Protein 5X7Q (pdb70)

Organism: NCBI:txid1117987

CATH classification: 2.60.40.1760 (+1 more: 2.60.120.260)

Radius of gyration: 47.06 Å; Cα contacts (8 Å, |Δi|>4): 7206; chains: 2; bounding box: 88×141×107 Å

InterPro domains:
  IPR000322 Glycoside hydrolase family 31, TIM barrel domain [PF01055] (270-601)
  IPR005084 Carbohydrate binding module family 6 [PF16990] (869-983)
  IPR005084 Carbohydrate binding module family 6 [PF16990] (992-1115)
  IPR005084 Carbohydrate binding module family 6 [PS51175] (852-984)
  IPR005084 Carbohydrate binding module family 6 [PS51175] (988-1116)
  IPR008979 Galactose-binding-like domain superfamily [SSF49785] (853-983)
  IPR008979 Galactose-binding-like domain superfamily [SSF49785] (992-1115)
  IPR011013 Galactose mutarotase-like domain superfamily [SSF74650] (39-254)
  IPR013780 Glycosyl hydrolase, all-beta [G3DSA:2.60.40.1180] (613-697)
  IPR013780 Glycosyl hydrolase, all-beta [G3DSA:2.60.40.1180] (698-802)
  IPR017853 Glycoside hydrolase superfamily [SSF51445] (256-611)
  IPR033403 Domain of unknown function DUF5110 [PF17137] (717-784)
  IPR048395 Glycosyl hydrolase family 31, C-terminal domain [PF21365] (612-699)
  IPR051816 Glycosyl Hydrolase Family 31 [PTHR43863] (38-981)

Foldseek 3Di:
DFAWAFFPDWDDDQQKIWTWTDPPDPQTKIWIWGDQEQFKIKIKTFHSPDDKFDFDLQFDPPQHGDGQRWDWAVPDAFTWTHHQFWIWTFGGGPTKIWIAGNVRHTAKIADPRHADDQFWGKIFGQLPWWKAFFKADAPVDDGDDGTCQFDWDKADCDDHPMHGAQWMDTQSWKIKHWRADIWTFGHHSNGMTITGNDDADPVGGDGDIRMIIMMMGGGGPVRSVVNSCSTRHDDDDDPPLVVFAEAEDEPAADVRVVVVLCVCVVVVNDGQEYEYEPLQFQAQDAPPRLVHGDCVRPVCVVDCRSVVVCVVSNYDYHYDHDPDHNQAHPVRDGHPVNLVCVQVVNDDPPDDAADDDDDDDDDDDFDLPDPVSLQVVLVVCVVVCVVPCQAAADEDLAWDDDDVGTDGHDQCSLLSNLQSNQVSVCVVCVQFFDYAYEYQDDDPPSVVSHYAHEPPQAAQDLAQPPQHNPHGHQVCVLVVLQVCVVVLRNQYYYAQQGADDVRHQLFFTHFLLSNQLSLLVLLLGRDRDHDYGDLEDNQQVLRALLSNQLSVVSNQVSQQQVQVQVLQVVVCVVPSGHQKHQVCVVVVPDPVSPSDRQWTGGHPWKIWRGDSDQLDFKDWAAFAAAKKAFPFQQDIDGHPGTDIGGDFSFLSNDTGMITGQLDWGKGFFGDPDNPPDQTAEIEIEHRADQDKHKDKGKAAPVTGPPVVVFRIKIWIWMWHDDPFKIKIKTFAIGTDHDGSHFKYKYKYPDAFFPFKDKDHDTFAEDDAPLRQVPDDAWHKYWAAASNGTIIIIMHTPNHRGMIMMMGGDHDYDPDFWDKFFQQSFDWQFDDPVQTWDWDAPAADFPHPTWIHSLQDAGIKTKDKGGANAWFKKWKKWKWAAQPQAWFWWFKDKSLAGLDIDTHGHQNHLNGIDMDIDIDGDHHTIMIIMTHQHVLQVGRTHMITTIMIIGRDHQKGKDWQQSFDWDDQWHWDDQEWDFAGQTWIFDLADAFTKGKDWDADQAWDKKKKKWKKADQPAAKWWWWKAKQNDDTDIQIGGHPYNGRNDIDIGMDMDTDHHTIMMIMTHRHVPTRTGMMTTMMMIHRDDDDDTSRNFFQAICQFVSHDQVHDYQKDKDWPPPDDFQKDKFAQRSDSHRNGGNRDGMWMKGAFQAWTKMKMKGKGQDPDAQAWKKKKKKKAKEDDWFPFKWKWKDPQPDHIDIDGDGHDRDIGMTMDTGRRGHNRMMMIMIMTGGRHGMMMIIGDIGMGGDD/DDAFAFWPDWDDDQQKIWTWTDPPDPQTKIWIWGCQEQFKIKIKTFVSPDDKFDFPLQFDPPFHGDGQRWDWAPPDAFTWTHGQFWIWTFGGGGTKIWIAGNVRHTAKIADPRHADDQFWGKIFGQLPWWKAFFKADAPVDDGDDGTCAFDWDKAACDDHPMHGAQKMATQSWKIKHKRAHIWTFGHHSNGMTITGNDDADPVGGDGDIRMIIMMMGGGGPVRSVVVSCSGRHDDDDDPPLVVFAEAEDEDAADVRVVVVLCVCVVVVNDGQEYEYEPLQFQAQDAPPRLVAGDCVRYVLSVDCRVVVVCVVSNYDYHYDHDPDHDQAHPVRDGHPVNLVCVQVVPDDPPDDAFDDDDDDDDDDDFDLPDPVSLLVVLVVCVVVVVVPCQAAEDEDLAWDDDDVGTDGHDQCSLLSNLQSNQVSVCVVVVQFFDYAYEYADDDPPSVVSHYAHEPPQAAQDLAQPPQHNPHGYQVCVLLVLQVCVVRLRNQYYYQQQGAAAVRHQLFFTHFLVSNQLSLLVLLLGRDRDHDYYDLEDNDQVLRALLSVQLSVVSNQVSQQQVQVQVLQVVVCVPPSGHQKHQCCVVVVPDPVRPSDRQWIGRHDWKIWRGDSDQLDQKDWAAFAAAKKAFPFQQDIDGHPGTDIGGDFSFLSNDTGMITGAQDWGKGFFGDPDNPPDQTAEIEIEHRADQDKHKDKGKAAPVTGPVVVVFRIKIWIWMWHDDDFKIKIKTFAMDTDHDGSHFKYKYKYPDAFFPFKDKVPHTFAEDDDDLRQVPDDAWYKYWAAASNGTIIIIMHTPNHRGMIMMIGGDHDYDPDFWDKFFQLSFDWDFDDPVQTWDWDAPAADFPHPTWTDSLQDAGHKTKDKGGANAWFKKFKKWKKAACPQAWFWKFKDKSLATQDIDTHGHQNHLNGIDIDTDIDGGHHGIMIIMIHRHVLQPGRTHMMTGIMITGRHHQKGKDWQQSFDWDQQWHWDDQEWDFFGQTWIFPLAGAWTKGKDKDADQAWDKKKKKWKKAALPQAKWWWWKAKQNDDTDIQIGGHPYNGRRDIDIGMDMDTDHHTIMMIMTHRHVPTRTRMMTTMMMIHRDDDDDTSSNFFQAICQQVSHDQVHDYQKDKDWDDPDDFQKDKFAQSSDSHRPGGNRDRMWMKGAFQAWTKMKIKGKGFDPDAQAWKKKKWKKAKEDDWFPFKWKWKDPQPDDIDTDGDGHDGDIGMDMDTGSRGHRRMMMIMIITGGRGGMMMIIGSIGMGGDD

B-factor: mean 34.7, std 9.11, range [20.49, 95.68]

Secondary structure (DSSP, 8-state):
------EEEEEEETTEEEEEE--SSSS-EEEEEEEEETTEEEEEEEGGGPPPPPPPTTS-TT--------EEE-SSSSEEEE-SSEEEEEEETTEEEEEEETT--EEEE--TT--SBTTEEEEEE-TT--EEEEE---TTS----S--TT--------STT-BEEEEEEETTTEEEEE--SS-EEEE-TTSEEEEE--SPPTT------SSEEEEEEESSHHHHHHHHHHHH-PPPPPPGGGGS-EEEESS--HHHHHHHHHHHHHTT----EEEE-GGGB-TT-TTTGGGSB-TTT-GGGGSSHHHHHHHHTT-EEEEEE-SEEEEE-TTSPBPHHHHHHHHHT-BPTT---EEEE--EEEEEEB-TTSHHHHHHHHHHHHHHHHTTEEEEEE--SSB--BTTB-PBPPTTHHHHHHHHHHHHHHHHTTT-S---EEES-B-TTGGGG--EEE--S-BSSSSTTSS-SSS--TTTHHHHHHHHHHTT---EE--BT-SB-TTGGGSPPPPHHHHHHHHHHHTTSSB-EE--STT----GGGG-HHHHHHHHHHHHHHHHTHHHHHHHHHHHHHHS--SEE-HHHH-TT-GGGTT--SSEEETTTEEE----STT--EEEEEE-SSEEEETTT--EEESSEEEEEE--TTT-----EEEETT-EEEE-PPPSSTTSS---EEEEEE---SS-EEEEEEE--SSSSGGGGT--EEEEEEEEE-SSEEEEEEPPPBSS---S--EEEEEEET---SEEEETTEEPPB-SSHHHHHHSSS-EEEEEEETTEEEEEEEEESS-SS-EEEEEES-------EEEEEGGGSEEE-SSTTSS-EEE-SSS--STT-EEE---STT-EEEEEEEESSEEEEEEEEEEE--SSS-EEEEEEETTEEEEEEEE---SSTT-EEEEEEEEEE-SEEEEEEEE--GGGT-----EEEEEEEESS-SEEEEEGGGSEEETT-EEE--SSS-STT-EEE---STT-EEEEEEEESSSEEEEEEEEEE--SSS-EEEEEEETT---EEEEE--SSS-TT--EEEEEEEEE-SEEEEEEEE--TT-----EEEEEEEESS-----GGG---SSSTT--S-TTS--S-EEE--TTSPP-EEEE-STTSSS----SSSS-EEEEE-SS-EEEEEEEEEE-SSSSEEEEEEEEEEEEESPPSEEEEEEESSSS--EEEE----SS-EEEEEEEEEE-SSEEEEEEEEEESS-EEEEEEEEEEEE--/------EEEEEEETTEEEEEE--SSSS-EEEEEEEEETTEEEEEEEGGGPPPPPPPTTS-TT--------EEE-SSSSEEEE-SSEEEEEEETTEEEEEEETT--EEEE--TT---BTTEEEEEE-TT--EEEEE---TTS----S--TT--------STT-BEEEEEEETTTEEEEE--SS-EEEE-TT-EEEEE--SPPTT--S---SSEEEEEEESSHHHHHHHHHHHH-PPPPPPGGGGS-EEEESS--HHHHHHHHHHHHHTT----EEEE-GGGB-TT-TTTGGGSB-TTT-GGGGSSHHHHHHHHTT-EEEEEE-SEEEEE-TTSPBPHHHHHHHHHT-BPTT---EEEE--EEEEEEB-TTSHHHHHHHHHHHHHHHHTTEEEEEE--SSB--BTTB-PBPPTTHHHHHHHHHHHHHHHHTTT-S---EEES-B-TTGGGG--EEE--S-BSSSSTTSS-SSS--TTTHHHHHHHHHHTT---EE--BT-SB-TTGGGSPPPPHHHHHHHHHHHTTSSB-EE--STT----GGGG-HHHHHHHHHHHHHHHHTHHHHHHHHHHHHHTS--SEE-HHHH-TT-TTTTT--SSEEETTTEEE----STT--EEEEEE-SSEEEETTT--EEESSEEEEEE--TTT-----EEEETT-EEEE----SSTTSS---EEEEEE---SS-EEEEEEE--SSSSGGGGT--EEEEEEEEE-SSEEEEEEPPPBSS---S--EEEEEEET---SEEEETTEEPPB-SSHHHHHHSSS-EEEEEEETTEEEEEEEEESS-SS-EEEEEES-------EEEEEGGGSEEE-SSTTSS-EEE-SSS--STT-EEE-TTSTT-EEEEEEEESSEEEEEEEEEEE-TTSS-EEEEEEETTEEEEEEEE---SSTT-EEEEEEEEEE-SEEEEEEEE--GGGT-----EEEEEEEESS-SEEEEEGGGSEEETT-EEE-SSSS-STT-EEE-TTSTT-EEEEEEEESSSEEEEEEEEEE--SSS-EEEEEEETT---EEEEE---SS-TT--EEEEEEEEE-SEEEEEEEE--TT-----EEEEEEEESS-----GGG---SSSTT--S-TTS--S-EEE--TTPPP-EEEE-STTSSS----SSSS-EEEEE-SS-EEEEEEEEEE-SSSSEEEEEEEEEEEEESPPSEEEEEEESSSS--EEEE----SSEEEEEEEEEEE-SSEEEEEEEEEESS-EEEEEEEEEEEE--

Solvent-accessible surface area: 81137 Å² total; per-residue (Å²): 166,73,25,12,22,63,13,92,26,28,98,47,74,67,30,32,2,46,0,44,0,63,56,70,85,128,50,31,11,31,2,44,2,37,7,24,18,69,37,0,0,54,0,3,4,46,29,56,22,53,79,64,23,110,47,3,27,0,25,29,110,122,34,103,77,131,98,32,68,16,84,30,64,39,108,35,90,50,0,20,2,39,12,95,82,0,74,0,22,0,40,56,93,55,2,30,1,30,0,39,85,54,111,34,73,64,8,0,84,10,34,91,96,1,2,1,6,95,46,0,0,20,1,40,3,31,55,125,22,36,0,0,2,0,38,0,12,11,2,103,46,113,15,33,20,0,56,13,35,89,12,108,39,38,0,27,6,5,33,18,0,2,0,0,0,0,0,0,0,0,14,43,12,1,0,0,0,0,0,3,4,0,0,63,1,78,2,27,84,92,0,83,0,14,0,43,18,32,55,103,8,110,14,26,49,91,58,101,23,89,2,0,2,0,5,0,0,3,6,110,0,78,54,0,8,20,1,2,3,70,0,0,2,46,9,13,0,8,5,50,13,5,9,0,0,0,0,1,3,24,6,6,45,15,110,79,0,71,61,24,1,56,10,0,27,2,64,21,0,0,0,2,0,0,0,0,6,22,20,0,4,18,7,0,70,43,98,19,0,4,4,74,6,22,60,131,43,0,73,40,1,60,78,50,84,2,47,94,68,6,70,82,76,4,1,63,3,0,0,4,6,16,5,10,0,0,0,32,28,90,69,38,107,61,0,83,0,28,81,37,1,47,38,84,44,21,18,9,70,66,6,89,28,6,23,16,84,25,44,7,4,13,0,55,0,0,1,0,23,59,96,54,0,16,82,25,2,16,118,60,1,29,66,1,15,48,45,2,0,20,0,1,4,2,9,46,3,3,32,10,112,20,70,49,3,81,52,60,8,6,2,7,0,3,10,18,4,1,25,3,0,25,60,10,0,39,117,92,26,131,61,34,59,2,0,1,0,0,0,14,2,1,2,1,2,5,9,27,28,2,5,0,1,6,0,0,31,0,0,4,0,8,99,52,32,51,92,12,107,107,1,0,0,0,53,13,0,3,64,0,0,0,0,0,4,2,0,9,3,10,16,0,0,2,0,1,0,0,22,27,3,90,16,21,13,24,6,43,2,1,22,2,8,6,0,0,3,0,0,4,0,1,0,1,1,11,8,0,1,0,6,3,13,48,29,3,26,3,2,0,49,40,1,9,33,3,0,31,33,4,0,5,3,6,0,13,14,0,1,20,2,5,11,0,1,4,13,16,16,39,54,0,18,101,34,15,30,14,12,4,20,0,0,1,8,33,28,26,134,27,111,99,0,13,64,36,14,104,0,0,0,0,2,50,27,0,0,0,1,1,3,18,18,102,54,50,24,28,15,83,0,11,0,0,65,44,47,0,8,0,44,14,17,8,29,76,20,76,22,46,72,71,9,27,4,46,3,42,4,36,16,1,8,7,9,1,0,0,1,41,72,0,0,0,6,0,24,21,92,50,4,17,34,14,87,63,99,72,15,55,48,2,26,0,24,0,12,13,22,79,75,100,24,43,12,53,7,6,18,6,51,8,57,9,7,71,14,98,107,40,31,15,7,68,1,104,1,1,2,54,57,50,123,76,9,3,94,1,54,2,10,41,26,60,58,89,55,114,20,64,4,105,50,0,0,0,39,0,10,66,45,0,2,70,33,0,52,21,89,90,65,80,26,82,46,71,75,72,41,79,35,0,94,83,18,110,39,43,0,35,1,34,11,109,30,39,59,24,43,0,0,22,0,8,7,65,11,44,38,75,72,53,37,62,0,48,0,40,29,77,52,88,40,99,47,88,50,24,93,58,23,0,9,116,26,5,56,14,9,72,60,38,129,41,85,1,12,88,42,76,94,56,76,46,68,30,18,85,0,0,0,18,111,1,88,60,63,20,0,4,0,3,4,49,0,43,0,31,10,22,0,9,0,33,2,34,2,50,11,0,0,24,51,63,63,56,42,23,0,0,1,29,5,8,12,31,34,20,79,62,4,69,0,59,52,24,57,31,77,49,93,36,22,76,58,74,14,59,1,27,5,8,15,0,22,0,5,0,15,5,66,29,18,46,56,14,55,8,69,0,19,3,14,0,0,27,0,66,4,14,24,52,30,80,9,8,28,27,41,0,7,9,8,75,36,167,38,47,14,23,60,19,35,70,46,61,54,27,46,49,14,3,0,0,36,76,1,60,32,85,25,0,24,0,19,3,35,0,52,8,111,61,78,30,92,19,42,1,3,1,29,8,0,0,7,48,40,61,66,32,30,0,6,2,14,32,69,67,40,102,55,55,95,0,70,0,86,24,68,25,161,67,68,38,81,34,40,82,35,97,40,83,9,102,1,76,66,33,94,1,54,0,10,0,66,56,42,95,78,14,42,0,56,2,10,0,1,13,0,0,9,6,79,74,84,46,95,100,3,17,58,19,92,44,44,13,2,17,4,37,0,19,7,72,80,111,95,110,16,26,23,88,86,118,44,37,126,85,41,111,57,4,37,14,37,65,11,4,31,67,75,22,77,10,35,4,0,9,14,18,20,24,3,0,63,0,55,31,44,85,67,7,61,0,4,0,37,0,80,9,119,17,92,65,61,114,19,28,0,45,0,16,0,30,4,22,4,53,71,57,96,14,112,31,6,53,0,12,0,49,48,9,55,43,91,64,56,108,17,123,15,76,44,75,27,77,54,60,17,17,55,8,68,102,0,89,0,76,62,18,23,0,27,0,0,0,35,0,42,4,83,9,68,0,8,0,4,0,0,28,0,42,0,8,123,9,187,159,89,21,10,25,67,14,92,24,28,101,46,75,68,30,31,2,46,0,40,0,66,54,71,84,127,46,33,12,30,1,45,2,40,7,24,23,65,36,0,0,59,0,4,7,47,29,58,23,51,77,64,24,108,46,4,26,0,24,28,110,129,32,104,70,132,98,30,68,17,82,32,65,40,107,34,92,51,0,20,2,39,12,95,82,0,75,0,24,0,40,57,86,57,1,29,1,31,0,38,77,52,116,34,69,63,8,0,83,8,36,94,101,2,2,1,5,100,49,0,0,22,2,40,3,32,56,122,24,37,0,0,2,0,40,0,12,11,2,100,45,110,16,32,22,0,56,12,33,89,11,109,38,38,0,29,7,6,32,18,0,2,0,0,0,2,0,2,0,0,13,39,9,0,0,0,0,2,0,2,4,0,0,63,1,77,2,25,85,92,0,78,0,17,0,54,18,32,53,106,9,106,14,26,47,92,61,99,21,84,2,0,1,0,5,0,0,4,6,105,0,76,52,0,8,23,5,3,5,78,0,0,2,46,10,14,0,8,6,50,14,6,10,0,0,0,0,1,3,30,7,6,49,15,112,79,0,65,61,23,0,57,10,0,25,2,66,21,0,0,0,2,0,0,0,0,5,24,22,1,4,17,8,0,64,45,98,20,0,5,5,71,6,23,58,128,43,0,75,40,1,62,79,52,87,1,46,92,68,4,69,81,71,6,1,68,4,0,0,4,6,15,4,14,0,0,0,26,24,81,75,36,111,58,0,83,0,36,91,37,0,60,47,84,44,21,17,10,69,67,7,94,33,3,18,26,84,27,46,11,7,20,0,55,1,1,2,0,22,61,94,54,0,15,82,27,2,19,113,57,1,28,65,2,16,49,46,2,0,20,0,0,3,2,10,47,3,2,29,10,106,29,74,49,3,76,46,58,7,5,2,7,0,3,9,18,4,1,24,3,0,25,58,9,0,39,114,88,28,128,63,34,57,2,0,1,0,0,1,13,3,1,3,2,2,5,10,25,29,2,5,1,1,7,1,0,31,0,0,4,0,9,98,49,32,52,98,11,111,108,1,0,0,0,54,13,0,3,61,0,0,0,1,0,4,2,0,10,3,10,15,0,0,1,0,1,0,0,23,26,2,91,16,21,10,16,4,45,2,1,22,1,8,6,0,0,3,0,0,4,0,1,0,1,1,11,6,0,1,0,6,3,13,45,30,5,29,4,2,0,50,43,2,9,32,2,0,32,31,3,0,5,3,6,0,14,14,0,2,21,2,6,10,0,1,4,14,16,17,48,58,1,22,98,33,16,31,14,11,3,18,0,0,1,7,32,36,35,135,29,114,104,0,12,66,34,12,107,0,0,0,0,2,51,29,0,0,0,0,1,2,20,18,104,53,50,25,29,15,82,0,14,0,0,64,48,50,0,9,0,44,15,16,9,28,73,19,76,21,48,76,67,9,29,4,45,3,43,4,36,14,0,9,8,10,0,0,0,0,42,73,0,0,0,6,0,23,22,89,49,4,17,36,14,85,66,98,65,15,55,45,2,25,0,23,1,11,13,23,82,74,90,22,44,14,53,5,8,17,6,57,8,55,9,6,68,16,101,105,41,29,12,8,72,2,102,0,3,2,50,59,66,123,77,7,3,76,0,43,2,10,45,24,55,56,92,55,116,20,66,4,109,38,0,0,0,38,0,9,67,46,0,1,65,46,3,39,16,67,67,74,86,25,82,49,70,77,65,35,35,39,0,83,91,17,106,34,36,0,38,2,35,11,105,32,39,53,25,40,0,0,22,0,13,3,67,11,43,41,75,72,59,35,49,0,68,0,41,29,74,53,86,37,100,46,88,41,25,65,59,14,0,8,110,27,5,56,15,10,72,60,39,130,40,84,1,12,85,42,74,95,58,74,54,69,34,37,82,0,0,0,16,111,2,89,58,67,20,0,3,0,4,3,48,0,46,0,31,10,23,0,7,0,32,2,35,2,66,10,0,0,22,50,54,61,58,42,24,0,0,1,25,4,7,11,37,33,24,57,60,4,66,0,58,66,26,61,38,77,38,99,24,19,66,58,70,15,57,1,27,5,8,16,0,24,0,4,0,14,5,66,27,13,50,76,12,53,9,69,0,20,3,15,0,1,31,0,68,3,16,25,54,27,82,9,9,26,30,40,0,7,10,8,67,38,168,38,55,14,22,59,19,39,69,49,61,51,25,45,50,16,2,0,0,23,78,1,62,32,98,23,0,23,0,18,3,38,0,51,7,112,60,76,29,91,16,44,1,4,0,27,8,0,0,5,47,41,61,70,32,29,0,7,1,16,34,69,67,41,101,57,58,93,0,70,0,83,27,67,27,158,64,71,37,80,33,38,81,37,102,39,80,9,99,1,76,65,34,92,1,54,0,8,0,70,48,45,88,80,14,44,0,57,1,11,0,1,14,0,0,8,6,81,73,82,45,92,104,3,15,56,19,77,42,39,12,2,18,4,33,0,21,8,73,79,112,95,109,13,25,22,88,85,118,42,35,125,88,40,111,55,5,38,14,38,65,12,5,33,66,75,19,82,14,33,5,1,10,11,20,20,25,4,0,64,0,71,26,43,96,66,7,60,0,4,0,35,1,84,9,118,15,96,67,60,118,16,36,0,37,1,14,1,33,5,26,3,59,83,61,89,18,102,39,6,51,0,11,0,49,49,8,55,42,91,70,56,102,20,120,15,79,51,75,30,80,57,54,10,18,49,9,68,100,0,91,0,81,61,19,24,0,28,0,0,0,35,0,40,3,80,6,79,0,6,0,2,0,0,30,1,41,0,10,120,17,151

Sequence (2494 aa):
MAGLGNVTGAVASGDSLTLTLDNGTSASDILELDVLSEELLRVDYRPSGAAPSPSTPMIDPDASWDAVGATIDTSGDPIVVTTPRMRIEIARTPARMTIKKADGTTLLWEPASGGVFEDGVRFQRGSTDNIYGIRSFNAQEDVGGLLRNSSDHPAHAGQQGDAGGPFMWSTAGYGVLVDSDGGYPYTDTTGKLEFYYGGTPTEGRRYTKTNVEYYIMVGEPKEIMASYAQVTGTAPMLPKWSLGFMNFEWGIDQDELEAHVDGYRARNIPIDAFALDYDWMDYGEDNYGEFRWNTDNFPDAATTQLKEDMEAEGIRLIGIRKPRIITRDFANQRTQQYYDADSNGYFYPGHNEYTDYFIPVTVRSFDPYQQASRDWWWQHSIDAFDKGIVGWWNDETDKVDSGSAQYWFGNFSTGFTSQAMYDGQRDYTNDGVRVWQTARSYYPGAQRYATTLWSGDIGTQFYKGELFNWAPGMQEQPRIMLSSANLGQPKWGMDTGGFNSLGGASGPNPSPELYTRWMQFGAFTPVFRVHGNYNQQRQPWLYGATAEEASKAVMHTRYSLLPYMYAYEREASETGLGLIKPLLFDYPNDPQAADYTEAWMFGDWLLVSPVLGEAQHSKQIYLPAGTWIDYHRGQTYSGGQTIHYPVNADTWTDVPLFVKQGAIIPNQQVLDYVDQQSVTTVNVDIFPSASETSFTYYEDDGSSYDYESGSSFEQRLAAQDLSSSVRVEVGAGSGSYTPDVQHYVLKIHGRAGSAVTAGGSALTGYGDLQALQAASGSGWASGRDIYGDVTYVKLPAASGSATVVEVSGSAPSAATHAIYEVEDASRSGATPTTRAGINTNHSGYSGSGFVDKLDVPGAAVTVYANAPVSGDYPVELRYANGSGSAKTLSVYVNAARVQQLSLADTGAWSQWGTQTTTLPLTAGQNIITYKYDSDAGDTGGVNLDYIRVPFAPTQAEYAAESAKLWGGAGTSQDHWFYKGAAFVDNLTGVGAEASFDVYAPSAGTYNLSLRYANGTGSTKTLSAIVNGGAASTVTLTSPGMNWNLWNEHTMTATLTAGRNTISFRRNSGNSGNVNLDRLAVSASAITTLASERNLLDNGDFERDTTYNSNWTQWQPSGQPSAFGIDSGNALHPPEGPARRNQRAYFHSDNAYQQSIHQVVDVPVNNATYRLEAKVRMKNTTPTTARAEVQGHGGSPIYANISNDGVWKTIVIDNINVTSGSVDVGFYVDSPGYTTLHIDEVTLTRAPMAGLGNVTGAVASGDSLTLTLDNGTSASDILELDVLSEELLRVDYRPSGAAPSPSTPMIDPDASWDAVGATIDTSGDPIVVTTPRMRIEIARTPARMTIKKADGTTLLWEPASGGVFEDGVRFQRGSTDNIYGIRSFNAQEDVGGLLRNSSDHPAHAGQQGDAGGPFMWSTAGYGVLVDSDGGYPYTDTTGKLEFYYGGTPTEGRRYTKTNVEYYIMVGEPKEIMASYAQVTGTAPMLPKWSLGFMNFEWGIDQDELEAHVDGYRARNIPIDAFALDYDWMDYGEDNYGEFRWNTDNFPDAATTQLKEDMEAEGIRLIGIRKPRIITRDFANQRTQQYYDADSNGYFYPGHNEYTDYFIPVTVRSFDPYQQASRDWWWQHSIDAFDKGIVGWWNDETDKVDSGSAQYWFGNFSTGFTSQAMYDGQRDYTNDGVRVWQTARSYYPGAQRYATTLWSGDIGTQFYKGELFNWAPGMQEQPRIMLSSANLGQPKWGMDTGGFNSLGGASGPNPSPELYTRWMQFGAFTPVFRVHGNYNQQRQPWLYGATAEEASKAVMHTRYSLLPYMYAYEREASETGLGLIKPLLFDYPNDPQAADYTEAWMFGDWLLVSPVLGEAQHSKQIYLPAGTWIDYHRGQTYSGGQTIHYPVNADTWTDVPLFVKQGAIIPNQQVLDYVDQQSVTTVNVDIFPSASETSFTYYEDDGSSYDYESGSSFEQRLAAQDLSSSVRVEVGAGSGSYTPDVQHYVLKIHGRAGSAVTAGGSALTGYGDLQALQAASGSGWASGRDIYGDVTYVKLPAASGSATVVEVSGSAPSAATHAIYEVEDASRSGATPTTRAGINTNHSGYSGSGFVDKLDVPGAAVTVYANAPVSGDYPVELRYANGSGSAKTLSVYVNAARVQQLSLADTGAWSQWGTQTTTLPLTAGQNIITYKYDSDAGDTGGVNLDYIRVPFAPTQAEYAAESAKLWGGAGTSQDHWFYKGAAFVDNLTGVGAEASFDVYAPSAGTYNLSLRYANGTGSTKTLSAIVNGGAASTVTLTSPGMNWNLWNEHTMTATLTAGRNTISFRRNSGNSGNVNLDRLAVSASAITTLASERNLLDNGDFERDTTYNSNWTQWQPSGQPSAFGIDSGNALHPPEGPARRNQRAYFHSDNAYQQSIHQVVDVPVNNATYRLEAKVRMKNTTPTTARAEVQGHGGSPIYANISNDGVWKTIVIDNINVTSGSVDVGFYVDSPGYTTLHIDEVTLTRAP

Nearest PDB structures (foldseek):
  5x7r-assembly1_A  TM=9.992E-01  e=0.000E+00  Paenibacillus sp. 598K
  6jr8-assembly4_D  TM=5.080E-01  e=2.185E-55  Flavobacterium johnsoniae UW101
  6jr7-assembly4_D  TM=5.081E-01  e=3.850E-55  Flavobacterium johnsoniae UW101
  5npc-assembly1_A  TM=4.978E-01  e=3.528E-47  Cellvibrio japonicus
  3wen-assembly1_A  TM=4.191E-01  e=2.127E-36  Beta vulgaris

Structure (mmCIF, N/CA/C/O backbone):
data_5X7Q
#
_entry.id   5X7Q
#
_cell.length_a   184.267
_cell.length_b   271.760
_cell.length_c   133.677
_cell.angle_alpha   90.00
_cell.angle_beta   90.00
_cell.angle_gamma   90.00
#
_symmetry.space_group_name_H-M   'C 2 2 21'
#
loop_
_entity.id
_entity.type
_entity.pdbx_description
1 polymer 'Glycoside hydrolase family 31 alpha-glucosidase'
2 branched alpha-D-glucopyranose-(1-4)-alpha-D-glucopyranose-(1-4)-alpha-D-glucopyranose-(1-4)-alpha-D-glucopyranose-(1-4)-alpha-D-glucopyranose
3 branched alpha-D-glucopyranose-(1-6)-alpha-D-glucopyranose
4 branched alpha-D-glucopyranose-(1-4)-alpha-D-glucopyranose-(1-4)-alpha-D-glucopyranose-(1-4)-alpha-D-glucopyranose
5 branched alpha-D-glucopyranose-(1-6)-alpha-D-glucopyranose-(1-4)-alpha-D-glucopyranose-(1-4)-beta-D-glucopyranose
6 branched alpha-D-glucopyranose-(1-4)-alpha-D-glucopyranose-(1-4)-alpha-D-glucopyranose
7 branched 4,6-dideoxy-4-{[(1S,4R,5S,6S)-4,5,6-trihydroxy-3-(hydroxymethyl)cyclohex-2-en-1-yl]amino}-alpha-D-glucopyranose-(1-4)-alpha-D-glucopyranose
8 non-polymer 'CALCIUM ION'
9 non-polymer beta-D-glucopyranose
10 non-polymer alpha-D-glucopyranose
11 non-polymer 'NICKEL (II) ION'
12 non-polymer 'MAGNESIUM ION'
13 non-polymer 'SULFATE ION'
14 non-polymer '2-(N-MORPHOLINO)-ETHANESULFONIC ACID'
15 non-polymer 1,2-ETHANEDIOL
16 water water
#
loop_
_atom_site.group_PDB
_atom_site.id
_atom_site.type_symbol
_atom_site.label_atom_id
_atom_site.label_alt_id
_atom_site.label_comp_id
_atom_site.label_asym_id
_atom_site.label_entity_id
_atom_site.label_seq_id
_atom_site.pdbx_PDB_ins_code
_atom_site.Cartn_x
_atom_site.Cartn_y
_atom_site.Cartn_z
_atom_site.occupancy
_atom_site.B_iso_or_equiv
_atom_site.auth_seq_id
_atom_site.auth_comp_id
_atom_site.auth_asym_id
_atom_site.auth_atom_id
_atom_site.pdbx_PDB_model_num
ATOM 1 N N . MET A 1 17 ? -16.132 68.535 60.079 1.00 76.11 35 MET A N 1
ATOM 2 C CA . MET A 1 17 ? -16.177 69.860 59.374 1.00 73.86 35 MET A CA 1
ATOM 3 C C . MET A 1 17 ? -17.374 70.739 59.815 1.00 71.09 35 MET A C 1
ATOM 4 O O . MET A 1 17 ? -17.804 71.625 59.067 1.00 74.12 35 MET A O 1
ATOM 9 N N . ALA A 1 18 ? -17.885 70.521 61.031 1.00 63.77 36 ALA A N 1
ATOM 10 C CA . ALA A 1 18 ? -19.020 71.283 61.561 1.00 58.07 36 ALA A CA 1
ATOM 11 C C . ALA A 1 18 ? -18.530 72.360 62.520 1.00 54.28 36 ALA A C 1
ATOM 12 O O . ALA A 1 18 ? -17.469 72.229 63.131 1.00 54.47 36 ALA A O 1
ATOM 14 N N . GLY A 1 19 ? -19.318 73.421 62.650 1.00 50.96 37 GLY A N 1
ATOM 15 C CA . GLY A 1 19 ? -18.984 74.538 63.524 1.00 50.37 37 GLY A CA 1
ATOM 16 C C . GLY A 1 19 ? -19.294 74.261 64.975 1.00 48.34 37 GLY A C 1
ATOM 17 O O . GLY A 1 19 ? -19.762 73.178 65.326 1.00 47.52 37 GLY A O 1
ATOM 18 N N . LEU A 1 20 ? -19.017 75.245 65.822 1.00 45.92 38 LEU A N 1
ATOM 19 C CA . LEU A 1 20 ? -19.354 75.155 67.232 1.00 45.92 38 LEU A CA 1
ATOM 20 C C . LEU A 1 20 ? -20.870 75.178 67.433 1.00 45.13 38 LEU A C 1
ATOM 21 O O . LEU A 1 20 ? -21.627 75.634 66.565 1.00 39.92 38 LEU A O 1
ATOM 26 N N . GLY A 1 21 ? -21.292 74.668 68.587 1.00 46.93 39 GLY A N 1
ATOM 27 C CA . GLY A 1 21 ? -22.702 74.665 68.966 1.00 45.94 39 GLY A CA 1
ATOM 28 C C . GLY A 1 21 ? -23.029 75.862 69.827 1.00 46.85 39 GLY A C 1
ATOM 29 O O . GLY A 1 21 ? -22.259 76.837 69.896 1.00 45.23 39 GLY A O 1
ATOM 30 N N . ASN A 1 22 ? -24.163 75.774 70.518 1.00 45.80 40 ASN A N 1
ATOM 31 C CA . ASN A 1 22 ? -24.708 76.915 71.241 1.00 45.04 40 ASN A CA 1
ATOM 32 C C . ASN A 1 22 ? -23.881 77.208 72.486 1.00 42.15 40 ASN A C 1
ATOM 33 O O . ASN A 1 22 ? -23.366 76.291 73.129 1.00 46.57 40 ASN A O 1
ATOM 38 N N . VAL A 1 23 ? -23.751 78.488 72.811 1.00 41.31 41 VAL A N 1
ATOM 39 C CA . VAL A 1 23 ? -23.204 78.909 74.098 1.00 42.19 41 VAL A CA 1
ATOM 40 C C . VAL A 1 23 ? -24.213 78.445 75.152 1.00 45.62 41 VAL A C 1
ATOM 41 O O . VAL A 1 23 ? -25.402 78.699 75.002 1.00 43.42 41 VAL A O 1
ATOM 45 N N . THR A 1 24 ? -23.746 77.700 76.150 1.00 46.17 42 THR A N 1
ATOM 46 C CA . THR A 1 24 ? -24.567 77.329 77.309 1.00 48.09 42 THR A CA 1
ATOM 47 C C . THR A 1 24 ? -24.060 77.938 78.615 1.00 50.40 42 THR A C 1
ATOM 48 O O . THR A 1 24 ? -24.738 77.830 79.631 1.00 53.17 42 THR A O 1
ATOM 52 N N . GLY A 1 25 ? -22.879 78.564 78.591 1.00 48.74 43 GLY A N 1
ATOM 53 C CA . GLY A 1 25 ? -22.340 79.286 79.736 1.00 49.57 43 GLY A CA 1
ATOM 54 C C . GLY A 1 25 ? -21.264 80.278 79.317 1.00 52.87 43 GLY A C 1
ATOM 55 O O . GLY A 1 25 ? -20.513 80.021 78.369 1.00 50.38 43 GLY A O 1
ATOM 56 N N . ALA A 1 26 ? -21.200 81.409 80.021 1.00 51.57 44 ALA A N 1
ATOM 57 C CA . ALA A 1 26 ? -20.242 82.472 79.736 1.00 52.08 44 ALA A CA 1
ATOM 58 C C . ALA A 1 26 ? -19.774 83.081 81.042 1.00 52.95 44 ALA A C 1
ATOM 59 O O . ALA A 1 26 ? -20.581 83.623 81.791 1.00 52.39 44 ALA A O 1
ATOM 61 N N . VAL A 1 27 ? -18.477 82.987 81.314 1.00 51.70 45 VAL A N 1
ATOM 62 C CA . VAL A 1 27 ? -17.898 83.467 82.564 1.00 52.18 45 VAL A CA 1
ATOM 63 C C . VAL A 1 27 ? -16.822 84.502 82.257 1.00 53.24 45 VAL A C 1
ATOM 64 O O . VAL A 1 27 ? -15.749 84.166 81.733 1.00 50.18 45 VAL A O 1
ATOM 68 N N . ALA A 1 28 ? -17.122 85.756 82.583 1.00 51.20 46 ALA A N 1
ATOM 69 C CA . ALA A 1 28 ? -16.167 86.847 82.449 1.00 52.56 46 ALA A CA 1
ATOM 70 C C . ALA A 1 28 ? -15.337 86.934 83.709 1.00 54.24 46 ALA A C 1
ATOM 71 O O . ALA A 1 28 ? -15.829 86.645 84.794 1.00 58.70 46 ALA A O 1
ATOM 73 N N . SER A 1 29 ? -14.077 87.326 83.559 1.00 52.60 47 SER A N 1
ATOM 74 C CA . SER A 1 29 ? -13.185 87.557 84.696 1.00 51.85 47 SER A CA 1
ATOM 75 C C . SER A 1 29 ? -11.966 88.327 84.205 1.00 53.26 47 SER A C 1
ATOM 76 O O . SER A 1 29 ? -11.168 87.789 83.433 1.00 53.76 47 SER A O 1
ATOM 79 N N . GLY A 1 30 ? -11.835 89.580 84.638 1.00 51.18 48 GLY A N 1
ATOM 80 C CA . GLY A 1 30 ? -10.774 90.459 84.169 1.00 49.93 48 GLY A CA 1
ATOM 81 C C . GLY A 1 30 ? -10.825 90.598 82.654 1.00 48.06 48 GLY A C 1
ATOM 82 O O . GLY A 1 30 ? -11.878 90.899 82.082 1.00 47.07 48 GLY A O 1
ATOM 83 N N . ASP A 1 31 ? -9.698 90.313 82.009 1.00 47.02 49 ASP A N 1
ATOM 84 C CA . ASP A 1 31 ? -9.600 90.345 80.544 1.00 43.71 49 ASP A CA 1
ATOM 85 C C . ASP A 1 31 ? -9.905 89.003 79.844 1.00 45.80 49 ASP A C 1
ATOM 86 O O . ASP A 1 31 ? -9.677 88.869 78.629 1.00 43.22 49 ASP A O 1
ATOM 91 N N . SER A 1 32 ? -10.422 88.018 80.589 1.00 44.71 50 SER A N 1
ATOM 92 C CA . SER A 1 32 ? -10.757 86.709 80.023 1.00 46.06 50 SER A CA 1
ATOM 93 C C . SER A 1 32 ? -12.266 86.467 79.972 1.00 46.98 50 SER A C 1
ATOM 94 O O . SER A 1 32 ? -13.016 86.930 80.844 1.00 48.44 50 SER A O 1
ATOM 97 N N . LEU A 1 33 ? -12.691 85.769 78.923 1.00 43.04 51 LEU A N 1
ATOM 98 C CA . LEU A 1 33 ? -14.042 85.271 78.771 1.00 42.83 51 LEU A CA 1
ATOM 99 C C . LEU A 1 33 ? -13.920 83.780 78.492 1.00 45.16 51 LEU A C 1
ATOM 100 O O . LEU A 1 33 ? -13.216 83.395 77.554 1.00 41.76 51 LEU A O 1
ATOM 105 N N . THR A 1 34 ? -14.590 82.947 79.294 1.00 42.86 52 THR A N 1
ATOM 106 C CA . THR A 1 34 ? -14.599 81.490 79.090 1.00 43.37 52 THR A CA 1
ATOM 107 C C . THR A 1 34 ? -16.002 81.028 78.717 1.00 45.15 52 THR A C 1
ATOM 108 O O . THR A 1 34 ? -16.945 81.188 79.500 1.00 44.88 52 THR A O 1
ATOM 112 N N . LEU A 1 35 ? -16.135 80.462 77.523 1.00 43.71 53 LEU A N 1
ATOM 113 C CA . LEU A 1 35 ? -17.411 80.005 77.013 1.00 43.67 53 LEU A CA 1
ATOM 114 C C . LEU A 1 35 ? -17.492 78.486 77.054 1.00 44.93 53 LEU A C 1
ATOM 115 O O . LEU A 1 35 ? -16.534 77.795 76.719 1.00 43.66 53 LEU A O 1
ATOM 120 N N . THR A 1 36 ? -18.643 77.981 77.490 1.00 44.29 54 THR A N 1
ATOM 121 C CA . THR A 1 36 ? -18.957 76.564 77.437 1.00 42.44 54 THR A CA 1
ATOM 122 C C . THR A 1 36 ? -19.910 76.408 76.276 1.00 42.40 54 THR A C 1
ATOM 123 O O . THR A 1 36 ? -20.865 77.190 76.161 1.00 42.63 54 THR A O 1
ATOM 127 N N . LEU A 1 37 ? -19.642 75.427 75.409 1.00 42.75 55 LEU A N 1
ATOM 128 C CA . LEU A 1 37 ? -20.431 75.217 74.192 1.00 44.40 55 LEU A CA 1
ATOM 129 C C . LEU A 1 37 ? -21.013 73.812 74.125 1.00 45.71 55 LEU A C 1
ATOM 130 O O . LEU A 1 37 ? -20.336 72.828 74.407 1.00 48.67 55 LEU A O 1
ATOM 135 N N . ASP A 1 38 ? -22.265 73.740 73.687 1.00 50.24 56 ASP A N 1
ATOM 136 C CA . ASP A 1 38 ? -22.980 72.483 73.548 1.00 51.44 56 ASP A CA 1
ATOM 137 C C . ASP A 1 38 ? -22.412 71.670 72.389 1.00 50.25 56 ASP A C 1
ATOM 138 O O . ASP A 1 38 ? -22.295 72.174 71.286 1.00 51.14 56 ASP A O 1
ATOM 143 N N . ASN A 1 39 ? -22.059 70.418 72.655 1.00 48.91 57 ASN A N 1
ATOM 144 C CA . ASN A 1 39 ? -21.678 69.466 71.606 1.00 50.89 57 ASN A CA 1
ATOM 145 C C . ASN A 1 39 ? -22.505 68.167 71.658 1.00 52.77 57 ASN A C 1
ATOM 146 O O . ASN A 1 39 ? -22.151 67.191 71.011 1.00 55.18 57 ASN A O 1
ATOM 151 N N . GLY A 1 40 ? -23.599 68.162 72.422 1.00 57.88 58 GLY A N 1
ATOM 152 C CA . GLY A 1 40 ? -24.428 66.970 72.603 1.00 58.83 58 GLY A CA 1
ATOM 153 C C . GLY A 1 40 ? -23.805 65.866 73.447 1.00 59.28 58 GLY A C 1
ATOM 154 O O . GLY A 1 40 ? -24.044 64.683 73.180 1.00 61.08 58 GLY A O 1
ATOM 155 N N . THR A 1 41 ? -22.999 66.243 74.445 1.00 52.82 59 THR A N 1
ATOM 156 C CA . THR A 1 41 ? -22.409 65.291 75.406 1.00 52.21 59 THR A CA 1
ATOM 157 C C . THR A 1 41 ? -22.286 65.962 76.761 1.00 50.49 59 THR A C 1
ATOM 158 O O . THR A 1 41 ? -22.477 67.170 76.868 1.00 52.52 59 THR A O 1
ATOM 162 N N . SER A 1 42 ? -21.937 65.184 77.784 1.00 51.91 60 SER A N 1
ATOM 163 C CA . SER A 1 42 ? -21.711 65.723 79.134 1.00 50.86 60 SER A CA 1
ATOM 164 C C . SER A 1 42 ? -20.370 66.467 79.278 1.00 51.10 60 SER A C 1
ATOM 165 O O . SER A 1 42 ? -20.193 67.251 80.221 1.00 50.57 60 SER A O 1
ATOM 168 N N . ALA A 1 43 ? -19.431 66.207 78.363 1.00 48.30 61 ALA A N 1
ATOM 169 C CA . ALA A 1 43 ? -18.149 66.922 78.306 1.00 45.58 61 ALA A CA 1
ATOM 170 C C . ALA A 1 43 ? -18.217 67.985 77.204 1.00 44.46 61 ALA A C 1
ATOM 171 O O . ALA A 1 43 ? -17.887 67.735 76.034 1.00 44.44 61 ALA A O 1
ATOM 173 N N . SER A 1 44 ? -18.691 69.160 77.600 1.00 42.76 62 SER A N 1
ATOM 174 C CA . SER A 1 44 ? -18.913 70.279 76.691 1.00 43.97 62 SER A CA 1
ATOM 175 C C . SER A 1 44 ? -17.589 70.898 76.201 1.00 40.92 62 SER A C 1
ATOM 176 O O . SER A 1 44 ? -16.550 70.796 76.860 1.00 37.32 62 SER A O 1
ATOM 179 N N . ASP A 1 45 ? -17.651 71.536 75.041 1.00 41.10 63 ASP A N 1
ATOM 180 C CA . ASP A 1 45 ? -16.499 72.257 74.496 1.00 41.20 63 ASP A CA 1
ATOM 181 C C . ASP A 1 45 ? -16.241 73.516 75.320 1.00 42.01 63 ASP A C 1
ATOM 182 O O . ASP A 1 45 ? -17.156 74.065 75.945 1.00 42.09 63 ASP A O 1
ATOM 187 N N . ILE A 1 46 ? -14.988 73.955 75.322 1.00 40.16 64 ILE A N 1
ATOM 188 C CA . ILE A 1 46 ? -14.564 75.175 75.985 1.00 40.84 64 ILE A CA 1
ATOM 189 C C . ILE A 1 46 ? -13.880 76.080 74.959 1.00 41.77 64 ILE A C 1
ATOM 190 O O . ILE A 1 46 ? -13.067 75.602 74.166 1.00 39.07 64 ILE A O 1
ATOM 195 N N . LEU A 1 47 ? -14.231 77.365 74.973 1.00 39.60 65 LEU A N 1
ATOM 196 C CA . LEU A 1 47 ? -13.540 78.392 74.203 1.00 41.20 65 LEU A CA 1
ATOM 197 C C . LEU A 1 47 ? -13.078 79.506 75.152 1.00 41.92 65 LEU A C 1
ATOM 198 O O . LEU A 1 47 ? -13.903 80.233 75.694 1.00 43.98 65 LEU A O 1
ATOM 203 N N . GLU A 1 48 ? -11.767 79.603 75.395 1.00 41.95 66 GLU A N 1
ATOM 204 C CA . GLU A 1 48 ? -11.201 80.664 76.235 1.00 44.07 66 GLU A CA 1
ATOM 205 C C . GLU A 1 48 ? -10.695 81.838 75.394 1.00 44.59 66 GLU A C 1
ATOM 206 O O . GLU A 1 48 ? -9.749 81.671 74.603 1.00 44.41 66 GLU A O 1
ATOM 212 N N . LEU A 1 49 ? -11.301 83.012 75.582 1.00 42.21 67 LEU A N 1
ATOM 213 C CA . LEU A 1 49 ? -10.818 84.260 74.978 1.00 42.60 67 LEU A CA 1
ATOM 214 C C . LEU A 1 49 ? -10.030 85.030 76.026 1.00 43.64 67 LEU A C 1
ATOM 215 O O . LEU A 1 49 ? -10.513 85.188 77.151 1.00 41.95 67 LEU A O 1
ATOM 220 N N . ASP A 1 50 ? -8.831 85.499 75.666 1.00 39.69 68 ASP A N 1
ATOM 221 C CA . ASP A 1 50 ? -8.045 86.404 76.507 1.00 40.58 68 ASP A CA 1
ATOM 222 C C . ASP A 1 50 ? -7.638 87.644 75.713 1.00 41.18 68 ASP A C 1
ATOM 223 O O . ASP A 1 50 ? -7.014 87.528 74.659 1.00 37.87 68 ASP A O 1
ATOM 228 N N . VAL A 1 51 ? -8.021 88.819 76.215 1.00 40.17 69 VAL A N 1
ATOM 229 C CA . VAL A 1 51 ? -7.645 90.096 75.622 1.00 40.50 69 VAL A CA 1
ATOM 230 C C . VAL A 1 51 ? -6.253 90.414 76.157 1.00 40.73 69 VAL A C 1
ATOM 231 O O . VAL A 1 51 ? -6.090 90.733 77.338 1.00 37.92 69 VAL A O 1
ATOM 235 N N . LEU A 1 52 ? -5.248 90.282 75.292 1.00 36.38 70 LEU A N 1
ATOM 236 C CA . LEU A 1 52 ? -3.857 90.450 75.695 1.00 36.45 70 LEU A CA 1
ATOM 237 C C . LEU A 1 52 ? -3.423 91.912 75.692 1.00 33.94 70 LEU A C 1
ATOM 238 O O . LEU A 1 52 ? -2.680 92.350 76.580 1.00 33.98 70 LEU A O 1
ATOM 243 N N . SER A 1 53 ? -3.874 92.641 74.678 1.00 33.34 71 SER A N 1
ATOM 244 C CA . SER A 1 53 ? -3.657 94.074 74.539 1.00 33.54 71 SER A CA 1
ATOM 245 C C . SER A 1 53 ? -4.943 94.646 73.972 1.00 34.25 71 SER A C 1
ATOM 246 O O . SER A 1 53 ? -5.856 93.899 73.606 1.00 34.68 71 SER A O 1
ATOM 249 N N . GLU A 1 54 ? -5.006 95.965 73.858 1.00 36.63 72 GLU A N 1
ATOM 250 C CA . GLU A 1 54 ? -6.130 96.623 73.183 1.00 39.32 72 GLU A CA 1
ATOM 251 C C . GLU A 1 54 ? -6.401 96.140 71.749 1.00 39.24 72 GLU A C 1
ATOM 252 O O . GLU A 1 54 ? -7.522 96.309 71.260 1.00 35.07 72 GLU A O 1
ATOM 258 N N . GLU A 1 55 ? -5.395 95.555 71.084 1.00 39.02 73 GLU A N 1
ATOM 259 C CA . GLU A 1 55 ? -5.522 95.158 69.676 1.00 39.88 73 GLU A CA 1
ATOM 260 C C . GLU A 1 55 ? -5.088 93.701 69.360 1.00 38.15 73 GLU A C 1
ATOM 261 O O . GLU A 1 55 ? -4.840 93.352 68.200 1.00 38.40 73 GLU A O 1
ATOM 267 N N . LEU A 1 56 ? -5.057 92.859 70.386 1.00 36.19 74 LEU A N 1
ATOM 268 C CA . LEU A 1 56 ? -4.597 91.476 70.291 1.00 34.99 74 LEU A CA 1
ATOM 269 C C . LEU A 1 56 ? -5.463 90.584 71.190 1.00 34.05 74 LEU A C 1
ATOM 270 O O . LEU A 1 56 ? -5.468 90.754 72.404 1.00 32.16 74 LEU A O 1
ATOM 275 N N . LEU A 1 57 ? -6.148 89.636 70.569 1.00 34.46 75 LEU A N 1
ATOM 276 C CA . LEU A 1 57 ? -7.001 88.649 71.230 1.00 35.91 75 LEU A CA 1
ATOM 277 C C . LEU A 1 57 ? -6.401 87.261 71.067 1.00 37.03 75 LEU A C 1
ATOM 278 O O . LEU A 1 57 ? -6.071 86.866 69.943 1.00 35.36 75 LEU A O 1
ATOM 283 N N . ARG A 1 58 ? -6.272 86.528 72.176 1.00 34.93 76 ARG A N 1
ATOM 284 C CA . ARG A 1 58 ? -5.958 85.097 72.148 1.00 35.50 76 ARG A CA 1
ATOM 285 C C . ARG A 1 58 ? -7.245 84.287 72.247 1.00 37.08 76 ARG A C 1
ATOM 286 O O . ARG A 1 58 ? -8.107 84.601 73.071 1.00 37.97 76 ARG A O 1
ATOM 294 N N . VAL A 1 59 ? -7.363 83.252 71.420 1.00 34.06 77 VAL A N 1
ATOM 295 C CA . VAL A 1 59 ? -8.488 82.323 71.456 1.00 34.79 77 VAL A CA 1
ATOM 296 C C . VAL A 1 59 ? -7.918 80.914 71.604 1.00 35.61 77 VAL A C 1
ATOM 297 O O . VAL A 1 59 ? -6.978 80.533 70.902 1.00 31.89 77 VAL A O 1
ATOM 301 N N . ASP A 1 60 ? -8.465 80.150 72.543 1.00 36.31 78 ASP A N 1
ATOM 302 C CA . ASP A 1 60 ? -8.063 78.756 72.753 1.00 36.72 78 ASP A CA 1
ATOM 303 C C . ASP A 1 60 ? -9.323 77.894 72.752 1.00 38.77 78 ASP A C 1
ATOM 304 O O . ASP A 1 60 ? -10.135 77.976 73.681 1.00 38.12 78 ASP A O 1
ATOM 309 N N . TYR A 1 61 ? -9.501 77.119 71.683 1.00 36.84 79 TYR A N 1
ATOM 310 C CA . TYR A 1 61 ? -10.614 76.191 71.558 1.00 37.63 79 TYR A CA 1
ATOM 311 C C . TYR A 1 61 ? -10.181 74.810 72.063 1.00 39.65 79 TYR A C 1
ATOM 312 O O . TYR A 1 61 ? -9.222 74.230 71.551 1.00 35.00 79 TYR A O 1
ATOM 321 N N . ARG A 1 62 ? -10.895 74.291 73.067 1.00 38.49 80 ARG A N 1
ATOM 322 C CA . ARG A 1 62 ? -10.571 73.012 73.693 1.00 39.59 80 ARG A CA 1
ATOM 323 C C . ARG A 1 62 ? -11.734 72.026 73.512 1.00 41.27 80 ARG A C 1
ATOM 324 O O . ARG A 1 62 ? -12.724 72.093 74.261 1.00 38.37 80 ARG A O 1
ATOM 332 N N . PRO A 1 63 ? -11.636 71.127 72.503 1.00 40.85 81 PRO A N 1
ATOM 333 C CA . PRO A 1 63 ? -12.691 70.143 72.281 1.00 40.74 81 PRO A CA 1
ATOM 334 C C . PRO A 1 63 ? -12.977 69.311 73.541 1.00 40.16 81 PRO A C 1
ATOM 335 O O . PRO A 1 63 ? -12.046 68.812 74.178 1.00 37.08 81 PRO A O 1
ATOM 339 N N . SER A 1 64 ? -14.256 69.228 73.911 1.00 41.96 82 SER A N 1
ATOM 340 C CA . SER A 1 64 ? -14.709 68.507 75.109 1.00 41.41 82 SER A CA 1
ATOM 341 C C . SER A 1 64 ? -14.078 68.993 76.414 1.00 42.58 82 SER A C 1
ATOM 342 O O . SER A 1 64 ? -14.024 68.257 77.396 1.00 45.55 82 SER A O 1
ATOM 345 N N . GLY A 1 65 ? -13.627 70.248 76.424 1.00 42.44 83 GLY A N 1
ATOM 346 C CA . GLY A 1 65 ? -12.945 70.825 77.568 1.00 41.73 83 GLY A CA 1
ATOM 347 C C . GLY A 1 65 ? -11.667 70.149 78.014 1.00 41.18 83 GLY A C 1
ATOM 348 O O . GLY A 1 65 ? -11.235 70.359 79.141 1.00 40.45 83 GLY A O 1
ATOM 349 N N . ALA A 1 66 ? -11.032 69.369 77.139 1.00 41.56 84 ALA A N 1
ATOM 350 C CA . ALA A 1 66 ? -9.785 68.705 77.493 1.00 41.83 84 ALA A CA 1
ATOM 351 C C . ALA A 1 66 ? -8.696 69.751 77.736 1.00 41.89 84 ALA A C 1
ATOM 352 O O . ALA A 1 66 ? -8.775 70.873 77.226 1.00 40.43 84 ALA A O 1
ATOM 354 N N . ALA A 1 67 ? -7.710 69.391 78.551 1.00 39.72 85 ALA A N 1
ATOM 355 C CA . ALA A 1 67 ? -6.572 70.261 78.808 1.00 41.20 85 ALA A CA 1
ATOM 356 C C . ALA A 1 67 ? -5.860 70.564 77.475 1.00 40.82 85 ALA A C 1
ATOM 357 O O . ALA A 1 67 ? -5.779 69.691 76.606 1.00 39.11 85 ALA A O 1
ATOM 359 N N . PRO A 1 68 ? -5.375 71.804 77.299 1.00 40.99 86 PRO A N 1
ATOM 360 C CA . PRO A 1 68 ? -4.649 72.107 76.058 1.00 40.33 86 PRO A CA 1
ATOM 361 C C . PRO A 1 68 ? -3.309 71.369 75.986 1.00 39.81 86 PRO A C 1
ATOM 362 O O . PRO A 1 68 ? -2.692 71.102 77.022 1.00 38.31 86 PRO A O 1
ATOM 366 N N . SER A 1 69 ? -2.871 71.039 74.769 1.00 39.18 87 SER A N 1
ATOM 367 C CA . SER A 1 69 ? -1.537 70.498 74.550 1.00 37.12 87 SER A CA 1
ATOM 368 C C . SER A 1 69 ? -0.527 71.617 74.763 1.00 36.20 87 SER A C 1
ATOM 369 O O . SER A 1 69 ? -0.912 72.794 74.758 1.00 35.14 87 SER A O 1
ATOM 372 N N . PRO A 1 70 ? 0.769 71.270 74.929 1.00 36.29 88 PRO A N 1
ATOM 373 C CA . PRO A 1 70 ? 1.767 72.339 74.984 1.00 37.08 88 PRO A CA 1
ATOM 374 C C . PRO A 1 70 ? 1.819 73.132 73.673 1.00 35.26 88 PRO A C 1
ATOM 375 O O . PRO A 1 70 ? 1.657 72.564 72.583 1.00 33.38 88 PRO A O 1
ATOM 379 N N . SER A 1 71 ? 2.015 74.435 73.805 1.00 34.40 89 SER A N 1
ATOM 380 C CA . SER A 1 71 ? 2.227 75.304 72.659 1.00 34.58 89 SER A CA 1
ATOM 381 C C . SER A 1 71 ? 3.521 74.929 71.948 1.00 31.85 89 SER A C 1
ATOM 382 O O . SER A 1 71 ? 4.462 74.424 72.575 1.00 31.90 89 SER A O 1
ATOM 385 N N . THR A 1 72 ? 3.552 75.130 70.633 1.00 30.94 90 THR A N 1
ATOM 386 C CA . THR A 1 72 ? 4.760 74.844 69.846 1.00 29.87 90 THR A CA 1
ATOM 387 C C . THR A 1 72 ? 5.815 75.903 70.161 1.00 29.61 90 THR A C 1
ATOM 388 O O . THR A 1 72 ? 5.505 76.937 70.789 1.00 28.43 90 THR A O 1
ATOM 392 N N . PRO A 1 73 ? 7.061 75.691 69.678 1.00 29.10 91 PRO A N 1
ATOM 393 C CA . PRO A 1 73 ? 8.052 76.746 69.815 1.00 28.77 91 PRO A CA 1
ATOM 394 C C . PRO A 1 73 ? 7.791 78.038 69.030 1.00 27.83 91 PRO A C 1
ATOM 395 O O . PRO A 1 73 ? 8.602 78.959 69.144 1.00 28.61 91 PRO A O 1
ATOM 399 N N . MET A 1 74 ? 6.696 78.135 68.271 1.00 28.63 92 MET A N 1
ATOM 400 C CA . MET A 1 74 ? 6.261 79.427 67.730 1.00 30.12 92 MET A CA 1
ATOM 401 C C . MET A 1 74 ? 6.077 80.474 68.814 1.00 31.95 92 MET A C 1
ATOM 402 O O . MET A 1 74 ? 6.442 81.630 68.631 1.00 29.74 92 MET A O 1
ATOM 407 N N . ILE A 1 75 ? 5.507 80.059 69.939 1.00 31.68 93 ILE A N 1
ATOM 408 C CA . ILE A 1 75 ? 5.084 80.987 70.973 1.00 31.05 93 ILE A CA 1
ATOM 409 C C . ILE A 1 75 ? 6.260 81.340 71.883 1.00 30.72 93 ILE A C 1
ATOM 410 O O . ILE A 1 75 ? 7.015 80.467 72.301 1.00 30.59 93 ILE A O 1
ATOM 415 N N . ASP A 1 76 ? 6.423 82.630 72.168 1.00 30.67 94 ASP A N 1
ATOM 416 C CA . ASP A 1 76 ? 7.442 83.087 73.105 1.00 32.69 94 ASP A CA 1
ATOM 417 C C . ASP A 1 76 ? 7.027 82.553 74.490 1.00 32.48 94 ASP A C 1
ATOM 418 O O . ASP A 1 76 ? 5.969 82.938 74.990 1.00 30.15 94 ASP A O 1
ATOM 423 N N . PRO A 1 77 ? 7.846 81.670 75.099 1.00 35.89 95 PRO A N 1
ATOM 424 C CA . PRO A 1 77 ? 7.431 81.141 76.413 1.00 37.22 95 PRO A CA 1
ATOM 425 C C . PRO A 1 77 ? 7.442 82.175 77.536 1.00 39.39 95 PRO A C 1
ATOM 426 O O . PRO A 1 77 ? 6.809 81.953 78.563 1.00 41.94 95 PRO A O 1
ATOM 430 N N . ASP A 1 78 ? 8.131 83.299 77.336 1.00 38.75 96 ASP A N 1
ATOM 431 C CA . ASP A 1 78 ? 8.199 84.366 78.327 1.00 39.02 96 ASP A CA 1
ATOM 432 C C . ASP A 1 78 ? 7.287 85.559 78.026 1.00 36.83 96 ASP A C 1
ATOM 433 O O . ASP A 1 78 ? 7.385 86.578 78.702 1.00 35.68 96 ASP A O 1
ATOM 438 N N . ALA A 1 79 ? 6.397 85.448 77.040 1.00 35.95 97 ALA A N 1
ATOM 439 C CA . ALA A 1 79 ? 5.575 86.584 76.646 1.00 38.30 97 ALA A CA 1
ATOM 440 C C . ALA A 1 79 ? 4.703 87.046 77.817 1.00 40.77 97 ALA A C 1
ATOM 441 O O . ALA A 1 79 ? 4.198 86.223 78.575 1.00 40.36 97 ALA A O 1
ATOM 443 N N . SER A 1 80 ? 4.537 88.361 77.935 1.00 41.15 98 SER A N 1
ATOM 444 C CA . SER A 1 80 ? 3.901 88.982 79.096 1.00 44.58 98 SER A CA 1
ATOM 445 C C . SER A 1 80 ? 3.257 90.307 78.692 1.00 44.07 98 SER A C 1
ATOM 446 O O . SER A 1 80 ? 3.912 91.139 78.057 1.00 42.06 98 SER A O 1
ATOM 449 N N . TRP A 1 81 ? 1.980 90.485 79.032 1.00 40.89 99 TRP A N 1
ATOM 450 C CA . TRP A 1 81 ? 1.255 91.720 78.745 1.00 43.02 99 TRP A CA 1
ATOM 451 C C . TRP A 1 81 ? 0.691 92.372 80.019 1.00 45.77 99 TRP A C 1
ATOM 452 O O . TRP A 1 81 ? 0.311 91.679 80.970 1.00 43.14 99 TRP A O 1
ATOM 463 N N . ASP A 1 82 ? 0.610 93.702 79.992 1.00 48.23 100 ASP A N 1
ATOM 464 C CA . ASP A 1 82 ? -0.102 94.483 81.008 1.00 49.42 100 ASP A CA 1
ATOM 465 C C . ASP A 1 82 ? -1.592 94.204 80.912 1.00 47.54 100 ASP A C 1
ATOM 466 O O . ASP A 1 82 ? -2.102 93.869 79.839 1.00 48.01 100 ASP A O 1
ATOM 471 N N . ALA A 1 83 ? -2.296 94.394 82.023 1.00 46.55 101 ALA A N 1
ATOM 472 C CA . ALA A 1 83 ? -3.760 94.343 82.030 1.00 44.86 101 ALA A CA 1
ATOM 473 C C . ALA A 1 83 ? -4.329 95.368 81.061 1.00 43.03 101 ALA A C 1
ATOM 474 O O . ALA A 1 83 ? -3.814 96.475 80.942 1.00 44.36 101 ALA A O 1
ATOM 476 N N . VAL A 1 84 ? -5.381 94.986 80.358 1.00 41.61 102 VAL A N 1
ATOM 477 C CA . VAL A 1 84 ? -6.012 95.852 79.368 1.00 43.21 102 VAL A CA 1
ATOM 478 C C . VAL A 1 84 ? -7.201 96.616 79.962 1.00 44.62 102 VAL A C 1
ATOM 479 O O . VAL A 1 84 ? -7.421 97.775 79.617 1.00 43.80 102 VAL A O 1
ATOM 483 N N . GLY A 1 85 ? -7.961 95.970 80.844 1.00 46.32 103 GLY A N 1
ATOM 484 C CA . GLY A 1 85 ? -9.223 96.528 81.333 1.00 45.85 103 GLY A CA 1
ATOM 485 C C . GLY A 1 85 ? -10.306 96.538 80.273 1.00 44.06 103 GLY A C 1
ATOM 486 O O . GLY A 1 85 ? -11.009 97.532 80.113 1.00 45.15 103 GLY A O 1
ATOM 487 N N . ALA A 1 86 ? -10.441 95.430 79.543 1.00 45.51 104 ALA A N 1
ATOM 488 C CA . ALA A 1 86 ? -11.482 95.299 78.516 1.00 45.38 104 ALA A CA 1
ATOM 489 C C . ALA A 1 86 ? -12.862 95.184 79.156 1.00 47.11 104 ALA A C 1
ATOM 490 O O . ALA A 1 86 ? -12.986 94.715 80.283 1.00 45.28 104 ALA A O 1
ATOM 492 N N . THR A 1 87 ? -13.885 95.616 78.425 1.00 47.52 105 THR A N 1
ATOM 493 C CA . THR A 1 87 ? -15.270 95.494 78.854 1.00 49.83 105 THR A CA 1
ATOM 494 C C . THR A 1 87 ? -15.823 94.235 78.238 1.00 49.93 105 THR A C 1
ATOM 495 O O . THR A 1 87 ? -15.814 94.100 77.022 1.00 50.91 105 THR A O 1
ATOM 499 N N . ILE A 1 88 ? -16.307 93.328 79.080 1.00 49.94 106 ILE A N 1
ATOM 500 C CA . ILE A 1 88 ? -16.894 92.067 78.646 1.00 51.60 106 ILE A CA 1
ATOM 501 C C . ILE A 1 88 ? -18.353 92.082 79.097 1.00 52.91 106 ILE A C 1
ATOM 502 O O . ILE A 1 88 ? -18.630 92.133 80.297 1.00 48.24 106 ILE A O 1
ATOM 507 N N . ASP A 1 89 ? -19.269 92.065 78.128 1.00 52.99 107 ASP A N 1
ATOM 508 C CA . ASP A 1 89 ? -20.712 92.171 78.368 1.00 52.65 107 ASP A CA 1
ATOM 509 C C . ASP A 1 89 ? -21.386 90.878 77.920 1.00 50.93 107 ASP A C 1
ATOM 510 O O . ASP A 1 89 ? -21.672 90.690 76.735 1.00 51.36 107 ASP A O 1
ATOM 515 N N . THR A 1 90 ? -21.657 90.002 78.886 1.00 50.63 108 THR A N 1
ATOM 516 C CA . THR A 1 90 ? -22.347 88.736 78.629 1.00 54.63 108 THR A CA 1
ATOM 517 C C . THR A 1 90 ? -23.869 88.798 78.868 1.00 55.57 108 THR A C 1
ATOM 518 O O . THR A 1 90 ? -24.527 87.759 78.860 1.00 57.70 108 THR A O 1
ATOM 522 N N . SER A 1 91 ? -24.430 89.996 79.042 1.00 55.70 109 SER A N 1
ATOM 523 C CA . SER A 1 91 ? -25.833 90.138 79.442 1.00 56.24 109 SER A CA 1
ATOM 524 C C . SER A 1 91 ? -26.839 89.867 78.311 1.00 57.01 109 SER A C 1
ATOM 525 O O . SER A 1 91 ? -28.002 89.595 78.599 1.00 61.05 109 SER A O 1
ATOM 528 N N . GLY A 1 92 ? -26.410 89.922 77.046 1.00 55.04 110 GLY A N 1
ATOM 529 C CA . GLY A 1 92 ? -27.318 89.719 75.907 1.00 51.89 110 GLY A CA 1
ATOM 530 C C . GLY A 1 92 ? -26.776 88.814 74.817 1.00 52.64 110 GLY A C 1
ATOM 531 O O . GLY A 1 92 ? -25.885 88.005 75.059 1.00 52.97 110 GLY A O 1
ATOM 532 N N . ASP A 1 93 ? -27.355 88.938 73.623 1.00 50.89 111 ASP A N 1
ATOM 533 C CA . ASP A 1 93 ? -26.929 88.203 72.443 1.00 52.08 111 ASP A CA 1
ATOM 534 C C . ASP A 1 93 ? -26.763 89.229 71.314 1.00 54.50 111 ASP A C 1
ATOM 535 O O . ASP A 1 93 ? -27.746 89.845 70.902 1.00 55.87 111 ASP A O 1
ATOM 540 N N . PRO A 1 94 ? -25.525 89.425 70.808 1.00 52.43 112 PRO A N 1
ATOM 541 C CA . PRO A 1 94 ? -24.288 88.709 71.119 1.00 50.48 112 PRO A CA 1
ATOM 542 C C . PRO A 1 94 ? -23.635 89.143 72.430 1.00 47.22 112 PRO A C 1
ATOM 543 O O . PRO A 1 94 ? -23.923 90.220 72.953 1.00 50.97 112 PRO A O 1
ATOM 547 N N . ILE A 1 95 ? -22.761 88.283 72.942 1.00 44.32 113 ILE A N 1
ATOM 548 C CA . ILE A 1 95 ? -21.812 88.637 73.994 1.00 43.16 113 ILE A CA 1
ATOM 549 C C . ILE A 1 95 ? -20.814 89.617 73.355 1.00 43.96 113 ILE A C 1
ATOM 550 O O . ILE A 1 95 ? -20.502 89.482 72.176 1.00 45.68 113 ILE A O 1
ATOM 555 N N . VAL A 1 96 ? -20.329 90.599 74.109 1.00 44.70 114 VAL A N 1
ATOM 556 C CA . VAL A 1 96 ? -19.537 91.696 73.522 1.00 46.27 114 VAL A CA 1
ATOM 557 C C . VAL A 1 96 ? -18.292 91.970 74.351 1.00 46.34 114 VAL A C 1
ATOM 558 O O . VAL A 1 96 ? -18.392 92.205 75.554 1.00 47.05 114 VAL A O 1
ATOM 562 N N . VAL A 1 97 ? -17.125 91.928 73.703 1.00 44.21 115 VAL A N 1
ATOM 563 C CA . VAL A 1 97 ? -15.855 92.319 74.334 1.00 43.44 115 VAL A CA 1
ATOM 564 C C . VAL A 1 97 ? -15.372 93.573 73.606 1.00 42.36 115 VAL A C 1
ATOM 565 O O . VAL A 1 97 ? -15.278 93.562 72.367 1.00 43.08 115 VAL A O 1
ATOM 569 N N . THR A 1 98 ? -15.084 94.645 74.347 1.00 43.13 116 THR A N 1
ATOM 570 C CA . THR A 1 98 ? -14.611 95.895 73.738 1.00 43.14 116 THR A CA 1
ATOM 571 C C . THR A 1 98 ? -13.322 96.400 74.359 1.00 40.89 116 THR A C 1
ATOM 572 O O . THR A 1 98 ? -13.057 96.215 75.546 1.00 43.16 116 THR A O 1
ATOM 576 N N . THR A 1 99 ? -12.504 97.005 73.504 1.00 40.30 117 THR A N 1
ATOM 577 C CA . THR A 1 99 ? -11.361 97.796 73.911 1.00 40.02 117 THR A CA 1
ATOM 578 C C . THR A 1 99 ? -11.505 99.097 73.141 1.00 38.72 117 THR A C 1
ATOM 579 O O . THR A 1 99 ? -12.411 99.220 72.315 1.00 41.03 117 THR A O 1
ATOM 583 N N . PRO A 1 100 ? -10.609 100.061 73.380 1.00 38.96 118 PRO A N 1
ATOM 584 C CA . PRO A 1 100 ? -10.619 101.245 72.517 1.00 41.91 118 PRO A CA 1
ATOM 585 C C . PRO A 1 100 ? -10.308 100.978 71.031 1.00 44.79 118 PRO A C 1
ATOM 586 O O . PRO A 1 100 ? -10.644 101.817 70.203 1.00 46.43 118 PRO A O 1
ATOM 590 N N . ARG A 1 101 ? -9.698 99.832 70.697 1.00 45.22 119 ARG A N 1
ATOM 591 C CA . ARG A 1 101 ? -9.311 99.516 69.311 1.00 45.20 119 ARG A CA 1
ATOM 592 C C . ARG A 1 101 ? -10.122 98.420 68.601 1.00 45.46 119 ARG A C 1
ATOM 593 O O . ARG A 1 101 ? -10.091 98.346 67.368 1.00 44.39 119 ARG A O 1
ATOM 601 N N . MET A 1 102 ? -10.834 97.572 69.343 1.00 43.86 120 MET A N 1
ATOM 602 C CA . MET A 1 102 ? -11.619 96.504 68.718 1.00 43.82 120 MET A CA 1
ATOM 603 C C . MET A 1 102 ? -12.878 96.150 69.490 1.00 44.29 120 MET A C 1
ATOM 604 O O . MET A 1 102 ? -12.992 96.393 70.692 1.00 44.62 120 MET A O 1
ATOM 609 N N . ARG A 1 103 ? -13.802 95.541 68.764 1.00 45.38 121 ARG A N 1
ATOM 610 C CA . ARG A 1 103 ? -15.056 95.056 69.310 1.00 46.32 121 ARG A CA 1
ATOM 611 C C . ARG A 1 103 ? -15.213 93.603 68.848 1.00 44.69 121 ARG A C 1
ATOM 612 O O . ARG A 1 103 ? -15.325 93.338 67.644 1.00 46.11 121 ARG A O 1
ATOM 620 N N . ILE A 1 104 ? -15.184 92.667 69.796 1.00 43.50 122 ILE A N 1
ATOM 621 C CA . ILE A 1 104 ? -15.385 91.249 69.491 1.00 43.27 122 ILE A CA 1
ATOM 622 C C . ILE A 1 104 ? -16.813 90.885 69.892 1.00 42.80 122 ILE A C 1
ATOM 623 O O . ILE A 1 104 ? -17.194 91.091 71.041 1.00 40.94 122 ILE A O 1
ATOM 628 N N . GLU A 1 105 ? -17.583 90.350 68.945 1.00 42.64 123 GLU A N 1
ATOM 629 C CA . GLU A 1 105 ? -18.939 89.860 69.204 1.00 43.58 123 GLU A CA 1
ATOM 630 C C . GLU A 1 105 ? -18.963 88.346 69.067 1.00 45.18 123 GLU A C 1
ATOM 631 O O . GLU A 1 105 ? -18.424 87.810 68.094 1.00 46.47 123 GLU A O 1
ATOM 637 N N . ILE A 1 106 ? -19.574 87.659 70.037 1.00 43.31 124 ILE A N 1
ATOM 638 C CA . ILE A 1 106 ? -19.864 86.230 69.926 1.00 41.27 124 ILE A CA 1
ATOM 639 C C . ILE A 1 106 ? -21.377 86.013 69.995 1.00 42.92 124 ILE A C 1
ATOM 640 O O . ILE A 1 106 ? -21.981 86.207 71.045 1.00 44.38 124 ILE A O 1
ATOM 645 N N . ALA A 1 107 ? -21.971 85.630 68.865 1.00 44.61 125 ALA A N 1
ATOM 646 C CA . ALA A 1 107 ? -23.356 85.178 68.800 1.00 46.62 125 ALA A CA 1
ATOM 647 C C . ALA A 1 107 ? -23.495 83.876 69.596 1.00 50.25 125 ALA A C 1
ATOM 648 O O . ALA A 1 107 ? -22.566 83.068 69.632 1.00 48.88 125 ALA A O 1
ATOM 650 N N . ARG A 1 108 ? -24.650 83.679 70.236 1.00 50.55 126 ARG A N 1
ATOM 651 C CA . ARG A 1 108 ? -24.833 82.563 71.175 1.00 47.66 126 ARG A CA 1
ATOM 652 C C . ARG A 1 108 ? -25.308 81.278 70.521 1.00 47.82 126 ARG A C 1
ATOM 653 O O . ARG A 1 108 ? -24.951 80.191 70.990 1.00 46.88 126 ARG A O 1
ATOM 661 N N . THR A 1 109 ? -26.105 81.394 69.456 1.00 46.09 127 THR A N 1
ATOM 662 C CA . THR A 1 109 ? -26.859 80.267 68.923 1.00 46.92 127 THR A CA 1
ATOM 663 C C . THR A 1 109 ? -26.788 80.162 67.386 1.00 45.91 127 THR A C 1
ATOM 664 O O . THR A 1 109 ? -27.661 80.664 66.689 1.00 44.31 127 THR A O 1
ATOM 668 N N . PRO A 1 110 ? -25.757 79.483 66.846 1.00 45.54 128 PRO A N 1
ATOM 669 C CA . PRO A 1 110 ? -24.597 78.865 67.503 1.00 45.49 128 PRO A CA 1
ATOM 670 C C . PRO A 1 110 ? -23.457 79.865 67.711 1.00 43.60 128 PRO A C 1
ATOM 671 O O . PRO A 1 110 ? -23.528 80.992 67.216 1.00 45.87 128 PRO A O 1
ATOM 675 N N . ALA A 1 111 ? -22.425 79.443 68.435 1.00 43.06 129 ALA A N 1
ATOM 676 C CA . ALA A 1 111 ? -21.282 80.303 68.766 1.00 42.93 129 ALA A CA 1
ATOM 677 C C . ALA A 1 111 ? -20.519 80.660 67.490 1.00 41.45 129 ALA A C 1
ATOM 678 O O . ALA A 1 111 ? -20.047 79.763 66.783 1.00 39.44 129 ALA A O 1
ATOM 680 N N . ARG A 1 112 ? -20.490 81.957 67.171 1.00 40.91 130 ARG A N 1
ATOM 681 C CA . ARG A 1 112 ? -19.763 82.494 66.012 1.00 40.60 130 ARG A CA 1
ATOM 682 C C . ARG A 1 112 ? -19.194 83.843 66.385 1.00 42.40 130 ARG A C 1
ATOM 683 O O . ARG A 1 112 ? -19.930 84.697 66.895 1.00 43.82 130 ARG A O 1
ATOM 691 N N . MET A 1 113 ? -17.904 84.047 66.116 1.00 41.92 131 MET A N 1
ATOM 692 C CA . MET A 1 113 ? -17.224 85.304 66.429 1.00 43.53 131 MET A CA 1
ATOM 693 C C . MET A 1 113 ? -17.225 86.266 65.249 1.00 42.38 131 MET A C 1
ATOM 694 O O . MET A 1 113 ? -17.014 85.851 64.111 1.00 41.13 131 MET A O 1
ATOM 699 N N . THR A 1 114 ? -17.457 87.544 65.539 1.00 41.26 132 THR A N 1
ATOM 700 C CA . THR A 1 114 ? -17.284 88.632 64.576 1.00 39.65 132 THR A CA 1
ATOM 701 C C . THR A 1 114 ? -16.297 89.614 65.183 1.00 40.65 132 THR A C 1
ATOM 702 O O . THR A 1 114 ? -16.416 89.964 66.362 1.00 39.60 132 THR A O 1
ATOM 706 N N . ILE A 1 115 ? -15.298 90.017 64.390 1.00 39.50 133 ILE A N 1
ATOM 707 C CA . ILE A 1 115 ? -14.269 90.963 64.837 1.00 39.67 133 ILE A CA 1
ATOM 708 C C . ILE A 1 115 ? -14.496 92.260 64.097 1.00 37.50 133 ILE A C 1
ATOM 709 O O . ILE A 1 115 ? -14.610 92.274 62.868 1.00 38.40 133 ILE A O 1
ATOM 714 N N . LYS A 1 116 ? -14.558 93.338 64.867 1.00 37.59 134 LYS A N 1
ATOM 715 C CA . LYS A 1 116 ? -14.820 94.666 64.353 1.00 40.51 134 LYS A CA 1
ATOM 716 C C . LYS A 1 116 ? -13.811 95.638 64.911 1.00 39.34 134 LYS A C 1
ATOM 717 O O . LYS A 1 116 ? -13.209 95.392 65.951 1.00 38.27 134 LYS A O 1
ATOM 723 N N . LYS A 1 117 ? -13.629 96.750 64.213 1.00 41.63 135 LYS A N 1
ATOM 724 C CA . LYS A 1 117 ? -12.949 97.894 64.806 1.00 43.90 135 LYS A CA 1
ATOM 725 C C . LYS A 1 117 ? -13.861 98.512 65.880 1.00 46.33 135 LYS A C 1
ATOM 726 O O . LYS A 1 117 ? -15.081 98.266 65.896 1.00 42.07 135 LYS A O 1
ATOM 732 N N . ALA A 1 118 ? -13.270 99.299 66.778 1.00 48.04 136 ALA A N 1
ATOM 733 C CA . ALA A 1 118 ? -14.035 100.006 67.817 1.00 49.05 136 ALA A CA 1
ATOM 734 C C . ALA A 1 118 ? -15.189 100.824 67.234 1.00 49.89 136 ALA A C 1
ATOM 735 O O . ALA A 1 118 ? -16.238 100.932 67.867 1.00 49.96 136 ALA A O 1
ATOM 737 N N . ASP A 1 119 ? -15.001 101.369 66.030 1.00 48.32 137 ASP A N 1
ATOM 738 C CA . ASP A 1 119 ? -16.050 102.140 65.342 1.00 49.32 137 ASP A CA 1
ATOM 739 C C . ASP A 1 119 ? -17.131 101.300 64.639 1.00 49.40 137 ASP A C 1
ATOM 740 O O . ASP A 1 119 ? -17.975 101.860 63.938 1.00 50.72 137 ASP A O 1
ATOM 745 N N . GLY A 1 120 ? -17.085 99.975 64.789 1.00 47.24 138 GLY A N 1
ATOM 746 C CA . GLY A 1 120 ? -18.136 99.096 64.295 1.00 47.15 138 GLY A CA 1
ATOM 747 C C . GLY A 1 120 ? -17.889 98.500 62.922 1.00 46.65 138 GLY A C 1
ATOM 748 O O . GLY A 1 120 ? -18.674 97.670 62.485 1.00 46.87 138 GLY A O 1
ATOM 749 N N . THR A 1 121 ? -16.811 98.905 62.236 1.00 47.63 139 THR A N 1
ATOM 750 C CA . THR A 1 121 ? -16.485 98.336 60.923 1.00 46.58 139 THR A CA 1
ATOM 751 C C . THR A 1 121 ? -16.137 96.852 61.070 1.00 43.50 139 THR A C 1
ATOM 752 O O . THR A 1 121 ? -15.282 96.485 61.885 1.00 44.71 139 THR A O 1
ATOM 756 N N . THR A 1 122 ? -16.811 96.016 60.296 1.00 42.38 140 THR A N 1
ATOM 757 C CA . THR A 1 122 ? -16.575 94.586 60.317 1.00 43.26 140 THR A CA 1
ATOM 758 C C . THR A 1 122 ? -15.272 94.273 59.566 1.00 42.39 140 THR A C 1
ATOM 759 O O . THR A 1 122 ? -15.103 94.675 58.404 1.00 40.98 140 THR A O 1
ATOM 763 N N . LEU A 1 123 ? -14.379 93.554 60.249 1.00 39.64 141 LEU A N 1
ATOM 764 C CA . LEU A 1 123 ? -13.102 93.087 59.693 1.00 38.82 141 LEU A CA 1
ATOM 765 C C . LEU A 1 123 ? -13.168 91.638 59.203 1.00 38.90 141 LEU A C 1
ATOM 766 O O . LEU A 1 123 ? -12.942 91.364 58.013 1.00 36.88 141 LEU A O 1
ATOM 771 N N . LEU A 1 124 ? -13.484 90.714 60.109 1.00 37.12 142 LEU A N 1
ATOM 772 C CA . LEU A 1 124 ? -13.706 89.321 59.731 1.00 37.44 142 LEU A CA 1
ATOM 773 C C . LEU A 1 124 ? -14.649 88.599 60.694 1.00 37.47 142 LEU A C 1
ATOM 774 O O . LEU A 1 124 ? -14.897 89.059 61.812 1.00 36.40 142 LEU A O 1
ATOM 779 N N . TRP A 1 125 ? -15.169 87.468 60.247 1.00 36.66 143 TRP A N 1
ATOM 780 C CA . TRP A 1 125 ? -16.181 86.754 61.020 1.00 39.62 143 TRP A CA 1
ATOM 781 C C . TRP A 1 125 ? -16.205 85.291 60.656 1.00 39.76 143 TRP A C 1
ATOM 782 O O . TRP A 1 125 ? -15.769 84.894 59.566 1.00 41.50 143 TRP A O 1
ATOM 793 N N . GLU A 1 126 ? -16.718 84.487 61.575 1.00 38.01 144 GLU A N 1
ATOM 794 C CA . GLU A 1 126 ? -16.892 83.074 61.329 1.00 39.32 144 GLU A CA 1
ATOM 795 C C . GLU A 1 126 ? -18.222 82.910 60.610 1.00 40.16 144 GLU A C 1
ATOM 796 O O . GLU A 1 126 ? -19.227 83.420 61.078 1.00 38.50 144 GLU A O 1
ATOM 802 N N . PRO A 1 127 ? -18.229 82.237 59.446 1.00 41.65 145 PRO A N 1
ATOM 803 C CA . PRO A 1 127 ? -19.491 82.089 58.732 1.00 42.98 145 PRO A CA 1
ATOM 804 C C . PRO A 1 127 ? -20.456 81.134 59.448 1.00 44.91 145 PRO A C 1
ATOM 805 O O . PRO A 1 127 ? -20.038 80.345 60.311 1.00 40.48 145 PRO A O 1
ATOM 809 N N . ALA A 1 128 ? -21.737 81.220 59.079 1.00 47.68 146 ALA A N 1
ATOM 810 C CA . ALA A 1 128 ? -22.777 80.326 59.603 1.00 45.60 146 ALA A CA 1
ATOM 811 C C . ALA A 1 128 ? -22.348 78.868 59.485 1.00 44.67 146 ALA A C 1
ATOM 812 O O . ALA A 1 128 ? -22.440 78.114 60.457 1.00 44.63 146 ALA A O 1
ATOM 814 N N . SER A 1 129 ? -21.838 78.498 58.307 1.00 43.27 147 SER A N 1
ATOM 815 C CA . SER A 1 129 ? -21.431 77.126 57.997 1.00 43.08 147 SER A CA 1
ATOM 816 C C . SER A 1 129 ? -20.418 76.525 58.971 1.00 43.95 147 SER A C 1
ATOM 817 O O . SER A 1 129 ? -20.376 75.311 59.127 1.00 45.47 147 SER A O 1
ATOM 820 N N . GLY A 1 130 ? -19.593 77.367 59.594 1.00 41.46 148 GLY A N 1
ATOM 821 C CA . GLY A 1 130 ? -18.632 76.919 60.598 1.00 41.05 148 GLY A CA 1
ATOM 822 C C . GLY A 1 130 ? -17.389 77.800 60.681 1.00 40.47 148 GLY A C 1
ATOM 823 O O . GLY A 1 130 ? -16.875 78.255 59.659 1.00 42.23 148 GLY A O 1
ATOM 824 N N . GLY A 1 131 ? -16.917 78.025 61.904 1.00 37.45 149 GLY A N 1
ATOM 825 C CA . GLY A 1 131 ? -15.677 78.747 62.157 1.00 37.50 149 GLY A CA 1
ATOM 826 C C . GLY A 1 131 ? -14.676 77.783 62.747 1.00 34.73 149 GLY A C 1
ATOM 827 O O . GLY A 1 131 ? -14.379 76.755 62.146 1.00 36.32 149 GLY A O 1
ATOM 828 N N . VAL A 1 132 ? -14.183 78.097 63.939 1.00 34.54 150 VAL A N 1
ATOM 829 C CA . VAL A 1 132 ? -13.228 77.237 64.624 1.00 36.21 150 VAL A CA 1
ATOM 830 C C . VAL A 1 132 ? -13.810 75.827 64.810 1.00 37.71 150 VAL A C 1
ATOM 831 O O . VAL A 1 132 ? -15.022 75.640 64.938 1.00 39.16 150 VAL A O 1
ATOM 835 N N . PHE A 1 133 ? -12.930 74.843 64.761 1.00 37.27 151 PHE A N 1
ATOM 836 C CA . PHE A 1 133 ? -13.287 73.447 64.962 1.00 37.23 151 PHE A CA 1
ATOM 837 C C . PHE A 1 133 ? -12.004 72.698 65.320 1.00 38.14 151 PHE A C 1
ATOM 838 O O . PHE A 1 133 ? -10.938 73.309 65.488 1.00 35.07 151 PHE A O 1
ATOM 846 N N . GLU A 1 134 ? -12.109 71.380 65.440 1.00 38.19 152 GLU A N 1
ATOM 847 C CA . GLU A 1 134 ? -11.031 70.563 66.026 1.00 41.52 152 GLU A CA 1
ATOM 848 C C . GLU A 1 134 ? -9.704 70.597 65.218 1.00 39.59 152 GLU A C 1
ATOM 849 O O . GLU A 1 134 ? -8.638 70.375 65.789 1.00 41.01 152 GLU A O 1
ATOM 855 N N . ASP A 1 135 ? -9.786 70.887 63.920 1.00 36.97 153 ASP A N 1
ATOM 856 C CA . ASP A 1 135 ? -8.626 70.906 63.034 1.00 38.59 153 ASP A CA 1
ATOM 857 C C . ASP A 1 135 ? -8.306 72.290 62.444 1.00 38.11 153 ASP A C 1
ATOM 858 O O . ASP A 1 135 ? -7.586 72.375 61.456 1.00 35.21 153 ASP A O 1
ATOM 863 N N . GLY A 1 136 ? -8.834 73.373 63.009 1.00 36.99 154 GLY A N 1
ATOM 864 C CA . GLY A 1 136 ? -8.453 74.694 62.502 1.00 38.52 154 GLY A CA 1
ATOM 865 C C . GLY A 1 136 ? -9.412 75.842 62.689 1.00 36.44 154 GLY A C 1
ATOM 866 O O . GLY A 1 136 ? -10.315 75.782 63.528 1.00 36.31 154 GLY A O 1
ATOM 867 N N . VAL A 1 137 ? -9.180 76.893 61.904 1.00 33.91 155 VAL A N 1
ATOM 868 C CA . VAL A 1 137 ? -9.960 78.131 61.953 1.00 34.87 155 VAL A CA 1
ATOM 869 C C . VAL A 1 137 ? -10.463 78.472 60.567 1.00 34.18 155 VAL A C 1
ATOM 870 O O . VAL A 1 137 ? -9.810 78.174 59.557 1.00 32.53 155 VAL A O 1
ATOM 874 N N . ARG A 1 138 ? -11.634 79.091 60.522 1.00 35.26 156 ARG A N 1
ATOM 875 C CA . ARG A 1 138 ? -12.284 79.421 59.273 1.00 36.10 156 ARG A CA 1
ATOM 876 C C . ARG A 1 138 ? -12.974 80.755 59.415 1.00 37.20 156 ARG A C 1
ATOM 877 O O . ARG A 1 138 ? -13.851 80.923 60.261 1.00 38.26 156 ARG A O 1
ATOM 885 N N . PHE A 1 139 ? -12.549 81.712 58.600 1.00 35.70 157 PHE A N 1
ATOM 886 C CA . PHE A 1 139 ? -13.094 83.060 58.636 1.00 36.13 157 PHE A CA 1
ATOM 887 C C . PHE A 1 139 ? -13.544 83.458 57.261 1.00 34.90 157 PHE A C 1
ATOM 888 O O . PHE A 1 139 ? -13.130 82.868 56.252 1.00 37.80 157 PHE A O 1
ATOM 896 N N . GLN A 1 140 ? -14.403 84.469 57.250 1.00 36.24 158 GLN A N 1
ATOM 897 C CA . GLN A 1 140 ? -14.823 85.156 56.049 1.00 37.32 158 GLN A CA 1
ATOM 898 C C . GLN A 1 140 ? -14.449 86.625 56.244 1.00 35.78 158 GLN A C 1
ATOM 899 O O . GLN A 1 140 ? -14.466 87.137 57.370 1.00 34.60 158 GLN A O 1
ATOM 905 N N . ARG A 1 141 ? -14.089 87.289 55.148 1.00 34.12 159 ARG A N 1
ATOM 906 C CA . ARG A 1 141 ? -13.754 88.712 55.183 1.00 33.37 159 ARG A CA 1
ATOM 907 C C . ARG A 1 141 ? -14.061 89.347 53.838 1.00 34.52 159 ARG A C 1
ATOM 908 O O . ARG A 1 141 ? -14.507 88.657 52.924 1.00 35.37 159 ARG A O 1
ATOM 916 N N . GLY A 1 142 ? -13.827 90.653 53.712 1.00 36.10 160 GLY A N 1
ATOM 917 C CA . GLY A 1 142 ? -14.046 91.350 52.453 1.00 34.44 160 GLY A CA 1
ATOM 918 C C . GLY A 1 142 ? -13.298 90.656 51.328 1.00 36.70 160 GLY A C 1
ATOM 919 O O . GLY A 1 142 ? -12.105 90.357 51.458 1.00 35.35 160 GLY A O 1
ATOM 920 N N . SER A 1 143 ? -13.999 90.379 50.234 1.00 36.43 161 SER A N 1
ATOM 921 C CA . SER A 1 143 ? -13.424 89.643 49.124 1.00 37.11 161 SER A CA 1
ATOM 922 C C . SER A 1 143 ? -12.307 90.431 48.417 1.00 34.45 161 SER A C 1
ATOM 923 O O . SER A 1 143 ? -11.448 89.829 47.789 1.00 33.22 161 SER A O 1
ATOM 926 N N . THR A 1 144 ? -12.333 91.762 48.506 1.00 33.36 162 THR A N 1
ATOM 927 C CA . THR A 1 144 ? -11.297 92.594 47.886 1.00 33.72 162 THR A CA 1
ATOM 928 C C . THR A 1 144 ? -10.111 92.891 48.819 1.00 33.70 162 THR A C 1
ATOM 929 O O . THR A 1 144 ? -9.173 93.550 48.383 1.00 33.03 162 THR A O 1
ATOM 933 N N . ASP A 1 145 ? -10.140 92.416 50.072 1.00 30.47 163 ASP A N 1
ATOM 934 C CA . ASP A 1 145 ? -9.018 92.629 50.999 1.00 31.16 163 ASP A CA 1
ATOM 935 C C . ASP A 1 145 ? -7.764 91.959 50.466 1.00 29.98 163 ASP A C 1
ATOM 936 O O . ASP A 1 145 ? -7.820 90.834 49.939 1.00 30.08 163 ASP A O 1
ATOM 941 N N . ASN A 1 146 ? -6.638 92.649 50.613 1.00 30.50 164 ASN A N 1
ATOM 942 C CA . ASN A 1 146 ? -5.350 92.095 50.233 1.00 28.92 164 ASN A CA 1
ATOM 943 C C . ASN A 1 146 ? -4.748 91.361 51.417 1.00 29.37 164 ASN A C 1
ATOM 944 O O . ASN A 1 146 ? -4.669 91.916 52.520 1.00 28.52 164 ASN A O 1
ATOM 949 N N . ILE A 1 147 ? -4.359 90.105 51.185 1.00 28.70 165 ILE A N 1
ATOM 950 C CA . ILE A 1 147 ? -3.792 89.235 52.223 1.00 29.39 165 ILE A CA 1
ATOM 951 C C . ILE A 1 147 ? -2.287 89.074 52.022 1.00 28.41 165 ILE A C 1
ATOM 952 O O . ILE A 1 147 ? -1.825 89.006 50.888 1.00 28.65 165 ILE A O 1
ATOM 957 N N . TYR A 1 148 ? -1.553 88.970 53.131 1.00 27.15 166 TYR A N 1
ATOM 958 C CA . TYR A 1 148 ? -0.100 88.842 53.153 1.00 28.06 166 TYR A CA 1
ATOM 959 C C . TYR A 1 148 ? 0.306 87.786 54.170 1.00 27.58 166 TYR A C 1
ATOM 960 O O . TYR A 1 148 ? -0.512 87.356 54.986 1.00 28.27 166 TYR A O 1
ATOM 969 N N . GLY A 1 149 ? 1.567 87.372 54.100 1.00 26.98 167 GLY A N 1
ATOM 970 C CA . GLY A 1 149 ? 2.130 86.353 54.963 1.00 27.29 167 GLY A CA 1
ATOM 971 C C . GLY A 1 149 ? 2.174 84.988 54.294 1.00 27.38 167 GLY A C 1
ATOM 972 O O . GLY A 1 149 ? 2.407 84.883 53.079 1.00 26.70 167 GLY A O 1
ATOM 973 N N . ILE A 1 150 ? 2.020 83.951 55.114 1.00 25.90 168 ILE A N 1
ATOM 974 C CA . ILE A 1 150 ? 1.924 82.534 54.721 1.00 25.50 168 ILE A CA 1
ATOM 975 C C . ILE A 1 150 ? 3.242 81.933 54.233 1.00 25.66 168 ILE A C 1
ATOM 976 O O . ILE A 1 150 ? 3.675 80.892 54.734 1.00 25.12 168 ILE A O 1
ATOM 981 N N . ARG A 1 151 ? 3.844 82.561 53.227 1.00 25.87 169 ARG A N 1
ATOM 982 C CA . ARG A 1 151 ? 4.922 81.934 52.473 1.00 24.30 169 ARG A CA 1
ATOM 983 C C . ARG A 1 151 ? 5.784 82.963 51.772 1.00 24.10 169 ARG A C 1
ATOM 984 O O . ARG A 1 151 ? 5.343 84.087 51.516 1.00 23.27 169 ARG A O 1
ATOM 992 N N . SER A 1 152 ? 6.998 82.530 51.432 1.00 24.96 170 SER A N 1
ATOM 993 C CA . SER A 1 152 ? 7.901 83.250 50.543 1.00 24.80 170 SER A CA 1
ATOM 994 C C . SER A 1 152 ? 8.262 82.302 49.392 1.00 26.70 170 SER A C 1
ATOM 995 O O . SER A 1 152 ? 7.479 81.401 49.050 1.00 25.48 170 SER A O 1
ATOM 998 N N . PHE A 1 153 ? 9.434 82.494 48.784 1.00 26.79 171 PHE A N 1
ATOM 999 C CA . PHE A 1 153 ? 9.856 81.681 47.645 1.00 26.56 171 PHE A CA 1
ATOM 1000 C C . PHE A 1 153 ? 11.303 81.259 47.813 1.00 26.13 171 PHE A C 1
ATOM 1001 O O . PHE A 1 153 ? 12.128 82.023 48.331 1.00 25.49 171 PHE A O 1
ATOM 1009 N N . ASN A 1 154 ? 11.609 80.037 47.393 1.00 26.45 172 ASN A N 1
ATOM 1010 C CA . ASN A 1 154 ? 12.952 79.490 47.572 1.00 26.78 172 ASN A CA 1
ATOM 1011 C C . ASN A 1 154 ? 13.787 79.654 46.295 1.00 27.80 172 ASN A C 1
ATOM 1012 O O . ASN A 1 154 ? 13.284 80.104 45.284 1.00 29.47 172 ASN A O 1
ATOM 1017 N N . ALA A 1 155 ? 15.056 79.280 46.376 1.00 27.53 173 ALA A N 1
ATOM 1018 C CA . ALA A 1 155 ? 16.002 79.442 45.274 1.00 29.29 173 ALA A CA 1
ATOM 1019 C C . ALA A 1 155 ? 15.831 78.422 44.131 1.00 29.88 173 ALA A C 1
ATOM 1020 O O . ALA A 1 155 ? 16.687 78.356 43.252 1.00 30.06 173 ALA A O 1
ATOM 1022 N N . GLN A 1 156 ? 14.758 77.621 44.150 1.00 31.72 174 GLN A N 1
ATOM 1023 C CA . GLN A 1 156 ? 14.417 76.701 43.055 1.00 33.20 174 GLN A CA 1
ATOM 1024 C C . GLN A 1 156 ? 12.998 76.904 42.547 1.00 33.19 174 GLN A C 1
ATOM 1025 O O . GLN A 1 156 ? 12.508 76.079 41.777 1.00 33.66 174 GLN A O 1
ATOM 1031 N N . GLU A 1 157 ? 12.340 77.983 42.971 1.00 32.18 175 GLU A N 1
ATOM 1032 C CA . GLU A 1 157 ? 10.933 78.219 42.669 1.00 32.39 175 GLU A CA 1
ATOM 1033 C C . GLU A 1 157 ? 10.766 79.409 41.758 1.00 31.34 175 GLU A C 1
ATOM 1034 O O . GLU A 1 157 ? 11.609 80.306 41.739 1.00 30.71 175 GLU A O 1
ATOM 1040 N N . ASP A 1 158 ? 9.663 79.414 41.015 1.00 31.76 176 ASP A N 1
ATOM 1041 C CA . ASP A 1 158 ? 9.166 80.640 40.408 1.00 33.03 176 ASP A CA 1
ATOM 1042 C C . ASP A 1 158 ? 8.827 81.583 41.551 1.00 30.74 176 ASP A C 1
ATOM 1043 O O . ASP A 1 158 ? 8.238 81.173 42.557 1.00 30.31 176 ASP A O 1
ATOM 1048 N N . VAL A 1 159 ? 9.238 82.832 41.403 1.00 28.26 177 VAL A N 1
ATOM 1049 C CA . VAL A 1 159 ? 9.084 83.834 42.445 1.00 27.59 177 VAL A CA 1
ATOM 1050 C C . VAL A 1 159 ? 7.888 84.712 42.119 1.00 28.04 177 VAL A C 1
ATOM 1051 O O . VAL A 1 159 ? 7.909 85.483 41.163 1.00 27.91 177 VAL A O 1
ATOM 1055 N N . GLY A 1 160 ? 6.844 84.590 42.934 1.00 28.50 178 GLY A N 1
ATOM 1056 C CA . GLY A 1 160 ? 5.646 85.430 42.837 1.00 27.32 178 GLY A CA 1
ATOM 1057 C C . GLY A 1 160 ? 5.806 86.782 43.504 1.00 28.17 178 GLY A C 1
ATOM 1058 O O . GLY A 1 160 ? 6.917 87.264 43.680 1.00 26.51 178 GLY A O 1
ATOM 1059 N N . GLY A 1 161 ? 4.678 87.391 43.884 1.00 26.98 179 GLY A N 1
ATOM 1060 C CA . GLY A 1 161 ? 4.661 88.712 44.496 1.00 25.94 179 GLY A CA 1
ATOM 1061 C C . GLY A 1 161 ? 4.439 88.611 46.003 1.00 26.22 179 GLY A C 1
ATOM 1062 O O . GLY A 1 161 ? 4.769 87.603 46.625 1.00 25.81 179 GLY A O 1
ATOM 1063 N N . LEU A 1 162 ? 3.850 89.662 46.567 1.00 25.73 180 LEU A N 1
ATOM 1064 C CA . LEU A 1 162 ? 3.555 89.754 47.995 1.00 26.08 180 LEU A CA 1
ATOM 1065 C C . LEU A 1 162 ? 2.149 89.261 48.352 1.00 26.55 180 LEU A C 1
ATOM 1066 O O . LEU A 1 162 ? 1.926 88.699 49.441 1.00 24.48 180 LEU A O 1
ATOM 1071 N N . LEU A 1 163 ? 1.221 89.483 47.424 1.00 26.27 181 LEU A N 1
ATOM 1072 C CA . LEU A 1 163 ? -0.180 89.135 47.598 1.00 26.87 181 LEU A CA 1
ATOM 1073 C C . LEU A 1 163 ? -0.395 87.639 47.761 1.00 26.70 181 LEU A C 1
ATOM 1074 O O . LEU A 1 163 ? 0.250 86.826 47.094 1.00 24.74 181 LEU A O 1
ATOM 1079 N N . ARG A 1 164 ? -1.314 87.303 48.670 1.00 27.49 182 ARG A N 1
ATOM 1080 C CA . ARG A 1 164 ? -1.693 85.931 48.975 1.00 28.60 182 ARG A CA 1
ATOM 1081 C C . ARG A 1 164 ? -3.221 85.797 48.906 1.00 30.17 182 ARG A C 1
ATOM 1082 O O . ARG A 1 164 ? -3.846 85.225 49.799 1.00 30.01 182 ARG A O 1
ATOM 1090 N N . ASN A 1 165 ? -3.804 86.309 47.827 1.00 32.44 183 ASN A N 1
ATOM 1091 C CA . ASN A 1 165 ? -5.278 86.434 47.714 1.00 33.66 183 ASN A CA 1
ATOM 1092 C C . ASN A 1 165 ? -5.955 85.151 47.246 1.00 33.99 183 ASN A C 1
ATOM 1093 O O . ASN A 1 165 ? -7.159 85.002 47.437 1.00 36.83 183 ASN A O 1
ATOM 1098 N N . SER A 1 166 ? -5.189 84.243 46.633 1.00 33.55 184 SER A N 1
ATOM 1099 C CA . SER A 1 166 ? -5.666 82.921 46.221 1.00 33.18 184 SER A CA 1
ATOM 1100 C C . SER A 1 166 ? -4.626 81.866 46.551 1.00 33.67 184 SER A C 1
ATOM 1101 O O . SER A 1 166 ? -4.045 81.266 45.639 1.00 33.72 184 SER A O 1
ATOM 1104 N N . SER A 1 167 ? -4.393 81.628 47.843 1.00 31.57 185 SER A N 1
ATOM 1105 C CA . SER A 1 167 ? -3.267 80.803 48.291 1.00 30.76 185 SER A CA 1
ATOM 1106 C C . SER A 1 167 ? -3.721 79.493 48.916 1.00 32.08 185 SER A C 1
ATOM 1107 O O . SER A 1 167 ? -4.616 79.496 49.755 1.00 32.99 185 SER A O 1
ATOM 1110 N N . ASP A 1 168 ? -3.101 78.388 48.501 1.00 30.82 186 ASP A N 1
ATOM 1111 C CA . ASP A 1 168 ? -3.202 77.100 49.209 1.00 32.48 186 ASP A CA 1
ATOM 1112 C C . ASP A 1 168 ? -1.851 76.457 49.535 1.00 32.25 186 ASP A C 1
ATOM 1113 O O . ASP A 1 168 ? -1.802 75.310 49.954 1.00 32.92 186 ASP A O 1
ATOM 1118 N N . HIS A 1 169 ? -0.762 77.215 49.391 1.00 30.49 187 HIS A N 1
ATOM 1119 C CA . HIS A 1 169 ? 0.581 76.727 49.693 1.00 29.76 187 HIS A CA 1
ATOM 1120 C C . HIS A 1 169 ? 0.637 76.404 51.194 1.00 29.30 187 HIS A C 1
ATOM 1121 O O . HIS A 1 169 ? 0.060 77.147 51.971 1.00 30.15 187 HIS A O 1
ATOM 1128 N N . PRO A 1 170 ? 1.295 75.297 51.601 1.00 29.00 188 PRO A N 1
ATOM 1129 C CA . PRO A 1 170 ? 1.398 75.028 53.048 1.00 29.51 188 PRO A CA 1
ATOM 1130 C C . PRO A 1 170 ? 2.227 76.050 53.809 1.00 31.18 188 PRO A C 1
ATOM 1131 O O . PRO A 1 170 ? 3.054 76.765 53.206 1.00 30.15 188 PRO A O 1
ATOM 1135 N N . ALA A 1 171 ? 1.998 76.100 55.127 1.00 29.91 189 ALA A N 1
ATOM 1136 C CA . ALA A 1 171 ? 2.816 76.872 56.047 1.00 29.81 189 ALA A CA 1
ATOM 1137 C C . ALA A 1 171 ? 3.977 75.991 56.480 1.00 30.03 189 ALA A C 1
ATOM 1138 O O . ALA A 1 171 ? 3.780 74.973 57.138 1.00 29.65 189 ALA A O 1
ATOM 1140 N N . HIS A 1 172 ? 5.188 76.382 56.096 1.00 29.31 190 HIS A N 1
ATOM 1141 C CA . HIS A 1 172 ? 6.386 75.638 56.447 1.00 28.20 190 HIS A CA 1
ATOM 1142 C C . HIS A 1 172 ? 7.631 76.537 56.437 1.00 27.22 190 HIS A C 1
ATOM 1143 O O . HIS A 1 172 ? 7.632 77.595 55.808 1.00 27.04 190 HIS A O 1
ATOM 1150 N N . ALA A 1 173 ? 8.677 76.092 57.120 1.00 27.14 191 ALA A N 1
ATOM 1151 C CA . ALA A 1 173 ? 10.008 76.686 56.998 1.00 27.16 191 ALA A CA 1
ATOM 1152 C C . ALA A 1 173 ? 10.544 76.544 55.576 1.00 28.74 191 ALA A C 1
ATOM 1153 O O . ALA A 1 173 ? 11.163 77.475 55.055 1.00 28.13 191 ALA A O 1
ATOM 1155 N N . GLY A 1 174 ? 10.308 75.379 54.966 1.00 28.80 192 GLY A N 1
ATOM 1156 C CA . GLY A 1 174 ? 10.765 75.086 53.593 1.00 29.36 192 GLY A CA 1
ATOM 1157 C C . GLY A 1 174 ? 12.274 74.912 53.506 1.00 27.77 192 GLY A C 1
ATOM 1158 O O . GLY A 1 174 ? 12.924 74.535 54.477 1.00 26.71 192 GLY A O 1
ATOM 1159 N N . GLN A 1 175 ? 12.821 75.175 52.320 1.00 27.94 193 GLN A N 1
ATOM 1160 C CA . GLN A 1 175 ? 14.261 75.036 52.074 1.00 27.97 193 GLN A CA 1
ATOM 1161 C C . GLN A 1 175 ? 14.788 76.171 51.194 1.00 26.69 193 GLN A C 1
ATOM 1162 O O . GLN A 1 175 ? 14.012 76.907 50.601 1.00 24.98 193 GLN A O 1
ATOM 1168 N N . GLN A 1 176 ? 16.108 76.287 51.106 1.00 26.28 194 GLN A N 1
ATOM 1169 C CA . GLN A 1 176 ? 16.751 77.170 50.124 1.00 27.74 194 GLN A CA 1
ATOM 1170 C C . GLN A 1 176 ? 16.189 78.598 50.074 1.00 27.19 194 GLN A C 1
ATOM 1171 O O . GLN A 1 176 ? 15.845 79.111 49.013 1.00 29.01 194 GLN A O 1
ATOM 1177 N N . GLY A 1 177 ? 16.091 79.225 51.239 1.00 26.87 195 GLY A N 1
ATOM 1178 C CA . GLY A 1 177 ? 15.705 80.628 51.355 1.00 26.99 195 GLY A CA 1
ATOM 1179 C C . GLY A 1 177 ? 14.234 80.880 51.603 1.00 27.01 195 GLY A C 1
ATOM 1180 O O . GLY A 1 177 ? 13.826 82.028 51.779 1.00 26.99 195 GLY A O 1
ATOM 1181 N N . ASP A 1 178 ? 13.441 79.808 51.661 1.00 25.93 196 ASP A N 1
ATOM 1182 C CA . ASP A 1 178 ? 12.015 79.915 51.922 1.00 26.41 196 ASP A CA 1
ATOM 1183 C C . ASP A 1 178 ? 11.769 80.377 53.351 1.00 25.53 196 ASP A C 1
ATOM 1184 O O . ASP A 1 178 ? 12.641 80.333 54.222 1.00 28.11 196 ASP A O 1
ATOM 1189 N N . ALA A 1 179 ? 10.564 80.854 53.554 1.00 26.26 197 ALA A N 1
ATOM 1190 C CA . ALA A 1 179 ? 10.067 81.240 54.850 1.00 25.77 197 ALA A CA 1
ATOM 1191 C C . ALA A 1 179 ? 8.578 81.014 54.779 1.00 26.51 197 ALA A C 1
ATOM 1192 O O . ALA A 1 179 ? 7.978 81.062 53.698 1.00 25.56 197 ALA A O 1
ATOM 1194 N N . GLY A 1 180 ? 7.978 80.756 55.926 1.00 25.42 198 GLY A N 1
ATOM 1195 C CA . GLY A 1 180 ? 6.549 80.610 55.988 1.00 25.06 198 GLY A CA 1
ATOM 1196 C C . GLY A 1 180 ? 6.060 80.393 57.392 1.00 26.48 198 GLY A C 1
ATOM 1197 O O . GLY A 1 180 ? 6.854 80.270 58.339 1.00 27.56 198 GLY A O 1
ATOM 1198 N N . GLY A 1 181 ? 4.751 80.342 57.528 1.00 27.73 199 GLY A N 1
ATOM 1199 C CA . GLY A 1 181 ? 4.154 80.115 58.842 1.00 28.03 199 GLY A CA 1
ATOM 1200 C C . GLY A 1 181 ? 2.661 80.337 58.826 1.00 26.68 199 GLY A C 1
ATOM 1201 O O . GLY A 1 181 ? 2.125 80.854 57.830 1.00 28.03 199 GLY A O 1
ATOM 1202 N N . PRO A 1 182 ? 1.968 79.925 59.901 1.00 27.09 200 PRO A N 1
ATOM 1203 C CA . PRO A 1 182 ? 0.508 80.116 59.981 1.00 28.17 200 PRO A CA 1
ATOM 1204 C C . PRO A 1 182 ? 0.141 81.552 60.380 1.00 28.99 200 PRO A C 1
ATOM 1205 O O . PRO A 1 182 ? -0.405 81.796 61.461 1.00 28.28 200 PRO A O 1
ATOM 1209 N N . PHE A 1 183 ? 0.449 82.493 59.494 1.00 27.24 201 PHE A N 1
ATOM 1210 C CA . PHE A 1 183 ? 0.323 83.911 59.765 1.00 28.09 201 PHE A CA 1
ATOM 1211 C C . PHE A 1 183 ? -0.217 84.506 58.483 1.00 29.06 201 PHE A C 1
ATOM 1212 O O . PHE A 1 183 ? 0.458 84.467 57.453 1.00 27.87 201 PHE A O 1
ATOM 1220 N N . MET A 1 184 ? -1.467 84.958 58.544 1.00 29.94 202 MET A N 1
ATOM 1221 C CA . MET A 1 184 ? -2.173 85.545 57.410 1.00 32.83 202 MET A CA 1
ATOM 1222 C C . MET A 1 184 ? -2.707 86.877 57.902 1.00 32.63 202 MET A C 1
ATOM 1223 O O . MET A 1 184 ? -3.429 86.923 58.925 1.00 31.17 202 MET A O 1
ATOM 1228 N N . TRP A 1 185 ? -2.373 87.954 57.201 1.00 28.53 203 TRP A N 1
ATOM 1229 C CA . TRP A 1 185 ? -2.862 89.267 57.596 1.00 27.87 203 TRP A CA 1
ATOM 1230 C C . TRP A 1 185 ? -3.198 90.141 56.406 1.00 28.25 203 TRP A C 1
ATOM 1231 O O . TRP A 1 185 ? -2.807 89.855 55.276 1.00 27.22 203 TRP A O 1
ATOM 1242 N N . SER A 1 186 ? -3.955 91.197 56.679 1.00 28.73 204 SER A N 1
ATOM 1243 C CA . SER A 1 186 ? -4.441 92.100 55.641 1.00 27.86 204 SER A CA 1
ATOM 1244 C C . SER A 1 186 ? -4.159 93.564 55.951 1.00 29.45 204 SER A C 1
ATOM 1245 O O . SER A 1 186 ? -4.214 94.005 57.117 1.00 28.92 204 SER A O 1
ATOM 1248 N N . THR A 1 187 ? -3.888 94.318 54.882 1.00 28.32 205 THR A N 1
ATOM 1249 C CA . THR A 1 187 ? -3.879 95.770 54.949 1.00 30.12 205 THR A CA 1
ATOM 1250 C C . THR A 1 187 ? -5.276 96.364 55.228 1.00 31.49 205 THR A C 1
ATOM 1251 O O . THR A 1 187 ? -5.371 97.542 55.541 1.00 30.58 205 THR A O 1
ATOM 1255 N N . ALA A 1 188 ? -6.337 95.560 55.104 1.00 33.41 206 ALA A N 1
ATOM 1256 C CA . ALA A 1 188 ? -7.695 95.964 55.529 1.00 34.01 206 ALA A CA 1
ATOM 1257 C C . ALA A 1 188 ? -7.893 96.010 57.062 1.00 34.99 206 ALA A C 1
ATOM 1258 O O . ALA A 1 188 ? -8.968 96.357 57.527 1.00 36.32 206 ALA A O 1
ATOM 1260 N N . GLY A 1 189 ? -6.880 95.645 57.843 1.00 32.87 207 GLY A N 1
ATOM 1261 C CA . GLY A 1 189 ? -6.849 95.974 59.261 1.00 31.45 207 GLY A CA 1
ATOM 1262 C C . GLY A 1 189 ? -6.917 94.834 60.260 1.00 32.24 207 GLY A C 1
ATOM 1263 O O . GLY A 1 189 ? -7.249 95.070 61.428 1.00 31.61 207 GLY A O 1
ATOM 1264 N N . TYR A 1 190 ? -6.547 93.618 59.844 1.00 30.84 208 TYR A N 1
ATOM 1265 C CA . TYR A 1 190 ? -6.590 92.457 60.723 1.00 31.32 208 TYR A CA 1
ATOM 1266 C C . TYR A 1 190 ? -5.499 91.450 60.392 1.00 30.89 208 TYR A C 1
ATOM 1267 O O . TYR A 1 190 ? -4.972 91.420 59.265 1.00 31.23 208 TYR A O 1
ATOM 1276 N N . GLY A 1 191 ? -5.172 90.622 61.379 1.00 30.21 209 GLY A N 1
ATOM 1277 C CA . GLY A 1 191 ? -4.273 89.490 61.197 1.00 30.14 209 GLY A CA 1
ATOM 1278 C C . GLY A 1 191 ? -4.691 88.286 62.014 1.00 30.01 209 GLY A C 1
ATOM 1279 O O . GLY A 1 191 ? -5.366 88.430 63.038 1.00 30.74 209 GLY A O 1
ATOM 1280 N N . VAL A 1 192 ? -4.291 87.104 61.554 1.00 29.44 210 VAL A N 1
ATOM 1281 C CA . VAL A 1 192 ? -4.587 85.835 62.223 1.00 29.28 210 VAL A CA 1
ATOM 1282 C C . VAL A 1 192 ? -3.293 85.049 62.306 1.00 30.35 210 VAL A C 1
ATOM 1283 O O . VAL A 1 192 ? -2.614 84.834 61.275 1.00 29.30 210 VAL A O 1
ATOM 1287 N N . LEU A 1 193 ? -2.952 84.631 63.525 1.00 27.32 211 LEU A N 1
ATOM 1288 C CA . LEU A 1 193 ? -1.815 83.764 63.777 1.00 28.37 211 LEU A CA 1
ATOM 1289 C C . LEU A 1 193 ? -2.278 82.504 64.506 1.00 29.93 211 LEU A C 1
ATOM 1290 O O . LEU A 1 193 ? -2.892 82.608 65.583 1.00 30.42 211 LEU A O 1
ATOM 1295 N N . VAL A 1 194 ? -1.953 81.334 63.957 1.00 28.45 212 VAL A N 1
ATOM 1296 C CA . VAL A 1 194 ? -2.299 80.042 64.586 1.00 29.75 212 VAL A CA 1
ATOM 1297 C C . VAL A 1 194 ? -1.028 79.347 65.057 1.00 29.45 212 VAL A C 1
ATOM 1298 O O . VAL A 1 194 ? -0.051 79.222 64.290 1.00 29.71 212 VAL A O 1
ATOM 1302 N N . ASP A 1 195 ? -1.015 78.904 66.317 1.00 28.13 213 ASP A N 1
ATOM 1303 C CA . ASP A 1 195 ? 0.080 78.067 66.802 1.00 29.45 213 ASP A CA 1
ATOM 1304 C C . ASP A 1 195 ? -0.042 76.688 66.176 1.00 29.54 213 ASP A C 1
ATOM 1305 O O . ASP A 1 195 ? -1.035 76.003 66.389 1.00 30.01 213 ASP A O 1
ATOM 1310 N N . SER A 1 196 ? 0.979 76.279 65.430 1.00 27.55 214 SER A N 1
ATOM 1311 C CA . SER A 1 196 ? 0.948 75.023 64.695 1.00 27.86 214 SER A CA 1
ATOM 1312 C C . SER A 1 196 ? 2.331 74.633 64.169 1.00 27.95 214 SER A C 1
ATOM 1313 O O . SER A 1 196 ? 3.184 75.499 63.908 1.00 28.76 214 SER A O 1
ATOM 1316 N N . ASP A 1 197 ? 2.546 73.325 64.064 1.00 27.81 215 ASP A N 1
ATOM 1317 C CA . ASP A 1 197 ? 3.696 72.737 63.414 1.00 28.18 215 ASP A CA 1
ATOM 1318 C C . ASP A 1 197 ? 3.282 72.372 61.983 1.00 29.79 215 ASP A C 1
ATOM 1319 O O . ASP A 1 197 ? 2.730 71.297 61.718 1.00 30.09 215 ASP A O 1
ATOM 1324 N N . GLY A 1 198 ? 3.519 73.307 61.070 1.00 28.36 216 GLY A N 1
ATOM 1325 C CA . GLY A 1 198 ? 3.070 73.192 59.702 1.00 27.92 216 GLY A CA 1
ATOM 1326 C C . GLY A 1 198 ? 1.563 73.363 59.632 1.00 30.13 216 GLY A C 1
ATOM 1327 O O . GLY A 1 198 ? 0.927 73.818 60.596 1.00 29.15 216 GLY A O 1
ATOM 1328 N N . GLY A 1 199 ? 0.995 72.948 58.507 1.00 28.96 217 GLY A N 1
ATOM 1329 C CA . GLY A 1 199 ? -0.429 73.129 58.243 1.00 28.92 217 GLY A CA 1
ATOM 1330 C C . GLY A 1 199 ? -0.710 73.853 56.952 1.00 28.28 217 GLY A C 1
ATOM 1331 O O . GLY A 1 199 ? 0.194 74.107 56.135 1.00 27.57 217 GLY A O 1
ATOM 1332 N N . TYR A 1 200 ? -1.980 74.185 56.757 1.00 27.96 218 TYR A N 1
ATOM 1333 C CA . TYR A 1 200 ? -2.495 74.502 55.410 1.00 28.50 218 TYR A CA 1
ATOM 1334 C C . TYR A 1 200 ? -3.376 75.742 55.453 1.00 30.50 218 TYR A C 1
ATOM 1335 O O . TYR A 1 200 ? -4.581 75.650 55.720 1.00 33.09 218 TYR A O 1
ATOM 1344 N N . PRO A 1 201 ? -2.768 76.929 55.229 1.00 31.30 219 PRO A N 1
ATOM 1345 C CA . PRO A 1 201 ? -3.562 78.140 55.116 1.00 29.91 219 PRO A CA 1
ATOM 1346 C C . PRO A 1 201 ? -4.318 78.126 53.802 1.00 30.79 219 PRO A C 1
ATOM 1347 O O . PRO A 1 201 ? -3.829 77.553 52.820 1.00 30.39 219 PRO A O 1
ATOM 1351 N N . TYR A 1 202 ? -5.503 78.732 53.792 1.00 30.36 220 TYR A N 1
ATOM 1352 C CA . TYR A 1 202 ? -6.299 78.824 52.577 1.00 31.80 220 TYR A CA 1
ATOM 1353 C C . TYR A 1 202 ? -6.958 80.178 52.459 1.00 30.26 220 TYR A C 1
ATOM 1354 O O . TYR A 1 202 ? -7.598 80.646 53.388 1.00 30.69 220 TYR A O 1
ATOM 1363 N N . THR A 1 203 ? -6.780 80.805 51.296 1.00 30.90 221 THR A N 1
ATOM 1364 C CA . THR A 1 203 ? -7.447 82.055 50.950 1.00 30.62 221 THR A CA 1
ATOM 1365 C C . THR A 1 203 ? -8.020 81.919 49.556 1.00 30.76 221 THR A C 1
ATOM 1366 O O . THR A 1 203 ? -7.502 81.155 48.736 1.00 31.39 221 THR A O 1
ATOM 1370 N N . ASP A 1 204 ? -9.106 82.638 49.300 1.00 32.07 222 ASP A N 1
ATOM 1371 C CA . ASP A 1 204 ? -9.582 82.832 47.932 1.00 32.50 222 ASP A CA 1
ATOM 1372 C C . ASP A 1 204 ? -10.314 84.152 47.833 1.00 32.60 222 ASP A C 1
ATOM 1373 O O . ASP A 1 204 ? -10.629 84.784 48.853 1.00 33.73 222 ASP A O 1
ATOM 1378 N N . THR A 1 205 ? -10.578 84.562 46.601 1.00 33.14 223 THR A N 1
ATOM 1379 C CA . THR A 1 205 ? -11.189 85.854 46.326 1.00 35.71 223 THR A CA 1
ATOM 1380 C C . THR A 1 205 ? -12.712 85.895 46.507 1.00 36.38 223 THR A C 1
ATOM 1381 O O . THR A 1 205 ? -13.315 86.904 46.182 1.00 35.69 223 THR A O 1
ATOM 1385 N N . THR A 1 206 ? -13.330 84.839 47.035 1.00 37.27 224 THR A N 1
ATOM 1386 C CA . THR A 1 206 ? -14.692 84.972 47.611 1.00 39.49 224 THR A CA 1
ATOM 1387 C C . THR A 1 206 ? -14.646 85.501 49.043 1.00 39.38 224 THR A C 1
ATOM 1388 O O . THR A 1 206 ? -15.681 85.845 49.609 1.00 40.87 224 THR A O 1
ATOM 1392 N N . GLY A 1 207 ? -13.454 85.559 49.637 1.00 37.44 225 GLY A N 1
ATOM 1393 C CA . GLY A 1 207 ? -13.271 86.130 50.964 1.00 35.56 225 GLY A CA 1
ATOM 1394 C C . GLY A 1 207 ? -12.904 85.153 52.064 1.00 34.12 225 GLY A C 1
ATOM 1395 O O . GLY A 1 207 ? -12.927 85.526 53.229 1.00 31.75 225 GLY A O 1
ATOM 1396 N N . LYS A 1 208 ? -12.554 83.918 51.709 1.00 35.27 226 LYS A N 1
ATOM 1397 C CA . LYS A 1 208 ? -12.175 82.926 52.700 1.00 36.15 226 LYS A CA 1
ATOM 1398 C C . LYS A 1 208 ? -10.787 83.229 53.246 1.00 36.87 226 LYS A C 1
ATOM 1399 O O . LYS A 1 208 ? -9.905 83.695 52.517 1.00 34.45 226 LYS A O 1
ATOM 1405 N N . LEU A 1 209 ? -10.643 83.000 54.544 1.00 34.79 227 LEU A N 1
ATOM 1406 C CA . LEU A 1 209 ? -9.398 83.139 55.268 1.00 34.19 227 LEU A CA 1
ATOM 1407 C C . LEU A 1 209 ? -9.409 82.010 56.306 1.00 32.63 227 LEU A C 1
ATOM 1408 O O . LEU A 1 209 ? -10.039 82.125 57.353 1.00 31.78 227 LEU A O 1
ATOM 1413 N N . GLU A 1 210 ? -8.728 80.918 55.983 1.00 32.43 228 GLU A N 1
ATOM 1414 C CA . GLU A 1 210 ? -8.811 79.664 56.728 1.00 33.18 228 GLU A CA 1
ATOM 1415 C C . GLU A 1 210 ? -7.426 79.083 57.018 1.00 33.94 228 GLU A C 1
ATOM 1416 O O . GLU A 1 210 ? -6.441 79.410 56.333 1.00 31.85 228 GLU A O 1
ATOM 1422 N N . PHE A 1 211 ? -7.356 78.247 58.052 1.00 31.28 229 PHE A N 1
ATOM 1423 C CA . PHE A 1 211 ? -6.166 77.479 58.366 1.00 31.09 229 PHE A CA 1
ATOM 1424 C C . PHE A 1 211 ? -6.524 76.112 58.951 1.00 33.48 229 PHE A C 1
ATOM 1425 O O . PHE A 1 211 ? -7.264 76.029 59.946 1.00 33.06 229 PHE A O 1
ATOM 1433 N N . TYR A 1 212 ? -5.939 75.066 58.361 1.00 31.98 230 TYR A N 1
ATOM 1434 C CA . TYR A 1 212 ? -6.148 73.675 58.755 1.00 31.72 230 TYR A CA 1
ATOM 1435 C C . TYR A 1 212 ? -4.847 73.011 59.186 1.00 31.36 230 TYR A C 1
ATOM 1436 O O . TYR A 1 212 ? -3.807 73.142 58.530 1.00 28.60 230 TYR A O 1
ATOM 1445 N N . TYR A 1 213 ? -4.897 72.309 60.306 1.00 30.22 231 TYR A N 1
ATOM 1446 C CA . TYR A 1 213 ? -3.810 71.424 60.689 1.00 30.72 231 TYR A CA 1
ATOM 1447 C C . TYR A 1 213 ? -3.516 70.401 59.604 1.00 31.03 231 TYR A C 1
ATOM 1448 O O . TYR A 1 213 ? -2.349 70.179 59.236 1.00 30.05 231 TYR A O 1
ATOM 1457 N N . GLY A 1 214 ? -4.580 69.768 59.109 1.00 30.83 232 GLY A N 1
ATOM 1458 C CA . GLY A 1 214 ? -4.489 68.775 58.044 1.00 30.58 232 GLY A CA 1
ATOM 1459 C C . GLY A 1 214 ? -3.640 67.567 58.380 1.00 31.23 232 GLY A C 1
ATOM 1460 O O . GLY A 1 214 ? -3.295 67.317 59.544 1.00 31.05 232 GLY A O 1
ATOM 1461 N N . GLY A 1 215 ? -3.304 66.805 57.354 1.00 33.24 233 GLY A N 1
ATOM 1462 C CA . GLY A 1 215 ? -2.428 65.656 57.520 1.00 35.44 233 GLY A CA 1
ATOM 1463 C C . GLY A 1 215 ? -0.983 66.067 57.765 1.00 36.36 233 GLY A C 1
ATOM 1464 O O . GLY A 1 215 ? -0.598 67.224 57.540 1.00 36.55 233 GLY A O 1
ATOM 1465 N N . THR A 1 216 ? -0.190 65.113 58.236 1.00 35.59 234 THR A N 1
ATOM 1466 C CA . THR A 1 216 ? 1.240 65.311 58.431 1.00 36.03 234 THR A CA 1
ATOM 1467 C C . THR A 1 216 ? 1.873 65.920 57.181 1.00 34.05 234 THR A C 1
ATOM 1468 O O . THR A 1 216 ? 1.798 65.343 56.106 1.00 32.11 234 THR A O 1
ATOM 1472 N N . PRO A 1 217 ? 2.504 67.099 57.319 1.00 33.64 235 PRO A N 1
ATOM 1473 C CA . PRO A 1 217 ? 3.105 67.664 56.120 1.00 33.82 235 PRO A CA 1
ATOM 1474 C C . PRO A 1 217 ? 4.391 66.945 55.718 1.00 32.12 235 PRO A C 1
ATOM 1475 O O . PRO A 1 217 ? 4.934 66.149 56.486 1.00 32.14 235 PRO A O 1
ATOM 1479 N N . THR A 1 218 ? 4.871 67.240 54.518 1.00 32.54 236 THR A N 1
ATOM 1480 C CA . THR A 1 218 ? 6.119 66.659 53.997 1.00 34.68 236 THR A CA 1
ATOM 1481 C C . THR A 1 218 ? 7.285 66.713 54.991 1.00 32.13 236 THR A C 1
ATOM 1482 O O . THR A 1 218 ? 8.055 65.755 55.115 1.00 30.94 236 THR A O 1
ATOM 1486 N N . GLU A 1 219 ? 7.391 67.833 55.705 1.00 30.63 237 GLU A N 1
ATOM 1487 C CA . GLU A 1 219 ? 8.485 68.055 56.670 1.00 32.34 237 GLU A CA 1
ATOM 1488 C C . GLU A 1 219 ? 8.346 67.302 57.997 1.00 31.97 237 GLU A C 1
ATOM 1489 O O . GLU A 1 219 ? 9.223 67.409 58.862 1.00 30.48 237 GLU A O 1
ATOM 1495 N N . GLY A 1 220 ? 7.259 66.544 58.163 1.00 32.56 238 GLY A N 1
ATOM 1496 C CA . GLY A 1 220 ? 6.978 65.881 59.424 1.00 32.13 238 GLY A CA 1
ATOM 1497 C C . GLY A 1 220 ? 6.243 66.816 60.361 1.00 32.68 238 GLY A C 1
ATOM 1498 O O . GLY A 1 220 ? 6.037 68.005 60.063 1.00 31.69 238 GLY A O 1
ATOM 1499 N N . ARG A 1 221 ? 5.806 66.261 61.479 1.00 31.91 239 ARG A N 1
ATOM 1500 C CA . ARG A 1 221 ? 5.182 67.049 62.535 1.00 32.12 239 ARG A CA 1
ATOM 1501 C C . ARG A 1 221 ? 5.544 66.435 63.876 1.00 32.77 239 ARG A C 1
ATOM 1502 O O . ARG A 1 221 ? 5.164 65.314 64.166 1.00 35.22 239 ARG A O 1
ATOM 1510 N N . ARG A 1 222 ? 6.284 67.168 64.690 1.00 30.34 240 ARG A N 1
ATOM 1511 C CA . ARG A 1 222 ? 6.706 66.668 65.981 1.00 29.58 240 ARG A CA 1
ATOM 1512 C C . ARG A 1 222 ? 5.968 67.328 67.145 1.00 30.34 240 ARG A C 1
ATOM 1513 O O . ARG A 1 222 ? 6.103 66.872 68.283 1.00 30.58 240 ARG A O 1
ATOM 1521 N N . TYR A 1 223 ? 5.210 68.395 66.881 1.00 30.81 241 TYR A N 1
ATOM 1522 C CA . TYR A 1 223 ? 4.368 69.024 67.900 1.00 32.80 241 TYR A CA 1
ATOM 1523 C C . TYR A 1 223 ? 2.936 68.893 67.430 1.00 35.22 241 TYR A C 1
ATOM 1524 O O . TYR A 1 223 ? 2.532 69.563 66.473 1.00 36.73 241 TYR A O 1
ATOM 1533 N N . THR A 1 224 ? 2.184 68.006 68.077 1.00 34.68 242 THR A N 1
ATOM 1534 C CA . THR A 1 224 ? 0.762 67.848 67.804 1.00 36.54 242 THR A CA 1
ATOM 1535 C C . THR A 1 224 ? -0.044 68.536 68.893 1.00 36.70 242 THR A C 1
ATOM 1536 O O . THR A 1 224 ? 0.368 68.592 70.052 1.00 36.38 242 THR A O 1
ATOM 1540 N N . LYS A 1 225 ? -1.192 69.069 68.500 1.00 37.02 243 LYS A N 1
ATOM 1541 C CA . LYS A 1 225 ? -2.053 69.815 69.397 1.00 38.30 243 LYS A CA 1
ATOM 1542 C C . LYS A 1 225 ? -3.506 69.382 69.244 1.00 37.58 243 LYS A C 1
ATOM 1543 O O . LYS A 1 225 ? -4.015 69.294 68.128 1.00 35.78 243 LYS A O 1
ATOM 1549 N N . THR A 1 226 ? -4.156 69.104 70.375 1.00 36.70 244 THR A N 1
ATOM 1550 C CA . THR A 1 226 ? -5.569 68.730 70.390 1.00 36.83 244 THR A CA 1
ATOM 1551 C C . THR A 1 226 ? -6.461 69.952 70.455 1.00 36.64 244 THR A C 1
ATOM 1552 O O . THR A 1 226 ? -7.562 69.951 69.894 1.00 38.59 244 THR A O 1
ATOM 1556 N N . ASN A 1 227 ? -6.003 70.983 71.160 1.00 35.00 245 ASN A N 1
ATOM 1557 C CA . ASN A 1 227 ? -6.651 72.290 71.130 1.00 35.03 245 ASN A CA 1
ATOM 1558 C C . ASN A 1 227 ? -6.265 73.086 69.875 1.00 33.94 245 ASN A C 1
ATOM 1559 O O . ASN A 1 227 ? -5.333 72.710 69.139 1.00 32.05 245 ASN A O 1
ATOM 1564 N N . VAL A 1 228 ? -7.001 74.171 69.651 1.00 32.12 246 VAL A N 1
ATOM 1565 C CA . VAL A 1 228 ? -6.661 75.177 68.623 1.00 32.82 246 VAL A CA 1
ATOM 1566 C C . VAL A 1 228 ? -6.447 76.539 69.292 1.00 32.18 246 VAL A C 1
ATOM 1567 O O . VAL A 1 228 ? -7.401 77.190 69.728 1.00 33.38 246 VAL A O 1
ATOM 1571 N N . GLU A 1 229 ? -5.175 76.943 69.357 1.00 30.46 247 GLU A N 1
ATOM 1572 C CA . GLU A 1 229 ? -4.721 78.193 69.938 1.00 29.01 247 GLU A CA 1
ATOM 1573 C C . GLU A 1 229 ? -4.422 79.155 68.799 1.00 31.48 247 GLU A C 1
ATOM 1574 O O . GLU A 1 229 ? -3.569 78.860 67.928 1.00 30.74 247 GLU A O 1
ATOM 1580 N N . TYR A 1 230 ? -5.099 80.294 68.797 1.00 31.46 248 TYR A N 1
ATOM 1581 C CA . TYR A 1 230 ? -4.864 81.308 67.775 1.00 34.14 248 TYR A CA 1
ATOM 1582 C C . TYR A 1 230 ? -4.979 82.744 68.295 1.00 35.07 248 TYR A C 1
ATOM 1583 O O . TYR A 1 230 ? -5.389 82.981 69.441 1.00 32.97 248 TYR A O 1
ATOM 1592 N N . TYR A 1 231 ? -4.531 83.688 67.467 1.00 33.28 249 TYR A N 1
ATOM 1593 C CA . TYR A 1 231 ? -4.425 85.106 67.841 1.00 32.09 249 TYR A CA 1
ATOM 1594 C C . TYR A 1 231 ? -5.008 85.970 66.746 1.00 33.19 249 TYR A C 1
ATOM 1595 O O . TYR A 1 231 ? -4.748 85.729 65.563 1.00 30.41 249 TYR A O 1
ATOM 1604 N N . ILE A 1 232 ? -5.807 86.956 67.143 1.00 33.09 250 ILE A N 1
ATOM 1605 C CA . ILE A 1 232 ? -6.405 87.900 66.219 1.00 34.86 250 ILE A CA 1
ATOM 1606 C C . ILE A 1 232 ? -5.837 89.286 66.526 1.00 36.08 250 ILE A C 1
ATOM 1607 O O . ILE A 1 232 ? -5.928 89.769 67.664 1.00 37.89 250 ILE A O 1
ATOM 1612 N N . MET A 1 233 ? -5.229 89.892 65.512 1.00 35.45 251 MET A N 1
ATOM 1613 C CA . MET A 1 233 ? -4.658 91.229 65.595 1.00 35.80 251 MET A CA 1
ATOM 1614 C C . MET A 1 233 ? -5.571 92.182 64.876 1.00 33.56 251 MET A C 1
ATOM 1615 O O . MET A 1 233 ? -6.112 91.835 63.824 1.00 33.53 251 MET A O 1
ATOM 1620 N N . VAL A 1 234 ? -5.714 93.382 65.431 1.00 33.36 252 VAL A N 1
ATOM 1621 C CA . VAL A 1 234 ? -6.422 94.481 64.780 1.00 34.27 252 VAL A CA 1
ATOM 1622 C C . VAL A 1 234 ? -5.449 95.657 64.653 1.00 34.01 252 VAL A C 1
ATOM 1623 O O . VAL A 1 234 ? -4.718 95.981 65.591 1.00 39.61 252 VAL A O 1
ATOM 1627 N N . GLY A 1 235 ? -5.428 96.292 63.489 1.00 31.94 253 GLY A N 1
ATOM 1628 C CA . GLY A 1 235 ? -4.631 97.494 63.298 1.00 30.43 253 GLY A CA 1
ATOM 1629 C C . GLY A 1 235 ? -4.026 97.597 61.918 1.00 30.55 253 GLY A C 1
ATOM 1630 O O . GLY A 1 235 ? -4.307 96.796 61.041 1.00 29.69 253 GLY A O 1
ATOM 1631 N N . GLU A 1 236 ? -3.191 98.617 61.764 1.00 32.26 254 GLU A N 1
ATOM 1632 C CA . GLU A 1 236 ? -2.423 98.862 60.552 1.00 35.37 254 GLU A CA 1
ATOM 1633 C C . GLU A 1 236 ? -1.237 97.894 60.519 1.00 32.41 254 GLU A C 1
ATOM 1634 O O . GLU A 1 236 ? -0.905 97.305 61.535 1.00 29.87 254 GLU A O 1
ATOM 1640 N N . PRO A 1 237 ? -0.592 97.722 59.348 1.00 29.95 255 PRO A N 1
ATOM 1641 C CA . PRO A 1 237 ? 0.426 96.668 59.230 1.00 28.73 255 PRO A CA 1
ATOM 1642 C C . PRO A 1 237 ? 1.494 96.682 60.327 1.00 28.79 255 PRO A C 1
ATOM 1643 O O . PRO A 1 237 ? 1.824 95.633 60.854 1.00 29.22 255 PRO A O 1
ATOM 1647 N N . LYS A 1 238 ? 1.991 97.857 60.698 1.00 30.01 256 LYS A N 1
ATOM 1648 C CA . LYS A 1 238 ? 3.029 97.950 61.738 1.00 32.54 256 LYS A CA 1
ATOM 1649 C C . LYS A 1 238 ? 2.544 97.484 63.102 1.00 29.60 256 LYS A C 1
ATOM 1650 O O . LYS A 1 238 ? 3.329 96.948 63.876 1.00 28.49 256 LYS A O 1
ATOM 1656 N N . GLU A 1 239 ? 1.269 97.708 63.388 1.00 29.99 257 GLU A N 1
ATOM 1657 C CA . GLU A 1 239 ? 0.663 97.268 64.658 1.00 32.31 257 GLU A CA 1
ATOM 1658 C C . GLU A 1 239 ? 0.462 95.762 64.654 1.00 29.94 257 GLU A C 1
ATOM 1659 O O . GLU A 1 239 ? 0.728 95.099 65.647 1.00 31.12 257 GLU A O 1
ATOM 1665 N N . ILE A 1 240 ? -0.020 95.240 63.530 1.00 28.96 258 ILE A N 1
ATOM 1666 C CA . ILE A 1 240 ? -0.124 93.792 63.300 1.00 28.39 258 ILE A CA 1
ATOM 1667 C C . ILE A 1 240 ? 1.232 93.104 63.497 1.00 28.24 258 ILE A C 1
ATOM 1668 O O . ILE A 1 240 ? 1.325 92.091 64.217 1.00 27.69 258 ILE A O 1
ATOM 1673 N N . MET A 1 241 ? 2.281 93.664 62.894 1.00 27.22 259 MET A N 1
ATOM 1674 C CA . MET A 1 241 ? 3.618 93.074 63.006 1.00 27.44 259 MET A CA 1
ATOM 1675 C C . MET A 1 241 ? 4.170 93.153 64.437 1.00 27.67 259 MET A C 1
ATOM 1676 O O . MET A 1 241 ? 4.849 92.222 64.894 1.00 27.35 259 MET A O 1
ATOM 1681 N N . ALA A 1 242 ? 3.888 94.249 65.138 1.00 28.04 260 ALA A N 1
ATOM 1682 C CA . ALA A 1 242 ? 4.305 94.372 66.546 1.00 28.56 260 ALA A CA 1
ATOM 1683 C C . ALA A 1 242 ? 3.600 93.320 67.395 1.00 27.82 260 ALA A C 1
ATOM 1684 O O . ALA A 1 242 ? 4.216 92.706 68.241 1.00 28.83 260 ALA A O 1
ATOM 1686 N N . SER A 1 243 ? 2.311 93.118 67.155 1.00 28.05 261 SER A N 1
ATOM 1687 C CA . SER A 1 243 ? 1.561 92.097 67.873 1.00 29.11 261 SER A CA 1
ATOM 1688 C C . SER A 1 243 ? 2.121 90.697 67.586 1.00 28.58 261 SER A C 1
ATOM 1689 O O . SER A 1 243 ? 2.264 89.882 68.494 1.00 28.73 261 SER A O 1
ATOM 1692 N N . TYR A 1 244 ? 2.459 90.427 66.328 1.00 27.00 262 TYR A N 1
ATOM 1693 C CA . TYR A 1 244 ? 3.097 89.174 65.961 1.00 27.33 262 TYR A CA 1
ATOM 1694 C C . TYR A 1 244 ? 4.358 88.936 66.783 1.00 26.29 262 TYR A C 1
ATOM 1695 O O . TYR A 1 244 ? 4.567 87.831 67.277 1.00 27.19 262 TYR A O 1
ATOM 1704 N N . ALA A 1 245 ? 5.177 89.972 66.931 1.00 26.86 263 ALA A N 1
ATOM 1705 C CA . ALA A 1 245 ? 6.414 89.882 67.705 1.00 27.14 263 ALA A CA 1
ATOM 1706 C C . ALA A 1 245 ? 6.162 89.758 69.212 1.00 29.27 263 ALA A C 1
ATOM 1707 O O . ALA A 1 245 ? 6.951 89.137 69.911 1.00 27.90 263 ALA A O 1
ATOM 1709 N N . GLN A 1 246 ? 5.091 90.361 69.723 1.00 30.87 264 GLN A N 1
ATOM 1710 C CA . GLN A 1 246 ? 4.734 90.137 71.133 1.00 32.16 264 GLN A CA 1
ATOM 1711 C C . GLN A 1 246 ? 4.441 88.642 71.393 1.00 30.43 264 GLN A C 1
ATOM 1712 O O . GLN A 1 246 ? 4.909 88.078 72.384 1.00 30.64 264 GLN A O 1
ATOM 1718 N N . VAL A 1 247 ? 3.702 88.011 70.481 1.00 28.82 265 VAL A N 1
ATOM 1719 C CA . VAL A 1 247 ? 3.315 86.615 70.629 1.00 28.77 265 VAL A CA 1
ATOM 1720 C C . VAL A 1 247 ? 4.502 85.670 70.423 1.00 30.59 265 VAL A C 1
ATOM 1721 O O . VAL A 1 247 ? 4.731 84.785 71.255 1.00 28.79 265 VAL A O 1
ATOM 1725 N N . THR A 1 248 ? 5.240 85.849 69.313 1.00 30.10 266 THR A N 1
ATOM 1726 C CA . THR A 1 248 ? 6.285 84.904 68.894 1.00 28.39 266 THR A CA 1
ATOM 1727 C C . THR A 1 248 ? 7.697 85.325 69.272 1.00 28.22 266 THR A C 1
ATOM 1728 O O . THR A 1 248 ? 8.635 84.511 69.216 1.00 27.66 266 THR A O 1
ATOM 1732 N N . GLY A 1 249 ? 7.857 86.584 69.657 1.00 28.35 267 GLY A N 1
ATOM 1733 C CA . GLY A 1 249 ? 9.117 87.069 70.218 1.00 28.27 267 GLY A CA 1
ATOM 1734 C C . GLY A 1 249 ? 9.724 88.177 69.394 1.00 29.38 267 GLY A C 1
ATOM 1735 O O . GLY A 1 249 ? 9.581 88.213 68.171 1.00 29.24 267 GLY A O 1
ATOM 1736 N N . THR A 1 250 ? 10.395 89.098 70.069 1.00 28.81 268 THR A N 1
ATOM 1737 C CA . THR A 1 250 ? 11.150 90.140 69.379 1.00 30.50 268 THR A CA 1
ATOM 1738 C C . THR A 1 250 ? 12.529 89.578 69.084 1.00 29.34 268 THR A C 1
ATOM 1739 O O . THR A 1 250 ? 12.874 88.497 69.554 1.00 28.43 268 THR A O 1
ATOM 1743 N N . ALA A 1 251 ? 13.298 90.299 68.283 1.00 28.46 269 ALA A N 1
ATOM 1744 C CA . ALA A 1 251 ? 14.625 89.861 67.889 1.00 28.92 269 ALA A CA 1
ATOM 1745 C C . ALA A 1 251 ? 15.675 90.475 68.811 1.00 28.89 269 ALA A C 1
ATOM 1746 O O . ALA A 1 251 ? 15.730 91.695 68.942 1.00 31.85 269 ALA A O 1
ATOM 1748 N N . PRO A 1 252 ? 16.546 89.648 69.427 1.00 28.81 270 PRO A N 1
ATOM 1749 C CA . PRO A 1 252 ? 17.694 90.235 70.133 1.00 27.70 270 PRO A CA 1
ATOM 1750 C C . PRO A 1 252 ? 18.578 91.042 69.175 1.00 27.35 270 PRO A C 1
ATOM 1751 O O . PRO A 1 252 ? 18.689 90.696 67.984 1.00 26.46 270 PRO A O 1
ATOM 1755 N N . MET A 1 253 ? 19.196 92.095 69.690 1.00 26.54 271 MET A N 1
ATOM 1756 C CA . MET A 1 253 ? 20.065 92.937 68.882 1.00 27.25 271 MET A CA 1
ATOM 1757 C C . MET A 1 253 ? 21.301 92.164 68.478 1.00 27.65 271 MET A C 1
ATOM 1758 O O . MET A 1 253 ? 21.942 91.517 69.311 1.00 26.90 271 MET A O 1
ATOM 1763 N N . LEU A 1 254 ? 21.619 92.231 67.188 1.00 25.80 272 LEU A N 1
ATOM 1764 C CA . LEU A 1 254 ? 22.821 91.634 66.653 1.00 26.56 272 LEU A CA 1
ATOM 1765 C C . LEU A 1 254 ? 24.008 92.548 66.988 1.00 26.05 272 LEU A C 1
ATOM 1766 O O . LEU A 1 254 ? 23.811 93.728 67.316 1.00 25.52 272 LEU A O 1
ATOM 1771 N N . PRO A 1 255 ? 25.236 92.034 66.889 1.00 25.00 273 PRO A N 1
ATOM 1772 C CA . PRO A 1 255 ? 26.369 92.944 67.087 1.00 25.76 273 PRO A CA 1
ATOM 1773 C C . PRO A 1 255 ? 26.365 94.042 66.017 1.00 28.66 273 PRO A C 1
ATOM 1774 O O . PRO A 1 255 ? 25.907 93.807 64.869 1.00 26.21 273 PRO A O 1
ATOM 1778 N N . LYS A 1 256 ? 26.852 95.224 66.380 1.00 27.41 274 LYS A N 1
ATOM 1779 C CA . LYS A 1 256 ? 26.815 96.357 65.472 1.00 27.93 274 LYS A CA 1
ATOM 1780 C C . LYS A 1 256 ? 27.619 96.083 64.206 1.00 27.25 274 LYS A C 1
ATOM 1781 O O . LYS A 1 256 ? 27.223 96.543 63.137 1.00 27.36 274 LYS A O 1
ATOM 1787 N N . TRP A 1 257 ? 28.718 95.329 64.310 1.00 27.77 275 TRP A N 1
ATOM 1788 C CA . TRP A 1 257 ? 29.514 94.981 63.120 1.00 27.66 275 TRP A CA 1
ATOM 1789 C C . TRP A 1 257 ? 28.689 94.284 62.037 1.00 27.47 275 TRP A C 1
ATOM 1790 O O . TRP A 1 257 ? 29.070 94.313 60.869 1.00 27.65 275 TRP A O 1
ATOM 1801 N N . SER A 1 258 ? 27.570 93.665 62.427 1.00 27.40 276 SER A N 1
ATOM 1802 C CA . SER A 1 258 ? 26.714 92.951 61.487 1.00 28.44 276 SER A CA 1
ATOM 1803 C C . SER A 1 258 ? 25.915 93.852 60.557 1.00 27.34 276 SER A C 1
ATOM 1804 O O . SER A 1 258 ? 25.289 93.345 59.625 1.00 27.09 276 SER A O 1
ATOM 1807 N N . LEU A 1 259 ? 25.910 95.163 60.811 1.00 26.80 277 LEU A N 1
ATOM 1808 C CA . LEU A 1 259 ? 25.382 96.143 59.832 1.00 27.10 277 LEU A CA 1
ATOM 1809 C C . LEU A 1 259 ? 26.389 96.479 58.728 1.00 24.56 277 LEU A C 1
ATOM 1810 O O . LEU A 1 259 ? 26.030 97.133 57.748 1.00 25.05 277 LEU A O 1
ATOM 1815 N N . GLY A 1 260 ? 27.633 96.045 58.899 1.00 23.88 278 GLY A N 1
ATOM 1816 C CA . GLY A 1 260 ? 28.690 96.256 57.919 1.00 24.21 278 GLY A CA 1
ATOM 1817 C C . GLY A 1 260 ? 28.610 95.302 56.738 1.00 24.65 278 GLY A C 1
ATOM 1818 O O . GLY A 1 260 ? 27.776 94.392 56.690 1.00 24.40 278 GLY A O 1
ATOM 1819 N N . PHE A 1 261 ? 29.510 95.502 55.788 1.00 23.37 279 PHE A N 1
ATOM 1820 C CA . PHE A 1 261 ? 29.638 94.595 54.659 1.00 24.14 279 PHE A CA 1
ATOM 1821 C C . PHE A 1 261 ? 30.356 93.325 55.096 1.00 24.66 279 PHE A C 1
ATOM 1822 O O . PHE A 1 261 ? 31.283 93.365 55.939 1.00 23.91 279 PHE A O 1
ATOM 1830 N N . MET A 1 262 ? 29.928 92.199 54.528 1.00 23.31 280 MET A N 1
ATOM 1831 C CA . MET A 1 262 ? 30.532 90.906 54.821 1.00 25.66 280 MET A CA 1
ATOM 1832 C C . MET A 1 262 ? 30.884 90.194 53.517 1.00 24.62 280 MET A C 1
ATOM 1833 O O . MET A 1 262 ? 30.085 90.216 52.579 1.00 24.43 280 MET A O 1
ATOM 1838 N N . ASN A 1 263 ? 32.081 89.602 53.458 1.00 24.11 281 ASN A N 1
ATOM 1839 C CA . ASN A 1 263 ? 32.532 88.800 52.319 1.00 24.98 281 ASN A CA 1
ATOM 1840 C C . ASN A 1 263 ? 32.465 87.320 52.737 1.00 25.28 281 ASN A C 1
ATOM 1841 O O . ASN A 1 263 ? 33.298 86.854 53.507 1.00 25.40 281 ASN A O 1
ATOM 1846 N N . PHE A 1 264 ? 31.469 86.591 52.224 1.00 25.05 282 PHE A N 1
ATOM 1847 C CA . PHE A 1 264 ? 31.385 85.126 52.399 1.00 25.18 282 PHE A CA 1
ATOM 1848 C C . PHE A 1 264 ? 32.230 84.491 51.314 1.00 25.05 282 PHE A C 1
ATOM 1849 O O . PHE A 1 264 ? 32.240 84.971 50.171 1.00 25.83 282 PHE A O 1
ATOM 1857 N N . GLU A 1 265 ? 32.976 83.445 51.652 1.00 25.03 283 GLU A N 1
ATOM 1858 C CA . GLU A 1 265 ? 33.800 82.797 50.633 1.00 25.54 283 GLU A CA 1
ATOM 1859 C C . GLU A 1 265 ? 34.022 81.318 50.905 1.00 25.86 283 GLU A C 1
ATOM 1860 O O . GLU A 1 265 ? 34.269 80.922 52.040 1.00 26.31 283 GLU A O 1
ATOM 1866 N N . TRP A 1 266 ? 33.972 80.542 49.829 1.00 25.72 284 TRP A N 1
ATOM 1867 C CA . TRP A 1 266 ? 34.295 79.129 49.806 1.00 26.56 284 TRP A CA 1
ATOM 1868 C C . TRP A 1 266 ? 35.492 78.941 48.864 1.00 26.53 284 TRP A C 1
ATOM 1869 O O . TRP A 1 266 ? 35.414 79.275 47.684 1.00 24.34 284 TRP A O 1
ATOM 1880 N N . GLY A 1 267 ? 36.578 78.399 49.398 1.00 26.47 285 GLY A N 1
ATOM 1881 C CA . GLY A 1 267 ? 37.865 78.344 48.694 1.00 28.89 285 GLY A CA 1
ATOM 1882 C C . GLY A 1 267 ? 38.720 79.491 49.178 1.00 29.44 285 GLY A C 1
ATOM 1883 O O . GLY A 1 267 ? 38.828 80.523 48.517 1.00 30.41 285 GLY A O 1
ATOM 1884 N N . ILE A 1 268 ? 39.319 79.311 50.345 1.00 29.81 286 ILE A N 1
ATOM 1885 C CA . ILE A 1 268 ? 39.998 80.394 51.037 1.00 30.61 286 ILE A CA 1
ATOM 1886 C C . ILE A 1 268 ? 40.891 79.792 52.124 1.00 31.75 286 ILE A C 1
ATOM 1887 O O . ILE A 1 268 ? 40.480 78.877 52.818 1.00 33.02 286 ILE A O 1
ATOM 1892 N N . ASP A 1 269 ? 42.119 80.290 52.232 1.00 31.97 287 ASP A N 1
ATOM 1893 C CA . ASP A 1 269 ? 43.023 79.938 53.332 1.00 32.36 287 ASP A CA 1
ATOM 1894 C C . ASP A 1 269 ? 43.553 81.225 53.978 1.00 31.13 287 ASP A C 1
ATOM 1895 O O . ASP A 1 269 ? 43.142 82.309 53.583 1.00 30.14 287 ASP A O 1
ATOM 1900 N N . GLN A 1 270 ? 44.437 81.119 54.969 1.00 30.49 288 GLN A N 1
ATOM 1901 C CA . GLN A 1 270 ? 44.842 82.295 55.740 1.00 31.52 288 GLN A CA 1
ATOM 1902 C C . GLN A 1 270 ? 45.602 83.330 54.919 1.00 30.81 288 GLN A C 1
ATOM 1903 O O . GLN A 1 270 ? 45.384 84.523 55.099 1.00 28.70 288 GLN A O 1
ATOM 1909 N N . ASP A 1 271 ? 46.470 82.886 54.020 1.00 31.55 289 ASP A N 1
ATOM 1910 C CA . ASP A 1 271 ? 47.188 83.828 53.156 1.00 33.82 289 ASP A CA 1
ATOM 1911 C C . ASP A 1 271 ? 46.217 84.633 52.294 1.00 31.97 289 ASP A C 1
ATOM 1912 O O . ASP A 1 271 ? 46.381 85.843 52.158 1.00 31.28 289 ASP A O 1
ATOM 1917 N N . GLU A 1 272 ? 45.226 83.953 51.714 1.00 31.07 290 GLU A N 1
ATOM 1918 C CA . GLU A 1 272 ? 44.269 84.593 50.808 1.00 31.58 290 GLU A CA 1
ATOM 1919 C C . GLU A 1 272 ? 43.347 85.561 51.546 1.00 30.80 290 GLU A C 1
ATOM 1920 O O . GLU A 1 272 ? 43.065 86.659 51.040 1.00 29.48 290 GLU A O 1
ATOM 1926 N N . LEU A 1 273 ? 42.893 85.148 52.733 1.00 28.77 291 LEU A N 1
ATOM 1927 C CA . LEU A 1 273 ? 42.114 85.997 53.617 1.00 29.47 291 LEU A CA 1
ATOM 1928 C C . LEU A 1 273 ? 42.851 87.300 53.931 1.00 30.38 291 LEU A C 1
ATOM 1929 O O . LEU A 1 273 ? 42.264 88.376 53.823 1.00 28.22 291 LEU A O 1
ATOM 1934 N N . GLU A 1 274 ? 44.123 87.192 54.318 1.00 29.99 292 GLU A N 1
ATOM 1935 C CA . GLU A 1 274 ? 44.957 88.359 54.635 1.00 30.44 292 GLU A CA 1
ATOM 1936 C C . GLU A 1 274 ? 45.104 89.303 53.440 1.00 29.33 292 GLU A C 1
ATOM 1937 O O . GLU A 1 274 ? 44.999 90.523 53.596 1.00 31.46 292 GLU A O 1
ATOM 1943 N N . ALA A 1 275 ? 45.302 88.730 52.261 1.00 28.46 293 ALA A N 1
ATOM 1944 C CA . ALA A 1 275 ? 45.362 89.481 51.018 1.00 28.06 293 ALA A CA 1
ATOM 1945 C C . ALA A 1 275 ? 44.029 90.180 50.704 1.00 28.15 293 ALA A C 1
ATOM 1946 O O . ALA A 1 275 ? 44.024 91.370 50.369 1.00 26.29 293 ALA A O 1
ATOM 1948 N N . HIS A 1 276 ? 42.907 89.467 50.849 1.00 28.54 294 HIS A N 1
ATOM 1949 C CA . HIS A 1 276 ? 41.579 90.091 50.650 1.00 28.37 294 HIS A CA 1
ATOM 1950 C C . HIS A 1 276 ? 41.389 91.282 51.571 1.00 27.31 294 HIS A C 1
ATOM 1951 O O . HIS A 1 276 ? 41.038 92.364 51.112 1.00 26.94 294 HIS A O 1
ATOM 1958 N N . VAL A 1 277 ? 41.625 91.088 52.863 1.00 26.79 295 VAL A N 1
ATOM 1959 C CA . VAL A 1 277 ? 41.444 92.155 53.850 1.00 28.64 295 VAL A CA 1
ATOM 1960 C C . VAL A 1 277 ? 42.336 93.383 53.535 1.00 30.34 295 VAL A C 1
ATOM 1961 O O . VAL A 1 277 ? 41.871 94.520 53.598 1.00 28.52 295 VAL A O 1
ATOM 1965 N N . ASP A 1 278 ? 43.598 93.139 53.195 1.00 30.13 296 ASP A N 1
ATOM 1966 C CA . ASP A 1 278 ? 44.504 94.195 52.759 1.00 30.29 296 ASP A CA 1
ATOM 1967 C C . ASP A 1 278 ? 43.954 94.955 51.545 1.00 29.88 296 ASP A C 1
ATOM 1968 O O . ASP A 1 278 ? 44.093 96.167 51.471 1.00 28.43 296 ASP A O 1
ATOM 1973 N N . GLY A 1 279 ? 43.368 94.222 50.597 1.00 29.00 297 GLY A N 1
ATOM 1974 C CA . GLY A 1 279 ? 42.770 94.786 49.391 1.00 28.34 297 GLY A CA 1
ATOM 1975 C C . GLY A 1 279 ? 41.655 95.766 49.684 1.00 27.44 297 GLY A C 1
ATOM 1976 O O . GLY A 1 279 ? 41.608 96.842 49.093 1.00 27.26 297 GLY A O 1
ATOM 1977 N N . TYR A 1 280 ? 40.753 95.390 50.587 1.00 25.67 298 TYR A N 1
ATOM 1978 C CA . TYR A 1 280 ? 39.694 96.279 51.041 1.00 25.30 298 TYR A CA 1
ATOM 1979 C C . TYR A 1 280 ? 40.284 97.515 51.752 1.00 26.11 298 TYR A C 1
ATOM 1980 O O . TYR A 1 280 ? 39.965 98.647 51.402 1.00 23.68 298 TYR A O 1
ATOM 1989 N N . ARG A 1 281 ? 41.170 97.278 52.717 1.00 25.98 299 ARG A N 1
ATOM 1990 C CA . ARG A 1 281 ? 41.717 98.341 53.547 1.00 27.83 299 ARG A CA 1
ATOM 1991 C C . ARG A 1 281 ? 42.554 99.335 52.756 1.00 27.17 299 ARG A C 1
ATOM 1992 O O . ARG A 1 281 ? 42.449 100.539 52.987 1.00 28.38 299 ARG A O 1
ATOM 2000 N N . ALA A 1 282 ? 43.349 98.839 51.814 1.00 26.81 300 ALA A N 1
ATOM 2001 C CA . ALA A 1 282 ? 44.166 99.720 50.963 1.00 28.04 300 ALA A CA 1
ATOM 2002 C C . ALA A 1 282 ? 43.297 100.673 50.133 1.00 27.78 300 ALA A C 1
ATOM 2003 O O . ALA A 1 282 ? 43.697 101.803 49.849 1.00 27.36 300 ALA A O 1
ATOM 2005 N N . ARG A 1 283 ? 42.110 100.202 49.749 1.00 27.44 301 ARG A N 1
ATOM 2006 C CA . ARG A 1 283 ? 41.191 100.948 48.901 1.00 26.25 301 ARG A CA 1
ATOM 2007 C C . ARG A 1 283 ? 40.156 101.771 49.677 1.00 27.07 301 ARG A C 1
ATOM 2008 O O . ARG A 1 283 ? 39.322 102.431 49.051 1.00 26.98 301 ARG A O 1
ATOM 2016 N N . ASN A 1 284 ? 40.203 101.744 51.014 1.00 26.32 302 ASN A N 1
ATOM 2017 C CA . ASN A 1 284 ? 39.157 102.348 51.864 1.00 26.64 302 ASN A CA 1
ATOM 2018 C C . ASN A 1 284 ? 37.729 101.866 51.454 1.00 26.63 302 ASN A C 1
ATOM 2019 O O . ASN A 1 284 ? 36.751 102.647 51.433 1.00 26.79 302 ASN A O 1
ATOM 2024 N N . ILE A 1 285 ? 37.625 100.578 51.130 1.00 25.74 303 ILE A N 1
ATOM 2025 C CA . ILE A 1 285 ? 36.333 99.941 50.892 1.00 26.38 303 ILE A CA 1
ATOM 2026 C C . ILE A 1 285 ? 35.950 99.310 52.219 1.00 26.31 303 ILE A C 1
ATOM 2027 O O . ILE A 1 285 ? 36.609 98.395 52.671 1.00 26.53 303 ILE A O 1
ATOM 2032 N N . PRO A 1 286 ? 34.904 99.821 52.868 1.00 26.53 304 PRO A N 1
ATOM 2033 C CA . PRO A 1 286 ? 34.640 99.289 54.208 1.00 26.35 304 PRO A CA 1
ATOM 2034 C C . PRO A 1 286 ? 34.192 97.826 54.186 1.00 25.66 304 PRO A C 1
ATOM 2035 O O . PRO A 1 286 ? 33.557 97.369 53.210 1.00 26.09 304 PRO A O 1
ATOM 2039 N N . ILE A 1 287 ? 34.504 97.127 55.270 1.00 25.31 305 ILE A N 1
ATOM 2040 C CA . ILE A 1 287 ? 34.144 95.717 55.450 1.00 26.26 305 ILE A CA 1
ATOM 2041 C C . ILE A 1 287 ? 34.385 95.352 56.920 1.00 26.99 305 ILE A C 1
ATOM 2042 O O . ILE A 1 287 ? 35.421 95.704 57.490 1.00 25.86 305 ILE A O 1
ATOM 2047 N N . ASP A 1 288 ? 33.422 94.642 57.504 1.00 26.95 306 ASP A N 1
ATOM 2048 C CA . ASP A 1 288 ? 33.469 94.239 58.896 1.00 26.49 306 ASP A CA 1
ATOM 2049 C C . ASP A 1 288 ? 33.702 92.737 59.148 1.00 26.81 306 ASP A C 1
ATOM 2050 O O . ASP A 1 288 ? 34.146 92.381 60.235 1.00 24.38 306 ASP A O 1
ATOM 2055 N N . ALA A 1 289 ? 33.387 91.866 58.181 1.00 25.47 307 ALA A N 1
ATOM 2056 C CA . ALA A 1 289 ? 33.447 90.428 58.420 1.00 25.65 307 ALA A CA 1
ATOM 2057 C C . ALA A 1 289 ? 33.773 89.623 57.186 1.00 26.23 307 ALA A C 1
ATOM 2058 O O . ALA A 1 289 ? 33.444 90.003 56.066 1.00 24.59 307 ALA A O 1
ATOM 2060 N N . PHE A 1 290 ? 34.425 88.491 57.424 1.00 26.50 308 PHE A N 1
ATOM 2061 C CA . PHE A 1 290 ? 34.601 87.454 56.441 1.00 26.98 308 PHE A CA 1
ATOM 2062 C C . PHE A 1 290 ? 33.906 86.209 56.982 1.00 26.87 308 PHE A C 1
ATOM 2063 O O . PHE A 1 290 ? 33.996 85.911 58.174 1.00 26.74 308 PHE A O 1
ATOM 2071 N N . ALA A 1 291 ? 33.194 85.512 56.111 1.00 26.21 309 ALA A N 1
ATOM 2072 C CA . ALA A 1 291 ? 32.579 84.229 56.463 1.00 26.21 309 ALA A CA 1
ATOM 2073 C C . ALA A 1 291 ? 33.303 83.143 55.697 1.00 26.98 309 ALA A C 1
ATOM 2074 O O . ALA A 1 291 ? 33.490 83.243 54.472 1.00 28.43 309 ALA A O 1
ATOM 2076 N N . LEU A 1 292 ? 33.722 82.129 56.442 1.00 26.93 310 LEU A N 1
ATOM 2077 C CA . LEU A 1 292 ? 34.528 81.034 55.929 1.00 26.74 310 LEU A CA 1
ATOM 2078 C C . LEU A 1 292 ? 33.644 79.811 55.793 1.00 25.68 310 LEU A C 1
ATOM 2079 O O . LEU A 1 292 ? 32.924 79.448 56.745 1.00 24.42 310 LEU A O 1
ATOM 2084 N N . ASP A 1 293 ? 33.709 79.196 54.614 1.00 24.39 311 ASP A N 1
ATOM 2085 C CA . ASP A 1 293 ? 32.955 77.984 54.276 1.00 26.07 311 ASP A CA 1
ATOM 2086 C C . ASP A 1 293 ? 33.708 76.741 54.839 1.00 25.87 311 ASP A C 1
ATOM 2087 O O . ASP A 1 293 ? 34.381 76.865 55.863 1.00 26.79 311 ASP A O 1
ATOM 2092 N N . TYR A 1 294 ? 33.596 75.564 54.207 1.00 26.15 312 TYR A N 1
ATOM 2093 C CA . TYR A 1 294 ? 34.267 74.300 54.649 1.00 27.15 312 TYR A CA 1
ATOM 2094 C C . TYR A 1 294 ? 35.733 74.488 55.026 1.00 28.29 312 TYR A C 1
ATOM 2095 O O . TYR A 1 294 ? 36.248 73.818 55.925 1.00 26.50 312 TYR A O 1
ATOM 2104 N N . ASP A 1 295 ? 36.386 75.410 54.321 1.00 27.81 313 ASP A N 1
ATOM 2105 C CA . ASP A 1 295 ? 37.806 75.726 54.518 1.00 28.08 313 ASP A CA 1
ATOM 2106 C C . ASP A 1 295 ? 38.219 75.916 55.972 1.00 27.43 313 ASP A C 1
ATOM 2107 O O . ASP A 1 295 ? 39.335 75.545 56.329 1.00 28.44 313 ASP A O 1
ATOM 2112 N N . TRP A 1 296 ? 37.350 76.492 56.806 1.00 27.34 314 TRP A N 1
ATOM 2113 C CA . TRP A 1 296 ? 37.749 76.817 58.176 1.00 27.89 314 TRP A CA 1
ATOM 2114 C C . TRP A 1 296 ? 37.882 75.608 59.093 1.00 28.96 314 TRP A C 1
ATOM 2115 O O . TRP A 1 296 ? 38.580 75.683 60.085 1.00 27.98 314 TRP A O 1
ATOM 2126 N N . MET A 1 297 ? 37.202 74.513 58.776 1.00 29.28 315 MET A N 1
ATOM 2127 C CA . MET A 1 297 ? 37.104 73.386 59.716 1.00 30.33 315 MET A CA 1
ATOM 2128 C C . MET A 1 297 ? 37.645 72.086 59.123 1.00 29.95 315 MET A C 1
ATOM 2129 O O . MET A 1 297 ? 37.745 71.922 57.892 1.00 30.25 315 MET A O 1
ATOM 2134 N N . ASP A 1 298 ? 37.995 71.162 60.010 1.00 31.72 316 ASP A N 1
ATOM 2135 C CA . ASP A 1 298 ? 38.474 69.835 59.612 1.00 32.07 316 ASP A CA 1
ATOM 2136 C C . ASP A 1 298 ? 37.316 68.875 59.337 1.00 31.49 316 ASP A C 1
ATOM 2137 O O . ASP A 1 298 ? 37.276 67.764 59.859 1.00 31.90 316 ASP A O 1
ATOM 2142 N N . TYR A 1 299 ? 36.391 69.303 58.484 1.00 29.59 317 TYR A N 1
ATOM 2143 C CA . TYR A 1 299 ? 35.227 68.519 58.155 1.00 29.88 317 TYR A CA 1
ATOM 2144 C C . TYR A 1 299 ? 35.716 67.257 57.461 1.00 29.53 317 TYR A C 1
ATOM 2145 O O . TYR A 1 299 ? 36.534 67.312 56.538 1.00 29.94 317 TYR A O 1
ATOM 2154 N N . GLY A 1 300 ? 35.234 66.123 57.947 1.00 30.87 318 GLY A N 1
ATOM 2155 C CA . GLY A 1 300 ? 35.604 64.812 57.419 1.00 32.53 318 GLY A CA 1
ATOM 2156 C C . GLY A 1 300 ? 36.456 64.000 58.380 1.00 32.21 318 GLY A C 1
ATOM 2157 O O . GLY A 1 300 ? 36.597 62.784 58.197 1.00 32.94 318 GLY A O 1
ATOM 2158 N N . GLU A 1 301 ? 37.008 64.659 59.397 1.00 32.27 319 GLU A N 1
ATOM 2159 C CA . GLU A 1 301 ? 37.945 64.030 60.327 1.00 33.91 319 GLU A CA 1
ATOM 2160 C C . GLU A 1 301 ? 37.312 63.639 61.655 1.00 33.58 319 GLU A C 1
ATOM 2161 O O . GLU A 1 301 ? 36.291 64.193 62.078 1.00 32.58 319 GLU A O 1
ATOM 2167 N N . ASP A 1 302 ? 37.983 62.698 62.316 1.00 32.20 320 ASP A N 1
ATOM 2168 C CA . ASP A 1 302 ? 37.582 62.160 63.601 1.00 32.71 320 ASP A CA 1
ATOM 2169 C C . ASP A 1 302 ? 37.824 63.233 64.668 1.00 32.46 320 ASP A C 1
ATOM 2170 O O . ASP A 1 302 ? 38.375 64.306 64.366 1.00 32.38 320 ASP A O 1
ATOM 2175 N N . ASN A 1 303 ? 37.394 62.946 65.893 1.00 30.45 321 ASN A N 1
ATOM 2176 C CA . ASN A 1 303 ? 37.571 63.838 67.041 1.00 33.57 321 ASN A CA 1
ATOM 2177 C C . ASN A 1 303 ? 36.924 65.196 66.803 1.00 32.15 321 ASN A C 1
ATOM 2178 O O . ASN A 1 303 ? 37.529 66.226 67.025 1.00 31.27 321 ASN A O 1
ATOM 2183 N N . TYR A 1 304 ? 35.675 65.170 66.356 1.00 30.77 322 TYR A N 1
ATOM 2184 C CA . TYR A 1 304 ? 34.882 66.381 66.159 1.00 30.25 322 TYR A CA 1
ATOM 2185 C C . TYR A 1 304 ? 35.512 67.383 65.169 1.00 30.02 322 TYR A C 1
ATOM 2186 O O . TYR A 1 304 ? 35.508 68.602 65.398 1.00 27.73 322 TYR A O 1
ATOM 2195 N N . GLY A 1 305 ? 36.027 66.856 64.057 1.00 28.23 323 GLY A N 1
ATOM 2196 C CA . GLY A 1 305 ? 36.654 67.676 63.020 1.00 29.98 323 GLY A CA 1
ATOM 2197 C C . GLY A 1 305 ? 35.763 68.769 62.427 1.00 30.00 323 GLY A C 1
ATOM 2198 O O . GLY A 1 305 ? 36.258 69.827 62.026 1.00 28.90 323 GLY A O 1
ATOM 2199 N N . GLU A 1 306 ? 34.458 68.499 62.386 1.00 29.82 324 GLU A N 1
ATOM 2200 C CA . GLU A 1 306 ? 33.447 69.448 61.920 1.00 31.75 324 GLU A CA 1
ATOM 2201 C C . GLU A 1 306 ? 33.120 70.568 62.935 1.00 32.01 324 GLU A C 1
ATOM 2202 O O . GLU A 1 306 ? 32.221 71.362 62.694 1.00 33.26 324 GLU A O 1
ATOM 2208 N N . PHE A 1 307 ? 33.834 70.601 64.059 1.00 31.22 325 PHE A N 1
ATOM 2209 C CA . PHE A 1 307 ? 33.820 71.710 65.012 1.00 31.72 325 PHE A CA 1
ATOM 2210 C C . PHE A 1 307 ? 35.185 72.357 65.228 1.00 32.67 325 PHE A C 1
ATOM 2211 O O . PHE A 1 307 ? 35.279 73.328 65.981 1.00 34.66 325 PHE A O 1
ATOM 2219 N N . ARG A 1 308 ? 36.227 71.812 64.603 1.00 34.62 326 ARG A N 1
ATOM 2220 C CA . ARG A 1 308 ? 37.632 72.115 64.902 1.00 35.20 326 ARG A CA 1
ATOM 2221 C C . ARG A 1 308 ? 38.212 72.972 63.774 1.00 32.62 326 ARG A C 1
ATOM 2222 O O . ARG A 1 308 ? 38.009 72.664 62.592 1.00 29.50 326 ARG A O 1
ATOM 2230 N N . TRP A 1 309 ? 38.944 74.023 64.127 1.00 30.85 327 TRP A N 1
ATOM 2231 C CA . TRP A 1 309 ? 39.675 74.805 63.125 1.00 30.38 327 TRP A CA 1
ATOM 2232 C C . TRP A 1 309 ? 40.633 73.935 62.300 1.00 30.25 327 TRP A C 1
ATOM 2233 O O . TRP A 1 309 ? 41.342 73.085 62.838 1.00 32.67 327 TRP A O 1
ATOM 2244 N N . ASN A 1 310 ? 40.627 74.158 60.991 1.00 28.01 328 ASN A N 1
ATOM 2245 C CA . ASN A 1 310 ? 41.529 73.517 60.043 1.00 29.49 328 ASN A CA 1
ATOM 2246 C C . ASN A 1 310 ? 42.810 74.347 60.016 1.00 32.26 328 ASN A C 1
ATOM 2247 O O . ASN A 1 310 ? 42.873 75.395 59.356 1.00 31.82 328 ASN A O 1
ATOM 2252 N N . THR A 1 311 ? 43.822 73.881 60.750 1.00 32.76 329 THR A N 1
ATOM 2253 C CA . THR A 1 311 ? 45.080 74.609 60.886 1.00 32.48 329 THR A CA 1
ATOM 2254 C C . THR A 1 311 ? 46.041 74.411 59.711 1.00 34.15 329 THR A C 1
ATOM 2255 O O . THR A 1 311 ? 47.065 75.069 59.674 1.00 35.74 329 THR A O 1
ATOM 2259 N N . ASP A 1 312 ? 45.707 73.546 58.746 1.00 35.57 330 ASP A N 1
ATOM 2260 C CA . ASP A 1 312 ? 46.408 73.514 57.460 1.00 36.78 330 ASP A CA 1
ATOM 2261 C C . ASP A 1 312 ? 46.027 74.739 56.629 1.00 36.62 330 ASP A C 1
ATOM 2262 O O . ASP A 1 312 ? 46.881 75.357 56.014 1.00 35.21 330 ASP A O 1
ATOM 2267 N N . ASN A 1 313 ? 44.736 75.070 56.605 1.00 34.52 331 ASN A N 1
ATOM 2268 C CA . ASN A 1 313 ? 44.257 76.273 55.919 1.00 33.56 331 ASN A CA 1
ATOM 2269 C C . ASN A 1 313 ? 44.534 77.551 56.749 1.00 32.90 331 ASN A C 1
ATOM 2270 O O . ASN A 1 313 ? 44.924 78.584 56.191 1.00 31.82 331 ASN A O 1
ATOM 2275 N N . PHE A 1 314 ? 44.356 77.463 58.066 1.00 30.69 332 PHE A N 1
ATOM 2276 C CA . PHE A 1 314 ? 44.477 78.607 58.976 1.00 31.43 332 PHE A CA 1
ATOM 2277 C C . PHE A 1 314 ? 45.412 78.289 60.154 1.00 32.68 332 PHE A C 1
ATOM 2278 O O . PHE A 1 314 ? 44.937 78.060 61.284 1.00 29.76 332 PHE A O 1
ATOM 2286 N N . PRO A 1 315 ? 46.743 78.285 59.897 1.00 33.66 333 PRO A N 1
ATOM 2287 C CA . PRO A 1 315 ? 47.765 77.968 60.921 1.00 34.67 333 PRO A CA 1
ATOM 2288 C C . PRO A 1 315 ? 47.631 78.740 62.215 1.00 35.05 333 PRO A C 1
ATOM 2289 O O . PRO A 1 315 ? 47.782 78.163 63.294 1.00 34.14 333 PRO A O 1
ATOM 2293 N N . ASP A 1 316 ? 47.331 80.036 62.114 1.00 34.05 334 ASP A N 1
ATOM 2294 C CA . ASP A 1 316 ? 47.241 80.877 63.299 1.00 34.38 334 ASP A CA 1
ATOM 2295 C C . ASP A 1 316 ? 45.986 80.658 64.143 1.00 33.18 334 ASP A C 1
ATOM 2296 O O . ASP A 1 316 ? 45.899 81.217 65.225 1.00 33.37 334 ASP A O 1
ATOM 2301 N N . ALA A 1 317 ? 45.033 79.846 63.670 1.00 32.76 335 ALA A N 1
ATOM 2302 C CA . ALA A 1 317 ? 43.915 79.392 64.515 1.00 34.53 335 ALA A CA 1
ATOM 2303 C C . ALA A 1 317 ? 44.261 78.174 65.405 1.00 35.67 335 ALA A C 1
ATOM 2304 O O . ALA A 1 317 ? 43.388 77.629 66.068 1.00 36.26 335 ALA A O 1
ATOM 2306 N N . ALA A 1 318 ? 45.521 77.738 65.399 1.00 37.44 336 ALA A N 1
ATOM 2307 C CA . ALA A 1 318 ? 46.037 76.847 66.441 1.00 38.01 336 ALA A CA 1
ATOM 2308 C C . ALA A 1 318 ? 45.849 77.464 67.824 1.00 37.55 336 ALA A C 1
ATOM 2309 O O . ALA A 1 318 ? 45.621 76.749 68.797 1.00 38.97 336 ALA A O 1
ATOM 2311 N N . THR A 1 319 ? 45.919 78.793 67.903 1.00 36.22 337 THR A N 1
ATOM 2312 C CA . THR A 1 319 ? 45.668 79.542 69.138 1.00 36.30 337 THR A CA 1
ATOM 2313 C C . THR A 1 319 ? 44.620 80.622 68.843 1.00 35.60 337 THR A C 1
ATOM 2314 O O . THR A 1 319 ? 43.926 80.563 67.817 1.00 32.83 337 THR A O 1
ATOM 2318 N N . THR A 1 320 ? 44.511 81.610 69.731 1.00 36.23 338 THR A N 1
ATOM 2319 C CA . THR A 1 320 ? 43.678 82.790 69.500 1.00 34.86 338 THR A CA 1
ATOM 2320 C C . THR A 1 320 ? 44.345 83.866 68.606 1.00 33.39 338 THR A C 1
ATOM 2321 O O . THR A 1 320 ? 43.794 84.947 68.439 1.00 32.65 338 THR A O 1
ATOM 2325 N N . GLN A 1 321 ? 45.511 83.584 68.041 1.00 32.58 339 GLN A N 1
ATOM 2326 C CA . GLN A 1 321 ? 46.256 84.573 67.269 1.00 35.83 339 GLN A CA 1
ATOM 2327 C C . GLN A 1 321 ? 45.500 85.069 66.019 1.00 34.09 339 GLN A C 1
ATOM 2328 O O . GLN A 1 321 ? 45.500 86.272 65.740 1.00 32.72 339 GLN A O 1
ATOM 2334 N N . LEU A 1 322 ? 44.896 84.153 65.267 1.00 29.75 340 LEU A N 1
ATOM 2335 C CA . LEU A 1 322 ? 44.160 84.555 64.056 1.00 32.89 340 LEU A CA 1
ATOM 2336 C C . LEU A 1 322 ? 43.012 85.490 64.431 1.00 31.60 340 LEU A C 1
ATOM 2337 O O . LEU A 1 322 ? 42.870 86.569 63.840 1.00 32.36 340 LEU A O 1
ATOM 2342 N N . LYS A 1 323 ? 42.230 85.092 65.430 1.00 31.08 341 LYS A N 1
ATOM 2343 C CA . LYS A 1 323 ? 41.151 85.928 65.936 1.00 31.34 341 LYS A CA 1
ATOM 2344 C C . LYS A 1 323 ? 41.627 87.333 66.275 1.00 33.60 341 LYS A C 1
ATOM 2345 O O . LYS A 1 323 ? 41.016 88.318 65.852 1.00 30.50 341 LYS A O 1
ATOM 2351 N N . GLU A 1 324 ? 42.695 87.405 67.064 1.00 32.57 342 GLU A N 1
ATOM 2352 C CA . GLU A 1 324 ? 43.215 88.674 67.566 1.00 35.55 342 GLU A CA 1
ATOM 2353 C C . GLU A 1 324 ? 43.820 89.554 66.476 1.00 33.13 342 GLU A C 1
ATOM 2354 O O . GLU A 1 324 ? 43.598 90.754 66.470 1.00 33.09 342 GLU A O 1
ATOM 2360 N N . ASP A 1 325 ? 44.567 88.963 65.559 1.00 32.03 343 ASP A N 1
ATOM 2361 C CA . ASP A 1 325 ? 45.111 89.712 64.436 1.00 33.63 343 ASP A CA 1
ATOM 2362 C C . ASP A 1 325 ? 43.998 90.258 63.514 1.00 33.38 343 ASP A C 1
ATOM 2363 O O . ASP A 1 325 ? 44.053 91.412 63.094 1.00 31.92 343 ASP A O 1
ATOM 2368 N N . MET A 1 326 ? 42.984 89.443 63.228 1.00 32.72 344 MET A N 1
ATOM 2369 C CA . MET A 1 326 ? 41.856 89.906 62.424 1.00 31.65 344 MET A CA 1
ATOM 2370 C C . MET A 1 326 ? 41.052 91.007 63.137 1.00 31.98 344 MET A C 1
ATOM 2371 O O . MET A 1 326 ? 40.733 92.044 62.529 1.00 30.45 344 MET A O 1
ATOM 2376 N N . GLU A 1 327 ? 40.746 90.806 64.413 1.00 31.56 345 GLU A N 1
ATOM 2377 C CA . GLU A 1 327 ? 40.130 91.859 65.222 1.00 34.65 345 GLU A CA 1
ATOM 2378 C C . GLU A 1 327 ? 40.893 93.180 65.150 1.00 33.50 345 GLU A C 1
ATOM 2379 O O . GLU A 1 327 ? 40.270 94.220 65.046 1.00 31.62 345 GLU A O 1
ATOM 2385 N N . ALA A 1 328 ? 42.223 93.129 65.199 1.00 32.91 346 ALA A N 1
ATOM 2386 C CA . ALA A 1 328 ? 43.053 94.337 65.070 1.00 34.96 346 ALA A CA 1
ATOM 2387 C C . ALA A 1 328 ? 42.921 95.019 63.703 1.00 35.76 346 ALA A C 1
ATOM 2388 O O . ALA A 1 328 ? 43.144 96.219 63.601 1.00 36.97 346 ALA A O 1
ATOM 2390 N N . GLU A 1 329 ? 42.580 94.259 62.663 1.00 34.66 347 GLU A N 1
ATOM 2391 C CA . GLU A 1 329 ? 42.297 94.814 61.337 1.00 35.28 347 GLU A CA 1
ATOM 2392 C C . GLU A 1 329 ? 40.804 95.136 61.149 1.00 33.60 347 GLU A C 1
ATOM 2393 O O . GLU A 1 329 ? 40.393 95.471 60.043 1.00 32.42 347 GLU A O 1
ATOM 2399 N N . GLY A 1 330 ? 40.010 95.040 62.211 1.00 30.55 348 GLY A N 1
ATOM 2400 C CA . GLY A 1 330 ? 38.577 95.301 62.145 1.00 31.69 348 GLY A CA 1
ATOM 2401 C C . GLY A 1 330 ? 37.730 94.223 61.474 1.00 29.91 348 GLY A C 1
ATOM 2402 O O . GLY A 1 330 ? 36.652 94.525 60.972 1.00 29.54 348 GLY A O 1
ATOM 2403 N N . ILE A 1 331 ? 38.196 92.972 61.508 1.00 28.74 349 ILE A N 1
ATOM 2404 C CA . ILE A 1 331 ? 37.517 91.834 60.869 1.00 28.41 349 ILE A CA 1
ATOM 2405 C C . ILE A 1 331 ? 37.055 90.822 61.925 1.00 28.97 349 ILE A C 1
ATOM 2406 O O . ILE A 1 331 ? 37.864 90.299 62.711 1.00 28.16 349 ILE A O 1
ATOM 2411 N N . ARG A 1 332 ? 35.750 90.567 61.926 1.00 28.89 350 ARG A N 1
ATOM 2412 C CA . ARG A 1 332 ? 35.158 89.452 62.654 1.00 29.94 350 ARG A CA 1
ATOM 2413 C C . ARG A 1 332 ? 35.020 88.282 61.706 1.00 28.33 350 ARG A C 1
ATOM 2414 O O . ARG A 1 332 ? 34.850 88.480 60.501 1.00 26.90 350 ARG A O 1
ATOM 2422 N N . LEU A 1 333 ? 35.049 87.070 62.257 1.00 26.57 351 LEU A N 1
ATOM 2423 C CA . LEU A 1 333 ? 34.981 85.859 61.453 1.00 25.87 351 LEU A CA 1
ATOM 2424 C C . LEU A 1 333 ? 33.704 85.061 61.724 1.00 25.44 351 LEU A C 1
ATOM 2425 O O . LEU A 1 333 ? 33.275 84.862 62.880 1.00 24.26 351 LEU A O 1
ATOM 2430 N N . ILE A 1 334 ? 33.099 84.629 60.622 1.00 25.00 352 ILE A N 1
ATOM 2431 C CA . ILE A 1 334 ? 31.903 83.816 60.616 1.00 25.22 352 ILE A CA 1
ATOM 2432 C C . ILE A 1 334 ? 32.321 82.478 60.032 1.00 24.18 352 ILE A C 1
ATOM 2433 O O . ILE A 1 334 ? 33.141 82.418 59.109 1.00 22.85 352 ILE A O 1
ATOM 2438 N N . GLY A 1 335 ? 31.724 81.414 60.554 1.00 24.95 353 GLY A N 1
ATOM 2439 C CA . GLY A 1 335 ? 32.036 80.045 60.127 1.00 24.78 353 GLY A CA 1
ATOM 2440 C C . GLY A 1 335 ? 30.800 79.260 59.744 1.00 23.92 353 GLY A C 1
ATOM 2441 O O . GLY A 1 335 ? 29.794 79.292 60.449 1.00 23.23 353 GLY A O 1
ATOM 2442 N N . ILE A 1 336 ? 30.877 78.532 58.633 1.00 23.95 354 ILE A N 1
ATOM 2443 C CA . ILE A 1 336 ? 29.758 77.701 58.220 1.00 25.27 354 ILE A CA 1
ATOM 2444 C C . ILE A 1 336 ? 29.600 76.486 59.159 1.00 24.52 354 ILE A C 1
ATOM 2445 O O . ILE A 1 336 ? 30.586 75.912 59.639 1.00 25.31 354 ILE A O 1
ATOM 2450 N N . ARG A 1 337 ? 28.348 76.154 59.434 1.00 25.25 355 ARG A N 1
ATOM 2451 C CA . ARG A 1 337 ? 27.969 75.001 60.246 1.00 26.69 355 ARG A CA 1
ATOM 2452 C C . ARG A 1 337 ? 26.925 74.184 59.470 1.00 27.60 355 ARG A C 1
ATOM 2453 O O . ARG A 1 337 ? 25.987 74.740 58.887 1.00 27.24 355 ARG A O 1
ATOM 2461 N N . LYS A 1 338 ? 27.080 72.870 59.498 1.00 27.76 356 LYS A N 1
ATOM 2462 C CA . LYS A 1 338 ? 26.124 71.946 58.912 1.00 29.17 356 LYS A CA 1
ATOM 2463 C C . LYS A 1 338 ? 25.535 71.152 60.091 1.00 28.92 356 LYS A C 1
ATOM 2464 O O . LYS A 1 338 ? 26.292 70.701 60.936 1.00 25.93 356 LYS A O 1
ATOM 2470 N N . PRO A 1 339 ? 24.205 70.956 60.144 1.00 29.96 357 PRO A N 1
ATOM 2471 C CA . PRO A 1 339 ? 23.572 70.271 61.279 1.00 29.98 357 PRO A CA 1
ATOM 2472 C C . PRO A 1 339 ? 23.701 68.739 61.165 1.00 29.73 357 PRO A C 1
ATOM 2473 O O . PRO A 1 339 ? 22.709 68.014 61.158 1.00 28.63 357 PRO A O 1
ATOM 2477 N N . ARG A 1 340 ? 24.941 68.275 61.104 1.00 28.67 358 ARG A N 1
ATOM 2478 C CA . ARG A 1 340 ? 25.257 66.878 60.916 1.00 30.74 358 ARG A CA 1
ATOM 2479 C C . ARG A 1 340 ? 26.655 66.606 61.395 1.00 30.72 358 ARG A C 1
ATOM 2480 O O . ARG A 1 340 ? 27.469 67.525 61.517 1.00 30.27 358 ARG A O 1
ATOM 2488 N N . ILE A 1 341 ? 26.922 65.330 61.655 1.00 30.52 359 ILE A N 1
ATOM 2489 C CA . ILE A 1 341 ? 28.260 64.879 61.967 1.00 30.42 359 ILE A CA 1
ATOM 2490 C C . ILE A 1 341 ? 28.734 63.799 60.997 1.00 30.12 359 ILE A C 1
ATOM 2491 O O . ILE A 1 341 ? 27.950 63.052 60.396 1.00 29.92 359 ILE A O 1
ATOM 2496 N N . ILE A 1 342 ? 30.043 63.745 60.865 1.00 30.20 360 ILE A N 1
ATOM 2497 C CA . ILE A 1 342 ? 30.716 62.740 60.077 1.00 31.45 360 ILE A CA 1
ATOM 2498 C C . ILE A 1 342 ? 30.723 61.469 60.935 1.00 31.04 360 ILE A C 1
ATOM 2499 O O . ILE A 1 342 ? 31.205 61.491 62.063 1.00 28.08 360 ILE A O 1
ATOM 2504 N N . THR A 1 343 ? 30.148 60.388 60.414 1.00 29.41 361 THR A N 1
ATOM 2505 C CA . THR A 1 343 ? 30.086 59.129 61.157 1.00 30.08 361 THR A CA 1
ATOM 2506 C C . THR A 1 343 ? 31.182 58.139 60.749 1.00 31.65 361 THR A C 1
ATOM 2507 O O . THR A 1 343 ? 31.343 57.115 61.410 1.00 31.63 361 THR A O 1
ATOM 2511 N N . ARG A 1 344 ? 31.889 58.434 59.652 1.00 33.85 362 ARG A N 1
ATOM 2512 C CA . ARG A 1 344 ? 33.024 57.658 59.152 1.00 38.11 362 ARG A CA 1
ATOM 2513 C C . ARG A 1 344 ? 34.079 58.634 58.678 1.00 40.16 362 ARG A C 1
ATOM 2514 O O . ARG A 1 344 ? 33.773 59.477 57.830 1.00 40.19 362 ARG A O 1
ATOM 2522 N N . ASP A 1 345 ? 35.313 58.504 59.153 1.00 42.00 363 ASP A N 1
ATOM 2523 C CA . ASP A 1 345 ? 36.368 59.422 58.699 1.00 46.59 363 ASP A CA 1
ATOM 2524 C C . ASP A 1 345 ? 36.881 59.006 57.303 1.00 48.80 363 ASP A C 1
ATOM 2525 O O . ASP A 1 345 ? 36.396 58.022 56.731 1.00 44.68 363 ASP A O 1
ATOM 2530 N N . PHE A 1 346 ? 37.851 59.744 56.764 1.00 49.20 364 PHE A N 1
ATOM 2531 C CA . PHE A 1 346 ? 38.430 59.425 55.438 1.00 53.99 364 PHE A CA 1
ATOM 2532 C C . PHE A 1 346 ? 39.113 58.045 55.337 1.00 51.35 364 PHE A C 1
ATOM 2533 O O . PHE A 1 346 ? 39.359 57.563 54.232 1.00 50.70 364 PHE A O 1
ATOM 2541 N N . ALA A 1 347 ? 39.429 57.441 56.483 1.00 51.23 365 ALA A N 1
ATOM 2542 C CA . ALA A 1 347 ? 39.894 56.050 56.574 1.00 49.31 365 ALA A CA 1
ATOM 2543 C C . ALA A 1 347 ? 38.793 55.016 56.897 1.00 47.91 365 ALA A C 1
ATOM 2544 O O . ALA A 1 347 ? 39.104 53.886 57.265 1.00 45.25 365 ALA A O 1
ATOM 2546 N N . ASN A 1 348 ? 37.522 55.393 56.766 1.00 46.88 366 ASN A N 1
ATOM 2547 C CA . ASN A 1 348 ? 36.375 54.499 57.035 1.00 46.61 366 ASN A CA 1
ATOM 2548 C C . ASN A 1 348 ? 36.221 53.982 58.479 1.00 44.36 366 ASN A C 1
ATOM 2549 O O . ASN A 1 348 ? 35.594 52.933 58.707 1.00 41.47 366 ASN A O 1
ATOM 2554 N N . GLN A 1 349 ? 36.756 54.733 59.446 1.00 43.86 367 GLN A N 1
ATOM 2555 C CA . GLN A 1 349 ? 36.638 54.379 60.866 1.00 43.04 367 GLN A CA 1
ATOM 2556 C C . GLN A 1 349 ? 35.475 55.132 61.483 1.00 36.29 367 GLN A C 1
ATOM 2557 O O . GLN A 1 349 ? 35.291 56.314 61.204 1.00 34.83 367 GLN A O 1
ATOM 2563 N N . ARG A 1 350 ? 34.699 54.457 62.330 1.00 34.38 368 ARG A N 1
ATOM 2564 C CA . ARG A 1 350 ? 33.674 55.128 63.118 1.00 32.65 368 ARG A CA 1
ATOM 2565 C C . ARG A 1 350 ? 34.324 56.247 63.946 1.00 33.82 368 ARG A C 1
ATOM 2566 O O . ARG A 1 350 ? 35.396 56.057 64.531 1.00 32.82 368 ARG A O 1
ATOM 2574 N N . THR A 1 351 ? 33.691 57.414 63.975 1.00 31.45 369 THR A N 1
ATOM 2575 C CA . THR A 1 351 ? 34.270 58.560 64.686 1.00 31.66 369 THR A CA 1
ATOM 2576 C C . THR A 1 351 ? 33.782 58.652 66.122 1.00 31.37 369 THR A C 1
ATOM 2577 O O . THR A 1 351 ? 32.747 58.084 66.477 1.00 32.13 369 THR A O 1
ATOM 2581 N N . GLN A 1 352 ? 34.521 59.395 66.936 1.00 30.57 370 GLN A N 1
ATOM 2582 C CA . GLN A 1 352 ? 34.115 59.653 68.323 1.00 32.36 370 GLN A CA 1
ATOM 2583 C C . GLN A 1 352 ? 32.771 60.366 68.361 1.00 30.05 370 GLN A C 1
ATOM 2584 O O . GLN A 1 352 ? 31.889 60.034 69.181 1.00 29.06 370 GLN A O 1
ATOM 2590 N N . GLN A 1 353 ? 32.588 61.331 67.460 1.00 28.89 371 GLN A N 1
ATOM 2591 C CA . GLN A 1 353 ? 31.315 62.061 67.416 1.00 29.80 371 GLN A CA 1
ATOM 2592 C C . GLN A 1 353 ? 30.120 61.150 67.093 1.00 27.83 371 GLN A C 1
ATOM 2593 O O . GLN A 1 353 ? 29.036 61.335 67.652 1.00 28.77 371 GLN A O 1
ATOM 2599 N N . TYR A 1 354 ? 30.332 60.173 66.219 1.00 27.84 372 TYR A N 1
ATOM 2600 C CA . TYR A 1 354 ? 29.339 59.123 65.949 1.00 28.92 372 TYR A CA 1
ATOM 2601 C C . TYR A 1 354 ? 28.961 58.334 67.218 1.00 28.60 372 TYR A C 1
ATOM 2602 O O . TYR A 1 354 ? 27.785 58.204 67.550 1.00 27.07 372 TYR A O 1
ATOM 2611 N N . TYR A 1 355 ? 29.975 57.818 67.908 1.00 29.51 373 TYR A N 1
ATOM 2612 C CA . TYR A 1 355 ? 29.748 57.051 69.136 1.00 31.36 373 TYR A CA 1
ATOM 2613 C C . TYR A 1 355 ? 28.958 57.858 70.152 1.00 31.62 373 TYR A C 1
ATOM 2614 O O . TYR A 1 355 ? 28.011 57.342 70.750 1.00 32.46 373 TYR A O 1
ATOM 2623 N N . ASP A 1 356 ? 29.315 59.137 70.312 1.00 30.95 374 ASP A N 1
ATOM 2624 C CA . ASP A 1 356 ? 28.655 60.010 71.285 1.00 29.97 374 ASP A CA 1
ATOM 2625 C C . ASP A 1 356 ? 27.210 60.310 70.915 1.00 30.72 374 ASP A C 1
ATOM 2626 O O . ASP A 1 356 ? 26.301 60.237 71.764 1.00 30.46 374 ASP A O 1
ATOM 2631 N N . ALA A 1 357 ? 27.004 60.675 69.653 1.00 28.98 375 ALA A N 1
ATOM 2632 C CA . ALA A 1 357 ? 25.670 60.944 69.133 1.00 29.20 375 ALA A CA 1
ATOM 2633 C C . ALA A 1 357 ? 24.804 59.693 69.180 1.00 28.47 375 ALA A C 1
ATOM 2634 O O . ALA A 1 357 ? 23.655 59.750 69.624 1.00 31.90 375 ALA A O 1
ATOM 2636 N N . ASP A 1 358 ? 25.353 58.572 68.719 1.00 29.97 376 ASP A N 1
ATOM 2637 C CA . ASP A 1 358 ? 24.577 57.328 68.623 1.00 32.40 376 ASP A CA 1
ATOM 2638 C C . ASP A 1 358 ? 24.159 56.853 70.022 1.00 32.54 376 ASP A C 1
ATOM 2639 O O . ASP A 1 358 ? 22.993 56.540 70.255 1.00 32.94 376 ASP A O 1
ATOM 2644 N N . SER A 1 359 ? 25.108 56.832 70.954 1.00 34.09 377 SER A N 1
ATOM 2645 C CA . SER A 1 359 ? 24.826 56.372 72.317 1.00 35.95 377 SER A CA 1
ATOM 2646 C C . SER A 1 359 ? 23.798 57.232 73.064 1.00 35.98 377 SER A C 1
ATOM 2647 O O . SER A 1 359 ? 23.046 56.704 73.870 1.00 36.82 377 SER A O 1
ATOM 2650 N N . ASN A 1 360 ? 23.741 58.536 72.773 1.00 34.71 378 ASN A N 1
ATOM 2651 C CA . ASN A 1 360 ? 22.815 59.459 73.447 1.00 33.84 378 ASN A CA 1
ATOM 2652 C C . ASN A 1 360 ? 21.503 59.753 72.701 1.00 32.43 378 ASN A C 1
ATOM 2653 O O . ASN A 1 360 ? 20.625 60.441 73.237 1.00 32.80 378 ASN A O 1
ATOM 2658 N N . GLY A 1 361 ? 21.352 59.241 71.483 1.00 30.88 379 GLY A N 1
ATOM 2659 C CA . GLY A 1 361 ? 20.127 59.449 70.717 1.00 29.34 379 GLY A CA 1
ATOM 2660 C C . GLY A 1 361 ? 20.006 60.852 70.118 1.00 29.05 379 GLY A C 1
ATOM 2661 O O . GLY A 1 361 ? 18.913 61.407 70.073 1.00 29.56 379 GLY A O 1
ATOM 2662 N N . TYR A 1 362 ? 21.120 61.405 69.630 1.00 28.94 380 TYR A N 1
ATOM 2663 C CA . TYR A 1 362 ? 21.152 62.786 69.127 1.00 28.43 380 TYR A CA 1
ATOM 2664 C C . TYR A 1 362 ? 20.941 62.919 67.615 1.00 29.37 380 TYR A C 1
ATOM 2665 O O . TYR A 1 362 ? 21.039 64.039 67.095 1.00 26.67 380 TYR A O 1
ATOM 2674 N N . PHE A 1 363 ? 20.655 61.825 66.903 1.00 28.27 381 PHE A N 1
ATOM 2675 C CA . PHE A 1 363 ? 20.397 61.938 65.461 1.00 28.68 381 PHE A CA 1
ATOM 2676 C C . PHE A 1 363 ? 18.977 62.381 65.186 1.00 28.89 381 PHE A C 1
ATOM 2677 O O . PHE A 1 363 ? 18.063 62.063 65.951 1.00 28.83 381 PHE A O 1
ATOM 2685 N N . TYR A 1 364 ? 18.772 63.107 64.081 1.00 28.21 382 TYR A N 1
ATOM 2686 C CA . TYR A 1 364 ? 17.421 63.551 63.727 1.00 29.35 382 TYR A CA 1
ATOM 2687 C C . TYR A 1 364 ? 16.527 62.321 63.457 1.00 29.95 382 TYR A C 1
ATOM 2688 O O . TYR A 1 364 ? 16.938 61.422 62.719 1.00 29.29 382 TYR A O 1
ATOM 2697 N N . PRO A 1 365 ? 15.305 62.290 64.021 1.00 31.68 383 PRO A N 1
ATOM 2698 C CA . PRO A 1 365 ? 14.480 61.084 63.835 1.00 32.59 383 PRO A CA 1
ATOM 2699 C C . PRO A 1 365 ? 14.074 60.868 62.377 1.00 33.85 383 PRO A C 1
ATOM 2700 O O . PRO A 1 365 ? 13.699 61.815 61.716 1.00 34.82 383 PRO A O 1
ATOM 2704 N N . GLY A 1 366 ? 14.183 59.634 61.883 1.00 32.66 384 GLY A N 1
ATOM 2705 C CA . GLY A 1 366 ? 13.939 59.358 60.460 1.00 33.80 384 GLY A CA 1
ATOM 2706 C C . GLY A 1 366 ? 15.128 59.598 59.526 1.00 33.03 384 GLY A C 1
ATOM 2707 O O . GLY A 1 366 ? 15.090 59.164 58.383 1.00 35.69 384 GLY A O 1
ATOM 2708 N N . HIS A 1 367 ? 16.191 60.257 59.996 1.00 32.23 385 HIS A N 1
ATOM 2709 C CA . HIS A 1 367 ? 17.352 60.542 59.169 1.00 30.39 385 HIS A CA 1
ATOM 2710 C C . HIS A 1 367 ? 18.405 59.471 59.477 1.00 33.18 385 HIS A C 1
ATOM 2711 O O . HIS A 1 367 ? 18.976 59.435 60.569 1.00 33.86 385 HIS A O 1
ATOM 2718 N N . ASN A 1 368 ? 18.659 58.599 58.511 1.00 35.52 386 ASN A N 1
ATOM 2719 C CA . ASN A 1 368 ? 19.764 57.651 58.587 1.00 36.44 386 ASN A CA 1
ATOM 2720 C C . ASN A 1 368 ? 21.014 58.238 57.983 1.00 34.87 386 ASN A C 1
ATOM 2721 O O . ASN A 1 368 ? 20.958 59.267 57.315 1.00 32.20 386 ASN A O 1
ATOM 2726 N N . GLU A 1 369 ? 22.137 57.555 58.216 1.00 34.02 387 GLU A N 1
ATOM 2727 C CA . GLU A 1 369 ? 23.409 57.844 57.570 1.00 35.67 387 GLU A CA 1
ATOM 2728 C C . GLU A 1 369 ? 23.272 57.940 56.081 1.00 34.05 387 GLU A C 1
ATOM 2729 O O . GLU A 1 369 ? 22.542 57.154 55.495 1.00 35.38 387 GLU A O 1
ATOM 2735 N N . TYR A 1 370 ? 24.018 58.849 55.472 1.00 32.63 388 TYR A N 1
ATOM 2736 C CA . TYR A 1 370 ? 24.032 58.960 54.013 1.00 33.98 388 TYR A CA 1
ATOM 2737 C C . TYR A 1 370 ? 25.373 59.488 53.538 1.00 35.76 388 TYR A C 1
ATOM 2738 O O . TYR A 1 370 ? 26.191 59.916 54.356 1.00 34.59 388 TYR A O 1
ATOM 2747 N N . THR A 1 371 ? 25.580 59.459 52.214 1.00 40.84 389 THR A N 1
ATOM 2748 C CA . THR A 1 371 ? 26.824 59.919 51.568 1.00 41.46 389 THR A CA 1
ATOM 2749 C C . THR A 1 371 ? 26.779 61.376 51.165 1.00 45.04 389 THR A C 1
ATOM 2750 O O . THR A 1 371 ? 25.886 61.811 50.435 1.00 53.13 389 THR A O 1
ATOM 2754 N N . ASP A 1 372 ? 27.775 62.120 51.611 1.00 47.40 390 ASP A N 1
ATOM 2755 C CA . ASP A 1 372 ? 27.948 63.508 51.243 1.00 51.59 390 ASP A CA 1
ATOM 2756 C C . ASP A 1 372 ? 29.216 63.546 50.389 1.00 49.49 390 ASP A C 1
ATOM 2757 O O . ASP A 1 372 ? 30.019 62.613 50.395 1.00 47.95 390 ASP A O 1
ATOM 2762 N N . TYR A 1 373 ? 29.343 64.616 49.622 1.00 49.90 391 TYR A N 1
ATOM 2763 C CA . TYR A 1 373 ? 30.554 64.964 48.905 1.00 48.51 391 TYR A CA 1
ATOM 2764 C C . TYR A 1 373 ? 30.765 66.438 49.184 1.00 50.54 391 TYR A C 1
ATOM 2765 O O . TYR A 1 373 ? 29.797 67.205 49.154 1.00 54.82 391 TYR A O 1
ATOM 2774 N N . PHE A 1 374 ? 31.996 66.849 49.472 1.00 45.52 392 PHE A N 1
ATOM 2775 C CA . PHE A 1 374 ? 32.270 68.277 49.714 1.00 45.70 392 PHE A CA 1
ATOM 2776 C C . PHE A 1 374 ? 33.537 68.858 49.069 1.00 44.14 392 PHE A C 1
ATOM 2777 O O . PHE A 1 374 ? 33.807 70.048 49.254 1.00 47.53 392 PHE A O 1
ATOM 2785 N N . ILE A 1 375 ? 34.306 68.035 48.341 1.00 42.99 393 ILE A N 1
ATOM 2786 C CA . ILE A 1 375 ? 35.531 68.457 47.671 1.00 43.84 393 ILE A CA 1
ATOM 2787 C C . ILE A 1 375 ? 35.293 68.393 46.162 1.00 42.11 393 ILE A C 1
ATOM 2788 O O . ILE A 1 375 ? 35.373 67.315 45.579 1.00 40.66 393 ILE A O 1
ATOM 2793 N N . PRO A 1 376 ? 34.985 69.542 45.523 1.00 41.50 394 PRO A N 1
ATOM 2794 C CA . PRO A 1 376 ? 34.734 69.493 44.079 1.00 40.88 394 PRO A CA 1
ATOM 2795 C C . PRO A 1 376 ? 36.004 69.418 43.250 1.00 41.59 394 PRO A C 1
ATOM 2796 O O . PRO A 1 376 ? 37.054 69.878 43.687 1.00 41.55 394 PRO A O 1
ATOM 2800 N N . VAL A 1 377 ? 35.888 68.832 42.059 1.00 42.35 395 VAL A N 1
ATOM 2801 C CA . VAL A 1 377 ? 36.921 68.918 41.019 1.00 42.15 395 VAL A CA 1
ATOM 2802 C C . VAL A 1 377 ? 36.250 69.346 39.730 1.00 37.64 395 VAL A C 1
ATOM 2803 O O . VAL A 1 377 ? 35.055 69.136 39.562 1.00 38.86 395 VAL A O 1
ATOM 2807 N N . THR A 1 378 ? 37.026 69.916 38.815 1.00 34.46 396 THR A N 1
ATOM 2808 C CA . THR A 1 378 ? 36.508 70.343 37.510 1.00 34.36 396 THR A CA 1
ATOM 2809 C C . THR A 1 378 ? 37.047 69.401 36.454 1.00 32.65 396 THR A C 1
ATOM 2810 O O . THR A 1 378 ? 38.262 69.146 36.383 1.00 32.20 396 THR A O 1
ATOM 2814 N N . VAL A 1 379 ? 36.145 68.901 35.623 1.00 29.11 397 VAL A N 1
ATOM 2815 C CA . VAL A 1 379 ? 36.473 67.864 34.664 1.00 29.70 397 VAL A CA 1
ATOM 2816 C C . VAL A 1 379 ? 35.788 68.178 33.358 1.00 28.85 397 VAL A C 1
ATOM 2817 O O . VAL A 1 379 ? 34.831 68.951 33.312 1.00 29.19 397 VAL A O 1
ATOM 2821 N N . ARG A 1 380 ? 36.255 67.538 32.300 1.00 28.65 398 ARG A N 1
ATOM 2822 C CA . ARG A 1 380 ? 35.646 67.692 30.983 1.00 27.20 398 ARG A CA 1
ATOM 2823 C C . ARG A 1 380 ? 35.891 66.429 30.156 1.00 27.01 398 ARG A C 1
ATOM 2824 O O . ARG A 1 380 ? 36.994 65.880 30.178 1.00 27.67 398 ARG A O 1
ATOM 2832 N N . SER A 1 381 ? 34.864 66.001 29.429 1.00 25.79 399 SER A N 1
ATOM 2833 C CA . SER A 1 381 ? 34.859 64.774 28.639 1.00 28.31 399 SER A CA 1
ATOM 2834 C C . SER A 1 381 ? 35.822 64.812 27.468 1.00 29.94 399 SER A C 1
ATOM 2835 O O . SER A 1 381 ? 35.877 65.828 26.749 1.00 28.14 399 SER A O 1
ATOM 2838 N N . PHE A 1 382 ? 36.510 63.694 27.224 1.00 31.20 400 PHE A N 1
ATOM 2839 C CA . PHE A 1 382 ? 37.372 63.579 26.057 1.00 32.53 400 PHE A CA 1
ATOM 2840 C C . PHE A 1 382 ? 36.585 62.996 24.890 1.00 31.31 400 PHE A C 1
ATOM 2841 O O . PHE A 1 382 ? 35.552 62.379 25.084 1.00 28.76 400 PHE A O 1
ATOM 2849 N N . ASP A 1 383 ? 37.064 63.257 23.678 1.00 29.70 401 ASP A N 1
ATOM 2850 C CA . ASP A 1 383 ? 36.459 62.743 22.455 1.00 30.26 401 ASP A CA 1
ATOM 2851 C C . ASP A 1 383 ? 37.243 61.527 21.914 1.00 31.02 401 ASP A C 1
ATOM 2852 O O . ASP A 1 383 ? 38.278 61.702 21.259 1.00 30.32 401 ASP A O 1
ATOM 2857 N N . PRO A 1 384 ? 36.728 60.300 22.135 1.00 31.27 402 PRO A N 1
ATOM 2858 C CA . PRO A 1 384 ? 37.408 59.125 21.579 1.00 31.23 402 PRO A CA 1
ATOM 2859 C C . PRO A 1 384 ? 37.216 58.932 20.066 1.00 29.93 402 PRO A C 1
ATOM 2860 O O . PRO A 1 384 ? 37.854 58.068 19.495 1.00 30.43 402 PRO A O 1
ATOM 2864 N N . TYR A 1 385 ? 36.355 59.718 19.437 1.00 28.77 403 TYR A N 1
ATOM 2865 C CA . TYR A 1 385 ? 36.079 59.572 18.007 1.00 30.63 403 TYR A CA 1
ATOM 2866 C C . TYR A 1 385 ? 37.262 59.953 17.109 1.00 31.52 403 TYR A C 1
ATOM 2867 O O . TYR A 1 385 ? 37.330 59.494 15.969 1.00 33.48 403 TYR A O 1
ATOM 2876 N N . GLN A 1 386 ? 38.176 60.778 17.609 1.00 31.66 404 GLN A N 1
ATOM 2877 C CA . GLN A 1 386 ? 39.297 61.259 16.799 1.00 33.23 404 GLN A CA 1
ATOM 2878 C C . GLN A 1 386 ? 40.511 60.349 16.955 1.00 32.45 404 GLN A C 1
ATOM 2879 O O . GLN A 1 386 ? 40.875 60.006 18.076 1.00 31.38 404 GLN A O 1
ATOM 2885 N N . GLN A 1 387 ? 41.157 59.989 15.842 1.00 32.79 405 GLN A N 1
ATOM 2886 C CA . GLN A 1 387 ? 42.390 59.181 15.880 1.00 34.17 405 GLN A CA 1
ATOM 2887 C C . GLN A 1 387 ? 43.488 59.804 16.737 1.00 32.90 405 GLN A C 1
ATOM 2888 O O . GLN A 1 387 ? 44.116 59.112 17.535 1.00 33.83 405 GLN A O 1
ATOM 2894 N N . ALA A 1 388 ? 43.722 61.105 16.565 1.00 32.09 406 ALA A N 1
ATOM 2895 C CA . ALA A 1 388 ? 44.758 61.812 17.333 1.00 32.01 406 ALA A CA 1
ATOM 2896 C C . ALA A 1 388 ? 44.429 61.838 18.827 1.00 31.53 406 ALA A C 1
ATOM 2897 O O . ALA A 1 388 ? 45.323 61.785 19.666 1.00 32.57 406 ALA A O 1
ATOM 2899 N N . SER A 1 389 ? 43.141 61.910 19.154 1.00 31.91 407 SER A N 1
ATOM 2900 C CA . SER A 1 389 ? 42.704 61.856 20.542 1.00 32.11 407 SER A CA 1
ATOM 2901 C C . SER A 1 389 ? 42.953 60.473 21.159 1.00 31.01 407 SER A C 1
ATOM 2902 O O . SER A 1 389 ? 43.459 60.369 22.284 1.00 30.06 407 SER A O 1
ATOM 2905 N N . ARG A 1 390 ? 42.619 59.425 20.404 1.00 30.68 408 ARG A N 1
ATOM 2906 C CA . ARG A 1 390 ? 42.902 58.040 20.810 1.00 31.30 408 ARG A CA 1
ATOM 2907 C C . ARG A 1 390 ? 44.397 57.779 21.017 1.00 32.37 408 ARG A C 1
ATOM 2908 O O . ARG A 1 390 ? 44.795 57.152 22.017 1.00 29.18 408 ARG A O 1
ATOM 2916 N N . ASP A 1 391 ? 45.228 58.275 20.096 1.00 31.83 409 ASP A N 1
ATOM 2917 C CA . ASP A 1 391 ? 46.698 58.150 20.251 1.00 32.84 409 ASP A CA 1
ATOM 2918 C C . ASP A 1 391 ? 47.203 58.766 21.544 1.00 31.29 409 ASP A C 1
ATOM 2919 O O . ASP A 1 391 ? 47.984 58.153 22.270 1.00 30.67 409 ASP A O 1
ATOM 2924 N N . TRP A 1 392 ? 46.725 59.973 21.826 1.00 31.01 410 TRP A N 1
ATOM 2925 C CA . TRP A 1 392 ? 47.096 60.725 23.033 1.00 31.43 410 TRP A CA 1
ATOM 2926 C C . TRP A 1 392 ? 46.659 59.990 24.309 1.00 30.25 410 TRP A C 1
ATOM 2927 O O . TRP A 1 392 ? 47.426 59.851 25.267 1.00 28.32 410 TRP A O 1
ATOM 2938 N N . TRP A 1 393 ? 45.423 59.504 24.287 1.00 29.97 411 TRP A N 1
ATOM 2939 C CA . TRP A 1 393 ? 44.856 58.773 25.412 1.00 30.70 411 TRP A CA 1
ATOM 2940 C C . TRP A 1 393 ? 45.682 57.530 25.728 1.00 30.28 411 TRP A C 1
ATOM 2941 O O . TRP A 1 393 ? 46.032 57.280 26.884 1.00 29.68 411 TRP A O 1
ATOM 2952 N N . TRP A 1 394 ? 45.999 56.760 24.686 1.00 30.90 412 TRP A N 1
ATOM 2953 C CA . TRP A 1 394 ? 46.846 55.596 24.845 1.00 31.57 412 TRP A CA 1
ATOM 2954 C C . TRP A 1 394 ? 48.254 55.973 25.346 1.00 31.83 412 TRP A C 1
ATOM 2955 O O . TRP A 1 394 ? 48.750 55.357 26.288 1.00 30.25 412 TRP A O 1
ATOM 2966 N N . GLN A 1 395 ? 48.887 56.979 24.741 1.00 34.15 413 GLN A N 1
ATOM 2967 C CA . GLN A 1 395 ? 50.280 57.327 25.106 1.00 34.25 413 GLN A CA 1
ATOM 2968 C C . GLN A 1 395 ? 50.396 57.610 26.591 1.00 31.49 413 GLN A C 1
ATOM 2969 O O . GLN A 1 395 ? 51.327 57.173 27.238 1.00 31.92 413 GLN A O 1
ATOM 2975 N N . HIS A 1 396 ? 49.424 58.337 27.135 1.00 31.37 414 HIS A N 1
ATOM 2976 C CA . HIS A 1 396 ? 49.425 58.646 28.561 1.00 31.37 414 HIS A CA 1
ATOM 2977 C C . HIS A 1 396 ? 49.019 57.476 29.467 1.00 29.76 414 HIS A C 1
ATOM 2978 O O . HIS A 1 396 ? 49.181 57.568 30.684 1.00 29.56 414 HIS A O 1
ATOM 2985 N N . SER A 1 397 ? 48.519 56.384 28.882 1.00 29.00 415 SER A N 1
ATOM 2986 C CA . SER A 1 397 ? 48.180 55.149 29.635 1.00 30.51 415 SER A CA 1
ATOM 2987 C C . SER A 1 397 ? 49.327 54.132 29.758 1.00 32.34 415 SER A C 1
ATOM 2988 O O . SER A 1 397 ? 49.235 53.209 30.566 1.00 30.00 415 SER A O 1
ATOM 2991 N N . ILE A 1 398 ? 50.398 54.315 28.969 1.00 31.40 416 ILE A N 1
ATOM 2992 C CA . ILE A 1 398 ? 51.499 53.344 28.878 1.00 31.76 416 ILE A CA 1
ATOM 2993 C C . ILE A 1 398 ? 52.152 53.092 30.233 1.00 31.67 416 ILE A C 1
ATOM 2994 O O . ILE A 1 398 ? 52.418 51.945 30.582 1.00 31.91 416 ILE A O 1
ATOM 2999 N N . ASP A 1 399 ? 52.399 54.146 30.996 1.00 31.05 417 ASP A N 1
ATOM 3000 C CA . ASP A 1 399 ? 53.084 53.991 32.270 1.00 32.85 417 ASP A CA 1
ATOM 3001 C C . ASP A 1 399 ? 52.272 53.117 33.248 1.00 33.55 417 ASP A C 1
ATOM 3002 O O . ASP A 1 399 ? 52.830 52.253 33.934 1.00 32.71 417 ASP A O 1
ATOM 3007 N N . ALA A 1 400 ? 50.959 53.323 33.290 1.00 32.78 418 ALA A N 1
ATOM 3008 C CA . ALA A 1 400 ? 50.097 52.529 34.172 1.00 32.32 418 ALA A CA 1
ATOM 3009 C C . ALA A 1 400 ? 50.058 51.070 33.726 1.00 30.48 418 ALA A C 1
ATOM 3010 O O . ALA A 1 400 ? 50.060 50.190 34.576 1.00 30.27 418 ALA A O 1
ATOM 3012 N N . PHE A 1 401 ? 50.034 50.836 32.409 1.00 31.48 419 PHE A N 1
ATOM 3013 C CA . PHE A 1 401 ? 50.091 49.491 31.822 1.00 31.54 419 PHE A CA 1
ATOM 3014 C C . PHE A 1 401 ? 51.390 48.773 32.204 1.00 34.44 419 PHE A C 1
ATOM 3015 O O . PHE A 1 401 ? 51.345 47.654 32.743 1.00 34.89 419 PHE A O 1
ATOM 3023 N N . ASP A 1 402 ? 52.535 49.438 31.999 1.00 33.37 420 ASP A N 1
ATOM 3024 C CA . ASP A 1 402 ? 53.845 48.886 32.409 1.00 34.38 420 ASP A CA 1
ATOM 3025 C C . ASP A 1 402 ? 53.882 48.511 33.888 1.00 32.32 420 ASP A C 1
ATOM 3026 O O . ASP A 1 402 ? 54.516 47.534 34.247 1.00 32.99 420 ASP A O 1
ATOM 3031 N N . LYS A 1 403 ? 53.213 49.294 34.734 1.00 32.54 421 LYS A N 1
ATOM 3032 C CA . LYS A 1 403 ? 53.216 49.090 36.189 1.00 31.34 421 LYS A CA 1
ATOM 3033 C C . LYS A 1 403 ? 52.035 48.278 36.755 1.00 31.80 421 LYS A C 1
ATOM 3034 O O . LYS A 1 403 ? 51.863 48.176 37.995 1.00 30.76 421 LYS A O 1
ATOM 3040 N N . GLY A 1 404 ? 51.251 47.680 35.864 1.00 30.02 422 GLY A N 1
ATOM 3041 C CA . GLY A 1 404 ? 50.359 46.581 36.242 1.00 31.90 422 GLY A CA 1
ATOM 3042 C C . GLY A 1 404 ? 48.901 46.624 35.817 1.00 30.84 422 GLY A C 1
ATOM 3043 O O . GLY A 1 404 ? 48.210 45.625 35.980 1.00 32.02 422 GLY A O 1
ATOM 3044 N N . ILE A 1 405 ? 48.417 47.757 35.312 1.00 30.88 423 ILE A N 1
ATOM 3045 C CA . ILE A 1 405 ? 47.049 47.821 34.791 1.00 30.69 423 ILE A CA 1
ATOM 3046 C C . ILE A 1 405 ? 47.015 47.149 33.419 1.00 31.38 423 ILE A C 1
ATOM 3047 O O . ILE A 1 405 ? 47.362 47.763 32.412 1.00 34.53 423 ILE A O 1
ATOM 3052 N N . VAL A 1 406 ? 46.580 45.891 33.392 1.00 29.65 424 VAL A N 1
ATOM 3053 C CA . VAL A 1 406 ? 46.521 45.097 32.152 1.00 29.67 424 VAL A CA 1
ATOM 3054 C C . VAL A 1 406 ? 45.091 44.839 31.661 1.00 29.21 424 VAL A C 1
ATOM 3055 O O . VAL A 1 406 ? 44.886 44.194 30.627 1.00 31.49 424 VAL A O 1
ATOM 3059 N N . GLY A 1 407 ? 44.107 45.351 32.398 1.00 29.13 425 GLY A N 1
ATOM 3060 C CA . GLY A 1 407 ? 42.719 45.358 31.964 1.00 28.06 425 GLY A CA 1
ATOM 3061 C C . GLY A 1 407 ? 42.108 46.722 32.212 1.00 26.39 425 GLY A C 1
ATOM 3062 O O . GLY A 1 407 ? 42.385 47.344 33.231 1.00 25.52 425 GLY A O 1
ATOM 3063 N N . TRP A 1 408 ? 41.281 47.168 31.272 1.00 26.35 426 TRP A N 1
ATOM 3064 C CA . TRP A 1 408 ? 40.748 48.524 31.267 1.00 27.92 426 TRP A CA 1
ATOM 3065 C C . TRP A 1 408 ? 39.236 48.522 31.579 1.00 27.03 426 TRP A C 1
ATOM 3066 O O . TRP A 1 408 ? 38.406 48.109 30.771 1.00 27.55 426 TRP A O 1
ATOM 3077 N N . TRP A 1 409 ? 38.897 49.008 32.766 1.00 26.25 427 TRP A N 1
ATOM 3078 C CA . TRP A 1 409 ? 37.515 49.064 33.210 1.00 25.08 427 TRP A CA 1
ATOM 3079 C C . TRP A 1 409 ? 37.004 50.445 32.825 1.00 25.29 427 TRP A C 1
ATOM 3080 O O . TRP A 1 409 ? 37.155 51.399 33.559 1.00 25.66 427 TRP A O 1
ATOM 3091 N N . ASN A 1 410 ? 36.454 50.543 31.619 1.00 25.79 428 ASN A N 1
ATOM 3092 C CA . ASN A 1 410 ? 36.091 51.834 31.027 1.00 26.95 428 ASN A CA 1
ATOM 3093 C C . ASN A 1 410 ? 34.675 52.209 31.434 1.00 26.42 428 ASN A C 1
ATOM 3094 O O . ASN A 1 410 ? 33.692 51.734 30.840 1.00 27.03 428 ASN A O 1
ATOM 3099 N N . ASP A 1 411 ? 34.577 53.063 32.440 1.00 26.95 429 ASP A N 1
ATOM 3100 C CA . ASP A 1 411 ? 33.293 53.461 33.006 1.00 26.51 429 ASP A CA 1
ATOM 3101 C C . ASP A 1 411 ? 32.788 54.749 32.369 1.00 27.45 429 ASP A C 1
ATOM 3102 O O . ASP A 1 411 ? 33.571 55.524 31.814 1.00 28.56 429 ASP A O 1
ATOM 3107 N N . GLU A 1 412 ? 31.472 54.953 32.414 1.00 28.27 430 GLU A N 1
ATOM 3108 C CA . GLU A 1 412 ? 30.861 56.253 32.111 1.00 29.49 430 GLU A CA 1
ATOM 3109 C C . GLU A 1 412 ? 31.202 56.759 30.699 1.00 30.48 430 GLU A C 1
ATOM 3110 O O . GLU A 1 412 ? 31.421 57.958 30.493 1.00 31.00 430 GLU A O 1
ATOM 3116 N N . THR A 1 413 ? 31.222 55.826 29.740 1.00 29.41 431 THR A N 1
ATOM 3117 C CA . THR A 1 413 ? 31.329 56.149 28.324 1.00 30.14 431 THR A CA 1
ATOM 3118 C C . THR A 1 413 ? 29.938 56.321 27.713 1.00 30.06 431 THR A C 1
ATOM 3119 O O . THR A 1 413 ? 29.775 56.199 26.503 1.00 29.02 431 THR A O 1
ATOM 3123 N N . ASP A 1 414 ? 28.954 56.652 28.551 1.00 29.24 432 ASP A N 1
ATOM 3124 C CA . ASP A 1 414 ? 27.549 56.656 28.172 1.00 29.33 432 ASP A CA 1
ATOM 3125 C C . ASP A 1 414 ? 26.881 58.003 28.412 1.00 30.63 432 ASP A C 1
ATOM 3126 O O . ASP A 1 414 ? 26.350 58.596 27.475 1.00 31.81 432 ASP A O 1
ATOM 3131 N N . LYS A 1 415 ? 26.931 58.493 29.650 1.00 32.41 433 LYS A N 1
ATOM 3132 C CA . LYS A 1 415 ? 26.205 59.678 30.037 1.00 34.56 433 LYS A CA 1
ATOM 3133 C C . LYS A 1 415 ? 26.803 60.297 31.292 1.00 34.90 433 LYS A C 1
ATOM 3134 O O . LYS A 1 415 ? 27.136 59.596 32.237 1.00 32.01 433 LYS A O 1
ATOM 3140 N N . VAL A 1 416 ? 26.918 61.620 31.273 1.00 35.78 434 VAL A N 1
ATOM 3141 C CA . VAL A 1 416 ? 27.344 62.407 32.415 1.00 39.41 434 VAL A CA 1
ATOM 3142 C C . VAL A 1 416 ? 26.102 62.772 33.225 1.00 40.65 434 VAL A C 1
ATOM 3143 O O . VAL A 1 416 ? 25.078 63.151 32.650 1.00 38.62 434 VAL A O 1
ATOM 3147 N N . ASP A 1 417 ? 26.216 62.706 34.549 1.00 44.22 435 ASP A N 1
ATOM 3148 C CA . ASP A 1 417 ? 25.135 63.114 35.448 1.00 47.73 435 ASP A CA 1
ATOM 3149 C C . ASP A 1 417 ? 25.664 63.852 36.686 1.00 46.81 435 ASP A C 1
ATOM 3150 O O . ASP A 1 417 ? 25.940 63.239 37.713 1.00 48.50 435 ASP A O 1
ATOM 3155 N N . SER A 1 418 ? 25.782 65.174 36.577 1.00 49.07 436 SER A N 1
ATOM 3156 C CA . SER A 1 418 ? 26.363 65.997 37.635 1.00 51.08 436 SER A CA 1
ATOM 3157 C C . SER A 1 418 ? 25.820 67.435 37.603 1.00 49.70 436 SER A C 1
ATOM 3158 O O . SER A 1 418 ? 26.330 68.286 36.866 1.00 48.75 436 SER A O 1
ATOM 3161 N N . GLY A 1 419 ? 24.793 67.700 38.414 1.00 52.09 437 GLY A N 1
ATOM 3162 C CA . GLY A 1 419 ? 24.202 69.041 38.535 1.00 49.56 437 GLY A CA 1
ATOM 3163 C C . GLY A 1 419 ? 23.508 69.469 37.254 1.00 51.35 437 GLY A C 1
ATOM 3164 O O . GLY A 1 419 ? 22.675 68.733 36.735 1.00 53.80 437 GLY A O 1
ATOM 3165 N N . SER A 1 420 ? 23.863 70.649 36.732 1.00 50.44 438 SER A N 1
ATOM 3166 C CA . SER A 1 420 ? 23.416 71.070 35.397 1.00 49.62 438 SER A CA 1
ATOM 3167 C C . SER A 1 420 ? 24.063 70.251 34.261 1.00 50.05 438 SER A C 1
ATOM 3168 O O . SER A 1 420 ? 23.567 70.284 33.137 1.00 50.16 438 SER A O 1
ATOM 3171 N N . ALA A 1 421 ? 25.153 69.523 34.543 1.00 47.53 439 ALA A N 1
ATOM 3172 C CA . ALA A 1 421 ? 25.829 68.702 33.516 1.00 46.41 439 ALA A CA 1
ATOM 3173 C C . ALA A 1 421 ? 25.113 67.357 33.304 1.00 42.71 439 ALA A C 1
ATOM 3174 O O . ALA A 1 421 ? 25.190 66.462 34.150 1.00 41.53 439 ALA A O 1
ATOM 3176 N N . GLN A 1 422 ? 24.424 67.240 32.168 1.00 42.04 440 GLN A N 1
ATOM 3177 C CA . GLN A 1 422 ? 23.637 66.050 31.814 1.00 42.69 440 GLN A CA 1
ATOM 3178 C C . GLN A 1 422 ? 23.959 65.548 30.400 1.00 41.38 440 GLN A C 1
ATOM 3179 O O . GLN A 1 422 ? 23.075 65.140 29.659 1.00 46.94 440 GLN A O 1
ATOM 3185 N N . TYR A 1 423 ? 25.239 65.521 30.062 1.00 38.38 441 TYR A N 1
ATOM 3186 C CA . TYR A 1 423 ? 25.676 65.278 28.690 1.00 37.00 441 TYR A CA 1
ATOM 3187 C C . TYR A 1 423 ? 25.653 63.806 28.271 1.00 34.89 441 TYR A C 1
ATOM 3188 O O . TYR A 1 423 ? 26.062 62.947 29.037 1.00 34.40 441 TYR A O 1
ATOM 3197 N N . TRP A 1 424 ? 25.226 63.542 27.035 1.00 32.62 442 TRP A N 1
ATOM 3198 C CA . TRP A 1 424 ? 25.307 62.201 26.430 1.00 31.92 442 TRP A CA 1
ATOM 3199 C C . TRP A 1 424 ? 26.572 62.019 25.602 1.00 31.72 442 TRP A C 1
ATOM 3200 O O . TRP A 1 424 ? 26.977 62.922 24.873 1.00 29.64 442 TRP A O 1
ATOM 3211 N N . PHE A 1 425 ? 27.180 60.843 25.720 1.00 31.06 443 PHE A N 1
ATOM 3212 C CA . PHE A 1 425 ? 28.198 60.384 24.775 1.00 30.00 443 PHE A CA 1
ATOM 3213 C C . PHE A 1 425 ? 27.470 59.715 23.607 1.00 29.68 443 PHE A C 1
ATOM 3214 O O . PHE A 1 425 ? 26.402 59.137 23.786 1.00 27.95 443 PHE A O 1
ATOM 3222 N N . GLY A 1 426 ? 28.050 59.784 22.410 1.00 28.09 444 GLY A N 1
ATOM 3223 C CA . GLY A 1 426 ? 27.419 59.187 21.226 1.00 28.55 444 GLY A CA 1
ATOM 3224 C C . GLY A 1 426 ? 27.500 57.664 21.234 1.00 27.22 444 GLY A C 1
ATOM 3225 O O . GLY A 1 426 ? 28.229 57.077 22.046 1.00 28.45 444 GLY A O 1
ATOM 3226 N N . ASN A 1 427 ? 26.745 57.033 20.336 1.00 27.52 445 ASN A N 1
ATOM 3227 C CA . ASN A 1 427 ? 26.650 55.566 20.247 1.00 26.98 445 ASN A CA 1
ATOM 3228 C C . ASN A 1 427 ? 27.963 54.823 20.009 1.00 27.65 445 ASN A C 1
ATOM 3229 O O . ASN A 1 427 ? 28.074 53.664 20.390 1.00 27.05 445 ASN A O 1
ATOM 3234 N N . PHE A 1 428 ? 28.951 55.476 19.390 1.00 27.23 446 PHE A N 1
ATOM 3235 C CA . PHE A 1 428 ? 30.237 54.835 19.117 1.00 28.38 446 PHE A CA 1
ATOM 3236 C C . PHE A 1 428 ? 31.294 55.120 20.185 1.00 29.16 446 PHE A C 1
ATOM 3237 O O . PHE A 1 428 ? 32.442 54.712 20.038 1.00 28.02 446 PHE A O 1
ATOM 3245 N N . SER A 1 429 ? 30.898 55.775 21.282 1.00 28.72 447 SER A N 1
ATOM 3246 C CA . SER A 1 429 ? 31.855 56.165 22.316 1.00 28.62 447 SER A CA 1
ATOM 3247 C C . SER A 1 429 ? 32.503 54.968 23.010 1.00 27.62 447 SER A C 1
ATOM 3248 O O . SER A 1 429 ? 33.710 54.995 23.280 1.00 27.79 447 SER A O 1
ATOM 3251 N N . THR A 1 430 ? 31.727 53.914 23.268 1.00 27.13 448 THR A N 1
ATOM 3252 C CA . THR A 1 430 ? 32.286 52.703 23.876 1.00 27.19 448 THR A CA 1
ATOM 3253 C C . THR A 1 430 ? 33.244 51.991 22.921 1.00 27.20 448 THR A C 1
ATOM 3254 O O . THR A 1 430 ? 34.339 51.618 23.314 1.00 26.96 448 THR A O 1
ATOM 3258 N N . GLY A 1 431 ? 32.841 51.831 21.670 1.00 27.83 449 GLY A N 1
ATOM 3259 C CA . GLY A 1 431 ? 33.703 51.259 20.653 1.00 27.65 449 GLY A CA 1
ATOM 3260 C C . GLY A 1 431 ? 34.996 52.018 20.445 1.00 28.77 449 GLY A C 1
ATOM 3261 O O . GLY A 1 431 ? 36.087 51.416 20.380 1.00 29.33 449 GLY A O 1
ATOM 3262 N N . PHE A 1 432 ? 34.895 53.340 20.363 1.00 28.41 450 PHE A N 1
ATOM 3263 C CA . PHE A 1 432 ? 36.087 54.172 20.118 1.00 29.11 450 PHE A CA 1
ATOM 3264 C C . PHE A 1 432 ? 36.998 54.237 21.344 1.00 28.71 450 PHE A C 1
ATOM 3265 O O . PHE A 1 432 ? 38.219 54.216 21.206 1.00 28.53 450 PHE A O 1
ATOM 3273 N N . THR A 1 433 ? 36.419 54.317 22.542 1.00 28.02 451 THR A N 1
ATOM 3274 C CA . THR A 1 433 ? 37.226 54.269 23.769 1.00 28.37 451 THR A CA 1
ATOM 3275 C C . THR A 1 433 ? 37.969 52.946 23.865 1.00 28.09 451 THR A C 1
ATOM 3276 O O . THR A 1 433 ? 39.146 52.899 24.262 1.00 30.98 451 THR A O 1
ATOM 3280 N N . SER A 1 434 ? 37.264 51.872 23.517 1.00 27.56 452 SER A N 1
ATOM 3281 C CA . SER A 1 434 ? 37.845 50.542 23.480 1.00 27.25 452 SER A CA 1
ATOM 3282 C C . SER A 1 434 ? 38.936 50.464 22.401 1.00 27.05 452 SER A C 1
ATOM 3283 O O . SER A 1 434 ? 39.986 49.894 22.650 1.00 27.48 452 SER A O 1
ATOM 3286 N N . GLN A 1 435 ? 38.667 51.037 21.223 1.00 28.38 453 GLN A N 1
ATOM 3287 C CA . GLN A 1 435 ? 39.654 51.066 20.124 1.00 28.59 453 GLN A CA 1
ATOM 3288 C C . GLN A 1 435 ? 40.943 51.768 20.545 1.00 30.15 453 GLN A C 1
ATOM 3289 O O . GLN A 1 435 ? 42.040 51.324 20.189 1.00 30.76 453 GLN A O 1
ATOM 3295 N N . ALA A 1 436 ? 40.831 52.845 21.311 1.00 30.39 454 ALA A N 1
ATOM 3296 C CA . ALA A 1 436 ? 42.030 53.548 21.773 1.00 30.81 454 ALA A CA 1
ATOM 3297 C C . ALA A 1 436 ? 42.986 52.625 22.535 1.00 31.77 454 ALA A C 1
ATOM 3298 O O . ALA A 1 436 ? 44.201 52.614 22.279 1.00 30.10 454 ALA A O 1
ATOM 3300 N N . MET A 1 437 ? 42.435 51.829 23.449 1.00 30.23 455 MET A N 1
ATOM 3301 C CA . MET A 1 437 ? 43.253 50.919 24.259 1.00 29.32 455 MET A CA 1
ATOM 3302 C C . MET A 1 437 ? 43.697 49.701 23.450 1.00 28.33 455 MET A C 1
ATOM 3303 O O . MET A 1 437 ? 44.811 49.211 23.630 1.00 30.42 455 MET A O 1
ATOM 3308 N N . TYR A 1 438 ? 42.829 49.244 22.555 1.00 28.68 456 TYR A N 1
ATOM 3309 C CA . TYR A 1 438 ? 43.072 48.055 21.744 1.00 29.70 456 TYR A CA 1
ATOM 3310 C C . TYR A 1 438 ? 44.205 48.299 20.742 1.00 30.28 456 TYR A C 1
ATOM 3311 O O . TYR A 1 438 ? 45.205 47.564 20.731 1.00 28.77 456 TYR A O 1
ATOM 3320 N N . ASP A 1 439 ? 44.056 49.337 19.926 1.00 31.34 457 ASP A N 1
ATOM 3321 C CA . ASP A 1 439 ? 45.083 49.671 18.915 1.00 32.84 457 ASP A CA 1
ATOM 3322 C C . ASP A 1 439 ? 46.385 50.001 19.600 1.00 33.77 457 ASP A C 1
ATOM 3323 O O . ASP A 1 439 ? 47.443 49.500 19.219 1.00 34.99 457 ASP A O 1
ATOM 3328 N N . GLY A 1 440 ? 46.300 50.826 20.637 1.00 33.98 458 GLY A N 1
ATOM 3329 C CA . GLY A 1 440 ? 47.472 51.224 21.397 1.00 33.84 458 GLY A CA 1
ATOM 3330 C C . GLY A 1 440 ? 48.242 50.067 22.001 1.00 35.02 458 GLY A C 1
ATOM 3331 O O . GLY A 1 440 ? 49.451 49.927 21.759 1.00 33.14 458 GLY A O 1
ATOM 3332 N N . GLN A 1 441 ? 47.552 49.236 22.784 1.00 32.04 459 GLN A N 1
ATOM 3333 C CA . GLN A 1 441 ? 48.202 48.100 23.452 1.00 33.30 459 GLN A CA 1
ATOM 3334 C C . GLN A 1 441 ? 48.788 47.086 22.460 1.00 31.16 459 GLN A C 1
ATOM 3335 O O . GLN A 1 441 ? 49.871 46.566 22.691 1.00 31.20 459 GLN A O 1
ATOM 3341 N N . ARG A 1 442 ? 48.062 46.807 21.384 1.00 31.40 460 ARG A N 1
ATOM 3342 C CA . ARG A 1 442 ? 48.534 45.879 20.360 1.00 32.91 460 ARG A CA 1
ATOM 3343 C C . ARG A 1 442 ? 49.811 46.400 19.672 1.00 36.38 460 ARG A C 1
ATOM 3344 O O . ARG A 1 442 ? 50.743 45.637 19.459 1.00 35.99 460 ARG A O 1
ATOM 3352 N N . ASP A 1 443 ? 49.849 47.691 19.358 1.00 36.35 461 ASP A N 1
ATOM 3353 C CA . ASP A 1 443 ? 51.043 48.296 18.767 1.00 38.70 461 ASP A CA 1
ATOM 3354 C C . ASP A 1 443 ? 52.214 48.296 19.762 1.00 38.42 461 ASP A C 1
ATOM 3355 O O . ASP A 1 443 ? 53.304 47.809 19.447 1.00 39.48 461 ASP A O 1
ATOM 3360 N N . TYR A 1 444 ? 51.968 48.791 20.973 1.00 35.27 462 TYR A N 1
ATOM 3361 C CA . TYR A 1 444 ? 52.993 48.874 22.008 1.00 35.17 462 TYR A CA 1
ATOM 3362 C C . TYR A 1 444 ? 53.635 47.530 22.355 1.00 35.78 462 TYR A C 1
ATOM 3363 O O . TYR A 1 444 ? 54.834 47.469 22.580 1.00 35.46 462 TYR A O 1
ATOM 3372 N N . THR A 1 445 ? 52.837 46.464 22.430 1.00 35.39 463 THR A N 1
ATOM 3373 C CA . THR A 1 445 ? 53.352 45.139 22.811 1.00 36.54 463 THR A CA 1
ATOM 3374 C C . THR A 1 445 ? 53.664 44.233 21.607 1.00 35.94 463 THR A C 1
ATOM 3375 O O . THR A 1 445 ? 53.980 43.067 21.799 1.00 37.72 463 THR A O 1
ATOM 3379 N N . ASN A 1 446 ? 53.564 44.757 20.383 1.00 40.60 464 ASN A N 1
ATOM 3380 C CA . ASN A 1 446 ? 53.776 43.973 19.161 1.00 42.25 464 ASN A CA 1
ATOM 3381 C C . ASN A 1 446 ? 52.871 42.747 19.162 1.00 41.84 464 ASN A C 1
ATOM 3382 O O . ASN A 1 446 ? 53.329 41.629 18.951 1.00 38.64 464 ASN A O 1
ATOM 3387 N N . ASP A 1 447 ? 51.583 42.975 19.425 1.00 40.05 465 ASP A N 1
ATOM 3388 C CA . ASP A 1 447 ? 50.562 41.914 19.479 1.00 38.86 465 ASP A CA 1
ATOM 3389 C C . ASP A 1 447 ? 50.841 40.813 20.515 1.00 35.78 465 ASP A C 1
ATOM 3390 O O . ASP A 1 447 ? 50.328 39.704 20.396 1.00 38.16 465 ASP A O 1
ATOM 3395 N N . GLY A 1 448 ? 51.618 41.135 21.544 1.00 33.59 466 GLY A N 1
ATOM 3396 C CA . GLY A 1 448 ? 52.110 40.155 22.493 1.00 34.27 466 GLY A CA 1
ATOM 3397 C C . GLY A 1 448 ? 51.313 40.020 23.778 1.00 34.90 466 GLY A C 1
ATOM 3398 O O . GLY A 1 448 ? 51.498 39.045 24.512 1.00 33.87 466 GLY A O 1
ATOM 3399 N N . VAL A 1 449 ? 50.441 40.992 24.076 1.00 34.45 467 VAL A N 1
ATOM 3400 C CA . VAL A 1 449 ? 49.590 40.917 25.275 1.00 33.33 467 VAL A CA 1
ATOM 3401 C C . VAL A 1 449 ? 48.142 41.204 24.883 1.00 31.35 467 VAL A C 1
ATOM 3402 O O . VAL A 1 449 ? 47.810 42.307 24.418 1.00 31.41 467 VAL A O 1
ATOM 3406 N N . ARG A 1 450 ? 47.284 40.204 25.062 1.00 30.34 468 ARG A N 1
ATOM 3407 C CA . ARG A 1 450 ? 45.868 40.347 24.743 1.00 28.76 468 ARG A CA 1
ATOM 3408 C C . ARG A 1 450 ? 45.206 41.432 25.574 1.00 27.00 468 ARG A C 1
ATOM 3409 O O . ARG A 1 450 ? 45.514 41.607 26.755 1.00 27.62 468 ARG A O 1
ATOM 3417 N N . VAL A 1 451 ? 44.296 42.128 24.916 1.00 27.66 469 VAL A N 1
ATOM 3418 C CA . VAL A 1 451 ? 43.547 43.233 25.481 1.00 28.41 469 VAL A CA 1
ATOM 3419 C C . VAL A 1 451 ? 42.331 42.657 26.219 1.00 27.64 469 VAL A C 1
ATOM 3420 O O . VAL A 1 451 ? 41.682 41.721 25.737 1.00 27.75 469 VAL A O 1
ATOM 3424 N N . TRP A 1 452 ? 42.080 43.197 27.407 1.00 28.19 470 TRP A N 1
ATOM 3425 C CA . TRP A 1 452 ? 40.838 42.950 28.155 1.00 27.56 470 TRP A CA 1
ATOM 3426 C C . TRP A 1 452 ? 40.253 44.295 28.591 1.00 26.36 470 TRP A C 1
ATOM 3427 O O . TRP A 1 452 ? 40.966 45.133 29.148 1.00 25.45 470 TRP A O 1
ATOM 3438 N N . GLN A 1 453 ? 38.966 44.495 28.322 1.00 25.01 471 GLN A N 1
ATOM 3439 C CA . GLN A 1 453 ? 38.249 45.700 28.754 1.00 25.09 471 GLN A CA 1
ATOM 3440 C C . GLN A 1 453 ? 36.816 45.337 29.164 1.00 24.09 471 GLN A C 1
ATOM 3441 O O . GLN A 1 453 ? 36.305 44.264 28.829 1.00 24.73 471 GLN A O 1
ATOM 3447 N N . THR A 1 454 ? 36.187 46.234 29.905 1.00 25.54 472 THR A N 1
ATOM 3448 C CA . THR A 1 454 ? 34.741 46.192 30.092 1.00 25.33 472 THR A CA 1
ATOM 3449 C C . THR A 1 454 ? 34.189 47.599 29.986 1.00 26.24 472 THR A C 1
ATOM 3450 O O . THR A 1 454 ? 34.877 48.568 30.294 1.00 26.68 472 THR A O 1
ATOM 3454 N N . ALA A 1 455 ? 32.953 47.698 29.504 1.00 27.13 473 ALA A N 1
ATOM 3455 C CA . ALA A 1 455 ? 32.238 48.965 29.433 1.00 26.34 473 ALA A CA 1
ATOM 3456 C C . ALA A 1 455 ? 30.810 48.713 29.900 1.00 25.63 473 ALA A C 1
ATOM 3457 O O . ALA A 1 455 ? 30.409 47.554 30.022 1.00 24.34 473 ALA A O 1
ATOM 3459 N N . ARG A 1 456 ? 30.054 49.776 30.178 1.00 25.75 474 ARG A N 1
ATOM 3460 C CA . ARG A 1 456 ? 28.651 49.604 30.583 1.00 27.05 474 ARG A CA 1
ATOM 3461 C C . ARG A 1 456 ? 27.646 50.028 29.516 1.00 26.47 474 ARG A C 1
ATOM 3462 O O . ARG A 1 456 ? 26.510 50.349 29.825 1.00 26.03 474 ARG A O 1
ATOM 3470 N N . SER A 1 457 ? 28.074 49.999 28.255 1.00 25.75 475 SER A N 1
ATOM 3471 C CA . SER A 1 457 ? 27.155 50.078 27.130 1.00 25.43 475 SER A CA 1
ATOM 3472 C C . SER A 1 457 ? 27.726 49.265 25.993 1.00 25.58 475 SER A C 1
ATOM 3473 O O . SER A 1 457 ? 28.913 48.925 25.998 1.00 25.18 475 SER A O 1
ATOM 3476 N N . TYR A 1 458 ? 26.865 48.936 25.040 1.00 25.99 476 TYR A N 1
ATOM 3477 C CA . TYR A 1 458 ? 27.261 48.217 23.838 1.00 25.58 476 TYR A CA 1
ATOM 3478 C C . TYR A 1 458 ? 26.451 48.721 22.646 1.00 27.28 476 TYR A C 1
ATOM 3479 O O . TYR A 1 458 ? 25.252 48.987 22.765 1.00 27.10 476 TYR A O 1
ATOM 3488 N N . TYR A 1 459 ? 27.129 48.855 21.504 1.00 26.43 477 TYR A N 1
ATOM 3489 C CA . TYR A 1 459 ? 26.489 49.173 20.234 1.00 27.15 477 TYR A CA 1
ATOM 3490 C C . TYR A 1 459 ? 27.236 48.363 19.165 1.00 26.52 477 TYR A C 1
ATOM 3491 O O . TYR A 1 459 ? 28.417 48.123 19.333 1.00 25.81 477 TYR A O 1
ATOM 3500 N N . PRO A 1 460 ? 26.561 47.923 18.073 1.00 26.36 478 PRO A N 1
ATOM 3501 C CA . PRO A 1 460 ? 27.265 47.023 17.157 1.00 27.79 478 PRO A CA 1
ATOM 3502 C C . PRO A 1 460 ? 28.599 47.560 16.676 1.00 28.03 478 PRO A C 1
ATOM 3503 O O . PRO A 1 460 ? 28.731 48.765 16.414 1.00 30.13 478 PRO A O 1
ATOM 3507 N N . GLY A 1 461 ? 29.581 46.663 16.594 1.00 28.57 479 GLY A N 1
ATOM 3508 C CA . GLY A 1 461 ? 30.931 47.014 16.185 1.00 27.68 479 GLY A CA 1
ATOM 3509 C C . GLY A 1 461 ? 31.903 47.158 17.333 1.00 28.53 479 GLY A C 1
ATOM 3510 O O . GLY A 1 461 ? 33.091 46.909 17.152 1.00 28.37 479 GLY A O 1
ATOM 3511 N N . ALA A 1 462 ? 31.422 47.542 18.519 1.00 27.78 480 ALA A N 1
ATOM 3512 C CA . ALA A 1 462 ? 32.306 47.706 19.686 1.00 27.67 480 ALA A CA 1
ATOM 3513 C C . ALA A 1 462 ? 33.124 46.453 20.031 1.00 28.15 480 ALA A C 1
ATOM 3514 O O . ALA A 1 462 ? 34.249 46.556 20.530 1.00 28.80 480 ALA A O 1
ATOM 3516 N N . GLN A 1 463 ? 32.559 45.281 19.741 1.00 29.15 481 GLN A N 1
ATOM 3517 C CA . GLN A 1 463 ? 33.214 43.986 20.008 1.00 29.79 481 GLN A CA 1
ATOM 3518 C C . GLN A 1 463 ? 34.553 43.742 19.288 1.00 28.98 481 GLN A C 1
ATOM 3519 O O . GLN A 1 463 ? 35.358 42.929 19.750 1.00 28.36 481 GLN A O 1
ATOM 3525 N N . ARG A 1 464 ? 34.790 44.446 18.178 1.00 29.99 482 ARG A N 1
ATOM 3526 C CA . ARG A 1 464 ? 36.065 44.360 17.447 1.00 30.41 482 ARG A CA 1
ATOM 3527 C C . ARG A 1 464 ? 37.269 44.813 18.268 1.00 32.21 482 ARG A C 1
ATOM 3528 O O . ARG A 1 464 ? 38.399 44.464 17.933 1.00 31.83 482 ARG A O 1
ATOM 3536 N N . TYR A 1 465 ? 37.038 45.588 19.334 1.00 30.06 483 TYR A N 1
ATOM 3537 C CA . TYR A 1 465 ? 38.118 46.171 20.118 1.00 29.88 483 TYR A CA 1
ATOM 3538 C C . TYR A 1 465 ? 38.287 45.568 21.524 1.00 29.98 483 TYR A C 1
ATOM 3539 O O . TYR A 1 465 ? 38.880 46.195 22.402 1.00 28.54 483 TYR A O 1
ATOM 3548 N N . ALA A 1 466 ? 37.809 44.328 21.689 1.00 29.91 484 ALA A N 1
ATOM 3549 C CA . ALA A 1 466 ? 38.042 43.507 22.873 1.00 28.28 484 ALA A CA 1
ATOM 3550 C C . ALA A 1 466 ? 37.483 44.135 24.136 1.00 27.56 484 ALA A C 1
ATOM 3551 O O . ALA A 1 466 ? 38.219 44.535 25.035 1.00 28.61 484 ALA A O 1
ATOM 3553 N N . THR A 1 467 ? 36.165 44.212 24.186 1.00 28.52 485 THR A N 1
ATOM 3554 C CA . THR A 1 467 ? 35.476 44.677 25.368 1.00 27.44 485 THR A CA 1
ATOM 3555 C C . THR A 1 467 ? 34.289 43.799 25.706 1.00 27.16 485 THR A C 1
ATOM 3556 O O . THR A 1 467 ? 33.555 43.351 24.828 1.00 27.13 485 THR A O 1
ATOM 3560 N N . THR A 1 468 ? 34.142 43.569 27.005 1.00 26.40 486 THR A N 1
ATOM 3561 C CA . THR A 1 468 ? 32.972 42.974 27.575 1.00 25.75 486 THR A CA 1
ATOM 3562 C C . THR A 1 468 ? 31.979 44.087 27.918 1.00 25.47 486 THR A C 1
ATOM 3563 O O . THR A 1 468 ? 32.232 45.273 27.656 1.00 24.38 486 THR A O 1
ATOM 3567 N N . LEU A 1 469 ? 30.834 43.670 28.453 1.00 25.54 487 LEU A N 1
ATOM 3568 C CA . LEU A 1 469 ? 29.775 44.551 28.903 1.00 24.93 487 LEU A CA 1
ATOM 3569 C C . LEU A 1 469 ? 29.393 44.145 30.327 1.00 25.72 487 LEU A C 1
ATOM 3570 O O . LEU A 1 469 ? 29.219 42.961 30.582 1.00 25.28 487 LEU A O 1
ATOM 3575 N N . TRP A 1 470 ? 29.268 45.111 31.244 1.00 25.08 488 TRP A N 1
ATOM 3576 C CA . TRP A 1 470 ? 28.681 44.833 32.569 1.00 24.63 488 TRP A CA 1
ATOM 3577 C C . TRP A 1 470 ? 27.394 45.645 32.737 1.00 25.77 488 TRP A C 1
ATOM 3578 O O . TRP A 1 470 ? 27.231 46.679 32.099 1.00 25.07 488 TRP A O 1
ATOM 3589 N N . SER A 1 471 ? 26.491 45.171 33.597 1.00 25.45 489 SER A N 1
ATOM 3590 C CA . SER A 1 471 ? 25.117 45.668 33.636 1.00 25.41 489 SER A CA 1
ATOM 3591 C C . SER A 1 471 ? 24.887 46.942 34.467 1.00 26.78 489 SER A C 1
ATOM 3592 O O . SER A 1 471 ? 23.742 47.371 34.655 1.00 26.01 489 SER A O 1
ATOM 3595 N N . GLY A 1 472 ? 25.974 47.571 34.919 1.00 26.20 490 GLY A N 1
ATOM 3596 C CA . GLY A 1 472 ? 25.913 48.857 35.581 1.00 26.44 490 GLY A CA 1
ATOM 3597 C C . GLY A 1 472 ? 25.564 48.776 37.054 1.00 26.02 490 GLY A C 1
ATOM 3598 O O . GLY A 1 472 ? 25.701 47.727 37.668 1.00 25.06 490 GLY A O 1
ATOM 3599 N N . ASP A 1 473 ? 25.055 49.882 37.600 1.00 26.35 491 ASP A N 1
ATOM 3600 C CA . ASP A 1 473 ? 24.878 50.047 39.054 1.00 26.07 491 ASP A CA 1
ATOM 3601 C C . ASP A 1 473 ? 23.575 49.404 39.558 1.00 26.21 491 ASP A C 1
ATOM 3602 O O . ASP A 1 473 ? 22.690 50.072 40.101 1.00 26.78 491 ASP A O 1
ATOM 3607 N N . ILE A 1 474 ? 23.480 48.096 39.403 1.00 25.37 492 ILE A N 1
ATOM 3608 C CA . ILE A 1 474 ? 22.268 47.351 39.771 1.00 25.15 492 ILE A CA 1
ATOM 3609 C C . ILE A 1 474 ? 22.065 47.300 41.281 1.00 24.25 492 ILE A C 1
ATOM 3610 O O . ILE A 1 474 ? 22.984 47.576 42.057 1.00 24.63 492 ILE A O 1
ATOM 3615 N N . GLY A 1 475 ? 20.847 46.970 41.692 1.00 25.60 493 GLY A N 1
ATOM 3616 C CA . GLY A 1 475 ? 20.483 47.006 43.103 1.00 24.54 493 GLY A CA 1
ATOM 3617 C C . GLY A 1 475 ? 20.837 45.755 43.881 1.00 24.86 493 GLY A C 1
ATOM 3618 O O . GLY A 1 475 ? 20.696 44.636 43.379 1.00 24.72 493 GLY A O 1
ATOM 3619 N N . THR A 1 476 ? 21.241 45.946 45.131 1.00 23.58 494 THR A N 1
ATOM 3620 C CA . THR A 1 476 ? 21.450 44.855 46.073 1.00 24.15 494 THR A CA 1
ATOM 3621 C C . THR A 1 476 ? 20.082 44.439 46.610 1.00 25.30 494 THR A C 1
ATOM 3622 O O . THR A 1 476 ? 19.644 44.888 47.664 1.00 26.54 494 THR A O 1
ATOM 3626 N N . GLN A 1 477 ? 19.396 43.604 45.840 1.00 23.92 495 GLN A N 1
ATOM 3627 C CA . GLN A 1 477 ? 18.088 43.070 46.213 1.00 24.74 495 GLN A CA 1
ATOM 3628 C C . GLN A 1 477 ? 17.762 41.884 45.305 1.00 24.63 495 GLN A C 1
ATOM 3629 O O . GLN A 1 477 ? 18.385 41.737 44.249 1.00 25.02 495 GLN A O 1
ATOM 3635 N N . PHE A 1 478 ? 16.788 41.058 45.695 1.00 25.21 496 PHE A N 1
ATOM 3636 C CA . PHE A 1 478 ? 16.399 39.893 44.899 1.00 25.09 496 PHE A CA 1
ATOM 3637 C C . PHE A 1 478 ? 15.737 40.278 43.569 1.00 26.96 496 PHE A C 1
ATOM 3638 O O . PHE A 1 478 ? 15.968 39.618 42.570 1.00 25.13 496 PHE A O 1
ATOM 3646 N N . TYR A 1 479 ? 14.922 41.333 43.575 1.00 26.88 497 TYR A N 1
ATOM 3647 C CA . TYR A 1 479 ? 14.201 41.770 42.373 1.00 28.32 497 TYR A CA 1
ATOM 3648 C C . TYR A 1 479 ? 13.816 43.245 42.513 1.00 28.09 497 TYR A C 1
ATOM 3649 O O . TYR A 1 479 ? 13.871 43.821 43.603 1.00 24.83 497 TYR A O 1
ATOM 3658 N N . LYS A 1 480 ? 13.381 43.844 41.408 1.00 29.33 498 LYS A N 1
ATOM 3659 C CA . LYS A 1 480 ? 13.101 45.277 41.386 1.00 29.88 498 LYS A CA 1
ATOM 3660 C C . LYS A 1 480 ? 11.886 45.520 42.274 1.00 28.62 498 LYS A C 1
ATOM 3661 O O . LYS A 1 480 ? 10.869 44.905 42.075 1.00 30.07 498 LYS A O 1
ATOM 3667 N N . GLY A 1 481 ? 12.022 46.377 43.273 1.00 29.98 499 GLY A N 1
ATOM 3668 C CA . GLY A 1 481 ? 10.925 46.665 44.191 1.00 31.08 499 GLY A CA 1
ATOM 3669 C C . GLY A 1 481 ? 10.894 45.854 45.469 1.00 32.08 499 GLY A C 1
ATOM 3670 O O . GLY A 1 481 ? 10.076 46.136 46.339 1.00 32.29 499 GLY A O 1
ATOM 3671 N N . GLU A 1 482 ? 11.774 44.859 45.616 1.00 30.20 500 GLU A N 1
ATOM 3672 C CA . GLU A 1 482 ? 11.856 44.120 46.871 1.00 30.97 500 GLU A CA 1
ATOM 3673 C C . GLU A 1 482 ? 12.161 45.081 48.016 1.00 31.12 500 GLU A C 1
ATOM 3674 O O . GLU A 1 482 ? 11.422 45.129 49.000 1.00 31.94 500 GLU A O 1
ATOM 3680 N N . LEU A 1 483 ? 13.248 45.835 47.869 1.00 31.10 501 LEU A N 1
ATOM 3681 C CA . LEU A 1 483 ? 13.677 46.843 48.837 1.00 30.81 501 LEU A CA 1
ATOM 3682 C C . LEU A 1 483 ? 13.499 48.269 48.338 1.00 32.00 501 LEU A C 1
ATOM 3683 O O . LEU A 1 483 ? 13.295 49.176 49.138 1.00 31.96 501 LEU A O 1
ATOM 3688 N N . PHE A 1 484 ? 13.608 48.479 47.030 1.00 31.09 502 PHE A N 1
ATOM 3689 C CA . PHE A 1 484 ? 13.413 49.793 46.438 1.00 32.58 502 PHE A CA 1
ATOM 3690 C C . PHE A 1 484 ? 13.175 49.611 44.948 1.00 34.16 502 PHE A C 1
ATOM 3691 O O . PHE A 1 484 ? 13.598 48.609 44.367 1.00 33.49 502 PHE A O 1
ATOM 3699 N N . ASN A 1 485 ? 12.511 50.590 44.343 1.00 34.47 503 ASN A N 1
ATOM 3700 C CA . ASN A 1 485 ? 11.942 50.457 43.013 1.00 35.76 503 ASN A CA 1
ATOM 3701 C C . ASN A 1 485 ? 12.799 51.008 41.898 1.00 33.16 503 ASN A C 1
ATOM 3702 O O . ASN A 1 485 ? 12.487 50.777 40.736 1.00 32.42 503 ASN A O 1
ATOM 3707 N N . TRP A 1 486 ? 13.867 51.721 42.237 1.00 31.98 504 TRP A N 1
ATOM 3708 C CA . TRP A 1 486 ? 14.610 52.520 41.262 1.00 32.95 504 TRP A CA 1
ATOM 3709 C C . TRP A 1 486 ? 15.790 51.807 40.584 1.00 32.90 504 TRP A C 1
ATOM 3710 O O . TRP A 1 486 ? 16.430 52.392 39.716 1.00 31.99 504 TRP A O 1
ATOM 3721 N N . ALA A 1 487 ? 16.067 50.554 40.947 1.00 33.14 505 ALA A N 1
ATOM 3722 C CA . ALA A 1 487 ? 17.038 49.728 40.197 1.00 32.43 505 ALA A CA 1
ATOM 3723 C C . ALA A 1 487 ? 16.610 48.262 40.229 1.00 31.15 505 ALA A C 1
ATOM 3724 O O . ALA A 1 487 ? 16.051 47.817 41.222 1.00 30.73 505 ALA A O 1
ATOM 3726 N N . PRO A 1 488 ? 16.852 47.518 39.138 1.00 31.04 506 PRO A N 1
ATOM 3727 C CA . PRO A 1 488 ? 16.586 46.089 39.178 1.00 30.17 506 PRO A CA 1
ATOM 3728 C C . PRO A 1 488 ? 17.587 45.374 40.081 1.00 29.78 506 PRO A C 1
ATOM 3729 O O . PRO A 1 488 ? 18.636 45.923 40.419 1.00 31.41 506 PRO A O 1
ATOM 3733 N N . GLY A 1 489 ? 17.223 44.165 40.479 1.00 27.52 507 GLY A N 1
ATOM 3734 C CA . GLY A 1 489 ? 18.025 43.341 41.353 1.00 27.18 507 GLY A CA 1
ATOM 3735 C C . GLY A 1 489 ? 18.548 42.121 40.631 1.00 25.91 507 GLY A C 1
ATOM 3736 O O . GLY A 1 489 ? 18.730 42.126 39.394 1.00 25.52 507 GLY A O 1
ATOM 3737 N N . MET A 1 490 ? 18.7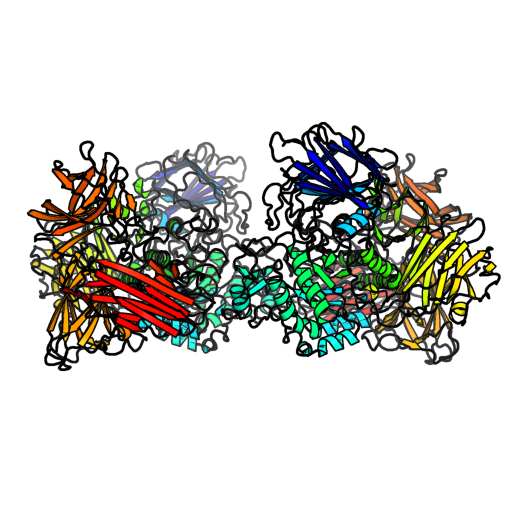70 41.067 41.406 1.00 24.55 508 MET A N 1
ATOM 3738 C CA . MET A 1 490 ? 19.366 39.830 40.888 1.00 23.89 508 MET A CA 1
ATOM 3739 C C . MET A 1 490 ? 18.488 39.107 39.861 1.00 22.73 508 MET A C 1
ATOM 3740 O O . MET A 1 490 ? 18.979 38.689 38.818 1.00 22.34 508 MET A O 1
ATOM 3745 N N . GLN A 1 491 ? 17.208 38.954 40.160 1.00 23.43 509 GLN A N 1
ATOM 3746 C CA . GLN A 1 491 ? 16.305 38.163 39.301 1.00 24.76 509 GLN A CA 1
ATOM 3747 C C . GLN A 1 491 ? 16.127 38.695 37.879 1.00 25.04 509 GLN A C 1
ATOM 3748 O O . GLN A 1 491 ? 15.838 37.919 36.954 1.00 24.92 509 GLN A O 1
ATOM 3754 N N . GLU A 1 492 ? 16.336 40.000 37.698 1.00 25.64 510 GLU A N 1
ATOM 3755 C CA . GLU A 1 492 ? 16.252 40.627 36.375 1.00 25.73 510 GLU A CA 1
ATOM 3756 C C . GLU A 1 492 ? 17.476 40.373 35.489 1.00 26.44 510 GLU A C 1
ATOM 3757 O O . GLU A 1 492 ? 17.407 40.477 34.253 1.00 24.78 510 GLU A O 1
ATOM 3763 N N . GLN A 1 493 ? 18.603 40.062 36.117 1.00 23.66 511 GLN A N 1
ATOM 3764 C CA . GLN A 1 493 ? 19.864 40.000 35.399 1.00 23.67 511 GLN A CA 1
ATOM 3765 C C . GLN A 1 493 ? 19.963 38.962 34.271 1.00 22.73 511 GLN A C 1
ATOM 3766 O O . GLN A 1 493 ? 20.572 39.270 33.260 1.00 23.66 511 GLN A O 1
ATOM 3772 N N . PRO A 1 494 ? 19.352 37.766 34.420 1.00 22.64 512 PRO A N 1
ATOM 3773 C CA . PRO A 1 494 ? 19.382 36.824 33.293 1.00 23.64 512 PRO A CA 1
ATOM 3774 C C . PRO A 1 494 ? 18.756 37.412 32.017 1.00 23.76 512 PRO A C 1
ATOM 3775 O O . PRO A 1 494 ? 19.231 37.137 30.922 1.00 23.85 512 PRO A O 1
ATOM 3779 N N . ARG A 1 495 ? 17.731 38.246 32.180 1.00 25.62 513 ARG A N 1
ATOM 3780 C CA . ARG A 1 495 ? 17.033 38.875 31.048 1.00 25.74 513 ARG A CA 1
ATOM 3781 C C . ARG A 1 495 ? 17.900 39.926 30.344 1.00 25.74 513 ARG A C 1
ATOM 3782 O O . ARG A 1 495 ? 17.831 40.086 29.119 1.00 26.14 513 ARG A O 1
ATOM 3790 N N . ILE A 1 496 ? 18.723 40.632 31.121 1.00 25.08 514 ILE A N 1
ATOM 3791 C CA . ILE A 1 496 ? 19.679 41.606 30.598 1.00 25.77 514 ILE A CA 1
ATOM 3792 C C . ILE A 1 496 ? 20.813 40.881 29.863 1.00 25.99 514 ILE A C 1
ATOM 3793 O O . ILE A 1 496 ? 21.156 41.237 28.733 1.00 25.17 514 ILE A O 1
ATOM 3798 N N . MET A 1 497 ? 21.366 39.840 30.495 1.00 25.52 515 MET A N 1
ATOM 3799 C CA . MET A 1 497 ? 22.424 39.038 29.896 1.00 24.92 515 MET A CA 1
ATOM 3800 C C . MET A 1 497 ? 21.992 38.455 28.554 1.00 24.69 515 MET A C 1
ATOM 3801 O O . MET A 1 497 ? 22.722 38.539 27.568 1.00 23.83 515 MET A O 1
ATOM 3806 N N . LEU A 1 498 ? 20.825 37.835 28.540 1.00 23.48 516 LEU A N 1
ATOM 3807 C CA . LEU A 1 498 ? 20.361 37.146 27.326 1.00 25.85 516 LEU A CA 1
ATOM 3808 C C . LEU A 1 498 ? 19.939 38.137 26.241 1.00 26.58 516 LEU A C 1
ATOM 3809 O O . LEU A 1 498 ? 20.140 37.858 25.056 1.00 27.79 516 LEU A O 1
ATOM 3814 N N . SER A 1 499 ? 19.382 39.289 26.633 1.00 27.33 517 SER A N 1
ATOM 3815 C CA . SER A 1 499 ? 19.150 40.397 25.672 1.00 27.25 517 SER A CA 1
ATOM 3816 C C . SER A 1 499 ? 20.449 40.896 25.048 1.00 27.49 517 SER A C 1
ATOM 3817 O O . SER A 1 499 ? 20.482 41.201 23.844 1.00 26.28 517 SER A O 1
ATOM 3820 N N . SER A 1 500 ? 21.528 40.963 25.838 1.00 26.92 518 SER A N 1
ATOM 3821 C CA . SER A 1 500 ? 22.841 41.319 25.283 1.00 27.70 518 SER A CA 1
ATOM 3822 C C . SER A 1 500 ? 23.333 40.268 24.288 1.00 26.79 518 SER A C 1
ATOM 3823 O O . SER A 1 500 ? 23.885 40.625 23.240 1.00 26.41 518 SER A O 1
ATOM 3826 N N . ALA A 1 501 ? 23.136 38.990 24.613 1.00 26.98 519 ALA A N 1
ATOM 3827 C CA . ALA A 1 501 ? 23.497 37.893 23.712 1.00 26.42 519 ALA A CA 1
ATOM 3828 C C . ALA A 1 501 ? 22.738 37.989 22.382 1.00 27.98 519 ALA A C 1
ATOM 3829 O O . ALA A 1 501 ? 23.294 37.711 21.326 1.00 27.84 519 ALA A O 1
ATOM 3831 N N . ASN A 1 502 ? 21.468 38.371 22.460 1.00 27.08 520 ASN A N 1
ATOM 3832 C CA . ASN A 1 502 ? 20.641 38.545 21.274 1.00 28.20 520 ASN A CA 1
ATOM 3833 C C . ASN A 1 502 ? 21.066 39.741 20.412 1.00 29.20 520 ASN A C 1
ATOM 3834 O O . ASN A 1 502 ? 20.641 39.842 19.271 1.00 30.87 520 ASN A O 1
ATOM 3839 N N . LEU A 1 503 ? 21.881 40.637 20.970 1.00 28.03 521 LEU A N 1
ATOM 3840 C CA . LEU A 1 503 ? 22.506 41.749 20.237 1.00 29.38 521 LEU A CA 1
ATOM 3841 C C . LEU A 1 503 ? 23.951 41.483 19.793 1.00 28.64 521 LEU A C 1
ATOM 3842 O O . LEU A 1 503 ? 24.616 42.401 19.288 1.00 27.99 521 LEU A O 1
ATOM 3847 N N . GLY A 1 504 ? 24.439 40.255 19.986 1.00 28.43 522 GLY A N 1
ATOM 3848 C CA . GLY A 1 504 ? 25.795 39.872 19.559 1.00 29.16 522 GLY A CA 1
ATOM 3849 C C . GLY A 1 504 ? 26.904 40.249 20.521 1.00 29.60 522 GLY A C 1
ATOM 3850 O O . GLY A 1 504 ? 28.074 40.251 20.138 1.00 30.41 522 GLY A O 1
ATOM 3851 N N . GLN A 1 505 ? 26.536 40.538 21.778 1.00 27.61 523 GLN A N 1
ATOM 3852 C CA . GLN A 1 505 ? 27.481 40.812 22.848 1.00 27.41 523 GLN A CA 1
ATOM 3853 C C . GLN A 1 505 ? 27.276 39.760 23.959 1.00 27.22 523 GLN A C 1
ATOM 3854 O O . GLN A 1 505 ? 26.680 40.031 24.992 1.00 26.56 523 GLN A O 1
ATOM 3860 N N . PRO A 1 506 ? 27.780 38.535 23.736 1.00 28.53 524 PRO A N 1
ATOM 3861 C CA . PRO A 1 506 ? 27.648 37.517 24.765 1.00 27.66 524 PRO A CA 1
ATOM 3862 C C . PRO A 1 506 ? 28.688 37.610 25.876 1.00 27.11 524 PRO A C 1
ATOM 3863 O O . PRO A 1 506 ? 28.604 36.837 26.833 1.00 26.59 524 PRO A O 1
ATOM 3867 N N . LYS A 1 507 ? 29.672 38.506 25.750 1.00 27.02 525 LYS A N 1
ATOM 3868 C CA . LYS A 1 507 ? 30.698 38.657 26.778 1.00 26.98 525 LYS A CA 1
ATOM 3869 C C . LYS A 1 507 ? 30.206 39.640 27.844 1.00 26.09 525 LYS A C 1
ATOM 3870 O O . LYS A 1 507 ? 30.529 40.831 27.826 1.00 25.84 525 LYS A O 1
ATOM 3876 N N . TRP A 1 508 ? 29.400 39.109 28.760 1.00 25.80 526 TRP A N 1
ATOM 3877 C CA . TRP A 1 508 ? 28.598 39.895 29.681 1.00 24.54 526 TRP A CA 1
ATOM 3878 C C . TRP A 1 508 ? 28.875 39.556 31.141 1.00 24.59 526 TRP A C 1
ATOM 3879 O O . TRP A 1 508 ? 29.117 38.394 31.502 1.00 24.48 526 TRP A O 1
ATOM 3890 N N . GLY A 1 509 ? 28.817 40.578 31.982 1.00 24.32 527 GLY A N 1
ATOM 3891 C CA . GLY A 1 509 ? 28.841 40.388 33.427 1.00 24.41 527 GLY A CA 1
ATOM 3892 C C . GLY A 1 509 ? 27.974 41.361 34.195 1.00 24.35 527 GLY A C 1
ATOM 3893 O O . GLY A 1 509 ? 27.348 42.256 33.620 1.00 24.02 527 GLY A O 1
ATOM 3894 N N . MET A 1 510 ? 27.936 41.157 35.507 1.00 24.30 528 MET A N 1
ATOM 3895 C CA . MET A 1 510 ? 27.126 41.962 36.409 1.00 24.69 528 MET A CA 1
ATOM 3896 C C . MET A 1 510 ? 27.877 42.120 37.708 1.00 23.69 528 MET A C 1
ATOM 3897 O O . MET A 1 510 ? 28.788 41.332 37.980 1.00 22.10 528 MET A O 1
ATOM 3902 N N . ASP A 1 511 ? 27.488 43.124 38.501 1.00 24.15 529 ASP A N 1
ATOM 3903 C CA . ASP A 1 511 ? 28.018 43.321 39.844 1.00 24.14 529 ASP A CA 1
ATOM 3904 C C . ASP A 1 511 ? 27.367 42.283 40.749 1.00 24.93 529 ASP A C 1
ATOM 3905 O O . ASP A 1 511 ? 26.270 42.521 41.289 1.00 24.00 529 ASP A O 1
ATOM 3910 N N . THR A 1 512 ? 28.006 41.122 40.890 1.00 25.15 530 THR A N 1
ATOM 3911 C CA . THR A 1 512 ? 27.498 40.075 41.784 1.00 24.06 530 THR A CA 1
ATOM 3912 C C . THR A 1 512 ? 27.560 40.597 43.214 1.00 24.11 530 THR A C 1
ATOM 3913 O O . THR A 1 512 ? 28.612 41.064 43.683 1.00 23.70 530 THR A O 1
ATOM 3917 N N . GLY A 1 513 ? 26.406 40.542 43.879 1.00 23.94 531 GLY A N 1
ATOM 3918 C CA . GLY A 1 513 ? 26.196 41.185 45.165 1.00 24.87 531 GLY A CA 1
ATOM 3919 C C . GLY A 1 513 ? 25.432 42.496 45.098 1.00 25.79 531 GLY A C 1
ATOM 3920 O O . GLY A 1 513 ? 24.875 42.937 46.108 1.00 24.96 531 GLY A O 1
ATOM 3921 N N . GLY A 1 514 ? 25.391 43.116 43.920 1.00 25.01 532 GLY A N 1
ATOM 3922 C CA . GLY A 1 514 ? 24.756 44.416 43.758 1.00 26.51 532 GLY A CA 1
ATOM 3923 C C . GLY A 1 514 ? 25.641 45.601 44.147 1.00 27.37 532 GLY A C 1
ATOM 3924 O O . GLY A 1 514 ? 26.565 45.494 44.980 1.00 26.81 532 GLY A O 1
ATOM 3925 N N . PHE A 1 515 ? 25.335 46.733 43.526 1.00 27.13 533 PHE A N 1
ATOM 3926 C CA . PHE A 1 515 ? 26.028 47.984 43.767 1.00 26.66 533 PHE A CA 1
ATOM 3927 C C . PHE A 1 515 ? 25.231 48.932 44.649 1.00 26.77 533 PHE A C 1
ATOM 3928 O O . PHE A 1 515 ? 25.784 49.488 45.575 1.00 28.79 533 PHE A O 1
ATOM 3936 N N . ASN A 1 516 ? 23.945 49.123 44.367 1.00 28.47 534 ASN A N 1
ATOM 3937 C CA . ASN A 1 516 ? 23.160 50.155 45.029 1.00 28.98 534 ASN A CA 1
ATOM 3938 C C . ASN A 1 516 ? 22.282 49.582 46.132 1.00 30.18 534 ASN A C 1
ATOM 3939 O O . ASN A 1 516 ? 21.718 48.500 45.991 1.00 29.18 534 ASN A O 1
ATOM 3944 N N . SER A 1 517 ? 22.179 50.334 47.221 1.00 30.91 535 SER A N 1
ATOM 3945 C CA . SER A 1 517 ? 21.243 50.069 48.307 1.00 32.66 535 SER A CA 1
ATOM 3946 C C . SER A 1 517 ? 20.594 51.397 48.743 1.00 32.67 535 SER A C 1
ATOM 3947 O O . SER A 1 517 ? 21.119 52.475 48.459 1.00 29.23 535 SER A O 1
ATOM 3950 N N . LEU A 1 518 ? 19.475 51.299 49.455 1.00 33.36 536 LEU A N 1
ATOM 3951 C CA . LEU A 1 518 ? 18.923 52.448 50.183 1.00 35.38 536 LEU A CA 1
ATOM 3952 C C . LEU A 1 518 ? 20.001 53.027 51.086 1.00 35.41 536 LEU A C 1
ATOM 3953 O O . LEU A 1 518 ? 20.615 52.295 51.841 1.00 36.74 536 LEU A O 1
ATOM 3958 N N . GLY A 1 519 ? 20.248 54.326 50.954 1.00 35.23 537 GLY A N 1
ATOM 3959 C CA . GLY A 1 519 ? 21.270 55.036 51.712 1.00 36.90 537 GLY A CA 1
ATOM 3960 C C . GLY A 1 519 ? 22.647 55.124 51.073 1.00 37.68 537 GLY A C 1
ATOM 3961 O O . GLY A 1 519 ? 23.607 55.528 51.738 1.00 41.40 537 GLY A O 1
ATOM 3962 N N . GLY A 1 520 ? 22.764 54.743 49.798 1.00 36.37 538 GLY A N 1
ATOM 3963 C CA . GLY A 1 520 ? 24.046 54.795 49.098 1.00 35.18 538 GLY A CA 1
ATOM 3964 C C . GLY A 1 520 ? 25.025 53.765 49.647 1.00 34.06 538 GLY A C 1
ATOM 3965 O O . GLY A 1 520 ? 24.618 52.665 50.088 1.00 32.46 538 GLY A O 1
ATOM 3966 N N . ALA A 1 521 ? 26.304 54.126 49.641 1.00 30.38 539 ALA A N 1
ATOM 3967 C CA . ALA A 1 521 ? 27.379 53.219 50.040 1.00 30.85 539 ALA A CA 1
ATOM 3968 C C . ALA A 1 521 ? 27.247 52.754 51.489 1.00 30.51 539 ALA A C 1
ATOM 3969 O O . ALA A 1 521 ? 27.672 51.647 51.817 1.00 28.90 539 ALA A O 1
ATOM 3971 N N . SER A 1 522 ? 26.631 53.577 52.344 1.00 29.76 540 SER A N 1
ATOM 3972 C CA . SER A 1 522 ? 26.407 53.190 53.738 1.00 31.84 540 SER A CA 1
ATOM 3973 C C . SER A 1 522 ? 25.219 52.220 53.929 1.00 29.50 540 SER A C 1
ATOM 3974 O O . SER A 1 522 ? 25.057 51.652 54.997 1.00 30.30 540 SER A O 1
ATOM 3977 N N . GLY A 1 523 ? 24.391 52.042 52.896 1.00 29.40 541 GLY A N 1
ATOM 3978 C CA . GLY A 1 523 ? 23.300 51.075 52.900 1.00 29.11 541 GLY A CA 1
ATOM 3979 C C . GLY A 1 523 ? 23.783 49.622 52.902 1.00 29.16 541 GLY A C 1
ATOM 3980 O O . GLY A 1 523 ? 24.984 49.363 52.724 1.00 28.61 541 GLY A O 1
ATOM 3981 N N . PRO A 1 524 ? 22.852 48.675 53.101 1.00 29.98 542 PRO A N 1
ATOM 3982 C CA . PRO A 1 524 ? 23.248 47.300 53.415 1.00 29.02 542 PRO A CA 1
ATOM 3983 C C . PRO A 1 524 ? 23.879 46.527 52.269 1.00 28.84 542 PRO A C 1
ATOM 3984 O O . PRO A 1 524 ? 23.544 46.725 51.101 1.00 27.52 542 PRO A O 1
ATOM 3988 N N . ASN A 1 525 ? 24.788 45.645 52.647 1.00 27.89 543 ASN A N 1
ATOM 3989 C CA . ASN A 1 525 ? 25.317 44.609 51.775 1.00 26.14 543 ASN A CA 1
ATOM 3990 C C . ASN A 1 525 ? 24.221 43.577 51.501 1.00 24.99 543 ASN A C 1
ATOM 3991 O O . ASN A 1 525 ? 23.195 43.570 52.187 1.00 22.95 543 ASN A O 1
ATOM 3996 N N . PRO A 1 526 ? 24.443 42.671 50.528 1.00 25.21 544 PRO A N 1
ATOM 3997 C CA . PRO A 1 526 ? 23.476 41.599 50.344 1.00 24.62 544 PRO A CA 1
ATOM 3998 C C . PRO A 1 526 ? 23.399 40.710 51.576 1.00 24.03 544 PRO A C 1
ATOM 3999 O O . PRO A 1 526 ? 24.401 40.531 52.263 1.00 23.37 544 PRO A O 1
ATOM 4003 N N . SER A 1 527 ? 22.226 40.162 51.859 1.00 23.79 545 SER A N 1
ATOM 4004 C CA . SER A 1 527 ? 22.121 39.086 52.859 1.00 24.63 545 SER A CA 1
ATOM 4005 C C . SER A 1 527 ? 23.014 37.914 52.441 1.00 23.91 545 SER A C 1
ATOM 4006 O O . SER A 1 527 ? 23.337 37.773 51.248 1.00 25.00 545 SER A O 1
ATOM 4009 N N . PRO A 1 528 ? 23.424 37.073 53.402 1.00 24.49 546 PRO A N 1
ATOM 4010 C CA . PRO A 1 528 ? 24.183 35.875 52.998 1.00 24.80 546 PRO A CA 1
ATOM 4011 C C . PRO A 1 528 ? 23.471 35.039 51.924 1.00 24.40 546 PRO A C 1
ATOM 4012 O O . PRO A 1 528 ? 24.128 34.542 51.000 1.00 23.70 546 PRO A O 1
ATOM 4016 N N . GLU A 1 529 ? 22.148 34.941 52.026 1.00 23.74 547 GLU A N 1
ATOM 4017 C CA . GLU A 1 529 ? 21.356 34.231 51.029 1.00 24.87 547 GLU A CA 1
ATOM 4018 C C . GLU A 1 529 ? 21.458 34.848 49.642 1.00 24.65 547 GLU A C 1
ATOM 4019 O O . GLU A 1 529 ? 21.711 34.128 48.672 1.00 24.74 547 GLU A O 1
ATOM 4025 N N . LEU A 1 530 ? 21.243 36.161 49.561 1.00 23.25 548 LEU A N 1
ATOM 4026 C CA . LEU A 1 530 ? 21.306 36.875 48.297 1.00 24.05 548 LEU A CA 1
ATOM 4027 C C . LEU A 1 530 ? 22.712 36.740 47.730 1.00 23.60 548 LEU A C 1
ATOM 4028 O O . LEU A 1 530 ? 22.864 36.432 46.566 1.00 23.76 548 LEU A O 1
ATOM 4033 N N . TYR A 1 531 ? 23.725 36.932 48.571 1.00 23.93 549 TYR A N 1
ATOM 4034 C CA . TYR A 1 531 ? 25.118 36.795 48.154 1.00 23.67 549 TYR A CA 1
ATOM 4035 C C . TYR A 1 531 ? 25.425 35.407 47.597 1.00 23.67 549 TYR A C 1
ATOM 4036 O O . TYR A 1 531 ? 26.037 35.282 46.526 1.00 23.70 549 TYR A O 1
ATOM 4045 N N . THR A 1 532 ? 25.021 34.368 48.320 1.00 22.52 550 THR A N 1
ATOM 4046 C CA . THR A 1 532 ? 25.320 32.990 47.918 1.00 23.41 550 THR A CA 1
ATOM 4047 C C . THR A 1 532 ? 24.670 32.638 46.583 1.00 23.30 550 THR A C 1
ATOM 4048 O O . THR A 1 532 ? 25.330 32.127 45.650 1.00 21.18 550 THR A O 1
ATOM 4052 N N . ARG A 1 533 ? 23.369 32.901 46.500 1.00 23.53 551 ARG A N 1
ATOM 4053 C CA . ARG A 1 533 ? 22.642 32.664 45.244 1.00 23.08 551 ARG A CA 1
ATOM 4054 C C . ARG A 1 533 ? 23.214 33.456 44.068 1.00 23.55 551 ARG A C 1
ATOM 4055 O O . ARG A 1 533 ? 23.305 32.933 42.943 1.00 23.94 551 ARG A O 1
ATOM 4063 N N . TRP A 1 534 ? 23.633 34.697 44.329 1.00 23.57 552 TRP A N 1
ATOM 4064 C CA . TRP A 1 534 ? 24.200 35.532 43.269 1.00 23.21 552 TRP A CA 1
ATOM 4065 C C . TRP A 1 534 ? 25.539 34.971 42.766 1.00 23.42 552 TRP A C 1
ATOM 4066 O O . TRP A 1 534 ? 25.814 34.993 41.561 1.00 22.38 552 TRP A O 1
ATOM 4077 N N . MET A 1 535 ? 26.362 34.447 43.681 1.00 24.59 553 MET A N 1
ATOM 4078 C CA . MET A 1 535 ? 27.643 33.807 43.316 1.00 23.33 553 MET A CA 1
ATOM 4079 C C . MET A 1 535 ? 27.442 32.534 42.495 1.00 22.58 553 MET A C 1
ATOM 4080 O O . MET A 1 535 ? 28.171 32.293 41.531 1.00 21.62 553 MET A O 1
ATOM 4085 N N . GLN A 1 536 ? 26.441 31.730 42.862 1.00 23.16 554 GLN A N 1
ATOM 4086 C CA . GLN A 1 536 ? 26.128 30.511 42.113 1.00 22.43 554 GLN A CA 1
ATOM 4087 C C . GLN A 1 536 ? 25.678 30.850 40.696 1.00 22.79 554 GLN A C 1
ATOM 4088 O O . GLN A 1 536 ? 26.090 30.205 39.730 1.00 21.89 554 GLN A O 1
ATOM 4094 N N . PHE A 1 537 ? 24.880 31.907 40.600 1.00 22.53 555 PHE A N 1
ATOM 4095 C CA . PHE A 1 537 ? 24.429 32.464 39.327 1.00 22.99 555 PHE A CA 1
ATOM 4096 C C . PHE A 1 537 ? 25.629 32.994 38.521 1.00 22.77 555 PHE A C 1
ATOM 4097 O O . PHE A 1 537 ? 25.856 32.554 37.394 1.00 24.19 555 PHE A O 1
ATOM 4105 N N . GLY A 1 538 ? 26.407 33.897 39.107 1.00 22.72 556 GLY A N 1
ATOM 4106 C CA . GLY A 1 538 ? 27.548 34.495 38.423 1.00 25.04 556 GLY A CA 1
ATOM 4107 C C . GLY A 1 538 ? 28.590 33.509 37.897 1.00 25.39 556 GLY A C 1
ATOM 4108 O O . GLY A 1 538 ? 29.176 33.733 36.829 1.00 25.72 556 GLY A O 1
ATOM 4109 N N . ALA A 1 539 ? 28.788 32.404 38.618 1.00 24.32 557 ALA A N 1
ATOM 4110 C CA . ALA A 1 539 ? 29.726 31.354 38.202 1.00 24.57 557 ALA A CA 1
ATOM 4111 C C . ALA A 1 539 ? 29.359 30.713 36.865 1.00 24.69 557 ALA A C 1
ATOM 4112 O O . ALA A 1 539 ? 30.223 30.114 36.218 1.00 24.48 557 ALA A O 1
ATOM 4114 N N . PHE A 1 540 ? 28.092 30.850 36.447 1.00 25.61 558 PHE A N 1
ATOM 4115 C CA . PHE A 1 540 ? 27.631 30.356 35.158 1.00 24.32 558 PHE A CA 1
ATOM 4116 C C . PHE A 1 540 ? 27.266 31.480 34.193 1.00 25.28 558 PHE A C 1
ATOM 4117 O O . PHE A 1 540 ? 26.403 31.321 33.316 1.00 24.52 558 PHE A O 1
ATOM 4125 N N . THR A 1 541 ? 27.997 32.591 34.313 1.00 24.64 559 THR A N 1
ATOM 4126 C CA . THR A 1 541 ? 27.903 33.706 33.372 1.00 24.33 559 THR A CA 1
ATOM 4127 C C . THR A 1 541 ? 29.298 33.997 32.815 1.00 24.47 559 THR A C 1
ATOM 4128 O O . THR A 1 541 ? 30.300 33.530 33.380 1.00 26.45 559 THR A O 1
ATOM 4132 N N . PRO A 1 542 ? 29.382 34.749 31.708 1.00 24.63 560 PRO A N 1
ATOM 4133 C CA . PRO A 1 542 ? 30.683 34.892 31.051 1.00 25.63 560 PRO A CA 1
ATOM 4134 C C . PRO A 1 542 ? 31.766 35.649 31.827 1.00 26.63 560 PRO A C 1
ATOM 4135 O O . PRO A 1 542 ? 32.905 35.159 31.917 1.00 27.36 560 PRO A O 1
ATOM 4139 N N . VAL A 1 543 ? 31.431 36.818 32.377 1.00 26.82 561 VAL A N 1
ATOM 4140 C CA . VAL A 1 543 ? 32.403 37.650 33.096 1.00 26.59 561 VAL A CA 1
ATOM 4141 C C . VAL A 1 543 ? 32.043 37.594 34.573 1.00 27.13 561 VAL A C 1
ATOM 4142 O O . VAL A 1 543 ? 31.136 38.306 35.026 1.00 26.91 561 VAL A O 1
ATOM 4146 N N . PHE A 1 544 ? 32.758 36.750 35.312 1.00 25.59 562 PHE A N 1
ATOM 4147 C CA . PHE A 1 544 ? 32.391 36.398 36.679 1.00 25.59 562 PHE A CA 1
ATOM 4148 C C . PHE A 1 544 ? 33.112 37.315 37.657 1.00 25.42 562 PHE A C 1
ATOM 4149 O O . PHE A 1 544 ? 34.337 37.192 37.869 1.00 24.17 562 PHE A O 1
ATOM 4157 N N . ARG A 1 545 ? 32.352 38.224 38.258 1.00 23.93 563 ARG A N 1
ATOM 4158 C CA . ARG A 1 545 ? 32.931 39.296 39.066 1.00 24.72 563 ARG A CA 1
ATOM 4159 C C . ARG A 1 545 ? 31.991 39.786 40.145 1.00 24.98 563 ARG A C 1
ATOM 4160 O O . ARG A 1 545 ? 30.800 39.934 39.900 1.00 26.24 563 ARG A O 1
ATOM 4168 N N . VAL A 1 546 ? 32.531 40.017 41.340 1.00 24.94 564 VAL A N 1
ATOM 4169 C CA . VAL A 1 546 ? 31.823 40.755 42.385 1.00 23.89 564 VAL A CA 1
ATOM 4170 C C . VAL A 1 546 ? 32.198 42.231 42.303 1.00 24.98 564 VAL A C 1
ATOM 4171 O O . VAL A 1 546 ? 33.285 42.589 41.815 1.00 23.62 564 VAL A O 1
ATOM 4175 N N . HIS A 1 547 ? 31.277 43.083 42.752 1.00 25.31 565 HIS A N 1
ATOM 4176 C CA . HIS A 1 547 ? 31.537 44.522 42.912 1.00 24.94 565 HIS A CA 1
ATOM 4177 C C . HIS A 1 547 ? 30.558 45.049 43.951 1.00 26.36 565 HIS A C 1
ATOM 4178 O O . HIS A 1 547 ? 29.565 44.391 44.285 1.00 26.33 565 HIS A O 1
ATOM 4185 N N . GLY A 1 548 ? 30.903 46.175 44.545 1.00 27.21 566 GLY A N 1
ATOM 4186 C CA . GLY A 1 548 ? 30.022 46.859 45.477 1.00 28.40 566 GLY A CA 1
ATOM 4187 C C . GLY A 1 548 ? 30.353 48.332 45.488 1.00 27.32 566 GLY A C 1
ATOM 4188 O O . GLY A 1 548 ? 31.330 48.768 44.861 1.00 27.05 566 GLY A O 1
ATOM 4189 N N . ASN A 1 549 ? 29.552 49.085 46.235 1.00 26.29 567 ASN A N 1
ATOM 4190 C CA . ASN A 1 549 ? 29.701 50.519 46.364 1.00 26.41 567 ASN A CA 1
ATOM 4191 C C . ASN A 1 549 ? 30.916 50.861 47.242 1.00 26.64 567 ASN A C 1
ATOM 4192 O O . ASN A 1 549 ? 31.629 49.978 47.728 1.00 27.35 567 ASN A O 1
ATOM 4197 N N . TYR A 1 550 ? 31.165 52.153 47.403 1.00 27.02 568 TYR A N 1
ATOM 4198 C CA . TYR A 1 550 ? 32.350 52.667 48.090 1.00 26.89 568 TYR A CA 1
ATOM 4199 C C . TYR A 1 550 ? 32.517 52.070 49.472 1.00 26.10 568 TYR A C 1
ATOM 4200 O O . TYR A 1 550 ? 31.593 52.121 50.285 1.00 24.56 568 TYR A O 1
ATOM 4209 N N . ASN A 1 551 ? 33.686 51.492 49.717 1.00 26.52 569 ASN A N 1
ATOM 4210 C CA . ASN A 1 551 ? 34.021 50.863 51.003 1.00 28.87 569 ASN A CA 1
ATOM 4211 C C . ASN A 1 551 ? 33.131 49.666 51.392 1.00 29.11 569 ASN A C 1
ATOM 4212 O O . ASN A 1 551 ? 33.106 49.248 52.567 1.00 27.67 569 ASN A O 1
ATOM 4217 N N . GLN A 1 552 ? 32.441 49.083 50.404 1.00 27.22 570 GLN A N 1
ATOM 4218 C CA . GLN A 1 552 ? 31.730 47.830 50.629 1.00 28.45 570 GLN A CA 1
ATOM 4219 C C . GLN A 1 552 ? 32.671 46.689 50.288 1.00 28.63 570 GLN A C 1
ATOM 4220 O O . GLN A 1 552 ? 33.542 46.835 49.419 1.00 30.29 570 GLN A O 1
ATOM 4226 N N . GLN A 1 553 ? 32.489 45.559 50.964 1.00 28.87 571 GLN A N 1
ATOM 4227 C CA . GLN A 1 553 ? 33.301 44.355 50.740 1.00 27.48 571 GLN A CA 1
ATOM 4228 C C . GLN A 1 553 ? 32.448 43.200 50.196 1.00 27.11 571 GLN A C 1
ATOM 4229 O O . GLN A 1 553 ? 31.279 43.019 50.571 1.00 28.07 571 GLN A O 1
ATOM 4235 N N . ARG A 1 554 ? 33.048 42.436 49.295 1.00 25.64 572 ARG A N 1
ATOM 4236 C CA . ARG A 1 554 ? 32.370 41.352 48.601 1.00 25.40 572 ARG A CA 1
ATOM 4237 C C . ARG A 1 554 ? 33.125 40.023 48.667 1.00 25.01 572 ARG A C 1
ATOM 4238 O O . ARG A 1 554 ? 32.793 39.097 47.924 1.00 24.95 572 ARG A O 1
ATOM 4246 N N . GLN A 1 555 ? 34.093 39.904 49.586 1.00 25.35 573 GLN A N 1
ATOM 4247 C CA . GLN A 1 555 ? 34.792 38.624 49.800 1.00 26.43 573 GLN A CA 1
ATOM 4248 C C . GLN A 1 555 ? 33.848 37.594 50.445 1.00 26.47 573 GLN A C 1
ATOM 4249 O O . GLN A 1 555 ? 33.143 37.910 51.404 1.00 26.64 573 GLN A O 1
ATOM 4255 N N . PRO A 1 556 ? 33.835 36.354 49.924 1.00 28.12 574 PRO A N 1
ATOM 4256 C CA . PRO A 1 556 ? 32.810 35.369 50.346 1.00 28.65 574 PRO A CA 1
ATOM 4257 C C . PRO A 1 556 ? 32.819 34.983 51.827 1.00 28.40 574 PRO A C 1
ATOM 4258 O O . PRO A 1 556 ? 31.763 34.747 52.408 1.00 28.50 574 PRO A O 1
ATOM 4262 N N . TRP A 1 557 ? 33.990 34.976 52.444 1.00 27.81 575 TRP A N 1
ATOM 4263 C CA . TRP A 1 557 ? 34.106 34.607 53.867 1.00 27.69 575 TRP A CA 1
ATOM 4264 C C . TRP A 1 557 ? 33.423 35.581 54.847 1.00 28.75 575 TRP A C 1
ATOM 4265 O O . TRP A 1 557 ? 33.073 35.202 55.962 1.00 30.18 575 TRP A O 1
ATOM 4276 N N . LEU A 1 558 ? 33.183 36.818 54.417 1.00 27.56 576 LEU A N 1
ATOM 4277 C CA . LEU A 1 558 ? 32.488 37.805 55.248 1.00 27.36 576 LEU A CA 1
ATOM 4278 C C . LEU A 1 558 ? 31.002 37.511 55.444 1.00 26.97 576 LEU A C 1
ATOM 4279 O O . LEU A 1 558 ? 30.390 38.059 56.345 1.00 24.75 576 LEU A O 1
ATOM 4284 N N . TYR A 1 559 ? 30.427 36.648 54.600 1.00 25.61 577 TYR A N 1
ATOM 4285 C CA . TYR A 1 559 ? 28.998 36.381 54.625 1.00 25.95 577 TYR A CA 1
ATOM 4286 C C . TYR A 1 559 ? 28.610 35.082 55.356 1.00 25.68 577 TYR A C 1
ATOM 4287 O O . TYR A 1 559 ? 27.482 34.611 55.227 1.00 25.76 577 TYR A O 1
ATOM 4296 N N . GLY A 1 560 ? 29.533 34.513 56.128 1.00 25.77 578 GLY A N 1
ATOM 4297 C CA . GLY A 1 560 ? 29.265 33.296 56.901 1.00 26.29 578 GLY A CA 1
ATOM 4298 C C . GLY A 1 560 ? 29.682 32.045 56.161 1.00 25.28 578 GLY A C 1
ATOM 4299 O O . GLY A 1 560 ? 30.018 32.096 54.975 1.00 26.29 578 GLY A O 1
ATOM 4300 N N . ALA A 1 561 ? 29.674 30.920 56.871 1.00 25.14 579 ALA A N 1
ATOM 4301 C CA . ALA A 1 561 ? 30.283 29.690 56.361 1.00 25.08 579 ALA A CA 1
ATOM 4302 C C . ALA A 1 561 ? 29.518 29.091 55.173 1.00 24.91 579 ALA A C 1
ATOM 4303 O O . ALA A 1 561 ? 30.136 28.506 54.279 1.00 23.83 579 ALA A O 1
ATOM 4305 N N . THR A 1 562 ? 28.197 29.262 55.125 1.00 23.99 580 THR A N 1
ATOM 4306 C CA . THR A 1 562 ? 27.471 28.760 53.961 1.00 24.18 580 THR A CA 1
ATOM 4307 C C . THR A 1 562 ? 27.867 29.529 52.696 1.00 24.07 580 THR A C 1
ATOM 4308 O O . THR A 1 562 ? 28.239 28.927 51.694 1.00 24.72 580 THR A O 1
ATOM 4312 N N . ALA A 1 563 ? 27.804 30.855 52.750 1.00 24.97 581 ALA A N 1
ATOM 4313 C CA . ALA A 1 563 ? 28.226 31.670 51.608 1.00 25.44 581 ALA A CA 1
ATOM 4314 C C . ALA A 1 563 ? 29.657 31.357 51.194 1.00 25.74 581 ALA A C 1
ATOM 4315 O O . ALA A 1 563 ? 29.965 31.234 49.993 1.00 25.18 581 ALA A O 1
ATOM 4317 N N . GLU A 1 564 ? 30.534 31.237 52.177 1.00 23.80 582 GLU A N 1
ATOM 4318 C CA . GLU A 1 564 ? 31.931 30.946 51.882 1.00 25.52 582 GLU A CA 1
ATOM 4319 C C . GLU A 1 564 ? 32.069 29.597 51.182 1.00 25.41 582 GLU A C 1
ATOM 4320 O O . GLU A 1 564 ? 32.646 29.514 50.109 1.00 26.98 582 GLU A O 1
ATOM 4326 N N . GLU A 1 565 ? 31.514 28.550 51.783 1.00 25.88 583 GLU A N 1
ATOM 4327 C CA . GLU A 1 565 ? 31.681 27.185 51.250 1.00 25.53 583 GLU A CA 1
ATOM 4328 C C . GLU A 1 565 ? 30.908 26.940 49.955 1.00 24.11 583 GLU A C 1
ATOM 4329 O O . GLU A 1 565 ? 31.420 26.285 49.028 1.00 24.85 583 GLU A O 1
ATOM 4335 N N . ALA A 1 566 ? 29.698 27.478 49.867 1.00 23.78 584 ALA A N 1
ATOM 4336 C CA . ALA A 1 566 ? 28.910 27.346 48.624 1.00 24.58 584 ALA A CA 1
ATOM 4337 C C . ALA A 1 566 ? 29.523 28.134 47.460 1.00 23.64 584 ALA A C 1
ATOM 4338 O O . ALA A 1 566 ? 29.522 27.663 46.309 1.00 24.53 584 ALA A O 1
ATOM 4340 N N . SER A 1 567 ? 30.043 29.321 47.748 1.00 23.17 585 SER A N 1
ATOM 4341 C CA . SER A 1 567 ? 30.746 30.109 46.736 1.00 23.32 585 SER A CA 1
ATOM 4342 C C . SER A 1 567 ? 32.015 29.385 46.275 1.00 24.89 585 SER A C 1
ATOM 4343 O O . SER A 1 567 ? 32.259 29.254 45.087 1.00 24.55 585 SER A O 1
ATOM 4346 N N . LYS A 1 568 ? 32.804 28.900 47.228 1.00 24.92 586 LYS A N 1
ATOM 4347 C CA . LYS A 1 568 ? 33.997 28.110 46.919 1.00 24.32 586 LYS A CA 1
ATOM 4348 C C . LYS A 1 568 ? 33.666 26.907 46.045 1.00 24.77 586 LYS A C 1
ATOM 4349 O O . LYS A 1 568 ? 34.338 26.666 45.034 1.00 23.00 586 LYS A O 1
ATOM 4355 N N . ALA A 1 569 ? 32.616 26.176 46.424 1.00 24.36 587 ALA A N 1
ATOM 4356 C CA . ALA A 1 569 ? 32.223 24.974 45.698 1.00 25.43 587 ALA A CA 1
ATOM 4357 C C . ALA A 1 569 ? 31.861 25.274 44.251 1.00 25.77 587 ALA A C 1
ATOM 4358 O O . ALA A 1 569 ? 32.354 24.607 43.335 1.00 24.60 587 ALA A O 1
ATOM 4360 N N . VAL A 1 570 ? 31.022 26.293 44.023 1.00 24.68 588 VAL A N 1
ATOM 4361 C CA . VAL A 1 570 ? 30.650 26.596 42.648 1.00 23.89 588 VAL A CA 1
ATOM 4362 C C . VAL A 1 570 ? 31.829 27.164 41.843 1.00 24.47 588 VAL A C 1
ATOM 4363 O O . VAL A 1 570 ? 31.917 26.958 40.617 1.00 23.95 588 VAL A O 1
ATOM 4367 N N . MET A 1 571 ? 32.741 27.865 42.514 1.00 24.94 589 MET A N 1
ATOM 4368 C CA . MET A 1 571 ? 33.954 28.347 41.844 1.00 26.54 589 MET A CA 1
ATOM 43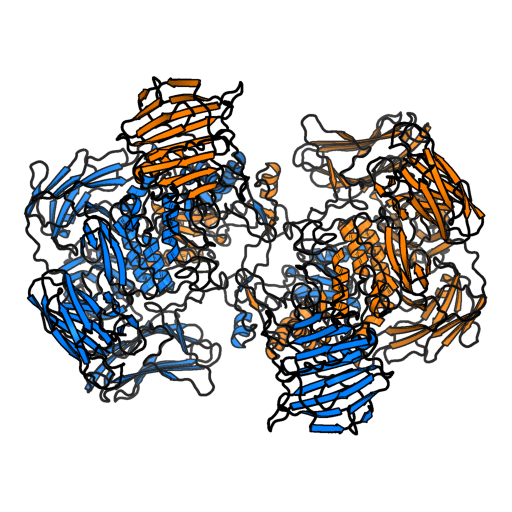69 C C . MET A 1 571 ? 34.861 27.205 41.396 1.00 26.13 589 MET A C 1
ATOM 4370 O O . MET A 1 571 ? 35.478 27.267 40.328 1.00 25.75 589 MET A O 1
ATOM 4375 N N . HIS A 1 572 ? 34.926 26.149 42.201 1.00 26.14 590 HIS A N 1
ATOM 4376 C CA . HIS A 1 572 ? 35.633 24.926 41.797 1.00 26.04 590 HIS A CA 1
ATOM 4377 C C . HIS A 1 572 ? 35.020 24.262 40.565 1.00 26.28 590 HIS A C 1
ATOM 4378 O O . HIS A 1 572 ? 35.743 23.804 39.690 1.00 26.94 590 HIS A O 1
ATOM 4385 N N . THR A 1 573 ? 33.689 24.250 40.470 1.00 25.34 591 THR A N 1
ATOM 4386 C CA . THR A 1 573 ? 33.041 23.730 39.268 1.00 24.28 591 THR A CA 1
ATOM 4387 C C . THR A 1 573 ? 33.458 24.566 38.062 1.00 24.31 591 THR A C 1
ATOM 4388 O O . THR A 1 573 ? 33.889 24.005 37.042 1.00 25.18 591 THR A O 1
ATOM 4392 N N . ARG A 1 574 ? 33.372 25.893 38.178 1.00 23.67 592 ARG A N 1
ATOM 4393 C CA . ARG A 1 574 ? 33.728 26.762 37.049 1.00 23.65 592 ARG A CA 1
ATOM 4394 C C . ARG A 1 574 ? 35.171 26.545 36.597 1.00 23.53 592 ARG A C 1
ATOM 4395 O O . ARG A 1 574 ? 35.437 26.400 35.395 1.00 24.68 592 ARG A O 1
ATOM 4403 N N . TYR A 1 575 ? 36.101 26.520 37.544 1.00 24.48 593 TYR A N 1
ATOM 4404 C CA . TYR A 1 575 ? 37.514 26.346 37.190 1.00 25.52 593 TYR A CA 1
ATOM 4405 C C . TYR A 1 575 ? 37.834 24.952 36.649 1.00 25.61 593 TYR A C 1
ATOM 4406 O O . TYR A 1 575 ? 38.662 24.839 35.745 1.00 26.96 593 TYR A O 1
ATOM 4415 N N . SER A 1 576 ? 37.168 23.911 37.152 1.00 26.21 594 SER A N 1
ATOM 4416 C CA . SER A 1 576 ? 37.294 22.569 36.535 1.00 26.22 594 SER A CA 1
ATOM 4417 C C . SER A 1 576 ? 36.880 22.585 35.059 1.00 26.81 594 SER A C 1
ATOM 4418 O O . SER A 1 576 ? 37.398 21.817 34.247 1.00 26.25 594 SER A O 1
ATOM 4421 N N . LEU A 1 577 ? 35.948 23.473 34.714 1.00 26.07 595 LEU A N 1
ATOM 4422 C CA . LEU A 1 577 ? 35.483 23.617 33.332 1.00 26.37 595 LEU A CA 1
ATOM 4423 C C . LEU A 1 577 ? 36.287 24.581 32.441 1.00 27.75 595 LEU A C 1
ATOM 4424 O O . LEU A 1 577 ? 35.843 24.898 31.327 1.00 28.20 595 LEU A O 1
ATOM 4429 N N . LEU A 1 578 ? 37.461 25.039 32.888 1.00 28.48 596 LEU A N 1
ATOM 4430 C CA . LEU A 1 578 ? 38.315 25.921 32.041 1.00 29.09 596 LEU A CA 1
ATOM 4431 C C . LEU A 1 578 ? 38.526 25.452 30.596 1.00 28.71 596 LEU A C 1
ATOM 4432 O O . LEU A 1 578 ? 38.343 26.254 29.670 1.00 27.33 596 LEU A O 1
ATOM 4437 N N . PRO A 1 579 ? 38.878 24.164 30.385 1.00 29.96 597 PRO A N 1
ATOM 4438 C CA . PRO A 1 579 ? 39.059 23.722 28.989 1.00 31.10 597 PRO A CA 1
ATOM 4439 C C . PRO A 1 579 ? 37.771 23.739 28.165 1.00 30.93 597 PRO A C 1
ATOM 4440 O O . PRO A 1 579 ? 37.811 24.041 26.977 1.00 32.07 597 PRO A O 1
ATOM 4444 N N . TYR A 1 580 ? 36.643 23.430 28.794 1.00 28.66 598 TYR A N 1
ATOM 4445 C CA . TYR A 1 580 ? 35.330 23.537 28.136 1.00 27.53 598 TYR A CA 1
ATOM 4446 C C . TYR A 1 580 ? 35.020 24.978 27.753 1.00 27.88 598 TYR A C 1
ATOM 4447 O O . TYR A 1 580 ? 34.711 25.260 26.592 1.00 27.70 598 TYR A O 1
ATOM 4456 N N . MET A 1 581 ? 35.136 25.881 28.733 1.00 26.99 599 MET A N 1
ATOM 4457 C CA . MET A 1 581 ? 34.826 27.310 28.547 1.00 27.93 599 MET A CA 1
ATOM 4458 C C . MET A 1 581 ? 35.709 27.941 27.472 1.00 27.40 599 MET A C 1
ATOM 4459 O O . MET A 1 581 ? 35.248 28.760 26.683 1.00 25.70 599 MET A O 1
ATOM 4464 N N . TYR A 1 582 ? 36.981 27.548 27.426 1.00 26.86 600 TYR A N 1
ATOM 4465 C CA . TYR A 1 582 ? 37.950 28.284 26.614 1.00 26.88 600 TYR A CA 1
ATOM 4466 C C . TYR A 1 582 ? 37.702 28.090 25.122 1.00 28.68 600 TYR A C 1
ATOM 4467 O O . TYR A 1 582 ? 37.944 28.995 24.321 1.00 27.61 600 TYR A O 1
ATOM 4476 N N . ALA A 1 583 ? 37.176 26.922 24.756 1.00 29.47 601 ALA A N 1
ATOM 4477 C CA . ALA A 1 583 ? 36.740 26.667 23.386 1.00 30.23 601 ALA A CA 1
ATOM 4478 C C . ALA A 1 583 ? 35.707 27.689 22.927 1.00 30.84 601 ALA A C 1
ATOM 4479 O O . ALA A 1 583 ? 35.670 28.026 21.748 1.00 29.61 601 ALA A O 1
ATOM 4481 N N . TYR A 1 584 ? 34.858 28.164 23.843 1.00 30.86 602 TYR A N 1
ATOM 4482 C CA . TYR A 1 584 ? 33.863 29.184 23.499 1.00 30.46 602 TYR A CA 1
ATOM 4483 C C . TYR A 1 584 ? 34.487 30.577 23.327 1.00 30.38 602 TYR A C 1
ATOM 4484 O O . TYR A 1 584 ? 34.015 31.364 22.516 1.00 30.67 602 TYR A O 1
ATOM 4493 N N . GLU A 1 585 ? 35.560 30.871 24.048 1.00 31.00 603 GLU A N 1
ATOM 4494 C CA . GLU A 1 585 ? 36.328 32.094 23.819 1.00 31.22 603 GLU A CA 1
ATOM 4495 C C . GLU A 1 585 ? 36.920 32.100 22.391 1.00 32.81 603 GLU A C 1
ATOM 4496 O O . GLU A 1 585 ? 36.858 33.107 21.680 1.00 30.48 603 GLU A O 1
ATOM 4502 N N . ARG A 1 586 ? 37.451 30.956 21.966 1.00 32.48 604 ARG A N 1
ATOM 4503 C CA . ARG A 1 586 ? 37.922 30.776 20.598 1.00 34.63 604 ARG A CA 1
ATOM 4504 C C . ARG A 1 586 ? 36.769 30.945 19.601 1.00 33.05 604 ARG A C 1
ATOM 4505 O O . ARG A 1 586 ? 36.913 31.634 18.611 1.00 31.40 604 ARG A O 1
ATOM 4513 N N . GLU A 1 587 ? 35.633 30.316 19.878 1.00 32.91 605 GLU A N 1
ATOM 4514 C CA . GLU A 1 587 ? 34.452 30.378 19.001 1.00 33.70 605 GLU A CA 1
ATOM 4515 C C . GLU A 1 587 ? 33.993 31.813 18.757 1.00 31.88 605 GLU A C 1
ATOM 4516 O O . GLU A 1 587 ? 33.637 32.162 17.631 1.00 29.50 605 GLU A O 1
ATOM 4522 N N . ALA A 1 588 ? 34.018 32.643 19.800 1.00 30.92 606 ALA A N 1
ATOM 4523 C CA . ALA A 1 588 ? 33.658 34.059 19.655 1.00 31.55 606 ALA A CA 1
ATOM 4524 C C . ALA A 1 588 ? 34.582 34.811 18.667 1.00 31.14 606 ALA A C 1
ATOM 4525 O O . ALA A 1 588 ? 34.140 35.773 18.040 1.00 29.40 606 ALA A O 1
ATOM 4527 N N . SER A 1 589 ? 35.843 34.383 18.527 1.00 30.12 607 SER A N 1
ATOM 4528 C CA . SER A 1 589 ? 36.726 34.980 17.523 1.00 33.08 607 SER A CA 1
ATOM 4529 C C . SER A 1 589 ? 36.431 34.557 16.089 1.00 32.87 607 SER A C 1
ATOM 4530 O O . SER A 1 589 ? 36.929 35.183 15.166 1.00 34.01 607 SER A O 1
ATOM 4533 N N . GLU A 1 590 ? 35.622 33.517 15.902 1.00 35.16 608 GLU A N 1
ATOM 4534 C CA . GLU A 1 590 ? 35.297 32.992 14.577 1.00 38.07 608 GLU A CA 1
ATOM 4535 C C . GLU A 1 590 ? 33.872 33.321 14.169 1.00 38.88 608 GLU A C 1
ATOM 4536 O O . GLU A 1 590 ? 33.646 33.688 13.028 1.00 38.43 608 GLU A O 1
ATOM 4542 N N . THR A 1 591 ? 32.916 33.209 15.094 1.00 37.33 609 THR A N 1
ATOM 4543 C CA . THR A 1 591 ? 31.508 33.489 14.800 1.00 36.26 609 THR A CA 1
ATOM 4544 C C . THR A 1 591 ? 30.847 34.554 15.691 1.00 35.61 609 THR A C 1
ATOM 4545 O O . THR A 1 591 ? 29.678 34.874 15.492 1.00 35.31 609 THR A O 1
ATOM 4549 N N . GLY A 1 592 ? 31.559 35.065 16.696 1.00 34.00 610 GLY A N 1
ATOM 4550 C CA . GLY A 1 592 ? 30.944 35.937 17.694 1.00 34.08 610 GLY A CA 1
ATOM 4551 C C . GLY A 1 592 ? 30.085 35.251 18.754 1.00 31.89 610 GLY A C 1
ATOM 4552 O O . GLY A 1 592 ? 29.695 35.901 19.725 1.00 33.42 610 GLY A O 1
ATOM 4553 N N . LEU A 1 593 ? 29.769 33.968 18.586 1.00 31.08 611 LEU A N 1
ATOM 4554 C CA . LEU A 1 593 ? 28.969 33.228 19.581 1.00 32.09 611 LEU A CA 1
ATOM 4555 C C . LEU A 1 593 ? 29.858 32.928 20.761 1.00 31.47 611 LEU A C 1
ATOM 4556 O O . LEU A 1 593 ? 31.018 32.582 20.580 1.00 32.60 611 LEU A O 1
ATOM 4561 N N . GLY A 1 594 ? 29.326 33.071 21.972 1.00 30.74 612 GLY A N 1
ATOM 4562 C CA . GLY A 1 594 ? 30.141 32.968 23.177 1.00 29.52 612 GLY A CA 1
ATOM 4563 C C . GLY A 1 594 ? 29.753 31.842 24.115 1.00 29.84 612 GLY A C 1
ATOM 4564 O O . GLY A 1 594 ? 29.272 30.788 23.701 1.00 29.30 612 GLY A O 1
ATOM 4565 N N . LEU A 1 595 ? 29.986 32.078 25.395 1.00 28.71 613 LEU A N 1
ATOM 4566 C CA . LEU A 1 595 ? 29.882 31.045 26.408 1.00 29.28 613 LEU A CA 1
ATOM 4567 C C . LEU A 1 595 ? 28.449 30.792 26.864 1.00 29.81 613 LEU A C 1
ATOM 4568 O O . LEU A 1 595 ? 28.137 29.703 27.337 1.00 33.99 613 LEU A O 1
ATOM 4573 N N . ILE A 1 596 ? 27.585 31.793 26.752 1.00 27.00 614 ILE A N 1
ATOM 4574 C CA . ILE A 1 596 ? 26.182 31.620 27.085 1.00 26.81 614 ILE A CA 1
ATOM 4575 C C . ILE A 1 596 ? 25.313 31.902 25.867 1.00 27.46 614 ILE A C 1
ATOM 4576 O O . ILE A 1 596 ? 25.724 32.602 24.925 1.00 27.88 614 ILE A O 1
ATOM 4581 N N . LYS A 1 597 ? 24.114 31.323 25.894 1.00 27.51 615 LYS A N 1
ATOM 4582 C CA . LYS A 1 597 ? 23.103 31.595 24.895 1.00 27.71 615 LYS A CA 1
ATOM 4583 C C . LYS A 1 597 ? 21.750 31.244 25.453 1.00 27.29 615 LYS A C 1
ATOM 4584 O O . LYS A 1 597 ? 21.645 30.361 26.305 1.00 26.13 615 LYS A O 1
ATOM 4590 N N . PRO A 1 598 ? 20.702 31.926 24.970 1.00 25.92 616 PRO A N 1
ATOM 4591 C CA . PRO A 1 598 ? 19.376 31.558 25.405 1.00 25.98 616 PRO A CA 1
ATOM 4592 C C . PRO A 1 598 ? 18.922 30.258 24.725 1.00 26.45 616 PRO A C 1
ATOM 4593 O O . PRO A 1 598 ? 19.438 29.912 23.650 1.00 26.34 616 PRO A O 1
ATOM 4597 N N . LEU A 1 599 ? 17.965 29.566 25.339 1.00 26.59 617 LEU A N 1
ATOM 4598 C CA . LEU A 1 599 ? 17.465 28.298 24.802 1.00 28.84 617 LEU A CA 1
ATOM 4599 C C . LEU A 1 599 ? 16.943 28.441 23.364 1.00 28.63 617 LEU A C 1
ATOM 4600 O O . LEU A 1 599 ? 17.068 27.502 22.551 1.00 28.13 617 LEU A O 1
ATOM 4605 N N . LEU A 1 600 ? 16.391 29.608 23.050 1.00 28.13 618 LEU A N 1
ATOM 4606 C CA . LEU A 1 600 ? 15.830 29.872 21.705 1.00 28.75 618 LEU A CA 1
ATOM 4607 C C . LEU A 1 600 ? 16.853 29.763 20.567 1.00 28.43 618 LEU A C 1
ATOM 4608 O O . LEU A 1 600 ? 16.467 29.463 19.431 1.00 28.42 618 LEU A O 1
ATOM 4613 N N . PHE A 1 601 ? 18.145 29.968 20.858 1.00 27.97 619 PHE A N 1
ATOM 4614 C CA . PHE A 1 601 ? 19.206 29.716 19.856 1.00 29.23 619 PHE A CA 1
ATOM 4615 C C . PHE A 1 601 ? 19.179 28.270 19.359 1.00 29.71 619 PHE A C 1
ATOM 4616 O O . PHE A 1 601 ? 19.290 28.015 18.160 1.00 30.33 619 PHE A O 1
ATOM 4624 N N . ASP A 1 602 ? 19.044 27.336 20.297 1.00 28.11 620 ASP A N 1
ATOM 4625 C CA . ASP A 1 602 ? 18.995 25.910 19.996 1.00 29.18 620 ASP A CA 1
ATOM 4626 C C . ASP A 1 602 ? 17.584 25.432 19.648 1.00 28.56 620 ASP A C 1
ATOM 4627 O O . ASP A 1 602 ? 17.455 24.424 18.985 1.00 28.35 620 ASP A O 1
ATOM 4632 N N . TYR A 1 603 ? 16.544 26.123 20.120 1.00 27.12 621 TYR A N 1
ATOM 4633 C CA . TYR A 1 603 ? 15.150 25.694 19.932 1.00 26.65 621 TYR A CA 1
ATOM 4634 C C . TYR A 1 603 ? 14.310 26.808 19.307 1.00 27.22 621 TYR A C 1
ATOM 4635 O O . TYR A 1 603 ? 13.362 27.319 19.922 1.00 28.80 621 TYR A O 1
ATOM 4644 N N . PRO A 1 604 ? 14.653 27.197 18.067 1.00 28.23 622 PRO A N 1
ATOM 4645 C CA . PRO A 1 604 ? 13.935 28.304 17.428 1.00 29.05 622 PRO A CA 1
ATOM 4646 C C . PRO A 1 604 ? 12.435 28.084 17.247 1.00 30.50 622 PRO A C 1
ATOM 4647 O O . PRO A 1 604 ? 11.699 29.060 17.202 1.00 30.98 622 PRO A O 1
ATOM 4651 N N . ASN A 1 605 ? 11.996 26.825 17.164 1.00 30.25 623 ASN A N 1
ATOM 4652 C CA . ASN A 1 605 ? 10.588 26.483 16.929 1.00 32.55 623 ASN A CA 1
ATOM 4653 C C . ASN A 1 605 ? 9.796 26.136 18.179 1.00 31.86 623 ASN A C 1
ATOM 4654 O O . ASN A 1 605 ? 8.604 25.825 18.072 1.00 32.06 623 ASN A O 1
ATOM 4659 N N . ASP A 1 606 ? 10.431 26.178 19.353 1.00 29.32 624 ASP A N 1
ATOM 4660 C CA . ASP A 1 606 ? 9.763 25.813 20.612 1.00 29.93 624 ASP A CA 1
ATOM 4661 C C . ASP A 1 606 ? 9.133 27.054 21.266 1.00 29.37 624 ASP A C 1
ATOM 4662 O O . ASP A 1 606 ? 9.867 27.952 21.723 1.00 29.26 624 ASP A O 1
ATOM 4667 N N . PRO A 1 607 ? 7.783 27.095 21.360 1.00 30.28 625 PRO A N 1
ATOM 4668 C CA . PRO A 1 607 ? 7.159 28.274 21.981 1.00 30.34 625 PRO A CA 1
ATOM 4669 C C . PRO A 1 607 ? 7.525 28.489 23.454 1.00 29.55 625 PRO A C 1
ATOM 4670 O O . PRO A 1 607 ? 7.558 29.635 23.911 1.00 28.67 625 PRO A O 1
ATOM 4674 N N . GLN A 1 608 ? 7.828 27.420 24.181 1.00 29.26 626 GLN A N 1
ATOM 4675 C CA . GLN A 1 608 ? 8.203 27.563 25.601 1.00 28.90 626 GLN A CA 1
ATOM 4676 C C . GLN A 1 608 ? 9.638 28.067 25.777 1.00 28.32 626 GLN A C 1
ATOM 4677 O O . GLN A 1 608 ? 10.017 28.437 26.879 1.00 30.04 626 GLN A O 1
ATOM 4683 N N . ALA A 1 609 ? 10.428 28.056 24.705 1.00 25.79 627 ALA A N 1
ATOM 4684 C CA . ALA A 1 609 ? 11.753 28.677 24.668 1.00 26.63 627 ALA A CA 1
ATOM 4685 C C . ALA A 1 609 ? 11.756 30.135 24.193 1.00 28.03 627 ALA A C 1
ATOM 4686 O O . ALA A 1 609 ? 12.779 30.841 24.330 1.00 27.44 627 ALA A O 1
ATOM 4688 N N . ALA A 1 610 ? 10.623 30.610 23.658 1.00 28.19 628 ALA A N 1
ATOM 4689 C CA . ALA A 1 610 ? 10.578 31.886 22.939 1.00 29.67 628 ALA A CA 1
ATOM 4690 C C . ALA A 1 610 ? 11.001 33.093 23.779 1.00 30.46 628 ALA A C 1
ATOM 4691 O O . ALA A 1 610 ? 11.702 33.982 23.272 1.00 29.70 628 ALA A O 1
ATOM 4693 N N . ASP A 1 611 ? 10.548 33.118 25.031 1.00 28.89 629 ASP A N 1
ATOM 4694 C CA . ASP A 1 611 ? 10.881 34.169 25.993 1.00 29.96 629 ASP A CA 1
ATOM 4695 C C . ASP A 1 611 ? 11.525 33.621 27.278 1.00 30.05 629 ASP A C 1
ATOM 4696 O O . ASP A 1 611 ? 11.485 34.269 28.340 1.00 30.11 629 ASP A O 1
ATOM 4701 N N . TYR A 1 612 ? 12.151 32.455 27.186 1.00 30.15 630 TYR A N 1
ATOM 4702 C CA . TYR A 1 612 ? 12.605 31.769 28.388 1.00 30.74 630 TYR A CA 1
ATOM 4703 C C . TYR A 1 612 ? 13.968 32.280 28.864 1.00 27.94 630 TYR A C 1
ATOM 4704 O O . TYR A 1 612 ? 14.947 32.248 28.115 1.00 26.85 630 TYR A O 1
ATOM 4713 N N . THR A 1 613 ? 14.010 32.740 30.107 1.00 26.68 631 THR A N 1
ATOM 4714 C CA . THR A 1 613 ? 15.222 33.341 30.685 1.00 26.67 631 THR A CA 1
ATOM 4715 C C . THR A 1 613 ? 15.646 32.797 32.055 1.00 27.13 631 THR A C 1
ATOM 4716 O O . THR A 1 613 ? 16.734 33.129 32.521 1.00 27.10 631 THR A O 1
ATOM 4720 N N . GLU A 1 614 ? 14.824 31.967 32.694 1.00 28.24 632 GLU A N 1
ATOM 4721 C CA . GLU A 1 614 ? 15.167 31.411 34.015 1.00 28.78 632 GLU A CA 1
ATOM 4722 C C . GLU A 1 614 ? 16.229 30.314 33.959 1.00 27.64 632 GLU A C 1
ATOM 4723 O O . GLU A 1 614 ? 16.796 29.965 34.984 1.00 25.65 632 GLU A O 1
ATOM 4729 N N . ALA A 1 615 ? 16.469 29.781 32.762 1.00 27.46 633 ALA A N 1
ATOM 4730 C CA . ALA A 1 615 ? 17.566 28.889 32.484 1.00 25.96 633 ALA A CA 1
ATOM 4731 C C . ALA A 1 615 ? 18.216 29.303 31.171 1.00 26.09 633 ALA A C 1
ATOM 4732 O O . ALA A 1 615 ? 17.609 29.992 30.345 1.00 25.78 633 ALA A O 1
ATOM 4734 N N . TRP A 1 616 ? 19.460 28.896 30.992 1.00 24.07 634 TRP A N 1
ATOM 4735 C CA . TRP A 1 616 ? 20.189 29.170 29.749 1.00 24.68 634 TRP A CA 1
ATOM 4736 C C . TRP A 1 616 ? 21.258 28.108 29.529 1.00 25.14 634 TRP A C 1
ATOM 4737 O O . TRP A 1 616 ? 21.542 27.321 30.437 1.00 23.88 634 TRP A O 1
ATOM 4748 N N . MET A 1 617 ? 21.849 28.104 28.336 1.00 24.92 635 MET A N 1
ATOM 4749 C CA . MET A 1 617 ? 22.951 27.190 28.026 1.00 25.31 635 MET A CA 1
ATOM 4750 C C . MET A 1 617 ? 24.282 27.807 28.402 1.00 25.63 635 MET A C 1
ATOM 4751 O O . MET A 1 617 ? 24.518 28.991 28.134 1.00 25.47 635 MET A O 1
ATOM 4756 N N . PHE A 1 618 ? 25.121 27.000 29.055 1.00 23.85 636 PHE A N 1
ATOM 4757 C CA . PHE A 1 618 ? 26.483 27.354 29.414 1.00 25.12 636 PHE A CA 1
ATOM 4758 C C . PHE A 1 618 ? 27.345 26.444 28.544 1.00 26.97 636 PHE A C 1
ATOM 4759 O O . PHE A 1 618 ? 27.459 25.238 28.809 1.00 26.65 636 PHE A O 1
ATOM 4767 N N . GLY A 1 619 ? 27.909 27.016 27.481 1.00 27.33 637 GLY A N 1
ATOM 4768 C CA . GLY A 1 619 ? 28.415 26.242 26.338 1.00 28.08 637 GLY A CA 1
ATOM 4769 C C . GLY A 1 619 ? 27.286 25.507 25.633 1.00 28.80 637 GLY A C 1
ATOM 4770 O O . GLY A 1 619 ? 26.108 25.831 25.828 1.00 29.43 637 GLY A O 1
ATOM 4771 N N . ASP A 1 620 ? 27.619 24.490 24.842 1.00 28.30 638 ASP A N 1
ATOM 4772 C CA . ASP A 1 620 ? 26.602 23.740 24.084 1.00 28.93 638 ASP A CA 1
ATOM 4773 C C . ASP A 1 620 ? 25.886 22.653 24.881 1.00 28.63 638 ASP A C 1
ATOM 4774 O O . ASP A 1 620 ? 24.806 22.224 24.480 1.00 27.14 638 ASP A O 1
ATOM 4779 N N . TRP A 1 621 ? 26.474 22.230 26.003 1.00 27.26 639 TRP A N 1
ATOM 4780 C CA . TRP A 1 621 ? 26.166 20.937 26.605 1.00 27.26 639 TRP A CA 1
ATOM 4781 C C . TRP A 1 621 ? 25.651 20.969 28.042 1.00 26.50 639 TRP A C 1
ATOM 4782 O O . TRP A 1 621 ? 25.371 19.907 28.603 1.00 26.05 639 TRP A O 1
ATOM 4793 N N . LEU A 1 622 ? 25.531 22.163 28.627 1.00 24.93 640 LEU A N 1
ATOM 4794 C CA . LEU A 1 622 ? 25.026 22.324 29.977 1.00 24.64 640 LEU A CA 1
ATOM 4795 C C . LEU A 1 622 ? 23.882 23.339 30.021 1.00 24.13 640 LEU A C 1
ATOM 4796 O O . LEU A 1 622 ? 24.020 24.460 29.524 1.00 25.21 640 LEU A O 1
ATOM 4801 N N . LEU A 1 623 ? 22.762 22.941 30.608 1.00 24.20 641 LEU A N 1
ATOM 4802 C CA . LEU A 1 623 ? 21.645 23.847 30.880 1.00 24.07 641 LEU A CA 1
ATOM 4803 C C . LEU A 1 623 ? 21.684 24.151 32.357 1.00 25.04 641 LEU A C 1
ATOM 4804 O O . LEU A 1 623 ? 21.670 23.216 33.180 1.00 26.72 641 LEU A O 1
ATOM 4809 N N . VAL A 1 624 ? 21.725 25.439 32.702 1.00 23.41 642 VAL A N 1
ATOM 4810 C CA . VAL A 1 624 ? 21.794 25.857 34.099 1.00 22.91 642 VAL A CA 1
ATOM 4811 C C . VAL A 1 624 ? 20.565 26.689 34.449 1.00 23.44 642 VAL A C 1
ATOM 4812 O O . VAL A 1 624 ? 20.112 27.496 33.647 1.00 24.10 642 VAL A O 1
ATOM 4816 N N . SER A 1 625 ? 20.044 26.502 35.649 1.00 24.90 643 SER A N 1
ATOM 4817 C CA . SER A 1 625 ? 18.898 27.269 36.132 1.00 24.52 643 SER A CA 1
ATOM 4818 C C . SER A 1 625 ? 19.136 27.587 37.607 1.00 24.58 643 SER A C 1
ATOM 4819 O O . SER A 1 625 ? 18.661 26.860 38.471 1.00 24.90 643 SER A O 1
ATOM 4822 N N . PRO A 1 626 ? 19.916 28.648 37.902 1.00 24.57 644 PRO A N 1
ATOM 4823 C CA . PRO A 1 626 ? 20.243 28.975 39.295 1.00 24.03 644 PRO A CA 1
ATOM 4824 C C . PRO A 1 626 ? 19.013 29.282 40.137 1.00 24.85 644 PRO A C 1
ATOM 4825 O O . PRO A 1 626 ? 18.022 29.804 39.604 1.00 23.17 644 PRO A O 1
ATOM 4829 N N . VAL A 1 627 ? 19.090 28.964 41.429 1.00 24.20 645 VAL A N 1
ATOM 4830 C CA . VAL A 1 627 ? 18.056 29.296 42.383 1.00 24.84 645 VAL A CA 1
ATOM 4831 C C . VAL A 1 627 ? 18.192 30.779 42.720 1.00 26.01 645 VAL A C 1
ATOM 4832 O O . VAL A 1 627 ? 19.153 31.183 43.378 1.00 23.75 645 VAL A O 1
ATOM 4836 N N . LEU A 1 628 ? 17.228 31.578 42.259 1.00 24.41 646 LEU A N 1
ATOM 4837 C CA . LEU A 1 628 ? 17.250 33.029 42.440 1.00 24.47 646 LEU A CA 1
ATOM 4838 C C . LEU A 1 628 ? 16.169 33.551 43.400 1.00 24.28 646 LEU A C 1
ATOM 4839 O O . LEU A 1 628 ? 16.157 34.744 43.697 1.00 25.06 646 LEU A O 1
ATOM 4844 N N . GLY A 1 629 ? 15.282 32.675 43.898 1.00 24.13 647 GLY A N 1
ATOM 4845 C CA . GLY A 1 629 ? 14.217 33.093 44.809 1.00 24.30 647 GLY A CA 1
ATOM 4846 C C . GLY A 1 629 ? 14.633 33.036 46.276 1.00 25.30 647 GLY A C 1
ATOM 4847 O O . GLY A 1 629 ? 15.305 32.098 46.713 1.00 24.13 647 GLY A O 1
ATOM 4848 N N . GLU A 1 630 ? 14.233 34.045 47.034 1.00 26.12 648 GLU A N 1
ATOM 4849 C CA . GLU A 1 630 ? 14.433 34.045 48.471 1.00 28.11 648 GLU A CA 1
ATOM 4850 C C . GLU A 1 630 ? 13.618 32.904 49.090 1.00 27.45 648 GLU A C 1
ATOM 4851 O O . GLU A 1 630 ? 12.477 32.701 48.711 1.00 26.01 648 GLU A O 1
ATOM 4857 N N . ALA A 1 631 ? 14.221 32.161 50.021 1.00 26.44 649 ALA A N 1
ATOM 4858 C CA . ALA A 1 631 ? 13.549 31.049 50.714 1.00 27.16 649 ALA A CA 1
ATOM 4859 C C . ALA A 1 631 ? 12.912 30.015 49.758 1.00 27.16 649 ALA A C 1
ATOM 4860 O O . ALA A 1 631 ? 11.879 29.406 50.057 1.00 27.15 649 ALA A O 1
ATOM 4862 N N . GLN A 1 632 ? 13.548 29.793 48.618 1.00 25.54 650 GLN A N 1
ATOM 4863 C CA . GLN A 1 632 ? 12.960 28.947 47.598 1.00 25.78 650 GLN A CA 1
ATOM 4864 C C . GLN A 1 632 ? 13.218 27.472 47.930 1.00 25.14 650 GLN A C 1
ATOM 4865 O O . GLN A 1 632 ? 14.373 27.060 48.126 1.00 25.12 650 GLN A O 1
ATOM 4871 N N . HIS A 1 633 ? 12.138 26.687 47.989 1.00 25.35 651 HIS A N 1
ATOM 4872 C CA . HIS A 1 633 ? 12.190 25.251 48.340 1.00 25.69 651 HIS A CA 1
ATOM 4873 C C . HIS A 1 633 ? 12.140 24.296 47.160 1.00 25.43 651 HIS A C 1
ATOM 4874 O O . HIS A 1 633 ? 12.426 23.113 47.309 1.00 24.81 651 HIS A O 1
ATOM 4881 N N . SER A 1 634 ? 11.773 24.808 45.989 1.00 25.72 652 SER A N 1
ATOM 4882 C CA . SER A 1 634 ? 11.702 24.002 44.785 1.00 25.26 652 SER A CA 1
ATOM 4883 C C . SER A 1 634 ? 11.630 24.931 43.598 1.00 24.68 652 SER A C 1
ATOM 4884 O O . SER A 1 634 ? 11.291 26.097 43.746 1.00 24.23 652 SER A O 1
ATOM 4887 N N . LYS A 1 635 ? 11.926 24.395 42.426 1.00 26.92 653 LYS A N 1
ATOM 4888 C CA . LYS A 1 635 ? 11.931 25.160 41.191 1.00 27.28 653 LYS A CA 1
ATOM 4889 C C . LYS A 1 635 ? 11.169 24.431 40.106 1.00 26.66 653 LYS A C 1
ATOM 4890 O O . LYS A 1 635 ? 11.226 23.207 40.035 1.00 25.00 653 LYS A O 1
ATOM 4896 N N . GLN A 1 636 ? 10.474 25.182 39.246 1.00 25.37 654 GLN A N 1
ATOM 4897 C CA . GLN A 1 636 ? 9.875 24.602 38.048 1.00 28.83 654 GLN A CA 1
ATOM 4898 C C . GLN A 1 636 ? 10.860 24.933 36.924 1.00 28.63 654 GLN A C 1
ATOM 4899 O O . GLN A 1 636 ? 11.176 26.105 36.697 1.00 31.15 654 GLN A O 1
ATOM 4905 N N . ILE A 1 637 ? 11.397 23.900 36.285 1.00 27.43 655 ILE A N 1
ATOM 4906 C CA . ILE A 1 637 ? 12.449 24.077 35.282 1.00 26.98 655 ILE A CA 1
ATOM 4907 C C . ILE A 1 637 ? 11.984 23.483 33.970 1.00 27.47 655 ILE A C 1
ATOM 4908 O O . ILE A 1 637 ? 11.705 22.270 33.891 1.00 26.42 655 ILE A O 1
ATOM 4913 N N . TYR A 1 638 ? 11.882 24.342 32.953 1.00 27.51 656 TYR A N 1
ATOM 4914 C CA . TYR A 1 638 ? 11.601 23.885 31.593 1.00 27.16 656 TYR A CA 1
ATOM 4915 C C . TYR A 1 638 ? 12.846 23.270 30.960 1.00 25.08 656 TYR A C 1
ATOM 4916 O O . TYR A 1 638 ? 13.869 23.928 30.852 1.00 25.29 656 TYR A O 1
ATOM 4925 N N . LEU A 1 639 ? 12.739 22.001 30.573 1.00 25.38 657 LEU A N 1
ATOM 4926 C CA . LEU A 1 639 ? 13.766 21.311 29.807 1.00 26.04 657 LEU A CA 1
ATOM 4927 C C . LEU A 1 639 ? 13.255 21.088 28.390 1.00 26.47 657 LEU A C 1
ATOM 4928 O O . LEU A 1 639 ? 12.258 20.394 28.212 1.00 28.15 657 LEU A O 1
ATOM 4933 N N . PRO A 1 640 ? 13.936 21.653 27.380 1.00 26.73 658 PRO A N 1
ATOM 4934 C CA . PRO A 1 640 ? 13.501 21.466 25.994 1.00 27.33 658 PRO A CA 1
ATOM 4935 C C . PRO A 1 640 ? 13.853 20.086 25.455 1.00 26.98 658 PRO A C 1
ATOM 4936 O O . PRO A 1 640 ? 14.342 19.247 26.209 1.00 25.99 658 PRO A O 1
ATOM 4940 N N . ALA A 1 641 ? 13.596 19.852 24.165 1.00 27.35 659 ALA A N 1
ATOM 4941 C CA . ALA A 1 641 ? 13.685 18.521 23.584 1.00 28.18 659 ALA A CA 1
ATOM 4942 C C . ALA A 1 641 ? 15.048 17.892 23.786 1.00 28.26 659 ALA A C 1
ATOM 4943 O O . ALA A 1 641 ? 16.075 18.548 23.607 1.00 28.96 659 ALA A O 1
ATOM 4945 N N . GLY A 1 642 ? 15.028 16.618 24.148 1.00 29.38 660 GLY A N 1
ATOM 4946 C CA . GLY A 1 642 ? 16.237 15.820 24.317 1.00 30.26 660 GLY A CA 1
ATOM 4947 C C . GLY A 1 642 ? 16.143 14.978 25.568 1.00 30.40 660 GLY A C 1
ATOM 4948 O O . GLY A 1 642 ? 15.058 14.751 26.121 1.00 30.87 660 GLY A O 1
ATOM 4949 N N . THR A 1 643 ? 17.291 14.495 26.006 1.00 29.20 661 THR A N 1
ATOM 4950 C CA . THR A 1 643 ? 17.392 13.804 27.280 1.00 29.78 661 THR A CA 1
ATOM 4951 C C . THR A 1 643 ? 18.398 14.561 28.126 1.00 28.39 661 THR A C 1
ATOM 4952 O O . THR A 1 643 ? 19.454 14.947 27.622 1.00 30.06 661 THR A O 1
ATOM 4956 N N . TRP A 1 644 ? 18.056 14.774 29.395 1.00 27.31 662 TRP A N 1
ATOM 4957 C CA . TRP A 1 644 ? 18.842 15.616 30.305 1.00 28.21 662 TRP A CA 1
ATOM 4958 C C . TRP A 1 644 ? 19.237 14.801 31.528 1.00 28.91 662 TRP A C 1
ATOM 4959 O O . TRP A 1 644 ? 18.417 14.059 32.048 1.00 29.22 662 TRP A O 1
ATOM 4970 N N . ILE A 1 645 ? 20.492 14.946 31.957 1.00 27.77 663 ILE A N 1
ATOM 4971 C CA . ILE A 1 645 ? 21.030 14.236 33.103 1.00 27.51 663 ILE A CA 1
ATOM 4972 C C . ILE A 1 645 ? 21.403 15.270 34.177 1.00 25.93 663 ILE A C 1
ATOM 4973 O O . ILE A 1 645 ? 22.162 16.199 33.930 1.00 26.92 663 ILE A O 1
ATOM 4978 N N . ASP A 1 646 ? 20.871 15.095 35.371 1.00 24.41 664 ASP A N 1
ATOM 4979 C CA . ASP A 1 646 ? 21.182 15.980 36.486 1.00 24.38 664 ASP A CA 1
ATOM 4980 C C . ASP A 1 646 ? 22.682 15.859 36.818 1.00 25.91 664 ASP A C 1
ATOM 4981 O O . ASP A 1 646 ? 23.155 14.783 37.185 1.00 25.11 664 ASP A O 1
ATOM 4986 N N . TYR A 1 647 ? 23.410 16.960 36.625 1.00 26.21 665 TYR A N 1
ATOM 4987 C CA . TYR A 1 647 ? 24.861 17.031 36.850 1.00 27.11 665 TYR A CA 1
ATOM 4988 C C . TYR A 1 647 ? 25.288 16.612 38.257 1.00 27.05 665 TYR A C 1
ATOM 4989 O O . TYR A 1 647 ? 26.330 15.984 38.415 1.00 25.98 665 TYR A O 1
ATOM 4998 N N . HIS A 1 648 ? 24.515 17.003 39.263 1.00 26.04 666 HIS A N 1
ATOM 4999 C CA . HIS A 1 648 ? 24.877 16.746 40.659 1.00 26.97 666 HIS A CA 1
ATOM 5000 C C . HIS A 1 648 ? 24.215 15.527 41.267 1.00 26.81 666 HIS A C 1
ATOM 5001 O O . HIS A 1 648 ? 24.762 14.975 42.193 1.00 25.29 666 HIS A O 1
ATOM 5008 N N . ARG A 1 649 ? 23.039 15.128 40.772 1.00 25.94 667 ARG A N 1
ATOM 5009 C CA . ARG A 1 649 ? 22.242 14.062 41.398 1.00 26.36 667 ARG A CA 1
ATOM 5010 C C . ARG A 1 649 ? 22.169 12.772 40.591 1.00 26.62 667 ARG A C 1
ATOM 5011 O O . ARG A 1 649 ? 21.820 11.725 41.140 1.00 26.09 667 ARG A O 1
ATOM 5019 N N . GLY A 1 650 ? 22.479 12.838 39.303 1.00 26.45 668 GLY A N 1
ATOM 5020 C CA . GLY A 1 650 ? 22.610 11.653 38.480 1.00 27.81 668 GLY A CA 1
ATOM 5021 C C . GLY A 1 650 ? 21.394 11.175 37.697 1.00 28.59 668 GLY A C 1
ATOM 5022 O O . GLY A 1 650 ? 21.571 10.472 36.717 1.00 29.51 668 GLY A O 1
ATOM 5023 N N . GLN A 1 651 ? 20.178 11.554 38.096 1.00 28.37 669 GLN A N 1
ATOM 5024 C CA . GLN A 1 651 ? 18.962 11.031 37.439 1.00 30.03 669 GLN A CA 1
ATOM 5025 C C . GLN A 1 651 ? 18.752 11.641 36.051 1.00 29.74 669 GLN A C 1
ATOM 5026 O O . GLN A 1 651 ? 19.271 12.714 35.751 1.00 26.46 669 GLN A O 1
ATOM 5032 N N . THR A 1 652 ? 18.006 10.944 35.206 1.00 29.57 670 THR A N 1
ATOM 5033 C CA . THR A 1 652 ? 17.728 11.441 33.855 1.00 32.71 670 THR A CA 1
ATOM 5034 C C . THR A 1 652 ? 16.305 11.966 33.766 1.00 32.87 670 THR A C 1
ATOM 5035 O O . THR A 1 652 ? 15.421 11.563 34.542 1.00 30.11 670 THR A O 1
ATOM 5039 N N . TYR A 1 653 ? 16.106 12.892 32.829 1.00 31.38 671 TYR A N 1
ATOM 5040 C CA . TYR A 1 653 ? 14.804 13.490 32.565 1.00 30.82 671 TYR A CA 1
ATOM 5041 C C . TYR A 1 653 ? 14.600 13.508 31.067 1.00 32.51 671 TYR A C 1
ATOM 5042 O O . TYR A 1 653 ? 15.533 13.821 30.309 1.00 30.75 671 TYR A O 1
ATOM 5051 N N . SER A 1 654 ? 13.396 13.159 30.627 1.00 31.54 672 SER A N 1
ATOM 5052 C CA . SER A 1 654 ? 13.053 13.359 29.228 1.00 33.36 672 SER A CA 1
ATOM 5053 C C . SER A 1 654 ? 12.707 14.841 29.030 1.00 32.58 672 SER A C 1
ATOM 5054 O O . SER A 1 654 ? 12.122 15.499 29.915 1.00 34.20 672 SER A O 1
ATOM 5057 N N . GLY A 1 655 ? 13.108 15.361 27.878 1.00 31.27 673 GLY A N 1
ATOM 5058 C CA . GLY A 1 655 ? 12.898 16.749 27.527 1.00 31.94 673 GLY A CA 1
ATOM 5059 C C . GLY A 1 655 ? 11.463 17.057 27.115 1.00 30.88 673 GLY A C 1
ATOM 5060 O O . GLY A 1 655 ? 10.611 16.175 27.064 1.00 33.17 673 GLY A O 1
ATOM 5061 N N . GLY A 1 656 ? 11.213 18.327 26.842 1.00 29.68 674 GLY A N 1
ATOM 5062 C CA . GLY A 1 656 ? 9.909 18.818 26.417 1.00 29.31 674 GLY A CA 1
ATOM 5063 C C . GLY A 1 656 ? 8.910 18.879 27.550 1.00 30.64 674 GLY A C 1
ATOM 5064 O O . GLY A 1 656 ? 7.732 18.636 27.342 1.00 30.50 674 GLY A O 1
ATOM 5065 N N . GLN A 1 657 ? 9.368 19.196 28.758 1.00 30.38 675 GLN A N 1
ATOM 5066 C CA . GLN A 1 657 ? 8.466 19.277 29.911 1.00 30.59 675 GLN A CA 1
ATOM 5067 C C . GLN A 1 657 ? 9.039 20.191 30.961 1.00 29.43 675 GLN A C 1
ATOM 5068 O O . GLN A 1 657 ? 10.246 20.410 30.999 1.00 27.87 675 GLN A O 1
ATOM 5074 N N . THR A 1 658 ? 8.166 20.689 31.826 1.00 29.43 676 THR A N 1
ATOM 5075 C CA . THR A 1 658 ? 8.585 21.438 33.005 1.00 30.47 676 THR A CA 1
ATOM 5076 C C . THR A 1 658 ? 8.672 20.449 34.161 1.00 30.27 676 THR A C 1
ATOM 5077 O O . THR A 1 658 ? 7.707 19.761 34.457 1.00 30.87 676 THR A O 1
ATOM 5081 N N . ILE A 1 659 ? 9.844 20.359 34.785 1.00 28.46 677 ILE A N 1
ATOM 5082 C CA . ILE A 1 659 ? 10.058 19.428 35.879 1.00 28.49 677 ILE A CA 1
ATOM 5083 C C . ILE A 1 659 ? 9.925 20.180 37.188 1.00 29.17 677 ILE A C 1
ATOM 5084 O O . ILE A 1 659 ? 10.163 21.395 37.248 1.00 27.36 677 ILE A O 1
ATOM 5089 N N . HIS A 1 660 ? 9.509 19.460 38.221 1.00 29.19 678 HIS A N 1
ATOM 5090 C CA . HIS A 1 660 ? 9.557 19.966 39.577 1.00 27.89 678 HIS A CA 1
ATOM 5091 C C . HIS A 1 660 ? 10.905 19.549 40.183 1.00 28.04 678 HIS A C 1
ATOM 5092 O O . HIS A 1 660 ? 11.233 18.364 40.210 1.00 27.27 678 HIS A O 1
ATOM 5099 N N . TYR A 1 661 ? 11.650 20.521 40.695 1.00 28.30 679 TYR A N 1
ATOM 5100 C CA . TYR A 1 661 ? 13.014 20.294 41.151 1.00 26.16 679 TYR A CA 1
ATOM 5101 C C . TYR A 1 661 ? 13.168 20.704 42.620 1.00 26.09 679 TYR A C 1
ATOM 5102 O O . TYR A 1 661 ? 13.238 21.889 42.920 1.00 24.31 679 TYR A O 1
ATOM 5111 N N . PRO A 1 662 ? 13.201 19.717 43.541 1.00 25.45 680 PRO A N 1
ATOM 5112 C CA . PRO A 1 662 ? 13.401 20.043 44.962 1.00 26.74 680 PRO A CA 1
ATOM 5113 C C . PRO A 1 662 ? 14.760 20.686 45.199 1.00 25.79 680 PRO A C 1
ATOM 5114 O O . PRO A 1 662 ? 15.743 20.230 44.616 1.00 26.60 680 PRO A O 1
ATOM 5118 N N . VAL A 1 663 ? 14.805 21.736 46.013 1.00 25.90 681 VAL A N 1
ATOM 5119 C CA . VAL A 1 663 ? 16.069 22.288 46.480 1.00 26.39 681 VAL A CA 1
ATOM 5120 C C . VAL A 1 663 ? 16.070 22.450 47.999 1.00 25.16 681 VAL A C 1
ATOM 5121 O O . VAL A 1 663 ? 15.041 22.662 48.641 1.00 23.93 681 VAL A O 1
ATOM 5125 N N . ASN A 1 664 ? 17.258 22.329 48.558 1.00 24.41 682 ASN A N 1
ATOM 5126 C CA . ASN A 1 664 ? 17.435 22.432 49.996 1.00 24.45 682 ASN A CA 1
ATOM 5127 C C . ASN A 1 664 ? 17.676 23.895 50.393 1.00 23.95 682 ASN A C 1
ATOM 5128 O O . ASN A 1 664 ? 18.777 24.436 50.239 1.00 23.96 682 ASN A O 1
ATOM 5133 N N . ALA A 1 665 ? 16.625 24.534 50.896 1.00 24.48 683 ALA A N 1
ATOM 5134 C CA . ALA A 1 665 ? 16.687 25.925 51.323 1.00 24.67 683 ALA A CA 1
ATOM 5135 C C . ALA A 1 665 ? 17.499 26.087 52.611 1.00 25.40 683 ALA A C 1
ATOM 5136 O O . ALA A 1 665 ? 17.898 27.189 52.946 1.00 25.64 683 ALA A O 1
ATOM 5138 N N . ASP A 1 666 ? 17.710 24.999 53.341 1.00 25.81 684 ASP A N 1
ATOM 5139 C CA . ASP A 1 666 ? 18.559 25.032 54.535 1.00 27.18 684 ASP A CA 1
ATOM 5140 C C . ASP A 1 666 ? 20.072 25.098 54.247 1.00 26.65 684 ASP A C 1
ATOM 5141 O O . ASP A 1 666 ? 20.798 25.817 54.937 1.00 26.70 684 ASP A O 1
ATOM 5146 N N . THR A 1 667 ? 20.551 24.373 53.241 1.00 24.80 685 THR A N 1
ATOM 5147 C CA . THR A 1 667 ? 21.987 24.294 52.969 1.00 25.14 685 THR A CA 1
ATOM 5148 C C . THR A 1 667 ? 22.498 25.261 51.896 1.00 25.92 685 THR A C 1
ATOM 5149 O O . THR A 1 667 ? 23.682 25.601 51.915 1.00 22.22 685 THR A O 1
ATOM 5153 N N . TRP A 1 668 ? 21.621 25.654 50.950 1.00 24.07 686 TRP A N 1
ATOM 5154 C CA . TRP A 1 668 ? 21.999 26.484 49.788 1.00 24.59 686 TRP A CA 1
ATOM 5155 C C . TRP A 1 668 ? 23.066 25.852 48.897 1.00 24.26 686 TRP A C 1
ATOM 5156 O O . TRP A 1 668 ? 23.782 26.565 48.193 1.00 26.01 686 TRP A O 1
ATOM 5167 N N . THR A 1 669 ? 23.138 24.520 48.875 1.00 23.35 687 THR A N 1
ATOM 5168 C CA . THR A 1 669 ? 24.203 23.817 48.155 1.00 23.14 687 THR A CA 1
ATOM 5169 C C . THR A 1 669 ? 23.866 23.508 46.691 1.00 23.70 687 THR A C 1
ATOM 5170 O O . THR A 1 669 ? 24.756 23.193 45.909 1.00 24.37 687 THR A O 1
ATOM 5174 N N . ASP A 1 670 ? 22.597 23.643 46.319 1.00 22.59 688 ASP A N 1
ATOM 5175 C CA . ASP A 1 670 ? 22.134 23.310 44.966 1.00 23.82 688 ASP A CA 1
ATOM 5176 C C . ASP A 1 670 ? 22.311 24.417 43.934 1.00 24.81 688 ASP A C 1
ATOM 5177 O O . ASP A 1 670 ? 21.885 25.564 44.147 1.00 25.67 688 ASP A O 1
ATOM 5182 N N . VAL A 1 671 ? 22.895 24.038 42.807 1.00 24.55 689 VAL A N 1
ATOM 5183 C CA . VAL A 1 671 ? 22.890 24.826 41.597 1.00 25.75 689 VAL A CA 1
ATOM 5184 C C . VAL A 1 671 ? 22.338 23.889 40.516 1.00 26.47 689 VAL A C 1
ATOM 5185 O O . VAL A 1 671 ? 23.081 23.038 39.997 1.00 25.66 689 VAL A O 1
ATOM 5189 N N . PRO A 1 672 ? 21.035 24.030 40.175 1.00 24.52 690 PRO A N 1
ATOM 5190 C CA . PRO A 1 672 ? 20.412 23.117 39.203 1.00 23.75 690 PRO A CA 1
ATOM 5191 C C . PRO A 1 672 ? 21.109 23.206 37.862 1.00 23.65 690 PRO A C 1
ATOM 5192 O O . PRO A 1 672 ? 21.173 24.290 37.272 1.00 25.53 690 PRO A O 1
ATOM 5196 N N . LEU A 1 673 ? 21.639 22.075 37.406 1.00 22.95 691 LEU A N 1
ATOM 5197 C CA . LEU A 1 673 ? 22.563 22.014 36.294 1.00 24.35 691 LEU A CA 1
ATOM 5198 C C . LEU A 1 673 ? 22.363 20.662 35.599 1.00 24.69 691 LEU A C 1
ATOM 5199 O O . LEU A 1 673 ? 22.407 19.614 36.252 1.00 25.13 691 LEU A O 1
ATOM 5204 N N . PHE A 1 674 ? 22.141 20.710 34.289 1.00 24.13 692 PHE A N 1
ATOM 5205 C CA . PHE A 1 674 ? 21.697 19.544 33.516 1.00 25.17 692 PHE A CA 1
ATOM 5206 C C . PHE A 1 674 ? 22.564 19.340 32.300 1.00 25.43 692 PHE A C 1
ATOM 5207 O O . PHE A 1 674 ? 22.835 20.279 31.564 1.00 26.41 692 PHE A O 1
ATOM 5215 N N . VAL A 1 675 ? 23.017 18.107 32.123 1.00 25.55 693 VAL A N 1
ATOM 5216 C CA . VAL A 1 675 ? 23.866 17.739 31.014 1.00 25.95 693 VAL A CA 1
ATOM 5217 C C . VAL A 1 675 ? 22.948 17.372 29.865 1.00 24.74 693 VAL A C 1
ATOM 5218 O O . VAL A 1 675 ? 22.043 16.565 30.042 1.00 26.51 693 VAL A O 1
ATOM 5222 N N . LYS A 1 676 ? 23.186 17.958 28.704 1.00 24.59 694 LYS A N 1
ATOM 5223 C CA . LYS A 1 676 ? 22.412 17.644 27.487 1.00 25.99 694 LYS A CA 1
ATOM 5224 C C . LYS A 1 676 ? 22.999 16.349 26.914 1.00 27.11 694 LYS A C 1
ATOM 5225 O O . LYS A 1 676 ? 24.215 16.278 26.671 1.00 25.82 694 LYS A O 1
ATOM 5231 N N . GLN A 1 677 ? 22.161 15.328 26.730 1.00 28.64 695 GLN A N 1
ATOM 5232 C CA . GLN A 1 677 ? 22.631 14.052 26.174 1.00 30.57 695 GLN A CA 1
ATOM 5233 C C . GLN A 1 677 ? 23.253 14.343 24.816 1.00 30.59 695 GLN A C 1
ATOM 5234 O O . GLN A 1 677 ? 22.714 15.137 24.064 1.00 30.85 695 GLN A O 1
ATOM 5240 N N . GLY A 1 678 ? 24.422 13.744 24.561 1.00 27.67 696 GLY A N 1
ATOM 5241 C CA . GLY A 1 678 ? 25.328 14.137 23.474 1.00 27.52 696 GLY A CA 1
ATOM 5242 C C . GLY A 1 678 ? 26.578 14.861 23.961 1.00 27.29 696 GLY A C 1
ATOM 5243 O O . GLY A 1 678 ? 27.552 14.993 23.218 1.00 26.86 696 GLY A O 1
ATOM 5244 N N . ALA A 1 679 ? 26.559 15.299 25.221 1.00 26.08 697 ALA A N 1
ATOM 5245 C CA . ALA A 1 679 ? 27.607 16.146 25.792 1.00 27.08 697 ALA A CA 1
ATOM 5246 C C . ALA A 1 679 ? 28.978 15.513 25.710 1.00 26.57 697 ALA A C 1
ATOM 5247 O O . ALA A 1 679 ? 29.115 14.331 26.004 1.00 26.63 697 ALA A O 1
ATOM 5249 N N . ILE A 1 680 ? 29.953 16.329 25.316 1.00 26.95 698 ILE A N 1
ATOM 5250 C CA . ILE A 1 680 ? 31.373 16.019 25.392 1.00 27.14 698 ILE A CA 1
ATOM 5251 C C . ILE A 1 680 ? 32.000 17.211 26.120 1.00 27.71 698 ILE A C 1
ATOM 5252 O O . ILE A 1 680 ? 32.077 18.315 25.558 1.00 29.63 698 ILE A O 1
ATOM 5257 N N . ILE A 1 681 ? 32.428 16.992 27.367 1.00 26.76 699 ILE A N 1
ATOM 5258 C CA . ILE A 1 681 ? 32.821 18.076 28.273 1.00 26.56 699 ILE A CA 1
ATOM 5259 C C . ILE A 1 681 ? 34.233 17.858 28.815 1.00 26.79 699 ILE A C 1
ATOM 5260 O O . ILE A 1 681 ? 34.434 17.121 29.789 1.00 26.28 699 ILE A O 1
ATOM 5265 N N . PRO A 1 682 ? 35.220 18.529 28.199 1.00 26.54 700 PRO A N 1
ATOM 5266 C CA . PRO A 1 682 ? 36.569 18.498 28.742 1.00 26.97 700 PRO A CA 1
ATOM 5267 C C . PRO A 1 682 ? 36.608 19.232 30.079 1.00 29.05 700 PRO A C 1
ATOM 5268 O O . PRO A 1 682 ? 35.948 20.267 30.236 1.00 29.59 700 PRO A O 1
ATOM 5272 N N . ASN A 1 683 ? 37.346 18.686 31.029 1.00 27.53 701 ASN A N 1
ATOM 5273 C CA . ASN A 1 683 ? 37.485 19.302 32.334 1.00 28.77 701 ASN A CA 1
ATOM 5274 C C . ASN A 1 683 ? 38.813 18.890 32.958 1.00 30.66 701 ASN A C 1
ATOM 5275 O O . ASN A 1 683 ? 39.474 17.947 32.482 1.00 28.60 701 ASN A O 1
ATOM 5280 N N . GLN A 1 684 ? 39.192 19.588 34.022 1.00 29.25 702 GLN A N 1
ATOM 5281 C CA . GLN A 1 684 ? 40.518 19.418 34.594 1.00 28.80 702 GLN A CA 1
ATOM 5282 C C . GLN A 1 684 ? 40.473 19.639 36.081 1.00 29.38 702 GLN A C 1
ATOM 5283 O O . GLN A 1 684 ? 39.453 20.083 36.631 1.00 30.29 702 GLN A O 1
ATOM 5289 N N . GLN A 1 685 ? 41.589 19.315 36.720 1.00 28.04 703 GLN A N 1
ATOM 5290 C CA . GLN A 1 685 ? 41.836 19.636 38.121 1.00 30.19 703 GLN A CA 1
ATOM 5291 C C . GLN A 1 685 ? 41.632 21.144 38.396 1.00 27.46 703 GLN A C 1
ATOM 5292 O O . GLN A 1 685 ? 41.898 22.001 37.545 1.00 27.64 703 GLN A O 1
ATOM 5298 N N . VAL A 1 686 ? 41.180 21.461 39.596 1.00 28.43 704 VAL A N 1
ATOM 5299 C CA . VAL A 1 686 ? 40.921 22.843 39.960 1.00 28.71 704 VAL A CA 1
ATOM 5300 C C . VAL A 1 686 ? 42.226 23.553 40.288 1.00 28.41 704 VAL A C 1
ATOM 5301 O O . VAL A 1 686 ? 42.972 23.096 41.133 1.00 29.01 704 VAL A O 1
ATOM 5305 N N . LEU A 1 687 ? 42.486 24.656 39.593 1.00 29.05 705 LEU A N 1
ATOM 5306 C CA . LEU A 1 687 ? 43.625 25.536 39.887 1.00 30.03 705 LEU A CA 1
ATOM 5307 C C . LEU A 1 687 ? 43.147 26.784 40.619 1.00 29.99 705 LEU A C 1
ATOM 5308 O O . LEU A 1 687 ? 41.993 27.192 40.446 1.00 29.14 705 LEU A O 1
ATOM 5313 N N . ASP A 1 688 ? 44.034 27.398 41.408 1.00 29.09 706 ASP A N 1
ATOM 5314 C CA . ASP A 1 688 ? 43.757 28.701 42.051 1.00 29.38 706 ASP A CA 1
ATOM 5315 C C . ASP A 1 688 ? 43.629 29.850 41.066 1.00 27.87 706 ASP A C 1
ATOM 5316 O O . ASP A 1 688 ? 42.954 30.832 41.358 1.00 27.29 706 ASP A O 1
ATOM 5321 N N . TYR A 1 689 ? 44.326 29.742 39.938 1.00 26.15 707 TYR A N 1
ATOM 5322 C CA . TYR A 1 689 ? 44.242 30.690 38.854 1.00 27.80 707 TYR A CA 1
ATOM 5323 C C . TYR A 1 689 ? 44.664 29.998 37.563 1.00 28.37 707 TYR A C 1
ATOM 5324 O O . TYR A 1 689 ? 45.247 28.908 37.620 1.00 28.28 707 TYR A O 1
ATOM 5333 N N . VAL A 1 690 ? 44.382 30.610 36.413 1.00 28.79 708 VAL A N 1
ATOM 5334 C CA . VAL A 1 690 ? 44.333 29.853 35.163 1.00 30.69 708 VAL A CA 1
ATOM 5335 C C . VAL A 1 690 ? 45.661 29.203 34.709 1.00 34.58 708 VAL A C 1
ATOM 5336 O O . VAL A 1 690 ? 45.635 28.155 34.056 1.00 34.96 708 VAL A O 1
ATOM 5340 N N . ASP A 1 691 ? 46.793 29.829 35.029 1.00 34.88 709 ASP A N 1
ATOM 5341 C CA . ASP A 1 691 ? 48.109 29.313 34.601 1.00 36.82 709 ASP A CA 1
ATOM 5342 C C . ASP A 1 691 ? 48.991 28.968 35.807 1.00 36.52 709 ASP A C 1
ATOM 5343 O O . ASP A 1 691 ? 50.213 29.144 35.780 1.00 36.60 709 ASP A O 1
ATOM 5348 N N . GLN A 1 692 ? 48.357 28.474 36.866 1.00 32.71 710 GLN A N 1
ATOM 5349 C CA . GLN A 1 692 ? 49.068 28.106 38.069 1.00 33.93 710 GLN A CA 1
ATOM 5350 C C . GLN A 1 692 ? 50.026 26.943 37.809 1.00 33.68 710 GLN A C 1
ATOM 5351 O O . GLN A 1 692 ? 51.087 26.878 38.417 1.00 34.29 710 GLN A O 1
ATOM 5357 N N . GLN A 1 693 ? 49.633 26.026 36.938 1.00 36.20 711 GLN A N 1
ATOM 5358 C CA . GLN A 1 693 ? 50.543 24.991 36.449 1.00 40.09 711 GLN A CA 1
ATOM 5359 C C . GLN A 1 693 ? 50.064 24.433 35.133 1.00 40.99 711 GLN A C 1
ATOM 5360 O O . GLN A 1 693 ? 48.947 24.730 34.682 1.00 40.00 711 GLN A O 1
ATOM 5366 N N . SER A 1 694 ? 50.932 23.635 34.517 1.00 40.56 712 SER A N 1
ATOM 5367 C CA . SER A 1 694 ? 50.600 22.887 33.312 1.00 40.55 712 SER A CA 1
ATOM 5368 C C . SER A 1 694 ? 49.666 21.760 33.685 1.00 35.76 712 SER A C 1
ATOM 5369 O O . SER A 1 694 ? 49.860 21.096 34.692 1.00 36.81 712 SER A O 1
ATOM 5372 N N . VAL A 1 695 ? 48.633 21.593 32.878 1.00 37.98 713 VAL A N 1
ATOM 5373 C CA . VAL A 1 695 ? 47.677 20.508 33.006 1.00 36.27 713 VAL A CA 1
ATOM 5374 C C . VAL A 1 695 ? 48.012 19.515 31.896 1.00 34.63 713 VAL A C 1
ATOM 5375 O O . VAL A 1 695 ? 47.829 19.813 30.717 1.00 34.58 713 VAL A O 1
ATOM 5379 N N . THR A 1 696 ? 48.521 18.351 32.290 1.00 35.45 714 THR A N 1
ATOM 5380 C CA . THR A 1 696 ? 48.971 17.310 31.351 1.00 35.63 714 THR A CA 1
ATOM 5381 C C . THR A 1 696 ? 47.924 16.216 31.102 1.00 35.65 714 THR A C 1
ATOM 5382 O O . THR A 1 696 ? 47.990 15.535 30.068 1.00 33.95 714 THR A O 1
ATOM 5386 N N . THR A 1 697 ? 46.960 16.062 32.017 1.00 34.90 715 THR A N 1
ATOM 5387 C CA . THR A 1 697 ? 45.810 15.186 31.800 1.00 34.25 715 THR A CA 1
ATOM 5388 C C . THR A 1 697 ? 44.509 15.999 31.770 1.00 33.66 715 THR A C 1
ATOM 5389 O O . THR A 1 697 ? 44.204 16.729 32.711 1.00 32.64 715 THR A O 1
ATOM 5393 N N . VAL A 1 698 ? 43.756 15.850 30.686 1.00 31.09 716 VAL A N 1
ATOM 5394 C CA . VAL A 1 698 ? 42.444 16.474 30.534 1.00 31.12 716 VAL A CA 1
ATOM 5395 C C . VAL A 1 698 ? 41.393 15.376 30.541 1.00 31.14 716 VAL A C 1
ATOM 5396 O O . VAL A 1 698 ? 41.452 14.433 29.741 1.00 29.97 716 VAL A O 1
ATOM 5400 N N . ASN A 1 699 ? 40.449 15.475 31.471 1.00 29.05 717 ASN A N 1
ATOM 5401 C CA . ASN A 1 699 ? 39.305 14.571 31.490 1.00 28.56 717 ASN A CA 1
ATOM 5402 C C . ASN A 1 699 ? 38.312 15.007 30.413 1.00 28.44 717 ASN A C 1
ATOM 5403 O O . ASN A 1 699 ? 38.206 16.193 30.107 1.00 27.79 717 ASN A O 1
ATOM 5408 N N . VAL A 1 700 ? 37.629 14.046 29.802 1.00 27.66 718 VAL A N 1
ATOM 5409 C CA . VAL A 1 700 ? 36.581 14.341 28.834 1.00 26.97 718 VAL A CA 1
ATOM 5410 C C . VAL A 1 700 ? 35.361 13.523 29.209 1.00 28.57 718 VAL A C 1
ATOM 5411 O O . VAL A 1 700 ? 35.348 12.301 29.013 1.00 29.54 718 VAL A O 1
ATOM 5415 N N . ASP A 1 701 ? 34.342 14.174 29.785 1.00 27.34 719 ASP A N 1
ATOM 5416 C CA . ASP A 1 701 ? 33.143 13.445 30.174 1.00 27.62 719 ASP A CA 1
ATOM 5417 C C . ASP A 1 701 ? 32.202 13.378 28.986 1.00 26.42 719 ASP A C 1
ATOM 5418 O O . ASP A 1 701 ? 31.892 14.397 28.387 1.00 26.34 719 ASP A O 1
ATOM 5423 N N . ILE A 1 702 ? 31.776 12.168 28.645 1.00 26.33 720 ILE A N 1
ATOM 5424 C CA . ILE A 1 702 ? 30.991 11.917 27.438 1.00 27.09 720 ILE A CA 1
ATOM 5425 C C . ILE A 1 702 ? 29.696 11.216 27.812 1.00 26.18 720 ILE A C 1
ATOM 5426 O O . ILE A 1 702 ? 29.719 10.190 28.482 1.00 23.86 720 ILE A O 1
ATOM 5431 N N . PHE A 1 703 ? 28.573 11.784 27.368 1.00 27.21 721 PHE A N 1
ATOM 5432 C CA . PHE A 1 703 ? 27.245 11.244 27.608 1.00 26.61 721 PHE A CA 1
ATOM 5433 C C . PHE A 1 703 ? 26.674 10.970 26.219 1.00 29.12 721 PHE A C 1
ATOM 5434 O O . PHE A 1 703 ? 26.066 11.857 25.621 1.00 27.06 721 PHE A O 1
ATOM 5442 N N . PRO A 1 704 ? 26.900 9.754 25.691 1.00 29.67 722 PRO A N 1
ATOM 5443 C CA . PRO A 1 704 ? 26.678 9.556 24.269 1.00 29.83 722 PRO A CA 1
ATOM 5444 C C . PRO A 1 704 ? 25.201 9.589 23.885 1.00 29.15 722 PRO A C 1
ATOM 5445 O O . PRO A 1 704 ? 24.339 9.139 24.641 1.00 27.74 722 PRO A O 1
ATOM 5449 N N . SER A 1 705 ? 24.959 10.118 22.697 1.00 30.16 723 SER A N 1
ATOM 5450 C CA . SER A 1 705 ? 23.652 10.177 22.084 1.00 30.96 723 SER A CA 1
ATOM 5451 C C . SER A 1 705 ? 23.677 9.267 20.863 1.00 30.22 723 SER A C 1
ATOM 5452 O O . SER A 1 705 ? 24.748 8.971 20.322 1.00 28.29 723 SER A O 1
ATOM 5455 N N . ALA A 1 706 ? 22.497 8.847 20.417 1.00 30.69 724 ALA A N 1
ATOM 5456 C CA . ALA A 1 706 ? 22.369 8.029 19.201 1.00 33.16 724 ALA A CA 1
ATOM 5457 C C . ALA A 1 706 ? 22.841 8.751 17.924 1.00 35.05 724 ALA A C 1
ATOM 5458 O O . ALA A 1 706 ? 23.233 8.111 16.940 1.00 36.50 724 ALA A O 1
ATOM 5460 N N . SER A 1 707 ? 22.824 10.078 17.937 1.00 34.81 725 SER A N 1
ATOM 5461 C CA . SER A 1 707 ? 23.386 10.854 16.841 1.00 36.22 725 SER A CA 1
ATOM 5462 C C . SER A 1 707 ? 24.785 11.277 17.226 1.00 36.38 725 SER A C 1
ATOM 5463 O O . SER A 1 707 ? 25.083 11.499 18.414 1.00 37.41 725 SER A O 1
ATOM 5466 N N . GLU A 1 708 ? 25.653 11.379 16.229 1.00 33.58 726 GLU A N 1
ATOM 5467 C CA . GLU A 1 708 ? 27.028 11.788 16.481 1.00 36.20 726 GLU A CA 1
ATOM 5468 C C . GLU A 1 708 ? 27.043 13.223 17.001 1.00 34.87 726 GLU A C 1
ATOM 5469 O O . GLU A 1 708 ? 26.312 14.072 16.501 1.00 36.52 726 GLU A O 1
ATOM 5475 N N . THR A 1 709 ? 27.859 13.464 18.022 1.00 30.88 727 THR A N 1
ATOM 5476 C CA . THR A 1 709 ? 28.128 14.804 18.510 1.00 30.59 727 THR A CA 1
ATOM 5477 C C . THR A 1 709 ? 29.621 14.977 18.566 1.00 30.78 727 THR A C 1
ATOM 5478 O O . THR A 1 709 ? 30.356 13.993 18.498 1.00 29.09 727 THR A O 1
ATOM 5482 N N . SER A 1 710 ? 30.055 16.230 18.664 1.00 31.23 728 SER A N 1
ATOM 5483 C CA . SER A 1 710 ? 31.456 16.557 18.727 1.00 33.19 728 SER A CA 1
ATOM 5484 C C . SER A 1 710 ? 31.734 17.826 19.536 1.00 33.18 728 SER A C 1
ATOM 5485 O O . SER A 1 710 ? 30.844 18.654 19.785 1.00 32.30 728 SER A O 1
ATOM 5488 N N . PHE A 1 711 ? 32.977 17.927 19.975 1.00 30.79 729 PHE A N 1
ATOM 5489 C CA . PHE A 1 711 ? 33.510 19.103 20.654 1.00 31.05 729 PHE A CA 1
ATOM 5490 C C . PHE A 1 711 ? 34.954 19.209 20.230 1.00 31.48 729 PHE A C 1
ATOM 5491 O O . PHE A 1 711 ? 35.688 18.212 20.314 1.00 34.79 729 PHE A O 1
ATOM 5499 N N . THR A 1 712 ? 35.378 20.388 19.803 1.00 32.03 730 THR A N 1
ATOM 5500 C CA . THR A 1 712 ? 36.768 20.601 19.420 1.00 33.04 730 THR A CA 1
ATOM 5501 C C . THR A 1 712 ? 37.566 21.218 20.569 1.00 33.90 730 THR A C 1
ATOM 5502 O O . THR A 1 712 ? 37.398 22.398 20.914 1.00 33.16 730 THR A O 1
ATOM 5506 N N . TYR A 1 713 ? 38.420 20.390 21.160 1.00 31.53 731 TYR A N 1
ATOM 5507 C CA . TYR A 1 713 ? 39.313 20.808 22.222 1.00 32.50 731 TYR A CA 1
ATOM 5508 C C . TYR A 1 713 ? 40.316 21.796 21.647 1.00 34.06 731 TYR A C 1
ATOM 5509 O O . TYR A 1 713 ? 40.757 21.636 20.501 1.00 36.10 731 TYR A O 1
ATOM 5518 N N . TYR A 1 714 ? 40.649 22.822 22.434 1.00 33.83 732 TYR A N 1
ATOM 5519 C CA . TYR A 1 714 ? 41.435 23.961 21.960 1.00 33.23 732 TYR A CA 1
ATOM 5520 C C . TYR A 1 714 ? 42.442 24.412 23.019 1.00 34.16 732 TYR A C 1
ATOM 5521 O O . TYR A 1 714 ? 42.098 24.540 24.197 1.00 34.42 732 TYR A O 1
ATOM 5530 N N . GLU A 1 715 ? 43.683 24.632 22.591 1.00 31.15 733 GLU A N 1
ATOM 5531 C CA . GLU A 1 715 ? 44.727 25.257 23.423 1.00 32.90 733 GLU A CA 1
ATOM 5532 C C . GLU A 1 715 ? 45.471 26.297 22.604 1.00 31.52 733 GLU A C 1
ATOM 5533 O O . GLU A 1 715 ? 45.609 26.172 21.381 1.00 32.49 733 GLU A O 1
ATOM 5539 N N . ASP A 1 716 ? 45.952 27.321 23.292 1.00 31.76 734 ASP A N 1
ATOM 5540 C CA . ASP A 1 716 ? 46.946 28.256 22.746 1.00 30.87 734 ASP A CA 1
ATOM 5541 C C . ASP A 1 716 ? 47.688 28.853 23.936 1.00 29.67 734 ASP A C 1
ATOM 5542 O O . ASP A 1 716 ? 47.530 28.341 25.043 1.00 29.39 734 ASP A O 1
ATOM 5547 N N . ASP A 1 717 ? 48.502 29.897 23.747 1.00 31.31 735 ASP A N 1
ATOM 5548 C CA . ASP A 1 717 ? 49.248 30.466 24.893 1.00 32.17 735 ASP A CA 1
ATOM 5549 C C . ASP A 1 717 ? 48.404 31.259 25.919 1.00 30.07 735 ASP A C 1
ATOM 5550 O O . ASP A 1 717 ? 48.929 31.679 26.931 1.00 30.33 735 ASP A O 1
ATOM 5555 N N . GLY A 1 718 ? 47.129 31.502 25.641 1.00 31.43 736 GLY A N 1
ATOM 5556 C CA . GLY A 1 718 ? 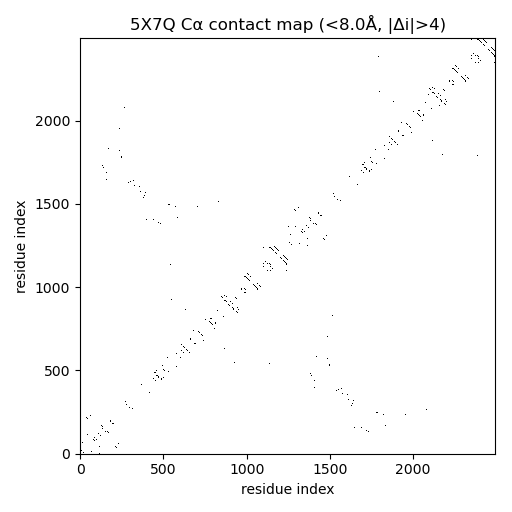46.263 32.205 26.591 1.00 32.23 736 GLY A CA 1
ATOM 5557 C C . GLY A 1 718 ? 46.542 33.690 26.812 1.00 33.05 736 GLY A C 1
ATOM 5558 O O . GLY A 1 718 ? 45.901 34.300 27.664 1.00 32.09 736 GLY A O 1
ATOM 5559 N N . SER A 1 719 ? 47.453 34.266 26.021 1.00 32.14 737 SER A N 1
ATOM 5560 C CA . SER A 1 719 ? 48.183 35.503 26.362 1.00 34.95 737 SER A CA 1
ATOM 5561 C C . SER A 1 719 ? 48.434 36.492 25.218 1.00 33.02 737 SER A C 1
ATOM 5562 O O . SER A 1 719 ? 48.467 37.692 25.464 1.00 33.96 737 SER A O 1
ATOM 5565 N N . SER A 1 720 ? 48.658 35.996 23.999 1.00 31.19 738 SER A N 1
ATOM 5566 C CA . SER A 1 720 ? 49.060 36.817 22.872 1.00 31.78 738 SER A CA 1
ATOM 5567 C C . SER A 1 720 ? 48.076 36.658 21.741 1.00 31.34 738 SER A C 1
ATOM 5568 O O . SER A 1 720 ? 47.170 35.839 21.820 1.00 31.37 738 SER A O 1
ATOM 5571 N N . TYR A 1 721 ? 48.277 37.420 20.667 1.00 30.96 739 TYR A N 1
ATOM 5572 C CA . TYR A 1 721 ? 47.529 37.204 19.442 1.00 31.49 739 TYR A CA 1
ATOM 5573 C C . TYR A 1 721 ? 48.228 36.249 18.457 1.00 31.72 739 TYR A C 1
ATOM 5574 O O . TYR A 1 721 ? 47.869 36.239 17.285 1.00 31.93 739 TYR A O 1
ATOM 5583 N N . ASP A 1 722 ? 49.162 35.415 18.930 1.00 34.26 740 ASP A N 1
ATOM 5584 C CA . ASP A 1 722 ? 49.818 34.409 18.071 1.00 36.29 740 ASP A CA 1
ATOM 5585 C C . ASP A 1 722 ? 48.831 33.473 17.395 1.00 36.34 740 ASP A C 1
ATOM 5586 O O . ASP A 1 722 ? 49.102 32.984 16.302 1.00 38.41 740 ASP A O 1
ATOM 5591 N N . TYR A 1 723 ? 47.697 33.212 18.049 1.00 36.90 741 TYR A N 1
ATOM 5592 C CA . TYR A 1 723 ? 46.645 32.374 17.487 1.00 34.18 741 TYR A CA 1
ATOM 5593 C C . TYR A 1 723 ? 46.155 32.874 16.137 1.00 36.59 741 TYR A C 1
ATOM 5594 O O . TYR A 1 723 ? 45.725 32.071 15.319 1.00 37.03 741 TYR A O 1
ATOM 5603 N N . GLU A 1 724 ? 46.205 34.190 15.907 1.00 38.83 742 GLU A N 1
ATOM 5604 C CA . GLU A 1 724 ? 45.739 34.772 14.636 1.00 40.87 742 GLU A CA 1
ATOM 5605 C C . GLU A 1 724 ? 46.494 34.286 13.394 1.00 40.91 742 GLU A C 1
ATOM 5606 O O . GLU A 1 724 ? 45.934 34.290 12.310 1.00 40.47 742 GLU A O 1
ATOM 5612 N N . SER A 1 725 ? 47.751 33.881 13.559 1.00 44.83 743 SER A N 1
ATOM 5613 C CA . SER A 1 725 ? 48.554 33.366 12.445 1.00 45.69 743 SER A CA 1
ATOM 5614 C C . SER A 1 725 ? 48.861 31.863 12.580 1.00 47.87 743 SER A C 1
ATOM 5615 O O . SER A 1 725 ? 49.869 31.386 12.059 1.00 46.54 743 SER A O 1
ATOM 5618 N N . GLY A 1 726 ? 47.975 31.129 13.265 1.00 45.39 744 GLY A N 1
ATOM 5619 C CA . GLY A 1 726 ? 47.996 29.676 13.289 1.00 43.78 744 GLY A CA 1
ATOM 5620 C C . GLY A 1 726 ? 48.572 29.034 14.536 1.00 41.33 744 GLY A C 1
ATOM 5621 O O . GLY A 1 726 ? 48.532 27.806 14.653 1.00 41.41 744 GLY A O 1
ATOM 5622 N N . SER A 1 727 ? 49.092 29.829 15.476 1.00 39.62 745 SER A N 1
ATOM 5623 C CA . SER A 1 727 ? 49.753 29.276 16.666 1.00 37.91 745 SER A CA 1
ATOM 5624 C C . SER A 1 727 ? 48.748 28.889 17.752 1.00 37.23 745 SER A C 1
ATOM 5625 O O . SER A 1 727 ? 48.631 29.528 18.807 1.00 37.19 745 SER A O 1
ATOM 5628 N N . SER A 1 728 ? 48.023 27.821 17.455 1.00 35.64 746 SER A N 1
ATOM 5629 C CA . SER A 1 728 ? 47.102 27.197 18.387 1.00 36.24 746 SER A CA 1
ATOM 5630 C C . SER A 1 728 ? 47.104 25.701 18.123 1.00 37.77 746 SER A C 1
ATOM 5631 O O . SER A 1 728 ? 47.823 25.211 17.236 1.00 37.16 746 SER A O 1
ATOM 5634 N N . PHE A 1 729 ? 46.334 24.985 18.929 1.00 36.01 747 PHE A N 1
ATOM 5635 C CA . PHE A 1 729 ? 46.224 23.543 18.844 1.00 37.34 747 PHE A CA 1
ATOM 5636 C C . PHE A 1 729 ? 44.767 23.175 18.975 1.00 37.60 747 PHE A C 1
ATOM 5637 O O . PHE A 1 729 ? 44.071 23.707 19.858 1.00 36.92 747 PHE A O 1
ATOM 5645 N N . GLU A 1 730 ? 44.295 22.294 18.104 1.00 35.77 748 GLU A N 1
ATOM 5646 C CA . GLU A 1 730 ? 43.001 21.669 18.322 1.00 37.59 748 GLU A CA 1
ATOM 5647 C C . GLU A 1 730 ? 42.915 20.192 17.951 1.00 36.65 748 GLU A C 1
ATOM 5648 O O . GLU A 1 730 ? 43.722 19.661 17.169 1.00 34.06 748 GLU A O 1
ATOM 5654 N N . GLN A 1 731 ? 41.951 19.537 18.586 1.00 34.55 749 GLN A N 1
ATOM 5655 C CA . GLN A 1 731 ? 41.636 18.141 18.363 1.00 35.31 749 GLN A CA 1
ATOM 5656 C C . GLN A 1 731 ? 40.145 17.971 18.496 1.00 35.29 749 GLN A C 1
ATOM 5657 O O . GLN A 1 731 ? 39.576 18.246 19.565 1.00 32.83 749 GLN A O 1
ATOM 5663 N N . ARG A 1 732 ? 39.533 17.521 17.407 1.00 34.27 750 ARG A N 1
ATOM 5664 C CA . ARG A 1 732 ? 38.116 17.263 17.347 1.00 35.19 750 ARG A CA 1
ATOM 5665 C C . ARG A 1 732 ? 37.779 15.933 18.015 1.00 35.57 750 ARG A C 1
ATOM 5666 O O . ARG A 1 732 ? 38.248 14.885 17.574 1.00 35.34 750 ARG A O 1
ATOM 5674 N N . LEU A 1 733 ? 36.947 15.993 19.058 1.00 32.48 751 LEU A N 1
ATOM 5675 C CA . LEU A 1 733 ? 36.452 14.829 19.787 1.00 32.37 751 LEU A CA 1
ATOM 5676 C C . LEU A 1 733 ? 35.018 14.580 19.348 1.00 34.18 751 LEU A C 1
ATOM 5677 O O . LEU A 1 733 ? 34.228 15.513 19.277 1.00 33.15 751 LEU A O 1
ATOM 5682 N N . ALA A 1 734 ? 34.672 13.334 19.061 1.00 32.16 752 ALA A N 1
ATOM 5683 C CA . ALA A 1 734 ? 33.333 13.005 18.601 1.00 31.99 752 ALA A CA 1
ATOM 5684 C C . ALA A 1 734 ? 32.866 11.690 19.195 1.00 31.78 752 ALA A C 1
ATOM 5685 O O . ALA A 1 734 ? 33.682 10.814 19.494 1.00 31.33 752 ALA A O 1
ATOM 5687 N N . ALA A 1 735 ? 31.555 11.557 19.374 1.00 29.84 753 ALA A N 1
ATOM 5688 C CA . ALA A 1 735 ? 30.993 10.403 20.047 1.00 29.83 753 ALA A CA 1
ATOM 5689 C C . ALA A 1 735 ? 29.644 10.013 19.502 1.00 30.75 753 ALA A C 1
ATOM 5690 O O . ALA A 1 735 ? 28.871 10.866 19.050 1.00 30.83 753 ALA A O 1
ATOM 5692 N N . GLN A 1 736 ? 29.359 8.717 19.576 1.00 30.22 754 GLN A N 1
ATOM 5693 C CA . GLN A 1 736 ? 28.062 8.184 19.191 1.00 31.84 754 GLN A CA 1
ATOM 5694 C C . GLN A 1 736 ? 27.754 6.894 19.922 1.00 31.69 754 GLN A C 1
ATOM 5695 O O . GLN A 1 736 ? 28.612 5.997 20.028 1.00 31.79 754 GLN A O 1
ATOM 5701 N N . ASP A 1 737 ? 26.517 6.805 20.400 1.00 29.67 755 ASP A N 1
ATOM 5702 C CA . ASP A 1 737 ? 25.989 5.600 20.993 1.00 31.78 755 ASP A CA 1
ATOM 5703 C C . ASP A 1 737 ? 25.422 4.737 19.866 1.00 33.24 755 ASP A C 1
ATOM 5704 O O . ASP A 1 737 ? 24.572 5.205 19.117 1.00 32.98 755 ASP A O 1
ATOM 5709 N N . LEU A 1 738 ? 25.899 3.498 19.747 1.00 33.57 756 LEU A N 1
ATOM 5710 C CA . LEU A 1 738 ? 25.476 2.582 18.671 1.00 34.70 756 LEU A CA 1
ATOM 5711 C C . LEU A 1 738 ? 24.591 1.486 19.249 1.00 34.36 756 LEU A C 1
ATOM 5712 O O . LEU A 1 738 ? 24.301 1.495 20.436 1.00 34.25 756 LEU A O 1
ATOM 5717 N N . SER A 1 739 ? 24.168 0.528 18.427 1.00 36.73 757 SER A N 1
ATOM 5718 C CA . SER A 1 739 ? 23.227 -0.500 18.886 1.00 39.97 757 SER A CA 1
ATOM 5719 C C . SER A 1 739 ? 23.710 -1.254 20.125 1.00 38.54 757 SER A C 1
ATOM 5720 O O . SER A 1 739 ? 22.932 -1.506 21.025 1.00 40.92 757 SER A O 1
ATOM 5723 N N . SER A 1 740 ? 24.990 -1.606 20.174 1.00 39.68 758 SER A N 1
ATOM 5724 C CA . SER A 1 740 ? 25.529 -2.289 21.347 1.00 39.30 758 SER A CA 1
ATOM 5725 C C . SER A 1 740 ? 26.996 -1.937 21.632 1.00 38.57 758 SER A C 1
ATOM 5726 O O . SER A 1 740 ? 27.757 -2.743 22.190 1.00 36.69 758 SER A O 1
ATOM 5729 N N . SER A 1 741 ? 27.371 -0.710 21.282 1.00 37.14 759 SER A N 1
ATOM 5730 C CA . SER A 1 741 ? 28.653 -0.150 21.658 1.00 34.35 759 SER A CA 1
ATOM 5731 C C . SER A 1 741 ? 28.595 1.375 21.647 1.00 34.03 759 SER A C 1
ATOM 5732 O O . SER A 1 741 ? 27.614 1.968 21.181 1.00 33.80 759 SER A O 1
ATOM 5735 N N . VAL A 1 742 ? 29.657 1.991 22.154 1.00 31.52 760 VAL A N 1
ATOM 5736 C CA . VAL A 1 742 ? 29.881 3.423 22.034 1.00 31.00 760 VAL A CA 1
ATOM 5737 C C . VAL A 1 742 ? 31.191 3.629 21.288 1.00 30.99 760 VAL A C 1
ATOM 5738 O O . VAL A 1 742 ? 32.212 3.028 21.644 1.00 29.90 760 VAL A O 1
ATOM 5742 N N . ARG A 1 743 ? 31.159 4.506 20.292 1.00 30.59 761 ARG A N 1
ATOM 5743 C CA . ARG A 1 743 ? 32.331 4.901 19.536 1.00 33.10 761 ARG A CA 1
ATOM 5744 C C . ARG A 1 743 ? 32.701 6.345 19.867 1.00 33.21 761 ARG A C 1
ATOM 5745 O O . ARG A 1 743 ? 31.847 7.243 19.848 1.00 32.16 761 ARG A O 1
ATOM 5753 N N . VAL A 1 744 ? 33.980 6.553 20.159 1.00 30.87 762 VAL A N 1
ATOM 5754 C CA . VAL A 1 744 ? 34.541 7.872 20.403 1.00 32.06 762 VAL A CA 1
ATOM 5755 C C . VAL A 1 744 ? 35.763 8.050 19.516 1.00 34.49 762 VAL A C 1
ATOM 5756 O O . VAL A 1 744 ? 36.665 7.206 19.522 1.00 36.92 762 VAL A O 1
ATOM 5760 N N . GLU A 1 745 ? 35.775 9.122 18.727 1.00 36.62 763 GLU A N 1
ATOM 5761 C CA . GLU A 1 745 ? 36.937 9.484 17.922 1.00 37.95 763 GLU A CA 1
ATOM 5762 C C . GLU A 1 745 ? 37.688 10.674 18.533 1.00 37.56 763 GLU A C 1
ATOM 5763 O O . GLU A 1 745 ? 37.077 11.693 18.862 1.00 35.07 763 GLU A O 1
ATOM 5769 N N . VAL A 1 746 ? 39.004 10.527 18.696 1.00 33.75 764 VAL A N 1
ATOM 5770 C CA . VAL A 1 746 ? 39.901 11.619 19.029 1.00 34.97 764 VAL A CA 1
ATOM 5771 C C . VAL A 1 746 ? 40.630 11.933 17.741 1.00 36.79 764 VAL A C 1
ATOM 5772 O O . VAL A 1 746 ? 41.538 11.210 17.353 1.00 35.65 764 VAL A O 1
ATOM 5776 N N . GLY A 1 747 ? 40.216 12.997 17.057 1.00 36.98 765 GLY A N 1
ATOM 5777 C CA . GLY A 1 747 ? 40.816 13.365 15.785 1.00 37.88 765 GLY A CA 1
ATOM 5778 C C . GLY A 1 747 ? 42.285 13.710 15.917 1.00 38.88 765 GLY A C 1
ATOM 5779 O O . GLY A 1 747 ? 42.814 13.899 17.034 1.00 39.79 765 GLY A O 1
ATOM 5780 N N . ALA A 1 748 ? 42.942 13.791 14.765 1.00 39.13 766 ALA A N 1
ATOM 5781 C CA . ALA A 1 748 ? 44.338 14.206 14.681 1.00 39.94 766 ALA A CA 1
ATOM 5782 C C . ALA A 1 748 ? 44.551 15.625 15.206 1.00 41.43 766 ALA A C 1
ATOM 5783 O O . ALA A 1 748 ? 43.699 16.498 15.026 1.00 42.09 766 ALA A O 1
ATOM 5785 N N . GLY A 1 749 ? 45.693 15.845 15.851 1.00 42.52 767 GLY A N 1
ATOM 5786 C CA . GLY A 1 749 ? 46.098 17.179 16.281 1.00 42.96 767 GLY A CA 1
ATOM 5787 C C . GLY A 1 749 ? 46.292 18.083 15.082 1.00 43.18 767 GLY A C 1
ATOM 5788 O O . GLY A 1 749 ? 46.677 17.628 14.008 1.00 40.19 767 GLY A O 1
ATOM 5789 N N . SER A 1 750 ? 46.008 19.365 15.278 1.00 42.37 768 SER A N 1
ATOM 5790 C CA . SER A 1 750 ? 45.970 20.354 14.211 1.00 42.58 768 SER A CA 1
ATOM 5791 C C . SER A 1 750 ? 46.522 21.665 14.765 1.00 42.99 768 SER A C 1
ATOM 5792 O O . SER A 1 750 ? 46.148 22.062 15.876 1.00 38.87 768 SER A O 1
ATOM 5795 N N . GLY A 1 751 ? 47.427 22.305 14.018 1.00 40.25 769 GLY A N 1
ATOM 5796 C CA . GLY A 1 751 ? 48.001 23.597 14.390 1.00 39.57 769 GLY A CA 1
ATOM 5797 C C . GLY A 1 751 ? 49.403 23.514 14.967 1.00 41.33 769 GLY A C 1
ATOM 5798 O O . GLY A 1 751 ? 49.880 22.440 15.330 1.00 42.58 769 GLY A O 1
ATOM 5799 N N . SER A 1 752 ? 50.052 24.668 15.089 1.00 41.58 770 SER A N 1
ATOM 5800 C CA . SER A 1 752 ? 51.482 24.724 15.408 1.00 41.08 770 SER A CA 1
ATOM 5801 C C . SER A 1 752 ? 51.829 24.900 16.881 1.00 41.78 770 SER A C 1
ATOM 5802 O O . SER A 1 752 ? 52.995 24.753 17.251 1.00 41.18 770 SER A O 1
ATOM 5805 N N . TYR A 1 753 ? 50.852 25.223 17.731 1.00 38.30 771 TYR A N 1
ATOM 5806 C CA . TYR A 1 753 ? 51.124 25.352 19.156 1.00 37.73 771 TYR A CA 1
ATOM 5807 C C . TYR A 1 753 ? 51.300 23.969 19.769 1.00 37.54 771 TYR A C 1
ATOM 5808 O O . TYR A 1 753 ? 50.481 23.082 19.529 1.00 38.06 771 TYR A O 1
ATOM 5817 N N . THR A 1 754 ? 52.377 23.778 20.532 1.00 38.23 772 THR A N 1
ATOM 5818 C CA . THR A 1 754 ? 52.591 22.541 21.277 1.00 39.07 772 THR A CA 1
ATOM 5819 C C . THR A 1 754 ? 51.787 22.627 22.561 1.00 39.50 772 THR A C 1
ATOM 5820 O O . THR A 1 754 ? 52.127 23.432 23.433 1.00 36.81 772 THR A O 1
ATOM 5824 N N . PRO A 1 755 ? 50.741 21.785 22.700 1.00 39.94 773 PRO A N 1
ATOM 5825 C CA . PRO A 1 755 ? 49.877 21.909 23.871 1.00 38.40 773 PRO A CA 1
ATOM 5826 C C . PRO A 1 755 ? 50.513 21.290 25.103 1.00 39.71 773 PRO A C 1
ATOM 5827 O O . PRO A 1 755 ? 51.426 20.480 24.979 1.00 39.26 773 PRO A O 1
ATOM 5831 N N . ASP A 1 756 ? 50.043 21.681 26.282 1.00 35.76 774 ASP A N 1
ATOM 5832 C CA . ASP A 1 756 ? 50.451 21.034 27.508 1.00 36.93 774 ASP A CA 1
ATOM 5833 C C . ASP A 1 756 ? 49.829 19.648 27.669 1.00 35.52 774 ASP A C 1
ATOM 5834 O O . ASP A 1 756 ? 50.434 18.783 28.316 1.00 34.65 774 ASP A O 1
ATOM 5839 N N . VAL A 1 757 ? 48.638 19.418 27.100 1.00 33.37 775 VAL A N 1
ATOM 5840 C CA . VAL A 1 757 ? 47.951 18.147 27.336 1.00 32.98 775 VAL A CA 1
ATOM 5841 C C . VAL A 1 757 ? 48.740 16.972 26.721 1.00 31.99 775 VAL A C 1
ATOM 5842 O O . VAL A 1 757 ? 49.115 17.020 25.563 1.00 32.04 775 VAL A O 1
ATOM 5846 N N . GLN A 1 758 ? 49.000 15.966 27.545 1.00 32.10 776 GLN A N 1
ATOM 5847 C CA . GLN A 1 758 ? 49.699 14.741 27.149 1.00 34.51 776 GLN A CA 1
ATOM 5848 C C . GLN A 1 758 ? 48.767 13.542 27.014 1.00 33.64 776 GLN A C 1
ATOM 5849 O O . GLN A 1 758 ? 48.980 12.707 26.155 1.00 32.59 776 GLN A O 1
ATOM 5855 N N . HIS A 1 759 ? 47.734 13.461 27.857 1.00 33.68 777 HIS A N 1
ATOM 5856 C CA . HIS A 1 759 ? 46.746 12.388 27.798 1.00 33.91 777 HIS A CA 1
ATOM 5857 C C . HIS A 1 759 ? 45.324 12.926 27.997 1.00 31.95 777 HIS A C 1
ATOM 5858 O O . HIS A 1 759 ? 45.119 13.888 28.735 1.00 29.16 777 HIS A O 1
ATOM 5865 N N . TYR A 1 760 ? 44.362 12.291 27.339 1.00 29.55 778 TYR A N 1
ATOM 5866 C CA . TYR A 1 760 ? 42.955 12.414 27.695 1.00 30.70 778 TYR A CA 1
ATOM 5867 C C . TYR A 1 760 ? 42.552 11.198 28.509 1.00 30.44 778 TYR A C 1
ATOM 5868 O O . TYR A 1 760 ? 42.988 10.078 28.198 1.00 30.13 778 TYR A O 1
ATOM 5877 N N . VAL A 1 761 ? 41.737 11.418 29.543 1.00 28.38 779 VAL A N 1
ATOM 5878 C CA . VAL A 1 761 ? 40.990 10.352 30.205 1.00 28.87 779 VAL A CA 1
ATOM 5879 C C . VAL A 1 761 ? 39.524 10.516 29.810 1.00 29.55 779 VAL A C 1
ATOM 5880 O O . VAL A 1 761 ? 38.826 11.413 30.318 1.00 29.06 779 VAL A O 1
ATOM 5884 N N . LEU A 1 762 ? 39.065 9.661 28.902 1.00 29.26 780 LEU A N 1
ATOM 5885 C CA . LEU A 1 762 ? 37.668 9.661 28.461 1.00 29.52 780 LEU A CA 1
ATOM 5886 C C . LEU A 1 762 ? 36.865 8.992 29.558 1.00 29.42 780 LEU A C 1
ATOM 5887 O O . LEU A 1 762 ? 37.263 7.947 30.062 1.00 28.42 780 LEU A O 1
ATOM 5892 N N . LYS A 1 763 ? 35.773 9.625 29.988 1.00 27.89 781 LYS A N 1
ATOM 5893 C CA . LYS A 1 763 ? 34.856 9.025 30.945 1.00 26.91 781 LYS A CA 1
ATOM 5894 C C . LYS A 1 763 ? 33.540 8.881 30.208 1.00 28.03 781 LYS A C 1
ATOM 5895 O O . LYS A 1 763 ? 32.783 9.844 30.054 1.00 26.46 781 LYS A O 1
ATOM 5901 N N . ILE A 1 764 ? 33.301 7.678 29.712 1.00 26.63 782 ILE A N 1
ATOM 5902 C CA . ILE A 1 764 ? 32.190 7.405 28.826 1.00 27.44 782 ILE A CA 1
ATOM 5903 C C . ILE A 1 764 ? 31.072 6.862 29.699 1.00 26.80 782 ILE A C 1
ATOM 5904 O O . ILE A 1 764 ? 31.150 5.748 30.210 1.00 26.20 782 ILE A O 1
ATOM 5909 N N . HIS A 1 765 ? 30.038 7.673 29.894 1.00 25.89 783 HIS A N 1
ATOM 5910 C CA . HIS A 1 765 ? 28.950 7.337 30.812 1.00 27.09 783 HIS A CA 1
ATOM 5911 C C . HIS A 1 765 ? 27.885 6.511 30.117 1.00 28.56 783 HIS A C 1
ATOM 5912 O O . HIS A 1 765 ? 27.655 6.668 28.906 1.00 31.27 783 HIS A O 1
ATOM 5919 N N . GLY A 1 766 ? 27.266 5.611 30.880 1.00 27.17 784 GLY A N 1
ATOM 5920 C CA . GLY A 1 766 ? 26.138 4.814 30.410 1.00 31.06 784 GLY A CA 1
ATOM 5921 C C . GLY A 1 766 ? 26.456 3.371 30.036 1.00 30.96 784 GLY A C 1
ATOM 5922 O O . GLY A 1 766 ? 25.546 2.596 29.782 1.00 31.10 784 GLY A O 1
ATOM 5923 N N . ARG A 1 767 ? 27.739 3.010 30.002 1.00 30.05 785 ARG A N 1
ATOM 5924 C CA . ARG A 1 767 ? 28.143 1.635 29.698 1.00 29.14 785 ARG A CA 1
ATOM 5925 C C . ARG A 1 767 ? 29.427 1.328 30.441 1.00 27.79 785 ARG A C 1
ATOM 5926 O O . ARG A 1 767 ? 30.352 2.124 30.407 1.00 28.07 785 ARG A O 1
ATOM 5934 N N . ALA A 1 768 ? 29.470 0.180 31.104 1.00 28.63 786 ALA A N 1
ATOM 5935 C CA . ALA A 1 768 ? 30.709 -0.347 31.694 1.00 28.97 786 ALA A CA 1
ATOM 5936 C C . ALA A 1 768 ? 31.129 -1.519 30.804 1.00 28.20 786 ALA A C 1
ATOM 5937 O O . ALA A 1 768 ? 30.597 -2.621 30.913 1.00 30.52 786 ALA A O 1
ATOM 5939 N N . GLY A 1 769 ? 32.037 -1.253 29.885 1.00 28.72 787 GLY A N 1
ATOM 5940 C CA . GLY A 1 769 ? 32.392 -2.226 28.861 1.00 30.86 787 GLY A CA 1
ATOM 5941 C C . GLY A 1 769 ? 33.106 -3.462 29.379 1.00 30.67 787 GLY A C 1
ATOM 5942 O O . GLY A 1 769 ? 33.638 -3.461 30.495 1.00 29.49 787 GLY A O 1
ATOM 5943 N N . SER A 1 770 ? 33.089 -4.514 28.565 1.00 30.96 788 SER A N 1
ATOM 5944 C CA . SER A 1 770 ? 33.963 -5.683 28.759 1.00 31.71 788 SER A CA 1
ATOM 5945 C C . SER A 1 770 ? 35.189 -5.607 27.846 1.00 31.55 788 SER A C 1
ATOM 5946 O O . SER A 1 770 ? 36.130 -6.362 28.024 1.00 32.78 788 SER A O 1
ATOM 5949 N N . ALA A 1 771 ? 35.171 -4.712 26.865 1.00 30.73 789 ALA A N 1
ATOM 5950 C CA . ALA A 1 771 ? 36.306 -4.509 25.980 1.00 30.56 789 ALA A CA 1
ATOM 5951 C C . ALA A 1 771 ? 36.331 -3.091 25.397 1.00 30.54 789 ALA A C 1
ATOM 5952 O O . ALA A 1 771 ? 35.281 -2.501 25.131 1.00 30.28 789 ALA A O 1
ATOM 5954 N N . VAL A 1 772 ? 37.534 -2.575 25.173 1.00 30.00 790 VAL A N 1
ATOM 5955 C CA . VAL A 1 772 ? 37.730 -1.289 24.513 1.00 32.18 790 VAL A CA 1
ATOM 5956 C C . VAL A 1 772 ? 38.775 -1.467 23.421 1.00 33.50 790 VAL A C 1
ATOM 5957 O O . VAL A 1 772 ? 39.927 -1.844 23.707 1.00 33.04 790 VAL A O 1
ATOM 5961 N N . THR A 1 773 ? 38.379 -1.203 22.180 1.00 35.25 791 THR A N 1
ATOM 5962 C CA . THR A 1 773 ? 39.218 -1.500 21.017 1.00 39.30 791 THR A CA 1
ATOM 5963 C C . THR A 1 773 ? 39.544 -0.252 20.226 1.00 44.03 791 THR A C 1
ATOM 5964 O O . THR A 1 773 ? 38.812 0.744 20.281 1.00 43.07 791 THR A O 1
ATOM 5968 N N . ALA A 1 774 ? 40.651 -0.321 19.491 1.00 45.52 792 ALA A N 1
ATOM 5969 C CA . ALA A 1 774 ? 41.129 0.779 18.669 1.00 46.61 792 ALA A CA 1
ATOM 5970 C C . ALA A 1 774 ? 42.124 0.266 17.622 1.00 50.77 792 ALA A C 1
ATOM 5971 O O . ALA A 1 774 ? 43.203 -0.216 17.984 1.00 51.98 792 ALA A O 1
ATOM 5973 N N . GLY A 1 775 ? 41.745 0.332 16.346 1.00 47.98 793 GLY A N 1
ATOM 5974 C CA . GLY A 1 775 ? 42.659 0.049 15.234 1.00 49.03 793 GLY A CA 1
ATOM 5975 C C . GLY A 1 775 ? 43.111 -1.403 15.138 1.00 51.57 793 GLY A C 1
ATOM 5976 O O . GLY A 1 775 ? 44.270 -1.683 14.788 1.00 54.92 793 GLY A O 1
ATOM 5977 N N . GLY A 1 776 ? 42.194 -2.322 15.436 1.00 46.55 794 GLY A N 1
ATOM 5978 C CA . GLY A 1 776 ? 42.502 -3.753 15.485 1.00 46.42 794 GLY A CA 1
ATOM 5979 C C . GLY A 1 776 ? 43.088 -4.255 16.802 1.00 42.50 794 GLY A C 1
ATOM 5980 O O . GLY A 1 776 ? 43.423 -5.433 16.893 1.00 39.04 794 GLY A O 1
ATOM 5981 N N . SER A 1 777 ? 43.221 -3.377 17.806 1.00 39.33 795 SER A N 1
ATOM 5982 C CA . SER A 1 777 ? 43.824 -3.726 19.095 1.00 37.68 795 SER A CA 1
ATOM 5983 C C . SER A 1 777 ? 42.860 -3.526 20.243 1.00 36.02 795 SER A C 1
ATOM 5984 O O . SER A 1 777 ? 42.283 -2.446 20.379 1.00 36.76 795 SER A O 1
ATOM 5987 N N . ALA A 1 778 ? 42.703 -4.556 21.071 1.00 32.57 796 ALA A N 1
ATOM 5988 C CA . ALA A 1 778 ? 42.010 -4.443 22.343 1.00 31.98 796 ALA A CA 1
ATOM 5989 C C . ALA A 1 778 ? 42.967 -3.819 23.332 1.00 34.37 796 ALA A C 1
ATOM 5990 O O . ALA A 1 778 ? 44.087 -4.318 23.522 1.00 33.23 796 ALA A O 1
ATOM 5992 N N . LEU A 1 779 ? 42.521 -2.744 23.976 1.00 33.30 797 LEU A N 1
ATOM 5993 C CA . LEU A 1 779 ? 43.337 -2.031 24.948 1.00 33.38 797 LEU A CA 1
ATOM 5994 C C . LEU A 1 779 ? 43.473 -2.817 26.233 1.00 31.69 797 LEU A C 1
ATOM 5995 O O . LEU A 1 779 ? 42.582 -3.577 26.620 1.00 31.17 797 LEU A O 1
ATOM 6000 N N . THR A 1 780 ? 44.587 -2.591 26.916 1.00 32.79 798 THR A N 1
ATOM 6001 C CA . THR A 1 780 ? 44.864 -3.237 28.187 1.00 33.08 798 THR A CA 1
ATOM 6002 C C . THR A 1 780 ? 43.891 -2.746 29.244 1.00 33.21 798 THR A C 1
ATOM 6003 O O . THR A 1 780 ? 43.735 -1.536 29.421 1.00 31.20 798 THR A O 1
ATOM 6007 N N . GLY A 1 781 ? 43.270 -3.691 29.947 1.00 33.41 799 GLY A N 1
ATOM 6008 C CA . GLY A 1 781 ? 42.345 -3.391 31.038 1.00 35.85 799 GLY A CA 1
ATOM 6009 C C . GLY A 1 781 ? 43.060 -3.239 32.367 1.00 37.52 799 GLY A C 1
ATOM 6010 O O . GLY A 1 781 ? 43.944 -4.034 32.689 1.00 39.54 799 GLY A O 1
ATOM 6011 N N . TYR A 1 782 ? 42.679 -2.217 33.130 1.00 35.69 800 TYR A N 1
ATOM 6012 C CA . TYR A 1 782 ? 43.201 -1.987 34.479 1.00 36.90 800 TYR A CA 1
ATOM 6013 C C . TYR A 1 782 ? 42.080 -2.087 35.495 1.00 37.31 800 TYR A C 1
ATOM 6014 O O . TYR A 1 782 ? 40.896 -1.990 35.153 1.00 36.23 800 TYR A O 1
ATOM 6023 N N . GLY A 1 783 ? 42.463 -2.312 36.749 1.00 39.38 801 GLY A N 1
ATOM 6024 C CA . GLY A 1 783 ? 41.508 -2.669 37.806 1.00 40.88 801 GLY A CA 1
ATOM 6025 C C . GLY A 1 783 ? 40.527 -1.584 38.214 1.00 43.18 801 GLY A C 1
ATOM 6026 O O . GLY A 1 783 ? 39.440 -1.881 38.689 1.00 46.23 801 GLY A O 1
ATOM 6027 N N . ASP A 1 784 ? 40.923 -0.331 38.035 1.00 42.86 802 ASP A N 1
ATOM 6028 C CA . ASP A 1 784 ? 40.111 0.824 38.403 1.00 42.89 802 ASP A CA 1
ATOM 6029 C C . ASP A 1 784 ? 40.737 2.085 37.819 1.00 41.45 802 ASP A C 1
ATOM 6030 O O . ASP A 1 784 ? 41.823 2.023 37.222 1.00 36.88 802 ASP A O 1
ATOM 6035 N N . LEU A 1 785 ? 40.056 3.218 37.998 1.00 39.52 803 LEU A N 1
ATOM 6036 C CA . LEU A 1 785 ? 40.545 4.504 37.501 1.00 39.73 803 LEU A CA 1
ATOM 6037 C C . LEU A 1 785 ? 41.958 4.835 38.005 1.00 36.93 803 LEU A C 1
ATOM 6038 O O . LEU A 1 785 ? 42.809 5.233 37.218 1.00 33.46 803 LEU A O 1
ATOM 6043 N N . GLN A 1 786 ? 42.202 4.650 39.302 1.00 39.17 804 GLN A N 1
ATOM 6044 C CA . GLN A 1 786 ? 43.525 4.921 39.885 1.00 43.07 804 GLN A CA 1
ATOM 6045 C C . GLN A 1 786 ? 44.644 4.129 39.186 1.00 40.50 804 GLN A C 1
ATOM 6046 O O . GLN A 1 786 ? 45.654 4.713 38.787 1.00 39.90 804 GLN A O 1
ATOM 6052 N N . ALA A 1 787 ? 44.451 2.819 39.020 1.00 37.63 805 ALA A N 1
ATOM 6053 C CA . ALA A 1 787 ? 45.438 1.978 38.322 1.00 39.55 805 ALA A CA 1
ATOM 6054 C C . ALA A 1 787 ? 45.632 2.424 36.874 1.00 40.66 805 ALA A C 1
ATOM 6055 O O . ALA A 1 787 ? 46.767 2.448 36.373 1.00 40.62 805 ALA A O 1
ATOM 6057 N N . LEU A 1 788 ? 44.542 2.819 36.209 1.00 36.59 806 LEU A N 1
ATOM 6058 C CA . LEU A 1 788 ? 44.643 3.351 34.857 1.00 36.04 806 LEU A CA 1
ATOM 6059 C C . LEU A 1 788 ? 45.449 4.656 34.826 1.00 36.55 806 LEU A C 1
ATOM 6060 O O . LEU A 1 788 ? 46.289 4.845 33.942 1.00 39.44 806 LEU A O 1
ATOM 6065 N N . GLN A 1 789 ? 45.187 5.553 35.774 1.00 38.41 807 GLN A N 1
ATOM 6066 C CA . GLN A 1 789 ? 45.883 6.846 35.819 1.00 40.52 807 GLN A CA 1
ATOM 6067 C C . GLN A 1 789 ? 47.388 6.693 36.062 1.00 42.05 807 GLN A C 1
ATOM 6068 O O . GLN A 1 789 ? 48.171 7.446 35.506 1.00 45.79 807 GLN A O 1
ATOM 6074 N N . ALA A 1 790 ? 47.771 5.710 36.872 1.00 40.75 808 ALA A N 1
ATOM 6075 C CA . ALA A 1 790 ? 49.184 5.420 37.168 1.00 43.73 808 ALA A CA 1
ATOM 6076 C C . ALA A 1 790 ? 49.938 4.725 36.029 1.00 46.26 808 ALA A C 1
ATOM 6077 O O . ALA A 1 790 ? 51.165 4.780 35.991 1.00 47.79 808 ALA A O 1
ATOM 6079 N N . ALA A 1 791 ? 49.220 4.070 35.117 1.00 46.29 809 ALA A N 1
ATOM 6080 C CA . ALA A 1 791 ? 49.843 3.408 33.972 1.00 48.28 809 ALA A CA 1
ATOM 6081 C C . ALA A 1 791 ? 50.424 4.415 32.988 1.00 51.61 809 ALA A C 1
ATOM 6082 O O . ALA A 1 791 ? 49.814 5.444 32.720 1.00 52.83 809 ALA A O 1
ATOM 6084 N N . SER A 1 792 ? 51.609 4.123 32.455 1.00 55.04 810 SER A N 1
ATOM 6085 C CA . SER A 1 792 ? 52.094 4.814 31.259 1.00 57.43 810 SER A CA 1
ATOM 6086 C C . SER A 1 792 ? 51.452 4.101 30.076 1.00 56.04 810 SER A C 1
ATOM 6087 O O . SER A 1 792 ? 51.161 2.900 30.145 1.00 58.08 810 SER A O 1
ATOM 6090 N N . GLY A 1 793 ? 51.200 4.835 29.003 1.00 54.41 811 GLY A N 1
ATOM 6091 C CA . GLY A 1 793 ? 50.571 4.240 27.825 1.00 52.75 811 GLY A CA 1
ATOM 6092 C C . GLY A 1 793 ? 49.092 3.950 28.035 1.00 48.88 811 GLY A C 1
ATOM 6093 O O . GLY A 1 793 ? 48.577 4.017 29.157 1.00 53.24 811 GLY A O 1
ATOM 6094 N N . SER A 1 794 ? 48.423 3.605 26.943 1.00 44.30 812 SER A N 1
ATOM 6095 C CA . SER A 1 794 ? 46.973 3.558 26.894 1.00 42.84 812 SER A CA 1
ATOM 6096 C C . SER A 1 794 ? 46.342 2.404 27.661 1.00 41.27 812 SER A C 1
ATOM 6097 O O . SER A 1 794 ? 46.966 1.374 27.941 1.00 39.47 812 SER A O 1
ATOM 6100 N N . GLY A 1 795 ? 45.081 2.585 28.001 1.00 35.58 813 GLY A N 1
ATOM 6101 C CA . GLY A 1 795 ? 44.351 1.541 28.689 1.00 34.45 813 GLY A CA 1
ATOM 6102 C C . GLY A 1 795 ? 42.928 1.951 28.961 1.00 31.61 813 GLY A C 1
ATOM 6103 O O . GLY A 1 795 ? 42.509 3.047 28.581 1.00 29.79 813 GLY A O 1
ATOM 6104 N N . TRP A 1 796 ? 42.208 1.060 29.620 1.00 30.04 814 TRP A N 1
ATOM 6105 C CA . TRP A 1 796 ? 40.840 1.306 30.043 1.00 31.15 814 TRP A CA 1
ATOM 6106 C C . TRP A 1 796 ? 40.571 0.708 31.401 1.00 31.51 814 TRP A C 1
ATOM 6107 O O . TRP A 1 796 ? 41.360 -0.095 31.925 1.00 32.54 814 TRP A O 1
ATOM 6118 N N . ALA A 1 797 ? 39.459 1.138 31.975 1.00 29.36 815 ALA A N 1
ATOM 6119 C CA . ALA A 1 797 ? 38.955 0.622 33.221 1.00 29.02 815 ALA A CA 1
ATOM 6120 C C . ALA A 1 797 ? 37.456 0.929 33.255 1.00 31.28 815 ALA A C 1
ATOM 6121 O O . ALA A 1 797 ? 36.933 1.599 32.360 1.00 29.07 815 ALA A O 1
ATOM 6123 N N . SER A 1 798 ? 36.761 0.446 34.269 1.00 29.30 816 SER A N 1
ATOM 6124 C CA . SER A 1 798 ? 35.340 0.715 34.351 1.00 31.39 816 SER A CA 1
ATOM 6125 C C . SER A 1 798 ? 34.974 0.891 35.790 1.00 31.71 816 SER A C 1
ATOM 6126 O O . SER A 1 798 ? 35.786 0.636 36.691 1.00 30.46 816 SER A O 1
ATOM 6129 N N . GLY A 1 799 ? 33.754 1.343 36.007 1.00 29.88 817 GLY A N 1
ATOM 6130 C CA . GLY A 1 799 ? 33.307 1.611 37.352 1.00 31.10 817 GLY A CA 1
ATOM 6131 C C . GLY A 1 799 ? 31.889 2.103 37.382 1.00 30.75 817 GLY A C 1
ATOM 6132 O O . GLY A 1 799 ? 31.136 1.942 36.413 1.00 28.79 817 GLY A O 1
ATOM 6133 N N . ARG A 1 800 ? 31.545 2.675 38.529 1.00 31.76 818 ARG A N 1
ATOM 6134 C CA . ARG A 1 800 ? 30.264 3.284 38.783 1.00 30.95 818 ARG A CA 1
ATOM 6135 C C . ARG A 1 800 ? 30.486 4.704 39.314 1.00 30.75 818 ARG A C 1
ATOM 6136 O O . ARG A 1 800 ? 31.404 4.949 40.093 1.00 27.70 818 ARG A O 1
ATOM 6144 N N . ASP A 1 801 ? 29.635 5.634 38.889 1.00 30.06 819 ASP A N 1
ATOM 6145 C CA . ASP A 1 801 ? 29.607 6.986 39.455 1.00 30.21 819 ASP A CA 1
ATOM 6146 C C . ASP A 1 801 ? 28.143 7.390 39.669 1.00 29.59 819 ASP A C 1
ATOM 6147 O O . ASP A 1 801 ? 27.249 6.555 39.513 1.00 28.19 819 ASP A O 1
ATOM 6152 N N . ILE A 1 802 ? 27.905 8.642 40.059 1.00 31.01 820 ILE A N 1
ATOM 6153 C CA . ILE A 1 802 ? 26.539 9.157 40.311 1.00 30.74 820 ILE A CA 1
ATOM 6154 C C . ILE A 1 802 ? 25.586 8.924 39.109 1.00 28.57 820 ILE A C 1
ATOM 6155 O O . ILE A 1 802 ? 24.394 8.702 39.304 1.00 30.01 820 ILE A O 1
ATOM 6160 N N . TYR A 1 803 ? 26.110 8.935 37.885 1.00 27.68 821 TYR A N 1
ATOM 6161 C CA . TYR A 1 803 ? 25.265 8.749 36.684 1.00 29.08 821 TYR A CA 1
ATOM 6162 C C . TYR A 1 803 ? 24.992 7.282 36.382 1.00 30.34 821 TYR A C 1
ATOM 6163 O O . TYR A 1 803 ? 24.080 6.981 35.616 1.00 30.35 821 TYR A O 1
ATOM 6172 N N . GLY A 1 804 ? 25.776 6.380 36.974 1.00 28.95 822 GLY A N 1
ATOM 6173 C CA . GLY A 1 804 ? 25.637 4.946 36.740 1.00 30.51 822 GLY A CA 1
ATOM 6174 C C . GLY A 1 804 ? 26.927 4.335 36.204 1.00 29.86 822 GLY A C 1
ATOM 6175 O O . GLY A 1 804 ? 28.011 4.655 36.691 1.00 26.88 822 GLY A O 1
ATOM 6176 N N . ASP A 1 805 ? 26.802 3.473 35.192 1.00 29.11 823 ASP A N 1
ATOM 6177 C CA . ASP A 1 805 ? 27.944 2.726 34.655 1.00 29.87 823 ASP A CA 1
ATOM 6178 C C . ASP A 1 805 ? 28.856 3.683 33.908 1.00 28.69 823 ASP A C 1
ATOM 6179 O O . ASP A 1 805 ? 28.387 4.606 33.238 1.00 28.34 823 ASP A O 1
ATOM 6184 N N . VAL A 1 806 ? 30.160 3.478 34.022 1.00 27.08 824 VAL A N 1
ATOM 6185 C CA . VAL A 1 806 ? 31.111 4.316 33.306 1.00 26.67 824 VAL A CA 1
ATOM 6186 C C . VAL A 1 806 ? 32.316 3.497 32.850 1.00 26.30 824 VAL A C 1
ATOM 6187 O O . VAL A 1 806 ? 32.723 2.561 33.544 1.00 25.69 824 VAL A O 1
ATOM 6191 N N . THR A 1 807 ? 32.852 3.848 31.676 1.00 27.42 825 THR A N 1
ATOM 6192 C CA . THR A 1 807 ? 34.074 3.271 31.141 1.00 26.77 825 THR A CA 1
ATOM 6193 C C . THR A 1 807 ? 35.101 4.384 30.999 1.00 26.72 825 THR A C 1
ATOM 6194 O O . THR A 1 807 ? 34.821 5.430 30.408 1.00 27.00 825 THR A O 1
ATOM 6198 N N . TYR A 1 808 ? 36.284 4.157 31.562 1.00 26.96 826 TYR A N 1
ATOM 6199 C CA . TYR A 1 808 ? 37.407 5.081 31.487 1.00 26.85 826 TYR A CA 1
ATOM 6200 C C . TYR A 1 808 ? 38.385 4.621 30.416 1.00 28.20 826 TYR A C 1
ATOM 6201 O O . TYR A 1 808 ? 38.664 3.432 30.334 1.00 27.27 826 TYR A O 1
ATOM 6210 N N . VAL A 1 809 ? 38.893 5.547 29.603 1.00 27.62 827 VAL A N 1
ATOM 6211 C CA . VAL A 1 809 ? 39.857 5.229 28.556 1.00 29.97 827 VAL A CA 1
ATOM 6212 C C . VAL A 1 809 ? 40.930 6.310 28.568 1.00 32.21 827 VAL A C 1
ATOM 6213 O O . VAL A 1 809 ? 40.627 7.491 28.335 1.00 31.10 827 VAL A O 1
ATOM 6217 N N . LYS A 1 810 ? 42.173 5.904 28.846 1.00 30.96 828 LYS A N 1
ATOM 6218 C CA . LYS A 1 810 ? 43.316 6.803 28.790 1.00 32.75 828 LYS A CA 1
ATOM 6219 C C . LYS A 1 810 ? 44.051 6.660 27.451 1.00 35.26 828 LYS A C 1
ATOM 6220 O O . LYS A 1 810 ? 44.449 5.554 27.074 1.00 33.40 828 LYS A O 1
ATOM 6226 N N . LEU A 1 811 ? 44.234 7.782 26.758 1.00 35.96 829 LEU A N 1
ATOM 6227 C CA . LEU A 1 811 ? 44.828 7.836 25.412 1.00 37.69 829 LEU A CA 1
ATOM 6228 C C . LEU A 1 811 ? 45.821 8.990 25.356 1.00 37.89 829 LEU A C 1
ATOM 6229 O O . LEU A 1 811 ? 45.646 9.972 26.081 1.00 37.50 829 LEU A O 1
ATOM 6234 N N . PRO A 1 812 ? 46.840 8.900 24.477 1.00 37.19 830 PRO A N 1
ATOM 6235 C CA . PRO A 1 812 ? 47.683 10.066 24.220 1.00 36.11 830 PRO A CA 1
ATOM 6236 C C . PRO A 1 812 ? 46.952 11.171 23.465 1.00 35.11 830 PRO A C 1
ATOM 6237 O O . PRO A 1 812 ? 46.225 10.896 22.519 1.00 35.44 830 PRO A O 1
ATOM 6241 N N . ALA A 1 813 ? 47.160 12.407 23.895 1.00 35.48 831 ALA A N 1
ATOM 6242 C CA . ALA A 1 813 ? 46.681 13.585 23.179 1.00 37.04 831 ALA A CA 1
ATOM 6243 C C . ALA A 1 813 ? 47.710 14.013 22.149 1.00 38.07 831 ALA A C 1
ATOM 6244 O O . ALA A 1 813 ? 48.865 13.611 22.211 1.00 37.35 831 ALA A O 1
ATOM 6246 N N . ALA A 1 814 ? 47.265 14.842 21.210 1.00 39.14 832 ALA A N 1
ATOM 6247 C CA . ALA A 1 814 ? 48.118 15.477 20.199 1.00 39.87 832 ALA A CA 1
ATOM 6248 C C . ALA A 1 814 ? 48.840 14.506 19.265 1.00 42.00 832 ALA A C 1
ATOM 6249 O O . ALA A 1 814 ? 49.911 14.823 18.770 1.00 43.91 832 ALA A O 1
ATOM 6251 N N . SER A 1 815 ? 48.240 13.348 19.004 1.00 43.84 833 SER A N 1
ATOM 6252 C CA . SER A 1 815 ? 48.718 12.457 17.952 1.00 45.34 833 SER A CA 1
ATOM 6253 C C . SER A 1 815 ? 48.489 13.087 16.566 1.00 45.40 833 SER A C 1
ATOM 6254 O O . SER A 1 815 ? 47.519 13.830 16.353 1.00 45.64 833 SER A O 1
ATOM 6257 N N . GLY A 1 816 ? 49.384 12.768 15.633 1.00 43.76 834 GLY A N 1
ATOM 6258 C CA . GLY A 1 816 ? 49.241 13.156 14.233 1.00 43.19 834 GLY A CA 1
ATOM 6259 C C . GLY A 1 816 ? 48.136 12.428 13.476 1.00 44.52 834 GLY A C 1
ATOM 6260 O O . GLY A 1 816 ? 47.778 12.840 12.371 1.00 45.88 834 GLY A O 1
ATOM 6261 N N . SER A 1 817 ? 47.580 11.357 14.053 1.00 43.81 835 SER A N 1
ATOM 6262 C CA . SER A 1 817 ? 46.465 10.654 13.433 1.00 44.66 835 SER A CA 1
ATOM 6263 C C . SER A 1 817 ? 45.295 10.432 14.392 1.00 43.46 835 SER A C 1
ATOM 6264 O O . SER A 1 817 ? 45.453 10.434 15.618 1.00 42.94 835 SER A O 1
ATOM 6267 N N . ALA A 1 818 ? 44.126 10.227 13.799 1.00 41.71 836 ALA A N 1
ATOM 6268 C CA . ALA A 1 818 ? 42.897 9.985 14.536 1.00 42.18 836 ALA A CA 1
ATOM 6269 C C . ALA A 1 818 ? 42.924 8.632 15.234 1.00 41.38 836 ALA A C 1
ATOM 6270 O O . ALA A 1 818 ? 43.503 7.682 14.727 1.00 41.80 836 ALA A O 1
ATOM 6272 N N . THR A 1 819 ? 42.311 8.572 16.410 1.00 39.16 837 THR A N 1
ATOM 6273 C CA . THR A 1 819 ? 42.147 7.347 17.175 1.00 39.85 837 THR A CA 1
ATOM 6274 C C . THR A 1 819 ? 40.649 7.163 17.312 1.00 39.51 837 THR A C 1
ATOM 6275 O O . THR A 1 819 ? 39.957 8.090 17.735 1.00 38.55 837 THR A O 1
ATOM 6279 N N . VAL A 1 820 ? 40.150 5.992 16.943 1.00 36.57 838 VAL A N 1
ATOM 6280 C CA . VAL A 1 820 ? 38.750 5.651 17.111 1.00 36.89 838 VAL A CA 1
ATOM 6281 C C . VAL A 1 820 ? 38.721 4.541 18.138 1.00 37.99 838 VAL A C 1
ATOM 6282 O O . VAL A 1 820 ? 39.363 3.502 17.958 1.00 38.05 838 VAL A O 1
ATOM 6286 N N . VAL A 1 821 ? 38.005 4.786 19.225 1.00 34.43 839 VAL A N 1
ATOM 6287 C CA . VAL A 1 821 ? 37.901 3.865 20.331 1.00 36.24 839 VAL A CA 1
ATOM 6288 C C . VAL A 1 821 ? 36.467 3.371 20.355 1.00 35.19 839 VAL A C 1
ATOM 6289 O O . VAL A 1 821 ? 35.537 4.135 20.083 1.00 34.90 839 VAL A O 1
ATOM 6293 N N . GLU A 1 822 ? 36.289 2.086 20.650 1.00 33.01 840 GLU A N 1
ATOM 6294 C CA . GLU A 1 822 ? 34.968 1.489 20.733 1.00 33.50 840 GLU A CA 1
ATOM 6295 C C . GLU A 1 822 ? 34.832 0.698 22.016 1.00 32.41 840 GLU A C 1
ATOM 6296 O O . GLU A 1 822 ? 35.623 -0.212 22.268 1.00 32.24 840 GLU A O 1
ATOM 6302 N N . VAL A 1 823 ? 33.834 1.053 22.817 1.00 28.98 841 VAL A N 1
ATOM 6303 C CA . VAL A 1 823 ? 33.531 0.373 24.070 1.00 28.50 841 VAL A CA 1
ATOM 6304 C C . VAL A 1 823 ? 32.365 -0.563 23.810 1.00 29.59 841 VAL A C 1
ATOM 6305 O O . VAL A 1 823 ? 31.280 -0.107 23.437 1.00 30.19 841 VAL A O 1
ATOM 6309 N N . SER A 1 824 ? 32.571 -1.864 24.011 1.00 28.20 842 SER A N 1
ATOM 6310 C CA . SER A 1 824 ? 31.515 -2.856 23.811 1.00 28.98 842 SER A CA 1
ATOM 6311 C C . SER A 1 824 ? 31.330 -3.718 25.038 1.00 28.57 842 SER A C 1
ATOM 6312 O O . SER A 1 824 ? 32.142 -3.702 25.974 1.00 28.77 842 SER A O 1
ATOM 6315 N N . GLY A 1 825 ? 30.230 -4.458 25.040 1.00 28.81 843 GLY A N 1
ATOM 6316 C CA . GLY A 1 825 ? 29.864 -5.313 26.178 1.00 29.10 843 GLY A CA 1
ATOM 6317 C C . GLY A 1 825 ? 29.328 -4.525 27.355 1.00 30.41 843 GLY A C 1
ATOM 6318 O O . GLY A 1 825 ? 29.351 -3.294 27.351 1.00 29.22 843 GLY A O 1
ATOM 6319 N N . SER A 1 826 ? 28.844 -5.250 28.360 1.00 30.10 844 SER A N 1
ATOM 6320 C CA . SER A 1 826 ? 28.331 -4.659 29.580 1.00 33.21 844 SER A CA 1
ATOM 6321 C C . SER A 1 826 ? 28.700 -5.542 30.763 1.00 33.11 844 SER A C 1
ATOM 6322 O O . SER A 1 826 ? 28.217 -6.655 30.870 1.00 35.07 844 SER A O 1
ATOM 6325 N N . ALA A 1 827 ? 29.571 -5.037 31.631 1.00 34.04 845 ALA A N 1
ATOM 6326 C CA . ALA A 1 827 ? 29.993 -5.734 32.841 1.00 33.30 845 ALA A CA 1
ATOM 6327 C C . ALA A 1 827 ? 29.992 -4.726 34.007 1.00 32.25 845 ALA A C 1
ATOM 6328 O O . ALA A 1 827 ? 31.047 -4.179 34.359 1.00 31.93 845 ALA A O 1
ATOM 6330 N N . PRO A 1 828 ? 28.801 -4.446 34.573 1.00 34.25 846 PRO A N 1
ATOM 6331 C CA . PRO A 1 828 ? 28.692 -3.397 35.606 1.00 34.52 846 PRO A CA 1
ATOM 6332 C C . PRO A 1 828 ? 29.519 -3.683 36.853 1.00 35.87 846 PRO A C 1
ATOM 6333 O O . PRO A 1 828 ? 29.681 -4.845 37.234 1.00 33.97 846 PRO A O 1
ATOM 6337 N N . SER A 1 829 ? 30.054 -2.624 37.454 1.00 35.41 847 SER A N 1
ATOM 6338 C CA . SER A 1 829 ? 30.851 -2.729 38.683 1.00 36.96 847 SER A CA 1
ATOM 6339 C C . SER A 1 829 ? 29.961 -3.158 39.838 1.00 34.95 847 SER A C 1
ATOM 6340 O O . SER A 1 829 ? 28.807 -2.768 39.902 1.00 35.51 847 SER A O 1
ATOM 6343 N N . ALA A 1 830 ? 30.512 -3.962 40.740 1.00 36.84 848 ALA A N 1
ATOM 6344 C CA . ALA A 1 830 ? 29.845 -4.307 41.986 1.00 38.43 848 ALA A CA 1
ATOM 6345 C C . ALA A 1 830 ? 30.137 -3.291 43.111 1.00 38.28 848 ALA A C 1
ATOM 6346 O O . ALA A 1 830 ? 29.577 -3.425 44.211 1.00 36.10 848 ALA A O 1
ATOM 6348 N N . ALA A 1 831 ? 30.998 -2.298 42.851 1.00 35.57 849 ALA A N 1
ATOM 6349 C CA . ALA A 1 831 ? 31.348 -1.279 43.863 1.00 35.21 849 ALA A CA 1
ATOM 6350 C C . ALA A 1 831 ? 30.107 -0.677 44.547 1.00 35.74 849 ALA A C 1
ATOM 6351 O O . ALA A 1 831 ? 29.113 -0.353 43.877 1.00 32.83 849 ALA A O 1
ATOM 6353 N N . THR A 1 832 ? 30.168 -0.575 45.877 1.00 33.15 850 THR A N 1
ATOM 6354 C CA . THR A 1 832 ? 29.119 0.027 46.686 1.00 33.92 850 THR A CA 1
ATOM 6355 C C . THR A 1 832 ? 29.449 1.470 47.123 1.00 33.26 850 THR A C 1
ATOM 6356 O O . THR A 1 832 ? 28.564 2.157 47.603 1.00 33.07 850 THR A O 1
ATOM 6360 N N . HIS A 1 833 ? 30.706 1.902 46.961 1.00 33.27 851 HIS A N 1
ATOM 6361 C CA . HIS A 1 833 ? 31.164 3.237 47.354 1.00 32.84 851 HIS A CA 1
ATOM 6362 C C . HIS A 1 833 ? 31.967 3.900 46.244 1.00 34.02 851 HIS A C 1
ATOM 6363 O O . HIS A 1 833 ? 32.658 3.225 45.457 1.00 33.81 851 HIS A O 1
ATOM 6370 N N . ALA A 1 834 ? 31.896 5.233 46.224 1.00 33.45 852 ALA A N 1
ATOM 6371 C CA . ALA A 1 834 ? 32.816 6.076 45.472 1.00 34.16 852 ALA A CA 1
ATOM 6372 C C . ALA A 1 834 ? 34.014 6.344 46.368 1.00 32.66 852 ALA A C 1
ATOM 6373 O O . ALA A 1 834 ? 33.834 6.576 47.559 1.00 31.80 852 ALA A O 1
ATOM 6375 N N . ILE A 1 835 ? 35.213 6.353 45.794 1.00 32.05 853 ILE A N 1
ATOM 6376 C CA . ILE A 1 835 ? 36.429 6.707 46.540 1.00 35.42 853 ILE A CA 1
ATOM 6377 C C . ILE A 1 835 ? 36.920 8.092 46.130 1.00 33.88 853 ILE A C 1
ATOM 6378 O O . ILE A 1 835 ? 37.044 8.384 44.938 1.00 32.79 853 ILE A O 1
ATOM 6383 N N . TYR A 1 836 ? 37.159 8.948 47.128 1.00 31.30 854 TYR A N 1
ATOM 6384 C CA . TYR A 1 836 ? 37.742 10.262 46.919 1.00 30.75 854 TYR A CA 1
ATOM 6385 C C . TYR A 1 836 ? 39.113 10.331 47.582 1.00 31.24 854 TYR A C 1
ATOM 6386 O O . TYR A 1 836 ? 39.206 10.382 48.799 1.00 28.31 854 TYR A O 1
ATOM 6395 N N . GLU A 1 837 ? 40.179 10.347 46.784 1.00 32.90 855 GLU A N 1
ATOM 6396 C CA . GLU A 1 837 ? 41.526 10.495 47.340 1.00 34.14 855 GLU A CA 1
ATOM 6397 C C . GLU A 1 837 ? 41.710 11.950 47.780 1.00 33.75 855 GLU A C 1
ATOM 6398 O O . GLU A 1 837 ? 41.605 12.863 46.955 1.00 34.45 855 GLU A O 1
ATOM 6404 N N . VAL A 1 838 ? 41.968 12.174 49.068 1.00 32.57 856 VAL A N 1
ATOM 6405 C CA . VAL A 1 838 ? 41.976 13.544 49.597 1.00 32.71 856 VAL A CA 1
ATOM 6406 C C . VAL A 1 838 ? 43.152 14.386 49.126 1.00 32.62 856 VAL A C 1
ATOM 6407 O O . VAL A 1 838 ? 43.065 15.607 49.141 1.00 32.44 856 VAL A O 1
ATOM 6411 N N . GLU A 1 839 ? 44.229 13.751 48.656 1.00 32.83 857 GLU A N 1
ATOM 6412 C CA . GLU A 1 839 ? 45.318 14.497 48.012 1.00 34.20 857 GLU A CA 1
ATOM 6413 C C . GLU A 1 839 ? 44.881 15.183 46.704 1.00 34.95 857 GLU A C 1
ATOM 6414 O O . GLU A 1 839 ? 45.529 16.130 46.277 1.00 34.41 857 GLU A O 1
ATOM 6420 N N . ASP A 1 840 ? 43.802 14.701 46.085 1.00 34.95 858 ASP A N 1
ATOM 6421 C CA . ASP A 1 840 ? 43.164 15.381 44.942 1.00 36.51 858 ASP A CA 1
ATOM 6422 C C . ASP A 1 840 ? 42.126 16.441 45.342 1.00 34.44 858 ASP A C 1
ATOM 6423 O O . ASP A 1 840 ? 41.602 17.114 44.465 1.00 34.11 858 ASP A O 1
ATOM 6428 N N . ALA A 1 841 ? 41.846 16.586 46.634 1.00 30.87 859 ALA A N 1
ATOM 6429 C CA . ALA A 1 841 ? 40.764 17.439 47.114 1.00 31.59 859 ALA A CA 1
ATOM 6430 C C . ALA A 1 841 ? 41.279 18.854 47.468 1.00 30.00 859 ALA A C 1
ATOM 6431 O O . ALA A 1 841 ? 42.432 19.186 47.185 1.00 30.79 859 ALA A O 1
ATOM 6433 N N . SER A 1 842 ? 40.417 19.687 48.042 1.00 27.57 860 SER A N 1
ATOM 6434 C CA . SER A 1 842 ? 40.728 21.098 48.285 1.00 27.71 860 SER A CA 1
ATOM 6435 C C . SER A 1 842 ? 41.394 21.285 49.642 1.00 26.80 860 SER A C 1
ATOM 6436 O O . SER A 1 842 ? 40.778 21.014 50.674 1.00 25.82 860 SER A O 1
ATOM 6439 N N . ARG A 1 843 ? 42.639 21.765 49.627 1.00 27.06 861 ARG A N 1
ATOM 6440 C CA . ARG A 1 843 ? 43.431 21.948 50.856 1.00 28.48 861 ARG A CA 1
ATOM 6441 C C . ARG A 1 843 ? 43.457 23.410 51.239 1.00 27.25 861 ARG A C 1
ATOM 6442 O O . ARG A 1 843 ? 43.777 24.247 50.406 1.00 27.52 861 ARG A O 1
ATOM 6450 N N . SER A 1 844 ? 43.124 23.708 52.496 1.00 28.11 862 SER A N 1
ATOM 6451 C CA . SER A 1 844 ? 43.089 25.076 52.986 1.00 28.56 862 SER A CA 1
ATOM 6452 C C . SER A 1 844 ? 43.715 25.221 54.378 1.00 27.62 862 SER A C 1
ATOM 6453 O O . SER A 1 844 ? 44.081 24.246 55.026 1.00 28.31 862 SER A O 1
ATOM 6456 N N . GLY A 1 845 ? 43.850 26.464 54.806 1.00 27.65 863 GLY A N 1
ATOM 6457 C CA . GLY A 1 845 ? 44.324 26.768 56.147 1.00 30.12 863 GLY A CA 1
ATOM 6458 C C . GLY A 1 845 ? 44.151 28.230 56.472 1.00 32.45 863 GLY A C 1
ATOM 6459 O O . GLY A 1 845 ? 43.541 28.978 55.691 1.00 32.21 863 GLY A O 1
ATOM 6460 N N . ALA A 1 846 ? 44.714 28.641 57.611 1.00 32.61 864 ALA A N 1
ATOM 6461 C CA . ALA A 1 846 ? 44.604 30.021 58.085 1.00 32.53 864 ALA A CA 1
ATOM 6462 C C . ALA A 1 846 ? 45.368 31.034 57.235 1.00 32.56 864 ALA A C 1
ATOM 6463 O O . ALA A 1 846 ? 44.948 32.177 57.154 1.00 34.43 864 ALA A O 1
ATOM 6465 N N . THR A 1 847 ? 46.477 30.630 56.617 1.00 32.37 865 THR A N 1
ATOM 6466 C CA . THR A 1 847 ? 47.254 31.515 55.758 1.00 31.81 865 THR A CA 1
ATOM 6467 C C . THR A 1 847 ? 47.691 30.724 54.526 1.00 30.78 865 THR A C 1
ATOM 6468 O O . THR A 1 847 ? 47.617 29.491 54.541 1.00 30.68 865 THR A O 1
ATOM 6472 N N . PRO A 1 848 ? 48.172 31.413 53.469 1.00 29.89 866 PRO A N 1
ATOM 6473 C CA . PRO A 1 848 ? 48.587 30.688 52.268 1.00 30.82 866 PRO A CA 1
ATOM 6474 C C . PRO A 1 848 ? 49.718 29.661 52.456 1.00 32.69 866 PRO A C 1
ATOM 6475 O O . PRO A 1 848 ? 49.822 28.734 51.659 1.00 35.50 866 PRO A O 1
ATOM 6479 N N . THR A 1 849 ? 50.557 29.839 53.471 1.00 33.61 867 THR A N 1
ATOM 6480 C CA . THR A 1 849 ? 51.684 28.924 53.729 1.00 35.08 867 THR A CA 1
ATOM 6481 C C . THR A 1 849 ? 51.393 27.934 54.863 1.00 35.37 867 THR A C 1
ATOM 6482 O O . THR A 1 849 ? 52.276 27.184 55.260 1.00 37.31 867 THR A O 1
ATOM 6486 N N . THR A 1 850 ? 50.166 27.924 55.383 1.00 34.22 868 THR A N 1
ATOM 6487 C CA . THR A 1 850 ? 49.765 26.957 56.418 1.00 34.96 868 THR A CA 1
ATOM 6488 C C . THR A 1 850 ? 48.514 26.114 56.034 1.00 33.14 868 THR A C 1
ATOM 6489 O O . THR A 1 850 ? 47.775 25.628 56.893 1.00 32.69 868 THR A O 1
ATOM 6493 N N . ARG A 1 851 ? 48.317 25.927 54.737 1.00 32.95 869 ARG A N 1
ATOM 6494 C CA . ARG A 1 851 ? 47.287 25.033 54.232 1.00 33.63 869 ARG A CA 1
ATOM 6495 C C . ARG A 1 851 ? 47.703 23.585 54.463 1.00 35.46 869 ARG A C 1
ATOM 6496 O O . ARG A 1 851 ? 48.898 23.268 54.501 1.00 34.49 869 ARG A O 1
ATOM 6504 N N . ALA A 1 852 ? 46.718 22.698 54.563 1.00 33.74 870 ALA A N 1
ATOM 6505 C CA . ALA A 1 852 ? 46.991 21.269 54.525 1.00 33.99 870 ALA A CA 1
ATOM 6506 C C . ALA A 1 852 ? 47.842 20.914 53.296 1.00 33.49 870 ALA A C 1
ATOM 6507 O O . ALA A 1 852 ? 47.786 21.579 52.252 1.00 32.54 870 ALA A O 1
ATOM 6509 N N . GLY A 1 853 ? 48.667 19.882 53.450 1.00 37.14 871 GLY A N 1
ATOM 6510 C CA . GLY A 1 853 ? 49.654 19.504 52.438 1.00 36.91 871 GLY A CA 1
ATOM 6511 C C . GLY A 1 853 ? 49.432 18.135 51.844 1.00 36.33 871 GLY A C 1
ATOM 6512 O O . GLY A 1 853 ? 48.634 17.346 52.351 1.00 35.68 871 GLY A O 1
ATOM 6513 N N . ILE A 1 854 ? 50.151 17.878 50.755 1.00 37.24 872 ILE A N 1
ATOM 6514 C CA . ILE A 1 854 ? 50.205 16.572 50.099 1.00 39.26 872 ILE A CA 1
ATOM 6515 C C . ILE A 1 854 ? 51.569 15.952 50.406 1.00 41.25 872 ILE A C 1
ATOM 6516 O O . ILE A 1 854 ? 52.588 16.656 50.408 1.00 40.29 872 ILE A O 1
ATOM 6521 N N . ASN A 1 855 ? 51.594 14.644 50.651 1.00 42.26 873 ASN A N 1
ATOM 6522 C CA . ASN A 1 855 ? 52.857 13.947 50.889 1.00 41.19 873 ASN A CA 1
ATOM 6523 C C . ASN A 1 855 ? 52.812 12.461 50.513 1.00 42.77 873 ASN A C 1
ATOM 6524 O O . ASN A 1 855 ? 51.742 11.887 50.258 1.00 39.24 873 ASN A O 1
ATOM 6529 N N . THR A 1 856 ? 54.006 11.875 50.434 1.00 41.91 874 THR A N 1
ATOM 6530 C CA . THR A 1 856 ? 54.219 10.473 50.099 1.00 41.42 874 THR A CA 1
ATOM 6531 C C . THR A 1 856 ? 55.277 9.806 50.999 1.00 43.83 874 THR A C 1
ATOM 6532 O O . THR A 1 856 ? 55.728 8.708 50.698 1.00 45.42 874 THR A O 1
ATOM 6536 N N . ASN A 1 857 ? 55.632 10.445 52.111 1.00 43.99 875 ASN A N 1
ATOM 6537 C CA . ASN A 1 857 ? 56.785 10.055 52.932 1.00 44.53 875 ASN A CA 1
ATOM 6538 C C . ASN A 1 857 ? 56.455 9.026 54.028 1.00 44.05 875 ASN A C 1
ATOM 6539 O O . ASN A 1 857 ? 57.220 8.864 54.970 1.00 45.39 875 ASN A O 1
ATOM 6544 N N . HIS A 1 858 ? 55.307 8.360 53.923 1.00 43.80 876 HIS A N 1
ATOM 6545 C CA . HIS A 1 858 ? 55.011 7.175 54.722 1.00 45.08 876 HIS A CA 1
ATOM 6546 C C . HIS A 1 858 ? 54.310 6.211 53.791 1.00 45.71 876 HIS A C 1
ATOM 6547 O O . HIS A 1 858 ? 53.528 6.644 52.951 1.00 47.74 876 HIS A O 1
ATOM 6554 N N . SER A 1 859 ? 54.589 4.914 53.920 1.00 43.21 877 SER A N 1
ATOM 6555 C CA . SER A 1 859 ? 54.071 3.922 52.970 1.00 42.84 877 SER A CA 1
ATOM 6556 C C . SER A 1 859 ? 52.659 3.472 53.342 1.00 40.34 877 SER A C 1
ATOM 6557 O O . SER A 1 859 ? 52.199 3.710 54.459 1.00 39.61 877 SER A O 1
ATOM 6560 N N . GLY A 1 860 ? 52.001 2.788 52.405 1.00 39.75 878 GLY A N 1
ATOM 6561 C CA . GLY A 1 860 ? 50.695 2.156 52.646 1.00 40.19 878 GLY A CA 1
ATOM 6562 C C . GLY A 1 860 ? 49.468 2.956 52.214 1.00 41.08 878 GLY A C 1
ATOM 6563 O O . GLY A 1 860 ? 48.340 2.541 52.469 1.00 40.08 878 GLY A O 1
ATOM 6564 N N . TYR A 1 861 ? 49.690 4.091 51.554 1.00 39.75 879 TYR A N 1
ATOM 6565 C CA . TYR A 1 861 ? 48.612 4.974 51.121 1.00 39.76 879 TYR A CA 1
ATOM 6566 C C . TYR A 1 861 ? 48.048 4.486 49.792 1.00 40.69 879 TYR A C 1
ATOM 6567 O O . TYR A 1 861 ? 48.772 3.909 48.969 1.00 38.79 879 TYR A O 1
ATOM 6576 N N . SER A 1 862 ? 46.747 4.715 49.606 1.00 40.96 880 SER A N 1
ATOM 6577 C CA . SER A 1 862 ? 46.070 4.590 48.305 1.00 39.82 880 SER A CA 1
ATOM 6578 C C . SER A 1 862 ? 46.303 5.815 47.397 1.00 40.96 880 SER A C 1
ATOM 6579 O O . SER A 1 862 ? 46.601 6.916 47.868 1.00 39.22 880 SER A O 1
ATOM 6582 N N . GLY A 1 863 ? 46.171 5.617 46.090 1.00 43.48 881 GLY A N 1
ATOM 6583 C CA . GLY A 1 863 ? 46.373 6.687 45.117 1.00 43.99 881 GLY A CA 1
ATOM 6584 C C . GLY A 1 863 ? 47.801 7.195 45.081 1.00 45.42 881 GLY A C 1
ATOM 6585 O O . GLY A 1 863 ? 48.741 6.444 45.335 1.00 46.63 881 GLY A O 1
ATOM 6586 N N . SER A 1 864 ? 47.958 8.484 44.794 1.00 43.43 882 SER A N 1
ATOM 6587 C CA . SER A 1 864 ? 49.269 9.086 44.600 1.00 40.84 882 SER A CA 1
ATOM 6588 C C . SER A 1 864 ? 49.854 9.659 45.881 1.00 40.68 882 SER A C 1
ATOM 6589 O O . SER A 1 864 ? 50.993 10.128 45.875 1.00 40.69 882 SER A O 1
ATOM 6592 N N . GLY A 1 865 ? 49.103 9.618 46.984 1.00 39.01 883 GLY A N 1
ATOM 6593 C CA . GLY A 1 865 ? 49.608 10.145 48.246 1.00 38.38 883 GLY A CA 1
ATOM 6594 C C . GLY A 1 865 ? 48.573 10.245 49.357 1.00 37.85 883 GLY A C 1
ATOM 6595 O O . GLY A 1 865 ? 47.586 9.516 49.375 1.00 38.98 883 GLY A O 1
ATOM 6596 N N . PHE A 1 866 ? 48.835 11.137 50.303 1.00 36.03 884 PHE A N 1
ATOM 6597 C CA . PHE A 1 866 ? 47.905 11.435 51.383 1.00 38.40 884 PHE A CA 1
ATOM 6598 C C . PHE A 1 866 ? 48.034 12.898 51.788 1.00 37.18 884 PHE A C 1
ATOM 6599 O O . PHE A 1 866 ? 48.944 13.598 51.326 1.00 40.69 884 PHE A O 1
ATOM 6607 N N . VAL A 1 867 ? 47.137 13.347 52.659 1.00 35.28 885 VAL A N 1
ATOM 6608 C CA . VAL A 1 867 ? 47.145 14.722 53.121 1.00 34.22 885 VAL A CA 1
ATOM 6609 C C . VAL A 1 867 ? 47.752 14.777 54.517 1.00 33.94 885 VAL A C 1
ATOM 6610 O O . VAL A 1 867 ? 47.315 14.044 55.407 1.00 31.79 885 VAL A O 1
ATOM 6614 N N . ASP A 1 868 ? 48.757 15.646 54.677 1.00 35.92 886 ASP A N 1
ATOM 6615 C CA . ASP A 1 868 ? 49.384 15.953 55.979 1.00 38.10 886 ASP A CA 1
ATOM 6616 C C . ASP A 1 868 ? 49.289 17.453 56.253 1.00 37.76 886 ASP A C 1
ATOM 6617 O O . ASP A 1 868 ? 48.474 18.129 55.622 1.00 36.41 886 ASP A O 1
ATOM 6622 N N . LYS A 1 869 ? 50.099 17.968 57.188 1.00 38.85 887 LYS A N 1
ATOM 6623 C CA . LYS A 1 869 ? 50.005 19.345 57.671 1.00 38.34 887 LYS A CA 1
ATOM 6624 C C . LYS A 1 869 ? 48.589 19.673 58.163 1.00 39.25 887 LYS A C 1
ATOM 6625 O O . LYS A 1 869 ? 48.094 20.778 57.929 1.00 38.09 887 LYS A O 1
ATOM 6631 N N . LEU A 1 870 ? 47.958 18.704 58.839 1.00 35.74 888 LEU A N 1
ATOM 6632 C CA . LEU A 1 870 ? 46.725 18.919 59.575 1.00 35.10 888 LEU A CA 1
ATOM 6633 C C . LEU A 1 870 ? 47.073 19.143 61.043 1.00 35.56 888 LEU A C 1
ATOM 6634 O O . LEU A 1 870 ? 46.327 18.747 61.954 1.00 34.79 888 LEU A O 1
ATOM 6639 N N . ASP A 1 871 ? 48.202 19.821 61.259 1.00 37.45 889 ASP A N 1
ATOM 6640 C CA . ASP A 1 871 ? 48.759 20.055 62.586 1.00 39.27 889 ASP A CA 1
ATOM 6641 C C . ASP A 1 871 ? 49.118 21.526 62.842 1.00 39.53 889 ASP A C 1
ATOM 6642 O O . ASP A 1 871 ? 49.871 21.819 63.771 1.00 37.61 889 ASP A O 1
ATOM 6647 N N . VAL A 1 872 ? 48.581 22.434 62.026 1.00 36.78 890 VAL A N 1
ATOM 6648 C CA . VAL A 1 872 ? 48.555 23.867 62.313 1.00 35.91 890 VAL A CA 1
ATOM 6649 C C . VAL A 1 872 ? 47.067 24.251 62.353 1.00 36.03 890 VAL A C 1
ATOM 6650 O O . VAL A 1 872 ? 46.331 23.915 61.411 1.00 34.90 890 VAL A O 1
ATOM 6654 N N . PRO A 1 873 ? 46.611 24.912 63.437 1.00 34.81 891 PRO A N 1
ATOM 6655 C CA . PRO A 1 873 ? 45.216 25.322 63.576 1.00 34.10 891 PRO A CA 1
ATOM 6656 C C . PRO A 1 873 ? 44.627 25.911 62.293 1.00 35.01 891 PRO A C 1
ATOM 6657 O O . PRO A 1 873 ? 45.269 26.742 61.626 1.00 32.60 891 PRO A O 1
ATOM 6661 N N . GLY A 1 874 ? 43.443 25.418 61.927 1.00 35.15 892 GLY A N 1
ATOM 6662 C CA . GLY A 1 874 ? 42.739 25.869 60.733 1.00 34.19 892 GLY A CA 1
ATOM 6663 C C . GLY A 1 874 ? 43.000 25.052 59.486 1.00 33.06 892 GLY A C 1
ATOM 6664 O O . GLY A 1 874 ? 42.269 25.203 58.515 1.00 31.79 892 GLY A O 1
ATOM 6665 N N . ALA A 1 875 ? 44.014 24.180 59.485 1.00 31.09 893 ALA A N 1
ATOM 6666 C CA . ALA A 1 875 ? 44.271 23.331 58.312 1.00 29.98 893 ALA A CA 1
ATOM 6667 C C . ALA A 1 875 ? 43.059 22.438 58.021 1.00 28.10 893 ALA A C 1
ATOM 6668 O O . ALA A 1 875 ? 42.423 21.926 58.938 1.00 25.40 893 ALA A O 1
ATOM 6670 N N . ALA A 1 876 ? 42.728 22.280 56.750 1.00 27.85 894 ALA A N 1
ATOM 6671 C CA . ALA A 1 876 ? 41.557 21.487 56.394 1.00 27.87 894 ALA A CA 1
ATOM 6672 C C . ALA A 1 876 ? 41.664 20.920 54.998 1.00 26.34 894 ALA A C 1
ATOM 6673 O O . ALA A 1 876 ? 42.464 21.386 54.186 1.00 27.30 894 ALA A O 1
ATOM 6675 N N . VAL A 1 877 ? 40.878 19.875 54.755 1.00 25.70 895 VAL A N 1
ATOM 6676 C CA . VAL A 1 877 ? 40.685 19.326 53.429 1.00 26.40 895 VAL A CA 1
ATOM 6677 C C . VAL A 1 877 ? 39.173 19.136 53.214 1.00 27.65 895 VAL A C 1
ATOM 6678 O O . VAL A 1 877 ? 38.452 18.700 54.116 1.00 26.12 895 VAL A O 1
ATOM 6682 N N . THR A 1 878 ? 38.735 19.499 52.017 1.00 27.15 896 THR A N 1
ATOM 6683 C CA . THR A 1 878 ? 37.336 19.553 51.641 1.00 27.13 896 THR A CA 1
ATOM 6684 C C . THR A 1 878 ? 37.125 18.726 50.377 1.00 26.15 896 THR A C 1
ATOM 6685 O O . THR A 1 878 ? 37.775 18.969 49.349 1.00 27.87 896 THR A O 1
ATOM 6689 N N . VAL A 1 879 ? 36.203 17.767 50.458 1.00 27.07 897 VAL A N 1
ATOM 6690 C CA . VAL A 1 879 ? 35.817 16.916 49.339 1.00 27.29 897 VAL A CA 1
ATOM 6691 C C . VAL A 1 879 ? 34.420 17.325 48.865 1.00 26.01 897 VAL A C 1
ATOM 6692 O O . VAL A 1 879 ? 33.528 17.510 49.692 1.00 26.00 897 VAL A O 1
ATOM 6696 N N . TYR A 1 880 ? 34.239 17.447 47.551 1.00 24.72 898 TYR A N 1
ATOM 6697 C CA . TYR A 1 880 ? 32.898 17.669 46.959 1.00 25.62 898 TYR A CA 1
ATOM 6698 C C . TYR A 1 880 ? 32.338 16.326 46.494 1.00 26.01 898 TYR A C 1
ATOM 6699 O O . TYR A 1 880 ? 32.839 15.724 45.544 1.00 27.51 898 TYR A O 1
ATOM 6708 N N . ALA A 1 881 ? 31.333 15.834 47.209 1.00 26.16 899 ALA A N 1
ATOM 6709 C CA . ALA A 1 881 ? 30.783 14.516 46.967 1.00 26.78 899 ALA A CA 1
ATOM 6710 C C . ALA A 1 881 ? 29.309 14.620 46.615 1.00 27.61 899 ALA A C 1
ATOM 6711 O O . ALA A 1 881 ? 28.513 15.185 47.376 1.00 28.55 899 ALA A O 1
ATOM 6713 N N . ASN A 1 882 ? 28.945 14.060 45.475 1.00 28.02 900 ASN A N 1
ATOM 6714 C CA . ASN A 1 882 ? 27.551 14.032 45.036 1.00 28.44 900 ASN A CA 1
ATOM 6715 C C . ASN A 1 882 ? 26.771 12.875 45.661 1.00 29.61 900 ASN A C 1
ATOM 6716 O O . ASN A 1 882 ? 27.324 11.780 45.848 1.00 31.74 900 ASN A O 1
ATOM 6721 N N . ALA A 1 883 ? 25.498 13.127 45.993 1.00 27.16 901 ALA A N 1
ATOM 6722 C CA . ALA A 1 883 ? 24.555 12.109 46.483 1.00 26.53 901 ALA A CA 1
ATOM 6723 C C . ALA A 1 883 ? 23.272 12.157 45.621 1.00 26.03 901 ALA A C 1
ATOM 6724 O O . ALA A 1 883 ? 22.851 13.243 45.225 1.00 25.44 901 ALA A O 1
ATOM 6726 N N . PRO A 1 884 ? 22.659 10.998 45.329 1.00 25.19 902 PRO A N 1
ATOM 6727 C CA . PRO A 1 884 ? 21.466 11.002 44.470 1.00 25.45 902 PRO A CA 1
ATOM 6728 C C . PRO A 1 884 ? 20.214 11.538 45.152 1.00 25.98 902 PRO A C 1
ATOM 6729 O O . PRO A 1 884 ? 19.336 12.075 44.472 1.00 25.69 902 PRO A O 1
ATOM 6733 N N . VAL A 1 885 ? 20.137 11.334 46.467 1.00 24.66 903 VAL A N 1
ATOM 6734 C CA . VAL A 1 885 ? 19.022 11.757 47.297 1.00 25.71 903 VAL A CA 1
ATOM 6735 C C . VAL A 1 885 ? 19.590 12.171 48.637 1.00 25.45 903 VAL A C 1
ATOM 6736 O O . VAL A 1 885 ? 20.733 11.836 48.948 1.00 24.96 903 VAL A O 1
ATOM 6740 N N . SER A 1 886 ? 18.784 12.885 49.411 1.00 25.13 904 SER A N 1
ATOM 6741 C CA . SER A 1 886 ? 19.153 13.292 50.752 1.00 25.39 904 SER A CA 1
ATOM 6742 C C . SER A 1 886 ? 19.021 12.101 51.685 1.00 27.11 904 SER A C 1
ATOM 6743 O O . SER A 1 886 ? 18.144 11.242 51.486 1.00 26.77 904 SER A O 1
ATOM 6746 N N . GLY A 1 887 ? 19.860 12.057 52.719 1.00 25.67 905 GLY A N 1
ATOM 6747 C CA . GLY A 1 887 ? 19.710 11.039 53.755 1.00 26.54 905 GLY A CA 1
ATOM 6748 C C . GLY A 1 887 ? 20.997 10.724 54.494 1.00 26.90 905 GLY A C 1
ATOM 6749 O O . GLY A 1 887 ? 21.953 11.510 54.443 1.00 25.83 905 GLY A O 1
ATOM 6750 N N . ASP A 1 888 ? 21.005 9.561 55.149 1.00 26.78 906 ASP A N 1
ATOM 6751 C CA . ASP A 1 888 ? 22.142 9.074 55.934 1.00 27.96 906 ASP A CA 1
ATOM 6752 C C . ASP A 1 888 ? 23.131 8.310 55.088 1.00 28.33 906 ASP A C 1
ATOM 6753 O O . ASP A 1 888 ? 22.782 7.290 54.507 1.00 28.82 906 ASP A O 1
ATOM 6758 N N . TYR A 1 889 ? 24.375 8.778 55.045 1.00 27.64 907 TYR A N 1
ATOM 6759 C CA . TYR A 1 889 ? 25.429 8.107 54.320 1.00 27.39 907 TYR A CA 1
ATOM 6760 C C . TYR A 1 889 ? 26.591 7.820 55.281 1.00 28.20 907 TYR A C 1
ATOM 6761 O O . TYR A 1 889 ? 27.269 8.751 55.718 1.00 27.74 907 TYR A O 1
ATOM 6770 N N . PRO A 1 890 ? 26.824 6.540 55.622 1.00 30.00 908 PRO A N 1
ATOM 6771 C CA . PRO A 1 890 ? 28.023 6.222 56.434 1.00 29.94 908 PRO A CA 1
ATOM 6772 C C . PRO A 1 890 ? 29.282 6.367 55.599 1.00 27.57 908 PRO A C 1
ATOM 6773 O O . PRO A 1 890 ? 29.489 5.617 54.640 1.00 28.32 908 PRO A O 1
ATOM 6777 N N . VAL A 1 891 ? 30.079 7.375 55.924 1.00 26.25 909 VAL A N 1
ATOM 6778 C CA . VAL A 1 891 ? 31.233 7.754 55.129 1.00 27.53 909 VAL A CA 1
ATOM 6779 C C . VAL A 1 891 ? 32.488 7.319 55.872 1.00 29.19 909 VAL A C 1
ATOM 6780 O O . VAL A 1 891 ? 32.666 7.648 57.047 1.00 27.54 909 VAL A O 1
ATOM 6784 N N . GLU A 1 892 ? 33.334 6.576 55.164 1.00 29.64 910 GLU A N 1
ATOM 6785 C CA . GLU A 1 892 ? 34.529 5.990 55.731 1.00 33.44 910 GLU A CA 1
ATOM 6786 C C . GLU A 1 892 ? 35.701 6.919 55.477 1.00 31.89 910 GLU A C 1
ATOM 6787 O O . GLU A 1 892 ? 35.909 7.365 54.350 1.00 29.34 910 GLU A O 1
ATOM 6793 N N . LEU A 1 893 ? 36.450 7.225 56.535 1.00 30.72 911 LEU A N 1
ATOM 6794 C CA . LEU A 1 893 ? 37.659 8.025 56.441 1.00 31.01 911 LEU A CA 1
ATOM 6795 C C . LEU A 1 893 ? 38.866 7.125 56.694 1.00 32.51 911 LEU A C 1
ATOM 6796 O O . LEU A 1 893 ? 38.953 6.518 57.759 1.00 31.15 911 LEU A O 1
ATOM 6801 N N . ARG A 1 894 ? 39.777 7.032 55.729 1.00 32.73 912 ARG A N 1
ATOM 6802 C CA . ARG A 1 894 ? 41.031 6.303 55.934 1.00 34.68 912 ARG A CA 1
ATOM 6803 C C . ARG A 1 894 ? 42.102 7.285 56.396 1.00 34.02 912 ARG A C 1
ATOM 6804 O O . ARG A 1 894 ? 42.330 8.322 55.754 1.00 33.40 912 ARG A O 1
ATOM 6812 N N . TYR A 1 895 ? 42.771 6.943 57.496 1.00 33.26 913 TYR A N 1
ATOM 6813 C CA . TYR A 1 895 ? 43.718 7.851 58.129 1.00 32.78 913 TYR A CA 1
ATOM 6814 C C . TYR A 1 895 ? 44.882 7.086 58.794 1.00 34.11 913 TYR A C 1
ATOM 6815 O O . TYR A 1 895 ? 44.799 5.874 59.001 1.00 30.95 913 TYR A O 1
ATOM 6824 N N . ALA A 1 896 ? 45.935 7.815 59.143 1.00 34.73 914 ALA A N 1
ATOM 6825 C CA . ALA A 1 896 ? 47.045 7.275 59.937 1.00 35.67 914 ALA A CA 1
ATOM 6826 C C . ALA A 1 896 ? 47.248 8.168 61.142 1.00 36.93 914 ALA A C 1
ATOM 6827 O O . ALA A 1 896 ? 47.046 9.381 61.054 1.00 34.71 914 ALA A O 1
ATOM 6829 N N . ASN A 1 897 ? 47.611 7.554 62.270 1.00 35.77 915 ASN A N 1
ATOM 6830 C CA . ASN A 1 897 ? 47.890 8.261 63.512 1.00 36.75 915 ASN A CA 1
ATOM 6831 C C . ASN A 1 897 ? 49.009 7.521 64.239 1.00 38.30 915 ASN A C 1
ATOM 6832 O O . ASN A 1 897 ? 48.749 6.626 65.040 1.00 36.81 915 ASN A O 1
ATOM 6837 N N . GLY A 1 898 ? 50.244 7.913 63.955 1.00 39.89 916 GLY A N 1
ATOM 6838 C CA . GLY A 1 898 ? 51.422 7.402 64.653 1.00 41.69 916 GLY A CA 1
ATOM 6839 C C . GLY A 1 898 ? 51.860 8.290 65.804 1.00 44.10 916 GLY A C 1
ATOM 6840 O O . GLY A 1 898 ? 53.044 8.317 66.124 1.00 46.70 916 GLY A O 1
ATOM 6841 N N . SER A 1 899 ? 50.931 9.013 66.435 1.00 42.28 917 SER A N 1
ATOM 6842 C CA . SER A 1 899 ? 51.286 9.965 67.493 1.00 44.08 917 SER A CA 1
ATOM 6843 C C . SER A 1 899 ? 51.446 9.314 68.867 1.00 45.83 917 SER A C 1
ATOM 6844 O O . SER A 1 899 ? 51.999 9.937 69.765 1.00 48.04 917 SER A O 1
ATOM 6847 N N . GLY A 1 900 ? 50.927 8.097 69.036 1.00 45.01 918 GLY A N 1
ATOM 6848 C CA . GLY A 1 900 ? 50.922 7.410 70.329 1.00 44.79 918 GLY A CA 1
ATOM 6849 C C . GLY A 1 900 ? 49.589 7.450 71.060 1.00 44.85 918 GLY A C 1
ATOM 6850 O O . GLY A 1 900 ? 49.380 6.662 71.972 1.00 44.92 918 GLY A O 1
ATOM 6851 N N . SER A 1 901 ? 48.684 8.355 70.673 1.00 41.78 919 SER A N 1
ATOM 6852 C CA . SER A 1 901 ? 47.377 8.475 71.324 1.00 40.14 919 SER A CA 1
ATOM 6853 C C . SER A 1 901 ? 46.330 9.020 70.338 1.00 37.76 919 SER A C 1
ATOM 6854 O O . SER A 1 901 ? 46.674 9.419 69.218 1.00 35.52 919 SER A O 1
ATOM 6857 N N . ALA A 1 902 ? 45.075 9.041 70.777 1.00 36.88 920 ALA A N 1
ATOM 6858 C CA . ALA A 1 902 ? 43.960 9.469 69.934 1.00 37.91 920 ALA A CA 1
ATOM 6859 C C . ALA A 1 902 ? 44.101 10.944 69.595 1.00 38.84 920 ALA A C 1
ATOM 6860 O O . ALA A 1 902 ? 44.611 11.724 70.401 1.00 36.03 920 ALA A O 1
ATOM 6862 N N . LYS A 1 903 ? 43.659 11.314 68.393 1.00 35.69 921 LYS A N 1
ATOM 6863 C CA . LYS A 1 903 ? 43.672 12.699 67.950 1.00 33.43 921 LYS A CA 1
ATOM 6864 C C . LYS A 1 903 ? 42.287 13.034 67.413 1.00 33.97 921 LYS A C 1
ATOM 6865 O O . LYS A 1 903 ? 41.572 12.135 66.946 1.00 34.26 921 LYS A O 1
ATOM 6871 N N . THR A 1 904 ? 41.910 14.306 67.506 1.00 32.25 922 THR A N 1
ATOM 6872 C CA . THR A 1 904 ? 40.596 14.770 67.035 1.00 32.81 922 THR A CA 1
ATOM 6873 C C . THR A 1 904 ? 40.651 15.713 65.843 1.00 32.64 922 THR A C 1
ATOM 6874 O O . THR A 1 904 ? 41.558 16.536 65.715 1.00 32.08 922 THR A O 1
ATOM 6878 N N . LEU A 1 905 ? 39.647 15.564 64.976 1.00 32.07 923 LEU A N 1
ATOM 6879 C CA . LEU A 1 905 ? 39.387 16.457 63.865 1.00 31.43 923 LEU A CA 1
ATOM 6880 C C . LEU A 1 905 ? 37.875 16.681 63.786 1.00 30.10 923 LEU A C 1
ATOM 6881 O O . LEU A 1 905 ? 37.097 15.779 64.085 1.00 29.67 923 LEU A O 1
ATOM 6886 N N . SER A 1 906 ? 37.479 17.862 63.334 1.00 28.81 924 SER A N 1
ATOM 6887 C CA . SER A 1 906 ? 36.070 18.158 63.083 1.00 29.51 924 SER A CA 1
ATOM 6888 C C . SER A 1 906 ? 35.694 17.655 61.694 1.00 29.36 924 SER A C 1
ATOM 6889 O O . SER A 1 906 ? 36.480 17.782 60.748 1.00 28.92 924 SER A O 1
ATOM 6892 N N . VAL A 1 907 ? 34.494 17.091 61.576 1.00 28.25 925 VAL A N 1
ATOM 6893 C CA . VAL A 1 907 ? 33.892 16.842 60.256 1.00 28.39 925 VAL A CA 1
ATOM 6894 C C . VAL A 1 907 ? 32.704 17.805 60.109 1.00 27.25 925 VAL A C 1
ATOM 6895 O O . VAL A 1 907 ? 31.794 17.843 60.962 1.00 25.70 925 VAL A O 1
ATOM 6899 N N . TYR A 1 908 ? 32.786 18.626 59.062 1.00 26.73 926 TYR A N 1
ATOM 6900 C CA . TYR A 1 908 ? 31.750 19.562 58.691 1.00 27.04 926 TYR A CA 1
ATOM 6901 C C . TYR A 1 908 ? 31.089 19.047 57.427 1.00 26.49 926 TYR A C 1
ATOM 6902 O O . TYR A 1 908 ? 31.787 18.602 56.507 1.00 28.01 926 TYR A O 1
ATOM 6911 N N . VAL A 1 909 ? 29.758 19.147 57.372 1.00 26.00 927 VAL A N 1
ATOM 6912 C CA . VAL A 1 909 ? 28.995 18.836 56.159 1.00 25.56 927 VAL A CA 1
ATOM 6913 C C . VAL A 1 909 ? 28.100 20.042 55.830 1.00 23.87 927 VAL A C 1
ATOM 6914 O O . VAL A 1 909 ? 27.298 20.488 56.669 1.00 23.64 927 VAL A O 1
ATOM 6918 N N . ASN A 1 910 ? 28.261 20.565 54.618 1.00 23.60 928 ASN A N 1
ATOM 6919 C CA . ASN A 1 910 ? 27.510 21.728 54.150 1.00 24.26 928 ASN A CA 1
ATOM 6920 C C . ASN A 1 910 ? 27.510 22.867 55.168 1.00 24.50 928 ASN A C 1
ATOM 6921 O O . ASN A 1 910 ? 26.485 23.438 55.480 1.00 24.36 928 ASN A O 1
ATOM 6926 N N . ALA A 1 911 ? 28.713 23.142 55.692 1.00 25.52 929 ALA A N 1
ATOM 6927 C CA . ALA A 1 911 ? 28.992 24.220 56.626 1.00 26.62 929 ALA A CA 1
ATOM 6928 C C . ALA A 1 911 ? 28.445 24.044 58.046 1.00 27.38 929 ALA A C 1
ATOM 6929 O O . ALA A 1 911 ? 28.538 24.979 58.848 1.00 28.19 929 ALA A O 1
ATOM 6931 N N . ALA A 1 912 ? 27.930 22.856 58.376 1.00 26.06 930 ALA A N 1
ATOM 6932 C CA . ALA A 1 912 ? 27.520 22.542 59.741 1.00 25.86 930 ALA A CA 1
ATOM 6933 C C . ALA A 1 912 ? 28.527 21.568 60.381 1.00 27.05 930 ALA A C 1
ATOM 6934 O O . ALA A 1 912 ? 28.923 20.577 59.760 1.00 26.37 930 ALA A O 1
ATOM 6936 N N . ARG A 1 913 ? 28.940 21.846 61.617 1.00 27.34 931 ARG A N 1
ATOM 6937 C CA . ARG A 1 913 ? 29.791 20.894 62.369 1.00 28.92 931 ARG A CA 1
ATOM 6938 C C . ARG A 1 913 ? 28.968 19.676 62.807 1.00 28.32 931 ARG A C 1
ATOM 6939 O O . ARG A 1 913 ? 28.112 19.775 63.686 1.00 28.58 931 ARG A O 1
ATOM 6947 N N . VAL A 1 914 ? 29.221 18.535 62.168 1.00 27.29 932 VAL A N 1
ATOM 6948 C CA . VAL A 1 914 ? 28.459 17.305 62.397 1.00 29.89 932 VAL A CA 1
ATOM 6949 C C . VAL A 1 914 ? 29.001 16.513 63.589 1.00 29.38 932 VAL A C 1
ATOM 6950 O O . VAL A 1 914 ? 28.228 16.041 64.400 1.00 28.83 932 VAL A O 1
ATOM 6954 N N . GLN A 1 915 ? 30.317 16.356 63.675 1.00 30.25 933 GLN A N 1
ATOM 6955 C CA . GLN A 1 915 ? 30.908 15.582 64.774 1.00 33.03 933 GLN A CA 1
ATOM 6956 C C . GLN A 1 915 ? 32.356 15.951 64.972 1.00 31.29 933 GLN A C 1
ATOM 6957 O O . GLN A 1 915 ? 33.049 16.356 64.024 1.00 29.45 933 GLN A O 1
ATOM 6963 N N . GLN A 1 916 ? 32.833 15.808 66.208 1.00 32.31 934 GLN A N 1
ATOM 6964 C CA . GLN A 1 916 ? 34.282 15.710 66.431 1.00 31.08 934 GLN A CA 1
ATOM 6965 C C . GLN A 1 916 ? 34.659 14.237 66.320 1.00 30.98 934 GLN A C 1
ATOM 6966 O O . GLN A 1 916 ? 34.146 13.417 67.075 1.00 32.73 934 GLN A O 1
ATOM 6972 N N . LEU A 1 917 ? 35.551 13.912 65.401 1.00 29.96 935 LEU A N 1
ATOM 6973 C CA . LEU A 1 917 ? 36.010 12.543 65.227 1.00 30.57 935 LEU A CA 1
ATOM 6974 C C . LEU A 1 917 ? 37.155 12.269 66.183 1.00 34.41 935 LEU A C 1
ATOM 6975 O O . LEU A 1 917 ? 38.111 13.051 66.220 1.00 34.43 935 LEU A O 1
ATOM 6980 N N . SER A 1 918 ? 37.069 11.160 66.922 1.00 34.15 936 SER A N 1
ATOM 6981 C CA . SER A 1 918 ? 38.180 10.674 67.733 1.00 34.87 936 SER A CA 1
ATOM 6982 C C . SER A 1 918 ? 38.862 9.554 66.973 1.00 33.32 936 SER A C 1
ATOM 6983 O O . SER A 1 918 ? 38.296 8.483 66.818 1.00 33.88 936 SER A O 1
ATOM 6986 N N . LEU A 1 919 ? 40.057 9.838 66.459 1.00 32.08 937 LEU A N 1
ATOM 6987 C CA . LEU A 1 919 ? 40.776 8.947 65.587 1.00 31.84 937 LEU A CA 1
ATOM 6988 C C . LEU A 1 919 ? 41.912 8.272 66.383 1.00 34.79 937 LEU A C 1
ATOM 6989 O O . LEU A 1 919 ? 42.859 8.947 66.809 1.00 32.29 937 LEU A O 1
ATOM 6994 N N . ALA A 1 920 ? 41.809 6.952 66.553 1.00 36.55 938 ALA A N 1
ATOM 6995 C CA . ALA A 1 920 ? 42.731 6.188 67.417 1.00 35.41 938 ALA A CA 1
ATOM 6996 C C . ALA A 1 920 ? 44.096 6.059 66.785 1.00 37.24 938 ALA A C 1
ATOM 6997 O O . ALA A 1 920 ? 44.235 6.093 65.557 1.00 32.06 938 ALA A O 1
ATOM 6999 N N . ASP A 1 921 ? 45.110 5.918 67.640 1.00 38.60 939 ASP A N 1
ATOM 7000 C CA . ASP A 1 921 ? 46.454 5.596 67.194 1.00 40.00 939 ASP A CA 1
ATOM 7001 C C . ASP A 1 921 ? 46.381 4.343 66.324 1.00 38.16 939 ASP A C 1
ATOM 7002 O O . ASP A 1 921 ? 45.656 3.413 66.653 1.00 35.25 939 ASP A O 1
ATOM 7007 N N . THR A 1 922 ? 47.095 4.354 65.199 1.00 39.40 940 THR A N 1
ATOM 7008 C CA . THR A 1 922 ? 47.158 3.220 64.273 1.00 40.50 940 THR A CA 1
ATOM 7009 C C . THR A 1 922 ? 48.483 2.424 64.366 1.00 42.69 940 THR A C 1
ATOM 7010 O O . THR A 1 922 ? 48.760 1.583 63.505 1.00 43.02 940 THR A O 1
ATOM 7014 N N . GLY A 1 923 ? 49.310 2.727 65.370 1.00 45.11 941 GLY A N 1
ATOM 7015 C CA . GLY A 1 923 ? 50.541 1.985 65.646 1.00 46.90 941 GLY A CA 1
ATOM 7016 C C . GLY A 1 923 ? 51.797 2.532 64.983 1.00 49.34 941 GLY A C 1
ATOM 7017 O O . GLY A 1 923 ? 52.906 2.191 65.402 1.00 50.43 941 GLY A O 1
ATOM 7018 N N . ALA A 1 924 ? 51.625 3.364 63.950 1.00 47.22 942 ALA A N 1
ATOM 7019 C CA . ALA A 1 924 ? 52.720 3.925 63.155 1.00 44.63 942 ALA A CA 1
ATOM 7020 C C . ALA A 1 924 ? 52.151 4.809 62.044 1.00 43.37 942 ALA A C 1
ATOM 7021 O O . ALA A 1 924 ? 50.989 4.654 61.647 1.00 41.80 942 ALA A O 1
ATOM 7023 N N . TRP A 1 925 ? 52.990 5.697 61.525 1.00 40.26 943 TRP A N 1
ATOM 7024 C CA . TRP A 1 925 ? 52.606 6.590 60.429 1.00 43.10 943 TRP A CA 1
ATOM 7025 C C . TRP A 1 925 ? 52.391 5.879 59.102 1.00 44.11 943 TRP A C 1
ATOM 7026 O O . TRP A 1 925 ? 51.679 6.392 58.232 1.00 41.05 943 TRP A O 1
ATOM 7037 N N . SER A 1 926 ? 52.996 4.697 58.955 1.00 43.41 944 SER A N 1
ATOM 7038 C CA . SER A 1 926 ? 52.827 3.871 57.772 1.00 42.14 944 SER A CA 1
ATOM 7039 C C . SER A 1 926 ? 51.720 2.814 57.951 1.00 40.65 944 SER A C 1
ATOM 7040 O O . SER A 1 926 ? 51.494 2.018 57.042 1.00 41.37 944 SER A O 1
ATOM 7043 N N . GLN A 1 927 ? 51.045 2.806 59.105 1.00 39.79 945 GLN A N 1
ATOM 7044 C CA . GLN A 1 927 ? 49.875 1.955 59.339 1.00 40.83 945 GLN A CA 1
ATOM 7045 C C . GLN A 1 927 ? 48.577 2.796 59.361 1.00 39.84 945 GLN A C 1
ATOM 7046 O O . GLN A 1 927 ? 48.495 3.843 60.026 1.00 37.86 945 GLN A O 1
ATOM 7052 N N . TRP A 1 928 ? 47.576 2.300 58.646 1.00 38.64 946 TRP A N 1
ATOM 7053 C CA . TRP A 1 928 ? 46.358 3.044 58.338 1.00 39.57 946 TRP A CA 1
ATOM 7054 C C . TRP A 1 928 ? 45.149 2.336 58.925 1.00 38.01 946 TRP A C 1
ATOM 7055 O O . TRP A 1 928 ? 45.109 1.111 58.994 1.00 38.96 946 TRP A O 1
ATOM 7066 N N . GLY A 1 929 ? 44.177 3.122 59.360 1.00 34.80 947 GLY A N 1
ATOM 7067 C CA . GLY A 1 929 ? 42.920 2.625 59.906 1.00 33.99 947 GLY A CA 1
ATOM 7068 C C . GLY A 1 929 ? 41.769 3.368 59.246 1.00 34.09 947 GLY A C 1
ATOM 7069 O O . GLY A 1 929 ? 41.981 4.229 58.393 1.00 33.74 947 GLY A O 1
ATOM 7070 N N . THR A 1 930 ? 40.555 3.027 59.642 1.00 34.32 948 THR A N 1
ATOM 7071 C CA . THR A 1 930 ? 39.354 3.637 59.076 1.00 36.81 948 THR A CA 1
ATOM 7072 C C . THR A 1 930 ? 38.397 3.972 60.191 1.00 35.85 948 THR A C 1
ATOM 7073 O O . THR A 1 930 ? 38.312 3.262 61.172 1.00 37.29 948 THR A O 1
ATOM 7077 N N . GLN A 1 931 ? 37.707 5.084 60.026 1.00 35.50 949 GLN A N 1
ATOM 7078 C CA . GLN A 1 931 ? 36.646 5.511 60.900 1.00 35.84 949 GLN A CA 1
ATOM 7079 C C . GLN A 1 931 ? 35.447 5.821 59.993 1.00 32.62 949 GLN A C 1
ATOM 7080 O O . GLN A 1 931 ? 35.577 6.573 59.025 1.00 29.82 949 GLN A O 1
ATOM 7086 N N . THR A 1 932 ? 34.302 5.240 60.318 1.00 31.47 950 THR A N 1
ATOM 7087 C CA . THR A 1 932 ? 33.080 5.450 59.559 1.00 33.30 950 THR A CA 1
ATOM 7088 C C . THR A 1 932 ? 32.120 6.259 60.405 1.00 31.82 950 THR A C 1
ATOM 7089 O O . THR A 1 932 ? 31.917 5.937 61.563 1.00 31.24 950 THR A O 1
ATOM 7093 N N . THR A 1 933 ? 31.547 7.306 59.805 1.00 29.45 951 THR A N 1
ATOM 7094 C CA . THR A 1 933 ? 30.661 8.230 60.475 1.00 30.63 951 THR A CA 1
ATOM 7095 C C . THR A 1 933 ? 29.450 8.467 59.576 1.00 29.98 951 THR A C 1
ATOM 7096 O O . THR A 1 933 ? 29.613 8.724 58.363 1.00 30.22 951 THR A O 1
ATOM 7100 N N . THR A 1 934 ? 28.257 8.405 60.153 1.00 28.35 952 THR A N 1
ATOM 7101 C CA . THR A 1 934 ? 27.034 8.658 59.395 1.00 29.27 952 THR A CA 1
ATOM 7102 C C . THR A 1 934 ? 26.846 10.153 59.174 1.00 30.35 952 THR A C 1
ATOM 7103 O O . THR A 1 934 ? 26.675 10.914 60.141 1.00 29.60 952 THR A O 1
ATOM 7107 N N . LEU A 1 935 ? 26.882 10.577 57.905 1.00 29.15 953 LEU A N 1
ATOM 7108 C CA . LEU A 1 935 ? 26.792 11.999 57.582 1.00 26.95 953 LEU A CA 1
ATOM 7109 C C . LEU A 1 935 ? 25.437 12.313 56.977 1.00 27.13 953 LEU A C 1
ATOM 7110 O O . LEU A 1 935 ? 24.924 11.524 56.163 1.00 27.35 953 LEU A O 1
ATOM 7115 N N . PRO A 1 936 ? 24.843 13.454 57.369 1.00 27.21 954 PRO A N 1
ATOM 7116 C CA . PRO A 1 936 ? 23.577 13.875 56.770 1.00 26.93 954 PRO A CA 1
ATOM 7117 C C . PRO A 1 936 ? 23.857 14.591 55.457 1.00 25.88 954 PRO A C 1
ATOM 7118 O O . PRO A 1 936 ? 24.234 15.761 55.456 1.00 27.27 954 PRO A O 1
ATOM 7122 N N . LEU A 1 937 ? 23.748 13.874 54.350 1.00 24.87 955 LEU A N 1
ATOM 7123 C CA . LEU A 1 937 ? 23.975 14.479 53.045 1.00 25.53 955 LEU A CA 1
ATOM 7124 C C . LEU A 1 937 ? 22.641 14.905 52.419 1.00 26.59 955 LEU A C 1
ATOM 7125 O O . LEU A 1 937 ? 21.587 14.336 52.726 1.00 26.28 955 LEU A O 1
ATOM 7130 N N . THR A 1 938 ? 22.719 15.899 51.532 1.00 25.37 956 THR A N 1
ATOM 7131 C CA . THR A 1 938 ? 21.563 16.419 50.789 1.00 26.23 956 THR A CA 1
ATOM 7132 C C . THR A 1 938 ? 21.681 15.987 49.328 1.00 25.48 956 THR A C 1
ATOM 7133 O O . THR A 1 938 ? 22.766 15.672 48.849 1.00 25.70 956 THR A O 1
ATOM 7137 N N . ALA A 1 939 ? 20.549 15.923 48.634 1.00 24.96 957 ALA A N 1
ATOM 7138 C CA . ALA A 1 939 ? 20.572 15.521 47.246 1.00 25.37 957 ALA A CA 1
ATOM 7139 C C . ALA A 1 939 ? 21.428 16.524 46.454 1.00 25.74 957 ALA A C 1
ATOM 7140 O O . ALA A 1 939 ? 21.244 17.749 46.560 1.00 25.68 957 ALA A O 1
ATOM 7142 N N . GLY A 1 940 ? 22.350 15.985 45.660 1.00 25.54 958 GLY A N 1
ATOM 7143 C CA . GLY A 1 940 ? 23.238 16.778 44.830 1.00 25.37 958 GLY A CA 1
ATOM 7144 C C . GLY A 1 940 ? 24.592 16.911 45.521 1.00 26.54 958 GLY A C 1
ATOM 7145 O O . GLY A 1 940 ? 25.075 15.967 46.195 1.00 25.70 958 GLY A O 1
ATOM 7146 N N . GLN A 1 941 ? 25.191 18.081 45.365 1.00 24.04 959 GLN A N 1
ATOM 7147 C CA . GLN A 1 941 ? 26.550 18.304 45.831 1.00 24.40 959 GLN A CA 1
ATOM 7148 C C . GLN A 1 941 ? 26.541 18.450 47.336 1.00 23.56 959 GLN A C 1
ATOM 7149 O O . GLN A 1 941 ? 25.628 19.072 47.920 1.00 22.77 959 GLN A O 1
ATOM 7155 N N . ASN A 1 942 ? 27.553 17.855 47.954 1.00 22.44 960 ASN A N 1
ATOM 7156 C CA . ASN A 1 942 ? 27.785 17.995 49.393 1.00 23.22 960 ASN A CA 1
ATOM 7157 C C . ASN A 1 942 ? 29.213 18.435 49.623 1.00 24.25 960 ASN A C 1
ATOM 7158 O O . ASN A 1 942 ? 30.102 18.061 48.860 1.00 26.78 960 ASN A O 1
ATOM 7163 N N . ILE A 1 943 ? 29.413 19.238 50.667 1.00 24.72 961 ILE A N 1
ATOM 7164 C CA . ILE A 1 943 ? 30.710 19.804 50.993 1.00 24.09 961 ILE A CA 1
ATOM 7165 C C . ILE A 1 943 ? 31.132 19.134 52.299 1.00 24.18 961 ILE A C 1
ATOM 7166 O O . ILE A 1 943 ? 30.550 19.410 53.334 1.00 23.60 961 ILE A O 1
ATOM 7171 N N . ILE A 1 944 ? 32.111 18.220 52.215 1.00 24.83 962 ILE A N 1
ATOM 7172 C CA . ILE A 1 944 ? 32.540 17.416 53.356 1.00 25.65 962 ILE A CA 1
ATOM 7173 C C . ILE A 1 944 ? 33.957 17.856 53.697 1.00 24.97 962 ILE A C 1
ATOM 7174 O O . ILE A 1 944 ? 34.872 17.697 52.877 1.00 24.96 962 ILE A O 1
ATOM 7179 N N . THR A 1 945 ? 34.124 18.419 54.892 1.00 26.20 963 THR A N 1
ATOM 7180 C CA . THR A 1 945 ? 35.397 19.013 55.300 1.00 26.11 963 THR A CA 1
ATOM 7181 C C . THR A 1 945 ? 35.908 18.383 56.587 1.00 26.62 963 THR A C 1
ATOM 7182 O O . THR A 1 945 ? 35.169 18.293 57.575 1.00 27.22 963 THR A O 1
ATOM 7186 N N . TYR A 1 946 ? 37.174 17.967 56.549 1.00 24.75 964 TYR A N 1
ATOM 7187 C CA . TYR A 1 946 ? 37.887 17.476 57.720 1.00 26.83 964 TYR A CA 1
ATOM 7188 C C . TYR A 1 946 ? 38.892 18.565 58.092 1.00 25.59 964 TYR A C 1
ATOM 7189 O O . TYR A 1 946 ? 39.732 18.930 57.272 1.00 26.72 964 TYR A O 1
ATOM 7198 N N . LYS A 1 947 ? 38.768 19.078 59.312 1.00 26.52 965 LYS A N 1
ATOM 7199 C CA . LYS A 1 947 ? 39.453 20.296 59.747 1.00 28.81 965 LYS A CA 1
ATOM 7200 C C . LYS A 1 947 ? 40.023 20.195 61.164 1.00 28.62 965 LYS A C 1
ATOM 7201 O O . LYS A 1 947 ? 39.383 19.649 62.068 1.00 28.18 965 LYS A O 1
ATOM 7207 N N . TYR A 1 948 ? 41.211 20.764 61.334 1.00 28.30 966 TYR A N 1
ATOM 7208 C CA . TYR A 1 948 ? 41.791 20.995 62.657 1.00 29.75 966 TYR A CA 1
ATOM 7209 C C . TYR A 1 948 ? 41.224 22.315 63.166 1.00 29.46 966 TYR A C 1
ATOM 7210 O O . TYR A 1 948 ? 41.741 23.399 62.872 1.00 29.23 966 TYR A O 1
ATOM 7219 N N . ASP A 1 949 ? 40.142 22.207 63.922 1.00 32.34 967 ASP A N 1
ATOM 7220 C CA . ASP A 1 949 ? 39.443 23.366 64.451 1.00 35.75 967 ASP A CA 1
ATOM 7221 C C . ASP A 1 949 ? 39.844 23.526 65.914 1.00 37.01 967 ASP A C 1
ATOM 7222 O O . ASP A 1 949 ? 39.154 23.043 66.822 1.00 31.98 967 ASP A O 1
ATOM 7227 N N . SER A 1 950 ? 40.971 24.205 66.141 1.00 37.29 968 SER A N 1
ATOM 7228 C CA . SER A 1 950 ? 41.487 24.351 67.506 1.00 39.45 968 SER A CA 1
ATOM 7229 C C . SER A 1 950 ? 40.503 25.083 68.421 1.00 37.74 968 SER A C 1
ATOM 7230 O O . SER A 1 950 ? 40.386 24.742 69.594 1.00 37.15 968 SER A O 1
ATOM 7233 N N . ASP A 1 951 ? 39.742 26.032 67.871 1.00 38.45 969 ASP A N 1
ATOM 7234 C CA . ASP A 1 951 ? 38.703 26.734 68.644 1.00 39.19 969 ASP A CA 1
ATOM 7235 C C . ASP A 1 951 ? 37.449 25.903 68.976 1.00 39.36 969 ASP A C 1
ATOM 7236 O O . ASP A 1 951 ? 36.554 26.416 69.638 1.00 38.14 969 ASP A O 1
ATOM 7241 N N . ALA A 1 952 ? 37.357 24.667 68.477 1.00 36.54 970 ALA A N 1
ATOM 7242 C CA . ALA A 1 952 ? 36.373 23.690 68.959 1.00 36.69 970 ALA A CA 1
ATOM 7243 C C . ALA A 1 952 ? 37.000 22.591 69.819 1.00 36.00 970 ALA A C 1
ATOM 7244 O O . ALA A 1 952 ? 36.326 21.626 70.151 1.00 35.29 970 ALA A O 1
ATOM 7246 N N . GLY A 1 953 ? 38.286 22.724 70.145 1.00 38.44 971 GLY A N 1
ATOM 7247 C CA . GLY A 1 953 ? 39.000 21.752 70.980 1.00 36.56 971 GLY A CA 1
ATOM 7248 C C . GLY A 1 953 ? 39.637 20.598 70.238 1.00 35.55 971 GLY A C 1
ATOM 7249 O O . GLY A 1 953 ? 40.111 19.663 70.875 1.00 34.30 971 GLY A O 1
ATOM 7250 N N . ASP A 1 954 ? 39.649 20.632 68.902 1.00 33.44 972 ASP A N 1
ATOM 7251 C CA . ASP A 1 954 ? 40.323 19.585 68.138 1.00 33.10 972 ASP A CA 1
ATOM 7252 C C . ASP A 1 954 ? 41.833 19.666 68.404 1.00 33.20 972 ASP A C 1
ATOM 7253 O O . ASP A 1 954 ? 42.368 20.761 68.627 1.00 30.37 972 ASP A O 1
ATOM 7258 N N . THR A 1 955 ? 42.509 18.519 68.327 1.00 33.70 973 THR A N 1
ATOM 7259 C CA . THR A 1 955 ? 43.977 18.459 68.413 1.00 34.87 973 THR A CA 1
ATOM 7260 C C . THR A 1 955 ? 44.648 18.542 67.064 1.00 34.80 973 THR A C 1
ATOM 7261 O O . THR A 1 955 ? 45.776 19.011 66.963 1.00 34.63 973 THR A O 1
ATOM 7265 N N . GLY A 1 956 ? 43.972 18.051 66.023 1.00 34.08 974 GLY A N 1
ATOM 7266 C CA . GLY A 1 956 ? 44.607 17.845 64.728 1.00 32.80 974 GLY A CA 1
ATOM 7267 C C . GLY A 1 956 ? 45.636 16.726 64.817 1.00 31.58 974 GLY A C 1
ATOM 7268 O O . GLY A 1 956 ? 45.585 15.911 65.720 1.00 32.95 974 GLY A O 1
ATOM 7269 N N . GLY A 1 957 ? 46.537 16.671 63.848 1.00 33.53 975 GLY A N 1
ATOM 7270 C CA . GLY A 1 957 ? 47.731 15.820 63.932 1.00 36.32 975 GLY A CA 1
ATOM 7271 C C . GLY A 1 957 ? 47.568 14.399 63.427 1.00 36.89 975 GLY A C 1
ATOM 7272 O O . GLY A 1 957 ? 48.137 13.476 64.013 1.00 36.25 975 GLY A O 1
ATOM 7273 N N . VAL A 1 958 ? 46.809 14.231 62.337 1.00 34.39 976 VAL A N 1
ATOM 7274 C CA . VAL A 1 958 ? 46.685 12.948 61.636 1.00 33.66 976 VAL A CA 1
ATOM 7275 C C . VAL A 1 958 ? 46.916 13.157 60.138 1.00 32.70 976 VAL A C 1
ATOM 7276 O O . VAL A 1 958 ? 46.962 14.294 59.657 1.00 32.44 976 VAL A O 1
ATOM 7280 N N . ASN A 1 959 ? 47.117 12.058 59.424 1.00 32.19 977 ASN A N 1
ATOM 7281 C CA . ASN A 1 959 ? 47.229 12.074 57.962 1.00 34.33 977 ASN A CA 1
ATOM 7282 C C . ASN A 1 959 ? 45.985 11.385 57.418 1.00 32.96 977 ASN A C 1
ATOM 7283 O O . ASN A 1 959 ? 45.486 10.448 58.033 1.00 33.01 977 ASN A O 1
ATOM 7288 N N . LEU A 1 960 ? 45.468 11.884 56.295 1.00 31.19 978 LEU A N 1
ATOM 7289 C CA . LEU A 1 960 ? 44.220 11.382 55.724 1.00 29.47 978 LEU A CA 1
ATOM 7290 C C . LEU A 1 960 ? 44.499 10.896 54.324 1.00 28.40 978 LEU A C 1
ATOM 7291 O O . LEU A 1 960 ? 45.215 11.551 53.553 1.00 30.32 978 LEU A O 1
ATOM 7296 N N . ASP A 1 961 ? 43.956 9.735 53.994 1.00 29.35 979 ASP A N 1
ATOM 7297 C CA . ASP A 1 961 ? 44.295 9.076 52.730 1.00 31.13 979 ASP A CA 1
ATOM 7298 C C . ASP A 1 961 ? 43.169 9.204 51.706 1.00 30.24 979 ASP A C 1
ATOM 7299 O O . ASP A 1 961 ? 43.418 9.560 50.545 1.00 31.12 979 ASP A O 1
ATOM 7304 N N . TYR A 1 962 ? 41.957 8.855 52.128 1.00 29.93 980 TYR A N 1
ATOM 7305 C CA . TYR A 1 962 ? 40.759 9.021 51.297 1.00 30.02 980 TYR A CA 1
ATOM 7306 C C . TYR A 1 962 ? 39.500 8.943 52.117 1.00 29.81 980 TYR A C 1
ATOM 7307 O O . TYR A 1 962 ? 39.546 8.604 53.299 1.00 29.67 980 TYR A O 1
ATOM 7316 N N . ILE A 1 963 ? 38.366 9.253 51.479 1.00 28.70 981 ILE A N 1
ATOM 7317 C CA . ILE A 1 963 ? 37.072 8.877 52.023 1.00 28.69 981 ILE A CA 1
ATOM 7318 C C . ILE A 1 963 ? 36.317 8.034 51.001 1.00 28.52 981 ILE A C 1
ATOM 7319 O O . ILE A 1 963 ? 36.556 8.147 49.790 1.00 28.94 981 ILE A O 1
ATOM 7324 N N . ARG A 1 964 ? 35.411 7.211 51.511 1.00 29.57 982 ARG A N 1
ATOM 7325 C CA . ARG A 1 964 ? 34.545 6.378 50.687 1.00 32.44 982 ARG A CA 1
ATOM 7326 C C . ARG A 1 964 ? 33.110 6.701 51.031 1.00 30.29 982 ARG A C 1
ATOM 7327 O O . ARG A 1 964 ? 32.717 6.629 52.195 1.00 30.21 982 ARG A O 1
ATOM 7335 N N . VAL A 1 965 ? 32.339 7.046 50.000 1.00 28.50 983 VAL A N 1
ATOM 7336 C CA . VAL A 1 965 ? 30.971 7.515 50.152 1.00 28.32 983 VAL A CA 1
ATOM 7337 C C . VAL A 1 965 ? 30.069 6.513 49.432 1.00 26.77 983 VAL A C 1
ATOM 7338 O O . VAL A 1 965 ? 30.254 6.280 48.229 1.00 28.11 983 VAL A O 1
ATOM 7342 N N . PRO A 1 966 ? 29.107 5.920 50.151 1.00 27.93 984 PRO A N 1
ATOM 7343 C CA . PRO A 1 966 ? 28.237 4.925 49.533 1.00 29.02 984 PRO A CA 1
ATOM 7344 C C . PRO A 1 966 ? 27.390 5.549 48.420 1.00 29.55 984 PRO A C 1
ATOM 7345 O O . PRO A 1 966 ? 26.977 6.695 48.552 1.00 27.38 984 PRO A O 1
ATOM 7349 N N . PHE A 1 967 ? 27.157 4.800 47.341 1.00 30.34 985 PHE A N 1
ATOM 7350 C CA . PHE A 1 967 ? 26.281 5.256 46.246 1.00 30.67 985 PHE A CA 1
ATOM 7351 C C . PHE A 1 967 ? 24.827 5.391 46.686 1.00 31.45 985 PHE A C 1
ATOM 7352 O O . PHE A 1 967 ? 24.062 6.135 46.058 1.00 32.31 985 PHE A O 1
ATOM 7360 N N . ALA A 1 968 ? 24.445 4.672 47.741 1.00 30.24 986 ALA A N 1
ATOM 7361 C CA . ALA A 1 968 ? 23.093 4.718 48.268 1.00 30.53 986 ALA A CA 1
ATOM 7362 C C . ALA A 1 968 ? 23.117 4.952 49.756 1.00 30.10 986 ALA A C 1
ATOM 7363 O O . ALA A 1 968 ? 24.011 4.446 50.430 1.00 29.97 986 ALA A O 1
ATOM 7365 N N . PRO A 1 969 ? 22.134 5.712 50.282 1.00 28.60 987 PRO A N 1
ATOM 7366 C CA . PRO A 1 969 ? 22.070 5.912 51.721 1.00 29.46 987 PRO A CA 1
ATOM 7367 C C . PRO A 1 969 ? 21.475 4.704 52.436 1.00 30.38 987 PRO A C 1
ATOM 7368 O O . PRO A 1 969 ? 20.864 3.862 51.799 1.00 28.93 987 PRO A O 1
ATOM 7372 N N . THR A 1 970 ? 21.636 4.651 53.755 1.00 29.89 988 THR A N 1
ATOM 7373 C CA . THR A 1 970 ? 20.996 3.632 54.572 1.00 32.18 988 THR A CA 1
ATOM 7374 C C . THR A 1 970 ? 19.507 3.924 54.693 1.00 32.15 988 THR A C 1
ATOM 7375 O O . THR A 1 970 ? 18.693 3.016 54.795 1.00 33.40 988 THR A O 1
ATOM 7379 N N . GLN A 1 971 ? 19.169 5.210 54.723 1.00 30.84 989 GLN A N 1
ATOM 7380 C CA . GLN A 1 971 ? 17.793 5.665 54.656 1.00 30.72 989 GLN A CA 1
ATOM 7381 C C . GLN A 1 971 ? 17.773 7.067 54.055 1.00 31.30 989 GLN A C 1
ATOM 7382 O O . GLN A 1 971 ? 18.702 7.864 54.268 1.00 29.01 989 GLN A O 1
ATOM 7388 N N . ALA A 1 972 ? 16.719 7.346 53.287 1.00 29.66 990 ALA A N 1
ATOM 7389 C CA . ALA A 1 972 ? 16.581 8.600 52.551 1.00 29.57 990 ALA A CA 1
ATOM 7390 C C . ALA A 1 972 ? 15.549 9.491 53.223 1.00 29.26 990 ALA A C 1
ATOM 7391 O O . ALA A 1 972 ? 14.699 9.027 53.994 1.00 29.78 990 ALA A O 1
ATOM 7393 N N . GLU A 1 973 ? 15.645 10.786 52.950 1.00 29.26 991 GLU A N 1
ATOM 7394 C CA . GLU A 1 973 ? 14.659 11.750 53.433 1.00 28.68 991 GLU A CA 1
ATOM 7395 C C . GLU A 1 973 ? 14.296 12.717 52.312 1.00 26.67 991 GLU A C 1
ATOM 7396 O O . GLU A 1 973 ? 15.113 13.023 51.451 1.00 24.28 991 GLU A O 1
ATOM 7402 N N . TYR A 1 974 ? 13.061 13.186 52.358 1.00 25.90 992 TYR A N 1
ATOM 7403 C CA . TYR A 1 974 ? 12.524 14.107 51.370 1.00 26.76 992 TYR A CA 1
ATOM 7404 C C . TYR A 1 974 ? 11.756 15.147 52.164 1.00 26.29 992 TYR A C 1
ATOM 7405 O O . TYR A 1 974 ? 10.854 14.801 52.928 1.00 26.75 992 TYR A O 1
ATOM 7414 N N . ALA A 1 975 ? 12.125 16.414 52.012 1.00 24.45 993 ALA A N 1
ATOM 7415 C CA . ALA A 1 975 ? 11.444 17.490 52.713 1.00 25.73 993 ALA A CA 1
ATOM 7416 C C . ALA A 1 975 ? 10.063 17.773 52.092 1.00 25.48 993 ALA A C 1
ATOM 7417 O O . ALA A 1 975 ? 9.941 17.966 50.879 1.00 26.09 993 ALA A O 1
ATOM 7419 N N . ALA A 1 976 ? 9.045 17.833 52.937 1.00 24.99 994 ALA A N 1
ATOM 7420 C CA . ALA A 1 976 ? 7.687 18.189 52.502 1.00 26.39 994 ALA A CA 1
ATOM 7421 C C . ALA A 1 976 ? 7.639 19.563 51.815 1.00 25.86 994 ALA A C 1
ATOM 7422 O O . ALA A 1 976 ? 7.009 19.724 50.774 1.00 26.53 994 ALA A O 1
ATOM 7424 N N . GLU A 1 977 ? 8.340 20.534 52.385 1.00 25.52 995 GLU A N 1
ATOM 7425 C CA . GLU A 1 977 ? 8.372 21.899 51.842 1.00 25.94 995 GLU A CA 1
ATOM 7426 C C . GLU A 1 977 ? 8.953 21.982 50.410 1.00 24.84 995 GLU A C 1
ATOM 7427 O O . GLU A 1 977 ? 8.606 22.904 49.651 1.00 25.57 995 GLU A O 1
ATOM 7433 N N . SER A 1 978 ? 9.799 21.018 50.044 1.00 23.93 996 SER A N 1
ATOM 7434 C CA . SER A 1 978 ? 10.364 20.906 48.683 1.00 24.66 996 SER A CA 1
ATOM 7435 C C . SER A 1 978 ? 9.590 19.992 47.726 1.00 24.64 996 SER A C 1
ATOM 7436 O O . SER A 1 978 ? 9.971 19.841 46.544 1.00 25.47 996 SER A O 1
ATOM 7439 N N . ALA A 1 979 ? 8.524 19.374 48.219 1.00 24.37 997 ALA A N 1
ATOM 7440 C CA . ALA A 1 979 ? 7.659 18.512 47.386 1.00 26.13 997 ALA A CA 1
ATOM 7441 C C . ALA A 1 979 ? 6.783 19.369 46.476 1.00 25.84 997 ALA A C 1
ATOM 7442 O O . ALA A 1 979 ? 6.728 20.601 46.617 1.00 25.70 997 ALA A O 1
ATOM 7444 N N . LYS A 1 980 ? 6.107 18.710 45.533 1.00 28.81 998 LYS A N 1
ATOM 7445 C CA . LYS A 1 980 ? 5.194 19.396 44.629 1.00 30.70 998 LYS A CA 1
ATOM 7446 C C . LYS A 1 980 ? 3.878 19.615 45.385 1.00 29.58 998 LYS A C 1
ATOM 7447 O O . LYS A 1 980 ? 3.193 18.651 45.734 1.00 30.22 998 LYS A O 1
ATOM 7453 N N . LEU A 1 981 ? 3.563 20.879 45.663 1.00 27.34 999 LEU A N 1
ATOM 7454 C CA . LEU A 1 981 ? 2.377 21.257 46.416 1.00 28.77 999 LEU A CA 1
ATOM 7455 C C . LEU A 1 981 ? 1.257 21.683 45.462 1.00 31.55 999 LEU A C 1
ATOM 7456 O O . LEU A 1 981 ? 1.507 22.331 44.446 1.00 32.22 999 LEU A O 1
ATOM 7461 N N . TRP A 1 982 ? 0.030 21.307 45.794 1.00 31.30 1000 TRP A N 1
ATOM 7462 C CA . TRP A 1 982 ? -1.130 21.605 44.955 1.00 31.97 1000 TRP A CA 1
ATOM 7463 C C . TRP A 1 982 ? -2.372 21.721 45.828 1.00 30.66 1000 TRP A C 1
ATOM 7464 O O . TRP A 1 982 ? -2.363 21.310 47.008 1.00 28.39 1000 TRP A O 1
ATOM 7475 N N . GLY A 1 983 ? -3.424 22.329 45.273 1.00 28.64 1001 GLY A N 1
ATOM 7476 C CA . GLY A 1 983 ? -4.715 22.393 45.937 1.00 29.37 1001 GLY A CA 1
ATOM 7477 C C . GLY A 1 983 ? -4.776 23.274 47.162 1.00 29.88 1001 GLY A C 1
ATOM 7478 O O . GLY A 1 983 ? -5.668 23.115 48.006 1.00 31.12 1001 GLY A O 1
ATOM 7479 N N . GLY A 1 984 ? -3.860 24.239 47.237 1.00 30.67 1002 GLY A N 1
ATOM 7480 C CA . GLY A 1 984 ? -3.787 25.174 48.362 1.00 31.21 1002 GLY A CA 1
ATOM 7481 C C . GLY A 1 984 ? -2.723 24.847 49.402 1.00 29.82 1002 GLY A C 1
ATOM 7482 O O . GLY A 1 984 ? -2.462 25.661 50.270 1.00 28.79 1002 GLY A O 1
ATOM 7483 N N . ALA A 1 985 ? -2.123 23.664 49.329 1.00 30.67 1003 ALA A N 1
ATOM 7484 C CA . ALA A 1 985 ? -0.982 23.328 50.196 1.00 28.97 1003 ALA A CA 1
ATOM 7485 C C . ALA A 1 985 ? 0.107 24.363 49.991 1.00 28.31 1003 ALA A C 1
ATOM 7486 O O . ALA A 1 985 ? 0.399 24.745 48.845 1.00 26.85 1003 ALA A O 1
ATOM 7488 N N . GLY A 1 986 ? 0.669 24.834 51.102 1.00 27.26 1004 GLY A N 1
ATOM 7489 C CA . GLY A 1 986 ? 1.725 25.848 51.107 1.00 28.17 1004 GLY A CA 1
ATOM 7490 C C . GLY A 1 986 ? 2.786 25.523 52.155 1.00 29.09 1004 GLY A C 1
ATOM 7491 O O . GLY A 1 986 ? 2.695 24.505 52.868 1.00 28.74 1004 GLY A O 1
ATOM 7492 N N . THR A 1 987 ? 3.807 26.365 52.222 1.00 28.42 1005 THR A N 1
ATOM 7493 C CA . THR A 1 987 ? 4.887 26.193 53.183 1.00 29.60 1005 THR A CA 1
ATOM 7494 C C . THR A 1 987 ? 4.751 27.251 54.280 1.00 30.41 1005 THR A C 1
ATOM 7495 O O . THR A 1 987 ? 4.206 28.319 54.050 1.00 32.75 1005 THR A O 1
ATOM 7499 N N . SER A 1 988 ? 5.265 26.959 55.466 1.00 29.24 1006 SER A N 1
ATOM 7500 C CA . SER A 1 988 ? 5.145 27.871 56.591 1.00 31.49 1006 SER A CA 1
ATOM 7501 C C . SER A 1 988 ? 6.254 27.620 57.619 1.00 30.48 1006 SER A C 1
ATOM 7502 O O . SER A 1 988 ? 6.851 26.533 57.661 1.00 27.76 1006 SER A O 1
ATOM 7505 N N . GLN A 1 989 ? 6.537 28.657 58.396 1.00 30.56 1007 GLN A N 1
ATOM 7506 C CA . GLN A 1 989 ? 7.393 28.568 59.592 1.00 33.12 1007 GLN A CA 1
ATOM 7507 C C . GLN A 1 989 ? 6.638 28.983 60.864 1.00 33.21 1007 GLN A C 1
ATOM 7508 O O . GLN A 1 989 ? 7.272 29.267 61.884 1.00 34.60 1007 GLN A O 1
ATOM 7514 N N . ASP A 1 990 ? 5.301 29.001 60.833 1.00 34.25 1008 ASP A N 1
ATOM 7515 C CA . ASP A 1 990 ? 4.530 29.598 61.946 1.00 36.43 1008 ASP A CA 1
ATOM 7516 C C . ASP A 1 990 ? 4.163 28.630 63.091 1.00 35.92 1008 ASP A C 1
ATOM 7517 O O . ASP A 1 990 ? 3.257 28.899 63.873 1.00 35.02 1008 ASP A O 1
ATOM 7522 N N . HIS A 1 991 ? 4.860 27.500 63.173 1.00 33.75 1009 HIS A N 1
ATOM 7523 C CA . HIS A 1 991 ? 4.824 26.631 64.347 1.00 33.62 1009 HIS A CA 1
ATOM 7524 C C . HIS A 1 991 ? 6.254 26.186 64.626 1.00 32.61 1009 HIS A C 1
ATOM 7525 O O . HIS A 1 991 ? 7.131 26.337 63.769 1.00 30.20 1009 HIS A O 1
ATOM 7532 N N . TRP A 1 992 ? 6.469 25.631 65.816 1.00 32.13 1010 TRP A N 1
ATOM 7533 C CA . TRP A 1 992 ? 7.808 25.270 66.295 1.00 31.49 1010 TRP A CA 1
ATOM 7534 C C . TRP A 1 992 ? 8.149 23.811 65.986 1.00 31.31 1010 TRP A C 1
ATOM 7535 O O . TRP A 1 992 ? 7.259 22.992 65.735 1.00 29.25 1010 TRP A O 1
ATOM 7546 N N . PHE A 1 993 ? 9.453 23.503 65.991 1.00 30.59 1011 PHE A N 1
ATOM 7547 C CA . PHE A 1 993 ? 9.989 22.139 65.992 1.00 29.88 1011 PHE A CA 1
ATOM 7548 C C . PHE A 1 993 ? 9.860 21.367 64.671 1.00 29.66 1011 PHE A C 1
ATOM 7549 O O . PHE A 1 993 ? 9.996 20.160 64.654 1.00 28.58 1011 PHE A O 1
ATOM 7557 N N . TYR A 1 994 ? 9.655 22.080 63.569 1.00 28.58 1012 TYR A N 1
ATOM 7558 C CA . TYR A 1 994 ? 9.810 21.494 62.238 1.00 27.97 1012 TYR A CA 1
ATOM 7559 C C . TYR A 1 994 ? 11.295 21.238 61.930 1.00 29.44 1012 TYR A C 1
ATOM 7560 O O . TYR A 1 994 ? 12.190 21.866 62.520 1.00 30.80 1012 TYR A O 1
ATOM 7569 N N . LYS A 1 995 ? 11.533 20.311 61.003 1.00 31.37 1013 LYS A N 1
ATOM 7570 C CA . LYS A 1 995 ? 12.861 20.023 60.466 1.00 31.97 1013 LYS A CA 1
ATOM 7571 C C . LYS A 1 995 ? 13.078 20.776 59.172 1.00 32.73 1013 LYS A C 1
ATOM 7572 O O . LYS A 1 995 ? 12.122 21.108 58.463 1.00 30.22 1013 LYS A O 1
ATOM 7578 N N . GLY A 1 996 ? 14.334 21.081 58.871 1.00 30.63 1014 GLY A N 1
ATOM 7579 C CA . GLY A 1 996 ? 14.671 21.832 57.667 1.00 31.74 1014 GLY A CA 1
ATOM 7580 C C . GLY A 1 996 ? 14.186 23.261 57.745 1.00 30.83 1014 GLY A C 1
ATOM 7581 O O . GLY A 1 996 ? 13.987 23.810 58.836 1.00 29.49 1014 GLY A O 1
ATOM 7582 N N . ALA A 1 997 ? 13.976 23.868 56.582 1.00 29.35 1015 ALA A N 1
ATOM 7583 C CA . ALA A 1 997 ? 13.708 25.301 56.531 1.00 29.83 1015 ALA A CA 1
ATOM 7584 C C . ALA A 1 997 ? 12.232 25.648 56.765 1.00 28.68 1015 ALA A C 1
ATOM 7585 O O . ALA A 1 997 ? 11.902 26.798 57.031 1.00 30.07 1015 ALA A O 1
ATOM 7587 N N . ALA A 1 998 ? 11.352 24.661 56.650 1.00 29.23 1016 ALA A N 1
ATOM 7588 C CA . ALA A 1 998 ? 9.911 24.893 56.766 1.00 28.88 1016 ALA A CA 1
ATOM 7589 C C . ALA A 1 998 ? 9.132 23.590 56.969 1.00 28.41 1016 ALA A C 1
ATOM 7590 O O . ALA A 1 998 ? 9.723 22.527 57.184 1.00 28.86 1016 ALA A O 1
ATOM 7592 N N . PHE A 1 999 ? 7.801 23.697 56.904 1.00 27.57 1017 PHE A N 1
ATOM 7593 C CA . PHE A 1 999 ? 6.907 22.556 56.802 1.00 28.16 1017 PHE A CA 1
ATOM 7594 C C . PHE A 1 999 ? 5.748 22.909 55.858 1.00 28.56 1017 PHE A C 1
ATOM 7595 O O . PHE A 1 999 ? 5.624 24.069 55.433 1.00 27.36 1017 PHE A O 1
ATOM 7603 N N . VAL A 1 1000 ? 4.919 21.912 55.552 1.00 28.01 1018 VAL A N 1
ATOM 7604 C CA . VAL A 1 1000 ? 3.738 22.090 54.694 1.00 28.13 1018 VAL A CA 1
ATOM 7605 C C . VAL A 1 1000 ? 2.450 22.218 55.538 1.00 28.20 1018 VAL A C 1
ATOM 7606 O O . VAL A 1 1000 ? 2.205 21.407 56.431 1.00 27.02 1018 VAL A O 1
ATOM 7610 N N . ASP A 1 1001 ? 1.643 23.239 55.247 1.00 29.25 1019 ASP A N 1
ATOM 7611 C CA . ASP A 1 1001 ? 0.356 23.457 55.923 1.00 30.47 1019 ASP A CA 1
ATOM 7612 C C . ASP A 1 1001 ? -0.767 23.652 54.890 1.00 30.81 1019 ASP A C 1
ATOM 7613 O O . ASP A 1 1001 ? -0.568 23.385 53.695 1.00 28.84 1019 ASP A O 1
ATOM 7618 N N . ASN A 1 1002 ? -1.937 24.086 55.356 1.00 31.71 1020 ASN A N 1
ATOM 7619 C CA . ASN A 1 1002 ? -3.075 24.393 54.470 1.00 33.72 1020 ASN A CA 1
ATOM 7620 C C . ASN A 1 1002 ? -3.467 23.166 53.621 1.00 32.73 1020 ASN A C 1
ATOM 7621 O O . ASN A 1 1002 ? -3.701 23.273 52.411 1.00 37.30 1020 ASN A O 1
ATOM 7626 N N . LEU A 1 1003 ? -3.512 21.994 54.255 1.00 32.92 1021 LEU A N 1
ATOM 7627 C CA . LEU A 1 1003 ? -4.090 20.788 53.641 1.00 35.03 1021 LEU A CA 1
ATOM 7628 C C . LEU A 1 1003 ? -5.583 20.723 54.014 1.00 35.65 1021 LEU A C 1
ATOM 7629 O O . LEU A 1 1003 ? -6.054 19.777 54.632 1.00 37.73 1021 LEU A O 1
ATOM 7634 N N . THR A 1 1004 ? -6.306 21.757 53.607 1.00 36.95 1022 THR A N 1
ATOM 7635 C CA . THR A 1 1004 ? -7.650 22.031 54.085 1.00 38.97 1022 THR A CA 1
ATOM 7636 C C . THR A 1 1004 ? -8.690 21.734 53.013 1.00 39.64 1022 THR A C 1
ATOM 7637 O O . THR A 1 1004 ? -9.701 21.098 53.293 1.00 39.86 1022 THR A O 1
ATOM 7641 N N . GLY A 1 1005 ? -8.448 22.189 51.790 1.00 36.84 1023 GLY A N 1
ATOM 7642 C CA . GLY A 1 1005 ? -9.378 21.934 50.701 1.00 36.46 1023 GLY A CA 1
ATOM 7643 C C . GLY A 1 1005 ? -9.197 20.555 50.114 1.00 37.74 1023 GLY A C 1
ATOM 7644 O O . GLY A 1 1005 ? -8.073 20.032 50.060 1.00 36.95 1023 GLY A O 1
ATOM 7645 N N . VAL A 1 1006 ? -10.298 19.959 49.652 1.00 36.14 1024 VAL A N 1
ATOM 7646 C CA . VAL A 1 1006 ? -10.225 18.696 48.928 1.00 35.89 1024 VAL A CA 1
ATOM 7647 C C . VAL A 1 1006 ? -9.349 18.932 47.702 1.00 34.93 1024 VAL A C 1
ATOM 7648 O O . VAL A 1 1006 ? -9.509 19.934 47.005 1.00 35.87 1024 VAL A O 1
ATOM 7652 N N . GLY A 1 1007 ? -8.413 18.018 47.472 1.00 35.64 1025 GLY A N 1
ATOM 7653 C CA . GLY A 1 1007 ? -7.416 18.158 46.404 1.00 34.95 1025 GLY A CA 1
ATOM 7654 C C . GLY A 1 1007 ? -6.071 18.692 46.888 1.00 33.97 1025 GLY A C 1
ATOM 7655 O O . GLY A 1 1007 ? -5.093 18.633 46.149 1.00 34.35 1025 GLY A O 1
ATOM 7656 N N . ALA A 1 1008 ? -6.007 19.225 48.107 1.00 31.27 1026 ALA A N 1
ATOM 7657 C CA . ALA A 1 1008 ? -4.727 19.704 48.644 1.00 31.06 1026 ALA A CA 1
ATOM 7658 C C . ALA A 1 1008 ? -3.779 18.521 48.782 1.00 30.83 1026 ALA A C 1
ATOM 7659 O O . ALA A 1 1008 ? -4.177 17.479 49.277 1.00 29.79 1026 ALA A O 1
ATOM 7661 N N . GLU A 1 1009 ? -2.545 18.671 48.305 1.00 32.22 1027 GLU A N 1
ATOM 7662 C CA . GLU A 1 1009 ? -1.579 17.588 48.358 1.00 33.11 1027 GLU A CA 1
ATOM 7663 C C . GLU A 1 1009 ? -0.134 18.033 48.323 1.00 29.88 1027 GLU A C 1
ATOM 7664 O O . GLU A 1 1009 ? 0.187 19.145 47.902 1.00 27.14 1027 GLU A O 1
ATOM 7670 N N . ALA A 1 1010 ? 0.712 17.125 48.796 1.00 29.08 1028 ALA A N 1
ATOM 7671 C CA . ALA A 1 1010 ? 2.158 17.231 48.690 1.00 27.84 1028 ALA A CA 1
ATOM 7672 C C . ALA A 1 1010 ? 2.592 15.936 48.031 1.00 28.10 1028 ALA A C 1
ATOM 7673 O O . ALA A 1 1010 ? 2.301 14.847 48.532 1.00 28.35 1028 ALA A O 1
ATOM 7675 N N . SER A 1 1011 ? 3.233 16.050 46.874 1.00 27.76 1029 SER A N 1
ATOM 7676 C CA . SER A 1 1011 ? 3.659 14.905 46.109 1.00 28.23 1029 SER A CA 1
ATOM 7677 C C . SER A 1 1011 ? 5.198 14.805 46.088 1.00 29.34 1029 SER A C 1
ATOM 7678 O O . SER A 1 1011 ? 5.892 15.698 45.579 1.00 28.38 1029 SER A O 1
ATOM 7681 N N . PHE A 1 1012 ? 5.700 13.699 46.630 1.00 29.08 1030 PHE A N 1
ATOM 7682 C CA . PHE A 1 1012 ? 7.128 13.431 46.743 1.00 27.70 1030 PHE A CA 1
ATOM 7683 C C . PHE A 1 1012 ? 7.610 12.605 45.572 1.00 28.72 1030 PHE A C 1
ATOM 7684 O O . PHE A 1 1012 ? 6.945 11.654 45.163 1.00 28.68 1030 PHE A O 1
ATOM 7692 N N . ASP A 1 1013 ? 8.787 12.948 45.056 1.00 28.47 1031 ASP A N 1
ATOM 7693 C CA . ASP A 1 1013 ? 9.474 12.117 44.081 1.00 30.31 1031 ASP A CA 1
ATOM 7694 C C . ASP A 1 1013 ? 10.536 11.254 44.796 1.00 31.31 1031 ASP A C 1
ATOM 7695 O O . ASP A 1 1013 ? 11.592 11.760 45.209 1.00 28.81 1031 ASP A O 1
ATOM 7700 N N . VAL A 1 1014 ? 10.223 9.964 44.955 1.00 28.69 1032 VAL A N 1
ATOM 7701 C CA . VAL A 1 1014 ? 11.041 9.034 45.744 1.00 30.66 1032 VAL A CA 1
ATOM 7702 C C . VAL A 1 1014 ? 11.762 8.079 44.819 1.00 31.90 1032 VAL A C 1
ATOM 7703 O O . VAL A 1 1014 ? 11.134 7.503 43.926 1.00 30.87 1032 VAL A O 1
ATOM 7707 N N . TYR A 1 1015 ? 13.069 7.915 45.044 1.00 30.52 1033 TYR A N 1
ATOM 7708 C CA . TYR A 1 1015 ? 13.926 7.070 44.207 1.00 31.25 1033 TYR A CA 1
ATOM 7709 C C . TYR A 1 1015 ? 14.215 5.755 44.907 1.00 32.83 1033 TYR A C 1
ATOM 7710 O O . TYR A 1 1015 ? 14.515 5.744 46.103 1.00 32.07 1033 TYR A O 1
ATOM 7719 N N . ALA A 1 1016 ? 14.089 4.650 44.171 1.00 34.28 1034 ALA A N 1
ATOM 7720 C CA . ALA A 1 1016 ? 14.419 3.310 44.703 1.00 37.41 1034 ALA A CA 1
ATOM 7721 C C . ALA A 1 1016 ? 15.447 2.607 43.804 1.00 38.29 1034 ALA A C 1
ATOM 7722 O O . ALA A 1 1016 ? 15.380 2.717 42.569 1.00 40.09 1034 ALA A O 1
ATOM 7724 N N . PRO A 1 1017 ? 16.409 1.880 44.408 1.00 41.26 1035 PRO A N 1
ATOM 7725 C CA . PRO A 1 1017 ? 17.366 1.133 43.588 1.00 42.76 1035 PRO A CA 1
ATOM 7726 C C . PRO A 1 1017 ? 16.750 -0.115 42.944 1.00 42.14 1035 PRO A C 1
ATOM 7727 O O . PRO A 1 1017 ? 17.182 -0.506 41.863 1.00 44.14 1035 PRO A O 1
ATOM 7731 N N . SER A 1 1018 ? 15.730 -0.707 43.570 1.00 43.09 1036 SER A N 1
ATOM 7732 C CA . SER A 1 1018 ? 15.097 -1.915 43.031 1.00 43.66 1036 SER A CA 1
ATOM 7733 C C . SER A 1 1018 ? 13.613 -1.989 43.377 1.00 42.41 1036 SER A C 1
ATOM 7734 O O . SER A 1 1018 ? 13.159 -1.394 44.362 1.00 40.22 1036 SER A O 1
ATOM 7737 N N . ALA A 1 1019 ? 12.859 -2.712 42.547 1.00 42.72 1037 ALA A N 1
ATOM 7738 C CA . ALA A 1 1019 ? 11.439 -2.934 42.800 1.00 42.60 1037 ALA A CA 1
ATOM 7739 C C . ALA A 1 1019 ? 11.273 -3.721 44.093 1.00 41.87 1037 ALA A C 1
ATOM 7740 O O . ALA A 1 1019 ? 12.032 -4.653 44.343 1.00 44.43 1037 ALA A O 1
ATOM 7742 N N . GLY A 1 1020 ? 10.298 -3.351 44.910 1.00 40.59 1038 GLY A N 1
ATOM 7743 C CA . GLY A 1 1020 ? 10.109 -4.009 46.213 1.00 42.04 1038 GLY A CA 1
ATOM 7744 C C . GLY A 1 1020 ? 9.262 -3.221 47.183 1.00 40.97 1038 GLY A C 1
ATOM 7745 O O . GLY A 1 1020 ? 8.686 -2.200 46.820 1.00 42.12 1038 GLY A O 1
ATOM 7746 N N . THR A 1 1021 ? 9.211 -3.706 48.422 1.00 41.59 1039 THR A N 1
ATOM 7747 C CA . THR A 1 1021 ? 8.478 -3.077 49.520 1.00 43.53 1039 THR A CA 1
ATOM 7748 C C . THR A 1 1021 ? 9.427 -2.226 50.371 1.00 42.25 1039 THR A C 1
ATOM 7749 O O . THR A 1 1021 ? 10.450 -2.720 50.843 1.00 42.02 1039 THR A O 1
ATOM 7753 N N . TYR A 1 1022 ? 9.073 -0.961 50.588 1.00 39.57 1040 TYR A N 1
ATOM 7754 C CA . TYR A 1 1022 ? 9.913 -0.043 51.362 1.00 36.53 1040 TYR A CA 1
ATOM 7755 C C . TYR A 1 1022 ? 9.123 0.486 52.529 1.00 34.33 1040 TYR A C 1
ATOM 7756 O O . TYR A 1 1022 ? 7.900 0.609 52.463 1.00 35.34 1040 TYR A O 1
ATOM 7765 N N . ASN A 1 1023 ? 9.828 0.792 53.610 1.00 33.13 1041 ASN A N 1
ATOM 7766 C CA . ASN A 1 1023 ? 9.221 1.450 54.758 1.00 33.81 1041 ASN A CA 1
ATOM 7767 C C . ASN A 1 1023 ? 9.186 2.958 54.549 1.00 31.99 1041 ASN A C 1
ATOM 7768 O O . ASN A 1 1023 ? 10.136 3.535 54.024 1.00 31.83 1041 ASN A O 1
ATOM 7773 N N . LEU A 1 1024 ? 8.071 3.573 54.940 1.00 31.92 1042 LEU A N 1
ATOM 7774 C CA . LEU A 1 1024 ? 7.903 5.010 54.907 1.00 30.82 1042 LEU A CA 1
ATOM 7775 C C . LEU A 1 1024 ? 7.684 5.484 56.312 1.00 31.11 1042 LEU A C 1
ATOM 7776 O O . LEU A 1 1024 ? 7.022 4.803 57.102 1.00 30.85 1042 LEU A O 1
ATOM 7781 N N . SER A 1 1025 ? 8.242 6.654 56.630 1.00 29.09 1043 SER A N 1
ATOM 7782 C CA . SER A 1 1025 ? 7.894 7.341 57.857 1.00 28.51 1043 SER A CA 1
ATOM 7783 C C . SER A 1 1025 ? 7.629 8.806 57.552 1.00 28.93 1043 SER A C 1
ATOM 7784 O O . SER A 1 1025 ? 8.518 9.518 57.050 1.00 28.82 1043 SER A O 1
ATOM 7787 N N . LEU A 1 1026 ? 6.401 9.239 57.828 1.00 28.25 1044 LEU A N 1
ATOM 7788 C CA . LEU A 1 1026 ? 5.917 10.584 57.499 1.00 29.39 1044 LEU A CA 1
ATOM 7789 C C . LEU A 1 1026 ? 5.789 11.398 58.767 1.00 30.17 1044 LEU A C 1
ATOM 7790 O O . LEU A 1 1026 ? 4.962 11.088 59.629 1.00 27.57 1044 LEU A O 1
ATOM 7795 N N . ARG A 1 1027 ? 6.604 12.448 58.883 1.00 30.36 1045 ARG A N 1
ATOM 7796 C CA . ARG A 1 1027 ? 6.553 13.324 60.059 1.00 29.45 1045 ARG A CA 1
ATOM 7797 C C . ARG A 1 1027 ? 5.455 14.366 59.877 1.00 29.07 1045 ARG A C 1
ATOM 7798 O O . ARG A 1 1027 ? 5.450 15.104 58.885 1.00 28.90 1045 ARG A O 1
ATOM 7806 N N . TYR A 1 1028 ? 4.540 14.451 60.844 1.00 29.20 1046 TYR A N 1
ATOM 7807 C CA . TYR A 1 1028 ? 3.352 15.280 60.710 1.00 29.19 1046 TYR A CA 1
ATOM 7808 C C . TYR A 1 1028 ? 2.956 15.875 62.070 1.00 30.33 1046 TYR A C 1
ATOM 7809 O O . TYR A 1 1028 ? 3.351 15.363 63.126 1.00 29.47 1046 TYR A O 1
ATOM 7818 N N . ALA A 1 1029 ? 2.189 16.957 62.021 1.00 29.49 1047 ALA A N 1
ATOM 7819 C CA . ALA A 1 1029 ? 1.582 17.560 63.195 1.00 32.10 1047 ALA A CA 1
ATOM 7820 C C . ALA A 1 1029 ? 0.069 17.519 63.006 1.00 33.63 1047 ALA A C 1
ATOM 7821 O O . ALA A 1 1029 ? -0.445 17.677 61.881 1.00 32.62 1047 ALA A O 1
ATOM 7823 N N . ASN A 1 1030 ? -0.624 17.289 64.113 1.00 34.03 1048 ASN A N 1
ATOM 7824 C CA . ASN A 1 1030 ? -2.075 17.342 64.166 1.00 35.32 1048 ASN A CA 1
ATOM 7825 C C . ASN A 1 1030 ? -2.450 17.900 65.528 1.00 35.12 1048 ASN A C 1
ATOM 7826 O O . ASN A 1 1030 ? -2.527 17.158 66.497 1.00 37.91 1048 ASN A O 1
ATOM 7831 N N . GLY A 1 1031 ? -2.692 19.204 65.574 1.00 36.48 1049 GLY A N 1
ATOM 7832 C CA . GLY A 1 1031 ? -3.088 19.911 66.788 1.00 40.19 1049 GLY A CA 1
ATOM 7833 C C . GLY A 1 1031 ? -4.573 20.248 66.861 1.00 40.42 1049 GLY A C 1
ATOM 7834 O O . GLY A 1 1031 ? -4.959 21.172 67.568 1.00 41.98 1049 GLY A O 1
ATOM 7835 N N . THR A 1 1032 ? -5.402 19.501 66.133 1.00 43.77 1050 THR A N 1
ATOM 7836 C CA . THR A 1 1032 ? -6.853 19.713 66.138 1.00 45.70 1050 THR A CA 1
ATOM 7837 C C . THR A 1 1032 ? -7.512 19.135 67.395 1.00 47.27 1050 THR A C 1
ATOM 7838 O O . THR A 1 1032 ? -8.606 19.557 67.765 1.00 48.16 1050 THR A O 1
ATOM 7842 N N . GLY A 1 1033 ? -6.850 18.166 68.026 1.00 46.19 1051 GLY A N 1
ATOM 7843 C CA . GLY A 1 1033 ? -7.391 17.471 69.180 1.00 46.66 1051 GLY A CA 1
ATOM 7844 C C . GLY A 1 1033 ? -7.956 16.108 68.829 1.00 48.08 1051 GLY A C 1
ATOM 7845 O O . GLY A 1 1033 ? -8.208 15.312 69.723 1.00 46.65 1051 GLY A O 1
ATOM 7846 N N . SER A 1 1034 ? -8.155 15.828 67.538 1.00 45.95 1052 SER A N 1
ATOM 7847 C CA . SER A 1 1034 ? -8.728 14.553 67.104 1.00 46.11 1052 SER A CA 1
ATOM 7848 C C . SER A 1 1034 ? -8.047 13.989 65.857 1.00 45.18 1052 SER A C 1
ATOM 7849 O O . SER A 1 1034 ? -7.370 14.707 65.109 1.00 45.91 1052 SER A O 1
ATOM 7852 N N . THR A 1 1035 ? -8.244 12.690 65.658 1.00 42.54 1053 THR A N 1
ATOM 7853 C CA . THR A 1 1035 ? -7.708 11.969 64.513 1.00 44.25 1053 THR A CA 1
ATOM 7854 C C . THR A 1 1035 ? -8.186 12.580 63.188 1.00 43.06 1053 THR A C 1
ATOM 7855 O O . THR A 1 1035 ? -9.327 13.009 63.066 1.00 41.47 1053 THR A O 1
ATOM 7859 N N . LYS A 1 1036 ? -7.266 12.667 62.233 1.00 41.28 1054 LYS A N 1
ATOM 7860 C CA . LYS A 1 1036 ? -7.535 13.212 60.904 1.00 40.79 1054 LYS A CA 1
ATOM 7861 C C . LYS A 1 1036 ? -7.000 12.239 59.888 1.00 37.40 1054 LYS A C 1
ATOM 7862 O O . LYS A 1 1036 ? -6.254 11.329 60.235 1.00 36.25 1054 LYS A O 1
ATOM 7868 N N . THR A 1 1037 ? -7.396 12.414 58.631 1.00 37.43 1055 THR A N 1
ATOM 7869 C CA . THR A 1 1037 ? -7.038 11.456 57.601 1.00 35.21 1055 THR A CA 1
ATOM 7870 C C . THR A 1 1037 ? -6.555 12.158 56.347 1.00 33.32 1055 THR A C 1
ATOM 7871 O O . THR A 1 1037 ? -6.996 13.252 56.036 1.00 33.50 1055 THR A O 1
ATOM 7875 N N . LEU A 1 1038 ? -5.629 11.502 55.654 1.00 34.96 1056 LEU A N 1
ATOM 7876 C CA . LEU A 1 1038 ? -5.296 11.816 54.266 1.00 34.92 1056 LEU A CA 1
ATOM 7877 C C . LEU A 1 1038 ? -5.315 10.510 53.489 1.00 34.00 1056 LEU A C 1
ATOM 7878 O O . LEU A 1 1038 ? -5.539 9.439 54.061 1.00 37.57 1056 LEU A O 1
ATOM 7883 N N . SER A 1 1039 ? -5.076 10.604 52.194 1.00 31.38 1057 SER A N 1
ATOM 7884 C CA . SER A 1 1039 ? -4.885 9.448 51.347 1.00 32.04 1057 SER A CA 1
ATOM 7885 C C . SER A 1 1039 ? -3.459 9.424 50.835 1.00 32.01 1057 SER A C 1
ATOM 7886 O O . SER A 1 1039 ? -2.878 10.471 50.556 1.00 32.51 1057 SER A O 1
ATOM 7889 N N . ALA A 1 1040 ? -2.911 8.224 50.722 1.00 31.09 1058 ALA A N 1
ATOM 7890 C CA . ALA A 1 1040 ? -1.607 8.002 50.129 1.00 32.03 1058 ALA A CA 1
ATOM 7891 C C . ALA A 1 1040 ? -1.827 7.439 48.735 1.00 32.67 1058 ALA A C 1
ATOM 7892 O O . ALA A 1 1040 ? -2.597 6.486 48.574 1.00 34.87 1058 ALA A O 1
ATOM 7894 N N . ILE A 1 1041 ? -1.162 8.027 47.747 1.00 33.10 1059 ILE A N 1
ATOM 7895 C CA . ILE A 1 1041 ? -1.229 7.576 46.362 1.00 34.23 1059 ILE A CA 1
ATOM 7896 C C . ILE A 1 1041 ? 0.178 7.348 45.834 1.00 34.75 1059 ILE A C 1
ATOM 7897 O O . ILE A 1 1041 ? 0.945 8.306 45.657 1.00 34.02 1059 ILE A O 1
ATOM 7902 N N . VAL A 1 1042 ? 0.486 6.079 45.562 1.00 33.88 1060 VAL A N 1
ATOM 7903 C CA . VAL A 1 1042 ? 1.794 5.646 45.116 1.00 34.44 1060 VAL A CA 1
ATOM 7904 C C . VAL A 1 1042 ? 1.715 5.340 43.628 1.00 35.15 1060 VAL A C 1
ATOM 7905 O O . VAL A 1 1042 ? 0.912 4.507 43.217 1.00 35.59 1060 VAL A O 1
ATOM 7909 N N . ASN A 1 1043 ? 2.546 6.019 42.835 1.00 33.42 1061 ASN A N 1
ATOM 7910 C CA . ASN A 1 1043 ? 2.609 5.858 41.374 1.00 35.37 1061 ASN A CA 1
ATOM 7911 C C . ASN A 1 1043 ? 1.231 5.938 40.664 1.00 38.19 1061 ASN A C 1
ATOM 7912 O O . ASN A 1 1043 ? 0.977 5.236 39.686 1.00 38.26 1061 ASN A O 1
ATOM 7917 N N . GLY A 1 1044 ? 0.365 6.816 41.160 1.00 38.44 1062 GLY A N 1
ATOM 7918 C CA . GLY A 1 1044 ? -0.980 6.981 40.615 1.00 41.13 1062 GLY A CA 1
ATOM 7919 C C . GLY A 1 1044 ? -1.926 5.822 40.881 1.00 41.39 1062 GLY A C 1
ATOM 7920 O O . GLY A 1 1044 ? -2.973 5.732 40.248 1.00 43.32 1062 GLY A O 1
ATOM 7921 N N . GLY A 1 1045 ? -1.572 4.939 41.814 1.00 39.80 1063 GLY A N 1
ATOM 7922 C CA . GLY A 1 1045 ? -2.369 3.767 42.113 1.00 40.04 1063 GLY A CA 1
ATOM 7923 C C . GLY A 1 1045 ? -3.560 4.106 42.985 1.00 40.28 1063 GLY A C 1
ATOM 7924 O O . GLY A 1 1045 ? -3.830 5.272 43.263 1.00 38.81 1063 GLY A O 1
ATOM 7925 N N . ALA A 1 1046 ? -4.258 3.065 43.423 1.00 42.24 1064 ALA A N 1
ATOM 7926 C CA . ALA A 1 1046 ? -5.427 3.196 44.281 1.00 42.08 1064 ALA A CA 1
ATOM 7927 C C . ALA A 1 1046 ? -5.064 3.899 45.589 1.00 42.38 1064 ALA A C 1
ATOM 7928 O O . ALA A 1 1046 ? -4.050 3.577 46.207 1.00 41.58 1064 ALA A O 1
ATOM 7930 N N . ALA A 1 1047 ? -5.893 4.854 46.005 1.00 41.14 1065 ALA A N 1
ATOM 7931 C CA . ALA A 1 1047 ? -5.670 5.580 47.251 1.00 42.74 1065 ALA A CA 1
ATOM 7932 C C . ALA A 1 1047 ? -5.739 4.625 48.437 1.00 43.11 1065 ALA A C 1
ATOM 7933 O O . ALA A 1 1047 ? -6.543 3.698 48.433 1.00 44.28 1065 ALA A O 1
ATOM 7935 N N . SER A 1 1048 ? -4.879 4.836 49.430 1.00 42.26 1066 SER A N 1
ATOM 7936 C CA . SER A 1 1048 ? -4.998 4.151 50.725 1.00 43.29 1066 SER A CA 1
ATOM 7937 C C . SER A 1 1048 ? -5.131 5.205 51.819 1.00 41.75 1066 SER A C 1
ATOM 7938 O O . SER A 1 1048 ? -4.588 6.304 51.696 1.00 42.14 1066 SER A O 1
ATOM 7941 N N . THR A 1 1049 ? -5.857 4.875 52.882 1.00 39.14 1067 THR A N 1
ATOM 7942 C CA . THR A 1 1049 ? -6.102 5.826 53.967 1.00 39.83 1067 THR A CA 1
ATOM 7943 C C . THR A 1 1049 ? -4.888 5.918 54.895 1.00 38.77 1067 THR A C 1
ATOM 7944 O O . THR A 1 1049 ? -4.259 4.911 55.222 1.00 41.91 1067 THR A O 1
ATOM 7948 N N . VAL A 1 1050 ? -4.569 7.153 55.270 1.00 37.48 1068 VAL A N 1
ATOM 7949 C CA . VAL A 1 1050 ? -3.501 7.496 56.187 1.00 36.88 1068 VAL A CA 1
ATOM 7950 C C . VAL A 1 1050 ? -4.198 8.139 57.370 1.00 35.99 1068 VAL A C 1
ATOM 7951 O O . VAL A 1 1050 ? -4.695 9.258 57.256 1.00 35.68 1068 VAL A O 1
ATOM 7955 N N . THR A 1 1051 ? -4.242 7.429 58.496 1.00 36.38 1069 THR A N 1
ATOM 7956 C CA . THR A 1 1051 ? -4.945 7.885 59.680 1.00 36.62 1069 THR A CA 1
ATOM 7957 C C . THR A 1 1051 ? -3.944 8.474 60.674 1.00 36.55 1069 THR A C 1
ATOM 7958 O O . THR A 1 1051 ? -2.997 7.801 61.092 1.00 36.33 1069 THR A O 1
ATOM 7962 N N . LEU A 1 1052 ? -4.178 9.724 61.058 1.00 36.91 1070 LEU A N 1
ATOM 7963 C CA . LEU A 1 1052 ? -3.182 10.534 61.761 1.00 36.75 1070 LEU A CA 1
ATOM 7964 C C . LEU A 1 1052 ? -3.748 11.033 63.082 1.00 35.47 1070 LEU A C 1
ATOM 7965 O O . LEU A 1 1052 ? -4.511 12.008 63.112 1.00 34.57 1070 LEU A O 1
ATOM 7970 N N . THR A 1 1053 ? -3.377 10.365 64.179 1.00 37.76 1071 THR A N 1
ATOM 7971 C CA . THR A 1 1053 ? -3.864 10.757 65.507 1.00 40.05 1071 THR A CA 1
ATOM 7972 C C . THR A 1 1053 ? -3.243 12.077 65.933 1.00 41.58 1071 THR A C 1
ATOM 7973 O O . THR A 1 1053 ? -2.188 12.471 65.425 1.00 39.61 1071 THR A O 1
ATOM 7977 N N . SER A 1 1054 ? -3.920 12.732 66.873 1.00 42.23 1072 SER A N 1
ATOM 7978 C CA . SER A 1 1054 ? -3.499 13.989 67.466 1.00 43.95 1072 SER A CA 1
ATOM 7979 C C . SER A 1 1054 ? -2.940 13.718 68.863 1.00 48.34 1072 SER A C 1
ATOM 7980 O O . SER A 1 1054 ? -3.613 13.089 69.669 1.00 48.65 1072 SER A O 1
ATOM 7983 N N . PRO A 1 1055 ? -1.732 14.220 69.168 1.00 51.34 1073 PRO A N 1
ATOM 7984 C CA . PRO A 1 1055 ? -1.241 14.112 70.551 1.00 53.40 1073 PRO A CA 1
ATOM 7985 C C . PRO A 1 1055 ? -1.865 15.150 71.486 1.00 54.17 1073 PRO A C 1
ATOM 7986 O O . PRO A 1 1055 ? -1.613 15.115 72.686 1.00 58.90 1073 PRO A O 1
ATOM 7990 N N . GLY A 1 1056 ? -2.667 16.062 70.942 1.00 53.08 1074 GLY A N 1
ATOM 7991 C CA . GLY A 1 1056 ? -3.386 17.046 71.733 1.00 52.22 1074 GLY A CA 1
ATOM 7992 C C . GLY A 1 1056 ? -3.520 18.319 70.937 1.00 51.70 1074 GLY A C 1
ATOM 7993 O O . GLY A 1 1056 ? -3.192 18.362 69.751 1.00 52.49 1074 GLY A O 1
ATOM 7994 N N . MET A 1 1057 ? -3.967 19.364 71.607 1.00 48.17 1075 MET A N 1
ATOM 7995 C CA . MET A 1 1057 ? -4.255 20.640 70.974 1.00 51.80 1075 MET A CA 1
ATOM 7996 C C . MET A 1 1057 ? -2.994 21.511 70.951 1.00 50.81 1075 MET A C 1
ATOM 7997 O O . MET A 1 1057 ? -2.937 22.540 71.613 1.00 53.35 1075 MET A O 1
ATOM 8002 N N . ASN A 1 1058 ? -1.974 21.091 70.212 1.00 45.27 1076 ASN A N 1
ATOM 8003 C CA . ASN A 1 1058 ? -0.692 21.816 70.189 1.00 43.21 1076 ASN A CA 1
ATOM 8004 C C . ASN A 1 1058 ? 0.006 21.501 68.881 1.00 37.97 1076 ASN A C 1
ATOM 8005 O O . ASN A 1 1058 ? 0.376 20.355 68.637 1.00 37.38 1076 ASN A O 1
ATOM 8010 N N . TRP A 1 1059 ? 0.178 22.531 68.063 1.00 35.55 1077 TRP A N 1
ATOM 8011 C CA . TRP A 1 1059 ? 0.759 22.389 66.718 1.00 37.39 1077 TRP A CA 1
ATOM 8012 C C . TRP A 1 1059 ? 2.306 22.329 66.709 1.00 36.77 1077 TRP A C 1
ATOM 8013 O O . TRP A 1 1059 ? 2.914 22.151 65.648 1.00 34.74 1077 TRP A O 1
ATOM 8024 N N . ASN A 1 1060 ? 2.925 22.451 67.885 1.00 37.63 1078 ASN A N 1
ATOM 8025 C CA . ASN A 1 1060 ? 4.379 22.300 68.040 1.00 37.32 1078 ASN A CA 1
ATOM 8026 C C . ASN A 1 1060 ? 4.821 20.855 68.338 1.00 37.68 1078 ASN A C 1
ATOM 8027 O O . ASN A 1 1060 ? 6.005 20.611 68.582 1.00 38.41 1078 ASN A O 1
ATOM 8032 N N . LEU A 1 1061 ? 3.882 19.902 68.325 1.00 37.18 1079 LEU A N 1
ATOM 8033 C CA . LEU A 1 1061 ? 4.180 18.487 68.534 1.00 36.40 1079 LEU A CA 1
ATOM 8034 C C . LEU A 1 1061 ? 4.136 17.751 67.215 1.00 35.26 1079 LEU A C 1
ATOM 8035 O O . LEU A 1 1061 ? 3.166 17.865 66.466 1.00 35.68 1079 LEU A O 1
ATOM 8040 N N . TRP A 1 1062 ? 5.187 16.999 66.935 1.00 32.79 1080 TRP A N 1
ATOM 8041 C CA . TRP A 1 1062 ? 5.309 16.269 65.683 1.00 33.51 1080 TRP A CA 1
ATOM 8042 C C . TRP A 1 1062 ? 5.366 14.777 65.995 1.00 34.90 1080 TRP A C 1
ATOM 8043 O O . TRP A 1 1062 ? 5.902 14.384 67.031 1.00 34.29 1080 TRP A O 1
ATOM 8054 N N . ASN A 1 1063 ? 4.801 13.961 65.107 1.00 33.26 1081 ASN A N 1
ATOM 8055 C CA . ASN A 1 1063 ? 4.801 12.502 65.237 1.00 35.96 1081 ASN A CA 1
ATOM 8056 C C . ASN A 1 1063 ? 5.195 11.879 63.910 1.00 36.00 1081 ASN A C 1
ATOM 8057 O O . ASN A 1 1063 ? 5.196 12.542 62.865 1.00 34.32 1081 ASN A O 1
ATOM 8062 N N . GLU A 1 1064 ? 5.522 10.599 63.970 1.00 34.01 1082 GLU A N 1
ATOM 8063 C CA . GLU A 1 1064 ? 5.809 9.800 62.800 1.00 36.30 1082 GLU A CA 1
ATOM 8064 C C . GLU A 1 1064 ? 4.609 8.914 62.501 1.00 37.50 1082 GLU A C 1
ATOM 8065 O O . GLU A 1 1064 ? 4.061 8.288 63.399 1.00 36.39 1082 GLU A O 1
ATOM 8071 N N . HIS A 1 1065 ? 4.197 8.892 61.240 1.00 37.49 1083 HIS A N 1
ATOM 8072 C CA . HIS A 1 1065 ? 3.263 7.897 60.739 1.00 36.63 1083 HIS A CA 1
ATOM 8073 C C . HIS A 1 1065 ? 4.066 6.924 59.904 1.00 35.45 1083 HIS A C 1
ATOM 8074 O O . HIS A 1 1065 ? 4.678 7.319 58.902 1.00 31.84 1083 HIS A O 1
ATOM 8081 N N . THR A 1 1066 ? 4.070 5.652 60.309 1.00 34.47 1084 THR A N 1
ATOM 8082 C CA . THR A 1 1066 ? 4.800 4.611 59.599 1.00 34.95 1084 THR A CA 1
ATOM 8083 C C . THR A 1 1066 ? 3.853 3.808 58.699 1.00 36.75 1084 THR A C 1
ATOM 8084 O O . THR A 1 1066 ? 2.678 3.611 59.026 1.00 38.82 1084 THR A O 1
ATOM 8088 N N . MET A 1 1067 ? 4.375 3.347 57.571 1.00 35.71 1085 MET A N 1
ATOM 8089 C CA . MET A 1 1067 ? 3.604 2.559 56.612 1.00 36.54 1085 MET A CA 1
ATOM 8090 C C . MET A 1 1067 ? 4.573 1.940 55.630 1.00 36.52 1085 MET A C 1
ATOM 8091 O O . MET A 1 1067 ? 5.775 2.231 55.669 1.00 34.85 1085 MET A O 1
ATOM 8096 N N . THR A 1 1068 ? 4.065 1.084 54.747 1.00 34.89 1086 THR A N 1
ATOM 8097 C CA . THR A 1 1068 ? 4.888 0.536 53.683 1.00 34.74 1086 THR A CA 1
ATOM 8098 C C . THR A 1 1068 ? 4.304 0.906 52.337 1.00 33.54 1086 THR A C 1
ATOM 8099 O O . THR A 1 1068 ? 3.154 1.334 52.240 1.00 33.20 1086 THR A O 1
ATOM 8103 N N . ALA A 1 1069 ? 5.129 0.777 51.308 1.00 33.85 1087 ALA A N 1
ATOM 8104 C CA . ALA A 1 1069 ? 4.716 1.052 49.941 1.00 35.07 1087 ALA A CA 1
ATOM 8105 C C . ALA A 1 1069 ? 5.509 0.176 49.004 1.00 37.19 1087 ALA A C 1
ATOM 8106 O O . ALA A 1 1069 ? 6.681 -0.122 49.268 1.00 39.68 1087 ALA A O 1
ATOM 8108 N N . THR A 1 1070 ? 4.859 -0.231 47.913 1.00 37.63 1088 THR A N 1
ATOM 8109 C CA . THR A 1 1070 ? 5.485 -0.958 46.831 1.00 37.99 1088 THR A CA 1
ATOM 8110 C C . THR A 1 1070 ? 5.959 0.033 45.779 1.00 38.89 1088 THR A C 1
ATOM 8111 O O . THR A 1 1070 ? 5.148 0.763 45.199 1.00 41.92 1088 THR A O 1
ATOM 8115 N N . LEU A 1 1071 ? 7.266 0.033 45.529 1.00 36.18 1089 LEU A N 1
ATOM 8116 C CA . LEU A 1 1071 ? 7.919 0.966 44.624 1.00 36.14 1089 LEU A CA 1
ATOM 8117 C C . LEU A 1 1071 ? 8.588 0.214 43.485 1.00 37.86 1089 LEU A C 1
ATOM 8118 O O . LEU A 1 1071 ? 8.946 -0.966 43.622 1.00 37.71 1089 LEU A O 1
ATOM 8123 N N . THR A 1 1072 ? 8.767 0.908 42.365 1.00 37.17 1090 THR A N 1
ATOM 8124 C CA . THR A 1 1072 ? 9.531 0.395 41.241 1.00 38.19 1090 THR A CA 1
ATOM 8125 C C . THR A 1 1072 ? 10.941 0.979 41.267 1.00 38.77 1090 THR A C 1
ATOM 8126 O O . THR A 1 1072 ? 11.198 1.973 41.943 1.00 40.19 1090 THR A O 1
ATOM 8130 N N . ALA A 1 1073 ? 11.849 0.350 40.529 1.00 39.54 1091 ALA A N 1
ATOM 8131 C CA . ALA A 1 1073 ? 13.208 0.856 40.366 1.00 39.57 1091 ALA A CA 1
ATOM 8132 C C . ALA A 1 1073 ? 13.172 2.252 39.727 1.00 39.64 1091 ALA A C 1
ATOM 8133 O O . ALA A 1 1073 ? 12.480 2.467 38.729 1.00 36.72 1091 ALA A O 1
ATOM 8135 N N . GLY A 1 1074 ? 13.896 3.199 40.318 1.00 35.91 1092 GLY A N 1
ATOM 8136 C CA . GLY A 1 1074 ? 13.961 4.564 39.790 1.00 34.09 1092 GLY A CA 1
ATOM 8137 C C . GLY A 1 1074 ? 12.977 5.491 40.479 1.00 31.48 1092 GLY A C 1
ATOM 8138 O O . GLY A 1 1074 ? 12.717 5.351 41.673 1.00 30.17 1092 GLY A O 1
ATOM 8139 N N . ARG A 1 1075 ? 12.425 6.434 39.714 1.00 32.54 1093 ARG A N 1
ATOM 8140 C CA . ARG A 1 1075 ? 11.580 7.503 40.241 1.00 34.03 1093 ARG A CA 1
ATOM 8141 C C . ARG A 1 1075 ? 10.194 6.944 40.566 1.00 33.77 1093 ARG A C 1
ATOM 8142 O O . ARG A 1 1075 ? 9.622 6.230 39.756 1.00 34.69 1093 ARG A O 1
ATOM 8150 N N . ASN A 1 1076 ? 9.696 7.245 41.756 1.00 30.98 1094 ASN A N 1
ATOM 8151 C CA . ASN A 1 1076 ? 8.341 6.928 42.175 1.00 31.84 1094 ASN A CA 1
ATOM 8152 C C . ASN A 1 1076 ? 7.663 8.207 42.624 1.00 32.98 1094 ASN A C 1
ATOM 8153 O O . ASN A 1 1076 ? 8.329 9.129 43.101 1.00 31.68 1094 ASN A O 1
ATOM 8158 N N . THR A 1 1077 ? 6.344 8.276 42.481 1.00 30.27 1095 THR A N 1
ATOM 8159 C CA . THR A 1 1077 ? 5.590 9.373 43.077 1.00 31.27 1095 THR A CA 1
ATOM 8160 C C . THR A 1 1077 ? 4.830 8.830 44.264 1.00 30.82 1095 THR A C 1
ATOM 8161 O O . THR A 1 1077 ? 4.203 7.769 44.164 1.00 32.02 1095 THR A O 1
ATOM 8165 N N . ILE A 1 1078 ? 4.918 9.532 45.393 1.00 29.57 1096 ILE A N 1
ATOM 8166 C CA . ILE A 1 1078 ? 4.152 9.218 46.599 1.00 30.32 1096 ILE A CA 1
ATOM 8167 C C . ILE A 1 1078 ? 3.482 10.515 47.043 1.00 31.16 1096 ILE A C 1
ATOM 8168 O O . ILE A 1 1078 ? 4.177 11.447 47.453 1.00 28.86 1096 ILE A O 1
ATOM 8173 N N . SER A 1 1079 ? 2.146 10.583 46.926 1.00 30.33 1097 SER A N 1
ATOM 8174 C CA . SER A 1 1079 ? 1.364 11.769 47.266 1.00 31.67 1097 SER A CA 1
ATOM 8175 C C . SER A 1 1079 ? 0.543 11.558 48.494 1.00 30.30 1097 SER A C 1
ATOM 8176 O O . SER A 1 1079 ? -0.008 10.475 48.700 1.00 32.51 1097 SER A O 1
ATOM 8179 N N . PHE A 1 1080 ? 0.456 12.607 49.297 1.00 29.46 1098 PHE A N 1
ATOM 8180 C CA . PHE A 1 1080 ? -0.421 12.646 50.443 1.00 30.00 1098 PHE A CA 1
ATOM 8181 C C . PHE A 1 1080 ? -1.387 13.768 50.172 1.00 31.27 1098 PHE A C 1
ATOM 8182 O O . PHE A 1 1080 ? -0.973 14.921 50.006 1.00 31.65 1098 PHE A O 1
ATOM 8190 N N . ARG A 1 1081 ? -2.671 13.407 50.093 1.00 32.49 1099 ARG A N 1
ATOM 8191 C CA . ARG A 1 1081 ? -3.725 14.271 49.573 1.00 32.09 1099 ARG A CA 1
ATOM 8192 C C . ARG A 1 1081 ? -4.991 14.174 50.419 1.00 31.88 1099 ARG A C 1
ATOM 8193 O O . ARG A 1 1081 ? -5.323 13.095 50.911 1.00 31.56 1099 ARG A O 1
ATOM 8201 N N . ARG A 1 1082 ? -5.688 15.295 50.583 1.00 32.30 1100 ARG A N 1
ATOM 8202 C CA . ARG A 1 1082 ? -7.040 15.272 51.123 1.00 33.25 1100 ARG A CA 1
ATOM 8203 C C . ARG A 1 1082 ? -8.002 14.918 49.986 1.00 33.39 1100 ARG A C 1
ATOM 8204 O O . ARG A 1 1082 ? -8.416 15.807 49.224 1.00 33.99 1100 ARG A O 1
ATOM 8212 N N . ASN A 1 1083 ? -8.339 13.631 49.866 1.00 34.04 1101 ASN A N 1
ATOM 8213 C CA . ASN A 1 1083 ? -9.443 13.193 48.977 1.00 36.43 1101 ASN A CA 1
ATOM 8214 C C . ASN A 1 1083 ? -10.786 13.552 49.639 1.00 38.46 1101 ASN A C 1
ATOM 8215 O O . ASN A 1 1083 ? -10.815 13.916 50.821 1.00 37.03 1101 ASN A O 1
ATOM 8220 N N . SER A 1 1084 ? -11.899 13.474 48.900 1.00 40.45 1102 SER A N 1
ATOM 8221 C CA . SER A 1 1084 ? -13.185 13.982 49.434 1.00 40.99 1102 SER A CA 1
ATOM 8222 C C . SER A 1 1084 ? -13.660 13.255 50.698 1.00 39.82 1102 SER A C 1
ATOM 8223 O O . SER A 1 1084 ? -14.287 13.856 51.560 1.00 42.00 1102 SER A O 1
ATOM 8226 N N . GLY A 1 1085 ? -13.335 11.980 50.826 1.00 38.68 1103 GLY A N 1
ATOM 8227 C CA . GLY A 1 1085 ? -13.607 11.259 52.071 1.00 43.32 1103 GLY A CA 1
ATOM 8228 C C . GLY A 1 1085 ? -12.748 11.637 53.277 1.00 42.07 1103 GLY A C 1
ATOM 8229 O O . GLY A 1 1085 ? -13.108 11.313 54.405 1.00 44.71 1103 GLY A O 1
ATOM 8230 N N . ASN A 1 1086 ? -11.622 12.318 53.052 1.00 40.47 1104 ASN A N 1
ATOM 8231 C CA . ASN A 1 1086 ? -10.655 12.634 54.118 1.00 37.18 1104 ASN A CA 1
ATOM 8232 C C . ASN A 1 1086 ? -10.941 13.958 54.812 1.00 36.95 1104 ASN A C 1
ATOM 8233 O O . ASN A 1 1086 ? -11.529 14.867 54.236 1.00 37.54 1104 ASN A O 1
ATOM 8238 N N . SER A 1 1087 ? -10.476 14.076 56.046 1.00 36.01 1105 SER A N 1
ATOM 8239 C CA . SER A 1 1087 ? -10.653 15.292 56.842 1.00 36.37 1105 SER A CA 1
ATOM 8240 C C . SER A 1 1087 ? -9.517 16.312 56.660 1.00 35.47 1105 SER A C 1
ATOM 8241 O O . SER A 1 1087 ? -9.726 17.493 56.884 1.00 35.26 1105 SER A O 1
ATOM 8244 N N . GLY A 1 1088 ? -8.312 15.867 56.299 1.00 35.80 1106 GLY A N 1
ATOM 8245 C CA . GLY A 1 1088 ? -7.167 16.784 56.135 1.00 34.85 1106 GLY A CA 1
ATOM 8246 C C . GLY A 1 1088 ? -6.788 17.503 57.416 1.00 35.38 1106 GLY A C 1
ATOM 8247 O O . GLY A 1 1088 ? -6.857 16.922 58.491 1.00 37.26 1106 GLY A O 1
ATOM 8248 N N . ASN A 1 1089 ? -6.405 18.773 57.292 1.00 35.19 1107 ASN A N 1
ATOM 8249 C CA . ASN A 1 1089 ? -6.103 19.652 58.434 1.00 36.65 1107 ASN A CA 1
ATOM 8250 C C . ASN A 1 1089 ? -4.978 19.123 59.316 1.00 35.07 1107 ASN A C 1
ATOM 8251 O O . ASN A 1 1089 ? -5.091 19.088 60.539 1.00 35.22 1107 ASN A O 1
ATOM 8256 N N . VAL A 1 1090 ? -3.906 18.687 58.653 1.00 35.05 1108 VAL A N 1
ATOM 8257 C CA . VAL A 1 1090 ? -2.642 18.313 59.290 1.00 34.19 1108 VAL A CA 1
ATOM 8258 C C . VAL A 1 1090 ? -1.518 19.063 58.581 1.00 34.73 1108 VAL A C 1
ATOM 8259 O O . VAL A 1 1090 ? -1.700 19.575 57.467 1.00 33.53 1108 VAL A O 1
ATOM 8263 N N . ASN A 1 1091 ? -0.366 19.125 59.244 1.00 31.23 1109 ASN A N 1
ATOM 8264 C CA . ASN A 1 1091 ? 0.837 19.683 58.660 1.00 31.29 1109 ASN A CA 1
ATOM 8265 C C . ASN A 1 1091 ? 1.825 18.553 58.422 1.00 29.28 1109 ASN A C 1
ATOM 8266 O O . ASN A 1 1091 ? 1.902 17.628 59.226 1.00 29.56 1109 ASN A O 1
ATOM 8271 N N . LEU A 1 1092 ? 2.569 18.626 57.312 1.00 29.02 1110 LEU A N 1
ATOM 8272 C CA . LEU A 1 1092 ? 3.549 17.607 56.940 1.00 29.31 1110 LEU A CA 1
ATOM 8273 C C . LEU A 1 1092 ? 4.956 18.220 56.888 1.00 30.10 1110 LEU A C 1
ATOM 8274 O O . LEU A 1 1092 ? 5.130 19.353 56.434 1.00 30.69 1110 LEU A O 1
ATOM 8279 N N . ASP A 1 1093 ? 5.949 17.462 57.335 1.00 30.47 1111 ASP A N 1
ATOM 8280 C CA . ASP A 1 1093 ? 7.310 17.985 57.457 1.00 30.33 1111 ASP A CA 1
ATOM 8281 C C . ASP A 1 1093 ? 8.340 17.257 56.604 1.00 28.92 1111 ASP A C 1
ATOM 8282 O O . ASP A 1 1093 ? 9.191 17.897 55.976 1.00 29.34 1111 ASP A O 1
ATOM 8287 N N . ARG A 1 1094 ? 8.279 15.930 56.582 1.00 28.11 1112 ARG A N 1
ATOM 8288 C CA . ARG A 1 1094 ? 9.337 15.114 55.980 1.00 27.86 1112 ARG A CA 1
ATOM 8289 C C . ARG A 1 1094 ? 8.868 13.681 55.753 1.00 28.27 1112 ARG A C 1
ATOM 8290 O O . ARG A 1 1094 ? 8.180 13.101 56.605 1.00 28.79 1112 ARG A O 1
ATOM 8298 N N . LEU A 1 1095 ? 9.265 13.117 54.617 1.00 27.48 1113 LEU A N 1
ATOM 8299 C CA . LEU A 1 1095 ? 9.089 11.697 54.334 1.00 28.26 1113 LEU A CA 1
ATOM 8300 C C . LEU A 1 1095 ? 10.438 10.984 54.379 1.00 28.65 1113 LEU A C 1
ATOM 8301 O O . LEU A 1 1095 ? 11.342 11.318 53.616 1.00 28.14 1113 LEU A O 1
ATOM 8306 N N . ALA A 1 1096 ? 10.559 10.002 55.269 1.00 28.20 1114 ALA A N 1
ATOM 8307 C CA . ALA A 1 1096 ? 11.735 9.134 55.335 1.00 27.73 1114 ALA A CA 1
ATOM 8308 C C . ALA A 1 1096 ? 11.406 7.809 54.668 1.00 28.72 1114 ALA A C 1
ATOM 8309 O O . ALA A 1 1096 ? 10.272 7.316 54.778 1.00 28.78 1114 ALA A O 1
ATOM 8311 N N . VAL A 1 1097 ? 12.398 7.240 53.982 1.00 28.24 1115 VAL A N 1
ATOM 8312 C CA . VAL A 1 1097 ? 12.235 6.026 53.187 1.00 29.31 1115 VAL A CA 1
ATOM 8313 C C . VAL A 1 1097 ? 13.432 5.102 53.413 1.00 31.50 1115 VAL A C 1
ATOM 8314 O O . VAL A 1 1097 ? 14.580 5.532 53.275 1.00 30.50 1115 VAL A O 1
ATOM 8318 N N . SER A 1 1098 ? 13.158 3.833 53.749 1.00 32.43 1116 SER A N 1
ATOM 8319 C CA . SER A 1 1098 ? 14.208 2.807 53.902 1.00 33.79 1116 SER A CA 1
ATOM 8320 C C . SER A 1 1098 ? 13.733 1.383 53.563 1.00 34.09 1116 SER A C 1
ATOM 8321 O O . SER A 1 1098 ? 12.559 1.066 53.707 1.00 36.05 1116 SER A O 1
ATOM 8324 N N . ALA A 1 1099 ? 14.660 0.547 53.107 1.00 34.36 1117 ALA A N 1
ATOM 8325 C CA . ALA A 1 1099 ? 14.429 -0.892 52.994 1.00 36.80 1117 ALA A CA 1
ATOM 8326 C C . ALA A 1 1099 ? 14.416 -1.573 54.372 1.00 39.52 1117 ALA A C 1
ATOM 8327 O O . ALA A 1 1099 ? 13.814 -2.634 54.515 1.00 41.07 1117 ALA A O 1
ATOM 8329 N N . SER A 1 1100 ? 15.057 -0.964 55.374 1.00 39.81 1118 SER A N 1
ATOM 8330 C CA . SER A 1 1100 ? 15.050 -1.460 56.758 1.00 42.57 1118 SER A CA 1
ATOM 8331 C C . SER A 1 1100 ? 14.123 -0.599 57.593 1.00 44.67 1118 SER A C 1
ATOM 8332 O O . SER A 1 1100 ? 13.508 0.340 57.080 1.00 43.93 1118 SER A O 1
ATOM 8335 N N . ALA A 1 1101 ? 14.030 -0.908 58.888 1.00 41.05 1119 ALA A N 1
ATOM 8336 C CA . ALA A 1 1101 ? 13.287 -0.065 59.813 1.00 41.99 1119 ALA A CA 1
ATOM 8337 C C . ALA A 1 1101 ? 13.955 1.316 59.887 1.00 40.79 1119 ALA A C 1
ATOM 8338 O O . ALA A 1 1101 ? 15.184 1.430 59.880 1.00 39.96 1119 ALA A O 1
ATOM 8340 N N . ILE A 1 1102 ? 13.132 2.352 59.955 1.00 40.41 1120 ILE A N 1
ATOM 8341 C CA . ILE A 1 1102 ? 13.605 3.727 59.943 1.00 40.41 1120 ILE A CA 1
ATOM 8342 C C . ILE A 1 1102 ? 13.979 4.120 61.366 1.00 37.71 1120 ILE A C 1
ATOM 8343 O O . ILE A 1 1102 ? 13.190 3.930 62.280 1.00 36.60 1120 ILE A O 1
ATOM 8348 N N . THR A 1 1103 ? 15.171 4.690 61.527 1.00 37.07 1121 THR A N 1
ATOM 8349 C CA . THR A 1 1103 ? 15.633 5.252 62.809 1.00 36.29 1121 THR A CA 1
ATOM 8350 C C . THR A 1 1103 ? 15.902 6.738 62.622 1.00 35.30 1121 THR A C 1
ATOM 8351 O O . THR A 1 1103 ? 15.829 7.240 61.492 1.00 33.35 1121 THR A O 1
ATOM 8355 N N . THR A 1 1104 ? 16.233 7.425 63.714 1.00 31.98 1122 THR A N 1
ATOM 8356 C CA . THR A 1 1104 ? 16.490 8.865 63.690 1.00 33.72 1122 THR A CA 1
ATOM 8357 C C . THR A 1 1104 ? 17.523 9.201 62.623 1.00 32.41 1122 THR A C 1
ATOM 8358 O O . THR A 1 1104 ? 18.567 8.564 62.541 1.00 31.33 1122 THR A O 1
ATOM 8362 N N . LEU A 1 1105 ? 17.195 10.183 61.794 1.00 30.10 1123 LEU A N 1
ATOM 8363 C CA . LEU A 1 1105 ? 18.076 10.632 60.723 1.00 30.27 1123 LEU A CA 1
ATOM 8364 C C . LEU A 1 1105 ? 19.225 11.457 61.314 1.00 28.13 1123 LEU A C 1
ATOM 8365 O O . LEU A 1 1105 ? 19.040 12.144 62.324 1.00 27.22 1123 LEU A O 1
ATOM 8370 N N . ALA A 1 1106 ? 20.387 11.411 60.663 1.00 28.67 1124 ALA A N 1
ATOM 8371 C CA . ALA A 1 1106 ? 21.541 12.227 61.076 1.00 29.54 1124 ALA A CA 1
ATOM 8372 C C . ALA A 1 1106 ? 21.242 13.735 61.027 1.00 28.90 1124 ALA A C 1
ATOM 8373 O O . ALA A 1 1106 ? 21.804 14.503 61.816 1.00 28.45 1124 ALA A O 1
ATOM 8375 N N . SER A 1 1107 ? 20.325 14.155 60.146 1.00 27.60 1125 SER A N 1
ATOM 8376 C CA . SER A 1 1107 ? 19.919 15.568 60.040 1.00 27.61 1125 SER A CA 1
ATOM 8377 C C . SER A 1 1107 ? 18.921 16.040 61.092 1.00 28.85 1125 SER A C 1
ATOM 8378 O O . SER A 1 1107 ? 18.604 17.224 61.126 1.00 30.25 1125 SER A O 1
ATOM 8381 N N . GLU A 1 1108 ? 18.403 15.136 61.921 1.00 29.43 1126 GLU A N 1
ATOM 8382 C CA . GLU A 1 1108 ? 17.295 15.455 62.821 1.00 30.78 1126 GLU A CA 1
ATOM 8383 C C . GLU A 1 1108 ? 17.640 15.218 64.291 1.00 32.34 1126 GLU A C 1
ATOM 8384 O O . GLU A 1 1108 ? 16.751 15.040 65.102 1.00 33.23 1126 GLU A O 1
ATOM 8390 N N . ARG A 1 1109 ? 18.926 15.249 64.636 1.00 33.56 1127 ARG A N 1
ATOM 8391 C CA . ARG A 1 1109 ? 19.358 15.013 66.022 1.00 33.74 1127 ARG A CA 1
ATOM 8392 C C . ARG A 1 1109 ? 19.070 16.181 66.980 1.00 32.32 1127 ARG A C 1
ATOM 8393 O O . ARG A 1 1109 ? 18.931 15.964 68.185 1.00 29.66 1127 ARG A O 1
ATOM 8401 N N . ASN A 1 1110 ? 18.998 17.413 66.457 1.00 30.63 1128 ASN A N 1
ATOM 8402 C CA . ASN A 1 1110 ? 18.858 18.613 67.288 1.00 30.23 1128 ASN A CA 1
ATOM 8403 C C . ASN A 1 1110 ? 17.499 18.667 67.970 1.00 31.57 1128 ASN A C 1
ATOM 8404 O O . ASN A 1 1110 ? 16.486 18.617 67.302 1.00 30.41 1128 ASN A O 1
ATOM 8409 N N . LEU A 1 1111 ? 17.494 18.790 69.299 1.00 29.90 1129 LEU A N 1
ATOM 8410 C CA . LEU A 1 1111 ? 16.264 18.896 70.077 1.00 31.19 1129 LEU A CA 1
ATOM 8411 C C . LEU A 1 1111 ? 15.730 20.305 70.262 1.00 31.42 1129 LEU A C 1
ATOM 8412 O O . LEU A 1 1111 ? 14.578 20.469 70.688 1.00 31.19 1129 LEU A O 1
ATOM 8417 N N . LEU A 1 1112 ? 16.545 21.321 69.963 1.00 28.29 1130 LEU A N 1
ATOM 8418 C CA . LEU A 1 1112 ? 16.109 22.701 70.122 1.00 28.80 1130 LEU A CA 1
ATOM 8419 C C . LEU A 1 1112 ? 15.250 23.142 68.922 1.00 29.07 1130 LEU A C 1
ATOM 8420 O O . LEU A 1 1112 ? 15.387 22.599 67.839 1.00 29.31 1130 LEU A O 1
ATOM 8425 N N . ASP A 1 1113 ? 14.342 24.077 69.173 1.00 30.14 1131 ASP A N 1
ATOM 8426 C CA . ASP A 1 1113 ? 13.628 24.825 68.135 1.00 30.89 1131 ASP A CA 1
ATOM 8427 C C . ASP A 1 1113 ? 14.446 26.056 67.765 1.00 30.25 1131 ASP A C 1
ATOM 8428 O O . ASP A 1 1113 ? 14.900 26.773 68.653 1.00 30.82 1131 ASP A O 1
ATOM 8433 N N . ASN A 1 1114 ? 14.600 26.305 66.464 1.00 28.20 1132 ASN A N 1
ATOM 8434 C CA . ASN A 1 1114 ? 15.242 27.513 65.942 1.00 26.41 1132 ASN A CA 1
ATOM 8435 C C . ASN A 1 1114 ? 16.615 27.759 66.588 1.00 26.61 1132 ASN A C 1
ATOM 8436 O O . ASN A 1 1114 ? 16.980 28.902 66.907 1.00 25.18 1132 ASN A O 1
ATOM 8441 N N . GLY A 1 1115 ? 17.366 26.669 66.747 1.00 27.38 1133 GLY A N 1
ATOM 8442 C CA . GLY A 1 1115 ? 18.677 26.704 67.340 1.00 28.07 1133 GLY A CA 1
ATOM 8443 C C . GLY A 1 1115 ? 19.664 27.475 66.487 1.00 28.48 1133 GLY A C 1
ATOM 8444 O O . GLY A 1 1115 ? 20.636 28.021 67.010 1.00 26.96 1133 GLY A O 1
ATOM 8445 N N . ASP A 1 1116 ? 19.406 27.508 65.174 1.00 27.87 1134 ASP A N 1
ATOM 8446 C CA . ASP A 1 1116 ? 20.227 28.246 64.208 1.00 27.38 1134 ASP A CA 1
ATOM 8447 C C . ASP A 1 1116 ? 19.735 29.677 63.889 1.00 28.05 1134 ASP A C 1
ATOM 8448 O O . ASP A 1 1116 ? 20.334 30.361 63.036 1.00 27.00 1134 ASP A O 1
ATOM 8453 N N . PHE A 1 1117 ? 18.665 30.105 64.572 1.00 26.80 1135 PHE A N 1
ATOM 8454 C CA . PHE A 1 1117 ? 18.027 31.417 64.406 1.00 28.04 1135 PHE A CA 1
ATOM 8455 C C . PHE A 1 1117 ? 17.668 31.739 62.937 1.00 27.58 1135 PHE A C 1
ATOM 8456 O O . PHE A 1 1117 ? 17.601 32.902 62.547 1.00 27.27 1135 PHE A O 1
ATOM 8464 N N . GLU A 1 1118 ? 17.412 30.701 62.145 1.00 26.59 1136 GLU A N 1
ATOM 8465 C CA . GLU A 1 1118 ? 17.165 30.893 60.712 1.00 27.00 1136 GLU A CA 1
ATOM 8466 C C . GLU A 1 1118 ? 15.737 31.274 60.384 1.00 28.28 1136 GLU A C 1
ATOM 8467 O O . GLU A 1 1118 ? 15.464 31.710 59.260 1.00 26.26 1136 GLU A O 1
ATOM 8473 N N . ARG A 1 1119 ? 14.834 31.115 61.345 1.00 28.06 1137 ARG A N 1
ATOM 8474 C CA . ARG A 1 1119 ? 13.422 31.413 61.117 1.00 29.23 1137 ARG A CA 1
ATOM 8475 C C . ARG A 1 1119 ? 13.244 32.903 60.807 1.00 29.87 1137 ARG A C 1
ATOM 8476 O O . ARG A 1 1119 ? 13.911 33.777 61.397 1.00 28.55 1137 ARG A O 1
ATOM 8484 N N . ASP A 1 1120 ? 12.358 33.182 59.857 1.00 30.83 1138 ASP A N 1
ATOM 8485 C CA . ASP A 1 1120 ? 11.944 34.553 59.563 1.00 31.94 1138 ASP A CA 1
ATOM 8486 C C . ASP A 1 1120 ? 11.493 35.180 60.887 1.00 31.14 1138 ASP A C 1
ATOM 8487 O O . ASP A 1 1120 ? 10.644 34.621 61.577 1.00 31.20 1138 ASP A O 1
ATOM 8492 N N . THR A 1 1121 ? 12.058 36.334 61.232 1.00 31.84 1139 THR A N 1
ATOM 8493 C CA . THR A 1 1121 ? 11.830 36.941 62.563 1.00 34.58 1139 THR A CA 1
ATOM 8494 C C . THR A 1 1121 ? 10.425 37.517 62.790 1.00 36.00 1139 THR A C 1
ATOM 8495 O O . THR A 1 1121 ? 10.091 37.914 63.908 1.00 35.49 1139 THR A O 1
ATOM 8499 N N . THR A 1 1122 ? 9.604 37.547 61.740 1.00 36.50 1140 THR A N 1
ATOM 8500 C CA . THR A 1 1122 ? 8.149 37.693 61.881 1.00 40.08 1140 THR A CA 1
ATOM 8501 C C . THR A 1 1122 ? 7.540 36.611 62.762 1.00 39.81 1140 THR A C 1
ATOM 8502 O O . THR A 1 1122 ? 6.547 36.865 63.432 1.00 40.54 1140 THR A O 1
ATOM 8506 N N . TYR A 1 1123 ? 8.114 35.406 62.749 1.00 38.48 1141 TYR A N 1
ATOM 8507 C CA . TYR A 1 1123 ? 7.594 34.286 63.555 1.00 39.42 1141 TYR A CA 1
ATOM 8508 C C . TYR A 1 1123 ? 8.464 34.018 64.777 1.00 39.22 1141 TYR A C 1
ATOM 8509 O O . TYR A 1 1123 ? 9.697 34.104 64.702 1.00 39.99 1141 TYR A O 1
ATOM 8518 N N . ASN A 1 1124 ? 7.817 33.691 65.893 1.00 36.41 1142 ASN A N 1
ATOM 8519 C CA . ASN A 1 1124 ? 8.525 33.418 67.141 1.00 37.50 1142 ASN A CA 1
ATOM 8520 C C . ASN A 1 1124 ? 9.023 31.970 67.214 1.00 35.26 1142 ASN A C 1
ATOM 8521 O O . ASN A 1 1124 ? 8.850 31.182 66.273 1.00 33.39 1142 ASN A O 1
ATOM 8526 N N . SER A 1 1125 ? 9.655 31.639 68.336 1.00 34.17 1143 SER A N 1
ATOM 8527 C CA . SER A 1 1125 ? 10.251 30.337 68.551 1.00 34.59 1143 SER A CA 1
ATOM 8528 C C . SER A 1 1125 ? 10.204 29.979 70.039 1.00 35.18 1143 SER A C 1
ATOM 8529 O O . SER A 1 1125 ? 9.742 30.777 70.857 1.00 37.44 1143 SER A O 1
ATOM 8532 N N . ASN A 1 1126 ? 10.706 28.796 70.377 1.00 33.06 1144 ASN A N 1
ATOM 8533 C CA . ASN A 1 1126 ? 10.786 28.346 71.766 1.00 33.94 1144 ASN A CA 1
ATOM 8534 C C . ASN A 1 1126 ? 11.847 29.115 72.594 1.00 34.74 1144 ASN A C 1
ATOM 8535 O O . ASN A 1 1126 ? 11.925 28.937 73.812 1.00 34.53 1144 ASN A O 1
ATOM 8540 N N . TRP A 1 1127 ? 12.671 29.953 71.952 1.00 33.82 1145 TRP A N 1
ATOM 8541 C CA . TRP A 1 1127 ? 13.540 30.882 72.700 1.00 34.43 1145 TRP A CA 1
ATOM 8542 C C . TRP A 1 1127 ? 12.758 31.947 73.478 1.00 34.16 1145 TRP A C 1
ATOM 8543 O O . TRP A 1 1127 ? 11.835 32.559 72.951 1.00 33.13 1145 TRP A O 1
ATOM 8554 N N . THR A 1 1128 ? 13.159 32.178 74.729 1.00 34.88 1146 THR A N 1
ATOM 8555 C CA . THR A 1 1128 ? 12.677 33.309 75.529 1.00 35.65 1146 THR A CA 1
ATOM 8556 C C . THR A 1 1128 ? 13.861 34.193 75.887 1.00 37.93 1146 THR A C 1
ATOM 8557 O O . THR A 1 1128 ? 15.019 33.760 75.790 1.00 35.26 1146 THR A O 1
ATOM 8561 N N . GLN A 1 1129 ? 13.570 35.425 76.304 1.00 38.51 1147 GLN A N 1
ATOM 8562 C CA . GLN A 1 1129 ? 14.610 36.387 76.660 1.00 39.79 1147 GLN A CA 1
ATOM 8563 C C . GLN A 1 1129 ? 14.358 37.018 78.015 1.00 42.01 1147 GLN A C 1
ATOM 8564 O O . GLN A 1 1129 ? 13.229 37.065 78.491 1.00 41.60 1147 GLN A O 1
ATOM 8570 N N . TRP A 1 1130 ? 15.430 37.495 78.634 1.00 42.91 1148 TRP A N 1
ATOM 8571 C CA . TRP A 1 1130 ? 15.328 38.248 79.872 1.00 43.58 1148 TRP A CA 1
ATOM 8572 C C . TRP A 1 1130 ? 16.337 39.388 79.860 1.00 44.33 1148 TRP A C 1
ATOM 8573 O O . TRP A 1 1130 ? 17.459 39.260 79.332 1.00 38.35 1148 TRP A O 1
ATOM 8584 N N . GLN A 1 1131 ? 15.910 40.503 80.441 1.00 43.97 1149 GLN A N 1
ATOM 8585 C CA . GLN A 1 1131 ? 16.789 41.599 80.798 1.00 47.12 1149 GLN A CA 1
ATOM 8586 C C . GLN A 1 1131 ? 16.273 42.200 82.120 1.00 48.99 1149 GLN A C 1
ATOM 8587 O O . GLN A 1 1131 ? 15.121 41.952 82.491 1.00 46.70 1149 GLN A O 1
ATOM 8593 N N . PRO A 1 1132 ? 17.121 42.963 82.844 1.00 49.17 1150 PRO A N 1
ATOM 8594 C CA . PRO A 1 1132 ? 16.646 43.614 84.080 1.00 50.76 1150 PRO A CA 1
ATOM 8595 C C . PRO A 1 1132 ? 15.459 44.537 83.828 1.00 50.82 1150 PRO A C 1
ATOM 8596 O O . PRO A 1 1132 ? 15.411 45.215 82.789 1.00 51.16 1150 PRO A O 1
ATOM 8600 N N . SER A 1 1133 ? 14.517 44.560 84.769 1.00 53.10 1151 SER A N 1
ATOM 8601 C CA . SER A 1 1133 ? 13.343 45.431 84.674 1.00 54.31 1151 SER A CA 1
ATOM 8602 C C . SER A 1 1133 ? 13.776 46.885 84.456 1.00 53.12 1151 SER A C 1
ATOM 8603 O O . SER A 1 1133 ? 14.637 47.388 85.172 1.00 54.41 1151 SER A O 1
ATOM 8606 N N . GLY A 1 1134 ? 13.208 47.531 83.441 1.00 50.84 1152 GLY A N 1
ATOM 8607 C CA . GLY A 1 1134 ? 13.557 48.902 83.092 1.00 51.95 1152 GLY A CA 1
ATOM 8608 C C . GLY A 1 1134 ? 14.599 49.064 81.998 1.00 51.56 1152 GLY A C 1
ATOM 8609 O O . GLY A 1 1134 ? 14.762 50.162 81.473 1.00 54.94 1152 GLY A O 1
ATOM 8610 N N . GLN A 1 1135 ? 15.311 47.992 81.649 1.00 51.53 1153 GLN A N 1
ATOM 8611 C CA . GLN A 1 1135 ? 16.331 48.048 80.602 1.00 47.73 1153 GLN A CA 1
ATOM 8612 C C . GLN A 1 1135 ? 15.720 47.653 79.245 1.00 46.27 1153 GLN A C 1
ATOM 8613 O O . GLN A 1 1135 ? 14.965 46.690 79.170 1.00 44.82 1153 GLN A O 1
ATOM 8619 N N . PRO A 1 1136 ? 16.055 48.388 78.164 1.00 47.62 1154 PRO A N 1
ATOM 8620 C CA . PRO A 1 1136 ? 15.676 47.893 76.833 1.00 47.32 1154 PRO A CA 1
ATOM 8621 C C . PRO A 1 1136 ? 16.367 46.558 76.495 1.00 45.95 1154 PRO A C 1
ATOM 8622 O O . PRO A 1 1136 ? 17.504 46.314 76.930 1.00 43.62 1154 PRO A O 1
ATOM 8626 N N . SER A 1 1137 ? 15.678 45.700 75.745 1.00 43.38 1155 SER A N 1
ATOM 8627 C CA . SER A 1 1137 ? 16.284 44.464 75.252 1.00 41.28 1155 SER A CA 1
ATOM 8628 C C . SER A 1 1137 ? 17.542 44.775 74.441 1.00 36.70 1155 SER A C 1
ATOM 8629 O O . SER A 1 1137 ? 17.542 45.685 73.628 1.00 36.94 1155 SER A O 1
ATOM 8632 N N . ALA A 1 1138 ? 18.611 44.025 74.698 1.00 36.56 1156 ALA A N 1
ATOM 8633 C CA . ALA A 1 1138 ? 19.837 44.092 73.918 1.00 34.74 1156 ALA A CA 1
ATOM 8634 C C . ALA A 1 1138 ? 19.909 42.995 72.829 1.00 33.32 1156 ALA A C 1
ATOM 8635 O O . ALA A 1 1138 ? 20.878 42.943 72.064 1.00 33.77 1156 ALA A O 1
ATOM 8637 N N . PHE A 1 1139 ? 18.871 42.163 72.751 1.00 34.24 1157 PHE A N 1
ATOM 8638 C CA . PHE A 1 1139 ? 18.852 40.949 71.936 1.00 33.41 1157 PHE A CA 1
ATOM 8639 C C . PHE A 1 1139 ? 18.049 41.161 70.652 1.00 32.65 1157 PHE A C 1
ATOM 8640 O O . PHE A 1 1139 ? 16.986 41.766 70.675 1.00 31.96 1157 PHE A O 1
ATOM 8648 N N . GLY A 1 1140 ? 18.572 40.655 69.543 1.00 31.68 1158 GLY A N 1
ATOM 8649 C CA . GLY A 1 1140 ? 17.786 40.506 68.308 1.00 31.05 1158 GLY A CA 1
ATOM 8650 C C . GLY A 1 1140 ? 18.353 39.391 67.461 1.00 30.02 1158 GLY A C 1
ATOM 8651 O O . GLY A 1 1140 ? 19.299 38.689 67.877 1.00 29.15 1158 GLY A O 1
ATOM 8652 N N . ILE A 1 1141 ? 17.753 39.208 66.290 1.00 28.97 1159 ILE A N 1
ATOM 8653 C CA . ILE A 1 1141 ? 18.208 38.231 65.302 1.00 28.27 1159 ILE A CA 1
ATOM 8654 C C . ILE A 1 1141 ? 18.234 38.920 63.955 1.00 29.23 1159 ILE A C 1
ATOM 8655 O O . ILE A 1 1141 ? 17.225 39.459 63.532 1.00 28.21 1159 ILE A O 1
ATOM 8660 N N . ASP A 1 1142 ? 19.384 38.924 63.300 1.00 29.68 1160 ASP A N 1
ATOM 8661 C CA . ASP A 1 1142 ? 19.464 39.367 61.895 1.00 32.13 1160 ASP A CA 1
ATOM 8662 C C . ASP A 1 1142 ? 20.715 38.803 61.228 1.00 30.18 1160 ASP A C 1
ATOM 8663 O O . ASP A 1 1142 ? 21.394 37.950 61.814 1.00 28.12 1160 ASP A O 1
ATOM 8668 N N . SER A 1 1143 ? 21.007 39.258 60.011 1.00 29.43 1161 SER A N 1
ATOM 8669 C CA . SER A 1 1143 ? 22.103 38.730 59.213 1.00 30.67 1161 SER A CA 1
ATOM 8670 C C . SER A 1 1143 ? 23.464 39.417 59.384 1.00 30.54 1161 SER A C 1
ATOM 8671 O O . SER A 1 1143 ? 24.477 38.870 58.957 1.00 31.59 1161 SER A O 1
ATOM 8674 N N . GLY A 1 1144 ? 23.487 40.625 59.936 1.00 30.52 1162 GLY A N 1
ATOM 8675 C CA . GLY A 1 1144 ? 24.733 41.397 60.035 1.00 29.26 1162 GLY A CA 1
ATOM 8676 C C . GLY A 1 1144 ? 25.210 42.008 58.736 1.00 31.31 1162 GLY A C 1
ATOM 8677 O O . GLY A 1 1144 ? 26.348 42.505 58.665 1.00 29.59 1162 GLY A O 1
ATOM 8678 N N . ASN A 1 1145 ? 24.345 42.000 57.708 1.00 29.97 1163 ASN A N 1
ATOM 8679 C CA . ASN A 1 1145 ? 24.719 42.516 56.382 1.00 29.94 1163 ASN A CA 1
ATOM 8680 C C . ASN A 1 1145 ? 24.625 44.053 56.295 1.00 29.35 1163 ASN A C 1
ATOM 8681 O O . ASN A 1 1145 ? 25.206 44.653 55.384 1.00 30.94 1163 ASN A O 1
ATOM 8686 N N . ALA A 1 1146 ? 23.922 44.694 57.233 1.00 28.57 1164 ALA A N 1
ATOM 8687 C CA . ALA A 1 1146 ? 23.846 46.166 57.281 1.00 31.74 1164 ALA A CA 1
ATOM 8688 C C . ALA A 1 1146 ? 25.158 46.814 57.738 1.00 33.59 1164 ALA A C 1
ATOM 8689 O O . ALA A 1 1146 ? 25.324 48.020 57.594 1.00 33.99 1164 ALA A O 1
ATOM 8691 N N . LEU A 1 1147 ? 26.084 46.009 58.268 1.00 32.23 1165 LEU A N 1
ATOM 8692 C CA . LEU A 1 1147 ? 27.346 46.485 58.791 1.00 30.90 1165 LEU A CA 1
ATOM 8693 C C . LEU A 1 1147 ? 28.430 46.480 57.728 1.00 30.40 1165 LEU A C 1
ATOM 8694 O O . LEU A 1 1147 ? 28.431 45.636 56.837 1.00 29.14 1165 LEU A O 1
ATOM 8699 N N . HIS A 1 1148 ? 29.370 47.415 57.860 1.00 28.69 1166 HIS A N 1
ATOM 8700 C CA . HIS A 1 1148 ? 30.518 47.521 56.965 1.00 29.57 1166 HIS A CA 1
ATOM 8701 C C . HIS A 1 1148 ? 31.820 47.470 57.757 1.00 31.16 1166 HIS A C 1
ATOM 8702 O O . HIS A 1 1148 ? 32.102 48.413 58.473 1.00 33.00 1166 HIS A O 1
ATOM 8709 N N . PRO A 1 1149 ? 32.602 46.369 57.647 1.00 32.12 1167 PRO A N 1
ATOM 8710 C CA . PRO A 1 1149 ? 32.310 45.120 56.914 1.00 32.65 1167 PRO A CA 1
ATOM 8711 C C . PRO A 1 1149 ? 31.190 44.305 57.588 1.00 30.88 1167 PRO A C 1
ATOM 8712 O O . PRO A 1 1149 ? 30.851 44.580 58.737 1.00 28.70 1167 PRO A O 1
ATOM 8716 N N . PRO A 1 1150 ? 30.593 43.333 56.867 1.00 31.60 1168 PRO A N 1
ATOM 8717 C CA . PRO A 1 1150 ? 29.564 42.504 57.524 1.00 32.24 1168 PRO A CA 1
ATOM 8718 C C . PRO A 1 1150 ? 30.086 41.709 58.723 1.00 31.81 1168 PRO A C 1
ATOM 8719 O O . PRO A 1 1150 ? 31.248 41.293 58.737 1.00 33.46 1168 PRO A O 1
ATOM 8723 N N . GLU A 1 1151 ? 29.227 41.525 59.713 1.00 32.89 1169 GLU A N 1
ATOM 8724 C CA . GLU A 1 1151 ? 29.474 40.596 60.801 1.00 33.66 1169 GLU A CA 1
ATOM 8725 C C . GLU A 1 1151 ? 28.436 39.498 60.643 1.00 32.03 1169 GLU A C 1
ATOM 8726 O O . GLU A 1 1151 ? 27.379 39.531 61.265 1.00 31.53 1169 GLU A O 1
ATOM 8732 N N . GLY A 1 1152 ? 28.767 38.530 59.795 1.00 31.48 1170 GLY A N 1
ATOM 8733 C CA . GLY A 1 1152 ? 27.808 37.532 59.317 1.00 31.71 1170 GLY A CA 1
ATOM 8734 C C . GLY A 1 1152 ? 27.429 36.448 60.314 1.00 31.88 1170 GLY A C 1
ATOM 8735 O O . GLY A 1 1152 ? 27.881 36.456 61.466 1.00 28.24 1170 GLY A O 1
ATOM 8736 N N . PRO A 1 1153 ? 26.575 35.506 59.882 1.00 30.20 1171 PRO A N 1
ATOM 8737 C CA . PRO A 1 1153 ? 26.215 34.358 60.712 1.00 29.66 1171 PRO A CA 1
ATOM 8738 C C . PRO A 1 1153 ? 27.319 33.315 60.660 1.00 27.73 1171 PRO A C 1
ATOM 8739 O O . PRO A 1 1153 ? 28.225 33.417 59.826 1.00 27.45 1171 PRO A O 1
ATOM 8743 N N . ALA A 1 1154 ? 27.258 32.320 61.537 1.00 26.84 1172 ALA A N 1
ATOM 8744 C CA . ALA A 1 1154 ? 28.202 31.193 61.446 1.00 26.86 1172 ALA A CA 1
ATOM 8745 C C . ALA A 1 1154 ? 27.786 30.264 60.296 1.00 27.00 1172 ALA A C 1
ATOM 8746 O O . ALA A 1 1154 ? 28.633 29.729 59.580 1.00 26.91 1172 ALA A O 1
ATOM 8748 N N . ARG A 1 1155 ? 26.479 30.086 60.126 1.00 27.17 1173 ARG A N 1
ATOM 8749 C CA . ARG A 1 1155 ? 25.941 29.288 59.023 1.00 26.80 1173 ARG A CA 1
ATOM 8750 C C . ARG A 1 1155 ? 24.641 29.908 58.523 1.00 25.07 1173 ARG A C 1
ATOM 8751 O O . ARG A 1 1155 ? 23.874 30.496 59.287 1.00 25.04 1173 ARG A O 1
ATOM 8759 N N . ARG A 1 1156 ? 24.424 29.758 57.226 1.00 25.99 1174 ARG A N 1
ATOM 8760 C CA . ARG A 1 1156 ? 23.200 30.178 56.558 1.00 25.57 1174 ARG A CA 1
ATOM 8761 C C . ARG A 1 1156 ? 22.999 31.696 56.651 1.00 24.82 1174 ARG A C 1
ATOM 8762 O O . ARG A 1 1156 ? 23.928 32.433 56.286 1.00 25.02 1174 ARG A O 1
ATOM 8770 N N . ASN A 1 1157 ? 21.839 32.181 57.099 1.00 23.77 1175 ASN A N 1
ATOM 8771 C CA . ASN A 1 1157 ? 21.457 33.576 56.873 1.00 24.74 1175 ASN A CA 1
ATOM 8772 C C . ASN A 1 1157 ? 21.477 34.456 58.105 1.00 24.64 1175 ASN A C 1
ATOM 8773 O O . ASN A 1 1157 ? 21.714 35.648 57.975 1.00 25.64 1175 ASN A O 1
ATOM 8778 N N . GLN A 1 1158 ? 21.230 33.896 59.289 1.00 24.72 1176 GLN A N 1
ATOM 8779 C CA . GLN A 1 1158 ? 20.981 34.708 60.473 1.00 25.21 1176 GLN A CA 1
ATOM 8780 C C . GLN A 1 1158 ? 21.713 34.207 61.733 1.00 25.53 1176 GLN A C 1
ATOM 8781 O O . GLN A 1 1158 ? 22.094 33.036 61.855 1.00 24.66 1176 GLN A O 1
ATOM 8787 N N . ARG A 1 1159 ? 21.874 35.111 62.682 1.00 25.73 1177 ARG A N 1
ATOM 8788 C CA . ARG A 1 1159 ? 22.415 34.752 63.997 1.00 27.40 1177 ARG A CA 1
ATOM 8789 C C . ARG A 1 1159 ? 21.838 35.694 65.037 1.00 26.23 1177 ARG A C 1
ATOM 8790 O O . ARG A 1 1159 ? 21.482 36.854 64.744 1.00 26.58 1177 ARG A O 1
ATOM 8798 N N . ALA A 1 1160 ? 21.736 35.195 66.256 1.00 24.83 1178 ALA A N 1
ATOM 8799 C CA . ALA A 1 1160 ? 21.326 36.030 67.354 1.00 26.37 1178 ALA A CA 1
ATOM 8800 C C . ALA A 1 1160 ? 22.456 37.011 67.691 1.00 27.09 1178 ALA A C 1
ATOM 8801 O O . ALA A 1 1160 ? 23.642 36.715 67.466 1.00 29.02 1178 ALA A O 1
ATOM 8803 N N . TYR A 1 1161 ? 22.086 38.178 68.214 1.00 28.85 1179 TYR A N 1
ATOM 8804 C CA . TYR A 1 1161 ? 23.067 39.126 68.748 1.00 29.32 1179 TYR A CA 1
ATOM 8805 C C . TYR A 1 1161 ? 22.605 39.656 70.092 1.00 30.15 1179 TYR A C 1
ATOM 8806 O O . TYR A 1 1161 ? 21.407 39.796 70.329 1.00 28.21 1179 TYR A O 1
ATOM 8815 N N . PHE A 1 1162 ? 23.566 39.929 70.967 1.00 29.68 1180 PHE A N 1
ATOM 8816 C CA . PHE A 1 1162 ? 23.355 40.796 72.122 1.00 30.85 1180 PHE A CA 1
ATOM 8817 C C . PHE A 1 1162 ? 24.217 42.024 71.840 1.00 31.52 1180 PHE A C 1
ATOM 8818 O O . PHE A 1 1162 ? 25.392 41.888 71.533 1.00 30.39 1180 PHE A O 1
ATOM 8826 N N . HIS A 1 1163 ? 23.632 43.210 71.933 1.00 32.89 1181 HIS A N 1
ATOM 8827 C CA . HIS A 1 1163 ? 24.390 44.447 71.820 1.00 33.84 1181 HIS A CA 1
ATOM 8828 C C . HIS A 1 1163 ? 23.618 45.595 72.431 1.00 35.35 1181 HIS A C 1
ATOM 8829 O O . HIS A 1 1163 ? 22.417 45.722 72.224 1.00 33.41 1181 HIS A O 1
ATOM 8836 N N . SER A 1 1164 ? 24.327 46.421 73.194 1.00 38.95 1182 SER A N 1
ATOM 8837 C CA . SER A 1 1164 ? 23.851 47.754 73.556 1.00 39.39 1182 SER A CA 1
ATOM 8838 C C . SER A 1 1164 ? 25.031 48.700 73.660 1.00 40.35 1182 SER A C 1
ATOM 8839 O O . SER A 1 1164 ? 26.143 48.271 73.995 1.00 37.28 1182 SER A O 1
ATOM 8842 N N . ASP A 1 1165 ? 24.771 49.980 73.370 1.00 42.88 1183 ASP A N 1
ATOM 8843 C CA . ASP A 1 1165 ? 25.782 51.046 73.429 1.00 44.98 1183 ASP A CA 1
ATOM 8844 C C . ASP A 1 1165 ? 26.091 51.422 74.876 1.00 45.38 1183 ASP A C 1
ATOM 8845 O O . ASP A 1 1165 ? 27.119 52.035 75.140 1.00 45.21 1183 ASP A O 1
ATOM 8850 N N . ASN A 1 1166 ? 25.180 51.085 75.790 1.00 43.64 1184 ASN A N 1
ATOM 8851 C CA . ASN A 1 1166 ? 25.295 51.415 77.197 1.00 46.33 1184 ASN A CA 1
ATOM 8852 C C . ASN A 1 1166 ? 25.278 50.105 78.011 1.00 47.68 1184 ASN A C 1
ATOM 8853 O O . ASN A 1 1166 ? 25.040 49.015 77.454 1.00 44.98 1184 ASN A O 1
ATOM 8858 N N . ALA A 1 1167 ? 25.577 50.203 79.306 1.00 44.46 1185 ALA A N 1
ATOM 8859 C CA . ALA A 1 1167 ? 25.720 49.023 80.167 1.00 44.03 1185 ALA A CA 1
ATOM 8860 C C . ALA A 1 1167 ? 24.460 48.164 80.104 1.00 42.77 1185 ALA A C 1
ATOM 8861 O O . ALA A 1 1167 ? 23.368 48.701 79.979 1.00 42.26 1185 ALA A O 1
ATOM 8863 N N . TYR A 1 1168 ? 24.621 46.838 80.135 1.00 39.43 1186 TYR A N 1
ATOM 8864 C CA . TYR A 1 1168 ? 23.471 45.933 79.990 1.00 39.16 1186 TYR A CA 1
ATOM 8865 C C . TYR A 1 1168 ? 23.703 44.534 80.524 1.00 37.77 1186 TYR A C 1
ATOM 8866 O O . TYR A 1 1168 ? 24.838 44.053 80.580 1.00 38.55 1186 TYR A O 1
ATOM 8875 N N . GLN A 1 1169 ? 22.599 43.903 80.918 1.00 38.64 1187 GLN A N 1
ATOM 8876 C CA . GLN A 1 1169 ? 22.517 42.472 81.128 1.00 40.97 1187 GLN A CA 1
ATOM 8877 C C . GLN A 1 1169 ? 21.451 41.931 80.179 1.00 41.12 1187 GLN A C 1
ATOM 8878 O O . GLN A 1 1169 ? 20.442 42.593 79.922 1.00 43.19 1187 GLN A O 1
ATOM 8884 N N . GLN A 1 1170 ? 21.670 40.723 79.681 1.00 39.24 1188 GLN A N 1
ATOM 8885 C CA . GLN A 1 1170 ? 20.752 40.116 78.716 1.00 36.48 1188 GLN A CA 1
ATOM 8886 C C . GLN A 1 1170 ? 20.970 38.619 78.686 1.00 34.72 1188 GLN A C 1
ATOM 8887 O O . GLN A 1 1170 ? 22.113 38.144 78.776 1.00 34.21 1188 GLN A O 1
ATOM 8893 N N . SER A 1 1171 ? 19.874 37.880 78.554 1.00 32.58 1189 SER A N 1
ATOM 8894 C CA . SER A 1 1171 ? 19.942 36.450 78.302 1.00 33.23 1189 SER A CA 1
ATOM 8895 C C . SER A 1 1171 ? 18.875 36.019 77.324 1.00 31.62 1189 SER A C 1
ATOM 8896 O O . SER A 1 1171 ? 17.866 36.698 77.155 1.00 32.57 1189 SER A O 1
ATOM 8899 N N . ILE A 1 1172 ? 19.122 34.882 76.690 1.00 31.96 1190 ILE A N 1
ATOM 8900 C CA . ILE A 1 1172 ? 18.069 34.103 76.068 1.00 31.44 1190 ILE A CA 1
ATOM 8901 C C . ILE A 1 1172 ? 18.130 32.704 76.634 1.00 30.90 1190 ILE A C 1
ATOM 8902 O O . ILE A 1 1172 ? 19.195 32.241 77.041 1.00 32.80 1190 ILE A O 1
ATOM 8907 N N . HIS A 1 1173 ? 16.982 32.040 76.654 1.00 31.03 1191 HIS A N 1
ATOM 8908 C CA . HIS A 1 1173 ? 16.859 30.695 77.204 1.00 34.00 1191 HIS A CA 1
ATOM 8909 C C . HIS A 1 1173 ? 15.880 29.900 76.374 1.00 32.09 1191 HIS A C 1
ATOM 8910 O O . HIS A 1 1173 ? 14.951 30.463 75.812 1.00 33.00 1191 HIS A O 1
ATOM 8917 N N . GLN A 1 1174 ? 16.083 28.593 76.330 1.00 33.46 1192 GLN A N 1
ATOM 8918 C CA . GLN A 1 1174 ? 15.103 27.677 75.748 1.00 34.00 1192 GLN A CA 1
ATOM 8919 C C . GLN A 1 1174 ? 15.038 26.395 76.598 1.00 34.48 1192 GLN A C 1
ATOM 8920 O O . GLN A 1 1174 ? 16.063 25.757 76.825 1.00 33.16 1192 GLN A O 1
ATOM 8926 N N . VAL A 1 1175 ? 13.827 26.012 77.014 1.00 35.21 1193 VAL A N 1
ATOM 8927 C CA . VAL A 1 1175 ? 13.587 24.755 77.725 1.00 34.88 1193 VAL A CA 1
ATOM 8928 C C . VAL A 1 1175 ? 12.925 23.736 76.800 1.00 35.45 1193 VAL A C 1
ATOM 8929 O O . VAL A 1 1175 ? 11.896 24.037 76.167 1.00 35.25 1193 VAL A O 1
ATOM 8933 N N . VAL A 1 1176 ? 13.511 22.543 76.719 1.00 33.63 1194 VAL A N 1
ATOM 8934 C CA . VAL A 1 1176 ? 12.919 21.432 75.978 1.00 35.01 1194 VAL A CA 1
ATOM 8935 C C . VAL A 1 1176 ? 12.811 20.202 76.869 1.00 35.99 1194 VAL A C 1
ATOM 8936 O O . VAL A 1 1176 ? 13.702 19.950 77.682 1.00 34.79 1194 VAL A O 1
ATOM 8940 N N . ASP A 1 1177 ? 11.716 19.452 76.713 1.00 37.50 1195 ASP A N 1
ATOM 8941 C CA . ASP A 1 1177 ? 11.592 18.131 77.331 1.00 42.35 1195 ASP A CA 1
ATOM 8942 C C . ASP A 1 1177 ? 12.349 17.168 76.462 1.00 42.34 1195 ASP A C 1
ATOM 8943 O O . ASP A 1 1177 ? 12.200 17.206 75.244 1.00 45.46 1195 ASP A O 1
ATOM 8948 N N . VAL A 1 1178 ? 13.172 16.327 77.076 1.00 40.01 1196 VAL A N 1
ATOM 8949 C CA . VAL A 1 1178 ? 14.015 15.393 76.331 1.00 39.63 1196 VAL A CA 1
ATOM 8950 C C . VAL A 1 1178 ? 13.243 14.129 75.973 1.00 42.49 1196 VAL A C 1
ATOM 8951 O O . VAL A 1 1178 ? 12.251 13.825 76.627 1.00 42.18 1196 VAL A O 1
ATOM 8955 N N . PRO A 1 1179 ? 13.680 13.402 74.923 1.00 44.44 1197 PRO A N 1
ATOM 8956 C CA . PRO A 1 1179 ? 12.967 12.180 74.527 1.00 45.89 1197 PRO A CA 1
ATOM 8957 C C . PRO A 1 1179 ? 13.161 11.016 75.499 1.00 46.35 1197 PRO A C 1
ATOM 8958 O O . PRO A 1 1179 ? 12.220 10.261 75.731 1.00 48.25 1197 PRO A O 1
ATOM 8962 N N . VAL A 1 1180 ? 14.370 10.885 76.043 1.00 46.28 1198 VAL A N 1
ATOM 8963 C CA . VAL A 1 1180 ? 14.727 9.831 76.982 1.00 44.51 1198 VAL A CA 1
ATOM 8964 C C . VAL A 1 1180 ? 15.289 10.489 78.248 1.00 45.00 1198 VAL A C 1
ATOM 8965 O O . VAL A 1 1180 ? 16.381 11.075 78.219 1.00 42.04 1198 VAL A O 1
ATOM 8969 N N . ASN A 1 1181 ? 14.553 10.383 79.354 1.00 44.52 1199 ASN A N 1
ATOM 8970 C CA . ASN A 1 1181 ? 15.043 10.850 80.656 1.00 46.42 1199 ASN A CA 1
ATOM 8971 C C . ASN A 1 1181 ? 16.078 9.862 81.202 1.00 45.77 1199 ASN A C 1
ATOM 8972 O O . ASN A 1 1181 ? 16.246 8.767 80.657 1.00 46.49 1199 ASN A O 1
ATOM 8977 N N . ASN A 1 1182 ? 16.811 10.276 82.235 1.00 45.66 1200 ASN A N 1
ATOM 8978 C CA . ASN A 1 1182 ? 17.874 9.464 82.827 1.00 47.77 1200 ASN A CA 1
ATOM 8979 C C . ASN A 1 1182 ? 18.859 9.013 81.762 1.00 49.27 1200 ASN A C 1
ATOM 8980 O O . ASN A 1 1182 ? 19.088 7.825 81.567 1.00 54.82 1200 ASN A O 1
ATOM 8985 N N . ALA A 1 1183 ? 19.407 10.012 81.062 1.00 48.85 1201 ALA A N 1
ATOM 8986 C CA . ALA A 1 1183 ? 20.332 9.823 79.942 1.00 44.79 1201 ALA A CA 1
ATOM 8987 C C . ALA A 1 1183 ? 21.183 11.090 79.714 1.00 43.03 1201 ALA A C 1
ATOM 8988 O O . ALA A 1 1183 ? 20.915 12.153 80.289 1.00 39.11 1201 ALA A O 1
ATOM 8990 N N . THR A 1 1184 ? 22.192 10.962 78.859 1.00 41.93 1202 THR A N 1
ATOM 8991 C CA . THR A 1 1184 ? 23.206 12.001 78.673 1.00 43.22 1202 THR A CA 1
ATOM 8992 C C . THR A 1 1184 ? 23.002 12.838 77.397 1.00 40.55 1202 THR A C 1
ATOM 8993 O O . THR A 1 1184 ? 22.800 12.290 76.303 1.00 37.03 1202 THR A O 1
ATOM 8997 N N . TYR A 1 1185 ? 23.103 14.160 77.556 1.00 38.74 1203 TYR A N 1
ATOM 8998 C CA . TYR A 1 1185 ? 22.916 15.120 76.459 1.00 37.09 1203 TYR A CA 1
ATOM 8999 C C . TYR A 1 1185 ? 24.112 16.077 76.370 1.00 37.10 1203 TYR A C 1
ATOM 9000 O O . TYR A 1 1185 ? 25.001 16.099 77.260 1.00 34.86 1203 TYR A O 1
ATOM 9009 N N . ARG A 1 1186 ? 24.132 16.856 75.294 1.00 33.31 1204 ARG A N 1
ATOM 9010 C CA . ARG A 1 1186 ? 25.288 17.657 74.923 1.00 34.57 1204 ARG A CA 1
ATOM 9011 C C . ARG A 1 1186 ? 24.838 18.935 74.209 1.00 35.39 1204 ARG A C 1
ATOM 9012 O O . ARG A 1 1186 ? 24.066 18.873 73.244 1.00 31.50 1204 ARG A O 1
ATOM 9020 N N . LEU A 1 1187 ? 25.294 20.081 74.714 1.00 33.66 1205 LEU A N 1
ATOM 9021 C CA . LEU A 1 1187 ? 25.048 21.373 74.100 1.00 34.32 1205 LEU A CA 1
ATOM 9022 C C . LEU A 1 1187 ? 26.270 21.787 73.298 1.00 35.92 1205 LEU A C 1
ATOM 9023 O O . LEU A 1 1187 ? 27.394 21.743 73.820 1.00 33.57 1205 LEU A O 1
ATOM 9028 N N . GLU A 1 1188 ? 26.044 22.176 72.037 1.00 32.65 1206 GLU A N 1
ATOM 9029 C CA . GLU A 1 1188 ? 27.076 22.791 71.194 1.00 31.62 1206 GLU A CA 1
ATOM 9030 C C . GLU A 1 1188 ? 26.527 24.086 70.572 1.00 31.15 1206 GLU A C 1
ATOM 9031 O O . GLU A 1 1188 ? 25.325 24.197 70.298 1.00 29.49 1206 GLU A O 1
ATOM 9037 N N . ALA A 1 1189 ? 27.400 25.064 70.370 1.00 28.57 1207 ALA A N 1
ATOM 9038 C CA . ALA A 1 1189 ? 27.025 26.335 69.733 1.00 29.72 1207 ALA A CA 1
ATOM 9039 C C . ALA A 1 1189 ? 28.230 27.038 69.140 1.00 30.98 1207 ALA A C 1
ATOM 9040 O O . ALA A 1 1189 ? 29.373 26.810 69.561 1.00 31.59 1207 ALA A O 1
ATOM 9042 N N . LYS A 1 1190 ? 27.968 27.876 68.141 1.00 28.68 1208 LYS A N 1
ATOM 9043 C CA . LYS A 1 1190 ? 28.967 28.799 67.644 1.00 28.80 1208 LYS A CA 1
ATOM 9044 C C . LYS A 1 1190 ? 28.741 30.114 68.369 1.00 27.46 1208 LYS A C 1
ATOM 9045 O O . LYS A 1 1190 ? 27.609 30.566 68.482 1.00 26.39 1208 LYS A O 1
ATOM 9051 N N . VAL A 1 1191 ? 29.820 30.709 68.869 1.00 25.95 1209 VAL A N 1
ATOM 9052 C CA . VAL A 1 1191 ? 29.769 32.009 69.537 1.00 26.90 1209 VAL A CA 1
ATOM 9053 C C . VAL A 1 1191 ? 30.923 32.907 69.089 1.00 27.37 1209 VAL A C 1
ATOM 9054 O O . VAL A 1 1191 ? 32.043 32.433 68.835 1.00 27.13 1209 VAL A O 1
ATOM 9058 N N . ARG A 1 1192 ? 30.626 34.201 68.973 1.00 30.82 1210 ARG A N 1
ATOM 9059 C CA . ARG A 1 1192 ? 31.593 35.220 68.566 1.00 31.58 1210 ARG A CA 1
ATOM 9060 C C . ARG A 1 1192 ? 31.372 36.444 69.435 1.00 32.03 1210 ARG A C 1
ATOM 9061 O O . ARG A 1 1192 ? 30.238 36.909 69.611 1.00 30.94 1210 ARG A O 1
ATOM 9069 N N . MET A 1 1193 ? 32.457 36.957 69.991 1.00 33.33 1211 MET A N 1
ATOM 9070 C CA . MET A 1 1193 ? 32.381 38.162 70.790 1.00 36.00 1211 MET A CA 1
ATOM 9071 C C . MET A 1 1193 ? 33.361 39.190 70.258 1.00 33.59 1211 MET A C 1
ATOM 9072 O O . MET A 1 1193 ? 34.451 38.852 69.779 1.00 35.56 1211 MET A O 1
ATOM 9077 N N . LYS A 1 1194 ? 32.940 40.444 70.292 1.00 34.96 1212 LYS A N 1
ATOM 9078 C CA . LYS A 1 1194 ? 33.816 41.544 69.900 1.00 37.39 1212 LYS A CA 1
ATOM 9079 C C . LYS A 1 1194 ? 33.486 42.815 70.672 1.00 36.11 1212 LYS A C 1
ATOM 9080 O O . LYS A 1 1194 ? 32.503 42.868 71.434 1.00 33.84 1212 LYS A O 1
ATOM 9086 N N . ASN A 1 1195 ? 34.361 43.806 70.497 1.00 37.07 1213 ASN A N 1
ATOM 9087 C CA . ASN A 1 1195 ? 34.242 45.120 71.131 1.00 37.00 1213 ASN A CA 1
ATOM 9088 C C . ASN A 1 1195 ? 34.529 44.987 72.637 1.00 36.15 1213 ASN A C 1
ATOM 9089 O O . ASN A 1 1195 ? 35.471 44.300 72.971 1.00 37.11 1213 ASN A O 1
ATOM 9094 N N . THR A 1 1196 ? 33.746 45.593 73.524 1.00 37.06 1214 THR A N 1
ATOM 9095 C CA . THR A 1 1196 ? 34.160 45.738 74.926 1.00 39.97 1214 THR A CA 1
ATOM 9096 C C . THR A 1 1196 ? 34.035 44.426 75.707 1.00 42.02 1214 THR A C 1
ATOM 9097 O O . THR A 1 1196 ? 33.035 43.721 75.580 1.00 38.20 1214 THR A O 1
ATOM 9101 N N . THR A 1 1197 ? 35.080 44.106 76.482 1.00 41.88 1215 THR A N 1
ATOM 9102 C CA . THR A 1 1197 ? 35.112 42.921 77.358 1.00 41.63 1215 THR A CA 1
ATOM 9103 C C . THR A 1 1197 ? 34.013 43.017 78.414 1.00 42.23 1215 THR A C 1
ATOM 9104 O O . THR A 1 1197 ? 34.001 43.973 79.198 1.00 41.45 1215 THR A O 1
ATOM 9108 N N . PRO A 1 1198 ? 33.089 42.033 78.445 1.00 40.31 1216 PRO A N 1
ATOM 9109 C CA . PRO A 1 1198 ? 32.059 42.036 79.477 1.00 40.43 1216 PRO A CA 1
ATOM 9110 C C . PRO A 1 1198 ? 32.553 41.428 80.791 1.00 37.76 1216 PRO A C 1
ATOM 9111 O O . PRO A 1 1198 ? 33.564 40.711 80.818 1.00 38.95 1216 PRO A O 1
ATOM 9115 N N . THR A 1 1199 ? 31.819 41.689 81.864 1.00 39.52 1217 THR A N 1
ATOM 9116 C CA . THR A 1 1199 ? 32.108 41.073 83.178 1.00 39.08 1217 THR A CA 1
ATOM 9117 C C . THR A 1 1199 ? 31.820 39.573 83.128 1.00 39.65 1217 THR A C 1
ATOM 9118 O O . THR A 1 1199 ? 32.626 38.748 83.598 1.00 35.98 1217 THR A O 1
ATOM 9122 N N . THR A 1 1200 ? 30.683 39.236 82.519 1.00 36.15 1218 THR A N 1
ATOM 9123 C CA . THR A 1 1200 ? 30.264 37.855 82.324 1.00 37.18 1218 THR A CA 1
ATOM 9124 C C . THR A 1 1200 ? 29.738 37.667 80.903 1.00 36.24 1218 THR A C 1
ATOM 9125 O O . THR A 1 1200 ? 29.022 38.528 80.379 1.00 34.48 1218 THR A O 1
ATOM 9129 N N . ALA A 1 1201 ? 30.127 36.556 80.288 1.00 33.73 1219 ALA A N 1
ATOM 9130 C CA . ALA A 1 1201 ? 29.547 36.117 79.020 1.00 31.70 1219 ALA A CA 1
ATOM 9131 C C . ALA A 1 1201 ? 29.693 34.603 78.977 1.00 31.38 1219 ALA A C 1
ATOM 9132 O O . ALA A 1 1201 ? 30.817 34.075 79.055 1.00 32.99 1219 ALA A O 1
ATOM 9134 N N . ARG A 1 1202 ? 28.567 33.899 78.889 1.00 31.26 1220 ARG A N 1
ATOM 9135 C CA . ARG A 1 1202 ? 28.591 32.445 78.991 1.00 31.12 1220 ARG A CA 1
ATOM 9136 C C . ARG A 1 1202 ? 27.371 31.750 78.411 1.00 29.56 1220 ARG A C 1
ATOM 9137 O O . ARG A 1 1202 ? 26.277 32.329 78.378 1.00 29.59 1220 ARG A O 1
ATOM 9145 N N . ALA A 1 1203 ? 27.588 30.512 77.972 1.00 28.70 1221 ALA A N 1
ATOM 9146 C CA . ALA A 1 1203 ? 26.512 29.534 77.789 1.00 31.07 1221 ALA A CA 1
ATOM 9147 C C . ALA A 1 1203 ? 26.168 28.924 79.158 1.00 33.54 1221 ALA A C 1
ATOM 9148 O O . ALA A 1 1203 ? 27.050 28.824 80.027 1.00 32.28 1221 ALA A O 1
ATOM 9150 N N . GLU A 1 1204 ? 24.903 28.536 79.333 1.00 32.77 1222 GLU A N 1
ATOM 9151 C CA . GLU A 1 1204 ? 24.376 27.978 80.591 1.00 34.87 1222 GLU A CA 1
ATOM 9152 C C . GLU A 1 1204 ? 23.457 26.780 80.331 1.00 36.79 1222 GLU A C 1
ATOM 9153 O O . GLU A 1 1204 ? 22.563 26.864 79.481 1.00 34.40 1222 GLU A O 1
ATOM 9159 N N . VAL A 1 1205 ? 23.664 25.694 81.081 1.00 34.10 1223 VAL A N 1
ATOM 9160 C CA . VAL A 1 1205 ? 22.781 24.524 81.073 1.00 34.35 1223 VAL A CA 1
ATOM 9161 C C . VAL A 1 1205 ? 22.315 24.344 82.512 1.00 38.03 1223 VAL A C 1
ATOM 9162 O O . VAL A 1 1205 ? 23.144 24.272 83.419 1.00 38.67 1223 VAL A O 1
ATOM 9166 N N . GLN A 1 1206 ? 21.004 24.292 82.714 1.00 39.08 1224 GLN A N 1
ATOM 9167 C CA . GLN A 1 1206 ? 20.417 24.158 84.048 1.00 39.88 1224 GLN A CA 1
ATOM 9168 C C . GLN A 1 1206 ? 19.031 23.514 83.971 1.00 40.00 1224 GLN A C 1
ATOM 9169 O O . GLN A 1 1206 ? 18.515 23.285 82.876 1.00 36.30 1224 GLN A O 1
ATOM 9175 N N . GLY A 1 1207 ? 18.450 23.193 85.132 1.00 38.52 1225 GLY A N 1
ATOM 9176 C CA . GLY A 1 1207 ? 17.108 22.584 85.210 1.00 37.37 1225 GLY A CA 1
ATOM 9177 C C . GLY A 1 1207 ? 17.044 21.118 84.811 1.00 36.65 1225 GLY A C 1
ATOM 9178 O O . GLY A 1 1207 ? 15.965 20.535 84.707 1.00 41.45 1225 GLY A O 1
ATOM 9179 N N . HIS A 1 1208 ? 18.210 20.504 84.661 1.00 38.18 1226 HIS A N 1
ATOM 9180 C CA . HIS A 1 1208 ? 18.353 19.148 84.135 1.00 40.31 1226 HIS A CA 1
ATOM 9181 C C . HIS A 1 1208 ? 18.380 18.075 85.235 1.00 42.82 1226 HIS A C 1
ATOM 9182 O O . HIS A 1 1208 ? 18.442 16.886 84.922 1.00 41.25 1226 HIS A O 1
ATOM 9189 N N . GLY A 1 1209 ? 18.334 18.486 86.503 1.00 46.87 1227 GLY A N 1
ATOM 9190 C CA . GLY A 1 1209 ? 18.501 17.564 87.635 1.00 48.97 1227 GLY A CA 1
ATOM 9191 C C . GLY A 1 1209 ? 19.727 17.858 88.491 1.00 51.25 1227 GLY A C 1
ATOM 9192 O O . GLY A 1 1209 ? 19.707 17.606 89.693 1.00 51.98 1227 GLY A O 1
ATOM 9193 N N . GLY A 1 1210 ? 20.793 18.369 87.871 1.00 50.88 1228 GLY A N 1
ATOM 9194 C CA . GLY A 1 1210 ? 22.019 18.780 88.578 1.00 50.30 1228 GLY A CA 1
ATOM 9195 C C . GLY A 1 1210 ? 22.096 20.289 88.759 1.00 49.79 1228 GLY A C 1
ATOM 9196 O O . GLY A 1 1210 ? 21.159 21.018 88.415 1.00 50.22 1228 GLY A O 1
ATOM 9197 N N . SER A 1 1211 ? 23.215 20.767 89.297 1.00 50.12 1229 SER A N 1
ATOM 9198 C CA . SER A 1 1211 ? 23.420 22.212 89.454 1.00 50.17 1229 SER A CA 1
ATOM 9199 C C . SER A 1 1211 ? 23.861 22.808 88.101 1.00 46.96 1229 SER A C 1
ATOM 9200 O O . SER A 1 1211 ? 24.390 22.080 87.250 1.00 41.51 1229 SER A O 1
ATOM 9203 N N . PRO A 1 1212 ? 23.625 24.122 87.891 1.00 47.43 1230 PRO A N 1
ATOM 9204 C CA . PRO A 1 1212 ? 23.978 24.788 86.631 1.00 46.90 1230 PRO A CA 1
ATOM 9205 C C . PRO A 1 1212 ? 25.394 24.476 86.133 1.00 45.49 1230 PRO A C 1
ATOM 9206 O O . PRO A 1 1212 ? 26.307 24.321 86.944 1.00 44.95 1230 PRO A O 1
ATOM 9210 N N . ILE A 1 1213 ? 25.556 24.343 84.814 1.00 40.65 1231 ILE A N 1
ATOM 9211 C CA . ILE A 1 1213 ? 26.871 24.169 84.196 1.00 38.38 1231 ILE A CA 1
ATOM 9212 C C . ILE A 1 1213 ? 27.116 25.394 83.330 1.00 40.54 1231 ILE A C 1
ATOM 9213 O O . ILE A 1 1213 ? 26.218 25.807 82.575 1.00 40.25 1231 ILE A O 1
ATOM 9218 N N . TYR A 1 1214 ? 28.325 25.960 83.428 1.00 38.34 1232 TYR A N 1
ATOM 9219 C CA . TYR A 1 1214 ? 28.686 27.169 82.695 1.00 38.04 1232 TYR A CA 1
ATOM 9220 C C . TYR A 1 1214 ? 29.843 26.934 81.748 1.00 37.30 1232 TYR A C 1
ATOM 9221 O O . TYR A 1 1214 ? 30.742 26.116 82.012 1.00 37.30 1232 TYR A O 1
ATOM 9230 N N . ALA A 1 1215 ? 29.810 27.657 80.633 1.00 35.33 1233 ALA A N 1
ATOM 9231 C CA . ALA A 1 1215 ? 30.909 27.675 79.680 1.00 35.87 1233 ALA A CA 1
ATOM 9232 C C . ALA A 1 1215 ? 31.128 29.127 79.257 1.00 37.19 1233 ALA A C 1
ATOM 9233 O O . ALA A 1 1215 ? 30.251 29.725 78.619 1.00 36.50 1233 ALA A O 1
ATOM 9235 N N . ASN A 1 1216 ? 32.276 29.702 79.626 1.00 34.43 1234 ASN A N 1
ATOM 9236 C CA . ASN A 1 1216 ? 32.535 31.121 79.377 1.00 32.79 1234 ASN A CA 1
ATOM 9237 C C . ASN A 1 1216 ? 32.895 31.371 77.922 1.00 30.67 1234 ASN A C 1
ATOM 9238 O O . ASN A 1 1216 ? 33.424 30.499 77.241 1.00 31.28 1234 ASN A O 1
ATOM 9243 N N . ILE A 1 1217 ? 32.617 32.587 77.472 1.00 33.32 1235 ILE A N 1
ATOM 9244 C CA . ILE A 1 1217 ? 32.891 33.028 76.102 1.00 34.17 1235 ILE A CA 1
ATOM 9245 C C . ILE A 1 1217 ? 33.883 34.173 76.215 1.00 35.48 1235 ILE A C 1
ATOM 9246 O O . ILE A 1 1217 ? 33.645 35.096 76.980 1.00 35.12 1235 ILE A O 1
ATOM 9251 N N . SER A 1 1218 ? 34.994 34.135 75.486 1.00 41.11 1236 SER A N 1
ATOM 9252 C CA . SER A 1 1218 ? 35.998 35.200 75.642 1.00 48.35 1236 SER A CA 1
ATOM 9253 C C . SER A 1 1218 ? 36.109 36.033 74.394 1.00 52.53 1236 SER A C 1
ATOM 9254 O O . SER A 1 1218 ? 35.910 35.539 73.286 1.00 55.07 1236 SER A O 1
ATOM 9257 N N . ASN A 1 1219 ? 36.472 37.295 74.616 1.00 61.28 1237 ASN A N 1
ATOM 9258 C CA . ASN A 1 1219 ? 36.355 38.362 73.633 1.00 67.34 1237 ASN A CA 1
ATOM 9259 C C . ASN A 1 1219 ? 37.459 38.222 72.587 1.00 70.81 1237 ASN A C 1
ATOM 9260 O O . ASN A 1 1219 ? 38.635 38.456 72.896 1.00 78.85 1237 ASN A O 1
ATOM 9265 N N . ASP A 1 1220 ? 37.088 37.822 71.367 1.00 66.84 1238 ASP A N 1
ATOM 9266 C CA . ASP A 1 1220 ? 38.070 37.605 70.295 1.00 66.30 1238 ASP A CA 1
ATOM 9267 C C . ASP A 1 1220 ? 37.787 38.313 68.971 1.00 61.73 1238 ASP A C 1
ATOM 9268 O O . ASP A 1 1220 ? 38.691 38.922 68.405 1.00 63.64 1238 ASP A O 1
ATOM 9273 N N . GLY A 1 1221 ? 36.548 38.247 68.487 1.00 58.74 1239 GLY A N 1
ATOM 9274 C CA . GLY A 1 1221 ? 36.184 38.731 67.144 1.00 50.12 1239 GLY A CA 1
ATOM 9275 C C . GLY A 1 1221 ? 35.915 37.606 66.151 1.00 48.46 1239 GLY A C 1
ATOM 9276 O O . GLY A 1 1221 ? 35.467 37.850 65.026 1.00 49.23 1239 GLY A O 1
ATOM 9277 N N . VAL A 1 1222 ? 36.152 36.365 66.571 1.00 41.93 1240 VAL A N 1
ATOM 9278 C CA . VAL A 1 1222 ? 36.105 35.207 65.682 1.00 41.83 1240 VAL A CA 1
ATOM 9279 C C . VAL A 1 1222 ? 35.077 34.199 66.184 1.00 36.70 1240 VAL A C 1
ATOM 9280 O O . VAL A 1 1222 ? 34.805 34.128 67.381 1.00 36.56 1240 VAL A O 1
ATOM 9284 N N . TRP A 1 1223 ? 34.519 33.420 65.269 1.00 35.63 1241 TRP A N 1
ATOM 9285 C CA . TRP A 1 1223 ? 33.568 32.370 65.653 1.00 34.02 1241 TRP A CA 1
ATOM 9286 C C . TRP A 1 1223 ? 34.309 31.232 66.337 1.00 33.54 1241 TRP A C 1
ATOM 9287 O O . TRP A 1 1223 ? 35.258 30.702 65.784 1.00 35.89 1241 TRP A O 1
ATOM 9298 N N . LYS A 1 1224 ? 33.872 30.871 67.539 1.00 35.53 1242 LYS A N 1
ATOM 9299 C CA . LYS A 1 1224 ? 34.412 29.721 68.275 1.00 37.13 1242 LYS A CA 1
ATOM 9300 C C . LYS A 1 1224 ? 33.276 28.768 68.600 1.00 34.70 1242 LYS A C 1
ATOM 9301 O O . LYS A 1 1224 ? 32.127 29.170 68.660 1.00 32.44 1242 LYS A O 1
ATOM 9307 N N . THR A 1 1225 ? 33.601 27.504 68.822 1.00 36.25 1243 THR A N 1
ATOM 9308 C CA . THR A 1 1225 ? 32.594 26.522 69.203 1.00 35.70 1243 THR A CA 1
ATOM 9309 C C . THR A 1 1225 ? 32.663 26.367 70.715 1.00 38.19 1243 THR A C 1
ATOM 9310 O O . THR A 1 1225 ? 33.735 26.239 71.280 1.00 39.78 1243 THR A O 1
ATOM 9314 N N . ILE A 1 1226 ? 31.509 26.376 71.352 1.00 36.18 1244 ILE A N 1
ATOM 9315 C CA . ILE A 1 1226 ? 31.383 26.147 72.773 1.00 38.94 1244 ILE A CA 1
ATOM 9316 C C . ILE A 1 1226 ? 30.626 24.830 72.914 1.00 37.99 1244 ILE A C 1
ATOM 9317 O O . ILE A 1 1226 ? 29.661 24.575 72.160 1.00 33.27 1244 ILE A O 1
ATOM 9322 N N . VAL A 1 1227 ? 31.099 23.973 73.826 1.00 36.81 1245 VAL A N 1
ATOM 9323 C CA . VAL A 1 1227 ? 30.492 22.657 74.082 1.00 37.93 1245 VAL A CA 1
ATOM 9324 C C . VAL A 1 1227 ? 30.317 22.447 75.582 1.00 39.66 1245 VAL A C 1
ATOM 9325 O O . VAL A 1 1227 ? 31.240 22.696 76.367 1.00 40.01 1245 VAL A O 1
ATOM 9329 N N . ILE A 1 1228 ? 29.128 22.012 75.974 1.00 38.53 1246 ILE A N 1
ATOM 9330 C CA . ILE A 1 1228 ? 28.881 21.521 77.327 1.00 38.81 1246 ILE A CA 1
ATOM 9331 C C . ILE A 1 1228 ? 28.427 20.082 77.146 1.00 40.13 1246 ILE A C 1
ATOM 9332 O O . ILE A 1 1228 ? 27.293 19.832 76.714 1.00 37.26 1246 ILE A O 1
ATOM 9337 N N . ASP A 1 1229 ? 29.334 19.155 77.446 1.00 41.08 1247 ASP A N 1
ATOM 9338 C CA . ASP A 1 1229 ? 29.089 17.724 77.300 1.00 44.97 1247 ASP A CA 1
ATOM 9339 C C . ASP A 1 1229 ? 28.622 17.136 78.640 1.00 43.32 1247 ASP A C 1
ATOM 9340 O O . ASP A 1 1229 ? 28.568 17.841 79.662 1.00 39.48 1247 ASP A O 1
ATOM 9345 N N . ASN A 1 1230 ? 28.254 15.856 78.612 1.00 42.74 1248 ASN A N 1
ATOM 9346 C CA . ASN A 1 1230 ? 27.930 15.086 79.816 1.00 43.59 1248 ASN A CA 1
ATOM 9347 C C . ASN A 1 1230 ? 26.847 15.733 80.643 1.00 42.67 1248 ASN A C 1
ATOM 9348 O O . ASN A 1 1230 ? 26.973 15.832 81.861 1.00 41.79 1248 ASN A O 1
ATOM 9353 N N . ILE A 1 1231 ? 25.781 16.182 79.983 1.00 38.37 1249 ILE A N 1
ATOM 9354 C CA . ILE A 1 1231 ? 24.631 16.710 80.709 1.00 41.05 1249 ILE A CA 1
ATOM 9355 C C . ILE A 1 1231 ? 23.789 15.491 81.095 1.00 43.51 1249 ILE A C 1
ATOM 9356 O O . ILE A 1 1231 ? 23.193 14.846 80.226 1.00 41.42 1249 ILE A O 1
ATOM 9361 N N . ASN A 1 1232 ? 23.782 15.159 82.387 1.00 45.76 1250 ASN A N 1
ATOM 9362 C CA . ASN A 1 1232 ? 23.031 14.004 82.888 1.00 45.15 1250 ASN A CA 1
ATOM 9363 C C . ASN A 1 1232 ? 21.659 14.516 83.249 1.00 43.20 1250 ASN A C 1
ATOM 9364 O O . ASN A 1 1232 ? 21.504 15.200 84.259 1.00 43.29 1250 ASN A O 1
ATOM 9369 N N . VAL A 1 1233 ? 20.670 14.224 82.397 1.00 41.02 1251 VAL A N 1
ATOM 9370 C CA . VAL A 1 1233 ? 19.312 14.743 82.567 1.00 42.53 1251 VAL A CA 1
ATOM 9371 C C . VAL A 1 1233 ? 18.488 13.719 83.341 1.00 44.92 1251 VAL A C 1
ATOM 9372 O O . VAL A 1 1233 ? 18.362 12.579 82.908 1.00 47.87 1251 VAL A O 1
ATOM 9376 N N . THR A 1 1234 ? 17.967 14.140 84.492 1.00 45.42 1252 THR A N 1
ATOM 9377 C CA . THR A 1 1234 ? 17.081 13.334 85.325 1.00 45.97 1252 THR A CA 1
ATOM 9378 C C . THR A 1 1234 ? 15.740 14.014 85.589 1.00 44.78 1252 THR A C 1
ATOM 9379 O O . THR A 1 1234 ? 14.822 13.357 86.059 1.00 47.02 1252 THR A O 1
ATOM 9383 N N . SER A 1 1235 ? 15.618 15.307 85.285 1.00 41.94 1253 SER A N 1
ATOM 9384 C CA . SER A 1 1235 ? 14.363 16.039 85.437 1.00 43.11 1253 SER A CA 1
ATOM 9385 C C . SER A 1 1235 ? 13.397 15.847 84.268 1.00 42.19 1253 SER A C 1
ATOM 9386 O O . SER A 1 1235 ? 12.270 16.340 84.323 1.00 41.80 1253 SER A O 1
ATOM 9389 N N . GLY A 1 1236 ? 13.852 15.203 83.194 1.00 45.87 1254 GLY A N 1
ATOM 9390 C CA . GLY A 1 1236 ? 13.069 15.125 81.956 1.00 47.18 1254 GLY A CA 1
ATOM 9391 C C . GLY A 1 1236 ? 13.142 16.351 81.045 1.00 46.83 1254 GLY A C 1
ATOM 9392 O O . GLY A 1 1236 ? 12.564 16.330 79.957 1.00 45.58 1254 GLY A O 1
ATOM 9393 N N . SER A 1 1237 ? 13.848 17.410 81.457 1.00 44.88 1255 SER A N 1
ATOM 9394 C CA . SER A 1 1237 ? 13.982 18.608 80.625 1.00 43.33 1255 SER A CA 1
ATOM 9395 C C . SER A 1 1237 ? 15.303 19.339 80.875 1.00 42.05 1255 SER A C 1
ATOM 9396 O O . SER A 1 1237 ? 15.975 19.104 81.876 1.00 39.48 1255 SER A O 1
ATOM 9399 N N . VAL A 1 1238 ? 15.675 20.200 79.931 1.00 39.34 1256 VAL A N 1
ATOM 9400 C CA . VAL A 1 1238 ? 16.920 20.971 79.993 1.00 39.23 1256 VAL A CA 1
ATOM 9401 C C . VAL A 1 1238 ? 16.624 22.399 79.566 1.00 39.51 1256 VAL A C 1
ATOM 9402 O O . VAL A 1 1238 ? 15.886 22.611 78.604 1.00 37.56 1256 VAL A O 1
ATOM 9406 N N . ASP A 1 1239 ? 17.188 23.357 80.303 1.00 37.54 1257 ASP A N 1
ATOM 9407 C CA . ASP A 1 1239 ? 17.199 24.768 79.947 1.00 37.84 1257 ASP A CA 1
ATOM 9408 C C . ASP A 1 1239 ? 18.603 25.072 79.417 1.00 38.60 1257 ASP A C 1
ATOM 9409 O O . ASP A 1 1239 ? 19.583 24.913 80.139 1.00 36.85 1257 ASP A O 1
ATOM 9414 N N . VAL A 1 1240 ? 18.698 25.491 78.158 1.00 37.80 1258 VAL A N 1
ATOM 9415 C CA . VAL A 1 1240 ? 19.972 25.953 77.583 1.00 37.15 1258 VAL A CA 1
ATOM 9416 C C . VAL A 1 1240 ? 19.856 27.453 77.401 1.00 35.42 1258 VAL A C 1
ATOM 9417 O O . VAL A 1 1240 ? 18.767 27.972 77.131 1.00 34.07 1258 VAL A O 1
ATOM 9421 N N . GLY A 1 1241 ? 20.962 28.158 77.562 1.00 32.04 1259 GLY A N 1
ATOM 9422 C CA . GLY A 1 1241 ? 20.919 29.600 77.534 1.00 32.69 1259 GLY A CA 1
ATOM 9423 C C . GLY A 1 1241 ? 22.254 30.275 77.321 1.00 31.06 1259 GLY A C 1
ATOM 9424 O O . GLY A 1 1241 ? 23.315 29.637 77.329 1.00 30.83 1259 GLY A O 1
ATOM 9425 N N . PHE A 1 1242 ? 22.164 31.581 77.122 1.00 31.42 1260 PHE A N 1
ATOM 9426 C CA . PHE A 1 1242 ? 23.309 32.452 76.908 1.00 31.23 1260 PHE A CA 1
ATOM 9427 C C . PHE A 1 1242 ? 23.047 33.736 77.678 1.00 31.21 1260 PHE A C 1
ATOM 9428 O O . PHE A 1 1242 ? 21.945 34.283 77.593 1.00 31.00 1260 PHE A O 1
ATOM 9436 N N . TYR A 1 1243 ? 24.056 34.210 78.412 1.00 31.70 1261 TYR A N 1
ATOM 9437 C CA . TYR A 1 1243 ? 23.936 35.383 79.295 1.00 31.98 1261 TYR A CA 1
ATOM 9438 C C . TYR A 1 1243 ? 25.164 36.280 79.177 1.00 31.75 1261 TYR A C 1
ATOM 9439 O O . TYR A 1 1243 ? 26.299 35.787 79.114 1.00 28.99 1261 TYR A O 1
ATOM 9448 N N . VAL A 1 1244 ? 24.924 37.591 79.117 1.00 33.76 1262 VAL A N 1
ATOM 9449 C CA . VAL A 1 1244 ? 25.994 38.586 79.115 1.00 34.48 1262 VAL A CA 1
ATOM 9450 C C . VAL A 1 1244 ? 25.733 39.657 80.181 1.00 36.68 1262 VAL A C 1
ATOM 9451 O O . VAL A 1 1244 ? 24.623 40.162 80.273 1.00 32.24 1262 VAL A O 1
ATOM 9455 N N . ASP A 1 1245 ? 26.773 39.988 80.960 1.00 35.87 1263 ASP A N 1
ATOM 9456 C CA . ASP A 1 1245 ? 26.798 41.175 81.838 1.00 38.87 1263 ASP A CA 1
ATOM 9457 C C . ASP A 1 1245 ? 27.900 42.113 81.339 1.00 37.59 1263 ASP A C 1
ATOM 9458 O O . ASP A 1 1245 ? 29.084 41.806 81.495 1.00 37.23 1263 ASP A O 1
ATOM 9463 N N . SER A 1 1246 ? 27.509 43.248 80.751 1.00 37.74 1264 SER A N 1
ATOM 9464 C CA . SER A 1 1246 ? 28.449 44.161 80.083 1.00 38.30 1264 SER A CA 1
ATOM 9465 C C . SER A 1 1246 ? 28.389 45.571 80.658 1.00 39.00 1264 SER A C 1
ATOM 9466 O O . SER A 1 1246 ? 27.311 46.056 80.970 1.00 37.81 1264 SER A O 1
ATOM 9469 N N . PRO A 1 1247 ? 29.549 46.243 80.765 1.00 40.82 1265 PRO A N 1
ATOM 9470 C CA . PRO A 1 1247 ? 29.561 47.674 81.088 1.00 41.42 1265 PRO A CA 1
ATOM 9471 C C . PRO A 1 1247 ? 29.161 48.561 79.896 1.00 42.33 1265 PRO A C 1
ATOM 9472 O O . PRO A 1 1247 ? 28.925 49.755 80.077 1.00 43.31 1265 PRO A O 1
ATOM 9476 N N . GLY A 1 1248 ? 29.083 47.987 78.693 1.00 41.10 1266 GLY A N 1
ATOM 9477 C CA . GLY A 1 1248 ? 28.548 48.678 77.527 1.00 38.97 1266 GLY A CA 1
ATOM 9478 C C . GLY A 1 1248 ? 29.370 48.348 76.303 1.00 39.15 1266 GLY A C 1
ATOM 9479 O O . GLY A 1 1248 ? 30.576 48.139 76.399 1.00 39.28 1266 GLY A O 1
ATOM 9480 N N . TYR A 1 1249 ? 28.695 48.261 75.160 1.00 38.63 1267 TYR A N 1
ATOM 9481 C CA . TYR A 1 1249 ? 29.327 48.041 73.868 1.00 39.33 1267 TYR A CA 1
ATOM 9482 C C . TYR A 1 1249 ? 30.007 46.657 73.707 1.00 38.31 1267 TYR A C 1
ATOM 9483 O O . TYR A 1 1249 ? 30.909 46.503 72.883 1.00 40.36 1267 TYR A O 1
ATOM 9492 N N . THR A 1 1250 ? 29.567 45.661 74.480 1.00 35.27 1268 THR A N 1
ATOM 9493 C CA . THR A 1 1250 ? 29.900 44.263 74.205 1.00 34.23 1268 THR A CA 1
ATOM 9494 C C . THR A 1 1250 ? 28.922 43.733 73.147 1.00 30.88 1268 THR A C 1
ATOM 9495 O O . THR A 1 1250 ? 27.706 43.889 73.279 1.00 31.09 1268 THR A O 1
ATOM 9499 N N . THR A 1 1251 ? 29.472 43.131 72.103 1.00 30.85 1269 THR A N 1
ATOM 9500 C CA . THR A 1 1251 ? 28.688 42.432 71.092 1.00 31.43 1269 THR A CA 1
ATOM 9501 C C . THR A 1 1251 ? 28.933 40.933 71.229 1.00 29.81 1269 THR A C 1
ATOM 9502 O O . THR A 1 1251 ? 30.069 40.475 71.118 1.00 31.36 1269 THR A O 1
ATOM 9506 N N . LEU A 1 1252 ? 27.870 40.171 71.474 1.00 30.00 1270 LEU A N 1
ATOM 9507 C CA . LEU A 1 1252 ? 27.929 38.698 71.390 1.00 29.69 1270 LEU A CA 1
ATOM 9508 C C . LEU A 1 1252 ? 27.060 38.232 70.224 1.00 29.43 1270 LEU A C 1
ATOM 9509 O O . LEU A 1 1252 ? 25.913 38.676 70.091 1.00 29.14 1270 LEU A O 1
ATOM 9514 N N . HIS A 1 1253 ? 27.605 37.354 69.385 1.00 28.15 1271 HIS A N 1
ATOM 9515 C CA . HIS A 1 1253 ? 26.811 36.624 68.397 1.00 29.22 1271 HIS A CA 1
ATOM 9516 C C . HIS A 1 1253 ? 26.733 35.155 68.770 1.00 27.35 1271 HIS A C 1
ATOM 9517 O O . HIS A 1 1253 ? 27.714 34.561 69.216 1.00 27.92 1271 HIS A O 1
ATOM 9524 N N . ILE A 1 1254 ? 25.556 34.578 68.559 1.00 27.98 1272 ILE A N 1
ATOM 9525 C CA . ILE A 1 1254 ? 25.265 33.201 68.887 1.00 27.40 1272 ILE A CA 1
ATOM 9526 C C . ILE A 1 1254 ? 24.603 32.584 67.672 1.00 27.30 1272 ILE A C 1
ATOM 9527 O O . ILE A 1 1254 ? 23.692 33.181 67.103 1.00 26.97 1272 ILE A O 1
ATOM 9532 N N . ASP A 1 1255 ? 25.038 31.379 67.304 1.00 26.13 1273 ASP A N 1
ATOM 9533 C CA . ASP A 1 1255 ? 24.471 30.680 66.151 1.00 26.16 1273 ASP A CA 1
ATOM 9534 C C . ASP A 1 1255 ? 24.651 29.171 66.277 1.00 26.75 1273 ASP A C 1
ATOM 9535 O O . ASP A 1 1255 ? 25.468 28.695 67.083 1.00 27.16 1273 ASP A O 1
ATOM 9540 N N . GLU A 1 1256 ? 23.898 28.424 65.476 1.00 25.53 1274 GLU A N 1
ATOM 9541 C CA . GLU A 1 1256 ? 24.074 26.983 65.337 1.00 25.96 1274 GLU A CA 1
ATOM 9542 C C . GLU A 1 1256 ? 24.031 26.240 66.689 1.00 24.31 1274 GLU A C 1
ATOM 9543 O O . GLU A 1 1256 ? 24.864 25.382 66.961 1.00 25.00 1274 GLU A O 1
ATOM 9549 N N . VAL A 1 1257 ? 23.057 26.574 67.519 1.00 25.28 1275 VAL A N 1
ATOM 9550 C CA . VAL A 1 1257 ? 22.950 25.956 68.841 1.00 25.89 1275 VAL A CA 1
ATOM 9551 C C . VAL A 1 1257 ? 22.261 24.600 68.675 1.00 26.73 1275 VAL A C 1
ATOM 9552 O O . VAL A 1 1257 ? 21.195 24.523 68.047 1.00 24.52 1275 VAL A O 1
ATOM 9556 N N . THR A 1 1258 ? 22.867 23.544 69.218 1.00 27.43 1276 THR A N 1
ATOM 9557 C CA . THR A 1 1258 ? 22.291 22.194 69.138 1.00 28.57 1276 THR A CA 1
ATOM 9558 C C . THR A 1 1258 ? 22.319 21.555 70.512 1.00 29.43 1276 THR A C 1
ATOM 9559 O O . THR A 1 1258 ? 23.312 21.686 71.242 1.00 28.99 1276 THR A O 1
ATOM 9563 N N . LEU A 1 1259 ? 21.222 20.888 70.859 1.00 28.65 1277 LEU A N 1
ATOM 9564 C CA . LEU A 1 1259 ? 21.172 19.980 71.999 1.00 30.02 1277 LEU A CA 1
ATOM 9565 C C . LEU A 1 1259 ? 20.858 18.589 71.437 1.00 32.49 1277 LEU A C 1
ATOM 9566 O O . LEU A 1 1259 ? 19.795 18.368 70.815 1.00 29.98 1277 LEU A O 1
ATOM 9571 N N . THR A 1 1260 ? 21.795 17.666 71.641 1.00 33.04 1278 THR A N 1
ATOM 9572 C CA . THR A 1 1260 ? 21.685 16.309 71.133 1.00 34.82 1278 THR A CA 1
ATOM 9573 C C . THR A 1 1260 ? 21.946 15.276 72.228 1.00 37.40 1278 THR A C 1
ATOM 9574 O O . THR A 1 1260 ? 22.596 15.560 73.250 1.00 32.33 1278 THR A O 1
ATOM 9578 N N . ARG A 1 1261 ? 21.417 14.085 71.982 1.00 39.49 1279 ARG A N 1
ATOM 9579 C CA . ARG A 1 1261 ? 21.687 12.899 72.775 1.00 43.42 1279 ARG A CA 1
ATOM 9580 C C . ARG A 1 1261 ? 23.151 12.562 72.549 1.00 43.31 1279 ARG A C 1
ATOM 9581 O O . ARG A 1 1261 ? 23.586 12.484 71.413 1.00 40.11 1279 ARG A O 1
ATOM 9589 N N . ALA A 1 1262 ? 23.925 12.395 73.619 1.00 49.15 1280 ALA A N 1
ATOM 9590 C CA . ALA A 1 1262 ? 25.361 12.120 73.482 1.00 56.89 1280 ALA A CA 1
ATOM 9591 C C . ALA A 1 1262 ? 25.715 10.782 74.120 1.00 66.13 1280 ALA A C 1
ATOM 9592 O O . ALA A 1 1262 ? 25.352 10.556 75.275 1.00 68.98 1280 ALA A O 1
ATOM 9594 N N . PRO A 1 1263 ? 26.445 9.909 73.384 1.00 76.57 1281 PRO A N 1
ATOM 9595 C CA . PRO A 1 1263 ? 26.862 8.593 73.893 1.00 79.46 1281 PRO A CA 1
ATOM 9596 C C . PRO A 1 1263 ? 27.216 8.564 75.393 1.00 82.58 1281 PRO A C 1
ATOM 9597 O O . PRO A 1 1263 ? 28.194 9.153 75.861 1.00 80.95 1281 PRO A O 1
ATOM 9602 N N . MET B 1 17 ? 5.541 57.831 3.377 1.00 70.53 35 MET B N 1
ATOM 9603 C CA . MET B 1 17 ? 6.725 58.300 2.586 1.00 69.83 35 MET B CA 1
ATOM 9604 C C . MET B 1 17 ? 6.968 57.287 1.455 1.00 64.38 35 MET B C 1
ATOM 9605 O O . MET B 1 17 ? 6.961 56.080 1.684 1.00 60.95 35 MET B O 1
ATOM 9610 N N . ALA B 1 18 ? 7.172 57.783 0.240 1.00 57.76 36 ALA B N 1
ATOM 9611 C CA . ALA B 1 18 ? 7.022 56.963 -0.961 1.00 54.52 36 ALA B CA 1
ATOM 9612 C C . ALA B 1 18 ? 8.009 55.782 -1.089 1.00 52.08 36 ALA B C 1
ATOM 9613 O O . ALA B 1 18 ? 9.202 55.891 -0.772 1.00 50.25 36 ALA B O 1
ATOM 9615 N N . GLY B 1 19 ? 7.482 54.654 -1.566 1.00 48.08 37 GLY B N 1
ATOM 9616 C CA . GLY B 1 19 ? 8.292 53.492 -1.900 1.00 45.80 37 GLY B CA 1
ATOM 9617 C C . GLY B 1 19 ? 8.962 53.715 -3.235 1.00 44.68 37 GLY B C 1
ATOM 9618 O O . GLY B 1 19 ? 8.714 54.722 -3.895 1.00 44.35 37 GLY B O 1
ATOM 9619 N N . LEU B 1 20 ? 9.810 52.778 -3.635 1.00 43.19 38 LEU B N 1
ATOM 9620 C CA . LEU B 1 20 ? 10.542 52.912 -4.878 1.00 45.29 38 LEU B CA 1
ATOM 9621 C C . LEU B 1 20 ? 9.602 52.849 -6.085 1.00 45.71 38 LEU B C 1
ATOM 9622 O O . LEU B 1 20 ? 8.515 52.256 -6.021 1.00 43.26 38 LEU B O 1
ATOM 9627 N N . GLY B 1 21 ? 10.035 53.477 -7.176 1.00 47.73 39 GLY B N 1
ATOM 9628 C CA . GLY B 1 21 ? 9.323 53.410 -8.449 1.00 48.35 39 GLY B CA 1
ATOM 9629 C C . GLY B 1 21 ? 9.749 52.192 -9.250 1.00 50.35 39 GLY B C 1
ATOM 9630 O O . GLY B 1 21 ? 10.389 51.263 -8.719 1.00 47.12 39 GLY B O 1
ATOM 9631 N N . ASN B 1 22 ? 9.414 52.210 -10.539 1.00 48.60 40 ASN B N 1
ATOM 9632 C CA . ASN B 1 22 ? 9.632 51.063 -11.414 1.00 46.80 40 ASN B CA 1
ATOM 9633 C C . ASN B 1 22 ? 11.105 50.859 -11.714 1.00 45.46 40 ASN B C 1
ATOM 9634 O O . ASN B 1 22 ? 11.885 51.813 -11.711 1.00 46.83 40 ASN B O 1
ATOM 9639 N N . VAL B 1 23 ? 11.467 49.604 -11.977 1.00 45.89 41 VAL B N 1
ATOM 9640 C CA . VAL B 1 23 ? 12.799 49.243 -12.469 1.00 46.90 41 VAL B CA 1
ATOM 9641 C C . VAL B 1 23 ? 12.898 49.626 -13.949 1.00 48.16 41 VAL B C 1
ATOM 9642 O O . VAL B 1 23 ? 12.054 49.218 -14.737 1.00 46.10 41 VAL B O 1
ATOM 9646 N N . THR B 1 24 ? 13.916 50.409 -14.302 1.00 47.49 42 THR B N 1
ATOM 9647 C CA . THR B 1 24 ? 14.205 50.779 -15.687 1.00 49.65 42 THR B CA 1
ATOM 9648 C C . THR B 1 24 ? 15.558 50.249 -16.171 1.00 52.29 42 THR B C 1
ATOM 9649 O O . THR B 1 24 ? 15.948 50.495 -17.312 1.00 56.02 42 THR B O 1
ATOM 9653 N N . GLY B 1 25 ? 16.275 49.536 -15.309 1.00 50.20 43 GLY B N 1
ATOM 9654 C CA . GLY B 1 25 ? 17.609 49.044 -15.615 1.00 51.04 43 GLY B CA 1
ATOM 9655 C C . GLY B 1 25 ? 18.021 48.012 -14.576 1.00 52.46 43 GLY B C 1
ATOM 9656 O O . GLY B 1 25 ? 17.730 48.181 -13.386 1.00 49.19 43 GLY B O 1
ATOM 9657 N N . ALA B 1 26 ? 18.676 46.943 -15.034 1.00 52.49 44 ALA B N 1
ATOM 9658 C CA . ALA B 1 26 ? 19.126 45.843 -14.169 1.00 52.08 44 ALA B CA 1
ATOM 9659 C C . ALA B 1 26 ? 20.403 45.246 -14.737 1.00 52.30 44 ALA B C 1
ATOM 9660 O O . ALA B 1 26 ? 20.360 44.559 -15.757 1.00 55.18 44 ALA B O 1
ATOM 9662 N N . VAL B 1 27 ? 21.530 45.519 -14.089 1.00 50.89 45 VAL B N 1
ATOM 9663 C CA . VAL B 1 27 ? 22.830 45.027 -14.531 1.00 52.43 45 VAL B CA 1
ATOM 9664 C C . VAL B 1 27 ? 23.405 44.041 -13.510 1.00 53.78 45 VAL B C 1
ATOM 9665 O O . VAL B 1 27 ? 23.725 44.417 -12.376 1.00 52.21 45 VAL B O 1
ATOM 9669 N N . ALA B 1 28 ? 23.536 42.787 -13.935 1.00 52.99 46 ALA B N 1
ATOM 9670 C CA . ALA B 1 28 ? 24.124 41.724 -13.125 1.00 53.24 46 ALA B CA 1
ATOM 9671 C C . ALA B 1 28 ? 25.599 41.601 -13.452 1.00 53.78 46 ALA B C 1
ATOM 9672 O O . ALA B 1 28 ? 26.003 41.766 -14.599 1.00 54.68 46 ALA B O 1
ATOM 9674 N N . SER B 1 29 ? 26.405 41.314 -12.440 1.00 53.76 47 SER B N 1
ATOM 9675 C CA . SER B 1 29 ? 27.843 41.148 -12.624 1.00 54.27 47 SER B CA 1
ATOM 9676 C C . SER B 1 29 ? 28.420 40.406 -11.425 1.00 57.65 47 SER B C 1
ATOM 9677 O O . SER B 1 29 ? 28.574 40.993 -10.350 1.00 61.36 47 SER B O 1
ATOM 9680 N N . GLY B 1 30 ? 28.725 39.121 -11.614 1.00 55.21 48 GLY B N 1
ATOM 9681 C CA . GLY B 1 30 ? 29.225 38.268 -10.544 1.00 54.00 48 GLY B CA 1
ATOM 9682 C C . GLY B 1 30 ? 28.143 38.098 -9.497 1.00 53.53 48 GLY B C 1
ATOM 9683 O O . GLY B 1 30 ? 27.027 37.690 -9.819 1.00 53.70 48 GLY B O 1
ATOM 9684 N N . ASP B 1 31 ? 28.453 38.462 -8.255 1.00 51.43 49 ASP B N 1
ATOM 9685 C CA . ASP B 1 31 ? 27.479 38.382 -7.164 1.00 51.42 49 ASP B CA 1
ATOM 9686 C C . ASP B 1 31 ? 26.711 39.692 -6.913 1.00 52.73 49 ASP B C 1
ATOM 9687 O O . ASP B 1 31 ? 25.925 39.769 -5.963 1.00 51.79 49 ASP B O 1
ATOM 9692 N N . SER B 1 32 ? 26.905 40.702 -7.771 1.00 51.39 50 SER B N 1
ATOM 9693 C CA . SER B 1 32 ? 26.231 41.991 -7.612 1.00 50.54 50 SER B CA 1
ATOM 9694 C C . SER B 1 32 ? 25.172 42.246 -8.682 1.00 49.43 50 SER B C 1
ATOM 9695 O O . SER B 1 32 ? 25.359 41.909 -9.852 1.00 49.56 50 SER B O 1
ATOM 9698 N N . LEU B 1 33 ? 24.067 42.838 -8.249 1.00 44.85 51 LEU B N 1
ATOM 9699 C CA . LEU B 1 33 ? 22.996 43.306 -9.109 1.00 46.56 51 LEU B CA 1
ATOM 9700 C C . LEU B 1 33 ? 22.809 44.795 -8.806 1.00 48.22 51 LEU B C 1
ATOM 9701 O O . LEU B 1 33 ? 22.583 45.165 -7.645 1.00 44.67 51 LEU B O 1
ATOM 9706 N N . THR B 1 34 ? 22.907 45.637 -9.836 1.00 44.99 52 THR B N 1
ATOM 9707 C CA . THR B 1 34 ? 22.684 47.073 -9.696 1.00 45.12 52 THR B CA 1
ATOM 9708 C C . THR B 1 34 ? 21.408 47.432 -10.440 1.00 48.13 52 THR B C 1
ATOM 9709 O O . THR B 1 34 ? 21.325 47.231 -11.657 1.00 49.89 52 THR B O 1
ATOM 9713 N N . LEU B 1 35 ? 20.415 47.939 -9.707 1.00 48.76 53 LEU B N 1
ATOM 9714 C CA . LEU B 1 35 ? 19.132 48.358 -10.278 1.00 49.97 53 LEU B CA 1
ATOM 9715 C C . LEU B 1 35 ? 19.033 49.881 -10.373 1.00 52.56 53 LEU B C 1
ATOM 9716 O O . LEU B 1 35 ? 19.513 50.592 -9.491 1.00 49.70 53 LEU B O 1
ATOM 9721 N N . THR B 1 36 ? 18.416 50.360 -11.454 1.00 49.08 54 THR B N 1
ATOM 9722 C CA . THR B 1 36 ? 18.073 51.766 -11.630 1.00 48.03 54 THR B CA 1
ATOM 9723 C C . THR B 1 36 ? 16.552 51.855 -11.538 1.00 47.89 54 THR B C 1
ATOM 9724 O O . THR B 1 36 ? 15.847 51.049 -12.167 1.00 49.78 54 THR B O 1
ATOM 9728 N N . LEU B 1 37 ? 16.050 52.801 -10.735 1.00 47.35 55 LEU B N 1
ATOM 9729 C CA . LEU B 1 37 ? 14.605 52.966 -10.511 1.00 49.27 55 LEU B CA 1
ATOM 9730 C C . LEU B 1 37 ? 14.131 54.359 -10.896 1.00 50.91 55 LEU B C 1
ATOM 9731 O O . LEU B 1 37 ? 14.789 55.357 -10.581 1.00 52.01 55 LEU B O 1
ATOM 9736 N N . ASP B 1 38 ? 12.967 54.415 -11.543 1.00 52.25 56 ASP B N 1
ATOM 9737 C CA . ASP B 1 38 ? 12.335 55.682 -11.907 1.00 54.32 56 ASP B CA 1
ATOM 9738 C C . ASP B 1 38 ? 11.897 56.444 -10.654 1.00 53.65 56 ASP B C 1
ATOM 9739 O O . ASP B 1 38 ? 11.334 55.852 -9.742 1.00 52.38 56 ASP B O 1
ATOM 9744 N N . ASN B 1 39 ? 12.203 57.740 -10.609 1.00 51.11 57 ASN B N 1
ATOM 9745 C CA . ASN B 1 39 ? 11.688 58.654 -9.576 1.00 50.48 57 ASN B CA 1
ATOM 9746 C C . ASN B 1 39 ? 11.053 59.909 -10.182 1.00 51.98 57 ASN B C 1
ATOM 9747 O O . ASN B 1 39 ? 10.793 60.872 -9.466 1.00 49.79 57 ASN B O 1
ATOM 9752 N N . GLY B 1 40 ? 10.804 59.899 -11.497 1.00 53.92 58 GLY B N 1
ATOM 9753 C CA . GLY B 1 40 ? 10.224 61.044 -12.199 1.00 52.82 58 GLY B CA 1
ATOM 9754 C C . GLY B 1 40 ? 11.212 62.112 -12.638 1.00 52.84 58 GLY B C 1
ATOM 9755 O O . GLY B 1 40 ? 10.812 63.069 -13.301 1.00 53.92 58 GLY B O 1
ATOM 9756 N N . THR B 1 41 ? 12.493 61.943 -12.304 1.00 50.70 59 THR B N 1
ATOM 9757 C CA . THR B 1 41 ? 13.528 62.947 -12.555 1.00 48.76 59 THR B CA 1
ATOM 9758 C C . THR B 1 41 ? 14.668 62.332 -13.352 1.00 48.89 59 THR B C 1
ATOM 9759 O O . THR B 1 41 ? 14.765 61.111 -13.474 1.00 51.74 59 THR B O 1
ATOM 9763 N N . SER B 1 42 ? 15.558 63.188 -13.843 1.00 49.76 60 SER B N 1
ATOM 9764 C CA . SER B 1 42 ? 16.710 62.754 -14.642 1.00 49.47 60 SER B CA 1
ATOM 9765 C C . SER B 1 42 ? 17.771 61.992 -13.842 1.00 51.64 60 SER B C 1
ATOM 9766 O O . SER B 1 42 ? 18.590 61.286 -14.430 1.00 52.98 60 SER B O 1
ATOM 9769 N N . ALA B 1 43 ? 17.775 62.173 -12.518 1.00 51.90 61 ALA B N 1
ATOM 9770 C CA . ALA B 1 43 ? 18.664 61.444 -11.611 1.00 50.40 61 ALA B CA 1
ATOM 9771 C C . ALA B 1 43 ? 17.894 60.284 -10.980 1.00 49.79 61 ALA B C 1
ATOM 9772 O O . ALA B 1 43 ? 17.206 60.447 -9.958 1.00 48.94 61 ALA B O 1
ATOM 9774 N N . SER B 1 44 ? 17.990 59.121 -11.623 1.00 46.99 62 SER B N 1
ATOM 9775 C CA . SER B 1 44 ? 17.307 57.914 -11.157 1.00 47.93 62 SER B CA 1
ATOM 9776 C C . SER B 1 44 ? 17.922 57.376 -9.851 1.00 44.64 62 SER B C 1
ATOM 9777 O O . SER B 1 44 ? 19.107 57.582 -9.583 1.00 44.90 62 SER B O 1
ATOM 9780 N N . ASP B 1 45 ? 17.103 56.694 -9.057 1.00 43.98 63 ASP B N 1
ATOM 9781 C CA . ASP B 1 45 ? 17.580 56.001 -7.848 1.00 45.94 63 ASP B CA 1
ATOM 9782 C C . ASP B 1 45 ? 18.401 54.784 -8.248 1.00 45.94 63 ASP B C 1
ATOM 9783 O O . ASP B 1 45 ? 18.154 54.184 -9.292 1.00 46.00 63 ASP B O 1
ATOM 9788 N N . ILE B 1 46 ? 19.369 54.431 -7.409 1.00 44.30 64 ILE B N 1
ATOM 9789 C CA . ILE B 1 46 ? 20.201 53.245 -7.599 1.00 44.27 64 ILE B CA 1
ATOM 9790 C C . ILE B 1 46 ? 19.995 52.322 -6.385 1.00 45.85 64 ILE B C 1
ATOM 9791 O O . ILE B 1 46 ? 19.986 52.789 -5.241 1.00 41.23 64 ILE B O 1
ATOM 9796 N N . LEU B 1 47 ? 19.802 51.030 -6.640 1.00 44.77 65 LEU B N 1
ATOM 9797 C CA . LEU B 1 47 ? 19.724 50.019 -5.582 1.00 46.27 65 LEU B CA 1
ATOM 9798 C C . LEU B 1 47 ? 20.741 48.929 -5.917 1.00 47.72 65 LEU B C 1
ATOM 9799 O O . LEU B 1 47 ? 20.587 48.228 -6.924 1.00 47.74 65 LEU B O 1
ATOM 9804 N N . GLU B 1 48 ? 21.794 48.830 -5.101 1.00 44.42 66 GLU B N 1
ATOM 9805 C CA . GLU B 1 48 ? 22.865 47.854 -5.290 1.00 46.90 66 GLU B CA 1
ATOM 9806 C C . GLU B 1 48 ? 22.714 46.669 -4.335 1.00 48.93 66 GLU B C 1
ATOM 9807 O O . GLU B 1 48 ? 22.793 46.839 -3.110 1.00 48.55 66 GLU B O 1
ATOM 9813 N N . LEU B 1 49 ? 22.491 45.480 -4.896 1.00 46.80 67 LEU B N 1
ATOM 9814 C CA . LEU B 1 49 ? 22.470 44.228 -4.131 1.00 47.03 67 LEU B CA 1
ATOM 9815 C C . LEU B 1 49 ? 23.793 43.511 -4.325 1.00 48.44 67 LEU B C 1
ATOM 9816 O O . LEU B 1 49 ? 24.346 43.512 -5.434 1.00 47.20 67 LEU B O 1
ATOM 9821 N N . ASP B 1 50 ? 24.300 42.922 -3.242 1.00 45.05 68 ASP B N 1
ATOM 9822 C CA . ASP B 1 50 ? 25.561 42.184 -3.249 1.00 47.57 68 ASP B CA 1
ATOM 9823 C C . ASP B 1 50 ? 25.395 40.947 -2.388 1.00 48.28 68 ASP B C 1
ATOM 9824 O O . ASP B 1 50 ? 25.153 41.063 -1.171 1.00 45.81 68 ASP B O 1
ATOM 9829 N N . VAL B 1 51 ? 25.514 39.774 -3.015 1.00 44.85 69 VAL B N 1
ATOM 9830 C CA . VAL B 1 51 ? 25.403 38.501 -2.305 1.00 43.48 69 VAL B CA 1
ATOM 9831 C C . VAL B 1 51 ? 26.764 38.244 -1.659 1.00 42.41 69 VAL B C 1
ATOM 9832 O O . VAL B 1 51 ? 27.737 37.929 -2.349 1.00 40.12 69 VAL B O 1
ATOM 9836 N N . LEU B 1 52 ? 26.838 38.425 -0.340 1.00 38.80 70 LEU B N 1
ATOM 9837 C CA . LEU B 1 52 ? 28.118 38.331 0.371 1.00 40.69 70 LEU B CA 1
ATOM 9838 C C . LEU B 1 52 ? 28.478 36.887 0.698 1.00 38.32 70 LEU B C 1
ATOM 9839 O O . LEU B 1 52 ? 29.632 36.493 0.580 1.00 40.70 70 LEU B O 1
ATOM 9844 N N . SER B 1 53 ? 27.491 36.128 1.161 1.00 39.50 71 SER B N 1
ATOM 9845 C CA . SER B 1 53 ? 27.619 34.688 1.378 1.00 39.23 71 SER B CA 1
ATOM 9846 C C . SER B 1 53 ? 26.341 34.063 0.859 1.00 39.22 71 SER B C 1
ATOM 9847 O O . SER B 1 53 ? 25.429 34.765 0.417 1.00 41.61 71 SER B O 1
ATOM 9850 N N . GLU B 1 54 ? 26.250 32.745 0.960 1.00 40.06 72 GLU B N 1
ATOM 9851 C CA . GLU B 1 54 ? 25.046 32.047 0.555 1.00 41.84 72 GLU B CA 1
ATOM 9852 C C . GLU B 1 54 ? 23.818 32.498 1.324 1.00 41.58 72 GLU B C 1
ATOM 9853 O O . GLU B 1 54 ? 22.717 32.365 0.810 1.00 38.98 72 GLU B O 1
ATOM 9859 N N . GLU B 1 55 ? 24.006 33.022 2.545 1.00 41.56 73 GLU B N 1
ATOM 9860 C CA . GLU B 1 55 ? 22.882 33.439 3.396 1.00 44.81 73 GLU B CA 1
ATOM 9861 C C . GLU B 1 55 ? 22.947 34.898 3.901 1.00 41.78 73 GLU B C 1
ATOM 9862 O O . GLU B 1 55 ? 22.268 35.245 4.878 1.00 40.57 73 GLU B O 1
ATOM 9868 N N . LEU B 1 56 ? 23.729 35.738 3.219 1.00 40.27 74 LEU B N 1
ATOM 9869 C CA . LEU B 1 56 ? 23.889 37.147 3.576 1.00 40.16 74 LEU B CA 1
ATOM 9870 C C . LEU B 1 56 ? 23.870 38.049 2.325 1.00 40.88 74 LEU B C 1
ATOM 9871 O O . LEU B 1 56 ? 24.733 37.929 1.440 1.00 41.51 74 LEU B O 1
ATOM 9876 N N . LEU B 1 57 ? 22.891 38.946 2.288 1.00 39.11 75 LEU B N 1
ATOM 9877 C CA . LEU B 1 57 ? 22.711 39.926 1.222 1.00 39.55 75 LEU B CA 1
ATOM 9878 C C . LEU B 1 57 ? 22.962 41.328 1.782 1.00 41.05 75 LEU B C 1
ATOM 9879 O O . LEU B 1 57 ? 22.376 41.683 2.811 1.00 42.16 75 LEU B O 1
ATOM 9884 N N . ARG B 1 58 ? 23.811 42.110 1.108 1.00 40.11 76 ARG B N 1
ATOM 9885 C CA . ARG B 1 58 ? 23.978 43.545 1.373 1.00 39.13 76 ARG B CA 1
ATOM 9886 C C . ARG B 1 58 ? 23.155 44.332 0.352 1.00 41.63 76 ARG B C 1
ATOM 9887 O O . ARG B 1 58 ? 23.213 44.044 -0.854 1.00 39.44 76 ARG B O 1
ATOM 9895 N N . VAL B 1 59 ? 22.382 45.298 0.843 1.00 40.72 77 VAL B N 1
ATOM 9896 C CA . VAL B 1 59 ? 21.575 46.187 0.011 1.00 39.62 77 VAL B CA 1
ATOM 9897 C C . VAL B 1 59 ? 22.000 47.627 0.295 1.00 41.73 77 VAL B C 1
ATOM 9898 O O . VAL B 1 59 ? 22.100 48.026 1.462 1.00 36.90 77 VAL B O 1
ATOM 9902 N N . ASP B 1 60 ? 22.268 48.396 -0.766 1.00 40.65 78 ASP B N 1
ATOM 9903 C CA . ASP B 1 60 ? 22.646 49.806 -0.641 1.00 39.13 78 ASP B CA 1
ATOM 9904 C C . ASP B 1 60 ? 21.748 50.620 -1.551 1.00 40.93 78 ASP B C 1
ATOM 9905 O O . ASP B 1 60 ? 21.837 50.516 -2.780 1.00 39.93 78 ASP B O 1
ATOM 9910 N N . TYR B 1 61 ? 20.839 51.366 -0.929 1.00 39.64 79 TYR B N 1
ATOM 9911 C CA . TYR B 1 61 ? 19.949 52.271 -1.623 1.00 42.54 79 TYR B CA 1
ATOM 9912 C C . TYR B 1 61 ? 20.558 53.669 -1.656 1.00 42.75 79 TYR B C 1
ATOM 9913 O O . TYR B 1 61 ? 20.834 54.274 -0.605 1.00 37.30 79 TYR B O 1
ATOM 9922 N N . ARG B 1 62 ? 20.747 54.176 -2.871 1.00 40.63 80 ARG B N 1
ATOM 9923 C CA . ARG B 1 62 ? 21.300 55.502 -3.100 1.00 41.88 80 ARG B CA 1
ATOM 9924 C C . ARG B 1 62 ? 20.236 56.394 -3.751 1.00 43.02 80 ARG B C 1
ATOM 9925 O O . ARG B 1 62 ? 19.976 56.261 -4.960 1.00 42.34 80 ARG B O 1
ATOM 9933 N N . PRO B 1 63 ? 19.603 57.293 -2.966 1.00 42.21 81 PRO B N 1
ATOM 9934 C CA . PRO B 1 63 ? 18.616 58.219 -3.542 1.00 43.16 81 PRO B CA 1
ATOM 9935 C C . PRO B 1 63 ? 19.223 59.062 -4.670 1.00 42.33 81 PRO B C 1
ATOM 9936 O O . PRO B 1 63 ? 20.335 59.580 -4.524 1.00 39.22 81 PRO B O 1
ATOM 9940 N N . SER B 1 64 ? 18.521 59.122 -5.803 1.00 41.93 82 SER B N 1
ATOM 9941 C CA . SER B 1 64 ? 18.971 59.862 -6.990 1.00 43.09 82 SER B CA 1
ATOM 9942 C C . SER B 1 64 ? 20.372 59.504 -7.487 1.00 42.95 82 SER B C 1
ATOM 9943 O O . SER B 1 64 ? 20.996 60.283 -8.192 1.00 45.42 82 SER B O 1
ATOM 9946 N N . GLY B 1 65 ? 20.846 58.307 -7.150 1.00 44.09 83 GLY B N 1
ATOM 9947 C CA . GLY B 1 65 ? 22.168 57.847 -7.551 1.00 44.04 83 GLY B CA 1
ATOM 9948 C C . GLY B 1 65 ? 23.350 58.568 -6.942 1.00 44.73 83 GLY B C 1
ATOM 9949 O O . GLY B 1 65 ? 24.467 58.404 -7.428 1.00 47.76 83 GLY B O 1
ATOM 9950 N N . ALA B 1 66 ? 23.132 59.334 -5.870 1.00 44.78 84 ALA B N 1
ATOM 9951 C CA . ALA B 1 66 ? 24.221 60.050 -5.203 1.00 44.50 84 ALA B CA 1
ATOM 9952 C C . ALA B 1 66 ? 25.214 59.052 -4.625 1.00 45.57 84 ALA B C 1
ATOM 9953 O O . ALA B 1 66 ? 24.846 57.920 -4.317 1.00 46.65 84 ALA B O 1
ATOM 9955 N N . ALA B 1 67 ? 26.472 59.463 -4.499 1.00 45.82 85 ALA B N 1
ATOM 9956 C CA . ALA B 1 67 ? 27.498 58.601 -3.917 1.00 47.47 85 ALA B CA 1
ATOM 9957 C C . ALA B 1 67 ? 27.111 58.255 -2.477 1.00 46.87 85 ALA B C 1
ATOM 9958 O O . ALA B 1 67 ? 26.496 59.074 -1.785 1.00 46.57 85 ALA B O 1
ATOM 9960 N N . PRO B 1 68 ? 27.444 57.033 -2.032 1.00 47.37 86 PRO B N 1
ATOM 9961 C CA . PRO B 1 68 ? 27.100 56.676 -0.654 1.00 45.49 86 PRO B CA 1
ATOM 9962 C C . PRO B 1 68 ? 27.959 57.433 0.344 1.00 43.23 86 PRO B C 1
ATOM 9963 O O . PRO B 1 68 ? 29.079 57.818 0.028 1.00 42.82 86 PRO B O 1
ATOM 9967 N N . SER B 1 69 ? 27.414 57.665 1.532 1.00 42.05 87 SER B N 1
ATOM 9968 C CA . SER B 1 69 ? 28.174 58.255 2.624 1.00 39.88 87 SER B CA 1
ATOM 9969 C C . SER B 1 69 ? 29.121 57.200 3.190 1.00 39.01 87 SER B C 1
ATOM 9970 O O . SER B 1 69 ? 28.965 56.014 2.896 1.00 38.68 87 SER B O 1
ATOM 9973 N N . PRO B 1 70 ? 30.106 57.621 4.004 1.00 38.65 88 PRO B N 1
ATOM 9974 C CA . PRO B 1 70 ? 30.932 56.607 4.644 1.00 40.23 88 PRO B CA 1
ATOM 9975 C C . PRO B 1 70 ? 30.085 55.771 5.612 1.00 37.63 88 PRO B C 1
ATOM 9976 O O . PRO B 1 70 ? 29.155 56.295 6.240 1.00 34.52 88 PRO B O 1
ATOM 9980 N N . SER B 1 71 ? 30.395 54.480 5.698 1.00 38.04 89 SER B N 1
ATOM 9981 C CA . SER B 1 71 ? 29.697 53.577 6.618 1.00 36.93 89 SER B CA 1
ATOM 9982 C C . SER B 1 71 ? 30.078 53.963 8.047 1.00 35.35 89 SER B C 1
ATOM 9983 O O . SER B 1 71 ? 31.169 54.466 8.280 1.00 32.87 89 SER B O 1
ATOM 9986 N N . THR B 1 72 ? 29.165 53.770 8.996 1.00 34.70 90 THR B N 1
ATOM 9987 C CA . THR B 1 72 ? 29.472 54.059 10.402 1.00 33.44 90 THR B CA 1
ATOM 9988 C C . THR B 1 72 ? 30.456 53.005 10.920 1.00 32.42 90 THR B C 1
ATOM 9989 O O . THR B 1 72 ? 30.682 51.986 10.263 1.00 31.38 90 THR B O 1
ATOM 9993 N N . PRO B 1 73 ? 31.032 53.232 12.112 1.00 31.71 91 PRO B N 1
ATOM 9994 C CA . PRO B 1 73 ? 31.861 52.209 12.755 1.00 30.85 91 PRO B CA 1
ATOM 9995 C C . PRO B 1 73 ? 31.158 50.898 13.161 1.00 29.61 91 PRO B C 1
ATOM 9996 O O . PRO B 1 73 ? 31.820 50.000 13.681 1.00 30.38 91 PRO B O 1
ATOM 10000 N N . MET B 1 74 ? 29.849 50.777 12.960 1.00 28.82 92 MET B N 1
ATOM 10001 C CA . MET B 1 74 ? 29.196 49.462 13.059 1.00 30.73 92 MET B CA 1
ATOM 10002 C C . MET B 1 74 ? 29.868 48.405 12.179 1.00 31.40 92 MET B C 1
ATOM 10003 O O . MET B 1 74 ? 30.036 47.265 12.591 1.00 28.89 92 MET B O 1
ATOM 10008 N N . ILE B 1 75 ? 30.241 48.814 10.968 1.00 31.71 93 ILE B N 1
ATOM 10009 C CA . ILE B 1 75 ? 30.706 47.913 9.924 1.00 31.38 93 ILE B CA 1
ATOM 10010 C C . ILE B 1 75 ? 32.184 47.627 10.120 1.00 32.22 93 ILE B C 1
ATOM 10011 O O . ILE B 1 75 ? 32.978 48.541 10.320 1.00 31.73 93 ILE B O 1
ATOM 10016 N N . ASP B 1 76 ? 32.555 46.350 10.068 1.00 32.47 94 ASP B N 1
ATOM 10017 C CA . ASP B 1 76 ? 33.954 45.961 10.128 1.00 34.94 94 ASP B CA 1
ATOM 10018 C C . ASP B 1 76 ? 34.622 46.444 8.820 1.00 35.76 94 ASP B C 1
ATOM 10019 O O . ASP B 1 76 ? 34.283 45.948 7.746 1.00 36.56 94 ASP B O 1
ATOM 10024 N N . PRO B 1 77 ? 35.556 47.414 8.909 1.00 38.14 95 PRO B N 1
ATOM 10025 C CA . PRO B 1 77 ? 36.194 47.915 7.680 1.00 38.88 95 PRO B CA 1
ATOM 10026 C C . PRO B 1 77 ? 37.098 46.890 6.949 1.00 40.90 95 PRO B C 1
ATOM 10027 O O . PRO B 1 77 ? 37.408 47.089 5.776 1.00 41.94 95 PRO B O 1
ATOM 10031 N N . ASP B 1 78 ? 37.497 45.814 7.626 1.00 42.34 96 ASP B N 1
ATOM 10032 C CA . ASP B 1 78 ? 38.316 44.755 7.036 1.00 42.69 96 ASP B CA 1
ATOM 10033 C C . ASP B 1 78 ? 37.510 43.533 6.585 1.00 42.25 96 ASP B C 1
ATOM 10034 O O . ASP B 1 78 ? 38.103 42.522 6.215 1.00 44.86 96 ASP B O 1
ATOM 10039 N N . ALA B 1 79 ? 36.181 43.599 6.603 1.00 41.50 97 ALA B N 1
ATOM 10040 C CA . ALA B 1 79 ? 35.365 42.434 6.266 1.00 43.21 97 ALA B CA 1
ATOM 10041 C C . ALA B 1 79 ? 35.578 42.040 4.803 1.00 46.96 97 ALA B C 1
ATOM 10042 O O . ALA B 1 79 ? 35.603 42.899 3.933 1.00 44.53 97 ALA B O 1
ATOM 10044 N N . SER B 1 80 ? 35.741 40.750 4.536 1.00 48.16 98 SER B N 1
ATOM 10045 C CA . SER B 1 80 ? 35.743 40.270 3.151 1.00 50.73 98 SER B CA 1
ATOM 10046 C C . SER B 1 80 ? 35.189 38.867 3.080 1.00 49.61 98 SER B C 1
ATOM 10047 O O . SER B 1 80 ? 35.376 38.069 4.002 1.00 49.24 98 SER B O 1
ATOM 10050 N N . TRP B 1 81 ? 34.501 38.587 1.978 1.00 46.82 99 TRP B N 1
ATOM 10051 C CA . TRP B 1 81 ? 33.833 37.318 1.757 1.00 47.19 99 TRP B CA 1
ATOM 10052 C C . TRP B 1 81 ? 34.351 36.681 0.468 1.00 48.50 99 TRP B C 1
ATOM 10053 O O . TRP B 1 81 ? 34.706 37.381 -0.481 1.00 48.19 99 TRP B O 1
ATOM 10064 N N . ASP B 1 82 ? 34.371 35.352 0.447 1.00 52.12 100 ASP B N 1
ATOM 10065 C CA . ASP B 1 82 ? 34.674 34.588 -0.767 1.00 53.65 100 ASP B CA 1
ATOM 10066 C C . ASP B 1 82 ? 33.533 34.734 -1.758 1.00 51.39 100 ASP B C 1
ATOM 10067 O O . ASP B 1 82 ? 32.395 34.997 -1.366 1.00 50.38 100 ASP B O 1
ATOM 10072 N N . ALA B 1 83 ? 33.834 34.549 -3.039 1.00 50.26 101 ALA B N 1
ATOM 10073 C CA . ALA B 1 83 ? 32.798 34.536 -4.074 1.00 48.54 101 ALA B CA 1
ATOM 10074 C C . ALA B 1 83 ? 31.736 33.482 -3.747 1.00 44.64 101 ALA B C 1
ATOM 10075 O O . ALA B 1 83 ? 32.045 32.429 -3.209 1.00 46.61 101 ALA B O 1
ATOM 10077 N N . VAL B 1 84 ? 30.481 33.803 -4.013 1.00 45.47 102 VAL B N 1
ATOM 10078 C CA . VAL B 1 84 ? 29.362 32.889 -3.777 1.00 46.49 102 VAL B CA 1
ATOM 10079 C C . VAL B 1 84 ? 28.953 32.171 -5.058 1.00 49.86 102 VAL B C 1
ATOM 10080 O O . VAL B 1 84 ? 28.493 31.031 -5.009 1.00 48.60 102 VAL B O 1
ATOM 10084 N N . GLY B 1 85 ? 29.091 32.846 -6.198 1.00 50.76 103 GLY B N 1
ATOM 10085 C CA . GLY B 1 85 ? 28.561 32.345 -7.455 1.00 51.21 103 GLY B CA 1
ATOM 10086 C C . GLY B 1 85 ? 27.052 32.190 -7.417 1.00 51.25 103 GLY B C 1
ATOM 10087 O O . GLY B 1 85 ? 26.528 31.145 -7.799 1.00 49.69 103 GLY B O 1
ATOM 10088 N N . ALA B 1 86 ? 26.359 33.228 -6.949 1.00 48.33 104 ALA B N 1
ATOM 10089 C CA . ALA B 1 86 ? 24.894 33.272 -6.970 1.00 49.00 104 ALA B CA 1
ATOM 10090 C C . ALA B 1 86 ? 24.370 33.317 -8.409 1.00 49.37 104 ALA B C 1
ATOM 10091 O O . ALA B 1 86 ? 25.105 33.671 -9.321 1.00 48.27 104 ALA B O 1
ATOM 10093 N N . THR B 1 87 ? 23.105 32.957 -8.595 1.00 50.55 105 THR B N 1
ATOM 10094 C CA . THR B 1 87 ? 22.459 33.015 -9.908 1.00 51.83 105 THR B CA 1
ATOM 10095 C C . THR B 1 87 ? 21.602 34.260 -9.952 1.00 52.92 105 THR B C 1
ATOM 10096 O O . THR B 1 87 ? 20.730 34.431 -9.107 1.00 54.10 105 THR B O 1
ATOM 10100 N N . ILE B 1 88 ? 21.831 35.110 -10.950 1.00 52.67 106 ILE B N 1
ATOM 10101 C CA . ILE B 1 88 ? 21.086 36.357 -11.090 1.00 54.46 106 ILE B CA 1
ATOM 10102 C C . ILE B 1 88 ? 20.339 36.310 -12.421 1.00 53.93 106 ILE B C 1
ATOM 10103 O O . ILE B 1 88 ? 20.955 36.386 -13.479 1.00 54.18 106 ILE B O 1
ATOM 10108 N N . ASP B 1 89 ? 19.018 36.150 -12.343 1.00 55.95 107 ASP B N 1
ATOM 10109 C CA . ASP B 1 89 ? 18.140 36.054 -13.506 1.00 55.63 107 ASP B CA 1
ATOM 10110 C C . ASP B 1 89 ? 17.327 37.346 -13.645 1.00 55.43 107 ASP B C 1
ATOM 10111 O O . ASP B 1 89 ? 16.289 37.517 -12.996 1.00 53.68 107 ASP B O 1
ATOM 10116 N N . THR B 1 90 ? 17.800 38.230 -14.524 1.00 55.84 108 THR B N 1
ATOM 10117 C CA . THR B 1 90 ? 17.119 39.489 -14.848 1.00 55.56 108 THR B CA 1
ATOM 10118 C C . THR B 1 90 ? 16.139 39.366 -16.029 1.00 57.50 108 THR B C 1
ATOM 10119 O O . THR B 1 90 ? 15.516 40.353 -16.411 1.00 57.73 108 THR B O 1
ATOM 10123 N N . SER B 1 91 ? 15.972 38.161 -16.579 1.00 58.75 109 SER B N 1
ATOM 10124 C CA . SER B 1 91 ? 15.260 37.976 -17.850 1.00 59.72 109 SER B CA 1
ATOM 10125 C C . SER B 1 91 ? 13.747 38.210 -17.803 1.00 60.07 109 SER B C 1
ATOM 10126 O O . SER B 1 91 ? 13.131 38.337 -18.855 1.00 59.48 109 SER B O 1
ATOM 10129 N N . GLY B 1 92 ? 13.148 38.249 -16.612 1.00 59.52 110 GLY B N 1
ATOM 10130 C CA . GLY B 1 92 ? 11.704 38.475 -16.476 1.00 58.34 110 GLY B CA 1
ATOM 10131 C C . GLY B 1 92 ? 11.305 39.266 -15.243 1.00 58.46 110 GLY B C 1
ATOM 10132 O O . GLY B 1 92 ? 12.121 39.962 -14.644 1.00 59.10 110 GLY B O 1
ATOM 10133 N N . ASP B 1 93 ? 10.027 39.155 -14.889 1.00 59.24 111 ASP B N 1
ATOM 10134 C CA . ASP B 1 93 ? 9.438 39.811 -13.730 1.00 60.71 111 ASP B CA 1
ATOM 10135 C C . ASP B 1 93 ? 8.842 38.706 -12.833 1.00 60.86 111 ASP B C 1
ATOM 10136 O O . ASP B 1 93 ? 7.913 38.017 -13.251 1.00 57.68 111 ASP B O 1
ATOM 10141 N N . PRO B 1 94 ? 9.362 38.534 -11.598 1.00 59.51 112 PRO B N 1
ATOM 10142 C CA . PRO B 1 94 ? 10.408 39.301 -10.919 1.00 55.32 112 PRO B CA 1
ATOM 10143 C C . PRO B 1 94 ? 11.827 38.974 -11.382 1.00 53.12 112 PRO B C 1
ATOM 10144 O O . PRO B 1 94 ? 12.066 37.949 -12.013 1.00 54.20 112 PRO B O 1
ATOM 10148 N N . ILE B 1 95 ? 12.752 39.867 -11.055 1.00 50.04 113 ILE B N 1
ATOM 10149 C CA . ILE B 1 95 ? 14.180 39.581 -11.104 1.00 47.94 113 ILE B CA 1
ATOM 10150 C C . ILE B 1 95 ? 14.458 38.613 -9.953 1.00 48.66 113 ILE B C 1
ATOM 10151 O O . ILE B 1 95 ? 13.881 38.765 -8.879 1.00 48.13 113 ILE B O 1
ATOM 10156 N N . VAL B 1 96 ? 15.329 37.631 -10.176 1.00 47.27 114 VAL B N 1
ATOM 10157 C CA . VAL B 1 96 ? 15.551 36.550 -9.213 1.00 48.42 114 VAL B CA 1
ATOM 10158 C C . VAL B 1 96 ? 17.032 36.356 -8.937 1.00 50.16 114 VAL B C 1
ATOM 10159 O O . VAL B 1 96 ? 17.821 36.195 -9.873 1.00 47.80 114 VAL B O 1
ATOM 10163 N N . VAL B 1 97 ? 17.384 36.378 -7.643 1.00 50.05 115 VAL B N 1
ATOM 10164 C CA . VAL B 1 97 ? 18.735 36.065 -7.155 1.00 50.45 115 VAL B CA 1
ATOM 10165 C C . VAL B 1 97 ? 18.619 34.812 -6.287 1.00 50.66 115 VAL B C 1
ATOM 10166 O O . VAL B 1 97 ? 17.813 34.789 -5.354 1.00 52.61 115 VAL B O 1
ATOM 10170 N N . THR B 1 98 ? 19.404 33.778 -6.595 1.00 51.40 116 THR B N 1
ATOM 10171 C CA . THR B 1 98 ? 19.360 32.513 -5.842 1.00 50.28 116 THR B CA 1
ATOM 10172 C C . THR B 1 98 ? 20.746 32.032 -5.409 1.00 48.10 116 THR B C 1
ATOM 10173 O O . THR B 1 98 ? 21.743 32.207 -6.106 1.00 47.37 116 THR B O 1
ATOM 10177 N N . THR B 1 99 ? 20.777 31.451 -4.215 1.00 49.16 117 THR B N 1
ATOM 10178 C CA . THR B 1 99 ? 21.923 30.713 -3.700 1.00 47.67 117 THR B CA 1
ATOM 10179 C C . THR B 1 99 ? 21.339 29.397 -3.187 1.00 46.53 117 THR B C 1
ATOM 10180 O O . THR B 1 99 ? 20.110 29.255 -3.099 1.00 43.33 117 THR B O 1
ATOM 10184 N N . PRO B 1 100 ? 22.201 28.451 -2.797 1.00 47.08 118 PRO B N 1
ATOM 10185 C CA . PRO B 1 100 ? 21.660 27.241 -2.174 1.00 48.58 118 PRO B CA 1
ATOM 10186 C C . PRO B 1 100 ? 20.802 27.489 -0.913 1.00 51.16 118 PRO B C 1
ATOM 10187 O O . PRO B 1 100 ? 19.957 26.656 -0.595 1.00 49.64 118 PRO B O 1
ATOM 10191 N N . ARG B 1 101 ? 20.998 28.624 -0.227 1.00 52.21 119 ARG B N 1
ATOM 10192 C CA . ARG B 1 101 ? 20.266 28.930 1.013 1.00 52.50 119 ARG B CA 1
ATOM 10193 C C . ARG B 1 101 ? 19.106 29.927 0.898 1.00 50.91 119 ARG B C 1
ATOM 10194 O O . ARG B 1 101 ? 18.216 29.898 1.747 1.00 52.17 119 ARG B O 1
ATOM 10202 N N . MET B 1 102 ? 19.091 30.803 -0.112 1.00 49.50 120 MET B N 1
ATOM 10203 C CA . MET B 1 102 ? 18.015 31.808 -0.200 1.00 51.08 120 MET B CA 1
ATOM 10204 C C . MET B 1 102 ? 17.612 32.196 -1.620 1.00 49.22 120 MET B C 1
ATOM 10205 O O . MET B 1 102 ? 18.393 32.059 -2.554 1.00 50.80 120 MET B O 1
ATOM 10210 N N . ARG B 1 103 ? 16.389 32.712 -1.735 1.00 48.50 121 ARG B N 1
ATOM 10211 C CA . ARG B 1 103 ? 15.829 33.187 -2.996 1.00 52.18 121 ARG B CA 1
ATOM 10212 C C . ARG B 1 103 ? 15.318 34.610 -2.796 1.00 50.17 121 ARG B C 1
ATOM 10213 O O . ARG B 1 103 ? 14.381 34.831 -2.022 1.00 48.24 121 ARG B O 1
ATOM 10221 N N . ILE B 1 104 ? 15.955 35.560 -3.484 1.00 51.01 122 ILE B N 1
ATOM 10222 C CA . ILE B 1 104 ? 15.568 36.973 -3.469 1.00 50.59 122 ILE B CA 1
ATOM 10223 C C . ILE B 1 104 ? 14.832 37.272 -4.774 1.00 49.95 122 ILE B C 1
ATOM 10224 O O . ILE B 1 104 ? 15.372 37.042 -5.859 1.00 47.72 122 ILE B O 1
ATOM 10229 N N . GLU B 1 105 ? 13.606 37.771 -4.656 1.00 49.35 123 GLU B N 1
ATOM 10230 C CA . GLU B 1 105 ? 12.822 38.233 -5.792 1.00 50.76 123 GLU B CA 1
ATOM 10231 C C . GLU B 1 105 ? 12.677 39.751 -5.724 1.00 51.46 123 GLU B C 1
ATOM 10232 O O . GLU B 1 105 ? 12.314 40.280 -4.671 1.00 51.97 123 GLU B O 1
ATOM 10238 N N . ILE B 1 106 ? 12.952 40.445 -6.830 1.00 47.90 124 ILE B N 1
ATOM 10239 C CA . ILE B 1 106 ? 12.635 41.869 -6.943 1.00 46.44 124 ILE B CA 1
ATOM 10240 C C . ILE B 1 106 ? 11.603 42.037 -8.060 1.00 46.08 124 ILE B C 1
ATOM 10241 O O . ILE B 1 106 ? 11.926 41.869 -9.243 1.00 44.58 124 ILE B O 1
ATOM 10246 N N . ALA B 1 107 ? 10.363 42.335 -7.674 1.00 44.70 125 ALA B N 1
ATOM 10247 C CA . ALA B 1 107 ? 9.313 42.691 -8.628 1.00 46.27 125 ALA B CA 1
ATOM 10248 C C . ALA B 1 107 ? 9.689 44.003 -9.324 1.00 46.88 125 ALA B C 1
ATOM 10249 O O . ALA B 1 107 ? 10.235 44.905 -8.693 1.00 46.90 125 ALA B O 1
ATOM 10251 N N . ARG B 1 108 ? 9.407 44.092 -10.620 1.00 46.59 126 ARG B N 1
ATOM 10252 C CA . ARG B 1 108 ? 9.876 45.207 -11.441 1.00 46.77 126 ARG B CA 1
ATOM 10253 C C . ARG B 1 108 ? 9.046 46.479 -11.307 1.00 44.83 126 ARG B C 1
ATOM 10254 O O . ARG B 1 108 ? 9.600 47.573 -11.415 1.00 47.84 126 ARG B O 1
ATOM 10262 N N . THR B 1 109 ? 7.736 46.354 -11.090 1.00 46.06 127 THR B N 1
ATOM 10263 C CA . THR B 1 109 ? 6.826 47.495 -11.227 1.00 48.27 127 THR B CA 1
ATOM 10264 C C . THR B 1 109 ? 5.713 47.536 -10.165 1.00 48.25 127 THR B C 1
ATOM 10265 O O . THR B 1 109 ? 4.675 46.899 -10.341 1.00 48.97 127 THR B O 1
ATOM 10269 N N . PRO B 1 110 ? 5.920 48.283 -9.053 1.00 47.70 128 PRO B N 1
ATOM 10270 C CA . PRO B 1 110 ? 7.146 48.980 -8.620 1.00 48.04 128 PRO B CA 1
ATOM 10271 C C . PRO B 1 110 ? 8.197 48.042 -8.010 1.00 46.99 128 PRO B C 1
ATOM 10272 O O . PRO B 1 110 ? 7.908 46.872 -7.743 1.00 50.54 128 PRO B O 1
ATOM 10276 N N . ALA B 1 111 ? 9.404 48.568 -7.806 1.00 45.26 129 ALA B N 1
ATOM 10277 C CA . ALA B 1 111 ? 10.505 47.809 -7.206 1.00 45.25 129 ALA B CA 1
ATOM 10278 C C . ALA B 1 111 ? 10.193 47.440 -5.742 1.00 45.87 129 ALA B C 1
ATOM 10279 O O . ALA B 1 111 ? 10.050 48.322 -4.893 1.00 44.74 129 ALA B O 1
ATOM 10281 N N . ARG B 1 112 ? 10.041 46.138 -5.489 1.00 47.67 130 ARG B N 1
ATOM 10282 C CA . ARG B 1 112 ? 9.721 45.581 -4.161 1.00 47.83 130 ARG B CA 1
ATOM 10283 C C . ARG B 1 112 ? 10.416 44.233 -3.989 1.00 49.81 130 ARG B C 1
ATOM 10284 O O . ARG B 1 112 ? 10.280 43.362 -4.853 1.00 48.61 130 ARG B O 1
ATOM 10292 N N . MET B 1 113 ? 11.146 44.068 -2.880 1.00 51.51 131 MET B N 1
ATOM 10293 C CA . MET B 1 113 ? 11.915 42.846 -2.600 1.00 52.28 131 MET B CA 1
ATOM 10294 C C . MET B 1 113 ? 11.118 41.852 -1.760 1.00 48.98 131 MET B C 1
ATOM 10295 O O . MET B 1 113 ? 10.442 42.246 -0.809 1.00 49.18 131 MET B O 1
ATOM 10300 N N . THR B 1 114 ? 11.232 40.572 -2.116 1.00 46.88 132 THR B N 1
ATOM 10301 C CA . THR B 1 114 ? 10.707 39.462 -1.323 1.00 46.57 132 THR B CA 1
ATOM 10302 C C . THR B 1 114 ? 11.859 38.499 -1.038 1.00 47.10 132 THR B C 1
ATOM 10303 O O . THR B 1 114 ? 12.579 38.087 -1.961 1.00 49.09 132 THR B O 1
ATOM 10307 N N . ILE B 1 115 ? 12.065 38.175 0.241 1.00 45.51 133 ILE B N 1
ATOM 10308 C CA . ILE B 1 115 ? 13.134 37.255 0.633 1.00 45.11 133 ILE B CA 1
ATOM 10309 C C . ILE B 1 115 ? 12.485 35.935 1.027 1.00 45.01 133 ILE B C 1
ATOM 10310 O O . ILE B 1 115 ? 11.536 35.905 1.814 1.00 41.26 133 ILE B O 1
ATOM 10315 N N . LYS B 1 116 ? 12.996 34.856 0.441 1.00 47.35 134 LYS B N 1
ATOM 10316 C CA . LYS B 1 116 ? 12.482 33.513 0.654 1.00 48.49 134 LYS B CA 1
ATOM 10317 C C . LYS B 1 116 ? 13.639 32.594 0.964 1.00 48.16 134 LYS B C 1
ATOM 10318 O O . LYS B 1 116 ? 14.781 32.874 0.586 1.00 45.87 134 LYS B O 1
ATOM 10324 N N . LYS B 1 117 ? 13.337 31.476 1.621 1.00 50.61 135 LYS B N 1
ATOM 10325 C CA . LYS B 1 117 ? 14.300 30.381 1.747 1.00 52.21 135 LYS B CA 1
ATOM 10326 C C . LYS B 1 117 ? 14.507 29.788 0.364 1.00 54.46 135 LYS B C 1
ATOM 10327 O O . LYS B 1 117 ? 13.674 29.990 -0.532 1.00 51.62 135 LYS B O 1
ATOM 10333 N N . ALA B 1 118 ? 15.593 29.041 0.190 1.00 55.99 136 ALA B N 1
ATOM 10334 C CA . ALA B 1 118 ? 15.813 28.300 -1.062 1.00 59.63 136 ALA B CA 1
ATOM 10335 C C . ALA B 1 118 ? 14.622 27.410 -1.454 1.00 59.77 136 ALA B C 1
ATOM 10336 O O . ALA B 1 118 ? 14.311 27.297 -2.635 1.00 65.13 136 ALA B O 1
ATOM 10338 N N . ASP B 1 119 ? 13.937 26.819 -0.475 1.00 61.89 137 ASP B N 1
ATOM 10339 C CA . ASP B 1 119 ? 12.726 26.026 -0.753 1.00 64.04 137 ASP B CA 1
ATOM 10340 C C . ASP B 1 119 ? 11.459 26.835 -1.121 1.00 64.56 137 ASP B C 1
ATOM 10341 O O . ASP B 1 119 ? 10.412 26.239 -1.363 1.00 65.93 137 ASP B O 1
ATOM 10346 N N . GLY B 1 120 ? 11.543 28.167 -1.147 1.00 63.44 138 GLY B N 1
ATOM 10347 C CA . GLY B 1 120 ? 10.423 29.024 -1.551 1.00 60.92 138 GLY B CA 1
ATOM 10348 C C . GLY B 1 120 ? 9.537 29.563 -0.436 1.00 60.41 138 GLY B C 1
ATOM 10349 O O . GLY B 1 120 ? 8.593 30.314 -0.715 1.00 59.84 138 GLY B O 1
ATOM 10350 N N . THR B 1 121 ? 9.819 29.194 0.818 1.00 57.77 139 THR B N 1
ATOM 10351 C CA . THR B 1 121 ? 9.079 29.729 1.963 1.00 57.22 139 THR B CA 1
ATOM 10352 C C . THR B 1 121 ? 9.369 31.227 2.085 1.00 52.86 139 THR B C 1
ATOM 10353 O O . THR B 1 121 ? 10.532 31.629 2.159 1.00 50.56 139 THR B O 1
ATOM 10357 N N . THR B 1 122 ? 8.312 32.034 2.094 1.00 50.65 140 THR B N 1
ATOM 10358 C CA . THR B 1 122 ? 8.451 33.484 2.199 1.00 50.82 140 THR B CA 1
ATOM 10359 C C . THR B 1 122 ? 8.810 33.869 3.640 1.00 49.86 140 THR B C 1
ATOM 10360 O O . THR B 1 122 ? 8.137 33.443 4.577 1.00 50.42 140 THR B O 1
ATOM 10364 N N . LEU B 1 123 ? 9.878 34.655 3.797 1.00 47.18 141 LEU B N 1
ATOM 10365 C CA . LEU B 1 123 ? 10.372 35.085 5.115 1.00 44.78 141 LEU B CA 1
ATOM 10366 C C . LEU B 1 123 ? 9.938 36.513 5.437 1.00 45.18 141 LEU B C 1
ATOM 10367 O O . LEU B 1 123 ? 9.272 36.757 6.453 1.00 45.69 141 LEU B O 1
ATOM 10372 N N . LEU B 1 124 ? 10.310 37.452 4.566 1.00 43.75 142 LEU B N 1
ATOM 10373 C CA . LEU B 1 124 ? 9.890 38.850 4.696 1.00 44.02 142 LEU B CA 1
ATOM 10374 C C . LEU B 1 124 ? 9.846 39.543 3.340 1.00 42.99 142 LEU B C 1
ATOM 10375 O O . LEU B 1 124 ? 10.503 39.111 2.388 1.00 40.24 142 LEU B O 1
ATOM 10380 N N . TRP B 1 125 ? 9.066 40.618 3.267 1.00 42.94 143 TRP B N 1
ATOM 10381 C CA . TRP B 1 125 ? 8.865 41.321 2.005 1.00 45.03 143 TRP B CA 1
ATOM 10382 C C . TRP B 1 125 ? 8.550 42.804 2.202 1.00 44.48 143 TRP B C 1
ATOM 10383 O O . TRP B 1 125 ? 8.014 43.210 3.239 1.00 43.16 143 TRP B O 1
ATOM 10394 N N . GLU B 1 126 ? 8.877 43.608 1.192 1.00 44.02 144 GLU B N 1
ATOM 10395 C CA . GLU B 1 126 ? 8.518 45.027 1.196 1.00 42.27 144 GLU B CA 1
ATOM 10396 C C . GLU B 1 126 ? 7.081 45.121 0.702 1.00 43.90 144 GLU B C 1
ATOM 10397 O O . GLU B 1 126 ? 6.793 44.659 -0.392 1.00 44.22 144 GLU B O 1
ATOM 10403 N N . PRO B 1 127 ? 6.171 45.708 1.498 1.00 43.49 145 PRO B N 1
ATOM 10404 C CA . PRO B 1 127 ? 4.771 45.747 1.083 1.00 45.00 145 PRO B CA 1
ATOM 10405 C C . PRO B 1 127 ? 4.525 46.731 -0.082 1.00 47.65 145 PRO B C 1
ATOM 10406 O O . PRO B 1 127 ? 5.356 47.619 -0.327 1.00 46.79 145 PRO B O 1
ATOM 10410 N N . ALA B 1 128 ? 3.400 46.562 -0.783 1.00 49.17 146 ALA B N 1
ATOM 10411 C CA . ALA B 1 128 ? 2.982 47.465 -1.876 1.00 49.18 146 ALA B CA 1
ATOM 10412 C C . ALA B 1 128 ? 3.084 48.925 -1.441 1.00 50.85 146 ALA B C 1
ATOM 10413 O O . ALA B 1 128 ? 3.569 49.778 -2.178 1.00 52.32 146 ALA B O 1
ATOM 10415 N N . SER B 1 129 ? 2.632 49.169 -0.214 1.00 50.45 147 SER B N 1
ATOM 10416 C CA . SER B 1 129 ? 2.723 50.450 0.474 1.00 49.48 147 SER B CA 1
ATOM 10417 C C . SER B 1 129 ? 4.092 51.141 0.397 1.00 47.79 147 SER B C 1
ATOM 10418 O O . SER B 1 129 ? 4.156 52.362 0.401 1.00 48.22 147 SER B O 1
ATOM 10421 N N . GLY B 1 130 ? 5.175 50.371 0.364 1.00 45.28 148 GLY B N 1
ATOM 10422 C CA . GLY B 1 130 ? 6.522 50.926 0.212 1.00 45.33 148 GLY B CA 1
ATOM 10423 C C . GLY B 1 130 ? 7.519 50.260 1.141 1.00 44.50 148 GLY B C 1
ATOM 10424 O O . GLY B 1 130 ? 7.207 49.972 2.301 1.00 44.22 148 GLY B O 1
ATOM 10425 N N . GLY B 1 131 ? 8.717 50.019 0.615 1.00 43.61 149 GLY B N 1
ATOM 10426 C CA . GLY B 1 131 ? 9.788 49.364 1.342 1.00 41.81 149 GLY B CA 1
ATOM 10427 C C . GLY B 1 131 ? 10.864 50.365 1.670 1.00 39.02 149 GLY B C 1
ATOM 10428 O O . GLY B 1 131 ? 10.611 51.357 2.356 1.00 40.79 149 GLY B O 1
ATOM 10429 N N . VAL B 1 132 ? 12.064 50.117 1.164 1.00 39.64 150 VAL B N 1
ATOM 10430 C CA . VAL B 1 132 ? 13.188 51.020 1.377 1.00 40.44 150 VAL B CA 1
ATOM 10431 C C . VAL B 1 132 ? 12.874 52.406 0.788 1.00 42.98 150 VAL B C 1
ATOM 10432 O O . VAL B 1 132 ? 12.134 52.533 -0.195 1.00 42.03 150 VAL B O 1
ATOM 10436 N N . PHE B 1 133 ? 13.386 53.431 1.457 1.00 40.64 151 PHE B N 1
ATOM 10437 C CA . PHE B 1 133 ? 13.231 54.818 1.043 1.00 41.45 151 PHE B CA 1
ATOM 10438 C C . PHE B 1 133 ? 14.349 55.609 1.721 1.00 43.37 151 PHE B C 1
ATOM 10439 O O . PHE B 1 133 ? 15.147 55.035 2.465 1.00 42.53 151 PHE B O 1
ATOM 10447 N N . GLU B 1 134 ? 14.431 56.908 1.460 1.00 43.23 152 GLU B N 1
ATOM 10448 C CA . GLU B 1 134 ? 15.604 57.698 1.895 1.00 43.69 152 GLU B CA 1
ATOM 10449 C C . GLU B 1 134 ? 15.882 57.748 3.424 1.00 40.18 152 GLU B C 1
ATOM 10450 O O . GLU B 1 134 ? 17.004 58.053 3.823 1.00 39.40 152 GLU B O 1
ATOM 10456 N N . ASP B 1 135 ? 14.887 57.443 4.258 1.00 39.36 153 ASP B N 1
ATOM 10457 C CA . ASP B 1 135 ? 15.048 57.491 5.716 1.00 39.60 153 ASP B CA 1
ATOM 10458 C C . ASP B 1 135 ? 14.959 56.133 6.424 1.00 39.28 153 ASP B C 1
ATOM 10459 O O . ASP B 1 135 ? 14.940 56.086 7.663 1.00 34.71 153 ASP B O 1
ATOM 10464 N N . GLY B 1 136 ? 14.928 55.033 5.673 1.00 37.95 154 GLY B N 1
ATOM 10465 C CA . GLY B 1 136 ? 14.947 53.715 6.306 1.00 40.21 154 GLY B CA 1
ATOM 10466 C C . GLY B 1 136 ? 14.474 52.545 5.485 1.00 38.64 154 GLY B C 1
ATOM 10467 O O . GLY B 1 136 ? 14.412 52.622 4.265 1.00 38.23 154 GLY B O 1
ATOM 10468 N N . VAL B 1 137 ? 14.159 51.455 6.183 1.00 37.99 155 VAL B N 1
ATOM 10469 C CA . VAL B 1 137 ? 13.696 50.209 5.576 1.00 39.28 155 VAL B CA 1
ATOM 10470 C C . VAL B 1 137 ? 12.353 49.813 6.176 1.00 40.09 155 VAL B C 1
ATOM 10471 O O . VAL B 1 137 ? 12.092 50.051 7.364 1.00 40.98 155 VAL B O 1
ATOM 10475 N N . ARG B 1 138 ? 11.494 49.226 5.350 1.00 39.92 156 ARG B N 1
ATOM 10476 C CA . ARG B 1 138 ? 10.181 48.794 5.792 1.00 40.90 156 ARG B CA 1
ATOM 10477 C C . ARG B 1 138 ? 9.874 47.424 5.229 1.00 43.51 156 ARG B C 1
ATOM 10478 O O . ARG B 1 138 ? 9.798 47.250 4.005 1.00 42.48 156 ARG B O 1
ATOM 10486 N N . PHE B 1 139 ? 9.733 46.449 6.129 1.00 40.83 157 PHE B N 1
ATOM 10487 C CA . PHE B 1 139 ? 9.348 45.097 5.753 1.00 39.91 157 PHE B CA 1
ATOM 10488 C C . PHE B 1 139 ? 8.072 44.677 6.443 1.00 39.55 157 PHE B C 1
ATOM 10489 O O . PHE B 1 139 ? 7.665 45.253 7.458 1.00 39.26 157 PHE B O 1
ATOM 10497 N N . GLN B 1 140 ? 7.445 43.672 5.846 1.00 40.45 158 GLN B N 1
ATOM 10498 C CA . GLN B 1 140 ? 6.300 42.978 6.407 1.00 42.27 158 GLN B CA 1
ATOM 10499 C C . GLN B 1 140 ? 6.713 41.502 6.497 1.00 40.29 158 GLN B C 1
ATOM 10500 O O . GLN B 1 140 ? 7.504 41.000 5.675 1.00 41.22 158 GLN B O 1
ATOM 10506 N N . ARG B 1 141 ? 6.214 40.828 7.524 1.00 39.99 159 ARG B N 1
ATOM 10507 C CA . ARG B 1 141 ? 6.544 39.422 7.777 1.00 38.97 159 ARG B CA 1
ATOM 10508 C C . ARG B 1 141 ? 5.404 38.751 8.539 1.00 37.22 159 ARG B C 1
ATOM 10509 O O . ARG B 1 141 ? 4.443 39.411 8.914 1.00 38.21 159 ARG B O 1
ATOM 10517 N N . GLY B 1 142 ? 5.518 37.448 8.784 1.00 38.69 160 GLY B N 1
ATOM 10518 C CA . GLY B 1 142 ? 4.495 36.705 9.526 1.00 37.49 160 GLY B CA 1
ATOM 10519 C C . GLY B 1 142 ? 4.153 37.383 10.832 1.00 38.82 160 GLY B C 1
ATOM 10520 O O . GLY B 1 142 ? 5.048 37.708 11.622 1.00 40.14 160 GLY B O 1
ATOM 10521 N N . SER B 1 143 ? 2.869 37.614 11.064 1.00 37.12 161 SER B N 1
ATOM 10522 C CA . SER B 1 143 ? 2.421 38.359 12.247 1.00 40.07 161 SER B CA 1
ATOM 10523 C C . SER B 1 143 ? 2.768 37.694 13.596 1.00 40.74 161 SER B C 1
ATOM 10524 O O . SER B 1 143 ? 2.823 38.382 14.625 1.00 40.34 161 SER B O 1
ATOM 10527 N N . THR B 1 144 ? 2.957 36.373 13.587 1.00 39.10 162 THR B N 1
ATOM 10528 C CA . THR B 1 144 ? 3.262 35.612 14.798 1.00 39.76 162 THR B CA 1
ATOM 10529 C C . THR B 1 144 ? 4.748 35.254 14.925 1.00 38.83 162 THR B C 1
ATOM 10530 O O . THR B 1 144 ? 5.117 34.505 15.827 1.00 40.09 162 THR B O 1
ATOM 10534 N N . ASP B 1 145 ? 5.592 35.765 14.029 1.00 36.79 163 ASP B N 1
ATOM 10535 C CA . ASP B 1 145 ? 7.037 35.605 14.156 1.00 37.75 163 ASP B CA 1
ATOM 10536 C C . ASP B 1 145 ? 7.506 36.281 15.454 1.00 36.34 163 ASP B C 1
ATOM 10537 O O . ASP B 1 145 ? 6.989 37.339 15.835 1.00 37.22 163 ASP B O 1
ATOM 10542 N N . ASN B 1 146 ? 8.461 35.652 16.134 1.00 34.18 164 ASN B N 1
ATOM 10543 C CA . ASN B 1 146 ? 9.074 36.236 17.322 1.00 32.09 164 ASN B CA 1
ATOM 10544 C C . ASN B 1 146 ? 10.302 37.016 16.915 1.00 31.15 164 ASN B C 1
ATOM 10545 O O . ASN B 1 146 ? 11.185 36.490 16.229 1.00 31.76 164 ASN B O 1
ATOM 10550 N N . ILE B 1 147 ? 10.342 38.280 17.321 1.00 30.68 165 ILE B N 1
ATOM 10551 C CA . ILE B 1 147 ? 11.436 39.181 16.972 1.00 30.13 165 ILE B CA 1
ATOM 10552 C C . ILE B 1 147 ? 12.324 39.387 18.196 1.00 29.84 165 ILE B C 1
ATOM 10553 O O . ILE B 1 147 ? 11.836 39.415 19.339 1.00 29.90 165 ILE B O 1
ATOM 10558 N N . TYR B 1 148 ? 13.622 39.507 17.926 1.00 30.77 166 TYR B N 1
ATOM 10559 C CA . TYR B 1 148 ? 14.668 39.675 18.929 1.00 30.96 166 TYR B CA 1
ATOM 10560 C C . TYR B 1 148 ? 15.648 40.742 18.496 1.00 31.39 166 TYR B C 1
ATOM 10561 O O . TYR B 1 148 ? 15.678 41.135 17.322 1.00 28.73 166 TYR B O 1
ATOM 10570 N N . GLY B 1 149 ? 16.477 41.170 19.447 1.00 29.79 167 GLY B N 1
ATOM 10571 C CA . GLY B 1 149 ? 17.471 42.214 19.223 1.00 30.05 167 GLY B CA 1
ATOM 10572 C C . GLY B 1 149 ? 16.993 43.591 19.666 1.00 29.40 167 GLY B C 1
ATOM 10573 O O . GLY B 1 149 ? 16.287 43.712 20.661 1.00 27.58 167 GLY B O 1
ATOM 10574 N N . ILE B 1 150 ? 17.421 44.629 18.940 1.00 27.95 168 ILE B N 1
ATOM 10575 C CA . ILE B 1 150 ? 17.029 46.031 19.156 1.00 27.00 168 ILE B CA 1
ATOM 10576 C C . ILE B 1 150 ? 17.588 46.681 20.434 1.00 25.90 168 ILE B C 1
ATOM 10577 O O . ILE B 1 150 ? 18.244 47.712 20.362 1.00 26.22 168 ILE B O 1
ATOM 10582 N N . ARG B 1 151 ? 17.271 46.102 21.584 1.00 26.12 169 ARG B N 1
ATOM 10583 C CA . ARG B 1 151 ? 17.521 46.735 22.854 1.00 26.17 169 ARG B CA 1
ATOM 10584 C C . ARG B 1 151 ? 17.716 45.733 23.973 1.00 26.35 169 ARG B C 1
ATOM 10585 O O . ARG B 1 151 ? 17.317 44.574 23.865 1.00 27.16 169 ARG B O 1
ATOM 10593 N N . SER B 1 152 ? 18.333 46.205 25.047 1.00 27.09 170 SER B N 1
ATOM 10594 C CA . SER B 1 152 ? 18.372 45.503 26.324 1.00 27.54 170 SER B CA 1
ATOM 10595 C C . SER B 1 152 ? 17.787 46.462 27.380 1.00 28.52 170 SER B C 1
ATOM 10596 O O . SER B 1 152 ? 16.975 47.336 27.037 1.00 28.99 170 SER B O 1
ATOM 10599 N N . PHE B 1 153 ? 18.154 46.283 28.651 1.00 28.28 171 PHE B N 1
ATOM 10600 C CA . PHE B 1 153 ? 17.612 47.098 29.742 1.00 28.76 171 PHE B CA 1
ATOM 10601 C C . PHE B 1 153 ? 18.746 47.548 30.660 1.00 28.72 171 PHE B C 1
ATOM 10602 O O . PHE B 1 153 ? 19.715 46.819 30.860 1.00 29.03 171 PHE B O 1
ATOM 10610 N N . ASN B 1 154 ? 18.625 48.766 31.183 1.00 28.35 172 ASN B N 1
ATOM 10611 C CA . ASN B 1 154 ? 19.684 49.386 31.977 1.00 27.92 172 ASN B CA 1
ATOM 10612 C C . ASN B 1 154 ? 19.381 49.263 33.464 1.00 28.25 172 ASN B C 1
ATOM 10613 O O . ASN B 1 154 ? 18.300 48.807 33.837 1.00 27.21 172 ASN B O 1
ATOM 10618 N N . ALA B 1 155 ? 20.338 49.686 34.296 1.00 27.84 173 ALA B N 1
ATOM 10619 C CA . ALA B 1 155 ? 20.230 49.563 35.757 1.00 29.29 173 ALA B CA 1
ATOM 10620 C C . ALA B 1 155 ? 19.227 50.537 36.430 1.00 29.53 173 ALA B C 1
ATOM 10621 O O . ALA B 1 155 ? 19.160 50.594 37.651 1.00 28.48 173 ALA B O 1
ATOM 10623 N N . GLN B 1 156 ? 18.491 51.319 35.636 1.00 32.26 174 GLN B N 1
ATOM 10624 C CA . GLN B 1 156 ? 17.470 52.250 36.128 1.00 35.88 174 GLN B CA 1
ATOM 10625 C C . GLN B 1 156 ? 16.106 51.992 35.487 1.00 34.87 174 GLN B C 1
ATOM 10626 O O . GLN B 1 156 ? 15.214 52.814 35.643 1.00 36.88 174 GLN B O 1
ATOM 10632 N N . GLU B 1 157 ? 15.951 50.886 34.759 1.00 34.79 175 GLU B N 1
ATOM 10633 C CA . GLU B 1 157 ? 14.734 50.614 33.981 1.00 33.98 175 GLU B CA 1
ATOM 10634 C C . GLU B 1 157 ? 14.017 49.396 34.519 1.00 33.49 175 GLU B C 1
ATOM 10635 O O . GLU B 1 157 ? 14.618 48.537 35.184 1.00 30.80 175 GLU B O 1
ATOM 10641 N N . ASP B 1 158 ? 12.721 49.331 34.223 1.00 33.09 176 ASP B N 1
ATOM 10642 C CA . ASP B 1 158 ? 11.965 48.092 34.333 1.00 34.37 176 ASP B CA 1
ATOM 10643 C C . ASP B 1 158 ? 12.555 47.145 33.293 1.00 32.55 176 ASP B C 1
ATOM 10644 O O . ASP B 1 158 ? 12.848 47.563 32.167 1.00 32.35 176 ASP B O 1
ATOM 10649 N N . VAL B 1 159 ? 12.754 45.891 33.685 1.00 31.21 177 VAL B N 1
ATOM 10650 C CA . VAL B 1 159 ? 13.414 44.911 32.842 1.00 30.07 177 VAL B CA 1
ATOM 10651 C C . VAL B 1 159 ? 12.370 43.991 32.226 1.00 30.36 177 VAL B C 1
ATOM 10652 O O . VAL B 1 159 ? 11.715 43.227 32.929 1.00 28.23 177 VAL B O 1
ATOM 10656 N N . GLY B 1 160 ? 12.227 44.079 30.909 1.00 28.88 178 GLY B N 1
ATOM 10657 C CA . GLY B 1 160 ? 11.330 43.204 30.151 1.00 29.71 178 GLY B CA 1
ATOM 10658 C C . GLY B 1 160 ? 11.950 41.845 29.837 1.00 31.71 178 GLY B C 1
ATOM 10659 O O . GLY B 1 160 ? 12.891 41.375 30.533 1.00 30.44 178 GLY B O 1
ATOM 10660 N N . GLY B 1 161 ? 11.418 41.213 28.789 1.00 29.03 179 GLY B N 1
ATOM 10661 C CA . GLY B 1 161 ? 11.858 39.887 28.352 1.00 28.16 179 GLY B CA 1
ATOM 10662 C C . GLY B 1 161 ? 12.777 39.989 27.151 1.00 27.38 179 GLY B C 1
ATOM 10663 O O . GLY B 1 161 ? 13.396 41.036 26.910 1.00 27.06 179 GLY B O 1
ATOM 10664 N N . LEU B 1 162 ? 12.856 38.903 26.392 1.00 25.55 180 LEU B N 1
ATOM 10665 C CA . LEU B 1 162 ? 13.683 38.846 25.186 1.00 25.47 180 LEU B CA 1
ATOM 10666 C C . LEU B 1 162 ? 12.920 39.288 23.946 1.00 25.43 180 LEU B C 1
ATOM 10667 O O . LEU B 1 162 ? 13.520 39.831 23.019 1.00 25.44 180 LEU B O 1
ATOM 10672 N N . LEU B 1 163 ? 11.619 39.017 23.936 1.00 26.15 181 LEU B N 1
ATOM 10673 C CA . LEU B 1 163 ? 10.759 39.299 22.784 1.00 28.90 181 LEU B CA 1
ATOM 10674 C C . LEU B 1 163 ? 10.651 40.788 22.429 1.00 28.26 181 LEU B C 1
ATOM 10675 O O . LEU B 1 163 ? 10.571 41.650 23.305 1.00 26.22 181 LEU B O 1
ATOM 10680 N N . ARG B 1 164 ? 10.634 41.064 21.128 1.00 29.42 182 ARG B N 1
ATOM 10681 C CA . ARG B 1 164 ? 10.596 42.431 20.623 1.00 30.27 182 ARG B CA 1
ATOM 10682 C C . ARG B 1 164 ? 9.464 42.558 19.588 1.00 31.79 182 ARG B C 1
ATOM 10683 O O . ARG B 1 164 ? 9.644 43.140 18.523 1.00 31.66 182 ARG B O 1
ATOM 10691 N N . ASN B 1 165 ? 8.297 42.035 19.954 1.00 33.62 183 ASN B N 1
ATOM 10692 C CA . ASN B 1 165 ? 7.167 41.861 19.030 1.00 36.35 183 ASN B CA 1
ATOM 10693 C C . ASN B 1 165 ? 6.303 43.119 18.877 1.00 35.63 183 ASN B C 1
ATOM 10694 O O . ASN B 1 165 ? 5.555 43.223 17.902 1.00 36.75 183 ASN B O 1
ATOM 10699 N N . SER B 1 166 ? 6.392 44.037 19.842 1.00 35.09 184 SER B N 1
ATOM 10700 C CA . SER B 1 166 ? 5.699 45.328 19.811 1.00 35.30 184 SER B CA 1
ATOM 10701 C C . SER B 1 166 ? 6.642 46.432 20.285 1.00 34.09 184 SER B C 1
ATOM 10702 O O . SER B 1 166 ? 6.407 47.055 21.309 1.00 35.54 184 SER B O 1
ATOM 10705 N N . SER B 1 167 ? 7.697 46.677 19.523 1.00 34.03 185 SER B N 1
ATOM 10706 C CA . SER B 1 167 ? 8.803 47.531 19.973 1.00 33.47 185 SER B CA 1
ATOM 10707 C C . SER B 1 167 ? 8.874 48.839 19.204 1.00 33.45 185 SER B C 1
ATOM 10708 O O . SER B 1 167 ? 8.897 48.824 17.977 1.00 31.91 185 SER B O 1
ATOM 10711 N N . ASP B 1 168 ? 8.936 49.951 19.929 1.00 33.65 186 ASP B N 1
ATOM 10712 C CA . ASP B 1 168 ? 9.308 51.248 19.350 1.00 36.40 186 ASP B CA 1
ATOM 10713 C C . ASP B 1 168 ? 10.509 51.928 20.052 1.00 35.34 186 ASP B C 1
ATOM 10714 O O . ASP B 1 168 ? 10.840 53.065 19.730 1.00 34.66 186 ASP B O 1
ATOM 10719 N N . HIS B 1 169 ? 11.166 51.223 20.973 1.00 33.27 187 HIS B N 1
ATOM 10720 C CA . HIS B 1 169 ? 12.355 51.737 21.662 1.00 32.17 187 HIS B CA 1
ATOM 10721 C C . HIS B 1 169 ? 13.431 52.069 20.618 1.00 31.22 187 HIS B C 1
ATOM 10722 O O . HIS B 1 169 ? 13.607 51.291 19.674 1.00 31.65 187 HIS B O 1
ATOM 10729 N N . PRO B 1 170 ? 14.133 53.214 20.762 1.00 30.07 188 PRO B N 1
ATOM 10730 C CA . PRO B 1 170 ? 15.229 53.504 19.828 1.00 31.17 188 PRO B CA 1
ATOM 10731 C C . PRO B 1 170 ? 16.393 52.524 19.926 1.00 31.64 188 PRO B C 1
ATOM 10732 O O . PRO B 1 170 ? 16.571 51.869 20.961 1.00 30.58 188 PRO B O 1
ATOM 10736 N N . ALA B 1 171 ? 17.189 52.479 18.858 1.00 30.31 189 ALA B N 1
ATOM 10737 C CA . ALA B 1 171 ? 18.428 51.733 18.802 1.00 30.16 189 ALA B CA 1
ATOM 10738 C C . ALA B 1 171 ? 19.545 52.644 19.296 1.00 31.66 189 ALA B C 1
ATOM 10739 O O . ALA B 1 171 ? 19.875 53.636 18.637 1.00 30.10 189 ALA B O 1
ATOM 10741 N N . HIS B 1 172 ? 20.100 52.326 20.466 1.00 30.61 190 HIS B N 1
ATOM 10742 C CA . HIS B 1 172 ? 21.183 53.123 21.054 1.00 30.92 190 HIS B CA 1
ATOM 10743 C C . HIS B 1 172 ? 22.081 52.280 21.963 1.00 29.60 190 HIS B C 1
ATOM 10744 O O . HIS B 1 172 ? 21.696 51.184 22.404 1.00 28.41 190 HIS B O 1
ATOM 10751 N N . ALA B 1 173 ? 23.264 52.810 22.253 1.00 28.66 191 ALA B N 1
ATOM 10752 C CA . ALA B 1 173 ? 24.142 52.207 23.262 1.00 28.76 191 ALA B CA 1
ATOM 10753 C C . ALA B 1 173 ? 23.513 52.385 24.639 1.00 29.10 191 ALA B C 1
ATOM 10754 O O . ALA B 1 173 ? 23.669 51.534 25.507 1.00 32.09 191 ALA B O 1
ATOM 10756 N N . GLY B 1 174 ? 22.820 53.505 24.838 1.00 27.38 192 GLY B N 1
ATOM 10757 C CA . GLY B 1 174 ? 22.201 53.815 26.119 1.00 27.96 192 GLY B CA 1
ATOM 10758 C C . GLY B 1 174 ? 23.222 54.059 27.216 1.00 29.43 192 GLY B C 1
ATOM 10759 O O . GLY B 1 174 ? 24.373 54.425 26.954 1.00 29.12 192 GLY B O 1
ATOM 10760 N N . GLN B 1 175 ? 22.788 53.850 28.457 1.00 28.77 193 GLN B N 1
ATOM 10761 C CA . GLN B 1 175 ? 23.645 54.037 29.598 1.00 29.54 193 GLN B CA 1
ATOM 10762 C C . GLN B 1 175 ? 23.403 52.952 30.614 1.00 28.75 193 GLN B C 1
ATOM 10763 O O . GLN B 1 175 ? 22.405 52.252 30.543 1.00 26.23 193 GLN B O 1
ATOM 10769 N N . GLN B 1 176 ? 24.320 52.834 31.565 1.00 27.77 194 GLN B N 1
ATOM 10770 C CA . GLN B 1 176 ? 24.096 52.058 32.789 1.00 28.36 194 GLN B CA 1
ATOM 10771 C C . GLN B 1 176 ? 23.727 50.592 32.504 1.00 27.74 194 GLN B C 1
ATOM 10772 O O . GLN B 1 176 ? 22.779 50.038 33.061 1.00 26.90 194 GLN B O 1
ATOM 10778 N N . GLY B 1 177 ? 24.504 49.985 31.612 1.00 26.83 195 GLY B N 1
ATOM 10779 C CA . GLY B 1 177 ? 24.397 48.574 31.318 1.00 27.01 195 GLY B CA 1
ATOM 10780 C C . GLY B 1 177 ? 23.559 48.256 30.103 1.00 26.97 195 GLY B C 1
ATOM 10781 O O . GLY B 1 177 ? 23.467 47.099 29.716 1.00 28.89 195 GLY B O 1
ATOM 10782 N N . ASP B 1 178 ? 22.965 49.273 29.477 1.00 26.69 196 ASP B N 1
ATOM 10783 C CA . ASP B 1 178 ? 22.100 49.056 28.306 1.00 25.89 196 ASP B CA 1
ATOM 10784 C C . ASP B 1 178 ? 22.906 48.577 27.103 1.00 25.92 196 ASP B C 1
ATOM 10785 O O . ASP B 1 178 ? 24.124 48.693 27.073 1.00 25.78 196 ASP B O 1
ATOM 10790 N N . ALA B 1 179 ? 22.196 48.060 26.111 1.00 25.43 197 ALA B N 1
ATOM 10791 C CA . ALA B 1 179 ? 22.765 47.651 24.836 1.00 25.17 197 ALA B CA 1
ATOM 10792 C C . ALA B 1 179 ? 21.686 47.789 23.799 1.00 24.77 197 ALA B C 1
ATOM 10793 O O . ALA B 1 179 ? 20.493 47.678 24.094 1.00 26.08 197 ALA B O 1
ATOM 10795 N N . GLY B 1 180 ? 22.082 48.077 22.579 1.00 25.53 198 GLY B N 1
ATOM 10796 C CA . GLY B 1 180 ? 21.093 48.180 21.521 1.00 25.67 198 GLY B CA 1
ATOM 10797 C C . GLY B 1 180 ? 21.738 48.352 20.182 1.00 25.67 198 GLY B C 1
ATOM 10798 O O . GLY B 1 180 ? 22.942 48.497 20.078 1.00 27.62 198 GLY B O 1
ATOM 10799 N N . GLY B 1 181 ? 20.925 48.298 19.146 1.00 27.26 199 GLY B N 1
ATOM 10800 C CA . GLY B 1 181 ? 21.449 48.513 17.830 1.00 28.53 199 GLY B CA 1
ATOM 10801 C C . GLY B 1 181 ? 20.400 48.284 16.781 1.00 29.70 199 GLY B C 1
ATOM 10802 O O . GLY B 1 181 ? 19.329 47.739 17.080 1.00 28.57 199 GLY B O 1
ATOM 10803 N N . PRO B 1 182 ? 20.698 48.687 15.535 1.00 30.20 200 PRO B N 1
ATOM 10804 C CA . PRO B 1 182 ? 19.718 48.523 14.458 1.00 32.10 200 PRO B CA 1
ATOM 10805 C C . PRO B 1 182 ? 19.761 47.097 13.896 1.00 31.94 200 PRO B C 1
ATOM 10806 O O . PRO B 1 182 ? 20.081 46.875 12.714 1.00 30.67 200 PRO B O 1
ATOM 10810 N N . PHE B 1 183 ? 19.412 46.146 14.759 1.00 31.79 201 PHE B N 1
ATOM 10811 C CA . PHE B 1 183 ? 19.548 44.724 14.486 1.00 30.15 201 PHE B CA 1
ATOM 10812 C C . PHE B 1 183 ? 18.282 44.080 15.002 1.00 31.22 201 PHE B C 1
ATOM 10813 O O . PHE B 1 183 ? 17.975 44.147 16.193 1.00 28.71 201 PHE B O 1
ATOM 10821 N N . MET B 1 184 ? 17.515 43.513 14.083 1.00 30.29 202 MET B N 1
ATOM 10822 C CA . MET B 1 184 ? 16.241 42.915 14.413 1.00 31.63 202 MET B CA 1
ATOM 10823 C C . MET B 1 184 ? 16.160 41.605 13.642 1.00 32.02 202 MET B C 1
ATOM 10824 O O . MET B 1 184 ? 16.370 41.573 12.416 1.00 30.50 202 MET B O 1
ATOM 10829 N N . TRP B 1 185 ? 15.948 40.516 14.376 1.00 29.90 203 TRP B N 1
ATOM 10830 C CA . TRP B 1 185 ? 15.966 39.181 13.793 1.00 30.32 203 TRP B CA 1
ATOM 10831 C C . TRP B 1 185 ? 14.925 38.285 14.426 1.00 31.25 203 TRP B C 1
ATOM 10832 O O . TRP B 1 185 ? 14.349 38.621 15.467 1.00 32.23 203 TRP B O 1
ATOM 10843 N N . SER B 1 186 ? 14.668 37.155 13.772 1.00 32.00 204 SER B N 1
ATOM 10844 C CA . SER B 1 186 ? 13.602 36.245 14.178 1.00 33.12 204 SER B CA 1
ATOM 10845 C C . SER B 1 186 ? 14.058 34.798 14.132 1.00 33.72 204 SER B C 1
ATOM 10846 O O . SER B 1 186 ? 14.855 34.404 13.278 1.00 34.18 204 SER B O 1
ATOM 10849 N N . THR B 1 187 ? 13.519 34.017 15.063 1.00 33.46 205 THR B N 1
ATOM 10850 C CA . THR B 1 187 ? 13.604 32.568 15.020 1.00 32.94 205 THR B CA 1
ATOM 10851 C C . THR B 1 187 ? 12.815 31.955 13.849 1.00 34.77 205 THR B C 1
ATOM 10852 O O . THR B 1 187 ? 12.994 30.776 13.547 1.00 34.59 205 THR B O 1
ATOM 10856 N N . ALA B 1 188 ? 11.959 32.749 13.196 1.00 37.35 206 ALA B N 1
ATOM 10857 C CA . ALA B 1 188 ? 11.309 32.345 11.941 1.00 38.55 206 ALA B CA 1
ATOM 10858 C C . ALA B 1 188 ? 12.253 32.266 10.732 1.00 41.03 206 ALA B C 1
ATOM 10859 O O . ALA B 1 188 ? 11.824 31.859 9.659 1.00 44.38 206 ALA B O 1
ATOM 10861 N N . GLY B 1 189 ? 13.508 32.686 10.884 1.00 36.91 207 GLY B N 1
ATOM 10862 C CA . GLY B 1 189 ? 14.565 32.365 9.922 1.00 38.18 207 GLY B CA 1
ATOM 10863 C C . GLY B 1 189 ? 15.238 33.508 9.175 1.00 37.32 207 GLY B C 1
ATOM 10864 O O . GLY B 1 189 ? 15.858 33.269 8.134 1.00 38.22 207 GLY B O 1
ATOM 10865 N N . TYR B 1 190 ? 15.153 34.731 9.703 1.00 37.28 208 TYR B N 1
ATOM 10866 C CA . TYR B 1 190 ? 15.735 35.904 9.043 1.00 36.75 208 TYR B CA 1
ATOM 10867 C C . TYR B 1 190 ? 16.218 36.980 10.033 1.00 35.57 208 TYR B C 1
ATOM 10868 O O . TYR B 1 190 ? 15.749 37.046 11.158 1.00 33.46 208 TYR B O 1
ATOM 10877 N N . GLY B 1 191 ? 17.134 37.826 9.569 1.00 34.78 209 GLY B N 1
ATOM 10878 C CA . GLY B 1 191 ? 17.563 39.006 10.307 1.00 36.33 209 GLY B CA 1
ATOM 10879 C C . GLY B 1 191 ? 17.755 40.211 9.407 1.00 36.16 209 GLY B C 1
ATOM 10880 O O . GLY B 1 191 ? 18.035 40.064 8.212 1.00 36.85 209 GLY B O 1
ATOM 10881 N N . VAL B 1 192 ? 17.616 41.402 9.992 1.00 34.77 210 VAL B N 1
ATOM 10882 C CA . VAL B 1 192 ? 17.880 42.674 9.307 1.00 35.40 210 VAL B CA 1
ATOM 10883 C C . VAL B 1 192 ? 18.832 43.530 10.151 1.00 34.62 210 VAL B C 1
ATOM 10884 O O . VAL B 1 192 ? 18.599 43.761 11.345 1.00 31.98 210 VAL B O 1
ATOM 10888 N N . LEU B 1 193 ? 19.911 43.975 9.523 1.00 33.24 211 LEU B N 1
ATOM 10889 C CA . LEU B 1 193 ? 20.883 44.855 10.142 1.00 34.05 211 LEU B CA 1
ATOM 10890 C C . LEU B 1 193 ? 21.013 46.080 9.254 1.00 33.72 211 LEU B C 1
ATOM 10891 O O . LEU B 1 193 ? 21.287 45.943 8.069 1.00 32.92 211 LEU B O 1
ATOM 10896 N N . VAL B 1 194 ? 20.801 47.261 9.825 1.00 34.14 212 VAL B N 1
ATOM 10897 C CA . VAL B 1 194 ? 20.939 48.519 9.104 1.00 34.05 212 VAL B CA 1
ATOM 10898 C C . VAL B 1 194 ? 22.138 49.266 9.664 1.00 32.69 212 VAL B C 1
ATOM 10899 O O . VAL B 1 194 ? 22.255 49.414 10.883 1.00 30.49 212 VAL B O 1
ATOM 10903 N N . ASP B 1 195 ? 23.031 49.741 8.791 1.00 32.64 213 ASP B N 1
ATOM 10904 C CA . ASP B 1 195 ? 24.134 50.584 9.248 1.00 33.81 213 ASP B CA 1
ATOM 10905 C C . ASP B 1 195 ? 23.586 51.968 9.583 1.00 34.40 213 ASP B C 1
ATOM 10906 O O . ASP B 1 195 ? 23.051 52.651 8.706 1.00 33.11 213 ASP B O 1
ATOM 10911 N N . SER B 1 196 ? 23.712 52.372 10.847 1.00 30.86 214 SER B N 1
ATOM 10912 C CA . SER B 1 196 ? 23.136 53.625 11.313 1.00 31.22 214 SER B CA 1
ATOM 10913 C C . SER B 1 196 ? 23.741 54.074 12.636 1.00 30.90 214 SER B C 1
ATOM 10914 O O . SER B 1 196 ? 24.228 53.251 13.415 1.00 29.76 214 SER B O 1
ATOM 10917 N N . ASP B 1 197 ? 23.703 55.388 12.866 1.00 31.13 215 ASP B N 1
ATOM 10918 C CA . ASP B 1 197 ? 24.128 55.993 14.122 1.00 30.09 215 ASP B CA 1
ATOM 10919 C C . ASP B 1 197 ? 22.854 56.339 14.873 1.00 30.87 215 ASP B C 1
ATOM 10920 O O . ASP B 1 197 ? 22.270 57.427 14.701 1.00 31.55 215 ASP B O 1
ATOM 10925 N N . GLY B 1 198 ? 22.412 55.393 15.695 1.00 30.64 216 GLY B N 1
ATOM 10926 C CA . GLY B 1 198 ? 21.120 55.494 16.370 1.00 30.17 216 GLY B CA 1
ATOM 10927 C C . GLY B 1 198 ? 19.989 55.321 15.369 1.00 30.96 216 GLY B C 1
ATOM 10928 O O . GLY B 1 198 ? 20.202 54.893 14.229 1.00 32.03 216 GLY B O 1
ATOM 10929 N N . GLY B 1 199 ? 18.787 55.673 15.789 1.00 30.46 217 GLY B N 1
ATOM 10930 C CA . GLY B 1 199 ? 17.607 55.493 14.965 1.00 31.53 217 GLY B CA 1
ATOM 10931 C C . GLY B 1 199 ? 16.546 54.698 15.673 1.00 31.55 217 GLY B C 1
ATOM 10932 O O . GLY B 1 199 ? 16.661 54.415 16.868 1.00 29.68 217 GLY B O 1
ATOM 10933 N N . TYR B 1 200 ? 15.525 54.311 14.907 1.00 31.09 218 TYR B N 1
ATOM 10934 C CA . TYR B 1 200 ? 14.227 53.918 15.454 1.00 32.49 218 TYR B CA 1
ATOM 10935 C C . TYR B 1 200 ? 13.688 52.640 14.801 1.00 33.69 218 TYR B C 1
ATOM 10936 O O . TYR B 1 200 ? 12.979 52.694 13.767 1.00 33.81 218 TYR B O 1
ATOM 10945 N N . PRO B 1 201 ? 14.030 51.469 15.384 1.00 32.67 219 PRO B N 1
ATOM 10946 C CA . PRO B 1 201 ? 13.410 50.239 14.927 1.00 31.57 219 PRO B CA 1
ATOM 10947 C C . PRO B 1 201 ? 11.945 50.244 15.340 1.00 31.61 219 PRO B C 1
ATOM 10948 O O . PRO B 1 201 ? 11.602 50.838 16.365 1.00 32.64 219 PRO B O 1
ATOM 10952 N N . TYR B 1 202 ? 11.096 49.620 14.531 1.00 32.54 220 TYR B N 1
ATOM 10953 C CA . TYR B 1 202 ? 9.679 49.507 14.833 1.00 33.63 220 TYR B CA 1
ATOM 10954 C C . TYR B 1 202 ? 9.144 48.130 14.459 1.00 34.22 220 TYR B C 1
ATOM 10955 O O . TYR B 1 202 ? 9.343 47.661 13.323 1.00 33.54 220 TYR B O 1
ATOM 10964 N N . THR B 1 203 ? 8.442 47.505 15.407 1.00 33.05 221 THR B N 1
ATOM 10965 C CA . THR B 1 203 ? 7.731 46.246 15.172 1.00 33.72 221 THR B CA 1
ATOM 10966 C C . THR B 1 203 ? 6.343 46.311 15.750 1.00 32.87 221 THR B C 1
ATOM 10967 O O . THR B 1 203 ? 6.090 47.058 16.702 1.00 35.96 221 THR B O 1
ATOM 10971 N N . ASP B 1 204 ? 5.443 45.523 15.170 1.00 35.02 222 ASP B N 1
ATOM 10972 C CA . ASP B 1 204 ? 4.143 45.284 15.773 1.00 35.16 222 ASP B CA 1
ATOM 10973 C C . ASP B 1 204 ? 3.566 43.944 15.346 1.00 34.23 222 ASP B C 1
ATOM 10974 O O . ASP B 1 204 ? 4.091 43.276 14.443 1.00 36.71 222 ASP B O 1
ATOM 10979 N N . THR B 1 205 ? 2.497 43.542 16.018 1.00 35.38 223 THR B N 1
ATOM 10980 C CA . THR B 1 205 ? 1.907 42.219 15.800 1.00 37.66 223 THR B CA 1
ATOM 10981 C C . THR B 1 205 ? 1.041 42.100 14.533 1.00 40.10 223 THR B C 1
ATOM 10982 O O . THR B 1 205 ? 0.561 41.011 14.239 1.00 40.99 223 THR B O 1
ATOM 10986 N N . THR B 1 206 ? 0.866 43.184 13.770 1.00 41.75 224 THR B N 1
ATOM 10987 C CA . THR B 1 206 ? 0.364 43.054 12.384 1.00 41.77 224 THR B CA 1
ATOM 10988 C C . THR B 1 206 ? 1.437 42.541 11.420 1.00 42.35 224 THR B C 1
ATOM 10989 O O . THR B 1 206 ? 1.118 42.243 10.270 1.00 43.52 224 THR B O 1
ATOM 10993 N N . GLY B 1 207 ? 2.701 42.488 11.864 1.00 39.11 225 GLY B N 1
ATOM 10994 C CA . GLY B 1 207 ? 3.798 41.938 11.069 1.00 39.15 225 GLY B CA 1
ATOM 10995 C C . GLY B 1 207 ? 4.829 42.929 10.540 1.00 37.82 225 GLY B C 1
ATOM 10996 O O . GLY B 1 207 ? 5.666 42.557 9.720 1.00 38.85 225 GLY B O 1
ATOM 10997 N N . LYS B 1 208 ? 4.804 44.168 11.022 1.00 41.86 226 LYS B N 1
ATOM 10998 C CA . LYS B 1 208 ? 5.774 45.178 10.589 1.00 41.72 226 LYS B CA 1
ATOM 10999 C C . LYS B 1 208 ? 7.160 44.913 11.170 1.00 41.92 226 LYS B C 1
ATOM 11000 O O . LYS B 1 208 ? 7.290 44.518 12.332 1.00 39.57 226 LYS B O 1
ATOM 11006 N N . LEU B 1 209 ? 8.176 45.131 10.336 1.00 40.00 227 LEU B N 1
ATOM 11007 C CA . LEU B 1 209 ? 9.586 45.024 10.699 1.00 41.90 227 LEU B CA 1
ATOM 11008 C C . LEU B 1 209 ? 10.274 46.199 9.982 1.00 38.43 227 LEU B C 1
ATOM 11009 O O . LEU B 1 209 ? 10.627 46.102 8.802 1.00 35.87 227 LEU B O 1
ATOM 11014 N N . GLU B 1 210 ? 10.437 47.305 10.695 1.00 35.39 228 GLU B N 1
ATOM 11015 C CA . GLU B 1 210 ? 10.863 48.569 10.088 1.00 36.14 228 GLU B CA 1
ATOM 11016 C C . GLU B 1 210 ? 12.002 49.202 10.853 1.00 35.21 228 GLU B C 1
ATOM 11017 O O . GLU B 1 210 ? 12.183 48.946 12.051 1.00 34.43 228 GLU B O 1
ATOM 11023 N N . PHE B 1 211 ? 12.758 50.057 10.171 1.00 33.29 229 PHE B N 1
ATOM 11024 C CA . PHE B 1 211 ? 13.766 50.877 10.836 1.00 33.30 229 PHE B CA 1
ATOM 11025 C C . PHE B 1 211 ? 13.897 52.246 10.174 1.00 35.22 229 PHE B C 1
ATOM 11026 O O . PHE B 1 211 ? 14.053 52.329 8.954 1.00 32.64 229 PHE B O 1
ATOM 11034 N N . TYR B 1 212 ? 13.887 53.293 10.998 1.00 34.69 230 TYR B N 1
ATOM 11035 C CA . TYR B 1 212 ? 13.944 54.681 10.563 1.00 34.81 230 TYR B CA 1
ATOM 11036 C C . TYR B 1 212 ? 15.156 55.394 11.149 1.00 34.93 230 TYR B C 1
ATOM 11037 O O . TYR B 1 212 ? 15.467 55.234 12.339 1.00 32.08 230 TYR B O 1
ATOM 11046 N N . TYR B 1 213 ? 15.852 56.167 10.316 1.00 33.48 231 TYR B N 1
ATOM 11047 C CA . TYR B 1 213 ? 16.881 57.076 10.806 1.00 35.27 231 TYR B CA 1
ATOM 11048 C C . TYR B 1 213 ? 16.266 58.103 11.756 1.00 35.56 231 TYR B C 1
ATOM 11049 O O . TYR B 1 213 ? 16.779 58.333 12.853 1.00 32.02 231 TYR B O 1
ATOM 11058 N N . GLY B 1 214 ? 15.161 58.710 11.312 1.00 36.17 232 GLY B N 1
ATOM 11059 C CA . GLY B 1 214 ? 14.404 59.662 12.106 1.00 34.79 232 GLY B CA 1
ATOM 11060 C C . GLY B 1 214 ? 15.183 60.903 12.478 1.00 35.04 232 GLY B C 1
ATOM 11061 O O . GLY B 1 214 ? 16.245 61.182 11.916 1.00 33.78 232 GLY B O 1
ATOM 11062 N N . GLY B 1 215 ? 14.651 61.638 13.448 1.00 35.38 233 GLY B N 1
ATOM 11063 C CA . GLY B 1 215 ? 15.298 62.837 13.969 1.00 35.46 233 GLY B CA 1
ATOM 11064 C C . GLY B 1 215 ? 16.528 62.500 14.792 1.00 38.86 233 GLY B C 1
ATOM 11065 O O . GLY B 1 215 ? 16.730 61.342 15.180 1.00 39.05 233 GLY B O 1
ATOM 11066 N N . THR B 1 216 ? 17.341 63.525 15.051 1.00 37.91 234 THR B N 1
ATOM 11067 C CA . THR B 1 216 ? 18.563 63.395 15.826 1.00 37.44 234 THR B CA 1
ATOM 11068 C C . THR B 1 216 ? 18.208 62.801 17.185 1.00 35.80 234 THR B C 1
ATOM 11069 O O . THR B 1 216 ? 17.358 63.336 17.881 1.00 32.49 234 THR B O 1
ATOM 11073 N N . PRO B 1 217 ? 18.826 61.667 17.550 1.00 34.87 235 PRO B N 1
ATOM 11074 C CA . PRO B 1 217 ? 18.415 61.072 18.831 1.00 36.77 235 PRO B CA 1
ATOM 11075 C C . PRO B 1 217 ? 19.011 61.805 20.031 1.00 34.66 235 PRO B C 1
ATOM 11076 O O . PRO B 1 217 ? 19.851 62.691 19.864 1.00 32.63 235 PRO B O 1
ATOM 11080 N N . THR B 1 218 ? 18.564 61.423 21.224 1.00 34.80 236 THR B N 1
ATOM 11081 C CA . THR B 1 218 ? 19.024 62.008 22.488 1.00 36.23 236 THR B CA 1
ATOM 11082 C C . THR B 1 218 ? 20.539 62.040 22.622 1.00 34.72 236 THR B C 1
ATOM 11083 O O . THR B 1 218 ? 21.105 63.022 23.084 1.00 34.99 236 THR B O 1
ATOM 11087 N N . GLU B 1 219 ? 21.179 60.948 22.207 1.00 32.40 237 GLU B N 1
ATOM 11088 C CA . GLU B 1 219 ? 22.632 60.784 22.304 1.00 32.91 237 GLU B CA 1
ATOM 11089 C C . GLU B 1 219 ? 23.438 61.536 21.233 1.00 32.06 237 GLU B C 1
ATOM 11090 O O . GLU B 1 219 ? 24.663 61.491 21.244 1.00 30.39 237 GLU B O 1
ATOM 11096 N N . GLY B 1 220 ? 22.759 62.210 20.303 1.00 34.17 238 GLY B N 1
ATOM 11097 C CA . GLY B 1 220 ? 23.429 62.872 19.187 1.00 33.68 238 GLY B CA 1
ATOM 11098 C C . GLY B 1 220 ? 23.598 61.920 18.020 1.00 33.97 238 GLY B C 1
ATOM 11099 O O . GLY B 1 220 ? 23.281 60.728 18.109 1.00 32.92 238 GLY B O 1
ATOM 11100 N N . ARG B 1 221 ? 24.107 62.463 16.926 1.00 33.44 239 ARG B N 1
ATOM 11101 C CA . ARG B 1 221 ? 24.402 61.702 15.720 1.00 33.10 239 ARG B CA 1
ATOM 11102 C C . ARG B 1 221 ? 25.571 62.368 15.032 1.00 34.41 239 ARG B C 1
ATOM 11103 O O . ARG B 1 221 ? 25.439 63.487 14.546 1.00 35.70 239 ARG B O 1
ATOM 11111 N N . ARG B 1 222 ? 26.716 61.697 15.016 1.00 32.07 240 ARG B N 1
ATOM 11112 C CA . ARG B 1 222 ? 27.902 62.228 14.378 1.00 32.90 240 ARG B CA 1
ATOM 11113 C C . ARG B 1 222 ? 28.212 61.582 13.025 1.00 33.87 240 ARG B C 1
ATOM 11114 O O . ARG B 1 222 ? 29.037 62.106 12.298 1.00 35.45 240 ARG B O 1
ATOM 11122 N N . TYR B 1 223 ? 27.575 60.452 12.701 1.00 34.24 241 TYR B N 1
ATOM 11123 C CA . TYR B 1 223 ? 27.666 59.839 11.369 1.00 34.21 241 TYR B CA 1
ATOM 11124 C C . TYR B 1 223 ? 26.301 59.909 10.690 1.00 36.98 241 TYR B C 1
ATOM 11125 O O . TYR B 1 223 ? 25.390 59.168 11.052 1.00 37.16 241 TYR B O 1
ATOM 11134 N N . THR B 1 224 ? 26.152 60.813 9.725 1.00 37.35 242 THR B N 1
ATOM 11135 C CA . THR B 1 224 ? 24.907 60.904 8.966 1.00 39.45 242 THR B CA 1
ATOM 11136 C C . THR B 1 224 ? 25.144 60.253 7.615 1.00 39.97 242 THR B C 1
ATOM 11137 O O . THR B 1 224 ? 26.275 60.222 7.123 1.00 38.04 242 THR B O 1
ATOM 11141 N N . LYS B 1 225 ? 24.080 59.694 7.048 1.00 38.02 243 LYS B N 1
ATOM 11142 C CA . LYS B 1 225 ? 24.170 58.957 5.802 1.00 39.95 243 LYS B CA 1
ATOM 11143 C C . LYS B 1 225 ? 23.026 59.314 4.878 1.00 39.27 243 LYS B C 1
ATOM 11144 O O . LYS B 1 225 ? 21.874 59.348 5.313 1.00 38.92 243 LYS B O 1
ATOM 11150 N N . THR B 1 226 ? 23.347 59.566 3.605 1.00 40.09 244 THR B N 1
ATOM 11151 C CA . THR B 1 226 ? 22.331 59.850 2.588 1.00 40.31 244 THR B CA 1
ATOM 11152 C C . THR B 1 226 ? 21.807 58.559 1.971 1.00 38.38 244 THR B C 1
ATOM 11153 O O . THR B 1 226 ? 20.616 58.441 1.679 1.00 40.41 244 THR B O 1
ATOM 11157 N N . ASN B 1 227 ? 22.700 57.597 1.754 1.00 39.67 245 ASN B N 1
ATOM 11158 C CA . ASN B 1 227 ? 22.287 56.242 1.355 1.00 37.24 245 ASN B CA 1
ATOM 11159 C C . ASN B 1 227 ? 21.702 55.461 2.539 1.00 37.72 245 ASN B C 1
ATOM 11160 O O . ASN B 1 227 ? 21.795 55.907 3.698 1.00 37.69 245 ASN B O 1
ATOM 11165 N N . VAL B 1 228 ? 21.089 54.318 2.233 1.00 35.83 246 VAL B N 1
ATOM 11166 C CA . VAL B 1 228 ? 20.597 53.377 3.244 1.00 36.84 246 VAL B CA 1
ATOM 11167 C C . VAL B 1 228 ? 21.241 52.025 2.989 1.00 37.03 246 VAL B C 1
ATOM 11168 O O . VAL B 1 228 ? 20.924 51.353 1.994 1.00 36.73 246 VAL B O 1
ATOM 11172 N N . GLU B 1 229 ? 22.170 51.658 3.875 1.00 35.36 247 GLU B N 1
ATOM 11173 C CA . GLU B 1 229 ? 22.958 50.425 3.764 1.00 34.69 247 GLU B CA 1
ATOM 11174 C C . GLU B 1 229 ? 22.400 49.414 4.770 1.00 36.85 247 GLU B C 1
ATOM 11175 O O . GLU B 1 229 ? 22.316 49.704 5.965 1.00 33.40 247 GLU B O 1
ATOM 11181 N N . TYR B 1 230 ? 21.994 48.242 4.291 1.00 36.81 248 TYR B N 1
ATOM 11182 C CA . TYR B 1 230 ? 21.466 47.209 5.191 1.00 37.77 248 TYR B CA 1
ATOM 11183 C C . TYR B 1 230 ? 21.769 45.813 4.718 1.00 38.10 248 TYR B C 1
ATOM 11184 O O . TYR B 1 230 ? 22.176 45.597 3.575 1.00 35.75 248 TYR B O 1
ATOM 11193 N N . TYR B 1 231 ? 21.602 44.874 5.641 1.00 34.86 249 TYR B N 1
ATOM 11194 C CA . TYR B 1 231 ? 21.977 43.496 5.443 1.00 35.11 249 TYR B CA 1
ATOM 11195 C C . TYR B 1 231 ? 20.778 42.605 5.777 1.00 36.95 249 TYR B C 1
ATOM 11196 O O . TYR B 1 231 ? 20.078 42.835 6.775 1.00 36.33 249 TYR B O 1
ATOM 11205 N N . ILE B 1 232 ? 20.510 41.630 4.909 1.00 38.07 250 ILE B N 1
ATOM 11206 C CA . ILE B 1 232 ? 19.487 40.611 5.164 1.00 39.99 250 ILE B CA 1
ATOM 11207 C C . ILE B 1 232 ? 20.199 39.273 5.382 1.00 40.14 250 ILE B C 1
ATOM 11208 O O . ILE B 1 232 ? 21.029 38.860 4.560 1.00 38.45 250 ILE B O 1
ATOM 11213 N N . MET B 1 233 ? 19.893 38.652 6.525 1.00 40.28 251 MET B N 1
ATOM 11214 C CA . MET B 1 233 ? 20.419 37.347 6.941 1.00 42.12 251 MET B CA 1
ATOM 11215 C C . MET B 1 233 ? 19.318 36.319 6.825 1.00 38.24 251 MET B C 1
ATOM 11216 O O . MET B 1 233 ? 18.183 36.593 7.201 1.00 38.17 251 MET B O 1
ATOM 11221 N N . VAL B 1 234 ? 19.669 35.132 6.343 1.00 40.89 252 VAL B N 1
ATOM 11222 C CA . VAL B 1 234 ? 18.754 34.002 6.292 1.00 40.70 252 VAL B CA 1
ATOM 11223 C C . VAL B 1 234 ? 19.402 32.829 7.031 1.00 39.70 252 VAL B C 1
ATOM 11224 O O . VAL B 1 234 ? 20.564 32.504 6.799 1.00 44.16 252 VAL B O 1
ATOM 11228 N N . GLY B 1 235 ? 18.650 32.203 7.923 1.00 38.92 253 GLY B N 1
ATOM 11229 C CA . GLY B 1 235 ? 19.138 31.027 8.636 1.00 37.96 253 GLY B CA 1
ATOM 11230 C C . GLY B 1 235 ? 18.540 30.894 10.023 1.00 37.21 253 GLY B C 1
ATOM 11231 O O . GLY B 1 235 ? 17.653 31.653 10.417 1.00 34.77 253 GLY B O 1
ATOM 11232 N N . GLU B 1 236 ? 19.035 29.899 10.748 1.00 37.29 254 GLU B N 1
ATOM 11233 C CA . GLU B 1 236 ? 18.657 29.668 12.137 1.00 38.75 254 GLU B CA 1
ATOM 11234 C C . GLU B 1 236 ? 19.410 30.677 13.002 1.00 35.22 254 GLU B C 1
ATOM 11235 O O . GLU B 1 236 ? 20.332 31.335 12.518 1.00 34.92 254 GLU B O 1
ATOM 11241 N N . PRO B 1 237 ? 19.035 30.814 14.284 1.00 33.69 255 PRO B N 1
ATOM 11242 C CA . PRO B 1 237 ? 19.650 31.886 15.094 1.00 32.38 255 PRO B CA 1
ATOM 11243 C C . PRO B 1 237 ? 21.187 31.945 15.087 1.00 33.63 255 PRO B C 1
ATOM 11244 O O . PRO B 1 237 ? 21.754 33.022 14.884 1.00 32.40 255 PRO B O 1
ATOM 11248 N N . LYS B 1 238 ? 21.854 30.804 15.236 1.00 32.94 256 LYS B N 1
ATOM 11249 C CA . LYS B 1 238 ? 23.327 30.776 15.225 1.00 34.99 256 LYS B CA 1
ATOM 11250 C C . LYS B 1 238 ? 23.933 31.251 13.907 1.00 33.84 256 LYS B C 1
ATOM 11251 O O . LYS B 1 238 ? 25.010 31.860 13.894 1.00 31.91 256 LYS B O 1
ATOM 11257 N N . GLU B 1 239 ? 23.225 30.988 12.813 1.00 33.78 257 GLU B N 1
ATOM 11258 C CA . GLU B 1 239 ? 23.657 31.420 11.480 1.00 35.22 257 GLU B CA 1
ATOM 11259 C C . GLU B 1 239 ? 23.460 32.935 11.320 1.00 31.60 257 GLU B C 1
ATOM 11260 O O . GLU B 1 239 ? 24.321 33.616 10.779 1.00 31.04 257 GLU B O 1
ATOM 11266 N N . ILE B 1 240 ? 22.329 33.450 11.799 1.00 31.07 258 ILE B N 1
ATOM 11267 C CA . ILE B 1 240 ? 22.068 34.895 11.806 1.00 30.89 258 ILE B CA 1
ATOM 11268 C C . ILE B 1 240 ? 23.140 35.626 12.602 1.00 30.82 258 ILE B C 1
ATOM 11269 O O . ILE B 1 240 ? 23.720 36.602 12.124 1.00 31.86 258 ILE B O 1
ATOM 11274 N N . MET B 1 241 ? 23.431 35.106 13.792 1.00 31.31 259 MET B N 1
ATOM 11275 C CA . MET B 1 241 ? 24.428 35.694 14.656 1.00 30.46 259 MET B CA 1
ATOM 11276 C C . MET B 1 241 ? 25.826 35.640 14.039 1.00 30.81 259 MET B C 1
ATOM 11277 O O . MET B 1 241 ? 26.578 36.611 14.149 1.00 29.64 259 MET B O 1
ATOM 11282 N N . ALA B 1 242 ? 26.177 34.526 13.393 1.00 30.46 260 ALA B N 1
ATOM 11283 C CA . ALA B 1 242 ? 27.470 34.431 12.703 1.00 31.23 260 ALA B CA 1
ATOM 11284 C C . ALA B 1 242 ? 27.587 35.478 11.593 1.00 31.43 260 ALA B C 1
ATOM 11285 O O . ALA B 1 242 ? 28.643 36.100 11.449 1.00 32.14 260 ALA B O 1
ATOM 11287 N N . SER B 1 243 ? 26.506 35.675 10.831 1.00 32.24 261 SER B N 1
ATOM 11288 C CA . SER B 1 243 ? 26.472 36.684 9.748 1.00 32.51 261 SER B CA 1
ATOM 11289 C C . SER B 1 243 ? 26.542 38.115 10.297 1.00 32.23 261 SER B C 1
ATOM 11290 O O . SER B 1 243 ? 27.229 38.959 9.732 1.00 32.84 261 SER B O 1
ATOM 11293 N N . TYR B 1 244 ? 25.839 38.387 11.399 1.00 31.53 262 TYR B N 1
ATOM 11294 C CA . TYR B 1 244 ? 26.041 39.646 12.138 1.00 31.14 262 TYR B CA 1
ATOM 11295 C C . TYR B 1 244 ? 27.527 39.899 12.457 1.00 29.73 262 TYR B C 1
ATOM 11296 O O . TYR B 1 244 ? 28.017 41.012 12.268 1.00 31.88 262 TYR B O 1
ATOM 11305 N N . ALA B 1 245 ? 28.230 38.875 12.941 1.00 29.94 263 ALA B N 1
ATOM 11306 C CA . ALA B 1 245 ? 29.649 39.001 13.308 1.00 30.58 263 ALA B CA 1
ATOM 11307 C C . ALA B 1 245 ? 30.523 39.155 12.074 1.00 31.38 263 ALA B C 1
ATOM 11308 O O . ALA B 1 245 ? 31.545 39.822 12.129 1.00 30.14 263 ALA B O 1
ATOM 11310 N N . GLN B 1 246 ? 30.131 38.557 10.955 1.00 31.99 264 GLN B N 1
ATOM 11311 C CA . GLN B 1 246 ? 30.849 38.817 9.692 1.00 34.17 264 GLN B CA 1
ATOM 11312 C C . GLN B 1 246 ? 30.795 40.301 9.300 1.00 34.22 264 GLN B C 1
ATOM 11313 O O . GLN B 1 246 ? 31.827 40.904 8.994 1.00 35.94 264 GLN B O 1
ATOM 11319 N N . VAL B 1 247 ? 29.607 40.892 9.372 1.00 34.01 265 VAL B N 1
ATOM 11320 C CA . VAL B 1 247 ? 29.397 42.299 8.978 1.00 34.24 265 VAL B CA 1
ATOM 11321 C C . VAL B 1 247 ? 30.042 43.275 9.980 1.00 35.07 265 VAL B C 1
ATOM 11322 O O . VAL B 1 247 ? 30.761 44.186 9.566 1.00 34.35 265 VAL B O 1
ATOM 11326 N N . THR B 1 248 ? 29.759 43.089 11.280 1.00 32.63 266 THR B N 1
ATOM 11327 C CA . THR B 1 248 ? 30.207 44.015 12.327 1.00 32.97 266 THR B CA 1
ATOM 11328 C C . THR B 1 248 ? 31.480 43.607 13.062 1.00 32.42 266 THR B C 1
ATOM 11329 O O . THR B 1 248 ? 32.036 44.407 13.829 1.00 32.61 266 THR B O 1
ATOM 11333 N N . GLY B 1 249 ? 31.943 42.381 12.827 1.00 31.93 267 GLY B N 1
ATOM 11334 C CA . GLY B 1 249 ? 33.223 41.906 13.345 1.00 32.12 267 GLY B CA 1
ATOM 11335 C C . GLY B 1 249 ? 33.082 40.871 14.445 1.00 33.85 267 GLY B C 1
ATOM 11336 O O . GLY B 1 249 ? 32.127 40.901 15.242 1.00 32.94 267 GLY B O 1
ATOM 11337 N N . THR B 1 250 ? 34.045 39.949 14.474 1.00 33.19 268 THR B N 1
ATOM 11338 C CA . THR B 1 250 ? 34.149 38.947 15.523 1.00 33.06 268 THR B CA 1
ATOM 11339 C C . THR B 1 250 ? 34.917 39.553 16.683 1.00 31.83 268 THR B C 1
ATOM 11340 O O . THR B 1 250 ? 35.467 40.636 16.562 1.00 31.74 268 THR B O 1
ATOM 11344 N N . ALA B 1 251 ? 34.934 38.856 17.814 1.00 29.85 269 ALA B N 1
ATOM 11345 C CA . ALA B 1 251 ? 35.550 39.363 19.017 1.00 30.33 269 ALA B CA 1
ATOM 11346 C C . ALA B 1 251 ? 36.957 38.781 19.127 1.00 30.78 269 ALA B C 1
ATOM 11347 O O . ALA B 1 251 ? 37.114 37.578 19.056 1.00 32.78 269 ALA B O 1
ATOM 11349 N N . PRO B 1 252 ? 37.975 39.625 19.330 1.00 31.00 270 PRO B N 1
ATOM 11350 C CA . PRO B 1 252 ? 39.300 39.120 19.674 1.00 32.21 270 PRO B CA 1
ATOM 11351 C C . PRO B 1 252 ? 39.264 38.317 20.951 1.00 31.32 270 PRO B C 1
ATOM 11352 O O . PRO B 1 252 ? 38.488 38.636 21.872 1.00 30.61 270 PRO B O 1
ATOM 11356 N N . MET B 1 253 ? 40.089 37.284 21.007 1.00 29.51 271 MET B N 1
ATOM 11357 C CA . MET B 1 253 ? 40.178 36.455 22.193 1.00 29.68 271 MET B CA 1
ATOM 11358 C C . MET B 1 253 ? 40.742 37.251 23.359 1.00 29.17 271 MET B C 1
ATOM 11359 O O . MET B 1 253 ? 41.735 37.959 23.225 1.00 28.01 271 MET B O 1
ATOM 11364 N N . LEU B 1 254 ? 40.101 37.118 24.514 1.00 28.91 272 LEU B N 1
ATOM 11365 C CA . LEU B 1 254 ? 40.537 37.785 25.716 1.00 28.00 272 LEU B CA 1
ATOM 11366 C C . LEU B 1 254 ? 41.612 36.932 26.356 1.00 29.38 272 LEU B C 1
ATOM 11367 O O . LEU B 1 254 ? 41.764 35.753 25.997 1.00 28.06 272 LEU B O 1
ATOM 11372 N N . PRO B 1 255 ? 42.368 37.508 27.312 1.00 27.91 273 PRO B N 1
ATOM 11373 C CA . PRO B 1 255 ? 43.327 36.662 28.010 1.00 28.66 273 PRO B CA 1
ATOM 11374 C C . PRO B 1 255 ? 42.590 35.531 28.718 1.00 29.82 273 PRO B C 1
ATOM 11375 O O . PRO B 1 255 ? 41.445 35.726 29.154 1.00 28.36 273 PRO B O 1
ATOM 11379 N N . LYS B 1 256 ? 43.230 34.367 28.835 1.00 29.30 274 LYS B N 1
ATOM 11380 C CA . LYS B 1 256 ? 42.585 33.211 29.454 1.00 29.90 274 LYS B CA 1
ATOM 11381 C C . LYS B 1 256 ? 42.260 33.483 30.911 1.00 28.28 274 LYS B C 1
ATOM 11382 O O . LYS B 1 256 ? 41.269 32.943 31.405 1.00 27.18 274 LYS B O 1
ATOM 11388 N N . TRP B 1 257 ? 43.059 34.319 31.586 1.00 28.88 275 TRP B N 1
ATOM 11389 C CA . TRP B 1 257 ? 42.769 34.685 32.998 1.00 30.64 275 TRP B CA 1
ATOM 11390 C C . TRP B 1 257 ? 41.404 35.340 33.178 1.00 29.86 275 TRP B C 1
ATOM 11391 O O . TRP B 1 257 ? 40.851 35.290 34.272 1.00 31.36 275 TRP B O 1
ATOM 11402 N N . SER B 1 258 ? 40.869 35.949 32.118 1.00 28.23 276 SER B N 1
ATOM 11403 C CA . SER B 1 258 ? 39.567 36.607 32.190 1.00 29.25 276 SER B CA 1
ATOM 11404 C C . SER B 1 258 ? 38.355 35.651 32.240 1.00 29.07 276 SER B C 1
ATOM 11405 O O . SER B 1 258 ? 37.224 36.115 32.437 1.00 30.21 276 SER B O 1
ATOM 11408 N N . LEU B 1 259 ? 38.583 34.339 32.108 1.00 28.17 277 LEU B N 1
ATOM 11409 C CA . LEU B 1 259 ? 37.564 33.334 32.463 1.00 28.78 277 LEU B CA 1
ATOM 11410 C C . LEU B 1 259 ? 37.509 33.040 33.970 1.00 26.13 277 LEU B C 1
ATOM 11411 O O . LEU B 1 259 ? 36.591 32.366 34.449 1.00 25.62 277 LEU B O 1
ATOM 11416 N N . GLY B 1 260 ? 38.497 33.527 34.704 1.00 26.87 278 GLY B N 1
ATOM 11417 C CA . GLY B 1 260 ? 38.540 33.378 36.134 1.00 26.50 278 GLY B CA 1
ATOM 11418 C C . GLY B 1 260 ? 37.631 34.341 36.868 1.00 26.64 278 GLY B C 1
ATOM 11419 O O . GLY B 1 260 ? 37.039 35.259 36.287 1.00 27.55 278 GLY B O 1
ATOM 11420 N N . PHE B 1 261 ? 37.534 34.110 38.168 1.00 26.35 279 PHE B N 1
ATOM 11421 C CA . PHE B 1 261 ? 36.873 35.012 39.070 1.00 26.25 279 PHE B CA 1
ATOM 11422 C C . PHE B 1 261 ? 37.674 36.308 39.255 1.00 26.30 279 PHE B C 1
ATOM 11423 O O . PHE B 1 261 ? 38.912 36.295 39.315 1.00 25.61 279 PHE B O 1
ATOM 11431 N N . MET B 1 262 ? 36.937 37.420 39.337 1.00 26.16 280 MET B N 1
ATOM 11432 C CA . MET B 1 262 ? 37.478 38.760 39.510 1.00 25.56 280 MET B CA 1
ATOM 11433 C C . MET B 1 262 ? 36.772 39.457 40.673 1.00 26.53 280 MET B C 1
ATOM 11434 O O . MET B 1 262 ? 35.542 39.403 40.772 1.00 27.10 280 MET B O 1
ATOM 11439 N N . ASN B 1 263 ? 37.540 40.108 41.544 1.00 24.88 281 ASN B N 1
ATOM 11440 C CA . ASN B 1 263 ? 37.006 40.914 42.648 1.00 24.21 281 ASN B CA 1
ATOM 11441 C C . ASN B 1 263 ? 37.226 42.395 42.272 1.00 25.70 281 ASN B C 1
ATOM 11442 O O . ASN B 1 263 ? 38.358 42.877 42.231 1.00 25.38 281 ASN B O 1
ATOM 11447 N N . PHE B 1 264 ? 36.135 43.102 41.960 1.00 25.64 282 PHE B N 1
ATOM 11448 C CA . PHE B 1 264 ? 36.177 44.554 41.729 1.00 25.89 282 PHE B CA 1
ATOM 11449 C C . PHE B 1 264 ? 35.964 45.214 43.072 1.00 25.84 282 PHE B C 1
ATOM 11450 O O . PHE B 1 264 ? 35.198 44.715 43.896 1.00 27.34 282 PHE B O 1
ATOM 11458 N N . GLU B 1 265 ? 36.634 46.335 43.312 1.00 26.17 283 GLU B N 1
ATOM 11459 C CA . GLU B 1 265 ? 36.511 46.983 44.617 1.00 27.51 283 GLU B CA 1
ATOM 11460 C C . GLU B 1 265 ? 36.873 48.457 44.579 1.00 27.09 283 GLU B C 1
ATOM 11461 O O . GLU B 1 265 ? 37.866 48.858 43.958 1.00 26.38 283 GLU B O 1
ATOM 11467 N N . TRP B 1 266 ? 36.036 49.238 45.257 1.00 26.66 284 TRP B N 1
ATOM 11468 C CA . TRP B 1 266 ? 36.214 50.670 45.460 1.00 26.84 284 TRP B CA 1
ATOM 11469 C C . TRP B 1 266 ? 36.392 50.841 46.963 1.00 26.81 284 TRP B C 1
ATOM 11470 O O . TRP B 1 266 ? 35.548 50.413 47.742 1.00 27.44 284 TRP B O 1
ATOM 11481 N N . GLY B 1 267 ? 37.504 51.444 47.364 1.00 28.12 285 GLY B N 1
ATOM 11482 C CA . GLY B 1 26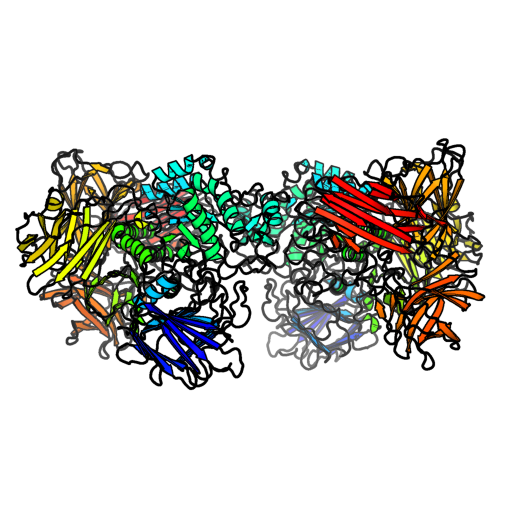7 ? 37.917 51.490 48.768 1.00 28.24 285 GLY B CA 1
ATOM 11483 C C . GLY B 1 267 ? 38.906 50.371 49.077 1.00 30.03 285 GLY B C 1
ATOM 11484 O O . GLY B 1 267 ? 38.554 49.341 49.684 1.00 29.58 285 GLY B O 1
ATOM 11485 N N . ILE B 1 268 ? 40.149 50.578 48.668 1.00 30.14 286 ILE B N 1
ATOM 11486 C CA . ILE B 1 268 ? 41.173 49.534 48.701 1.00 31.05 286 ILE B CA 1
ATOM 11487 C C . ILE B 1 268 ? 42.537 50.186 48.553 1.00 32.16 286 ILE B C 1
ATOM 11488 O O . ILE B 1 268 ? 42.675 51.121 47.793 1.00 33.58 286 ILE B O 1
ATOM 11493 N N . ASP B 1 269 ? 43.522 49.720 49.311 1.00 31.85 287 ASP B N 1
ATOM 11494 C CA . ASP B 1 269 ? 44.920 50.156 49.147 1.00 32.93 287 ASP B CA 1
ATOM 11495 C C . ASP B 1 269 ? 45.773 48.897 49.083 1.00 31.67 287 ASP B C 1
ATOM 11496 O O . ASP B 1 269 ? 45.222 47.784 49.130 1.00 30.57 287 ASP B O 1
ATOM 11501 N N . GLN B 1 270 ? 47.092 49.036 49.021 1.00 30.83 288 GLN B N 1
ATOM 11502 C CA . GLN B 1 270 ? 47.948 47.862 48.846 1.00 31.47 288 GLN B CA 1
ATOM 11503 C C . GLN B 1 270 ? 47.853 46.836 49.976 1.00 31.46 288 GLN B C 1
ATOM 11504 O O . GLN B 1 270 ? 47.777 45.645 49.702 1.00 31.17 288 GLN B O 1
ATOM 11510 N N . ASP B 1 271 ? 47.878 47.285 51.230 1.00 32.18 289 ASP B N 1
ATOM 11511 C CA . ASP B 1 271 ? 47.803 46.363 52.377 1.00 33.40 289 ASP B CA 1
ATOM 11512 C C . ASP B 1 271 ? 46.511 45.532 52.323 1.00 33.32 289 ASP B C 1
ATOM 11513 O O . ASP B 1 271 ? 46.526 44.324 52.602 1.00 31.50 289 ASP B O 1
ATOM 11518 N N . GLU B 1 272 ? 45.403 46.176 51.967 1.00 31.30 290 GLU B N 1
ATOM 11519 C CA . GLU B 1 272 ? 44.116 45.479 51.932 1.00 32.16 290 GLU B CA 1
ATOM 11520 C C . GLU B 1 272 ? 44.057 44.503 50.763 1.00 29.86 290 GLU B C 1
ATOM 11521 O O . GLU B 1 272 ? 43.592 43.387 50.944 1.00 30.28 290 GLU B O 1
ATOM 11527 N N . LEU B 1 273 ? 44.522 44.926 49.583 1.00 29.67 291 LEU B N 1
ATOM 11528 C CA . LEU B 1 273 ? 44.608 44.052 48.405 1.00 29.87 291 LEU B CA 1
ATOM 11529 C C . LEU B 1 273 ? 45.407 42.785 48.725 1.00 31.64 291 LEU B C 1
ATOM 11530 O O . LEU B 1 273 ? 44.965 41.680 48.416 1.00 28.87 291 LEU B O 1
ATOM 11535 N N . GLU B 1 274 ? 46.566 42.957 49.362 1.00 30.45 292 GLU B N 1
ATOM 11536 C CA . GLU B 1 274 ? 47.414 41.810 49.759 1.00 30.72 292 GLU B CA 1
ATOM 11537 C C . GLU B 1 274 ? 46.685 40.871 50.727 1.00 29.92 292 GLU B C 1
ATOM 11538 O O . GLU B 1 274 ? 46.726 39.654 50.553 1.00 30.88 292 GLU B O 1
ATOM 11544 N N . ALA B 1 275 ? 46.000 41.452 51.709 1.00 30.25 293 ALA B N 1
ATOM 11545 C CA . ALA B 1 275 ? 45.169 40.712 52.666 1.00 30.94 293 ALA B CA 1
ATOM 11546 C C . ALA B 1 275 ? 44.004 39.975 51.985 1.00 30.81 293 ALA B C 1
ATOM 11547 O O . ALA B 1 275 ? 43.729 38.832 52.330 1.00 31.38 293 ALA B O 1
ATOM 11549 N N . HIS B 1 276 ? 43.338 40.617 51.025 1.00 29.81 294 HIS B N 1
ATOM 11550 C CA . HIS B 1 276 ? 42.270 39.938 50.262 1.00 29.50 294 HIS B CA 1
ATOM 11551 C C . HIS B 1 276 ? 42.812 38.728 49.490 1.00 28.31 294 HIS B C 1
ATOM 11552 O O . HIS B 1 276 ? 42.256 37.633 49.569 1.00 26.80 294 HIS B O 1
ATOM 11559 N N . VAL B 1 277 ? 43.903 38.930 48.759 1.00 27.85 295 VAL B N 1
ATOM 11560 C CA . VAL B 1 277 ? 44.477 37.876 47.943 1.00 29.56 295 VAL B CA 1
ATOM 11561 C C . VAL B 1 277 ? 44.884 36.721 48.842 1.00 30.61 295 VAL B C 1
ATOM 11562 O O . VAL B 1 277 ? 44.579 35.565 48.528 1.00 30.61 295 VAL B O 1
ATOM 11566 N N . ASP B 1 278 ? 45.526 37.031 49.970 1.00 30.05 296 ASP B N 1
ATOM 11567 C CA . ASP B 1 278 ? 45.882 35.995 50.939 1.00 30.74 296 ASP B CA 1
ATOM 11568 C C . ASP B 1 278 ? 44.684 35.205 51.434 1.00 29.05 296 ASP B C 1
ATOM 11569 O O . ASP B 1 278 ? 44.796 33.991 51.607 1.00 29.34 296 ASP B O 1
ATOM 11574 N N . GLY B 1 279 ? 43.581 35.900 51.716 1.00 27.93 297 GLY B N 1
ATOM 11575 C CA . GLY B 1 279 ? 42.341 35.260 52.169 1.00 27.26 297 GLY B CA 1
ATOM 11576 C C . GLY B 1 279 ? 41.764 34.271 51.150 1.00 26.23 297 GLY B C 1
ATOM 11577 O O . GLY B 1 279 ? 41.329 33.187 51.530 1.00 26.23 297 GLY B O 1
ATOM 11578 N N . TYR B 1 280 ? 41.780 34.634 49.867 1.00 26.44 298 TYR B N 1
ATOM 11579 C CA . TYR B 1 280 ? 41.370 33.720 48.784 1.00 26.36 298 TYR B CA 1
ATOM 11580 C C . TYR B 1 280 ? 42.327 32.508 48.688 1.00 27.10 298 TYR B C 1
ATOM 11581 O O . TYR B 1 280 ? 41.889 31.352 48.696 1.00 24.25 298 TYR B O 1
ATOM 11590 N N . ARG B 1 281 ? 43.628 32.785 48.614 1.00 26.57 299 ARG B N 1
ATOM 11591 C CA . ARG B 1 281 ? 44.637 31.714 48.459 1.00 26.83 299 ARG B CA 1
ATOM 11592 C C . ARG B 1 281 ? 44.660 30.758 49.656 1.00 26.22 299 ARG B C 1
ATOM 11593 O O . ARG B 1 281 ? 44.760 29.549 49.470 1.00 27.45 299 ARG B O 1
ATOM 11601 N N . ALA B 1 282 ? 44.506 31.283 50.868 1.00 27.76 300 ALA B N 1
ATOM 11602 C CA . ALA B 1 282 ? 44.510 30.431 52.059 1.00 27.95 300 ALA B CA 1
ATOM 11603 C C . ALA B 1 282 ? 43.366 29.421 52.061 1.00 29.98 300 ALA B C 1
ATOM 11604 O O . ALA B 1 282 ? 43.518 28.291 52.559 1.00 27.92 300 ALA B O 1
ATOM 11606 N N . ARG B 1 283 ? 42.221 29.856 51.531 1.00 28.67 301 ARG B N 1
ATOM 11607 C CA . ARG B 1 283 ? 40.994 29.064 51.488 1.00 27.44 301 ARG B CA 1
ATOM 11608 C C . ARG B 1 283 ? 40.845 28.224 50.196 1.00 28.38 301 ARG B C 1
ATOM 11609 O O . ARG B 1 283 ? 39.832 27.513 50.041 1.00 28.10 301 ARG B O 1
ATOM 11617 N N . ASN B 1 284 ? 41.821 28.296 49.274 1.00 26.92 302 ASN B N 1
ATOM 11618 C CA . ASN B 1 284 ? 41.708 27.621 47.952 1.00 27.35 302 ASN B CA 1
ATOM 11619 C C . ASN B 1 284 ? 40.412 28.022 47.225 1.00 26.01 302 ASN B C 1
ATOM 11620 O O . ASN B 1 284 ? 39.736 27.180 46.605 1.00 26.64 302 ASN B O 1
ATOM 11625 N N . ILE B 1 285 ? 40.054 29.307 47.341 1.00 26.52 303 ILE B N 1
ATOM 11626 C CA . ILE B 1 285 ? 38.982 29.908 46.556 1.00 26.13 303 ILE B CA 1
ATOM 11627 C C . ILE B 1 285 ? 39.649 30.558 45.344 1.00 26.26 303 ILE B C 1
ATOM 11628 O O . ILE B 1 285 ? 40.420 31.528 45.485 1.00 26.60 303 ILE B O 1
ATOM 11633 N N . PRO B 1 286 ? 39.393 30.021 44.142 1.00 27.71 304 PRO B N 1
ATOM 11634 C CA . PRO B 1 286 ? 40.143 30.531 42.992 1.00 27.59 304 PRO B CA 1
ATOM 11635 C C . PRO B 1 286 ? 39.801 31.975 42.668 1.00 27.91 304 PRO B C 1
ATOM 11636 O O . PRO B 1 286 ? 38.666 32.408 42.879 1.00 29.88 304 PRO B O 1
ATOM 11640 N N . ILE B 1 287 ? 40.794 32.700 42.173 1.00 27.36 305 ILE B N 1
ATOM 11641 C CA . ILE B 1 287 ? 40.647 34.088 41.755 1.00 26.46 305 ILE B CA 1
ATOM 11642 C C . ILE B 1 287 ? 41.849 34.459 40.880 1.00 26.93 305 ILE B C 1
ATOM 11643 O O . ILE B 1 287 ? 42.982 34.102 41.200 1.00 27.37 305 ILE B O 1
ATOM 11648 N N . ASP B 1 288 ? 41.572 35.154 39.783 1.00 25.49 306 ASP B N 1
ATOM 11649 C CA . ASP B 1 288 ? 42.573 35.559 38.807 1.00 26.66 306 ASP B CA 1
ATOM 11650 C C . ASP B 1 288 ? 42.860 37.053 38.746 1.00 27.01 306 ASP B C 1
ATOM 11651 O O . ASP B 1 288 ? 43.916 37.441 38.248 1.00 28.66 306 ASP B O 1
ATOM 11656 N N . ALA B 1 289 ? 41.940 37.893 39.233 1.00 27.25 307 ALA B N 1
ATOM 11657 C CA . ALA B 1 289 ? 42.034 39.332 39.009 1.00 26.75 307 ALA B CA 1
ATOM 11658 C C . ALA B 1 289 ? 41.369 40.130 40.103 1.00 27.70 307 ALA B C 1
ATOM 11659 O O . ALA B 1 289 ? 40.321 39.726 40.642 1.00 26.39 307 ALA B O 1
ATOM 11661 N N . PHE B 1 290 ? 42.007 41.257 40.422 1.00 27.78 308 PHE B N 1
ATOM 11662 C CA . PHE B 1 290 ? 41.417 42.344 41.168 1.00 27.65 308 PHE B CA 1
ATOM 11663 C C . PHE B 1 290 ? 41.290 43.549 40.278 1.00 27.46 308 PHE B C 1
ATOM 11664 O O . PHE B 1 290 ? 42.217 43.873 39.525 1.00 26.37 308 PHE B O 1
ATOM 11672 N N . ALA B 1 291 ? 40.139 44.214 40.372 1.00 26.64 309 ALA B N 1
ATOM 11673 C CA . ALA B 1 291 ? 39.910 45.471 39.677 1.00 26.63 309 ALA B CA 1
ATOM 11674 C C . ALA B 1 291 ? 39.865 46.564 40.723 1.00 28.14 309 ALA B C 1
ATOM 11675 O O . ALA B 1 291 ? 39.164 46.442 41.734 1.00 28.78 309 ALA B O 1
ATOM 11677 N N . LEU B 1 292 ? 40.627 47.618 40.465 1.00 27.52 310 LEU B N 1
ATOM 11678 C CA . LEU B 1 292 ? 40.756 48.737 41.371 1.00 27.88 310 LEU B CA 1
ATOM 11679 C C . LEU B 1 292 ? 40.012 49.951 40.820 1.00 27.20 310 LEU B C 1
ATOM 11680 O O . LEU B 1 292 ? 40.138 50.293 39.645 1.00 26.41 310 LEU B O 1
ATOM 11685 N N . ASP B 1 293 ? 39.237 50.588 41.694 1.00 27.99 311 ASP B N 1
ATOM 11686 C CA . ASP B 1 293 ? 38.437 51.772 41.368 1.00 28.45 311 ASP B CA 1
ATOM 11687 C C . ASP B 1 293 ? 39.346 53.030 41.455 1.00 28.32 311 ASP B C 1
ATOM 11688 O O . ASP B 1 293 ? 40.557 52.921 41.274 1.00 26.41 311 ASP B O 1
ATOM 11693 N N . TYR B 1 294 ? 38.767 54.207 41.705 1.00 28.31 312 TYR B N 1
ATOM 11694 C CA . TYR B 1 294 ? 39.513 55.471 41.833 1.00 29.33 312 TYR B CA 1
ATOM 11695 C C . TYR B 1 294 ? 40.815 55.335 42.620 1.00 28.89 312 TYR B C 1
ATOM 11696 O O . TYR B 1 294 ? 41.807 56.011 42.310 1.00 28.32 312 TYR B O 1
ATOM 11705 N N . ASP B 1 295 ? 40.782 54.462 43.632 1.00 28.09 313 ASP B N 1
ATOM 11706 C CA . ASP B 1 295 ? 41.910 54.178 44.518 1.00 30.00 313 ASP B CA 1
ATOM 11707 C C . ASP B 1 295 ? 43.258 54.007 43.830 1.00 30.20 313 ASP B C 1
ATOM 11708 O O . ASP B 1 295 ? 44.281 54.376 44.407 1.00 31.31 313 ASP B O 1
ATOM 11713 N N . TRP B 1 296 ? 43.267 53.417 42.632 1.00 28.86 314 TRP B N 1
ATOM 11714 C CA . TRP B 1 296 ? 44.539 53.084 41.973 1.00 28.85 314 TRP B CA 1
ATOM 11715 C C . TRP B 1 296 ? 45.273 54.290 41.389 1.00 30.40 314 TRP B C 1
ATOM 11716 O O . TRP B 1 296 ? 46.484 54.201 41.168 1.00 29.83 314 TRP B O 1
ATOM 11727 N N . MET B 1 297 ? 44.562 55.391 41.131 1.00 29.66 315 MET B N 1
ATOM 11728 C CA . MET B 1 297 ? 45.125 56.522 40.373 1.00 30.53 315 MET B CA 1
ATOM 11729 C C . MET B 1 297 ? 45.077 57.848 41.136 1.00 30.22 315 MET B C 1
ATOM 11730 O O . MET B 1 297 ? 44.264 58.020 42.047 1.00 28.25 315 MET B O 1
ATOM 11735 N N . ASP B 1 298 ? 45.953 58.782 40.748 1.00 30.96 316 ASP B N 1
ATOM 11736 C CA . ASP B 1 298 ? 45.966 60.144 41.327 1.00 31.59 316 ASP B CA 1
ATOM 11737 C C . ASP B 1 298 ? 44.929 61.055 40.659 1.00 30.33 316 ASP B C 1
ATOM 11738 O O . ASP B 1 298 ? 45.221 62.186 40.271 1.00 28.29 316 ASP B O 1
ATOM 11743 N N . TYR B 1 299 ? 43.699 60.568 40.560 1.00 30.80 317 TYR B N 1
ATOM 11744 C CA . TYR B 1 299 ? 42.598 61.326 39.962 1.00 31.70 317 TYR B CA 1
ATOM 11745 C C . TYR B 1 299 ? 42.420 62.594 40.787 1.00 30.14 317 TYR B C 1
ATOM 11746 O O . TYR B 1 299 ? 42.446 62.543 42.013 1.00 30.42 317 TYR B O 1
ATOM 11755 N N . GLY B 1 300 ? 42.297 63.726 40.101 1.00 31.84 318 GLY B N 1
ATOM 11756 C CA . GLY B 1 300 ? 42.245 65.047 40.750 1.00 33.46 318 GLY B CA 1
ATOM 11757 C C . GLY B 1 300 ? 43.524 65.871 40.660 1.00 33.09 318 GLY B C 1
ATOM 11758 O O . GLY B 1 300 ? 43.497 67.073 40.923 1.00 33.79 318 GLY B O 1
ATOM 11759 N N . GLU B 1 301 ? 44.638 65.242 40.295 1.00 34.15 319 GLU B N 1
ATOM 11760 C CA . GLU B 1 301 ? 45.944 65.906 40.314 1.00 34.16 319 GLU B CA 1
ATOM 11761 C C . GLU B 1 301 ? 46.410 66.321 38.927 1.00 33.25 319 GLU B C 1
ATOM 11762 O O . GLU B 1 301 ? 45.959 65.798 37.899 1.00 31.84 319 GLU B O 1
ATOM 11768 N N . ASP B 1 302 ? 47.345 67.269 38.934 1.00 33.35 320 ASP B N 1
ATOM 11769 C CA . ASP B 1 302 ? 47.981 67.782 37.733 1.00 34.50 320 ASP B CA 1
ATOM 11770 C C . ASP B 1 302 ? 48.909 66.692 37.158 1.00 35.31 320 ASP B C 1
ATOM 11771 O O . ASP B 1 302 ? 49.075 65.630 37.776 1.00 35.19 320 ASP B O 1
ATOM 11776 N N . ASN B 1 303 ? 49.449 66.941 35.959 1.00 36.08 321 ASN B N 1
ATOM 11777 C CA . ASN B 1 303 ? 50.393 66.058 35.286 1.00 35.86 321 ASN B CA 1
ATOM 11778 C C . ASN B 1 303 ? 49.778 64.682 35.058 1.00 34.37 321 ASN B C 1
ATOM 11779 O O . ASN B 1 303 ? 50.337 63.658 35.448 1.00 33.59 321 ASN B O 1
ATOM 11784 N N . TYR B 1 304 ? 48.601 64.681 34.440 1.00 31.36 322 TYR B N 1
ATOM 11785 C CA . TYR B 1 304 ? 47.919 63.458 34.058 1.00 31.23 322 TYR B CA 1
ATOM 11786 C C . TYR B 1 304 ? 47.704 62.486 35.232 1.00 30.25 322 TYR B C 1
ATOM 11787 O O . TYR B 1 304 ? 47.858 61.268 35.089 1.00 30.65 322 TYR B O 1
ATOM 11796 N N . GLY B 1 305 ? 47.323 63.032 36.384 1.00 29.63 323 GLY B N 1
ATOM 11797 C CA . GLY B 1 305 ? 47.035 62.236 37.579 1.00 30.54 323 GLY B CA 1
ATOM 11798 C C . GLY B 1 305 ? 45.994 61.144 37.370 1.00 29.59 323 GLY B C 1
ATOM 11799 O O . GLY B 1 305 ? 46.094 60.071 37.970 1.00 31.13 323 GLY B O 1
ATOM 11800 N N . GLU B 1 306 ? 45.020 61.407 36.493 1.00 30.98 324 GLU B N 1
ATOM 11801 C CA . GLU B 1 306 ? 43.976 60.421 36.147 1.00 32.76 324 GLU B CA 1
ATOM 11802 C C . GLU B 1 306 ? 44.450 59.279 35.232 1.00 33.56 324 GLU B C 1
ATOM 11803 O O . GLU B 1 306 ? 43.636 58.431 34.850 1.00 33.06 324 GLU B O 1
ATOM 11809 N N . PHE B 1 307 ? 45.744 59.270 34.888 1.00 32.59 325 PHE B N 1
ATOM 11810 C CA . PHE B 1 307 ? 46.416 58.151 34.210 1.00 33.38 325 PHE B CA 1
ATOM 11811 C C . PHE B 1 307 ? 47.514 57.479 35.047 1.00 34.21 325 PHE B C 1
ATOM 11812 O O . PHE B 1 307 ? 48.071 56.473 34.625 1.00 36.88 325 PHE B O 1
ATOM 11820 N N . ARG B 1 308 ? 47.831 58.027 36.214 1.00 35.14 326 ARG B N 1
ATOM 11821 C CA . ARG B 1 308 ? 49.066 57.698 36.953 1.00 37.14 326 ARG B CA 1
ATOM 11822 C C . ARG B 1 308 ? 48.726 56.906 38.213 1.00 34.57 326 ARG B C 1
ATOM 11823 O O . ARG B 1 308 ? 47.771 57.247 38.905 1.00 33.13 326 ARG B O 1
ATOM 11831 N N . TRP B 1 309 ? 49.527 55.893 38.533 1.00 32.56 327 TRP B N 1
ATOM 11832 C CA . TRP B 1 309 ? 49.362 55.155 39.798 1.00 32.92 327 TRP B CA 1
ATOM 11833 C C . TRP B 1 309 ? 49.441 56.055 41.046 1.00 33.79 327 TRP B C 1
ATOM 11834 O O . TRP B 1 309 ? 50.315 56.928 41.155 1.00 35.04 327 TRP B O 1
ATOM 11845 N N . ASN B 1 310 ? 48.532 55.806 41.982 1.00 33.15 328 ASN B N 1
ATOM 11846 C CA . ASN B 1 310 ? 48.469 56.476 43.279 1.00 32.21 328 ASN B CA 1
ATOM 11847 C C . ASN B 1 310 ? 49.380 55.700 44.231 1.00 33.69 328 ASN B C 1
ATOM 11848 O O . ASN B 1 310 ? 49.013 54.645 44.755 1.00 33.40 328 ASN B O 1
ATOM 11853 N N . THR B 1 311 ? 50.574 56.238 44.462 1.00 33.46 329 THR B N 1
ATOM 11854 C CA . THR B 1 311 ? 51.571 55.560 45.276 1.00 33.84 329 THR B CA 1
ATOM 11855 C C . THR B 1 311 ? 51.402 55.791 46.759 1.00 32.98 329 THR B C 1
ATOM 11856 O O . THR B 1 311 ? 52.122 55.200 47.543 1.00 32.82 329 THR B O 1
ATOM 11860 N N . ASP B 1 312 ? 50.435 56.615 47.151 1.00 33.31 330 ASP B N 1
ATOM 11861 C CA . ASP B 1 312 ? 50.027 56.692 48.544 1.00 35.42 330 ASP B CA 1
ATOM 11862 C C . ASP B 1 312 ? 49.190 55.462 48.894 1.00 34.54 330 ASP B C 1
ATOM 11863 O O . ASP B 1 312 ? 49.389 54.866 49.941 1.00 35.04 330 ASP B O 1
ATOM 11868 N N . ASN B 1 313 ? 48.270 55.081 48.008 1.00 32.27 331 ASN B N 1
ATOM 11869 C CA . ASN B 1 313 ? 47.516 53.833 48.154 1.00 31.47 331 ASN B CA 1
ATOM 11870 C C . ASN B 1 313 ? 48.348 52.598 47.794 1.00 30.11 331 ASN B C 1
ATOM 11871 O O . ASN B 1 313 ? 48.241 51.562 48.454 1.00 32.59 331 ASN B O 1
ATOM 11876 N N . PHE B 1 314 ? 49.175 52.701 46.759 1.00 29.26 332 PHE B N 1
ATOM 11877 C CA . PHE B 1 314 ? 49.911 51.541 46.254 1.00 29.63 332 PHE B CA 1
ATOM 11878 C C . PHE B 1 314 ? 51.398 51.861 46.118 1.00 30.54 332 PHE B C 1
ATOM 11879 O O . PHE B 1 314 ? 51.878 52.061 45.000 1.00 29.54 332 PHE B O 1
ATOM 11887 N N . PRO B 1 315 ? 52.128 51.896 47.257 1.00 32.08 333 PRO B N 1
ATOM 11888 C CA . PRO B 1 315 ? 53.549 52.283 47.240 1.00 34.86 333 PRO B CA 1
ATOM 11889 C C . PRO B 1 315 ? 54.390 51.513 46.229 1.00 34.12 333 PRO B C 1
ATOM 11890 O O . PRO B 1 315 ? 55.203 52.122 45.533 1.00 36.47 333 PRO B O 1
ATOM 11894 N N . ASP B 1 316 ? 54.174 50.206 46.099 1.00 34.44 334 ASP B N 1
ATOM 11895 C CA . ASP B 1 316 ? 55.010 49.400 45.174 1.00 33.74 334 ASP B CA 1
ATOM 11896 C C . ASP B 1 316 ? 54.719 49.599 43.687 1.00 33.53 334 ASP B C 1
ATOM 11897 O O . ASP B 1 316 ? 55.468 49.093 42.852 1.00 34.57 334 ASP B O 1
ATOM 11902 N N . ALA B 1 317 ? 53.671 50.357 43.347 1.00 34.63 335 ALA B N 1
ATOM 11903 C CA . ALA B 1 317 ? 53.430 50.784 41.964 1.00 35.56 335 ALA B CA 1
ATOM 11904 C C . ALA B 1 317 ? 54.265 52.010 41.547 1.00 35.98 335 ALA B C 1
ATOM 11905 O O . ALA B 1 317 ? 54.053 52.554 40.470 1.00 37.09 335 ALA B O 1
ATOM 11907 N N . ALA B 1 318 ? 55.191 52.462 42.398 1.00 39.10 336 ALA B N 1
ATOM 11908 C CA . ALA B 1 318 ? 56.259 53.383 41.969 1.00 39.07 336 ALA B CA 1
ATOM 11909 C C . ALA B 1 318 ? 57.097 52.767 40.851 1.00 39.38 336 ALA B C 1
ATOM 11910 O O . ALA B 1 318 ? 57.564 53.480 39.964 1.00 41.63 336 ALA B O 1
ATOM 11912 N N . THR B 1 319 ? 57.274 51.443 40.899 1.00 39.56 337 THR B N 1
ATOM 11913 C CA . THR B 1 319 ? 58.011 50.665 39.885 1.00 39.55 337 THR B CA 1
ATOM 11914 C C . THR B 1 319 ? 57.119 49.529 39.338 1.00 38.05 337 THR B C 1
ATOM 11915 O O . THR B 1 319 ? 55.899 49.534 39.554 1.00 35.64 337 THR B O 1
ATOM 11919 N N . THR B 1 320 ? 57.710 48.558 38.645 1.00 37.34 338 THR B N 1
ATOM 11920 C CA . THR B 1 320 ? 56.994 47.332 38.268 1.00 36.82 338 THR B CA 1
ATOM 11921 C C . THR B 1 320 ? 56.835 46.313 39.415 1.00 36.64 338 THR B C 1
ATOM 11922 O O . THR B 1 320 ? 56.323 45.217 39.186 1.00 35.64 338 THR B O 1
ATOM 11926 N N . GLN B 1 321 ? 57.255 46.652 40.635 1.00 34.14 339 GLN B N 1
ATOM 11927 C CA . GLN B 1 321 ? 57.224 45.703 41.739 1.00 35.08 339 GLN B CA 1
ATOM 11928 C C . GLN B 1 321 ? 55.831 45.157 42.056 1.00 36.94 339 GLN B C 1
ATOM 11929 O O . GLN B 1 321 ? 55.667 43.944 42.200 1.00 35.95 339 GLN B O 1
ATOM 11935 N N . LEU B 1 322 ? 54.846 46.042 42.223 1.00 35.54 340 LEU B N 1
ATOM 11936 C CA . LEU B 1 322 ? 53.481 45.584 42.541 1.00 33.93 340 LEU B CA 1
ATOM 11937 C C . LEU B 1 322 ? 52.979 44.642 41.472 1.00 32.11 340 LEU B C 1
ATOM 11938 O O . LEU B 1 322 ? 52.430 43.583 41.788 1.00 32.16 340 LEU B O 1
ATOM 11943 N N . LYS B 1 323 ? 53.169 45.018 40.209 1.00 32.31 341 LYS B N 1
ATOM 11944 C CA . LYS B 1 323 ? 52.732 44.177 39.106 1.00 33.50 341 LYS B CA 1
ATOM 11945 C C . LYS B 1 323 ? 53.321 42.763 39.233 1.00 36.19 341 LYS B C 1
ATOM 11946 O O . LYS B 1 323 ? 52.605 41.770 39.090 1.00 34.24 341 LYS B O 1
ATOM 11952 N N . GLU B 1 324 ? 54.624 42.702 39.501 1.00 35.19 342 GLU B N 1
ATOM 11953 C CA . GLU B 1 324 ? 55.368 41.436 39.524 1.00 35.72 342 GLU B CA 1
ATOM 11954 C C . GLU B 1 324 ? 55.067 40.585 40.747 1.00 31.85 342 GLU B C 1
ATOM 11955 O O . GLU B 1 324 ? 54.940 39.378 40.615 1.00 32.64 342 GLU B O 1
ATOM 11961 N N . ASP B 1 325 ? 54.933 41.194 41.919 1.00 32.69 343 ASP B N 1
ATOM 11962 C CA . ASP B 1 325 ? 54.554 40.450 43.131 1.00 34.81 343 ASP B CA 1
ATOM 11963 C C . ASP B 1 325 ? 53.130 39.867 43.015 1.00 35.42 343 ASP B C 1
ATOM 11964 O O . ASP B 1 325 ? 52.885 38.719 43.410 1.00 33.78 343 ASP B O 1
ATOM 11969 N N . MET B 1 326 ? 52.203 40.660 42.471 1.00 34.14 344 MET B N 1
ATOM 11970 C CA . MET B 1 326 ? 50.822 40.189 42.241 1.00 33.73 344 MET B CA 1
ATOM 11971 C C . MET B 1 326 ? 50.776 39.093 41.162 1.00 33.77 344 MET B C 1
ATOM 11972 O O . MET B 1 326 ? 50.137 38.067 41.370 1.00 32.63 344 MET B O 1
ATOM 11977 N N . GLU B 1 327 ? 51.489 39.285 40.053 1.00 33.64 345 GLU B N 1
ATOM 11978 C CA . GLU B 1 327 ? 51.661 38.234 39.041 1.00 36.21 345 GLU B CA 1
ATOM 11979 C C . GLU B 1 327 ? 52.212 36.931 39.628 1.00 36.65 345 GLU B C 1
ATOM 11980 O O . GLU B 1 327 ? 51.765 35.858 39.247 1.00 35.29 345 GLU B O 1
ATOM 11986 N N . ALA B 1 328 ? 53.167 37.039 40.553 1.00 35.90 346 ALA B N 1
ATOM 11987 C CA . ALA B 1 328 ? 53.716 35.871 41.259 1.00 37.59 346 ALA B CA 1
ATOM 11988 C C . ALA B 1 328 ? 52.644 35.135 42.063 1.00 37.88 346 ALA B C 1
ATOM 11989 O O . ALA B 1 328 ? 52.753 33.931 42.258 1.00 34.75 346 ALA B O 1
ATOM 11991 N N . GLU B 1 329 ? 51.629 35.860 42.536 1.00 37.40 347 GLU B N 1
ATOM 11992 C CA . GLU B 1 329 ? 50.527 35.263 43.288 1.00 37.16 347 GLU B CA 1
ATOM 11993 C C . GLU B 1 329 ? 49.344 34.863 42.388 1.00 34.95 347 GLU B C 1
ATOM 11994 O O . GLU B 1 329 ? 48.304 34.454 42.907 1.00 33.54 347 GLU B O 1
ATOM 12000 N N . GLY B 1 330 ? 49.497 34.990 41.068 1.00 33.83 348 GLY B N 1
ATOM 12001 C CA . GLY B 1 330 ? 48.442 34.675 40.100 1.00 33.89 348 GLY B CA 1
ATOM 12002 C C . GLY B 1 330 ? 47.327 35.721 40.002 1.00 33.06 348 GLY B C 1
ATOM 12003 O O . GLY B 1 330 ? 46.175 35.381 39.673 1.00 31.65 348 GLY B O 1
ATOM 12004 N N . ILE B 1 331 ? 47.672 36.987 40.259 1.00 29.67 349 ILE B N 1
ATOM 12005 C CA . ILE B 1 331 ? 46.706 38.090 40.229 1.00 30.40 349 ILE B CA 1
ATOM 12006 C C . ILE B 1 331 ? 47.085 39.099 39.148 1.00 30.70 349 ILE B C 1
ATOM 12007 O O . ILE B 1 331 ? 48.202 39.636 39.130 1.00 29.44 349 ILE B O 1
ATOM 12012 N N . ARG B 1 332 ? 46.135 39.332 38.248 1.00 30.16 350 ARG B N 1
ATOM 12013 C CA . ARG B 1 332 ? 46.208 40.395 37.271 1.00 31.17 350 ARG B CA 1
ATOM 12014 C C . ARG B 1 332 ? 45.432 41.573 37.803 1.00 30.91 350 ARG B C 1
ATOM 12015 O O . ARG B 1 332 ? 44.469 41.391 38.566 1.00 30.06 350 ARG B O 1
ATOM 12023 N N . LEU B 1 333 ? 45.833 42.776 37.401 1.00 29.32 351 LEU B N 1
ATOM 12024 C CA . LEU B 1 333 ? 45.194 43.993 37.886 1.00 28.42 351 LEU B CA 1
ATOM 12025 C C . LEU B 1 333 ? 44.454 44.738 36.765 1.00 28.18 351 LEU B C 1
ATOM 12026 O O . LEU B 1 333 ? 44.975 44.941 35.667 1.00 29.37 351 LEU B O 1
ATOM 12031 N N . ILE B 1 334 ? 43.218 45.112 37.074 1.00 27.84 352 ILE B N 1
ATOM 12032 C CA . ILE B 1 334 ? 42.351 45.922 36.212 1.00 27.17 352 ILE B CA 1
ATOM 12033 C C . ILE B 1 334 ? 42.190 47.282 36.883 1.00 25.94 352 ILE B C 1
ATOM 12034 O O . ILE B 1 334 ? 42.075 47.367 38.101 1.00 24.45 352 ILE B O 1
ATOM 12039 N N . GLY B 1 335 ? 42.183 48.348 36.090 1.00 26.68 353 GLY B N 1
ATOM 12040 C CA . GLY B 1 335 ? 42.027 49.706 36.637 1.00 27.22 353 GLY B CA 1
ATOM 12041 C C . GLY B 1 335 ? 40.875 50.450 36.007 1.00 25.13 353 GLY B C 1
ATOM 12042 O O . GLY B 1 335 ? 40.670 50.358 34.802 1.00 25.28 353 GLY B O 1
ATOM 12043 N N . ILE B 1 336 ? 40.120 51.191 36.814 1.00 26.44 354 ILE B N 1
ATOM 12044 C CA . ILE B 1 336 ? 38.985 51.958 36.286 1.00 27.66 354 ILE B CA 1
ATOM 12045 C C . ILE B 1 336 ? 39.486 53.192 35.517 1.00 27.34 354 ILE B C 1
ATOM 12046 O O . ILE B 1 336 ? 40.475 53.814 35.894 1.00 27.14 354 ILE B O 1
ATOM 12051 N N . ARG B 1 337 ? 38.804 53.497 34.431 1.00 27.30 355 ARG B N 1
ATOM 12052 C CA . ARG B 1 337 ? 39.101 54.636 33.578 1.00 29.54 355 ARG B CA 1
ATOM 12053 C C . ARG B 1 337 ? 37.795 55.410 33.365 1.00 28.86 355 ARG B C 1
ATOM 12054 O O . ARG B 1 337 ? 36.725 54.816 33.181 1.00 28.83 355 ARG B O 1
ATOM 12062 N N . LYS B 1 338 ? 37.901 56.730 33.385 1.00 30.25 356 LYS B N 1
ATOM 12063 C CA . LYS B 1 338 ? 36.790 57.633 33.095 1.00 29.98 356 LYS B CA 1
ATOM 12064 C C . LYS B 1 338 ? 37.181 58.421 31.838 1.00 29.91 356 LYS B C 1
ATOM 12065 O O . LYS B 1 338 ? 38.322 58.891 31.753 1.00 30.18 356 LYS B O 1
ATOM 12071 N N . PRO B 1 339 ? 36.266 58.580 30.858 1.00 31.54 357 PRO B N 1
ATOM 12072 C CA . PRO B 1 339 ? 36.614 59.283 29.611 1.00 31.45 357 PRO B CA 1
ATOM 12073 C C . PRO B 1 339 ? 36.551 60.812 29.793 1.00 28.93 357 PRO B C 1
ATOM 12074 O O . PRO B 1 339 ? 35.795 61.509 29.119 1.00 28.68 357 PRO B O 1
ATOM 12078 N N . ARG B 1 340 ? 37.354 61.314 30.712 1.00 27.92 358 ARG B N 1
ATOM 12079 C CA . ARG B 1 340 ? 37.391 62.737 31.017 1.00 29.00 358 ARG B CA 1
ATOM 12080 C C . ARG B 1 340 ? 38.710 63.062 31.663 1.00 28.28 358 ARG B C 1
ATOM 12081 O O . ARG B 1 340 ? 39.383 62.177 32.186 1.00 27.94 358 ARG B O 1
ATOM 12089 N N . ILE B 1 341 ? 39.069 64.338 31.643 1.00 29.59 359 ILE B N 1
ATOM 12090 C CA . ILE B 1 341 ? 40.254 64.788 32.358 1.00 31.11 359 ILE B CA 1
ATOM 12091 C C . ILE B 1 341 ? 39.914 65.869 33.354 1.00 29.94 359 ILE B C 1
ATOM 12092 O O . ILE B 1 341 ? 38.930 66.596 33.198 1.00 28.96 359 ILE B O 1
ATOM 12097 N N . ILE B 1 342 ? 40.748 65.953 34.376 1.00 29.37 360 ILE B N 1
ATOM 12098 C CA . ILE B 1 342 ? 40.650 67.001 35.363 1.00 31.81 360 ILE B CA 1
ATOM 12099 C C . ILE B 1 342 ? 41.255 68.248 34.702 1.00 32.46 360 ILE B C 1
ATOM 12100 O O . ILE B 1 342 ? 42.396 68.205 34.232 1.00 29.76 360 ILE B O 1
ATOM 12105 N N . THR B 1 343 ? 40.461 69.319 34.621 1.00 31.53 361 THR B N 1
ATOM 12106 C CA . THR B 1 343 ? 40.908 70.578 34.021 1.00 32.17 361 THR B CA 1
ATOM 12107 C C . THR B 1 343 ? 41.344 71.626 35.030 1.00 32.93 361 THR B C 1
ATOM 12108 O O . THR B 1 343 ? 41.857 72.657 34.623 1.00 33.34 361 THR B O 1
ATOM 12112 N N . ARG B 1 344 ? 41.098 71.367 36.316 1.00 33.57 362 ARG B N 1
ATOM 12113 C CA . ARG B 1 344 ? 41.543 72.184 37.436 1.00 37.56 362 ARG B CA 1
ATOM 12114 C C . ARG B 1 344 ? 41.807 71.260 38.589 1.00 38.98 362 ARG B C 1
ATOM 12115 O O . ARG B 1 344 ? 40.892 70.548 39.023 1.00 44.99 362 ARG B O 1
ATOM 12123 N N . ASP B 1 345 ? 43.018 71.301 39.120 1.00 39.64 363 ASP B N 1
ATOM 12124 C CA . ASP B 1 345 ? 43.415 70.397 40.193 1.00 43.10 363 ASP B CA 1
ATOM 12125 C C . ASP B 1 345 ? 42.831 70.850 41.536 1.00 46.61 363 ASP B C 1
ATOM 12126 O O . ASP B 1 345 ? 42.060 71.817 41.589 1.00 42.32 363 ASP B O 1
ATOM 12131 N N . PHE B 1 346 ? 43.200 70.155 42.612 1.00 47.95 364 PHE B N 1
ATOM 12132 C CA . PHE B 1 346 ? 42.694 70.479 43.953 1.00 53.83 364 PHE B CA 1
ATOM 12133 C C . PHE B 1 346 ? 43.006 71.922 44.391 1.00 55.49 364 PHE B C 1
ATOM 12134 O O . PHE B 1 346 ? 42.201 72.542 45.080 1.00 60.49 364 PHE B O 1
ATOM 12142 N N . ALA B 1 347 ? 44.153 72.455 43.965 1.00 54.98 365 ALA B N 1
ATOM 12143 C CA . ALA B 1 347 ? 44.545 73.842 44.259 1.00 50.86 365 ALA B CA 1
ATOM 12144 C C . ALA B 1 347 ? 43.990 74.911 43.275 1.00 49.81 365 ALA B C 1
ATOM 12145 O O . ALA B 1 347 ? 44.446 76.053 43.289 1.00 44.80 365 ALA B O 1
ATOM 12147 N N . ASN B 1 348 ? 43.006 74.544 42.451 1.00 47.43 366 ASN B N 1
ATOM 12148 C CA . ASN B 1 348 ? 42.382 75.428 41.452 1.00 45.95 366 ASN B CA 1
ATOM 12149 C C . ASN B 1 348 ? 43.281 75.880 40.285 1.00 43.30 366 ASN B C 1
ATOM 12150 O O . ASN B 1 348 ? 42.976 76.864 39.621 1.00 39.20 366 ASN B O 1
ATOM 12155 N N . GLN B 1 349 ? 44.351 75.141 40.005 1.00 41.40 367 GLN B N 1
ATOM 12156 C CA . GLN B 1 349 ? 45.249 75.466 38.900 1.00 41.29 367 GLN B CA 1
ATOM 12157 C C . GLN B 1 349 ? 44.875 74.682 37.670 1.00 36.74 367 GLN B C 1
ATOM 12158 O O . GLN B 1 349 ? 44.540 73.504 37.777 1.00 35.52 367 GLN B O 1
ATOM 12164 N N . ARG B 1 350 ? 44.947 75.327 36.504 1.00 32.90 368 ARG B N 1
ATOM 12165 C CA . ARG B 1 350 ? 44.758 74.635 35.238 1.00 33.47 368 ARG B CA 1
ATOM 12166 C C . ARG B 1 350 ? 45.804 73.540 35.129 1.00 31.01 368 ARG B C 1
ATOM 12167 O O . ARG B 1 350 ? 46.922 73.729 35.550 1.00 31.33 368 ARG B O 1
ATOM 12175 N N . THR B 1 351 ? 45.429 72.395 34.580 1.00 29.80 369 THR B N 1
ATOM 12176 C CA . THR B 1 351 ? 46.319 71.232 34.574 1.00 29.90 369 THR B CA 1
ATOM 12177 C C . THR B 1 351 ? 47.005 71.116 33.226 1.00 29.80 369 THR B C 1
ATOM 12178 O O . THR B 1 351 ? 46.496 71.608 32.220 1.00 28.06 369 THR B O 1
ATOM 12182 N N . GLN B 1 352 ? 48.144 70.426 33.196 1.00 31.40 370 GLN B N 1
ATOM 12183 C CA . GLN B 1 352 ? 48.823 70.175 31.924 1.00 32.27 370 GLN B CA 1
ATOM 12184 C C . GLN B 1 352 ? 47.907 69.438 30.949 1.00 32.13 370 GLN B C 1
ATOM 12185 O O . GLN B 1 352 ? 47.852 69.774 29.754 1.00 31.94 370 GLN B O 1
ATOM 12191 N N . GLN B 1 353 ? 47.174 68.438 31.457 1.00 30.25 371 GLN B N 1
ATOM 12192 C CA . GLN B 1 353 ? 46.253 67.678 30.600 1.00 30.18 371 GLN B CA 1
ATOM 12193 C C . GLN B 1 353 ? 45.146 68.566 29.989 1.00 29.00 371 GLN B C 1
ATOM 12194 O O . GLN B 1 353 ? 44.765 68.367 28.830 1.00 29.25 371 GLN B O 1
ATOM 12200 N N . TYR B 1 354 ? 44.664 69.560 30.735 1.00 28.98 372 TYR B N 1
ATOM 12201 C CA . TYR B 1 354 ? 43.776 70.598 30.162 1.00 30.63 372 TYR B CA 1
ATOM 12202 C C . TYR B 1 354 ? 44.401 71.350 28.971 1.00 30.25 372 TYR B C 1
ATOM 12203 O O . TYR B 1 354 ? 43.791 71.462 27.910 1.00 28.60 372 TYR B O 1
ATOM 12212 N N . TYR B 1 355 ? 45.609 71.865 29.157 1.00 32.42 373 TYR B N 1
ATOM 12213 C CA . TYR B 1 355 ? 46.289 72.632 28.087 1.00 32.73 373 TYR B CA 1
ATOM 12214 C C . TYR B 1 355 ? 46.484 71.800 26.821 1.00 31.92 373 TYR B C 1
ATOM 12215 O O . TYR B 1 355 ? 46.202 72.261 25.714 1.00 31.44 373 TYR B O 1
ATOM 12224 N N . ASP B 1 356 ? 46.894 70.544 27.001 1.00 33.57 374 ASP B N 1
ATOM 12225 C CA . ASP B 1 356 ? 47.146 69.647 25.867 1.00 33.93 374 ASP B CA 1
ATOM 12226 C C . ASP B 1 356 ? 45.846 69.291 25.128 1.00 34.12 374 ASP B C 1
ATOM 12227 O O . ASP B 1 356 ? 45.776 69.355 23.890 1.00 34.06 374 ASP B O 1
ATOM 12232 N N . ALA B 1 357 ? 44.809 68.936 25.884 1.00 32.72 375 ALA B N 1
ATOM 12233 C CA . ALA B 1 357 ? 43.511 68.614 25.292 1.00 31.39 375 ALA B CA 1
ATOM 12234 C C . ALA B 1 357 ? 42.879 69.825 24.616 1.00 31.17 375 ALA B C 1
ATOM 12235 O O . ALA B 1 357 ? 42.334 69.719 23.511 1.00 31.53 375 ALA B O 1
ATOM 12237 N N . ASP B 1 358 ? 42.934 70.969 25.293 1.00 31.68 376 ASP B N 1
ATOM 12238 C CA . ASP B 1 358 ? 42.319 72.196 24.767 1.00 34.08 376 ASP B CA 1
ATOM 12239 C C . ASP B 1 358 ? 42.989 72.667 23.472 1.00 33.44 376 ASP B C 1
ATOM 12240 O O . ASP B 1 358 ? 42.307 72.958 22.489 1.00 31.92 376 ASP B O 1
ATOM 12245 N N . SER B 1 359 ? 44.319 72.708 23.470 1.00 36.01 377 SER B N 1
ATOM 12246 C CA . SER B 1 359 ? 45.058 73.166 22.285 1.00 36.96 377 SER B CA 1
ATOM 12247 C C . SER B 1 359 ? 44.912 72.212 21.101 1.00 36.06 377 SER B C 1
ATOM 12248 O O . SER B 1 359 ? 44.940 72.656 19.958 1.00 36.87 377 SER B O 1
ATOM 12251 N N . ASN B 1 360 ? 44.734 70.914 21.365 1.00 36.04 378 ASN B N 1
ATOM 12252 C CA . ASN B 1 360 ? 44.555 69.916 20.283 1.00 35.18 378 ASN B CA 1
ATOM 12253 C C . ASN B 1 360 ? 43.090 69.616 19.903 1.00 35.47 378 ASN B C 1
ATOM 12254 O O . ASN B 1 360 ? 42.848 68.898 18.943 1.00 35.48 378 ASN B O 1
ATOM 12259 N N . GLY B 1 361 ? 42.123 70.180 20.626 1.00 32.49 379 GLY B N 1
ATOM 12260 C CA . GLY B 1 361 ? 40.706 69.945 20.334 1.00 32.52 379 GLY B CA 1
ATOM 12261 C C . GLY B 1 361 ? 40.184 68.554 20.719 1.00 31.40 379 GLY B C 1
ATOM 12262 O O . GLY B 1 361 ? 39.307 68.025 20.055 1.00 31.47 379 GLY B O 1
ATOM 12263 N N . TYR B 1 362 ? 40.685 67.996 21.819 1.00 29.86 380 TYR B N 1
ATOM 12264 C CA . TYR B 1 362 ? 40.335 66.635 22.225 1.00 31.70 380 TYR B CA 1
ATOM 12265 C C . TYR B 1 362 ? 39.093 66.479 23.131 1.00 31.59 380 TYR B C 1
ATOM 12266 O O . TYR B 1 362 ? 38.817 65.365 23.592 1.00 29.35 380 TYR B O 1
ATOM 12275 N N . PHE B 1 363 ? 38.357 67.559 23.408 1.00 31.65 381 PHE B N 1
ATOM 12276 C CA . PHE B 1 363 ? 37.168 67.439 24.268 1.00 30.63 381 PHE B CA 1
ATOM 12277 C C . PHE B 1 363 ? 35.997 66.966 23.457 1.00 31.19 381 PHE B C 1
ATOM 12278 O O . PHE B 1 363 ? 35.922 67.241 22.268 1.00 28.25 381 PHE B O 1
ATOM 12286 N N . TYR B 1 364 ? 35.066 66.269 24.110 1.00 31.67 382 TYR B N 1
ATOM 12287 C CA . TYR B 1 364 ? 33.888 65.758 23.421 1.00 30.88 382 TYR B CA 1
ATOM 12288 C C . TYR B 1 364 ? 33.037 66.940 22.934 1.00 30.06 382 TYR B C 1
ATOM 12289 O O . TYR B 1 364 ? 32.756 67.829 23.731 1.00 30.96 382 TYR B O 1
ATOM 12298 N N . PRO B 1 365 ? 32.620 66.953 21.640 1.00 31.71 383 PRO B N 1
ATOM 12299 C CA . PRO B 1 365 ? 31.868 68.107 21.123 1.00 34.09 383 PRO B CA 1
ATOM 12300 C C . PRO B 1 365 ? 30.547 68.323 21.868 1.00 35.41 383 PRO B C 1
ATOM 12301 O O . PRO B 1 365 ? 29.826 67.369 22.111 1.00 36.71 383 PRO B O 1
ATOM 12305 N N . GLY B 1 366 ? 30.267 69.563 22.262 1.00 36.44 384 GLY B N 1
ATOM 12306 C CA . GLY B 1 366 ? 29.092 69.873 23.084 1.00 36.18 384 GLY B CA 1
ATOM 12307 C C . GLY B 1 366 ? 29.272 69.693 24.597 1.00 37.21 384 GLY B C 1
ATOM 12308 O O . GLY B 1 366 ? 28.418 70.149 25.366 1.00 38.87 384 GLY B O 1
ATOM 12309 N N . HIS B 1 367 ? 30.346 69.034 25.048 1.00 34.70 385 HIS B N 1
ATOM 12310 C CA . HIS B 1 367 ? 30.572 68.827 26.491 1.00 35.24 385 HIS B CA 1
ATOM 12311 C C . HIS B 1 367 ? 31.500 69.926 27.004 1.00 35.71 385 HIS B C 1
ATOM 12312 O O . HIS B 1 367 ? 32.702 69.915 26.720 1.00 37.40 385 HIS B O 1
ATOM 12319 N N . ASN B 1 368 ? 30.939 70.879 27.743 1.00 36.58 386 ASN B N 1
ATOM 12320 C CA . ASN B 1 368 ? 31.727 71.881 28.464 1.00 36.43 386 ASN B CA 1
ATOM 12321 C C . ASN B 1 368 ? 32.227 71.302 29.766 1.00 34.93 386 ASN B C 1
ATOM 12322 O O . ASN B 1 368 ? 31.712 70.288 30.243 1.00 32.86 386 ASN B O 1
ATOM 12327 N N . GLU B 1 369 ? 33.235 71.935 30.356 1.00 33.28 387 GLU B N 1
ATOM 12328 C CA . GLU B 1 369 ? 33.713 71.471 31.654 1.00 33.41 387 GLU B CA 1
ATOM 12329 C C . GLU B 1 369 ? 32.628 71.676 32.702 1.00 32.98 387 GLU B C 1
ATOM 12330 O O . GLU B 1 369 ? 31.695 72.477 32.527 1.00 32.79 387 GLU B O 1
ATOM 12336 N N . TYR B 1 370 ? 32.722 70.897 33.764 1.00 31.95 388 TYR B N 1
ATOM 12337 C CA . TYR B 1 370 ? 31.692 70.901 34.782 1.00 33.79 388 TYR B CA 1
ATOM 12338 C C . TYR B 1 370 ? 32.303 70.462 36.082 1.00 35.10 388 TYR B C 1
ATOM 12339 O O . TYR B 1 370 ? 33.315 69.768 36.099 1.00 32.67 388 TYR B O 1
ATOM 12348 N N . THR B 1 371 ? 31.682 70.893 37.168 1.00 38.58 389 THR B N 1
ATOM 12349 C CA . THR B 1 371 ? 32.164 70.595 38.504 1.00 40.17 389 THR B CA 1
ATOM 12350 C C . THR B 1 371 ? 31.563 69.264 38.907 1.00 41.79 389 THR B C 1
ATOM 12351 O O . THR B 1 371 ? 30.365 69.048 38.719 1.00 46.24 389 THR B O 1
ATOM 12355 N N . ASP B 1 372 ? 32.407 68.366 39.412 1.00 43.61 390 ASP B N 1
ATOM 12356 C CA . ASP B 1 372 ? 31.999 67.036 39.869 1.00 45.40 390 ASP B CA 1
ATOM 12357 C C . ASP B 1 372 ? 32.627 66.747 41.244 1.00 44.90 390 ASP B C 1
ATOM 12358 O O . ASP B 1 372 ? 33.488 67.489 41.693 1.00 47.04 390 ASP B O 1
ATOM 12363 N N . TYR B 1 373 ? 32.184 65.678 41.896 1.00 44.46 391 TYR B N 1
ATOM 12364 C CA . TYR B 1 373 ? 32.751 65.216 43.170 1.00 46.43 391 TYR B CA 1
ATOM 12365 C C . TYR B 1 373 ? 33.109 63.762 43.044 1.00 47.47 391 TYR B C 1
ATOM 12366 O O . TYR B 1 373 ? 32.474 63.053 42.271 1.00 56.81 391 TYR B O 1
ATOM 12375 N N . PHE B 1 374 ? 34.122 63.306 43.782 1.00 47.16 392 PHE B N 1
ATOM 12376 C CA . PHE B 1 374 ? 34.450 61.867 43.807 1.00 47.71 392 PHE B CA 1
ATOM 12377 C C . PHE B 1 374 ? 34.870 61.251 45.150 1.00 47.65 392 PHE B C 1
ATOM 12378 O O . PHE B 1 374 ? 34.997 60.027 45.215 1.00 50.81 392 PHE B O 1
ATOM 12386 N N . ILE B 1 375 ? 35.092 62.067 46.188 1.00 46.02 393 ILE B N 1
ATOM 12387 C CA . ILE B 1 375 ? 35.532 61.594 47.509 1.00 46.66 393 ILE B CA 1
ATOM 12388 C C . ILE B 1 375 ? 34.318 61.572 48.459 1.00 45.59 393 ILE B C 1
ATOM 12389 O O . ILE B 1 375 ? 33.921 62.623 48.965 1.00 43.03 393 ILE B O 1
ATOM 12394 N N . PRO B 1 376 ? 33.722 60.381 48.701 1.00 44.32 394 PRO B N 1
ATOM 12395 C CA . PRO B 1 376 ? 32.552 60.340 49.593 1.00 43.80 394 PRO B CA 1
ATOM 12396 C C . PRO B 1 376 ? 32.901 60.460 51.072 1.00 43.40 394 PRO B C 1
ATOM 12397 O O . PRO B 1 376 ? 33.980 60.025 51.493 1.00 40.89 394 PRO B O 1
ATOM 12401 N N . VAL B 1 377 ? 31.991 61.055 51.842 1.00 40.84 395 VAL B N 1
ATOM 12402 C CA . VAL B 1 377 ? 32.040 60.993 53.312 1.00 40.79 395 VAL B CA 1
ATOM 12403 C C . VAL B 1 377 ? 30.671 60.542 53.796 1.00 37.51 395 VAL B C 1
ATOM 12404 O O . VAL B 1 377 ? 29.674 60.752 53.102 1.00 36.64 395 VAL B O 1
ATOM 12408 N N . THR B 1 378 ? 30.638 59.889 54.958 1.00 33.69 396 THR B N 1
ATOM 12409 C CA . THR B 1 378 ? 29.391 59.396 55.537 1.00 31.81 396 THR B CA 1
ATOM 12410 C C . THR B 1 378 ? 29.024 60.351 56.654 1.00 30.59 396 THR B C 1
ATOM 12411 O O . THR B 1 378 ? 29.861 60.668 57.496 1.00 27.94 396 THR B O 1
ATOM 12415 N N . VAL B 1 379 ? 27.771 60.805 56.644 1.00 31.06 397 VAL B N 1
ATOM 12416 C CA . VAL B 1 379 ? 27.277 61.793 57.599 1.00 29.45 397 VAL B CA 1
ATOM 12417 C C . VAL B 1 379 ? 25.895 61.416 58.079 1.00 28.17 397 VAL B C 1
ATOM 12418 O O . VAL B 1 379 ? 25.189 60.627 57.436 1.00 27.65 397 VAL B O 1
ATOM 12422 N N . ARG B 1 380 ? 25.483 62.033 59.178 1.00 27.17 398 ARG B N 1
ATOM 12423 C CA . ARG B 1 380 ? 24.131 61.859 59.679 1.00 28.50 398 ARG B CA 1
ATOM 12424 C C . ARG B 1 380 ? 23.632 63.083 60.443 1.00 26.44 398 ARG B C 1
ATOM 12425 O O . ARG B 1 380 ? 24.353 63.650 61.260 1.00 26.22 398 ARG B O 1
ATOM 12433 N N . SER B 1 381 ? 22.389 63.467 60.167 1.00 26.74 399 SER B N 1
ATOM 12434 C CA . SER B 1 381 ? 21.781 64.674 60.720 1.00 28.13 399 SER B CA 1
ATOM 12435 C C . SER B 1 381 ? 21.675 64.637 62.247 1.00 29.42 399 SER B C 1
ATOM 12436 O O . SER B 1 381 ? 21.291 63.596 62.802 1.00 27.47 399 SER B O 1
ATOM 12439 N N . PHE B 1 382 ? 21.962 65.763 62.912 1.00 29.92 400 PHE B N 1
ATOM 12440 C CA . PHE B 1 382 ? 21.726 65.885 64.355 1.00 30.42 400 PHE B CA 1
ATOM 12441 C C . PHE B 1 382 ? 20.319 66.407 64.606 1.00 30.58 400 PHE B C 1
ATOM 12442 O O . PHE B 1 382 ? 19.690 66.981 63.711 1.00 27.96 400 PHE B O 1
ATOM 12450 N N . ASP B 1 383 ? 19.812 66.145 65.809 1.00 29.03 401 ASP B N 1
ATOM 12451 C CA . ASP B 1 383 ? 18.489 66.585 66.230 1.00 29.26 401 ASP B CA 1
ATOM 12452 C C . ASP B 1 383 ? 18.626 67.790 67.194 1.00 32.82 401 ASP B C 1
ATOM 12453 O O . ASP B 1 383 ? 19.002 67.607 68.352 1.00 28.82 401 ASP B O 1
ATOM 12458 N N . PRO B 1 384 ? 18.320 69.023 66.708 1.00 29.58 402 PRO B N 1
ATOM 12459 C CA . PRO B 1 384 ? 18.387 70.198 67.551 1.00 29.42 402 PRO B CA 1
ATOM 12460 C C . PRO B 1 384 ? 17.184 70.354 68.481 1.00 28.58 402 PRO B C 1
ATOM 12461 O O . PRO B 1 384 ? 17.206 71.234 69.332 1.00 28.88 402 PRO B O 1
ATOM 12465 N N . TYR B 1 385 ? 16.142 69.539 68.315 1.00 29.16 403 TYR B N 1
ATOM 12466 C CA . TYR B 1 385 ? 14.930 69.658 69.137 1.00 28.36 403 TYR B CA 1
ATOM 12467 C C . TYR B 1 385 ? 15.144 69.290 70.615 1.00 29.53 403 TYR B C 1
ATOM 12468 O O . TYR B 1 385 ? 14.359 69.714 71.468 1.00 30.82 403 TYR B O 1
ATOM 12477 N N . GLN B 1 386 ? 16.185 68.517 70.918 1.00 29.44 404 GLN B N 1
ATOM 12478 C CA . GLN B 1 386 ? 16.428 68.016 72.276 1.00 31.22 404 GLN B CA 1
ATOM 12479 C C . GLN B 1 386 ? 17.399 68.925 73.027 1.00 30.29 404 GLN B C 1
ATOM 12480 O O . GLN B 1 386 ? 18.486 69.237 72.518 1.00 29.27 404 GLN B O 1
ATOM 12486 N N . GLN B 1 387 ? 17.037 69.320 74.244 1.00 29.28 405 GLN B N 1
ATOM 12487 C CA . GLN B 1 387 ? 17.915 70.166 75.054 1.00 30.37 405 GLN B CA 1
ATOM 12488 C C . GLN B 1 387 ? 19.320 69.571 75.195 1.00 30.76 405 GLN B C 1
ATOM 12489 O O . GLN B 1 387 ? 20.320 70.291 75.051 1.00 28.16 405 GLN B O 1
ATOM 12495 N N . ALA B 1 388 ? 19.399 68.267 75.471 1.00 30.50 406 ALA B N 1
ATOM 12496 C CA . ALA B 1 388 ? 20.703 67.626 75.738 1.00 31.32 406 ALA B CA 1
ATOM 12497 C C . ALA B 1 388 ? 21.577 67.648 74.490 1.00 29.92 406 ALA B C 1
ATOM 12498 O O . ALA B 1 388 ? 22.801 67.777 74.578 1.00 29.99 406 ALA B O 1
ATOM 12500 N N . SER B 1 389 ? 20.927 67.502 73.337 1.00 30.51 407 SER B N 1
ATOM 12501 C CA . SER B 1 389 ? 21.586 67.583 72.026 1.00 31.00 407 SER B CA 1
ATOM 12502 C C . SER B 1 389 ? 22.127 68.993 71.758 1.00 27.91 407 SER B C 1
ATOM 12503 O O . SER B 1 389 ? 23.242 69.145 71.275 1.00 29.31 407 SER B O 1
ATOM 12506 N N . ARG B 1 390 ? 21.324 70.005 72.053 1.00 27.83 408 ARG B N 1
ATOM 12507 C CA . ARG B 1 390 ? 21.761 71.398 71.944 1.00 28.18 408 ARG B CA 1
ATOM 12508 C C . ARG B 1 390 ? 22.952 71.696 72.866 1.00 30.21 408 ARG B C 1
ATOM 12509 O O . ARG B 1 390 ? 23.928 72.325 72.435 1.00 28.47 408 ARG B O 1
ATOM 12517 N N . ASP B 1 391 ? 22.889 71.215 74.116 1.00 30.50 409 ASP B N 1
ATOM 12518 C CA . ASP B 1 391 ? 24.004 71.375 75.066 1.00 31.27 409 ASP B CA 1
ATOM 12519 C C . ASP B 1 391 ? 25.308 70.771 74.518 1.00 29.82 409 ASP B C 1
ATOM 12520 O O . ASP B 1 391 ? 26.391 71.382 74.576 1.00 29.87 409 ASP B O 1
ATOM 12525 N N . TRP B 1 392 ? 25.190 69.575 73.966 1.00 30.00 410 TRP B N 1
ATOM 12526 C CA . TRP B 1 392 ? 26.312 68.864 73.346 1.00 28.45 410 TRP B CA 1
ATOM 12527 C C . TRP B 1 392 ? 26.860 69.618 72.134 1.00 28.26 410 TRP B C 1
ATOM 12528 O O . TRP B 1 392 ? 28.071 69.788 71.999 1.00 26.77 410 TRP B O 1
ATOM 12539 N N . TRP B 1 393 ? 25.959 70.059 71.260 1.00 28.50 411 TRP B N 1
ATOM 12540 C CA . TRP B 1 393 ? 26.349 70.810 70.059 1.00 28.81 411 TRP B CA 1
ATOM 12541 C C . TRP B 1 393 ? 27.120 72.096 70.433 1.00 28.74 411 TRP B C 1
ATOM 12542 O O . TRP B 1 393 ? 28.204 72.358 69.891 1.00 27.81 411 TRP B O 1
ATOM 12553 N N . TRP B 1 394 ? 26.587 72.864 71.389 1.00 29.71 412 TRP B N 1
ATOM 12554 C CA . TRP B 1 394 ? 27.281 74.081 71.863 1.00 29.92 412 TRP B CA 1
ATOM 12555 C C . TRP B 1 394 ? 28.623 73.758 72.510 1.00 30.47 412 TRP B C 1
ATOM 12556 O O . TRP B 1 394 ? 29.642 74.394 72.190 1.00 30.45 412 TRP B O 1
ATOM 12567 N N . GLN B 1 395 ? 28.636 72.777 73.413 1.00 31.91 413 GLN B N 1
ATOM 12568 C CA . GLN B 1 395 ? 29.878 72.397 74.116 1.00 32.58 413 GLN B CA 1
ATOM 12569 C C . GLN B 1 395 ? 31.039 72.169 73.141 1.00 30.71 413 GLN B C 1
ATOM 12570 O O . GLN B 1 395 ? 32.153 72.655 73.340 1.00 30.89 413 GLN B O 1
ATOM 12576 N N . HIS B 1 396 ? 30.762 71.462 72.055 1.00 30.89 414 HIS B N 1
ATOM 12577 C CA . HIS B 1 396 ? 31.797 71.172 71.073 1.00 30.04 414 HIS B CA 1
ATOM 12578 C C . HIS B 1 396 ? 32.138 72.362 70.169 1.00 29.66 414 HIS B C 1
ATOM 12579 O O . HIS B 1 396 ? 33.117 72.293 69.436 1.00 32.25 414 HIS B O 1
ATOM 12586 N N . SER B 1 397 ? 31.360 73.437 70.246 1.00 28.79 415 SER B N 1
ATOM 12587 C CA . SER B 1 397 ? 31.600 74.661 69.470 1.00 30.02 415 SER B CA 1
ATOM 12588 C C . SER B 1 397 ? 32.459 75.697 70.208 1.00 30.30 415 SER B C 1
ATOM 12589 O O . SER B 1 397 ? 32.969 76.641 69.577 1.00 28.65 415 SER B O 1
ATOM 12592 N N . ILE B 1 398 ? 32.659 75.512 71.516 1.00 30.09 416 ILE B N 1
ATOM 12593 C CA . ILE B 1 398 ? 33.321 76.529 72.345 1.00 29.86 416 ILE B CA 1
ATOM 12594 C C . ILE B 1 398 ? 34.717 76.829 71.843 1.00 30.96 416 ILE B C 1
ATOM 12595 O O . ILE B 1 398 ? 35.099 77.995 71.750 1.00 30.35 416 ILE B O 1
ATOM 12600 N N . ASP B 1 399 ? 35.479 75.793 71.517 1.00 31.27 417 ASP B N 1
ATOM 12601 C CA . ASP B 1 399 ? 36.862 75.997 71.085 1.00 33.46 417 ASP B CA 1
ATOM 12602 C C . ASP B 1 399 ? 36.934 76.855 69.816 1.00 33.58 417 ASP B C 1
ATOM 12603 O O . ASP B 1 399 ? 37.752 77.773 69.732 1.00 32.08 417 ASP B O 1
ATOM 12608 N N . ALA B 1 400 ? 36.072 76.547 68.844 1.00 31.08 418 ALA B N 1
ATOM 12609 C CA . ALA B 1 400 ? 35.989 77.314 67.595 1.00 31.57 418 ALA B CA 1
ATOM 12610 C C . ALA B 1 400 ? 35.673 78.794 67.874 1.00 29.92 418 ALA B C 1
ATOM 12611 O O . ALA B 1 400 ? 36.265 79.682 67.254 1.00 29.60 418 ALA B O 1
ATOM 12613 N N . PHE B 1 401 ? 34.773 79.028 68.824 1.00 29.96 419 PHE B N 1
ATOM 12614 C CA . PHE B 1 401 ? 34.345 80.369 69.239 1.00 31.44 419 PHE B CA 1
ATOM 12615 C C . PHE B 1 401 ? 35.491 81.171 69.879 1.00 33.24 419 PHE B C 1
ATOM 12616 O O . PHE B 1 401 ? 35.749 82.334 69.494 1.00 31.59 419 PHE B O 1
ATOM 12624 N N . ASP B 1 402 ? 36.171 80.543 70.847 1.00 32.19 420 ASP B N 1
ATOM 12625 C CA . ASP B 1 402 ? 37.376 81.107 71.478 1.00 32.97 420 ASP B CA 1
ATOM 12626 C C . ASP B 1 402 ? 38.437 81.500 70.455 1.00 31.06 420 ASP B C 1
ATOM 12627 O O . ASP B 1 402 ? 39.098 82.514 70.616 1.00 31.58 420 ASP B O 1
ATOM 12632 N N . LYS B 1 403 ? 38.594 80.694 69.412 1.00 29.68 421 LYS B N 1
ATOM 12633 C CA . LYS B 1 403 ? 39.617 80.931 68.396 1.00 30.04 421 LYS B CA 1
ATOM 12634 C C . LYS B 1 403 ? 39.138 81.732 67.163 1.00 29.30 421 LYS B C 1
ATOM 12635 O O . LYS B 1 403 ? 39.856 81.822 66.158 1.00 29.22 421 LYS B O 1
ATOM 12641 N N . GLY B 1 404 ? 37.926 82.289 67.242 1.00 29.55 422 GLY B N 1
ATOM 12642 C CA . GLY B 1 404 ? 37.508 83.401 66.379 1.00 29.86 422 GLY B CA 1
ATOM 12643 C C . GLY B 1 404 ? 36.211 83.274 65.600 1.00 29.63 422 GLY B C 1
ATOM 12644 O O . GLY B 1 404 ? 35.803 84.240 64.967 1.00 28.53 422 GLY B O 1
ATOM 12645 N N . ILE B 1 405 ? 35.559 82.108 65.611 1.00 29.34 423 ILE B N 1
ATOM 12646 C CA . ILE B 1 405 ? 34.234 82.005 64.966 1.00 28.08 423 ILE B CA 1
ATOM 12647 C C . ILE B 1 405 ? 33.200 82.643 65.898 1.00 27.13 423 ILE B C 1
ATOM 12648 O O . ILE B 1 405 ? 32.782 82.037 66.872 1.00 27.33 423 ILE B O 1
ATOM 12653 N N . VAL B 1 406 ? 32.815 83.883 65.602 1.00 25.69 424 VAL B N 1
ATOM 12654 C CA . VAL B 1 406 ? 31.867 84.638 66.436 1.00 26.42 424 VAL B CA 1
ATOM 12655 C C . VAL B 1 406 ? 30.517 84.852 65.741 1.00 26.66 424 VAL B C 1
ATOM 12656 O O . VAL B 1 406 ? 29.627 85.509 66.281 1.00 28.27 424 VAL B O 1
ATOM 12660 N N . GLY B 1 407 ? 30.369 84.279 64.552 1.00 27.46 425 GLY B N 1
ATOM 12661 C CA . GLY B 1 407 ? 29.097 84.267 63.841 1.00 27.14 425 GLY B CA 1
ATOM 12662 C C . GLY B 1 407 ? 28.860 82.889 63.264 1.00 25.48 425 GLY B C 1
ATOM 12663 O O . GLY B 1 407 ? 29.793 82.270 62.745 1.00 25.50 425 GLY B O 1
ATOM 12664 N N . TRP B 1 408 ? 27.617 82.421 63.360 1.00 23.68 426 TRP B N 1
ATOM 12665 C CA . TRP B 1 408 ? 27.264 81.051 63.009 1.00 24.74 426 TRP B CA 1
ATOM 12666 C C . TRP B 1 408 ? 26.432 81.026 61.744 1.00 23.82 426 TRP B C 1
ATOM 12667 O O . TRP B 1 408 ? 25.264 81.409 61.745 1.00 24.01 426 TRP B O 1
ATOM 12678 N N . TRP B 1 409 ? 27.058 80.575 60.667 1.00 23.58 427 TRP B N 1
ATOM 12679 C CA . TRP B 1 409 ? 26.404 80.468 59.376 1.00 23.80 427 TRP B CA 1
ATOM 12680 C C . TRP B 1 409 ? 25.822 79.052 59.297 1.00 24.02 427 TRP B C 1
ATOM 12681 O O . TRP B 1 409 ? 26.504 78.115 58.910 1.00 23.41 427 TRP B O 1
ATOM 12692 N N . ASN B 1 410 ? 24.577 78.904 59.759 1.00 24.99 428 ASN B N 1
ATOM 12693 C CA . ASN B 1 410 ? 23.934 77.595 59.894 1.00 25.08 428 ASN B CA 1
ATOM 12694 C C . ASN B 1 410 ? 23.241 77.207 58.586 1.00 25.32 428 ASN B C 1
ATOM 12695 O O . ASN B 1 410 ? 22.126 77.656 58.296 1.00 27.18 428 ASN B O 1
ATOM 12700 N N . ASP B 1 411 ? 23.936 76.419 57.781 1.00 25.18 429 ASP B N 1
ATOM 12701 C CA . ASP B 1 411 ? 23.444 75.988 56.490 1.00 26.42 429 ASP B CA 1
ATOM 12702 C C . ASP B 1 411 ? 22.684 74.660 56.621 1.00 26.71 429 ASP B C 1
ATOM 12703 O O . ASP B 1 411 ? 22.895 73.914 57.563 1.00 26.69 429 ASP B O 1
ATOM 12708 N N . GLU B 1 412 ? 21.807 74.384 55.663 1.00 26.93 430 GLU B N 1
ATOM 12709 C CA . GLU B 1 412 ? 21.213 73.061 55.479 1.00 28.22 430 GLU B CA 1
ATOM 12710 C C . GLU B 1 412 ? 20.443 72.554 56.714 1.00 27.44 430 GLU B C 1
ATOM 12711 O O . GLU B 1 412 ? 20.444 71.376 57.021 1.00 28.95 430 GLU B O 1
ATOM 12717 N N . THR B 1 413 ? 19.732 73.463 57.386 1.00 27.49 431 THR B N 1
ATOM 12718 C CA . THR B 1 413 ? 18.821 73.097 58.479 1.00 26.85 431 THR B CA 1
ATOM 12719 C C . THR B 1 413 ? 17.413 72.860 57.932 1.00 26.48 431 THR B C 1
ATOM 12720 O O . THR B 1 413 ? 16.436 72.980 58.668 1.00 27.31 431 THR B O 1
ATOM 12724 N N . ASP B 1 414 ? 17.322 72.535 56.637 1.00 27.11 432 ASP B N 1
ATOM 12725 C CA . ASP B 1 414 ? 16.073 72.520 55.896 1.00 28.43 432 ASP B CA 1
ATOM 12726 C C . ASP B 1 414 ? 15.794 71.165 55.266 1.00 29.42 432 ASP B C 1
ATOM 12727 O O . ASP B 1 414 ? 14.743 70.560 55.521 1.00 28.72 432 ASP B O 1
ATOM 12732 N N . LYS B 1 415 ? 16.723 70.688 54.451 1.00 32.08 433 LYS B N 1
ATOM 12733 C CA . LYS B 1 415 ? 16.516 69.471 53.711 1.00 34.07 433 LYS B CA 1
ATOM 12734 C C . LYS B 1 415 ? 17.839 68.891 53.228 1.00 35.20 433 LYS B C 1
ATOM 12735 O O . LYS B 1 415 ? 18.749 69.619 52.831 1.00 33.38 433 LYS B O 1
ATOM 12741 N N . VAL B 1 416 ? 17.915 67.567 53.283 1.00 35.00 434 VAL B N 1
ATOM 12742 C CA . VAL B 1 416 ? 19.031 66.799 52.780 1.00 37.81 434 VAL B CA 1
ATOM 12743 C C . VAL B 1 416 ? 18.664 66.395 51.353 1.00 39.78 434 VAL B C 1
ATOM 12744 O O . VAL B 1 416 ? 17.504 66.091 51.069 1.00 39.48 434 VAL B O 1
ATOM 12748 N N . ASP B 1 417 ? 19.651 66.387 50.467 1.00 43.50 435 ASP B N 1
ATOM 12749 C CA . ASP B 1 417 ? 19.448 66.002 49.067 1.00 48.64 435 ASP B CA 1
ATOM 12750 C C . ASP B 1 417 ? 20.716 65.323 48.563 1.00 49.18 435 ASP B C 1
ATOM 12751 O O . ASP B 1 417 ? 21.600 65.984 48.027 1.00 51.45 435 ASP B O 1
ATOM 12756 N N . SER B 1 418 ? 20.799 64.010 48.759 1.00 48.09 436 SER B N 1
ATOM 12757 C CA . SER B 1 418 ? 21.973 63.221 48.373 1.00 50.41 436 SER B CA 1
ATOM 12758 C C . SER B 1 418 ? 21.585 61.822 47.936 1.00 48.93 436 SER B C 1
ATOM 12759 O O . SER B 1 418 ? 21.339 60.961 48.777 1.00 49.56 436 SER B O 1
ATOM 12762 N N . GLY B 1 419 ? 21.558 61.595 46.622 1.00 51.86 437 GLY B N 1
ATOM 12763 C CA . GLY B 1 419 ? 21.195 60.297 46.055 1.00 49.72 437 GLY B CA 1
ATOM 12764 C C . GLY B 1 419 ? 19.806 59.883 46.500 1.00 49.86 437 GLY B C 1
ATOM 12765 O O . GLY B 1 419 ? 18.848 60.639 46.343 1.00 51.96 437 GLY B O 1
ATOM 12766 N N . SER B 1 420 ? 19.704 58.700 47.096 1.00 50.03 438 SER B N 1
ATOM 12767 C CA . SER B 1 420 ? 18.446 58.239 47.672 1.00 51.31 438 SER B CA 1
ATOM 12768 C C . SER B 1 420 ? 18.063 58.994 48.959 1.00 50.81 438 SER B C 1
ATOM 12769 O O . SER B 1 420 ? 16.898 58.939 49.363 1.00 54.48 438 SER B O 1
ATOM 12772 N N . ALA B 1 421 ? 19.022 59.679 49.599 1.00 47.23 439 ALA B N 1
ATOM 12773 C CA . ALA B 1 421 ? 18.761 60.402 50.855 1.00 45.28 439 ALA B CA 1
ATOM 12774 C C . ALA B 1 421 ? 18.126 61.785 50.601 1.00 43.27 439 ALA B C 1
ATOM 12775 O O . ALA B 1 421 ? 18.805 62.714 50.127 1.00 41.33 439 ALA B O 1
ATOM 12777 N N . GLN B 1 422 ? 16.831 61.900 50.927 1.00 39.39 440 GLN B N 1
ATOM 12778 C CA . GLN B 1 422 ? 16.014 63.099 50.664 1.00 40.88 440 GLN B CA 1
ATOM 12779 C C . GLN B 1 422 ? 15.250 63.577 51.922 1.00 41.00 440 GLN B C 1
ATOM 12780 O O . GLN B 1 422 ? 14.083 63.954 51.856 1.00 48.59 440 GLN B O 1
ATOM 12786 N N . TYR B 1 423 ? 15.946 63.617 53.046 1.00 37.19 441 TYR B N 1
ATOM 12787 C CA . TYR B 1 423 ? 15.347 63.879 54.358 1.00 34.03 441 TYR B CA 1
ATOM 12788 C C . TYR B 1 423 ? 15.013 65.343 54.628 1.00 32.52 441 TYR B C 1
ATOM 12789 O O . TYR B 1 423 ? 15.856 66.224 54.447 1.00 32.24 441 TYR B O 1
ATOM 12798 N N . TRP B 1 424 ? 13.807 65.589 55.118 1.00 28.92 442 TRP B N 1
ATOM 12799 C CA . TRP B 1 424 ? 13.408 66.912 55.555 1.00 28.39 442 TRP B CA 1
ATOM 12800 C C . TRP B 1 424 ? 13.708 67.107 57.033 1.00 27.70 442 TRP B C 1
ATOM 12801 O O . TRP B 1 424 ? 13.500 66.200 57.831 1.00 28.39 442 TRP B O 1
ATOM 12812 N N . PHE B 1 425 ? 14.178 68.298 57.378 1.00 26.53 443 PHE B N 1
ATOM 12813 C CA . PHE B 1 425 ? 14.187 68.783 58.751 1.00 27.37 443 PHE B CA 1
ATOM 12814 C C . PHE B 1 425 ? 12.824 69.408 59.044 1.00 26.95 443 PHE B C 1
ATOM 12815 O O . PHE B 1 425 ? 12.176 69.954 58.146 1.00 27.15 443 PHE B O 1
ATOM 12823 N N . GLY B 1 426 ? 12.391 69.345 60.303 1.00 25.52 444 GLY B N 1
ATOM 12824 C CA . GLY B 1 426 ? 11.104 69.900 60.704 1.00 25.27 444 GLY B CA 1
ATOM 12825 C C . GLY B 1 426 ? 11.097 71.420 60.787 1.00 25.64 444 GLY B C 1
ATOM 12826 O O . GLY B 1 426 ? 12.150 72.064 60.766 1.00 25.36 444 GLY B O 1
ATOM 12827 N N . ASN B 1 427 ? 9.908 71.998 60.928 1.00 24.45 445 ASN B N 1
ATOM 12828 C CA . ASN B 1 427 ? 9.739 73.453 60.889 1.00 25.52 445 ASN B CA 1
ATOM 12829 C C . ASN B 1 427 ? 10.482 74.228 61.991 1.00 26.00 445 ASN B C 1
ATOM 12830 O O . ASN B 1 427 ? 10.787 75.404 61.816 1.00 24.26 445 ASN B O 1
ATOM 12835 N N . PHE B 1 428 ? 10.765 73.569 63.110 1.00 25.46 446 PHE B N 1
ATOM 12836 C CA . PHE B 1 428 ? 11.494 74.198 64.219 1.00 27.09 446 PHE B CA 1
ATOM 12837 C C . PHE B 1 428 ? 12.994 73.936 64.224 1.00 26.76 446 PHE B C 1
ATOM 12838 O O . PHE B 1 428 ? 13.697 74.316 65.176 1.00 26.30 446 PHE B O 1
ATOM 12846 N N . SER B 1 429 ? 13.500 73.360 63.136 1.00 26.51 447 SER B N 1
ATOM 12847 C CA . SER B 1 429 ? 14.904 72.999 63.058 1.00 26.99 447 SER B CA 1
ATOM 12848 C C . SER B 1 429 ? 15.815 74.214 63.040 1.00 25.96 447 SER B C 1
ATOM 12849 O O . SER B 1 429 ? 16.849 74.219 63.702 1.00 25.87 447 SER B O 1
ATOM 12852 N N . THR B 1 430 ? 15.414 75.255 62.317 1.00 26.80 448 THR B N 1
ATOM 12853 C CA . THR B 1 430 ? 16.200 76.486 62.277 1.00 26.90 448 THR B CA 1
ATOM 12854 C C . THR B 1 430 ? 16.188 77.194 63.640 1.00 26.85 448 THR B C 1
ATOM 12855 O O . THR B 1 430 ? 17.244 77.543 64.170 1.00 25.55 448 THR B O 1
ATOM 12859 N N . GLY B 1 431 ? 15.001 77.358 64.214 1.00 26.50 449 GLY B N 1
ATOM 12860 C CA . GLY B 1 431 ? 14.876 77.950 65.534 1.00 26.29 449 GLY B CA 1
ATOM 12861 C C . GLY B 1 431 ? 15.706 77.223 66.582 1.00 26.86 449 GLY B C 1
ATOM 12862 O O . GLY B 1 431 ? 16.441 77.852 67.347 1.00 26.21 449 GLY B O 1
ATOM 12863 N N . PHE B 1 432 ? 15.613 75.890 66.600 1.00 27.18 450 PHE B N 1
ATOM 12864 C CA . PHE B 1 432 ? 16.333 75.083 67.594 1.00 25.86 450 PHE B CA 1
ATOM 12865 C C . PHE B 1 432 ? 17.845 75.033 67.351 1.00 26.52 450 PHE B C 1
ATOM 12866 O O . PHE B 1 432 ? 18.621 75.029 68.302 1.00 25.62 450 PHE B O 1
ATOM 12874 N N . THR B 1 433 ? 18.278 74.988 66.093 1.00 26.72 451 THR B N 1
ATOM 12875 C CA . THR B 1 433 ? 19.701 75.080 65.808 1.00 26.10 451 THR B CA 1
ATOM 12876 C C . THR B 1 433 ? 20.222 76.435 66.306 1.00 25.77 451 THR B C 1
ATOM 12877 O O . THR B 1 433 ? 21.273 76.519 66.994 1.00 25.72 451 THR B O 1
ATOM 12881 N N . SER B 1 434 ? 19.457 77.475 66.002 1.00 25.01 452 SER B N 1
ATOM 12882 C CA . SER B 1 434 ? 19.760 78.836 66.440 1.00 26.15 452 SER B CA 1
ATOM 12883 C C . SER B 1 434 ? 19.795 78.946 67.967 1.00 26.40 452 SER B C 1
ATOM 12884 O O . SER B 1 434 ? 20.672 79.591 68.517 1.00 27.10 452 SER B O 1
ATOM 12887 N N . GLN B 1 435 ? 18.834 78.304 68.623 1.00 25.97 453 GLN B N 1
ATOM 12888 C CA . GLN B 1 435 ? 18.768 78.262 70.080 1.00 26.68 453 GLN B CA 1
ATOM 12889 C C . GLN B 1 435 ? 19.994 77.617 70.710 1.00 26.26 453 GLN B C 1
ATOM 12890 O O . GLN B 1 435 ? 20.456 78.082 71.757 1.00 29.98 453 GLN B O 1
ATOM 12896 N N . ALA B 1 436 ? 20.509 76.542 70.114 1.00 26.09 454 ALA B N 1
ATOM 12897 C CA . ALA B 1 436 ? 21.702 75.878 70.655 1.00 26.57 454 ALA B CA 1
ATOM 12898 C C . ALA B 1 436 ? 22.861 76.859 70.812 1.00 27.64 454 ALA B C 1
ATOM 12899 O O . ALA B 1 436 ? 23.520 76.903 71.848 1.00 26.37 454 ALA B O 1
ATOM 12901 N N . MET B 1 437 ? 23.086 77.670 69.782 1.00 27.67 455 MET B N 1
ATOM 12902 C CA . MET B 1 437 ? 24.194 78.617 69.772 1.00 27.76 455 MET B CA 1
ATOM 12903 C C . MET B 1 437 ? 23.885 79.830 70.631 1.00 27.08 455 MET B C 1
ATOM 12904 O O . MET B 1 437 ? 24.779 80.339 71.308 1.00 28.65 455 MET B O 1
ATOM 12909 N N . TYR B 1 438 ? 22.634 80.292 70.593 1.00 26.48 456 TYR B N 1
ATOM 12910 C CA . TYR B 1 438 ? 22.196 81.454 71.342 1.00 26.56 456 TYR B CA 1
ATOM 12911 C C . TYR B 1 438 ? 22.275 81.242 72.857 1.00 28.96 456 TYR B C 1
ATOM 12912 O O . TYR B 1 438 ? 22.940 82.015 73.559 1.00 28.68 456 TYR B O 1
ATOM 12921 N N . ASP B 1 439 ? 21.594 80.198 73.332 1.00 28.22 457 ASP B N 1
ATOM 12922 C CA . ASP B 1 439 ? 21.612 79.809 74.759 1.00 29.81 457 ASP B CA 1
ATOM 12923 C C . ASP B 1 439 ? 23.026 79.506 75.220 1.00 28.98 457 ASP B C 1
ATOM 12924 O O . ASP B 1 439 ? 23.437 79.932 76.286 1.00 29.48 457 ASP B O 1
ATOM 12929 N N . GLY B 1 440 ? 23.766 78.765 74.402 1.00 29.58 458 GLY B N 1
ATOM 12930 C CA . GLY B 1 440 ? 25.125 78.383 74.730 1.00 30.91 458 GLY B CA 1
ATOM 12931 C C . GLY B 1 440 ? 26.065 79.575 74.830 1.00 32.82 458 GLY B C 1
ATOM 12932 O O . GLY B 1 440 ? 26.745 79.762 75.844 1.00 29.48 458 GLY B O 1
ATOM 12933 N N . GLN B 1 441 ? 26.093 80.393 73.777 1.00 31.19 459 GLN B N 1
ATOM 12934 C CA . GLN B 1 441 ? 26.980 81.541 73.760 1.00 29.86 459 GLN B CA 1
ATOM 12935 C C . GLN B 1 441 ? 26.618 82.557 74.863 1.00 28.53 459 GLN B C 1
ATOM 12936 O O . GLN B 1 441 ? 27.505 83.154 75.448 1.00 29.03 459 GLN B O 1
ATOM 12942 N N . ARG B 1 442 ? 25.334 82.749 75.142 1.00 28.70 460 ARG B N 1
ATOM 12943 C CA . ARG B 1 442 ? 24.936 83.680 76.201 1.00 31.30 460 ARG B CA 1
ATOM 12944 C C . ARG B 1 442 ? 25.359 83.185 77.587 1.00 33.89 460 ARG B C 1
ATOM 12945 O O . ARG B 1 442 ? 25.836 83.971 78.404 1.00 33.44 460 ARG B O 1
ATOM 12953 N N . ASP B 1 443 ? 25.171 81.894 77.834 1.00 34.16 461 ASP B N 1
ATOM 12954 C CA . ASP B 1 443 ? 25.633 81.270 79.070 1.00 35.65 461 ASP B CA 1
ATOM 12955 C C . ASP B 1 443 ? 27.145 81.387 79.180 1.00 33.70 461 ASP B C 1
ATOM 12956 O O . ASP B 1 443 ? 27.656 81.906 80.165 1.00 35.48 461 ASP B O 1
ATOM 12961 N N . TYR B 1 444 ? 27.856 80.948 78.146 1.00 32.35 462 TYR B N 1
ATOM 12962 C CA . TYR B 1 444 ? 29.310 80.898 78.178 1.00 32.39 462 TYR B CA 1
ATOM 12963 C C . TYR B 1 444 ? 29.981 82.255 78.371 1.00 33.95 462 TYR B C 1
ATOM 12964 O O . TYR B 1 444 ? 31.003 82.341 79.039 1.00 31.09 462 TYR B O 1
ATOM 12973 N N . THR B 1 445 ? 29.456 83.307 77.737 1.00 32.83 463 THR B N 1
ATOM 12974 C CA . THR B 1 445 ? 30.086 84.631 77.840 1.00 32.31 463 THR B CA 1
ATOM 12975 C C . THR B 1 445 ? 29.409 85.510 78.893 1.00 33.12 463 THR B C 1
ATOM 12976 O O . THR B 1 445 ? 29.685 86.702 78.935 1.00 34.45 463 THR B O 1
ATOM 12980 N N . ASN B 1 446 ? 28.502 84.948 79.701 1.00 34.18 464 ASN B N 1
ATOM 12981 C CA . ASN B 1 446 ? 27.730 85.706 80.699 1.00 36.40 464 ASN B CA 1
ATOM 12982 C C . ASN B 1 446 ? 27.034 86.922 80.082 1.00 36.87 464 ASN B C 1
ATOM 12983 O O . ASN B 1 446 ? 27.170 88.044 80.564 1.00 34.65 464 ASN B O 1
ATOM 12988 N N . ASP B 1 447 ? 26.320 86.683 78.980 1.00 37.64 465 ASP B N 1
ATOM 12989 C CA . ASP B 1 447 ? 25.618 87.729 78.233 1.00 37.35 465 ASP B CA 1
ATOM 12990 C C . ASP B 1 447 ? 26.525 88.867 77.712 1.00 34.31 465 ASP B C 1
ATOM 12991 O O . ASP B 1 447 ? 26.043 89.957 77.405 1.00 32.68 465 ASP B O 1
ATOM 12996 N N . GLY B 1 448 ? 27.823 88.598 77.585 1.00 34.11 466 GLY B N 1
ATOM 12997 C CA . GLY B 1 448 ? 28.814 89.619 77.240 1.00 32.75 466 GLY B CA 1
ATOM 12998 C C . GLY B 1 448 ? 29.083 89.744 75.748 1.00 32.48 466 GLY B C 1
ATOM 12999 O O . GLY B 1 448 ? 29.655 90.727 75.327 1.00 30.55 466 GLY B O 1
ATOM 13000 N N . VAL B 1 449 ? 28.723 88.739 74.949 1.00 30.91 467 VAL B N 1
ATOM 13001 C CA . VAL B 1 449 ? 28.999 88.781 73.499 1.00 30.98 467 VAL B CA 1
ATOM 13002 C C . VAL B 1 449 ? 27.719 88.443 72.761 1.00 29.25 467 VAL B C 1
ATOM 13003 O O . VAL B 1 449 ? 27.204 87.331 72.876 1.00 29.86 467 VAL B O 1
ATOM 13007 N N . ARG B 1 450 ? 27.211 89.422 72.018 1.00 28.86 468 ARG B N 1
ATOM 13008 C CA . ARG B 1 450 ? 26.004 89.256 71.219 1.00 27.76 468 ARG B CA 1
ATOM 13009 C C . ARG B 1 450 ? 26.192 88.166 70.175 1.00 25.37 468 ARG B C 1
ATOM 13010 O O . ARG B 1 450 ? 27.271 88.007 69.598 1.00 24.58 468 ARG B O 1
ATOM 13018 N N . VAL B 1 451 ? 25.111 87.441 69.955 1.00 25.64 469 VAL B N 1
ATOM 13019 C CA . VAL B 1 451 ? 25.069 86.335 69.028 1.00 26.16 469 VAL B CA 1
ATOM 13020 C C . VAL B 1 451 ? 24.696 86.862 67.643 1.00 25.59 469 VAL B C 1
ATOM 13021 O O . VAL B 1 451 ? 23.809 87.703 67.524 1.00 26.35 469 VAL B O 1
ATOM 13025 N N . TRP B 1 452 ? 25.380 86.358 66.618 1.00 25.89 470 TRP B N 1
ATOM 13026 C CA . TRP B 1 452 ? 24.989 86.571 65.219 1.00 24.31 470 TRP B CA 1
ATOM 13027 C C . TRP B 1 452 ? 24.917 85.228 64.520 1.00 23.83 470 TRP B C 1
ATOM 13028 O O . TRP B 1 452 ? 25.850 84.424 64.603 1.00 24.15 470 TRP B O 1
ATOM 13039 N N . GLN B 1 453 ? 23.829 85.000 63.795 1.00 23.52 471 GLN B N 1
ATOM 13040 C CA . GLN B 1 453 ? 23.673 83.782 63.000 1.00 23.58 471 GLN B CA 1
ATOM 13041 C C . GLN B 1 453 ? 22.943 84.089 61.690 1.00 23.36 471 GLN B C 1
ATOM 13042 O O . GLN B 1 453 ? 22.271 85.124 61.562 1.00 24.79 471 GLN B O 1
ATOM 13048 N N . THR B 1 454 ? 23.080 83.184 60.722 1.00 24.01 472 THR B N 1
ATOM 13049 C CA . THR B 1 454 ? 22.182 83.168 59.575 1.00 23.67 472 THR B CA 1
ATOM 13050 C C . THR B 1 454 ? 21.758 81.727 59.263 1.00 23.53 472 THR B C 1
ATOM 13051 O O . THR B 1 454 ? 22.495 80.766 59.524 1.00 24.50 472 THR B O 1
ATOM 13055 N N . ALA B 1 455 ? 20.562 81.603 58.702 1.00 23.16 473 ALA B N 1
ATOM 13056 C CA . ALA B 1 455 ? 20.012 80.342 58.238 1.00 22.81 473 ALA B CA 1
ATOM 13057 C C . ALA B 1 455 ? 19.303 80.573 56.922 1.00 23.16 473 ALA B C 1
ATOM 13058 O O . ALA B 1 455 ? 19.003 81.716 56.583 1.00 22.64 473 ALA B O 1
ATOM 13060 N N . ARG B 1 456 ? 19.044 79.496 56.181 1.00 23.38 474 ARG B N 1
ATOM 13061 C CA . ARG B 1 456 ? 18.303 79.618 54.914 1.00 25.11 474 ARG B CA 1
ATOM 13062 C C . ARG B 1 456 ? 16.850 79.118 54.957 1.00 24.77 474 ARG B C 1
ATOM 13063 O O . ARG B 1 456 ? 16.251 78.784 53.924 1.00 23.98 474 ARG B O 1
ATOM 13071 N N . SER B 1 457 ? 16.264 79.136 56.155 1.00 23.35 475 SER B N 1
ATOM 13072 C CA . SER B 1 457 ? 14.823 79.023 56.286 1.00 23.32 475 SER B CA 1
ATOM 13073 C C . SER B 1 457 ? 14.372 79.816 57.509 1.00 23.35 475 SER B C 1
ATOM 13074 O O . SER B 1 457 ? 15.189 80.202 58.343 1.00 23.74 475 SER B O 1
ATOM 13077 N N . TYR B 1 458 ? 13.080 80.086 57.575 1.00 23.59 476 TYR B N 1
ATOM 13078 C CA . TYR B 1 458 ? 12.476 80.798 58.684 1.00 23.87 476 TYR B CA 1
ATOM 13079 C C . TYR B 1 458 ? 11.063 80.249 58.953 1.00 26.37 476 TYR B C 1
ATOM 13080 O O . TYR B 1 458 ? 10.279 80.013 58.025 1.00 26.17 476 TYR B O 1
ATOM 13089 N N . TYR B 1 459 ? 10.753 80.093 60.241 1.00 25.55 477 TYR B N 1
ATOM 13090 C CA . TYR B 1 459 ? 9.422 79.750 60.720 1.00 26.27 477 TYR B CA 1
ATOM 13091 C C . TYR B 1 459 ? 9.187 80.612 61.987 1.00 25.26 477 TYR B C 1
ATOM 13092 O O . TYR B 1 459 ? 10.154 80.937 62.696 1.00 23.53 477 TYR B O 1
ATOM 13101 N N . PRO B 1 460 ? 7.928 80.985 62.278 1.00 24.87 478 PRO B N 1
ATOM 13102 C CA . PRO B 1 460 ? 7.710 81.888 63.414 1.00 25.43 478 PRO B CA 1
ATOM 13103 C C . PRO B 1 460 ? 8.336 81.417 64.708 1.00 26.52 478 PRO B C 1
ATOM 13104 O O . PRO B 1 460 ? 8.264 80.224 65.028 1.00 27.56 478 PRO B O 1
ATOM 13108 N N . GLY B 1 461 ? 8.988 82.344 65.415 1.00 27.47 479 GLY B N 1
ATOM 13109 C CA . GLY B 1 461 ? 9.659 82.044 66.673 1.00 26.63 479 GLY B CA 1
ATOM 13110 C C . GLY B 1 461 ? 11.155 81.901 66.580 1.00 26.15 479 GLY B C 1
ATOM 13111 O O . GLY B 1 461 ? 11.860 82.078 67.574 1.00 27.71 479 GLY B O 1
ATOM 13112 N N . ALA B 1 462 ? 11.671 81.608 65.391 1.00 26.04 480 ALA B N 1
ATOM 13113 C CA . ALA B 1 462 ? 13.110 81.419 65.222 1.00 24.60 480 ALA B CA 1
ATOM 13114 C C . ALA B 1 462 ? 13.898 82.701 65.524 1.00 23.82 480 ALA B C 1
ATOM 13115 O O . ALA B 1 462 ? 15.052 82.631 65.971 1.00 23.61 480 ALA B O 1
ATOM 13117 N N . GLN B 1 463 ? 13.261 83.850 65.311 1.00 23.75 481 GLN B N 1
ATOM 13118 C CA . GLN B 1 463 ? 13.856 85.160 65.562 1.00 25.52 481 GLN B CA 1
ATOM 13119 C C . GLN B 1 463 ? 14.271 85.404 67.010 1.00 26.52 481 GLN B C 1
ATOM 13120 O O . GLN B 1 463 ? 15.102 86.278 67.249 1.00 26.94 481 GLN B O 1
ATOM 13126 N N . ARG B 1 464 ? 13.686 84.654 67.957 1.00 26.09 482 ARG B N 1
ATOM 13127 C CA . ARG B 1 464 ? 14.066 84.747 69.369 1.00 26.56 482 ARG B CA 1
ATOM 13128 C C . ARG B 1 464 ? 15.521 84.369 69.656 1.00 26.87 482 ARG B C 1
ATOM 13129 O O . ARG B 1 464 ? 16.051 84.725 70.704 1.00 25.94 482 ARG B O 1
ATOM 13137 N N . TYR B 1 465 ? 16.168 83.661 68.724 1.00 27.46 483 TYR B N 1
ATOM 13138 C CA . TYR B 1 465 ? 17.487 83.101 68.957 1.00 27.38 483 TYR B CA 1
ATOM 13139 C C . TYR B 1 465 ? 18.579 83.772 68.130 1.00 28.59 483 TYR B C 1
ATOM 13140 O O . TYR B 1 465 ? 19.665 83.212 67.966 1.00 28.22 483 TYR B O 1
ATOM 13149 N N . ALA B 1 466 ? 18.305 85.007 67.685 1.00 28.08 484 ALA B N 1
ATOM 13150 C CA . ALA B 1 466 ? 19.274 85.841 66.988 1.00 26.24 484 ALA B CA 1
ATOM 13151 C C . ALA B 1 466 ? 19.779 85.193 65.707 1.00 26.15 484 ALA B C 1
ATOM 13152 O O . ALA B 1 466 ? 20.963 84.875 65.587 1.00 26.82 484 ALA B O 1
ATOM 13154 N N . THR B 1 467 ? 18.874 85.017 64.750 1.00 26.09 485 THR B N 1
ATOM 13155 C CA . THR B 1 467 ? 19.262 84.555 63.406 1.00 25.74 485 THR B CA 1
ATOM 13156 C C . THR B 1 467 ? 18.649 85.436 62.320 1.00 24.17 485 THR B C 1
ATOM 13157 O O . THR B 1 467 ? 17.530 85.933 62.446 1.00 23.55 485 THR B O 1
ATOM 13161 N N . THR B 1 468 ? 19.436 85.646 61.269 1.00 23.13 486 THR B N 1
ATOM 13162 C CA . THR B 1 468 ? 18.986 86.274 60.055 1.00 23.55 486 THR B CA 1
ATOM 13163 C C . THR B 1 468 ? 18.581 85.159 59.082 1.00 23.94 486 THR B C 1
ATOM 13164 O O . THR B 1 468 ? 18.653 83.967 59.401 1.00 23.46 486 THR B O 1
ATOM 13168 N N . LEU B 1 469 ? 18.173 85.565 57.893 1.00 23.67 487 LEU B N 1
ATOM 13169 C CA . LEU B 1 469 ? 17.745 84.655 56.846 1.00 23.74 487 LEU B CA 1
ATOM 13170 C C . LEU B 1 469 ? 18.458 85.065 55.570 1.00 22.88 487 LEU B C 1
ATOM 13171 O O . LEU B 1 469 ? 18.445 86.233 55.249 1.00 23.99 487 LEU B O 1
ATOM 13176 N N . TRP B 1 470 ? 19.059 84.119 54.854 1.00 23.78 488 TRP B N 1
ATOM 13177 C CA . TRP B 1 470 ? 19.569 84.385 53.506 1.00 24.19 488 TRP B CA 1
ATOM 13178 C C . TRP B 1 470 ? 18.809 83.535 52.471 1.00 25.27 488 TRP B C 1
ATOM 13179 O O . TRP B 1 470 ? 18.230 82.496 52.814 1.00 24.57 488 TRP B O 1
ATOM 13190 N N . SER B 1 471 ? 18.788 83.998 51.217 1.00 25.71 489 SER B N 1
ATOM 13191 C CA . SER B 1 471 ? 17.876 83.475 50.193 1.00 25.12 489 SER B CA 1
ATOM 13192 C C . SER B 1 471 ? 18.358 82.214 49.452 1.00 24.91 489 SER B C 1
ATOM 13193 O O . SER B 1 471 ? 17.727 81.789 48.484 1.00 26.59 489 SER B O 1
ATOM 13196 N N . GLY B 1 472 ? 19.436 81.601 49.929 1.00 24.10 490 GLY B N 1
ATOM 13197 C CA . GLY B 1 472 ? 19.924 80.330 49.399 1.00 24.66 490 GLY B CA 1
ATOM 13198 C C . GLY B 1 472 ? 20.724 80.454 48.112 1.00 24.20 490 GLY B C 1
ATOM 13199 O O . GLY B 1 472 ? 21.251 81.526 47.811 1.00 23.76 490 GLY B O 1
ATOM 13200 N N . ASP B 1 473 ? 20.781 79.357 47.350 1.00 24.80 491 ASP B N 1
ATOM 13201 C CA . ASP B 1 473 ? 21.712 79.192 46.226 1.00 24.75 491 ASP B CA 1
ATOM 13202 C C . ASP B 1 473 ? 21.152 79.795 44.935 1.00 25.42 491 ASP B C 1
ATOM 13203 O O . ASP B 1 473 ? 20.867 79.103 43.951 1.00 24.25 491 ASP B O 1
ATOM 13208 N N . ILE B 1 474 ? 20.985 81.105 44.967 1.00 24.12 492 ILE B N 1
ATOM 13209 C CA . ILE B 1 474 ? 20.359 81.827 43.871 1.00 24.09 492 ILE B CA 1
ATOM 13210 C C . ILE B 1 474 ? 21.291 81.898 42.660 1.00 23.36 492 ILE B C 1
ATOM 13211 O O . ILE B 1 474 ? 22.498 81.641 42.755 1.00 24.39 492 ILE B O 1
ATOM 13216 N N . GLY B 1 475 ? 20.713 82.218 41.522 1.00 23.40 493 GLY B N 1
ATOM 13217 C CA . GLY B 1 475 ? 21.457 82.237 40.261 1.00 23.79 493 GLY B CA 1
ATOM 13218 C C . GLY B 1 475 ? 22.237 83.513 39.992 1.00 23.80 493 GLY B C 1
ATOM 13219 O O . GLY B 1 475 ? 21.765 84.606 40.265 1.00 24.11 493 GLY B O 1
ATOM 13220 N N . THR B 1 476 ? 23.426 83.355 39.414 1.00 23.72 494 THR B N 1
ATOM 13221 C CA . THR B 1 476 ? 24.192 84.457 38.872 1.00 23.55 494 THR B CA 1
ATOM 13222 C C . THR B 1 476 ? 23.605 84.829 37.501 1.00 24.35 494 THR B C 1
ATOM 13223 O O . THR B 1 476 ? 24.071 84.359 36.464 1.00 25.02 494 THR B O 1
ATOM 13227 N N . GLN B 1 477 ? 22.551 85.638 37.539 1.00 23.12 495 GLN B N 1
ATOM 13228 C CA . GLN B 1 477 ? 21.871 86.140 36.361 1.00 24.98 495 GLN B CA 1
ATOM 13229 C C . GLN B 1 477 ? 20.957 87.290 36.767 1.00 25.60 495 GLN B C 1
ATOM 13230 O O . GLN B 1 477 ? 20.651 87.457 37.969 1.00 24.22 495 GLN B O 1
ATOM 13236 N N . PHE B 1 478 ? 20.522 88.078 35.788 1.00 24.50 496 PHE B N 1
ATOM 13237 C CA . PHE B 1 478 ? 19.649 89.218 36.062 1.00 24.56 496 PHE B CA 1
ATOM 13238 C C . PHE B 1 478 ? 18.255 88.794 36.521 1.00 25.61 496 PHE B C 1
ATOM 13239 O O . PHE B 1 478 ? 17.643 89.470 37.335 1.00 23.41 496 PHE B O 1
ATOM 13247 N N . TYR B 1 479 ? 17.745 87.706 35.952 1.00 25.90 497 TYR B N 1
ATOM 13248 C CA . TYR B 1 479 ? 16.399 87.238 36.252 1.00 26.41 497 TYR B CA 1
ATOM 13249 C C . TYR B 1 479 ? 16.287 85.770 35.896 1.00 26.06 497 TYR B C 1
ATOM 13250 O O . TYR B 1 479 ? 17.099 85.232 35.130 1.00 23.33 497 TYR B O 1
ATOM 13259 N N . LYS B 1 480 ? 15.257 85.138 36.426 1.00 26.37 498 LYS B N 1
ATOM 13260 C CA . LYS B 1 480 ? 15.037 83.712 36.224 1.00 27.68 498 LYS B CA 1
ATOM 13261 C C . LYS B 1 480 ? 14.775 83.469 34.741 1.00 28.16 498 LYS B C 1
ATOM 13262 O O . LYS B 1 480 ? 13.876 84.064 34.169 1.00 29.13 498 LYS B O 1
ATOM 13268 N N . GLY B 1 481 ? 15.563 82.601 34.138 1.00 29.10 499 GLY B N 1
ATOM 13269 C CA . GLY B 1 481 ? 15.445 82.310 32.719 1.00 30.54 499 GLY B CA 1
ATOM 13270 C C . GLY B 1 481 ? 16.336 83.133 31.823 1.00 31.28 499 GLY B C 1
ATOM 13271 O O . GLY B 1 481 ? 16.382 82.874 30.639 1.00 33.61 499 GLY B O 1
ATOM 13272 N N . GLU B 1 482 ? 17.064 84.110 32.358 1.00 30.91 500 GLU B N 1
ATOM 13273 C CA . GLU B 1 482 ? 17.993 84.867 31.527 1.00 31.30 500 GLU B CA 1
ATOM 13274 C C . GLU B 1 482 ? 19.071 83.938 30.952 1.00 32.41 500 GLU B C 1
ATOM 13275 O O . GLU B 1 482 ? 19.238 83.849 29.736 1.00 32.24 500 GLU B O 1
ATOM 13281 N N . LEU B 1 483 ? 19.790 83.255 31.831 1.00 31.49 501 LEU B N 1
ATOM 13282 C CA . LEU B 1 483 ? 20.790 82.284 31.435 1.00 31.44 501 LEU B CA 1
ATOM 13283 C C . LEU B 1 483 ? 20.310 80.857 31.676 1.00 33.65 501 LEU B C 1
ATOM 13284 O O . LEU B 1 483 ? 20.657 79.951 30.915 1.00 32.37 501 LEU B O 1
ATOM 13289 N N . PHE B 1 484 ? 19.528 80.650 32.733 1.00 32.44 502 PHE B N 1
ATOM 13290 C CA . PHE B 1 484 ? 18.949 79.336 33.021 1.00 34.11 502 PHE B CA 1
ATOM 13291 C C . PHE B 1 484 ? 17.696 79.476 33.870 1.00 33.29 502 PHE B C 1
ATOM 13292 O O . PHE B 1 484 ? 17.531 80.460 34.589 1.00 31.75 502 PHE B O 1
ATOM 13300 N N . ASN B 1 485 ? 16.822 78.477 33.769 1.00 33.39 503 ASN B N 1
ATOM 13301 C CA . ASN B 1 485 ? 15.459 78.539 34.310 1.00 34.50 503 ASN B CA 1
ATOM 13302 C C . ASN B 1 485 ? 15.317 77.976 35.712 1.00 32.47 503 ASN B C 1
ATOM 13303 O O . ASN B 1 485 ? 14.266 78.159 36.327 1.00 34.06 503 ASN B O 1
ATOM 13308 N N . TRP B 1 486 ? 16.344 77.287 36.211 1.00 30.16 504 TRP B N 1
ATOM 13309 C CA . TRP B 1 486 ? 16.201 76.470 37.426 1.00 32.01 504 TRP B CA 1
ATOM 13310 C C . TRP B 1 486 ? 16.540 77.188 38.760 1.00 32.35 504 TRP B C 1
ATOM 13311 O O . TRP B 1 486 ? 16.395 76.602 39.847 1.00 30.06 504 TRP B O 1
ATOM 13322 N N . ALA B 1 487 ? 16.970 78.450 38.691 1.00 30.85 505 ALA B N 1
ATOM 13323 C CA . ALA B 1 487 ? 17.106 79.283 39.902 1.00 30.51 505 ALA B CA 1
ATOM 13324 C C . ALA B 1 487 ? 16.772 80.726 39.573 1.00 30.36 505 ALA B C 1
ATOM 13325 O O . ALA B 1 487 ? 17.001 81.157 38.440 1.00 30.04 505 ALA B O 1
ATOM 13327 N N . PRO B 1 488 ? 16.197 81.474 40.543 1.00 30.36 506 PRO B N 1
ATOM 13328 C CA . PRO B 1 488 ? 15.942 82.892 40.333 1.00 29.97 506 PRO B CA 1
ATOM 13329 C C . PRO B 1 488 ? 17.263 83.675 40.301 1.00 30.25 506 PRO B C 1
ATOM 13330 O O . PRO B 1 488 ? 18.308 83.145 40.688 1.00 34.12 506 PRO B O 1
ATOM 13334 N N . GLY B 1 489 ? 17.206 84.899 39.793 1.00 27.36 507 GLY B N 1
ATOM 13335 C CA . GLY B 1 489 ? 18.352 85.791 39.727 1.00 26.10 507 GLY B CA 1
ATOM 13336 C C . GLY B 1 489 ? 18.176 87.002 40.620 1.00 25.16 507 GLY B C 1
ATOM 13337 O O . GLY B 1 489 ? 17.469 86.951 41.619 1.00 25.94 507 GLY B O 1
ATOM 13338 N N . MET B 1 490 ? 18.812 88.105 40.239 1.00 23.98 508 MET B N 1
ATOM 13339 C CA . MET B 1 490 ? 18.813 89.321 41.046 1.00 23.14 508 MET B CA 1
ATOM 13340 C C . MET B 1 490 ? 17.438 89.979 41.140 1.00 22.79 508 MET B C 1
ATOM 13341 O O . MET B 1 490 ? 17.009 90.361 42.225 1.00 22.31 508 MET B O 1
ATOM 13346 N N . GLN B 1 491 ? 16.760 90.117 40.000 1.00 22.21 509 GLN B N 1
ATOM 13347 C CA . GLN B 1 491 ? 15.487 90.851 39.943 1.00 23.50 509 GLN B CA 1
ATOM 13348 C C . GLN B 1 491 ? 14.376 90.253 40.800 1.00 23.30 509 GLN B C 1
ATOM 13349 O O . GLN B 1 491 ? 13.475 90.983 41.190 1.00 23.68 509 GLN B O 1
ATOM 13355 N N . GLU B 1 492 ? 14.444 88.951 41.081 1.00 23.71 510 GLU B N 1
ATOM 13356 C CA . GLU B 1 492 ? 13.440 88.294 41.936 1.00 25.03 510 GLU B CA 1
ATOM 13357 C C . GLU B 1 492 ? 13.676 88.581 43.428 1.00 23.66 510 GLU B C 1
ATOM 13358 O O . GLU B 1 492 ? 12.745 88.503 44.218 1.00 23.79 510 GLU B O 1
ATOM 13364 N N . GLN B 1 493 ? 14.908 88.918 43.802 1.00 22.06 511 GLN B N 1
ATOM 13365 C CA . GLN B 1 493 ? 15.287 88.998 45.218 1.00 22.71 511 GLN B CA 1
ATOM 13366 C C . GLN B 1 493 ? 14.508 90.005 46.084 1.00 22.72 511 GLN B C 1
ATOM 13367 O O . GLN B 1 493 ? 14.213 89.683 47.238 1.00 24.15 511 GLN B O 1
ATOM 13373 N N . PRO B 1 494 ? 14.177 91.211 45.561 1.00 23.13 512 PRO B N 1
ATOM 13374 C CA . PRO B 1 494 ? 13.333 92.111 46.370 1.00 22.77 512 PRO B CA 1
ATOM 13375 C C . PRO B 1 494 ? 11.981 91.488 46.793 1.00 24.17 512 PRO B C 1
ATOM 13376 O O . PRO B 1 494 ? 11.508 91.765 47.887 1.00 22.93 512 PRO B O 1
ATOM 13380 N N . ARG B 1 495 ? 11.401 90.627 45.952 1.00 24.86 513 ARG B N 1
ATOM 13381 C CA . ARG B 1 495 ? 10.111 89.995 46.264 1.00 25.41 513 ARG B CA 1
ATOM 13382 C C . ARG B 1 495 ? 10.263 88.965 47.380 1.00 25.51 513 ARG B C 1
ATOM 13383 O O . ARG B 1 495 ? 9.386 88.822 48.238 1.00 25.94 513 ARG B O 1
ATOM 13391 N N . ILE B 1 496 ? 11.410 88.297 47.394 1.00 25.07 514 ILE B N 1
ATOM 13392 C CA . ILE B 1 496 ? 11.762 87.340 48.439 1.00 24.76 514 ILE B CA 1
ATOM 13393 C C . ILE B 1 496 ? 12.029 88.061 49.775 1.00 23.78 514 ILE B C 1
ATOM 13394 O O . ILE B 1 496 ? 11.530 87.648 50.827 1.00 23.19 514 ILE B O 1
ATOM 13399 N N . MET B 1 497 ? 12.824 89.130 49.720 1.00 22.90 515 MET B N 1
ATOM 13400 C CA . MET B 1 497 ? 13.122 89.973 50.889 1.00 22.93 515 MET B CA 1
ATOM 13401 C C . MET B 1 497 ? 11.851 90.524 51.534 1.00 22.62 515 MET B C 1
ATOM 13402 O O . MET B 1 497 ? 11.646 90.447 52.749 1.00 22.64 515 MET B O 1
ATOM 13407 N N . LEU B 1 498 ? 10.998 91.084 50.698 1.00 22.66 516 LEU B N 1
ATOM 13408 C CA . LEU B 1 498 ? 9.784 91.713 51.171 1.00 22.62 516 LEU B CA 1
ATOM 13409 C C . LEU B 1 498 ? 8.718 90.683 51.621 1.00 23.06 516 LEU B C 1
ATOM 13410 O O . LEU B 1 498 ? 7.933 90.973 52.530 1.00 23.11 516 LEU B O 1
ATOM 13415 N N . SER B 1 499 ? 8.714 89.491 51.024 1.00 24.14 517 SER B N 1
ATOM 13416 C CA . SER B 1 499 ? 7.897 88.362 51.528 1.00 24.43 517 SER B CA 1
ATOM 13417 C C . SER B 1 499 ? 8.347 87.915 52.922 1.00 24.50 517 SER B C 1
ATOM 13418 O O . SER B 1 499 ? 7.510 87.615 53.786 1.00 24.18 517 SER B O 1
ATOM 13421 N N . SER B 1 500 ? 9.657 87.936 53.162 1.00 24.14 518 SER B N 1
ATOM 13422 C CA . SER B 1 500 ? 10.201 87.591 54.461 1.00 25.94 518 SER B CA 1
ATOM 13423 C C . SER B 1 500 ? 9.795 88.639 55.500 1.00 24.47 518 SER B C 1
ATOM 13424 O O . SER B 1 500 ? 9.419 88.289 56.611 1.00 23.89 518 SER B O 1
ATOM 13427 N N . ALA B 1 501 ? 9.861 89.911 55.113 1.00 26.11 519 ALA B N 1
ATOM 13428 C CA . ALA B 1 501 ? 9.424 91.013 55.969 1.00 26.48 519 ALA B CA 1
ATOM 13429 C C . ALA B 1 501 ? 7.959 90.877 56.382 1.00 25.92 519 ALA B C 1
ATOM 13430 O O . ALA B 1 501 ? 7.603 91.208 57.520 1.00 26.96 519 ALA B O 1
ATOM 13432 N N . ASN B 1 502 ? 7.126 90.409 55.455 1.00 25.58 520 ASN B N 1
ATOM 13433 C CA . ASN B 1 502 ? 5.701 90.187 55.711 1.00 25.69 520 ASN B CA 1
ATOM 13434 C C . ASN B 1 502 ? 5.418 89.001 56.638 1.00 26.78 520 ASN B C 1
ATOM 13435 O O . ASN B 1 502 ? 4.292 88.886 57.160 1.00 26.81 520 ASN B O 1
ATOM 13440 N N . LEU B 1 503 ? 6.421 88.135 56.839 1.00 25.44 521 LEU B N 1
ATOM 13441 C CA . LEU B 1 503 ? 6.365 87.034 57.791 1.00 25.78 521 LEU B CA 1
ATOM 13442 C C . LEU B 1 503 ? 7.073 87.351 59.116 1.00 25.85 521 LEU B C 1
ATOM 13443 O O . LEU B 1 503 ? 7.281 86.457 59.929 1.00 24.54 521 LEU B O 1
ATOM 13448 N N . GLY B 1 504 ? 7.471 88.603 59.312 1.00 26.33 522 GLY B N 1
ATOM 13449 C CA . GLY B 1 504 ? 8.164 89.022 60.526 1.00 27.18 522 GLY B CA 1
ATOM 13450 C C . GLY B 1 504 ? 9.642 88.699 60.639 1.00 27.03 522 GLY B C 1
ATOM 13451 O O . GLY B 1 504 ? 10.200 88.713 61.755 1.00 26.53 522 GLY B O 1
ATOM 13452 N N . GLN B 1 505 ? 10.288 88.420 59.500 1.00 26.19 523 GLN B N 1
ATOM 13453 C CA . GLN B 1 505 ? 11.720 88.211 59.449 1.00 25.57 523 GLN B CA 1
ATOM 13454 C C . GLN B 1 505 ? 12.309 89.233 58.472 1.00 26.51 523 GLN B C 1
ATOM 13455 O O . GLN B 1 505 ? 12.571 88.910 57.315 1.00 26.07 523 GLN B O 1
ATOM 13461 N N . PRO B 1 506 ? 12.493 90.479 58.939 1.00 26.21 524 PRO B N 1
ATOM 13462 C CA . PRO B 1 506 ? 13.103 91.498 58.112 1.00 24.83 524 PRO B CA 1
ATOM 13463 C C . PRO B 1 506 ? 14.632 91.496 58.138 1.00 24.79 524 PRO B C 1
ATOM 13464 O O . PRO B 1 506 ? 15.212 92.343 57.490 1.00 25.70 524 PRO B O 1
ATOM 13468 N N . LYS B 1 507 ? 15.279 90.596 58.882 1.00 24.86 525 LYS B N 1
ATOM 13469 C CA . LYS B 1 507 ? 16.749 90.531 58.923 1.00 24.31 525 LYS B CA 1
ATOM 13470 C C . LYS B 1 507 ? 17.200 89.551 57.836 1.00 22.83 525 LYS B C 1
ATOM 13471 O O . LYS B 1 507 ? 17.444 88.364 58.093 1.00 22.89 525 LYS B O 1
ATOM 13477 N N . TRP B 1 508 ? 17.205 90.062 56.608 1.00 21.95 526 TRP B N 1
ATOM 13478 C CA . TRP B 1 508 ? 17.272 89.247 55.411 1.00 22.61 526 TRP B CA 1
ATOM 13479 C C . TRP B 1 508 ? 18.486 89.656 54.596 1.00 22.19 526 TRP B C 1
ATOM 13480 O O . TRP B 1 508 ? 18.829 90.844 54.533 1.00 20.87 526 TRP B O 1
ATOM 13491 N N . GLY B 1 509 ? 19.113 88.665 53.966 1.00 22.89 527 GLY B N 1
ATOM 13492 C CA . GLY B 1 509 ? 20.168 88.893 52.987 1.00 23.32 527 GLY B CA 1
ATOM 13493 C C . GLY B 1 509 ? 20.143 87.918 51.821 1.00 23.99 527 GLY B C 1
ATOM 13494 O O . GLY B 1 509 ? 19.305 86.998 51.761 1.00 23.14 527 GLY B O 1
ATOM 13495 N N . MET B 1 510 ? 21.092 88.119 50.908 1.00 24.23 528 MET B N 1
ATOM 13496 C CA . MET 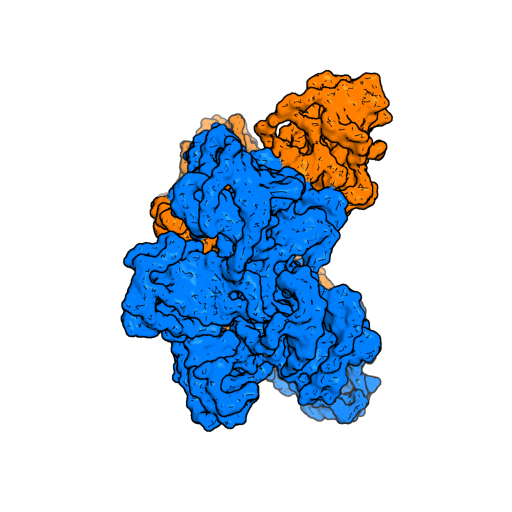B 1 510 ? 21.207 87.332 49.667 1.00 23.73 528 MET B CA 1
ATOM 13497 C C . MET B 1 510 ? 22.666 87.203 49.294 1.00 24.31 528 MET B C 1
ATOM 13498 O O . MET B 1 510 ? 23.490 87.999 49.758 1.00 23.97 528 MET B O 1
ATOM 13503 N N . ASP B 1 511 ? 22.986 86.192 48.481 1.00 23.83 529 ASP B N 1
ATOM 13504 C CA . ASP B 1 511 ? 24.325 86.040 47.907 1.00 23.08 529 ASP B CA 1
ATOM 13505 C C . ASP B 1 511 ? 24.492 87.071 46.794 1.00 23.50 529 ASP B C 1
ATOM 13506 O O . ASP B 1 511 ? 24.186 86.784 45.634 1.00 22.55 529 ASP B O 1
ATOM 13511 N N . THR B 1 512 ? 24.945 88.266 47.139 1.00 24.16 530 THR B N 1
ATOM 13512 C CA . THR B 1 512 ? 25.192 89.309 46.127 1.00 24.59 530 THR B CA 1
ATOM 13513 C C . THR B 1 512 ? 26.291 88.815 45.154 1.00 23.14 530 THR B C 1
ATOM 13514 O O . THR B 1 512 ? 27.341 88.363 45.577 1.00 22.01 530 THR B O 1
ATOM 13518 N N . GLY B 1 513 ? 26.003 88.870 43.854 1.00 23.16 531 GLY B N 1
ATOM 13519 C CA . GLY B 1 513 ? 26.794 88.185 42.833 1.00 24.49 531 GLY B CA 1
ATOM 13520 C C . GLY B 1 513 ? 26.212 86.867 42.372 1.00 26.64 531 GLY B C 1
ATOM 13521 O O . GLY B 1 513 ? 26.487 86.422 41.255 1.00 27.77 531 GLY B O 1
ATOM 13522 N N . GLY B 1 514 ? 25.391 86.237 43.214 1.00 25.14 532 GLY B N 1
ATOM 13523 C CA . GLY B 1 514 ? 24.794 84.954 42.891 1.00 25.93 532 GLY B CA 1
ATOM 13524 C C . GLY B 1 514 ? 25.710 83.777 43.217 1.00 25.87 532 GLY B C 1
ATOM 13525 O O . GLY B 1 514 ? 26.945 83.913 43.290 1.00 25.87 532 GLY B O 1
ATOM 13526 N N . PHE B 1 515 ? 25.095 82.617 43.414 1.00 25.96 533 PHE B N 1
ATOM 13527 C CA . PHE B 1 515 ? 25.812 81.407 43.780 1.00 25.57 533 PHE B CA 1
ATOM 13528 C C . PHE B 1 515 ? 25.995 80.455 42.599 1.00 27.10 533 PHE B C 1
ATOM 13529 O O . PHE B 1 515 ? 27.093 79.950 42.373 1.00 26.37 533 PHE B O 1
ATOM 13537 N N . ASN B 1 516 ? 24.915 80.218 41.864 1.00 28.32 534 ASN B N 1
ATOM 13538 C CA . ASN B 1 516 ? 24.851 79.161 40.869 1.00 29.59 534 ASN B CA 1
ATOM 13539 C C . ASN B 1 516 ? 24.999 79.710 39.465 1.00 28.24 534 ASN B C 1
ATOM 13540 O O . ASN B 1 516 ? 24.414 80.745 39.112 1.00 25.62 534 ASN B O 1
ATOM 13545 N N . SER B 1 517 ? 25.695 78.939 38.650 1.00 28.76 535 SER B N 1
ATOM 13546 C CA . SER B 1 517 ? 25.875 79.228 37.226 1.00 31.07 535 SER B CA 1
ATOM 13547 C C . SER B 1 517 ? 25.775 77.929 36.436 1.00 30.88 535 SER B C 1
ATOM 13548 O O . SER B 1 517 ? 25.898 76.852 37.013 1.00 28.57 535 SER B O 1
ATOM 13551 N N . LEU B 1 518 ? 25.595 78.027 35.117 1.00 32.64 536 LEU B N 1
ATOM 13552 C CA . LEU B 1 518 ? 25.734 76.849 34.250 1.00 33.02 536 LEU B CA 1
ATOM 13553 C C . LEU B 1 518 ? 27.124 76.247 34.379 1.00 33.84 536 LEU B C 1
ATOM 13554 O O . LEU B 1 518 ? 28.123 76.964 34.311 1.00 35.24 536 LEU B O 1
ATOM 13559 N N . GLY B 1 519 ? 27.168 74.935 34.610 1.00 33.12 537 GLY B N 1
ATOM 13560 C CA . GLY B 1 519 ? 28.415 74.208 34.844 1.00 34.78 537 GLY B CA 1
ATOM 13561 C C . GLY B 1 519 ? 28.858 74.151 36.293 1.00 33.52 537 GLY B C 1
ATOM 13562 O O . GLY B 1 519 ? 29.925 73.605 36.594 1.00 35.80 537 GLY B O 1
ATOM 13563 N N . GLY B 1 520 ? 28.045 74.694 37.204 1.00 32.54 538 GLY B N 1
ATOM 13564 C CA . GLY B 1 520 ? 28.393 74.728 38.621 1.00 31.98 538 GLY B CA 1
ATOM 13565 C C . GLY B 1 520 ? 29.488 75.744 38.917 1.00 32.31 538 GLY B C 1
ATOM 13566 O O . GLY B 1 520 ? 29.554 76.808 38.283 1.00 31.18 538 GLY B O 1
ATOM 13567 N N . ALA B 1 521 ? 30.355 75.404 39.865 1.00 30.74 539 ALA B N 1
ATOM 13568 C CA . ALA B 1 521 ? 31.389 76.310 40.351 1.00 31.62 539 ALA B CA 1
ATOM 13569 C C . ALA B 1 521 ? 32.311 76.824 39.230 1.00 31.90 539 ALA B C 1
ATOM 13570 O O . ALA B 1 521 ? 32.742 77.977 39.263 1.00 29.43 539 ALA B O 1
ATOM 13572 N N . SER B 1 522 ? 32.555 75.985 38.224 1.00 32.05 540 SER B N 1
ATOM 13573 C CA . SER B 1 522 ? 33.389 76.354 37.062 1.00 33.06 540 SER B CA 1
ATOM 13574 C C . SER B 1 522 ? 32.666 77.283 36.061 1.00 31.75 540 SER B C 1
ATOM 13575 O O . SER B 1 522 ? 33.270 77.801 35.132 1.00 30.88 540 SER B O 1
ATOM 13578 N N . GLY B 1 523 ? 31.364 77.478 36.242 1.00 29.96 541 GLY B N 1
ATOM 13579 C CA . GLY B 1 523 ? 30.601 78.439 35.469 1.00 30.54 541 GLY B CA 1
ATOM 13580 C C . GLY B 1 523 ? 30.924 79.904 35.731 1.00 27.46 541 GLY B C 1
ATOM 13581 O O . GLY B 1 523 ? 31.683 80.226 36.646 1.00 28.73 541 GLY B O 1
ATOM 13582 N N . PRO B 1 524 ? 30.358 80.791 34.911 1.00 27.48 542 PRO B N 1
ATOM 13583 C CA . PRO B 1 524 ? 30.779 82.189 34.914 1.00 27.42 542 PRO B CA 1
ATOM 13584 C C . PRO B 1 524 ? 30.377 82.969 36.142 1.00 29.27 542 PRO B C 1
ATOM 13585 O O . PRO B 1 524 ? 29.288 82.778 36.684 1.00 28.19 542 PRO B O 1
ATOM 13589 N N . ASN B 1 525 ? 31.280 83.856 36.545 1.00 29.40 543 ASN B N 1
ATOM 13590 C CA . ASN B 1 525 ? 30.986 84.918 37.495 1.00 28.39 543 ASN B CA 1
ATOM 13591 C C . ASN B 1 525 ? 29.964 85.907 36.931 1.00 25.46 543 ASN B C 1
ATOM 13592 O O . ASN B 1 525 ? 29.684 85.918 35.716 1.00 25.67 543 ASN B O 1
ATOM 13597 N N . PRO B 1 526 ? 29.394 86.747 37.812 1.00 25.92 544 PRO B N 1
ATOM 13598 C CA . PRO B 1 526 ? 28.535 87.792 37.304 1.00 24.77 544 PRO B CA 1
ATOM 13599 C C . PRO B 1 526 ? 29.339 88.726 36.391 1.00 23.98 544 PRO B C 1
ATOM 13600 O O . PRO B 1 526 ? 30.517 88.950 36.637 1.00 23.42 544 PRO B O 1
ATOM 13604 N N . SER B 1 527 ? 28.699 89.241 35.355 1.00 24.34 545 SER B N 1
ATOM 13605 C CA . SER B 1 527 ? 29.274 90.356 34.585 1.00 25.60 545 SER B CA 1
ATOM 13606 C C . SER B 1 527 ? 29.556 91.546 35.529 1.00 25.28 545 SER B C 1
ATOM 13607 O O . SER B 1 527 ? 28.933 91.662 36.608 1.00 24.81 545 SER B O 1
ATOM 13610 N N . PRO B 1 528 ? 30.507 92.421 35.155 1.00 25.93 546 PRO B N 1
ATOM 13611 C CA . PRO B 1 528 ? 30.687 93.657 35.899 1.00 23.90 546 PRO B CA 1
ATOM 13612 C C . PRO B 1 528 ? 29.401 94.442 36.109 1.00 22.84 546 PRO B C 1
ATOM 13613 O O . PRO B 1 528 ? 29.199 94.972 37.188 1.00 24.38 546 PRO B O 1
ATOM 13617 N N . GLU B 1 529 ? 28.529 94.500 35.106 1.00 22.06 547 GLU B N 1
ATOM 13618 C CA . GLU B 1 529 ? 27.253 95.182 35.262 1.00 22.41 547 GLU B CA 1
ATOM 13619 C C . GLU B 1 529 ? 26.371 94.510 36.321 1.00 22.72 547 GLU B C 1
ATOM 13620 O O . GLU B 1 529 ? 25.810 95.199 37.175 1.00 23.64 547 GLU B O 1
ATOM 13626 N N . LEU B 1 530 ? 26.212 93.191 36.223 1.00 22.14 548 LEU B N 1
ATOM 13627 C CA . LEU B 1 530 ? 25.391 92.448 37.179 1.00 22.34 548 LEU B CA 1
ATOM 13628 C C . LEU B 1 530 ? 25.948 92.640 38.587 1.00 22.20 548 LEU B C 1
ATOM 13629 O O . LEU B 1 530 ? 25.203 92.940 39.526 1.00 21.20 548 LEU B O 1
ATOM 13634 N N . TYR B 1 531 ? 27.262 92.495 38.714 1.00 22.16 549 TYR B N 1
ATOM 13635 C CA . TYR B 1 531 ? 27.937 92.637 40.000 1.00 21.67 549 TYR B CA 1
ATOM 13636 C C . TYR B 1 531 ? 27.722 94.024 40.595 1.00 22.09 549 TYR B C 1
ATOM 13637 O O . TYR B 1 531 ? 27.384 94.137 41.793 1.00 22.40 549 TYR B O 1
ATOM 13646 N N . THR B 1 532 ? 27.900 95.068 39.778 1.00 22.24 550 THR B N 1
ATOM 13647 C CA . THR B 1 532 ? 27.805 96.449 40.255 1.00 22.51 550 THR B CA 1
ATOM 13648 C C . THR B 1 532 ? 26.392 96.780 40.728 1.00 23.30 550 THR B C 1
ATOM 13649 O O . THR B 1 532 ? 26.207 97.284 41.832 1.00 21.96 550 THR B O 1
ATOM 13653 N N . ARG B 1 533 ? 25.409 96.491 39.885 1.00 22.32 551 ARG B N 1
ATOM 13654 C CA . ARG B 1 533 ? 24.013 96.697 40.258 1.00 22.74 551 ARG B CA 1
ATOM 13655 C C . ARG B 1 533 ? 23.597 95.864 41.473 1.00 22.74 551 ARG B C 1
ATOM 13656 O O . ARG B 1 533 ? 22.812 96.338 42.322 1.00 24.05 551 ARG B O 1
ATOM 13664 N N . TRP B 1 534 ? 24.128 94.650 41.573 1.00 21.52 552 TRP B N 1
ATOM 13665 C CA . TRP B 1 534 ? 23.787 93.780 42.700 1.00 22.00 552 TRP B CA 1
ATOM 13666 C C . TRP B 1 534 ? 24.360 94.351 44.003 1.00 22.71 552 TRP B C 1
ATOM 13667 O O . TRP B 1 534 ? 23.682 94.333 45.043 1.00 22.18 552 TRP B O 1
ATOM 13678 N N . MET B 1 535 ? 25.574 94.902 43.940 1.00 22.10 553 MET B N 1
ATOM 13679 C CA . MET B 1 535 ? 26.180 95.577 45.099 1.00 22.97 553 MET B CA 1
ATOM 13680 C C . MET B 1 535 ? 25.405 96.813 45.536 1.00 23.42 553 MET B C 1
ATOM 13681 O O . MET B 1 535 ? 25.195 97.031 46.739 1.00 23.45 553 MET B O 1
ATOM 13686 N N . GLN B 1 536 ? 24.948 97.607 44.569 1.00 22.67 554 GLN B N 1
ATOM 13687 C CA . GLN B 1 536 ? 24.145 98.782 44.880 1.00 22.54 554 GLN B CA 1
ATOM 13688 C C . GLN B 1 536 ? 22.825 98.392 45.546 1.00 23.29 554 GLN B C 1
ATOM 13689 O O . GLN B 1 536 ? 22.379 99.056 46.476 1.00 23.28 554 GLN B O 1
ATOM 13695 N N . PHE B 1 537 ? 22.231 97.311 45.053 1.00 22.42 555 PHE B N 1
ATOM 13696 C CA . PHE B 1 537 ? 21.023 96.737 45.607 1.00 21.97 555 PHE B CA 1
ATOM 13697 C C . PHE B 1 537 ? 21.308 96.241 47.031 1.00 21.63 555 PHE B C 1
ATOM 13698 O O . PHE B 1 537 ? 20.639 96.672 47.974 1.00 23.91 555 PHE B O 1
ATOM 13706 N N . GLY B 1 538 ? 22.326 95.406 47.186 1.00 21.18 556 GLY B N 1
ATOM 13707 C CA . GLY B 1 538 ? 22.693 94.810 48.471 1.00 22.56 556 GLY B CA 1
ATOM 13708 C C . GLY B 1 538 ? 22.933 95.821 49.585 1.00 22.69 556 GLY B C 1
ATOM 13709 O O . GLY B 1 538 ? 22.594 95.563 50.738 1.00 23.19 556 GLY B O 1
ATOM 13710 N N . ALA B 1 539 ? 23.507 96.975 49.229 1.00 23.08 557 ALA B N 1
ATOM 13711 C CA . ALA B 1 539 ? 23.842 98.004 50.203 1.00 23.11 557 ALA B CA 1
ATOM 13712 C C . ALA B 1 539 ? 22.605 98.614 50.875 1.00 23.07 557 ALA B C 1
ATOM 13713 O O . ALA B 1 539 ? 22.708 99.193 51.964 1.00 21.80 557 ALA B O 1
ATOM 13715 N N . PHE B 1 540 ? 21.444 98.488 50.225 1.00 23.07 558 PHE B N 1
ATOM 13716 C CA . PHE B 1 540 ? 20.173 98.923 50.804 1.00 23.56 558 PHE B CA 1
ATOM 13717 C C . PHE B 1 540 ? 19.261 97.764 51.266 1.00 21.77 558 PHE B C 1
ATOM 13718 O O . PHE B 1 540 ? 18.026 97.895 51.293 1.00 23.12 558 PHE B O 1
ATOM 13726 N N . THR B 1 541 ? 19.891 96.661 51.652 1.00 21.51 559 THR B N 1
ATOM 13727 C CA . THR B 1 541 ? 19.226 95.499 52.251 1.00 23.09 559 THR B CA 1
ATOM 13728 C C . THR B 1 541 ? 19.835 95.234 53.633 1.00 24.01 559 THR B C 1
ATOM 13729 O O . THR B 1 541 ? 20.921 95.746 53.943 1.00 24.38 559 THR B O 1
ATOM 13733 N N . PRO B 1 542 ? 19.136 94.465 54.485 1.00 23.74 560 PRO B N 1
ATOM 13734 C CA . PRO B 1 542 ? 19.604 94.378 55.889 1.00 24.19 560 PRO B CA 1
ATOM 13735 C C . PRO B 1 542 ? 20.930 93.649 56.160 1.00 24.59 560 PRO B C 1
ATOM 13736 O O . PRO B 1 542 ? 21.765 94.176 56.931 1.00 24.22 560 PRO B O 1
ATOM 13740 N N . VAL B 1 543 ? 21.137 92.486 55.545 1.00 23.61 561 VAL B N 1
ATOM 13741 C CA . VAL B 1 543 ? 22.372 91.708 55.726 1.00 23.92 561 VAL B CA 1
ATOM 13742 C C . VAL B 1 543 ? 23.145 91.777 54.416 1.00 24.63 561 VAL B C 1
ATOM 13743 O O . VAL B 1 543 ? 22.847 91.057 53.459 1.00 24.79 561 VAL B O 1
ATOM 13747 N N . PHE B 1 544 ? 24.123 92.673 54.382 1.00 24.40 562 PHE B N 1
ATOM 13748 C CA . PHE B 1 544 ? 24.836 93.026 53.170 1.00 23.71 562 PHE B CA 1
ATOM 13749 C C . PHE B 1 544 ? 26.063 92.130 53.034 1.00 24.39 562 PHE B C 1
ATOM 13750 O O . PHE B 1 544 ? 27.055 92.301 53.757 1.00 23.18 562 PHE B O 1
ATOM 13758 N N . ARG B 1 545 ? 25.998 91.197 52.084 1.00 22.94 563 ARG B N 1
ATOM 13759 C CA . ARG B 1 545 ? 27.031 90.172 51.930 1.00 24.43 563 ARG B CA 1
ATOM 13760 C C . ARG B 1 545 ? 27.175 89.701 50.497 1.00 24.37 563 ARG B C 1
ATOM 13761 O O . ARG B 1 545 ? 26.184 89.527 49.807 1.00 24.81 563 ARG B O 1
ATOM 13769 N N . VAL B 1 546 ? 28.419 89.495 50.073 1.00 23.38 564 VAL B N 1
ATOM 13770 C CA . VAL B 1 546 ? 28.690 88.800 48.835 1.00 24.09 564 VAL B CA 1
ATOM 13771 C C . VAL B 1 546 ? 28.955 87.344 49.188 1.00 22.97 564 VAL B C 1
ATOM 13772 O O . VAL B 1 546 ? 29.413 87.039 50.293 1.00 22.50 564 VAL B O 1
ATOM 13776 N N . HIS B 1 547 ? 28.644 86.471 48.237 1.00 23.44 565 HIS B N 1
ATOM 13777 C CA . HIS B 1 547 ? 29.000 85.049 48.289 1.00 24.03 565 HIS B CA 1
ATOM 13778 C C . HIS B 1 547 ? 29.037 84.547 46.848 1.00 24.45 565 HIS B C 1
ATOM 13779 O O . HIS B 1 547 ? 28.572 85.241 45.914 1.00 25.91 565 HIS B O 1
ATOM 13786 N N . GLY B 1 548 ? 29.697 83.415 46.663 1.00 24.93 566 GLY B N 1
ATOM 13787 C CA . GLY B 1 548 ? 29.699 82.687 45.404 1.00 26.03 566 GLY B CA 1
ATOM 13788 C C . GLY B 1 548 ? 30.067 81.234 45.630 1.00 27.11 566 GLY B C 1
ATOM 13789 O O . GLY B 1 548 ? 30.300 80.804 46.768 1.00 27.79 566 GLY B O 1
ATOM 13790 N N . ASN B 1 549 ? 30.145 80.491 44.528 1.00 26.94 567 ASN B N 1
ATOM 13791 C CA . ASN B 1 549 ? 30.395 79.053 44.554 1.00 26.30 567 ASN B CA 1
ATOM 13792 C C . ASN B 1 549 ? 31.875 78.770 44.837 1.00 25.40 567 ASN B C 1
ATOM 13793 O O . ASN B 1 549 ? 32.684 79.693 45.004 1.00 24.62 567 ASN B O 1
ATOM 13798 N N . TYR B 1 550 ? 32.205 77.488 44.915 1.00 25.38 568 TYR B N 1
ATOM 13799 C CA . TYR B 1 550 ? 33.532 77.026 45.287 1.00 25.92 568 TYR B CA 1
ATOM 13800 C C . TYR B 1 550 ? 34.602 77.664 44.413 1.00 26.35 568 TYR B C 1
ATOM 13801 O O . TYR B 1 550 ? 34.500 77.630 43.191 1.00 24.92 568 TYR B O 1
ATOM 13810 N N . ASN B 1 551 ? 35.583 78.292 45.055 1.00 27.94 569 ASN B N 1
ATOM 13811 C CA . ASN B 1 551 ? 36.694 78.983 44.389 1.00 29.75 569 ASN B CA 1
ATOM 13812 C C . ASN B 1 551 ? 36.308 80.158 43.471 1.00 30.13 569 ASN B C 1
ATOM 13813 O O . ASN B 1 551 ? 37.115 80.572 42.649 1.00 31.23 569 ASN B O 1
ATOM 13818 N N . GLN B 1 552 ? 35.098 80.693 43.622 1.00 28.94 570 GLN B N 1
ATOM 13819 C CA . GLN B 1 552 ? 34.699 81.933 42.957 1.00 28.84 570 GLN B CA 1
ATOM 13820 C C . GLN B 1 552 ? 35.050 83.091 43.877 1.00 28.44 570 GLN B C 1
ATOM 13821 O O . GLN B 1 552 ? 35.122 82.930 45.107 1.00 28.98 570 GLN B O 1
ATOM 13827 N N . GLN B 1 553 ? 35.323 84.238 43.271 1.00 26.40 571 GLN B N 1
ATOM 13828 C CA . GLN B 1 553 ? 35.751 85.429 44.000 1.00 26.84 571 GLN B CA 1
ATOM 13829 C C . GLN B 1 553 ? 34.748 86.542 43.798 1.00 25.07 571 GLN B C 1
ATOM 13830 O O . GLN B 1 553 ? 34.196 86.721 42.703 1.00 24.75 571 GLN B O 1
ATOM 13836 N N . ARG B 1 554 ? 34.526 87.296 44.864 1.00 24.42 572 ARG B N 1
ATOM 13837 C CA . ARG B 1 554 ? 33.530 88.370 44.863 1.00 25.78 572 ARG B CA 1
ATOM 13838 C C . ARG B 1 554 ? 34.094 89.732 45.321 1.00 25.73 572 ARG B C 1
ATOM 13839 O O . ARG B 1 554 ? 33.331 90.651 45.651 1.00 25.89 572 ARG B O 1
ATOM 13847 N N . GLN B 1 555 ? 35.415 89.891 45.304 1.00 24.92 573 GLN B N 1
ATOM 13848 C CA . GLN B 1 555 ? 35.999 91.176 45.681 1.00 24.75 573 GLN B CA 1
ATOM 13849 C C . GLN B 1 555 ? 35.743 92.186 44.552 1.00 25.00 573 GLN B C 1
ATOM 13850 O O . GLN B 1 555 ? 35.912 91.864 43.380 1.00 23.70 573 GLN B O 1
ATOM 13856 N N . PRO B 1 556 ? 35.313 93.409 44.900 1.00 25.30 574 PRO B N 1
ATOM 13857 C CA . PRO B 1 556 ? 34.839 94.314 43.846 1.00 25.99 574 PRO B CA 1
ATOM 13858 C C . PRO B 1 556 ? 35.897 94.766 42.839 1.00 26.27 574 PRO B C 1
ATOM 13859 O O . PRO B 1 556 ? 35.553 95.037 41.691 1.00 26.52 574 PRO B O 1
ATOM 13863 N N . TRP B 1 557 ? 37.164 94.807 43.245 1.00 28.11 575 TRP B N 1
ATOM 13864 C CA . TRP B 1 557 ? 38.241 95.215 42.319 1.00 27.98 575 TRP B CA 1
ATOM 13865 C C . TRP B 1 557 ? 38.498 94.258 41.164 1.00 30.12 575 TRP B C 1
ATOM 13866 O O . TRP B 1 557 ? 39.090 94.664 40.163 1.00 30.59 575 TRP B O 1
ATOM 13877 N N . LEU B 1 558 ? 38.029 93.013 41.276 1.00 28.07 576 LEU B N 1
ATOM 13878 C CA . LEU B 1 558 ? 38.183 92.031 40.197 1.00 27.24 576 LEU B CA 1
ATOM 13879 C C . LEU B 1 558 ? 37.255 92.287 39.004 1.00 26.99 576 LEU B C 1
ATOM 13880 O O . LEU B 1 558 ? 37.468 91.707 37.935 1.00 27.98 576 LEU B O 1
ATOM 13885 N N . TYR B 1 559 ? 36.233 93.132 39.185 1.00 24.12 577 TYR B N 1
ATOM 13886 C CA . TYR B 1 559 ? 35.220 93.364 38.172 1.00 24.72 577 TYR B CA 1
ATOM 13887 C C . TYR B 1 559 ? 35.441 94.668 37.378 1.00 23.20 577 TYR B C 1
ATOM 13888 O O . TYR B 1 559 ? 34.577 95.079 36.620 1.00 22.99 577 TYR B O 1
ATOM 13897 N N . GLY B 1 560 ? 36.618 95.277 37.516 1.00 24.52 578 GLY B N 1
ATOM 13898 C CA . GLY B 1 560 ? 36.968 96.508 36.804 1.00 24.64 578 GLY B CA 1
ATOM 13899 C C . GLY B 1 560 ? 36.658 97.751 37.600 1.00 25.32 578 GLY B C 1
ATOM 13900 O O . GLY B 1 560 ? 35.996 97.691 38.659 1.00 24.59 578 GLY B O 1
ATOM 13901 N N . ALA B 1 561 ? 37.121 98.891 37.088 1.00 24.36 579 ALA B N 1
ATOM 13902 C CA . ALA B 1 561 ? 37.110 100.126 37.865 1.00 23.07 579 ALA B CA 1
ATOM 13903 C C . ALA B 1 561 ? 35.705 100.662 38.142 1.00 22.62 579 ALA B C 1
ATOM 13904 O O . ALA B 1 561 ? 35.502 101.265 39.172 1.00 22.69 579 ALA B O 1
ATOM 13906 N N . THR B 1 562 ? 34.734 100.450 37.262 1.00 23.26 580 THR B N 1
ATOM 13907 C CA . THR B 1 562 ? 33.368 100.924 37.545 1.00 23.93 580 THR B CA 1
ATOM 13908 C C . THR B 1 562 ? 32.789 100.121 38.709 1.00 24.48 580 THR B C 1
ATOM 13909 O O . THR B 1 562 ? 32.276 100.700 39.679 1.00 24.16 580 THR B O 1
ATOM 13913 N N . ALA B 1 563 ? 32.887 98.799 38.616 1.00 24.32 581 ALA B N 1
ATOM 13914 C CA . ALA B 1 563 ? 32.431 97.929 39.705 1.00 24.47 581 ALA B CA 1
ATOM 13915 C C . ALA B 1 563 ? 33.135 98.272 41.010 1.00 24.56 581 ALA B C 1
ATOM 13916 O O . ALA B 1 563 ? 32.491 98.400 42.046 1.00 24.27 581 ALA B O 1
ATOM 13918 N N . GLU B 1 564 ? 34.450 98.449 40.955 1.00 24.66 582 GLU B N 1
ATOM 13919 C CA . GLU B 1 564 ? 35.218 98.854 42.138 1.00 25.15 582 GLU B CA 1
ATOM 13920 C C . GLU B 1 564 ? 34.777 100.203 42.735 1.00 25.34 582 GLU B C 1
ATOM 13921 O O . GLU B 1 564 ? 34.523 100.307 43.947 1.00 25.22 582 GLU B O 1
ATOM 13927 N N . GLU B 1 565 ? 34.708 101.230 41.892 1.00 24.10 583 GLU B N 1
ATOM 13928 C CA . GLU B 1 565 ? 34.410 102.578 42.366 1.00 24.55 583 GLU B CA 1
ATOM 13929 C C . GLU B 1 565 ? 32.934 102.744 42.755 1.00 22.83 583 GLU B C 1
ATOM 13930 O O . GLU B 1 565 ? 32.632 103.359 43.768 1.00 22.85 583 GLU B O 1
ATOM 13936 N N . ALA B 1 566 ? 32.026 102.177 41.974 1.00 22.40 584 ALA B N 1
ATOM 13937 C CA . ALA B 1 566 ? 30.589 102.253 42.286 1.00 22.67 584 ALA B CA 1
ATOM 13938 C C . ALA B 1 566 ? 30.232 101.437 43.535 1.00 22.24 584 ALA B C 1
ATOM 13939 O O . ALA B 1 566 ? 29.445 101.892 44.378 1.00 23.77 584 ALA B O 1
ATOM 13941 N N . SER B 1 567 ? 30.843 100.268 43.682 1.00 23.41 585 SER B N 1
ATOM 13942 C CA . SER B 1 567 ? 30.685 99.477 44.908 1.00 22.82 585 SER B CA 1
ATOM 13943 C C . SER B 1 567 ? 31.189 100.246 46.107 1.00 22.61 585 SER B C 1
ATOM 13944 O O . SER B 1 567 ? 30.476 100.383 47.111 1.00 21.93 585 SER B O 1
ATOM 13947 N N . LYS B 1 568 ? 32.402 100.780 46.000 1.00 22.13 586 LYS B N 1
ATOM 13948 C CA . LYS B 1 568 ? 32.984 101.584 47.076 1.00 23.22 586 LYS B CA 1
ATOM 13949 C C . LYS B 1 568 ? 32.088 102.755 47.483 1.00 23.17 586 LYS B C 1
ATOM 13950 O O . LYS B 1 568 ? 31.820 102.966 48.677 1.00 21.90 586 LYS B O 1
ATOM 13956 N N . ALA B 1 569 ? 31.591 103.478 46.479 1.00 22.75 587 ALA B N 1
ATOM 13957 C CA . ALA B 1 569 ? 30.719 104.632 46.698 1.00 23.29 587 ALA B CA 1
ATOM 13958 C C . ALA B 1 569 ? 29.456 104.311 47.489 1.00 24.05 587 ALA B C 1
ATOM 13959 O O . ALA B 1 569 ? 29.116 105.015 48.461 1.00 24.91 587 ALA B O 1
ATOM 13961 N N . VAL B 1 570 ? 28.737 103.274 47.065 1.00 24.47 588 VAL B N 1
ATOM 13962 C CA . VAL B 1 570 ? 27.482 102.929 47.741 1.00 24.02 588 VAL B CA 1
ATOM 13963 C C . VAL B 1 570 ? 27.765 102.390 49.148 1.00 23.64 588 VAL B C 1
ATOM 13964 O O . VAL B 1 570 ? 26.982 102.625 50.082 1.00 23.51 588 VAL B O 1
ATOM 13968 N N . MET B 1 571 ? 28.895 101.711 49.301 1.00 23.32 589 MET B N 1
ATOM 13969 C CA . MET B 1 571 ? 29.346 101.233 50.616 1.00 24.99 589 MET B CA 1
ATOM 13970 C C . MET B 1 571 ? 29.628 102.389 51.558 1.00 24.89 589 MET B C 1
ATOM 13971 O O . MET B 1 571 ? 29.281 102.323 52.745 1.00 24.23 589 MET B O 1
ATOM 13976 N N . HIS B 1 572 ? 30.223 103.461 51.023 1.00 24.22 590 HIS B N 1
ATOM 13977 C CA . HIS B 1 572 ? 30.397 104.680 51.806 1.00 23.97 590 HIS B CA 1
ATOM 13978 C C . HIS B 1 572 ? 29.052 105.266 52.221 1.00 23.46 590 HIS B C 1
ATOM 13979 O O . HIS B 1 572 ? 28.910 105.702 53.357 1.00 21.05 590 HIS B O 1
ATOM 13986 N N . THR B 1 573 ? 28.061 105.243 51.333 1.00 22.25 591 THR B N 1
ATOM 13987 C CA . THR B 1 573 ? 26.719 105.728 51.719 1.00 24.12 591 THR B CA 1
ATOM 13988 C C . THR B 1 573 ? 26.172 104.896 52.895 1.00 22.69 591 THR B C 1
ATOM 13989 O O . THR B 1 573 ? 25.752 105.451 53.909 1.00 23.63 591 THR B O 1
ATOM 13993 N N . ARG B 1 574 ? 26.208 103.570 52.769 1.00 23.65 592 ARG B N 1
ATOM 13994 C CA . ARG B 1 574 ? 25.695 102.672 53.826 1.00 24.05 592 ARG B CA 1
ATOM 13995 C C . ARG B 1 574 ? 26.371 102.930 55.167 1.00 23.19 592 ARG B C 1
ATOM 13996 O O . ARG B 1 574 ? 25.698 103.046 56.195 1.00 23.52 592 ARG B O 1
ATOM 14004 N N . TYR B 1 575 ? 27.696 102.970 55.158 1.00 23.31 593 TYR B N 1
ATOM 14005 C CA . TYR B 1 575 ? 28.460 103.174 56.389 1.00 23.53 593 TYR B CA 1
ATOM 14006 C C . TYR B 1 575 ? 28.247 104.566 56.993 1.00 24.09 593 TYR B C 1
ATOM 14007 O O . TYR B 1 575 ? 28.210 104.707 58.215 1.00 23.89 593 TYR B O 1
ATOM 14016 N N . SER B 1 576 ? 28.053 105.590 56.155 1.00 24.23 594 SER B N 1
ATOM 14017 C CA . SER B 1 576 ? 27.651 106.914 56.668 1.00 24.32 594 SER B CA 1
ATOM 14018 C C . SER B 1 576 ? 26.318 106.864 57.419 1.00 24.21 594 SER B C 1
ATOM 14019 O O . SER B 1 576 ? 26.112 107.619 58.381 1.00 23.36 594 SER B O 1
ATOM 14022 N N . LEU B 1 577 ? 25.424 105.962 56.999 1.00 24.12 595 LEU B N 1
ATOM 14023 C CA . LEU B 1 577 ? 24.118 105.784 57.647 1.00 24.78 595 LEU B CA 1
ATOM 14024 C C . LEU B 1 577 ? 24.098 104.841 58.859 1.00 23.87 595 LEU B C 1
ATOM 14025 O O . LEU B 1 577 ? 23.031 104.499 59.356 1.00 25.19 595 LEU B O 1
ATOM 14030 N N . LEU B 1 578 ? 25.251 104.448 59.369 1.00 25.82 596 LEU B N 1
ATOM 14031 C CA . LEU B 1 578 ? 25.286 103.554 60.537 1.00 27.31 596 LEU B CA 1
ATOM 14032 C C . LEU B 1 578 ? 24.379 103.956 61.712 1.00 28.02 596 LEU B C 1
ATOM 14033 O O . LEU B 1 578 ? 23.636 103.116 62.218 1.00 27.03 596 LEU B O 1
ATOM 14038 N N . PRO B 1 579 ? 24.417 105.232 62.143 1.00 29.22 597 PRO B N 1
ATOM 14039 C CA . PRO B 1 579 ? 23.531 105.600 63.271 1.00 29.75 597 PRO B CA 1
ATOM 14040 C C . PRO B 1 579 ? 22.023 105.613 62.945 1.00 29.03 597 PRO B C 1
ATOM 14041 O O . PRO B 1 579 ? 21.204 105.341 63.821 1.00 29.47 597 PRO B O 1
ATOM 14045 N N . TYR B 1 580 ? 21.663 105.945 61.709 1.00 26.57 598 TYR B N 1
ATOM 14046 C CA . TYR B 1 580 ? 20.295 105.761 61.211 1.00 25.59 598 TYR B CA 1
ATOM 14047 C C . TYR B 1 580 ? 19.889 104.282 61.274 1.00 25.23 598 TYR B C 1
ATOM 14048 O O . TYR B 1 580 ? 18.862 103.938 61.881 1.00 26.09 598 TYR B O 1
ATOM 14057 N N . MET B 1 581 ? 20.711 103.421 60.673 1.00 25.66 599 MET B N 1
ATOM 14058 C CA . MET B 1 581 ? 20.456 101.971 60.607 1.00 26.36 599 MET B CA 1
ATOM 14059 C C . MET B 1 581 ? 20.354 101.337 61.999 1.00 27.06 599 MET B C 1
ATOM 14060 O O . MET B 1 581 ? 19.449 100.538 62.277 1.00 24.50 599 MET B O 1
ATOM 14065 N N . TYR B 1 582 ? 21.277 101.711 62.879 1.00 26.62 600 TYR B N 1
ATOM 14066 C CA . TYR B 1 582 ? 21.376 101.069 64.184 1.00 26.65 600 TYR B CA 1
ATOM 14067 C C . TYR B 1 582 ? 20.124 101.294 65.034 1.00 26.44 600 TYR B C 1
ATOM 14068 O O . TYR B 1 582 ? 19.767 100.448 65.852 1.00 26.13 600 TYR B O 1
ATOM 14077 N N . ALA B 1 583 ? 19.446 102.423 64.835 1.00 26.40 601 ALA B N 1
ATOM 14078 C CA . ALA B 1 583 ? 18.186 102.660 65.516 1.00 28.40 601 ALA B CA 1
ATOM 14079 C C . ALA B 1 583 ? 17.150 101.612 65.139 1.00 28.63 601 ALA B C 1
ATOM 14080 O O . ALA B 1 583 ? 16.332 101.230 65.975 1.00 28.68 601 ALA B O 1
ATOM 14082 N N . TYR B 1 584 ? 17.173 101.147 63.888 1.00 27.60 602 TYR B N 1
ATOM 14083 C CA . TYR B 1 584 ? 16.241 100.090 63.457 1.00 27.95 602 TYR B CA 1
ATOM 14084 C C . TYR B 1 584 ? 16.598 98.703 63.985 1.00 28.08 602 TYR B C 1
ATOM 14085 O O . TYR B 1 584 ? 15.720 97.866 64.196 1.00 29.44 602 TYR B O 1
ATOM 14094 N N . GLU B 1 585 ? 17.871 98.478 64.250 1.00 28.11 603 GLU B N 1
ATOM 14095 C CA . GLU B 1 585 ? 18.299 97.272 64.925 1.00 29.60 603 GLU B CA 1
ATOM 14096 C C . GLU B 1 585 ? 17.695 97.248 66.331 1.00 30.20 603 GLU B C 1
ATOM 14097 O O . GLU B 1 585 ? 17.169 96.218 66.777 1.00 31.12 603 GLU B O 1
ATOM 14103 N N . ARG B 1 586 ? 17.734 98.394 67.011 1.00 30.46 604 ARG B N 1
ATOM 14104 C CA . ARG B 1 586 ? 17.085 98.531 68.312 1.00 30.98 604 ARG B CA 1
ATOM 14105 C C . ARG B 1 586 ? 15.571 98.355 68.213 1.00 30.50 604 ARG B C 1
ATOM 14106 O O . ARG B 1 586 ? 14.960 97.667 69.048 1.00 28.40 604 ARG B O 1
ATOM 14114 N N . GLU B 1 587 ? 14.954 98.948 67.197 1.00 29.41 605 GLU B N 1
ATOM 14115 C CA . GLU B 1 587 ? 13.512 98.784 67.001 1.00 30.19 605 GLU B CA 1
ATOM 14116 C C . GLU B 1 587 ? 13.094 97.299 66.907 1.00 28.53 605 GLU B C 1
ATOM 14117 O O . GLU B 1 587 ? 12.049 96.906 67.460 1.00 28.06 605 GLU B O 1
ATOM 14123 N N . ALA B 1 588 ? 13.894 96.481 66.230 1.00 26.29 606 ALA B N 1
ATOM 14124 C CA . ALA B 1 588 ? 13.558 95.054 66.066 1.00 27.57 606 ALA B CA 1
ATOM 14125 C C . ALA B 1 588 ? 13.575 94.281 67.393 1.00 27.32 606 ALA B C 1
ATOM 14126 O O . ALA B 1 588 ? 12.892 93.261 67.512 1.00 26.88 606 ALA B O 1
ATOM 14128 N N . SER B 1 589 ? 14.327 94.760 68.386 1.00 27.13 607 SER B N 1
ATOM 14129 C CA . SER B 1 589 ? 14.236 94.201 69.747 1.00 28.75 607 SER B CA 1
ATOM 14130 C C . SER B 1 589 ? 12.984 94.631 70.530 1.00 29.90 607 SER B C 1
ATOM 14131 O O . SER B 1 589 ? 12.659 94.020 71.538 1.00 29.86 607 SER B O 1
ATOM 14134 N N . GLU B 1 590 ? 12.268 95.646 70.048 1.00 31.86 608 GLU B N 1
ATOM 14135 C CA . GLU B 1 590 ? 11.071 96.158 70.707 1.00 35.37 608 GLU B CA 1
ATOM 14136 C C . GLU B 1 590 ? 9.772 95.754 70.024 1.00 34.39 608 GLU B C 1
ATOM 14137 O O . GLU B 1 590 ? 8.799 95.443 70.699 1.00 34.01 608 GLU B O 1
ATOM 14143 N N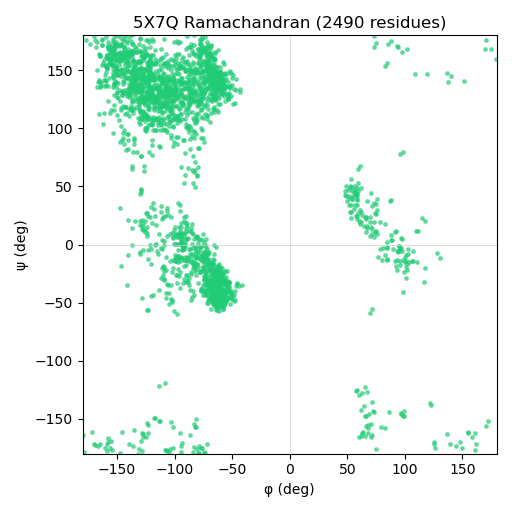 . THR B 1 591 ? 9.743 95.797 68.695 1.00 33.57 609 THR B N 1
ATOM 14144 C CA . THR B 1 591 ? 8.540 95.475 67.920 1.00 33.61 609 THR B CA 1
ATOM 14145 C C . THR B 1 591 ? 8.732 94.426 66.831 1.00 34.02 609 THR B C 1
ATOM 14146 O O . THR B 1 591 ? 7.757 94.060 66.164 1.00 33.39 609 THR B O 1
ATOM 14150 N N . GLY B 1 592 ? 9.968 93.971 66.608 1.00 31.46 610 GLY B N 1
ATOM 14151 C CA . GLY B 1 592 ? 10.259 93.077 65.493 1.00 32.09 610 GLY B CA 1
ATOM 14152 C C . GLY B 1 592 ? 10.422 93.757 64.139 1.00 31.02 610 GLY B C 1
ATOM 14153 O O . GLY B 1 592 ? 10.910 93.119 63.200 1.00 29.58 610 GLY B O 1
ATOM 14154 N N . LEU B 1 593 ? 10.031 95.034 64.030 1.00 29.59 611 LEU B N 1
ATOM 14155 C CA . LEU B 1 593 ? 10.161 95.793 62.770 1.00 30.37 611 LEU B CA 1
ATOM 14156 C C . LEU B 1 593 ? 11.628 96.151 62.554 1.00 28.35 611 LEU B C 1
ATOM 14157 O O . LEU B 1 593 ? 12.325 96.511 63.494 1.00 28.78 611 LEU B O 1
ATOM 14162 N N . GLY B 1 594 ? 12.095 96.018 61.314 1.00 27.10 612 GLY B N 1
ATOM 14163 C CA . GLY B 1 594 ? 13.520 96.096 61.027 1.00 26.05 612 GLY B CA 1
ATOM 14164 C C . GLY B 1 594 ? 13.879 97.259 60.136 1.00 26.83 612 GLY B C 1
ATOM 14165 O O . GLY B 1 594 ? 13.223 98.292 60.159 1.00 26.78 612 GLY B O 1
ATOM 14166 N N . LEU B 1 595 ? 14.922 97.058 59.345 1.00 26.11 613 LEU B N 1
ATOM 14167 C CA . LEU B 1 595 ? 15.539 98.113 58.554 1.00 26.13 613 LEU B CA 1
ATOM 14168 C C . LEU B 1 595 ? 14.845 98.315 57.214 1.00 27.42 613 LEU B C 1
ATOM 14169 O O . LEU B 1 595 ? 14.938 99.398 56.611 1.00 30.85 613 LEU B O 1
ATOM 14174 N N . ILE B 1 596 ? 14.162 97.290 56.725 1.00 25.27 614 ILE B N 1
ATOM 14175 C CA . ILE B 1 596 ? 13.404 97.422 55.485 1.00 24.32 614 ILE B CA 1
ATOM 14176 C C . ILE B 1 596 ? 11.940 97.114 55.705 1.00 24.57 614 ILE B C 1
ATOM 14177 O O . ILE B 1 596 ? 11.568 96.397 56.642 1.00 25.17 614 ILE B O 1
ATOM 14182 N N . LYS B 1 597 ? 11.113 97.638 54.805 1.00 24.52 615 LYS B N 1
ATOM 14183 C CA . LYS B 1 597 ? 9.689 97.332 54.798 1.00 25.67 615 LYS B CA 1
ATOM 14184 C C . LYS B 1 597 ? 9.126 97.650 53.428 1.00 24.69 615 LYS B C 1
ATOM 14185 O O . LYS B 1 597 ? 9.604 98.573 52.771 1.00 23.91 615 LYS B O 1
ATOM 14191 N N . PRO B 1 598 ? 8.097 96.904 52.995 1.00 23.65 616 PRO B N 1
ATOM 14192 C CA . PRO B 1 598 ? 7.469 97.290 51.734 1.00 24.26 616 PRO B CA 1
ATOM 14193 C C . PRO B 1 598 ? 6.668 98.582 51.908 1.00 24.06 616 PRO B C 1
ATOM 14194 O O . PRO B 1 598 ? 6.307 98.960 53.045 1.00 24.60 616 PRO B O 1
ATOM 14198 N N . LEU B 1 599 ? 6.359 99.233 50.789 1.00 23.95 617 LEU B N 1
ATOM 14199 C CA . LEU B 1 599 ? 5.600 100.475 50.815 1.00 24.02 617 LEU B CA 1
ATOM 14200 C C . LEU B 1 599 ? 4.190 100.298 51.436 1.00 23.73 617 LEU B C 1
ATOM 14201 O O . LEU B 1 599 ? 3.663 101.224 52.068 1.00 24.09 617 LEU B O 1
ATOM 14206 N N . LEU B 1 600 ? 3.616 99.109 51.285 1.00 22.85 618 LEU B N 1
ATOM 14207 C CA . LEU B 1 600 ? 2.275 98.825 51.798 1.00 24.20 618 LEU B CA 1
ATOM 14208 C C . LEU B 1 600 ? 2.177 98.893 53.337 1.00 24.75 618 LEU B C 1
ATOM 14209 O O . LEU B 1 600 ? 1.079 99.075 53.867 1.00 25.28 618 LEU B O 1
ATOM 14214 N N . PHE B 1 601 ? 3.298 98.748 54.049 1.00 25.05 619 PHE B N 1
ATOM 14215 C CA . PHE B 1 601 ? 3.314 99.020 55.516 1.00 25.67 619 PHE B CA 1
ATOM 14216 C C . PHE B 1 601 ? 2.941 100.470 55.823 1.00 26.52 619 PHE B C 1
ATOM 14217 O O . PHE B 1 601 ? 2.221 100.732 56.782 1.00 28.03 619 PHE B O 1
ATOM 14225 N N . ASP B 1 602 ? 3.436 101.409 55.009 1.00 25.86 620 ASP B N 1
ATOM 14226 C CA . ASP B 1 602 ? 3.167 102.829 55.191 1.00 25.78 620 ASP B CA 1
ATOM 14227 C C . ASP B 1 602 ? 1.896 103.258 54.486 1.00 25.79 620 ASP B C 1
ATOM 14228 O O . ASP B 1 602 ? 1.284 104.216 54.915 1.00 25.26 620 ASP B O 1
ATOM 14233 N N . TYR B 1 603 ? 1.536 102.575 53.392 1.00 24.18 621 TYR B N 1
ATOM 14234 C CA . TYR B 1 603 ? 0.380 102.937 52.570 1.00 25.66 621 TYR B CA 1
ATOM 14235 C C . TYR B 1 603 ? -0.542 101.724 52.391 1.00 25.78 621 TYR B C 1
ATOM 14236 O O . TYR B 1 603 ? -0.655 101.183 51.283 1.00 25.76 621 TYR B O 1
ATOM 14245 N N . PRO B 1 604 ? -1.193 101.270 53.492 1.00 26.06 622 PRO B N 1
ATOM 14246 C CA . PRO B 1 604 ? -2.015 100.058 53.434 1.00 26.91 622 PRO B CA 1
ATOM 14247 C C . PRO B 1 604 ? -3.209 100.110 52.484 1.00 27.48 622 PRO B C 1
ATOM 14248 O O . PRO B 1 604 ? -3.668 99.053 52.054 1.00 28.74 622 PRO B O 1
ATOM 14252 N N . ASN B 1 605 ? -3.708 101.307 52.170 1.00 29.07 623 ASN B N 1
ATOM 14253 C CA . ASN B 1 605 ? -4.851 101.474 51.248 1.00 31.21 623 ASN B CA 1
ATOM 14254 C C . ASN B 1 605 ? -4.519 101.868 49.816 1.00 30.05 623 ASN B C 1
ATOM 14255 O O . ASN B 1 605 ? -5.422 101.996 48.999 1.00 29.55 623 ASN B O 1
ATOM 14260 N N . ASP B 1 606 ? -3.244 102.025 49.498 1.00 27.74 624 ASP B N 1
ATOM 14261 C CA . ASP B 1 606 ? -2.846 102.434 48.154 1.00 26.55 624 ASP B CA 1
ATOM 14262 C C . ASP B 1 606 ? -2.760 101.198 47.240 1.00 26.73 624 ASP B C 1
ATOM 14263 O O . ASP B 1 606 ? -1.880 100.356 47.434 1.00 27.12 624 ASP B O 1
ATOM 14268 N N . PRO B 1 607 ? -3.637 101.097 46.217 1.00 27.75 625 PRO B N 1
ATOM 14269 C CA . PRO B 1 607 ? -3.574 99.939 45.307 1.00 28.97 625 PRO B CA 1
ATOM 14270 C C . PRO B 1 607 ? -2.238 99.834 44.539 1.00 28.11 625 PRO B C 1
ATOM 14271 O O . PRO B 1 607 ? -1.783 98.727 44.243 1.00 27.69 625 PRO B O 1
ATOM 14275 N N . GLN B 1 608 ? -1.607 100.976 44.261 1.00 27.66 626 GLN B N 1
ATOM 14276 C CA . GLN B 1 608 ? -0.285 100.987 43.621 1.00 29.27 626 GLN B CA 1
ATOM 14277 C C . GLN B 1 608 ? 0.830 100.414 44.509 1.00 29.30 626 GLN B C 1
ATOM 14278 O O . GLN B 1 608 ? 1.873 100.007 43.991 1.00 29.42 626 GLN B O 1
ATOM 14284 N N . ALA B 1 609 ? 0.627 100.420 45.831 1.00 26.67 627 ALA B N 1
ATOM 14285 C CA . ALA B 1 609 ? 1.580 99.815 46.778 1.00 27.15 627 ALA B CA 1
ATOM 14286 C C . ALA B 1 609 ? 1.303 98.352 47.122 1.00 28.17 627 ALA B C 1
ATOM 14287 O O . ALA B 1 609 ? 2.167 97.679 47.689 1.00 29.92 627 ALA B O 1
ATOM 14289 N N . ALA B 1 610 ? 0.117 97.851 46.773 1.00 27.91 628 ALA B N 1
ATOM 14290 C CA . ALA B 1 610 ? -0.375 96.577 47.282 1.00 27.37 628 ALA B CA 1
ATOM 14291 C C . ALA B 1 610 ? 0.503 95.360 46.942 1.00 28.07 628 ALA B C 1
ATOM 14292 O O . ALA B 1 610 ? 0.613 94.443 47.761 1.00 26.11 628 ALA B O 1
ATOM 14294 N N . ASP B 1 611 ? 1.092 95.353 45.742 1.00 26.79 629 ASP B N 1
ATOM 14295 C CA . ASP B 1 611 ? 2.026 94.315 45.320 1.00 27.66 629 ASP B CA 1
ATOM 14296 C C . ASP B 1 611 ? 3.385 94.883 44.859 1.00 28.43 629 ASP B C 1
ATOM 14297 O O . ASP B 1 611 ? 4.091 94.261 44.076 1.00 28.52 629 ASP B O 1
ATOM 14302 N N . TYR B 1 612 ? 3.759 96.043 45.376 1.00 28.88 630 TYR B N 1
ATOM 14303 C CA . TYR B 1 612 ? 4.902 96.773 44.854 1.00 29.77 630 TYR B CA 1
ATOM 14304 C C . TYR B 1 612 ? 6.193 96.344 45.536 1.00 28.30 630 TYR B C 1
ATOM 14305 O O . TYR B 1 612 ? 6.314 96.411 46.767 1.00 26.63 630 TYR B O 1
ATOM 14314 N N . THR B 1 613 ? 7.137 95.906 44.716 1.00 24.97 631 THR B N 1
ATOM 14315 C CA . THR B 1 613 ? 8.419 95.412 45.187 1.00 26.10 631 THR B CA 1
ATOM 14316 C C . THR B 1 613 ? 9.644 96.030 44.482 1.00 25.24 631 THR B C 1
ATOM 14317 O O . THR B 1 613 ? 10.750 95.748 44.908 1.00 24.87 631 THR B O 1
ATOM 14321 N N . GLU B 1 614 ? 9.471 96.851 43.440 1.00 25.71 632 GLU B N 1
ATOM 14322 C CA . GLU B 1 614 ? 10.635 97.457 42.747 1.00 26.89 632 GLU B CA 1
ATOM 14323 C C . GLU B 1 614 ? 11.277 98.620 43.521 1.00 25.92 632 GLU B C 1
ATOM 14324 O O . GLU B 1 614 ? 12.397 99.040 43.219 1.00 26.61 632 GLU B O 1
ATOM 14330 N N . ALA B 1 615 ? 10.568 99.122 44.530 1.00 23.67 633 ALA B N 1
ATOM 14331 C CA . ALA B 1 615 ? 11.137 100.026 45.511 1.00 22.25 633 ALA B CA 1
ATOM 14332 C C . ALA B 1 615 ? 10.697 99.582 46.904 1.00 22.33 633 ALA B C 1
ATOM 14333 O O . ALA B 1 615 ? 9.681 98.881 47.049 1.00 22.03 633 ALA B O 1
ATOM 14335 N N . TRP B 1 616 ? 11.463 99.970 47.915 1.00 20.49 634 TRP B N 1
ATOM 14336 C CA . TRP B 1 616 ? 11.077 99.708 49.299 1.00 22.19 634 TRP B CA 1
ATOM 14337 C C . TRP B 1 616 ? 11.650 100.785 50.191 1.00 23.03 634 TRP B C 1
ATOM 14338 O O . TRP B 1 616 ? 12.458 101.601 49.732 1.00 22.50 634 TRP B O 1
ATOM 14349 N N . MET B 1 617 ? 11.241 100.779 51.465 1.00 22.64 635 MET B N 1
ATOM 14350 C CA . MET B 1 617 ? 11.739 101.736 52.456 1.00 22.27 635 MET B CA 1
ATOM 14351 C C . MET B 1 617 ? 12.960 101.160 53.143 1.00 22.59 635 MET B C 1
ATOM 14352 O O . MET B 1 617 ? 12.961 99.987 53.498 1.00 23.10 635 MET B O 1
ATOM 14357 N N . PHE B 1 618 ? 13.989 101.984 53.290 1.00 22.84 636 PHE B N 1
ATOM 14358 C CA . PHE B 1 618 ? 15.214 101.655 54.006 1.00 22.93 636 PHE B CA 1
ATOM 14359 C C . PHE B 1 618 ? 15.136 102.567 55.222 1.00 24.01 636 PHE B C 1
ATOM 14360 O O . PHE B 1 618 ? 15.323 103.796 55.109 1.00 25.45 636 PHE B O 1
ATOM 14368 N N . GLY B 1 619 ? 14.792 101.985 56.366 1.00 24.44 637 GLY B N 1
ATOM 14369 C CA . GLY B 1 619 ? 14.307 102.744 57.518 1.00 25.07 637 GLY B CA 1
ATOM 14370 C C . GLY B 1 619 ? 12.995 103.461 57.190 1.00 26.59 637 GLY B C 1
ATOM 14371 O O . GLY B 1 619 ? 12.331 103.147 56.190 1.00 28.64 637 GLY B O 1
ATOM 14372 N N . ASP B 1 620 ? 12.625 104.454 57.993 1.00 26.65 638 ASP B N 1
ATOM 14373 C CA . ASP B 1 620 ? 11.351 105.165 57.798 1.00 26.77 638 ASP B CA 1
ATOM 14374 C C . ASP B 1 620 ? 11.423 106.258 56.735 1.00 26.16 638 ASP B C 1
ATOM 14375 O O . ASP B 1 620 ? 10.387 106.644 56.199 1.00 26.89 638 ASP B O 1
ATOM 14380 N N . TRP B 1 621 ? 12.618 106.775 56.439 1.00 24.10 639 TRP B N 1
ATOM 14381 C CA . TRP B 1 621 ? 12.727 108.073 55.758 1.00 23.60 639 TRP B CA 1
ATOM 14382 C C . TRP B 1 621 ? 13.382 108.058 54.376 1.00 23.20 639 TRP B C 1
ATOM 14383 O O . TRP B 1 621 ? 13.497 109.115 53.754 1.00 23.46 639 TRP B O 1
ATOM 14394 N N . LEU B 1 622 ? 13.804 106.882 53.910 1.00 22.68 640 LEU B N 1
ATOM 14395 C CA . LEU B 1 622 ? 14.404 106.730 52.589 1.00 23.66 640 LEU B CA 1
ATOM 14396 C C . LEU B 1 622 ? 13.648 105.678 51.756 1.00 23.91 640 LEU B C 1
ATOM 14397 O O . LEU B 1 622 ? 13.384 104.567 52.222 1.00 24.64 640 LEU B O 1
ATOM 14402 N N . LEU B 1 623 ? 13.293 106.049 50.527 1.00 24.29 641 LEU B N 1
ATOM 14403 C CA . LEU B 1 623 ? 12.733 105.115 49.566 1.00 22.46 641 LEU B CA 1
ATOM 14404 C C . LEU B 1 623 ? 13.821 104.842 48.538 1.00 22.44 641 LEU B C 1
ATOM 14405 O O . LEU B 1 623 ? 14.360 105.778 47.946 1.00 21.88 641 LEU B O 1
ATOM 14410 N N . VAL B 1 624 ? 14.125 103.568 48.318 1.00 21.87 642 VAL B N 1
ATOM 14411 C CA . VAL B 1 624 ? 15.197 103.171 47.392 1.00 22.02 642 VAL B CA 1
ATOM 14412 C C . VAL B 1 624 ? 14.602 102.314 46.281 1.00 22.92 642 VAL B C 1
ATOM 14413 O O . VAL B 1 624 ? 13.676 101.516 46.529 1.00 24.58 642 VAL B O 1
ATOM 14417 N N . SER B 1 625 ? 15.117 102.496 45.072 1.00 22.28 643 SER B N 1
ATOM 14418 C CA . SER B 1 625 ? 14.700 101.714 43.918 1.00 22.83 643 SER B CA 1
ATOM 14419 C C . SER B 1 625 ? 15.931 101.433 43.043 1.00 23.74 643 SER B C 1
ATOM 14420 O O . SER B 1 625 ? 16.156 102.129 42.036 1.00 22.36 643 SER B O 1
ATOM 14423 N N . PRO B 1 626 ? 16.722 100.419 43.419 1.00 22.85 644 PRO B N 1
ATOM 14424 C CA . PRO B 1 626 ? 17.949 100.110 42.687 1.00 23.32 644 PRO B CA 1
ATOM 14425 C C . PRO B 1 626 ? 17.694 99.776 41.215 1.00 24.35 644 PRO B C 1
ATOM 14426 O O . PRO B 1 626 ? 16.664 99.172 40.879 1.00 23.61 644 PRO B O 1
ATOM 14430 N N . VAL B 1 627 ? 18.635 100.170 40.362 1.00 23.11 645 VAL B N 1
ATOM 14431 C CA . VAL B 1 627 ? 18.615 99.786 38.956 1.00 24.63 645 VAL B CA 1
ATOM 14432 C C . VAL B 1 627 ? 19.014 98.308 38.865 1.00 23.55 645 VAL B C 1
ATOM 14433 O O . VAL B 1 627 ? 20.166 97.949 39.129 1.00 22.29 645 VAL B O 1
ATOM 14437 N N . LEU B 1 628 ? 18.059 97.467 38.475 1.00 23.20 646 LEU B N 1
ATOM 14438 C CA . LEU B 1 628 ? 18.266 96.034 38.344 1.00 23.01 646 LEU B CA 1
ATOM 14439 C C . LEU B 1 628 ? 18.213 95.516 36.910 1.00 23.73 646 LEU B C 1
ATOM 14440 O O . LEU B 1 628 ? 18.444 94.342 36.709 1.00 23.95 646 LEU B O 1
ATOM 14445 N N . GLY B 1 629 ? 17.930 96.376 35.932 1.00 24.89 647 GLY B N 1
ATOM 14446 C CA . GLY B 1 629 ? 17.814 95.944 34.542 1.00 24.78 647 GLY B CA 1
ATOM 14447 C C . GLY B 1 629 ? 19.140 96.062 33.822 1.00 26.15 647 GLY B C 1
ATOM 14448 O O . GLY B 1 629 ? 19.867 97.042 33.996 1.00 27.21 647 GLY B O 1
ATOM 14449 N N . GLU B 1 630 ? 19.448 95.074 32.987 1.00 25.80 648 GLU B N 1
ATOM 14450 C CA . GLU B 1 630 ? 20.591 95.159 32.100 1.00 26.64 648 GLU B CA 1
ATOM 14451 C C . GLU B 1 630 ? 20.400 96.302 31.094 1.00 25.09 648 GLU B C 1
ATOM 14452 O O . GLU B 1 630 ? 19.357 96.410 30.465 1.00 23.78 648 GLU B O 1
ATOM 14458 N N . ALA B 1 631 ? 21.427 97.136 30.943 1.00 26.81 649 ALA B N 1
ATOM 14459 C CA . ALA B 1 631 ? 21.440 98.225 29.960 1.00 27.61 649 ALA B CA 1
ATOM 14460 C C . ALA B 1 631 ? 20.282 99.210 30.152 1.00 26.26 649 ALA B C 1
ATOM 14461 O O . ALA B 1 631 ? 19.746 99.770 29.182 1.00 24.67 649 ALA B O 1
ATOM 14463 N N . GLN B 1 632 ? 19.896 99.422 31.409 1.00 25.41 650 GLN B N 1
ATOM 14464 C CA . GLN B 1 632 ? 18.737 100.252 31.716 1.00 26.15 650 GLN B CA 1
ATOM 14465 C C . GLN B 1 632 ? 19.133 101.730 31.643 1.00 25.30 650 GLN B C 1
ATOM 14466 O O . GLN B 1 632 ? 20.104 102.154 32.286 1.00 25.09 650 GLN B O 1
ATOM 14472 N N . HIS B 1 633 ? 18.422 102.485 30.806 1.00 23.72 651 HIS B N 1
ATOM 14473 C CA . HIS B 1 633 ? 18.684 103.920 30.597 1.00 25.08 651 HIS B CA 1
ATOM 14474 C C . HIS B 1 633 ? 17.740 104.813 31.384 1.00 24.26 651 HIS B C 1
ATOM 14475 O O . HIS B 1 633 ? 17.961 106.010 31.477 1.00 23.60 651 HIS B O 1
ATOM 14482 N N . SER B 1 634 ? 16.668 104.230 31.907 1.00 24.07 652 SER B N 1
ATOM 14483 C CA . SER B 1 634 ? 15.716 104.959 32.720 1.00 24.73 652 SER B CA 1
ATOM 14484 C C . SER B 1 634 ? 14.842 103.965 33.457 1.00 24.92 652 SER B C 1
ATOM 14485 O O . SER B 1 634 ? 14.750 102.806 33.073 1.00 24.43 652 SER B O 1
ATOM 14488 N N . LYS B 1 635 ? 14.194 104.459 34.499 1.00 26.48 653 LYS B N 1
ATOM 14489 C CA . LYS B 1 635 ? 13.400 103.649 35.398 1.00 26.98 653 LYS B CA 1
ATOM 14490 C C . LYS B 1 635 ? 12.064 104.328 35.613 1.00 25.89 653 LYS B C 1
ATOM 14491 O O . LYS B 1 635 ? 11.991 105.547 35.623 1.00 25.99 653 LYS B O 1
ATOM 14497 N N . GLN B 1 636 ? 11.015 103.526 35.774 1.00 25.52 654 GLN B N 1
ATOM 14498 C CA . GLN B 1 636 ? 9.713 104.007 36.165 1.00 28.41 654 GLN B CA 1
ATOM 14499 C C . GLN B 1 636 ? 9.598 103.680 37.651 1.00 26.66 654 GLN B C 1
ATOM 14500 O O . GLN B 1 636 ? 9.785 102.540 38.044 1.00 29.47 654 GLN B O 1
ATOM 14506 N N . ILE B 1 637 ? 9.355 104.687 38.478 1.00 25.75 655 ILE B N 1
ATOM 14507 C CA . ILE B 1 637 ? 9.397 104.522 39.932 1.00 25.99 655 ILE B CA 1
ATOM 14508 C C . ILE B 1 637 ? 8.134 105.108 40.541 1.00 25.68 655 ILE B C 1
ATOM 14509 O O . ILE B 1 637 ? 7.866 106.310 40.376 1.00 25.82 655 ILE B O 1
ATOM 14514 N N . TYR B 1 638 ? 7.374 104.270 41.251 1.00 27.19 656 TYR B N 1
ATOM 14515 C CA . TYR B 1 638 ? 6.182 104.728 41.957 1.00 27.29 656 TYR B CA 1
ATOM 14516 C C . TYR B 1 638 ? 6.562 105.389 43.274 1.00 25.82 656 TYR B C 1
ATOM 14517 O O . TYR B 1 638 ? 7.165 104.765 44.146 1.00 26.21 656 TYR B O 1
ATOM 14526 N N . LEU B 1 639 ? 6.181 106.653 43.414 1.00 26.08 657 LEU B N 1
ATOM 14527 C CA . LEU B 1 639 ? 6.356 107.378 44.655 1.00 25.57 657 LEU B CA 1
ATOM 14528 C C . LEU B 1 639 ? 4.970 107.514 45.263 1.00 26.53 657 LEU B C 1
ATOM 14529 O O . LEU B 1 639 ? 4.069 108.103 44.630 1.00 24.46 657 LEU B O 1
ATOM 14534 N N . PRO B 1 640 ? 4.778 106.969 46.476 1.00 26.68 658 PRO B N 1
ATOM 14535 C CA . PRO B 1 640 ? 3.471 107.145 47.111 1.00 26.52 658 PRO B CA 1
ATOM 14536 C C . PRO B 1 640 ? 3.248 108.570 47.633 1.00 26.75 658 PRO B C 1
ATOM 14537 O O . PRO B 1 640 ? 4.110 109.456 47.480 1.00 26.52 658 PRO B O 1
ATOM 14541 N N . ALA B 1 641 ? 2.095 108.812 48.233 1.00 26.21 659 ALA B N 1
ATOM 14542 C CA . ALA B 1 641 ? 1.695 110.185 48.527 1.00 27.23 659 ALA B CA 1
ATOM 14543 C C . ALA B 1 641 ? 2.676 110.894 49.474 1.00 27.18 659 ALA B C 1
ATOM 14544 O O . ALA B 1 641 ? 3.248 110.268 50.365 1.00 28.12 659 ALA B O 1
ATOM 14546 N N . GLY B 1 642 ? 2.890 112.184 49.224 1.00 27.80 660 GLY B N 1
ATOM 14547 C CA . GLY B 1 642 ? 3.828 113.022 49.977 1.00 29.57 660 GLY B CA 1
ATOM 14548 C C . GLY B 1 642 ? 4.812 113.708 49.055 1.00 29.93 660 GLY B C 1
ATOM 14549 O O . GLY B 1 642 ? 4.700 113.613 47.841 1.00 34.06 660 GLY B O 1
ATOM 14550 N N . THR B 1 643 ? 5.776 114.409 49.633 1.00 28.60 661 THR B N 1
ATOM 14551 C CA . THR B 1 643 ? 6.812 115.092 48.867 1.00 28.59 661 THR B CA 1
ATOM 14552 C C . THR B 1 643 ? 8.087 114.297 49.035 1.00 27.65 661 THR B C 1
ATOM 14553 O O . THR B 1 643 ? 8.422 113.886 50.161 1.00 28.84 661 THR B O 1
ATOM 14557 N N . TRP B 1 644 ? 8.800 114.095 47.925 1.00 25.53 662 TRP B N 1
ATOM 14558 C CA . TRP B 1 644 ? 10.010 113.284 47.903 1.00 26.11 662 TRP B CA 1
ATOM 14559 C C . TRP B 1 644 ? 11.149 114.101 47.329 1.00 26.35 662 TRP B C 1
ATOM 14560 O O . TRP B 1 644 ? 10.962 114.802 46.335 1.00 26.16 662 TRP B O 1
ATOM 14571 N N . ILE B 1 645 ? 12.324 114.005 47.954 1.00 25.53 663 ILE B N 1
ATOM 14572 C CA . ILE B 1 645 ? 13.506 114.735 47.519 1.00 25.65 663 ILE B CA 1
ATOM 14573 C C . ILE B 1 645 ? 14.545 113.726 47.021 1.00 24.79 663 ILE B C 1
ATOM 14574 O O . ILE B 1 645 ? 14.893 112.764 47.714 1.00 22.74 663 ILE B O 1
ATOM 14579 N N . ASP B 1 646 ? 15.044 113.946 45.810 1.00 23.96 664 ASP B N 1
ATOM 14580 C CA . ASP B 1 646 ? 16.060 113.068 45.255 1.00 23.62 664 ASP B CA 1
ATOM 14581 C C . ASP B 1 646 ? 17.312 113.240 46.110 1.00 23.47 664 ASP B C 1
ATOM 14582 O O . ASP B 1 646 ? 17.865 114.341 46.181 1.00 23.95 664 ASP B O 1
ATOM 14587 N N . TYR B 1 647 ? 17.741 112.156 46.741 1.00 22.36 665 TYR B N 1
ATOM 14588 C CA . TYR B 1 647 ? 18.886 112.157 47.675 1.00 23.46 665 TYR B CA 1
ATOM 14589 C C . TYR B 1 647 ? 20.198 112.600 47.035 1.00 23.46 665 TYR B C 1
ATOM 14590 O O . TYR B 1 647 ? 21.014 113.279 47.687 1.00 22.37 665 TYR B O 1
ATOM 14599 N N . HIS B 1 648 ? 20.412 112.219 45.777 1.00 23.45 666 HIS B N 1
ATOM 14600 C CA . HIS B 1 648 ? 21.659 112.547 45.075 1.00 23.76 666 HIS B CA 1
ATOM 14601 C C . HIS B 1 648 ? 21.574 113.758 44.132 1.00 24.94 666 HIS B C 1
ATOM 14602 O O . HIS B 1 648 ? 22.603 114.370 43.839 1.00 24.25 666 HIS B O 1
ATOM 14609 N N . ARG B 1 649 ? 20.392 114.062 43.605 1.00 24.28 667 ARG B N 1
ATOM 14610 C CA . ARG B 1 649 ? 20.245 115.125 42.585 1.00 24.27 667 ARG B CA 1
ATOM 14611 C C . ARG B 1 649 ? 19.574 116.395 43.079 1.00 25.83 667 ARG B C 1
ATOM 14612 O O . ARG B 1 649 ? 19.741 117.451 42.469 1.00 24.10 667 ARG B O 1
ATOM 14620 N N . GLY B 1 650 ? 18.802 116.289 44.161 1.00 25.23 668 GLY B N 1
ATOM 14621 C CA . GLY B 1 650 ? 18.266 117.453 44.843 1.00 24.64 668 GLY B CA 1
ATOM 14622 C C . GLY B 1 650 ? 16.872 117.893 44.496 1.00 25.64 668 GLY B C 1
ATOM 14623 O O . GLY B 1 650 ? 16.274 118.622 45.274 1.00 25.33 668 GLY B O 1
ATOM 14624 N N . GLN B 1 651 ? 16.322 117.458 43.362 1.00 25.70 669 GLN B N 1
ATOM 14625 C CA . GLN B 1 651 ? 15.014 117.940 42.957 1.00 26.50 669 GLN B CA 1
ATOM 14626 C C . GLN B 1 651 ? 13.929 117.259 43.770 1.00 26.55 669 GLN B C 1
ATOM 14627 O O . GLN B 1 651 ? 14.115 116.160 44.284 1.00 25.17 669 GLN B O 1
ATOM 14633 N N . THR B 1 652 ? 12.796 117.929 43.875 1.00 26.80 670 THR B N 1
ATOM 14634 C CA . THR B 1 652 ? 11.636 117.394 44.565 1.00 28.32 670 THR B CA 1
ATOM 14635 C C . THR B 1 652 ? 10.628 116.827 43.580 1.00 29.61 670 THR B C 1
ATOM 14636 O O . THR B 1 652 ? 10.585 117.235 42.418 1.00 28.99 670 THR B O 1
ATOM 14640 N N . TYR B 1 653 ? 9.815 115.888 44.069 1.00 28.90 671 TYR B N 1
ATOM 14641 C CA . TYR B 1 653 ? 8.737 115.260 43.300 1.00 29.24 671 TYR B CA 1
ATOM 14642 C C . TYR B 1 653 ? 7.517 115.193 44.198 1.00 30.74 671 TYR B C 1
ATOM 14643 O O . TYR B 1 653 ? 7.634 114.956 45.403 1.00 28.30 671 TYR B O 1
ATOM 14652 N N . SER B 1 654 ? 6.351 115.437 43.623 1.00 32.07 672 SER B N 1
ATOM 14653 C CA . SER B 1 654 ? 5.102 115.197 44.330 1.00 33.15 672 SER B CA 1
ATOM 14654 C C . SER B 1 654 ? 4.805 113.713 44.194 1.00 31.95 672 SER B C 1
ATOM 14655 O O . SER B 1 654 ? 5.061 113.102 43.148 1.00 34.11 672 SER B O 1
ATOM 14658 N N . GLY B 1 655 ? 4.297 113.121 45.264 1.00 30.14 673 GLY B N 1
ATOM 14659 C CA . GLY B 1 655 ? 4.005 111.692 45.286 1.00 29.17 673 GLY B CA 1
ATOM 14660 C C . GLY B 1 655 ? 2.669 111.345 44.667 1.00 30.22 673 GLY B C 1
ATOM 14661 O O . GLY B 1 655 ? 1.969 112.202 44.129 1.00 30.68 673 GLY B O 1
ATOM 14662 N N . GLY B 1 656 ? 2.312 110.080 44.776 1.00 30.54 674 GLY B N 1
ATOM 14663 C CA . GLY B 1 656 ? 1.097 109.564 44.194 1.00 31.89 674 GLY B CA 1
ATOM 14664 C C . GLY B 1 656 ? 1.200 109.400 42.692 1.00 32.43 674 GLY B C 1
ATOM 14665 O O . GLY B 1 656 ? 0.190 109.424 42.021 1.00 32.57 674 GLY B O 1
ATOM 14666 N N . GLN B 1 657 ? 2.410 109.209 42.166 1.00 31.72 675 GLN B N 1
ATOM 14667 C CA . GLN B 1 657 ? 2.598 109.054 40.718 1.00 31.23 675 GLN B CA 1
ATOM 14668 C C . GLN B 1 657 ? 3.813 108.190 40.425 1.00 30.82 675 GLN B C 1
ATOM 14669 O O . GLN B 1 657 ? 4.683 108.014 41.281 1.00 28.56 675 GLN B O 1
ATOM 14675 N N . THR B 1 658 ? 3.848 107.634 39.219 1.00 29.31 676 THR B N 1
ATOM 14676 C CA . THR B 1 658 ? 4.996 106.884 38.759 1.00 29.96 676 THR B CA 1
ATOM 14677 C C . THR B 1 658 ? 5.839 107.861 37.969 1.00 28.97 676 THR B C 1
ATOM 14678 O O . THR B 1 658 ? 5.364 108.421 36.978 1.00 29.36 676 THR B O 1
ATOM 14682 N N . ILE B 1 659 ? 7.063 108.107 38.429 1.00 27.02 677 ILE B N 1
ATOM 14683 C CA . ILE B 1 659 ? 7.947 109.089 37.777 1.00 27.57 677 ILE B CA 1
ATOM 14684 C C . ILE B 1 659 ? 8.839 108.416 36.735 1.00 26.24 677 ILE B C 1
ATOM 14685 O O . ILE B 1 659 ? 9.126 107.226 36.814 1.00 28.26 677 ILE B O 1
ATOM 14690 N N . HIS B 1 660 ? 9.238 109.185 35.735 1.00 26.87 678 HIS B N 1
ATOM 14691 C CA . HIS B 1 660 ? 10.308 108.773 34.813 1.00 26.21 678 HIS B CA 1
ATOM 14692 C C . HIS B 1 660 ? 11.634 109.248 35.394 1.00 25.44 678 HIS B C 1
ATOM 14693 O O . HIS B 1 660 ? 11.789 110.430 35.696 1.00 26.71 678 HIS B O 1
ATOM 14700 N N . TYR B 1 661 ? 12.583 108.331 35.549 1.00 25.80 679 TYR B N 1
ATOM 14701 C CA . TYR B 1 661 ? 13.832 108.634 36.232 1.00 24.78 679 TYR B CA 1
ATOM 14702 C C . TYR B 1 661 ? 15.012 108.269 35.332 1.00 24.24 679 TYR B C 1
ATOM 14703 O O . TYR B 1 661 ? 15.295 107.089 35.132 1.00 25.16 679 TYR B O 1
ATOM 14712 N N . PRO B 1 662 ? 15.687 109.280 34.764 1.00 24.48 680 PRO B N 1
ATOM 14713 C CA . PRO B 1 662 ? 16.802 108.941 33.868 1.00 24.36 680 PRO B CA 1
ATOM 14714 C C . PRO B 1 662 ? 17.997 108.399 34.632 1.00 24.66 680 PRO B C 1
ATOM 14715 O O . PRO B 1 662 ? 18.292 108.888 35.714 1.00 24.13 680 PRO B O 1
ATOM 14719 N N . VAL B 1 663 ? 18.673 107.404 34.075 1.00 26.09 681 VAL B N 1
ATOM 14720 C CA . VAL B 1 663 ? 19.920 106.908 34.664 1.00 27.13 681 VAL B CA 1
ATOM 14721 C C . VAL B 1 663 ? 20.997 106.778 33.605 1.00 25.54 681 VAL B C 1
ATOM 14722 O O . VAL B 1 663 ? 20.719 106.560 32.417 1.00 24.39 681 VAL B O 1
ATOM 14726 N N . ASN B 1 664 ? 22.230 106.941 34.050 1.00 24.51 682 ASN B N 1
ATOM 14727 C CA . ASN B 1 664 ? 23.368 106.906 33.142 1.00 25.58 682 ASN B CA 1
ATOM 14728 C C . ASN B 1 664 ? 23.883 105.463 33.041 1.00 24.92 682 ASN B C 1
ATOM 14729 O O . ASN B 1 664 ? 24.595 104.970 33.921 1.00 24.37 682 ASN B O 1
ATOM 14734 N N . ALA B 1 665 ? 23.521 104.794 31.947 1.00 24.36 683 ALA B N 1
ATOM 14735 C CA . ALA B 1 665 ? 23.952 103.420 31.696 1.00 23.73 683 ALA B CA 1
ATOM 14736 C C . ALA B 1 665 ? 25.441 103.294 31.385 1.00 25.03 683 ALA B C 1
ATOM 14737 O O . ALA B 1 665 ? 25.982 102.187 31.427 1.00 25.00 683 ALA B O 1
ATOM 14739 N N . ASP B 1 666 ? 26.090 104.408 31.045 1.00 25.31 684 ASP B N 1
ATOM 14740 C CA . ASP B 1 666 ? 27.521 104.408 30.802 1.00 26.09 684 ASP B CA 1
ATOM 14741 C C . ASP B 1 666 ? 28.333 104.382 32.104 1.00 25.53 684 ASP B C 1
ATOM 14742 O O . ASP B 1 666 ? 29.342 103.701 32.194 1.00 26.63 684 ASP B O 1
ATOM 14747 N N . THR B 1 667 ? 27.897 105.106 33.127 1.00 24.59 685 THR B N 1
ATOM 14748 C CA . THR B 1 667 ? 28.696 105.211 34.347 1.00 25.67 685 THR B CA 1
ATOM 14749 C C . THR B 1 667 ? 28.332 104.225 35.459 1.00 25.49 685 THR B C 1
ATOM 14750 O O . THR B 1 667 ? 29.172 103.950 36.307 1.00 24.52 685 THR B O 1
ATOM 14754 N N . TRP B 1 668 ? 27.088 103.722 35.463 1.00 23.99 686 TRP B N 1
ATOM 14755 C CA . TRP B 1 668 ? 26.548 102.912 36.575 1.00 24.37 686 TRP B CA 1
ATOM 14756 C C . TRP B 1 668 ? 26.651 103.545 37.976 1.00 24.36 686 TRP B C 1
ATOM 14757 O O . TRP B 1 668 ? 26.708 102.821 39.003 1.00 25.60 686 TRP B O 1
ATOM 14768 N N . THR B 1 669 ? 26.653 104.874 38.032 1.00 24.01 687 THR B N 1
ATOM 14769 C CA . THR B 1 669 ? 26.833 105.593 39.292 1.00 23.41 687 THR B CA 1
ATOM 14770 C C . THR B 1 669 ? 25.510 105.861 40.017 1.00 23.44 687 THR B C 1
ATOM 14771 O O . THR B 1 669 ? 25.537 106.241 41.184 1.00 22.82 687 THR B O 1
ATOM 14775 N N . ASP B 1 670 ? 24.368 105.640 39.367 1.00 23.21 688 ASP B N 1
ATOM 14776 C CA . ASP B 1 670 ? 23.071 105.965 39.981 1.00 24.30 688 ASP B CA 1
ATOM 14777 C C . ASP B 1 670 ? 22.516 104.852 40.874 1.00 24.10 688 ASP B C 1
ATOM 14778 O O . ASP B 1 670 ? 22.463 103.693 40.464 1.00 24.14 688 ASP B O 1
ATOM 14783 N N . VAL B 1 671 ? 22.110 105.229 42.087 1.00 23.67 689 VAL B N 1
ATOM 14784 C CA . VAL B 1 671 ? 21.269 104.404 42.954 1.00 23.84 689 VAL B CA 1
ATOM 14785 C C . VAL B 1 671 ? 20.052 105.268 43.296 1.00 23.42 689 VAL B C 1
ATOM 14786 O O . VAL B 1 671 ? 20.155 106.180 44.116 1.00 24.62 689 VAL B O 1
ATOM 14790 N N . PRO B 1 672 ? 18.917 105.047 42.608 1.00 22.73 690 PRO B N 1
ATOM 14791 C CA . PRO B 1 672 ? 17.778 105.942 42.794 1.00 22.39 690 PRO B CA 1
ATOM 14792 C C . PRO B 1 672 ? 17.292 105.885 44.237 1.00 23.67 690 PRO B C 1
ATOM 14793 O O . PRO B 1 672 ? 16.848 104.821 44.701 1.00 24.38 690 PRO B O 1
ATOM 14797 N N . LEU B 1 673 ? 17.446 107.005 44.939 1.00 22.71 691 LEU B N 1
ATOM 14798 C CA . LEU B 1 673 ? 17.196 107.096 46.386 1.00 23.74 691 LEU B CA 1
ATOM 14799 C C . LEU B 1 673 ? 16.478 108.406 46.665 1.00 23.93 691 LEU B C 1
ATOM 14800 O O . LEU B 1 673 ? 16.895 109.468 46.177 1.00 22.37 691 LEU B O 1
ATOM 14805 N N . PHE B 1 674 ? 15.386 108.322 47.435 1.00 22.32 692 PHE B N 1
ATOM 14806 C CA . PHE B 1 674 ? 14.515 109.462 47.689 1.00 23.83 692 PHE B CA 1
ATOM 14807 C C . PHE B 1 674 ? 14.249 109.649 49.165 1.00 24.32 692 PHE B C 1
ATOM 14808 O O . PHE B 1 674 ? 13.885 108.705 49.858 1.00 24.95 692 PHE B O 1
ATOM 14816 N N . VAL B 1 675 ? 14.384 110.898 49.600 1.00 24.92 693 VAL B N 1
ATOM 14817 C CA . VAL B 1 675 ? 14.137 111.304 50.953 1.00 25.29 693 VAL B CA 1
ATOM 14818 C C . VAL B 1 675 ? 12.646 111.630 51.115 1.00 25.54 693 VAL B C 1
ATOM 14819 O O . VAL B 1 675 ? 12.099 112.438 50.368 1.00 25.24 693 VAL B O 1
ATOM 14823 N N . LYS B 1 676 ? 12.008 110.998 52.098 1.00 25.99 694 LYS B N 1
ATOM 14824 C CA . LYS B 1 676 ? 10.607 111.254 52.434 1.00 27.21 694 LYS B CA 1
ATOM 14825 C C . LYS B 1 676 ? 10.549 112.566 53.222 1.00 27.13 694 LYS B C 1
ATOM 14826 O O . LYS B 1 676 ? 11.201 112.689 54.257 1.00 24.63 694 LYS B O 1
ATOM 14832 N N . GLN B 1 677 ? 9.761 113.538 52.773 1.00 28.66 695 GLN B N 1
ATOM 14833 C CA . GLN B 1 677 ? 9.684 114.817 53.514 1.00 30.07 695 GLN B CA 1
ATOM 14834 C C . GLN B 1 677 ? 9.232 114.567 54.956 1.00 28.84 695 GLN B C 1
ATOM 14835 O O . GLN B 1 677 ? 8.394 113.708 55.214 1.00 26.58 695 GLN B O 1
ATOM 14841 N N . GLY B 1 678 ? 9.857 115.276 55.895 1.00 28.21 696 GLY B N 1
ATOM 14842 C CA . GLY B 1 678 ? 9.755 114.956 57.321 1.00 27.52 696 GLY B CA 1
ATOM 14843 C C . GLY B 1 678 ? 10.973 114.204 57.842 1.00 26.50 696 GLY B C 1
ATOM 14844 O O . GLY B 1 678 ? 11.132 114.038 59.055 1.00 27.17 696 GLY B O 1
ATOM 14845 N N . ALA B 1 679 ? 11.851 113.773 56.937 1.00 24.77 697 ALA B N 1
ATOM 14846 C CA . ALA B 1 679 ? 12.988 112.926 57.290 1.00 24.94 697 ALA B CA 1
ATOM 14847 C C . ALA B 1 679 ? 13.900 113.585 58.309 1.00 23.91 697 ALA B C 1
ATOM 14848 O O . ALA B 1 679 ? 14.171 114.793 58.230 1.00 24.53 697 ALA B O 1
ATOM 14850 N N . ILE B 1 680 ? 14.349 112.768 59.256 1.00 24.33 698 ILE B N 1
ATOM 14851 C CA . ILE B 1 680 ? 15.370 113.115 60.225 1.00 24.93 698 ILE B CA 1
ATOM 14852 C C . ILE B 1 680 ? 16.358 111.947 60.193 1.00 26.04 698 ILE B C 1
ATOM 14853 O O . ILE B 1 680 ? 16.021 110.837 60.637 1.00 27.41 698 ILE B O 1
ATOM 14858 N N . ILE B 1 681 ? 17.554 112.180 59.634 1.00 25.93 699 ILE B N 1
ATOM 14859 C CA . ILE B 1 681 ? 18.473 111.104 59.280 1.00 26.34 699 ILE B CA 1
ATOM 14860 C C . ILE B 1 681 ? 19.839 111.323 59.929 1.00 26.61 699 ILE B C 1
ATOM 14861 O O . ILE B 1 681 ? 20.663 112.061 59.412 1.00 27.22 699 ILE B O 1
ATOM 14866 N N . PRO B 1 682 ? 20.083 110.670 61.074 1.00 27.36 700 PRO B N 1
ATOM 14867 C CA . PRO B 1 682 ? 21.428 110.734 61.639 1.00 27.56 700 PRO B CA 1
ATOM 14868 C C . PRO B 1 682 ? 22.469 110.065 60.736 1.00 27.65 700 PRO B C 1
ATOM 14869 O O . PRO B 1 682 ? 22.185 109.029 60.125 1.00 28.72 700 PRO B O 1
ATOM 14873 N N . ASN B 1 683 ? 23.645 110.664 60.620 1.00 26.09 701 ASN B N 1
ATOM 14874 C CA . ASN B 1 683 ? 24.712 110.080 59.823 1.00 25.63 701 ASN B CA 1
ATOM 14875 C C . ASN B 1 683 ? 26.075 110.526 60.317 1.00 26.84 701 ASN B C 1
ATOM 14876 O O . ASN B 1 683 ? 26.186 111.454 61.126 1.00 26.87 701 ASN B O 1
ATOM 14881 N N . GLN B 1 684 ? 27.112 109.848 59.848 1.00 26.41 702 GLN B N 1
ATOM 14882 C CA . GLN B 1 684 ? 28.462 110.104 60.345 1.00 26.41 702 GLN B CA 1
ATOM 14883 C C . GLN B 1 684 ? 29.500 109.930 59.268 1.00 26.06 702 GLN B C 1
ATOM 14884 O O . GLN B 1 684 ? 29.204 109.437 58.169 1.00 25.46 702 GLN B O 1
ATOM 14890 N N . GLN B 1 685 ? 30.727 110.324 59.611 1.00 26.14 703 GLN B N 1
ATOM 14891 C CA . GLN B 1 685 ? 31.917 110.035 58.809 1.00 27.90 703 GLN B CA 1
ATOM 14892 C C . GLN B 1 685 ? 32.004 108.543 58.475 1.00 27.62 703 GLN B C 1
ATOM 14893 O O . GLN B 1 685 ? 31.585 107.695 59.272 1.00 26.67 703 GLN B O 1
ATOM 14899 N N . VAL B 1 686 ? 32.555 108.236 57.305 1.00 25.60 704 VAL B N 1
ATOM 14900 C CA . VAL B 1 686 ? 32.702 106.864 56.861 1.00 27.06 704 VAL B CA 1
ATOM 14901 C C . VAL B 1 686 ? 33.894 106.229 57.583 1.00 27.68 704 VAL B C 1
ATOM 14902 O O . VAL B 1 686 ? 34.992 106.767 57.578 1.00 26.45 704 VAL B O 1
ATOM 14906 N N . LEU B 1 687 ? 33.649 105.079 58.192 1.00 27.80 705 LEU B N 1
ATOM 14907 C CA . LEU B 1 687 ? 34.690 104.275 58.832 1.00 27.88 705 LEU B CA 1
ATOM 14908 C C . LEU B 1 687 ? 34.912 103.021 58.012 1.00 27.57 705 LEU B C 1
ATOM 14909 O O . LEU B 1 687 ? 34.001 102.580 57.301 1.00 28.44 705 LEU B O 1
ATOM 14914 N N . ASP B 1 688 ? 36.109 102.439 58.119 1.00 25.94 706 ASP B N 1
ATOM 14915 C CA . ASP B 1 688 ? 36.405 101.166 57.454 1.00 27.18 706 ASP B CA 1
ATOM 14916 C C . ASP B 1 688 ? 35.657 99.983 58.056 1.00 26.67 706 ASP B C 1
ATOM 14917 O O . ASP B 1 688 ? 35.435 98.991 57.368 1.00 25.58 706 ASP B O 1
ATOM 14922 N N . TYR B 1 689 ? 35.314 100.100 59.342 1.00 25.75 707 TYR B N 1
ATOM 14923 C CA . TYR B 1 689 ? 34.583 99.094 60.086 1.00 27.34 707 TYR B CA 1
ATOM 14924 C C . TYR B 1 689 ? 33.960 99.779 61.301 1.00 27.78 707 TYR B C 1
ATOM 14925 O O . TYR B 1 689 ? 34.387 100.876 61.686 1.00 28.83 707 TYR B O 1
ATOM 14934 N N . VAL B 1 690 ? 32.956 99.153 61.904 1.00 27.81 708 VAL B N 1
ATOM 14935 C CA . VAL B 1 690 ? 31.989 99.895 62.720 1.00 28.92 708 VAL B CA 1
ATOM 14936 C C . VAL B 1 690 ? 32.551 100.531 63.993 1.00 31.39 708 VAL B C 1
ATOM 14937 O O . VAL B 1 690 ? 31.980 101.511 64.486 1.00 33.27 708 VAL B O 1
ATOM 14941 N N . ASP B 1 691 ? 33.630 99.965 64.529 1.00 33.46 709 ASP B N 1
ATOM 14942 C CA . ASP B 1 691 ? 34.224 100.498 65.764 1.00 35.51 709 ASP B CA 1
ATOM 14943 C C . ASP B 1 691 ? 35.677 100.922 65.558 1.00 33.99 709 ASP B C 1
ATOM 14944 O O . ASP B 1 691 ? 36.480 100.861 66.481 1.00 34.71 709 ASP B O 1
ATOM 14949 N N . GLN B 1 692 ? 36.001 101.385 64.351 1.00 31.39 710 GLN B N 1
ATOM 14950 C CA . GLN B 1 692 ? 37.354 101.809 64.030 1.00 31.87 710 GLN B CA 1
ATOM 14951 C C . GLN B 1 692 ? 37.791 102.983 64.890 1.00 33.16 710 GLN B C 1
ATOM 14952 O O . GLN B 1 692 ? 38.954 103.075 65.257 1.00 32.35 710 GLN B O 1
ATOM 14958 N N . GLN B 1 693 ? 36.867 103.888 65.179 1.00 34.93 711 GLN B N 1
ATOM 14959 C CA . GLN B 1 693 ? 37.124 104.956 66.123 1.00 37.63 711 GLN B CA 1
ATOM 14960 C C . GLN B 1 693 ? 35.838 105.429 66.736 1.00 38.86 711 GLN B C 1
ATOM 14961 O O . GLN B 1 693 ? 34.738 105.088 66.272 1.00 38.43 711 GLN B O 1
ATOM 14967 N N . SER B 1 694 ? 35.995 106.194 67.806 1.00 36.06 712 SER B N 1
ATOM 14968 C CA . SER B 1 694 ? 34.880 106.818 68.486 1.00 37.12 712 SER B CA 1
ATOM 14969 C C . SER B 1 694 ? 34.364 107.977 67.633 1.00 33.52 712 SER B C 1
ATOM 14970 O O . SER B 1 694 ? 35.152 108.744 67.097 1.00 33.50 712 SER B O 1
ATOM 14973 N N . VAL B 1 695 ? 33.054 108.060 67.446 1.00 32.03 713 VAL B N 1
ATOM 14974 C CA . VAL B 1 695 ? 32.472 109.106 66.621 1.00 32.53 713 VAL B CA 1
ATOM 14975 C C . VAL B 1 695 ? 31.863 110.127 67.581 1.00 31.67 713 VAL B C 1
ATOM 14976 O O . VAL B 1 695 ? 30.913 109.812 68.315 1.00 33.44 713 VAL B O 1
ATOM 14980 N N . THR B 1 696 ? 32.433 111.330 67.576 1.00 31.01 714 THR B N 1
ATOM 14981 C CA . THR B 1 696 ? 32.056 112.386 68.520 1.00 33.29 714 THR B CA 1
ATOM 14982 C C . THR B 1 696 ? 31.129 113.445 67.924 1.00 32.12 714 THR B C 1
ATOM 14983 O O . THR B 1 696 ? 30.463 114.153 68.684 1.00 32.14 714 THR B O 1
ATOM 14987 N N . THR B 1 697 ? 31.089 113.562 66.592 1.00 30.24 715 THR B N 1
ATOM 14988 C CA . THR B 1 697 ? 30.090 114.386 65.930 1.00 30.78 715 THR B CA 1
ATOM 14989 C C . THR B 1 697 ? 29.201 113.507 65.049 1.00 28.65 715 THR B C 1
ATOM 14990 O O . THR B 1 697 ? 29.709 112.761 64.225 1.00 27.51 715 THR B O 1
ATOM 14994 N N . VAL B 1 698 ? 27.892 113.626 65.247 1.00 27.49 716 VAL B N 1
ATOM 14995 C CA . VAL B 1 698 ? 26.875 112.965 64.439 1.00 29.15 716 VAL B CA 1
ATOM 14996 C C . VAL B 1 698 ? 26.077 114.052 63.699 1.00 28.81 716 VAL B C 1
ATOM 14997 O O . VAL B 1 698 ? 25.503 114.959 64.322 1.00 28.96 716 VAL B O 1
ATOM 15001 N N . ASN B 1 699 ? 26.035 113.961 62.376 1.00 26.86 717 ASN B N 1
ATOM 15002 C CA . ASN B 1 699 ? 25.202 114.854 61.578 1.00 26.65 717 ASN B CA 1
ATOM 15003 C C . ASN B 1 699 ? 23.771 114.385 61.634 1.00 26.28 717 ASN B C 1
ATOM 15004 O O . ASN B 1 699 ? 23.522 113.188 61.747 1.00 27.11 717 ASN B O 1
ATOM 15009 N N . VAL B 1 700 ? 22.827 115.323 61.580 1.00 26.80 718 VAL B N 1
ATOM 15010 C CA . VAL B 1 700 ? 21.406 114.997 61.505 1.00 26.21 718 VAL B CA 1
ATOM 15011 C C . VAL B 1 700 ? 20.798 115.808 60.363 1.00 27.24 718 VAL B C 1
ATOM 15012 O O . VAL B 1 700 ? 20.573 117.020 60.490 1.00 25.56 718 VAL B O 1
ATOM 15016 N N . ASP B 1 701 ? 20.548 115.139 59.241 1.00 26.94 719 ASP B N 1
ATOM 15017 C CA . ASP B 1 701 ? 19.939 115.806 58.089 1.00 27.31 719 ASP B CA 1
ATOM 15018 C C . ASP B 1 701 ? 18.433 115.843 58.282 1.00 25.80 719 ASP B C 1
ATOM 15019 O O . ASP B 1 701 ? 17.808 114.807 58.522 1.00 25.27 719 ASP B O 1
ATOM 15024 N N . ILE B 1 702 ? 17.875 117.050 58.233 1.00 25.77 720 ILE B N 1
ATOM 15025 C CA . ILE B 1 702 ? 16.459 117.293 58.521 1.00 25.40 720 ILE B CA 1
ATOM 15026 C C . ILE B 1 702 ? 15.759 117.960 57.340 1.00 25.78 720 ILE B C 1
ATOM 15027 O O . ILE B 1 702 ? 16.206 118.989 56.846 1.00 25.93 720 ILE B O 1
ATOM 15032 N N . PHE B 1 703 ? 14.665 117.343 56.890 1.00 26.72 721 PHE B N 1
ATOM 15033 C CA . PHE B 1 703 ? 13.880 117.817 55.768 1.00 27.83 721 PHE B CA 1
ATOM 15034 C C . PHE B 1 703 ? 12.481 118.073 56.325 1.00 28.67 721 PHE B C 1
ATOM 15035 O O . PHE B 1 703 ? 11.638 117.187 56.265 1.00 27.78 721 PHE B O 1
ATOM 15043 N N . PRO B 1 704 ? 12.255 119.274 56.896 1.00 28.93 722 PRO B N 1
ATOM 15044 C CA . PRO B 1 704 ? 11.048 119.549 57.699 1.00 30.19 722 PRO B CA 1
ATOM 15045 C C . PRO B 1 704 ? 9.747 119.411 56.903 1.00 29.76 722 PRO B C 1
ATOM 15046 O O . PRO B 1 704 ? 9.676 119.802 55.743 1.00 29.64 722 PRO B O 1
ATOM 15050 N N . SER B 1 705 ? 8.747 118.837 57.547 1.00 30.46 723 SER B N 1
ATOM 15051 C CA . SER B 1 705 ? 7.398 118.742 57.027 1.00 31.34 723 SER B CA 1
ATOM 15052 C C . SER B 1 705 ? 6.511 119.672 57.850 1.00 31.68 723 SER B C 1
ATOM 15053 O O . SER B 1 705 ? 6.874 120.031 58.971 1.00 29.55 723 SER B O 1
ATOM 15056 N N . ALA B 1 706 ? 5.339 120.023 57.319 1.00 31.63 724 ALA B N 1
ATOM 15057 C CA . ALA B 1 706 ? 4.343 120.790 58.078 1.00 33.06 724 ALA B CA 1
ATOM 15058 C C . ALA B 1 706 ? 3.816 120.051 59.306 1.00 34.38 724 ALA B C 1
ATOM 15059 O O . ALA B 1 706 ? 3.323 120.700 60.212 1.00 37.63 724 ALA B O 1
ATOM 15061 N N . SER B 1 707 ? 3.891 118.718 59.338 1.00 34.10 725 SER B N 1
ATOM 15062 C CA . SER B 1 707 ? 3.547 117.955 60.549 1.00 36.14 725 SER B CA 1
ATOM 15063 C C . SER B 1 707 ? 4.823 117.663 61.304 1.00 36.33 725 SER B C 1
ATOM 15064 O O . SER B 1 707 ? 5.874 117.480 60.689 1.00 36.06 725 SER B O 1
ATOM 15067 N N . GLU B 1 708 ? 4.744 117.625 62.633 1.00 34.92 726 GLU B N 1
ATOM 15068 C CA . GLU B 1 708 ? 5.898 117.226 63.426 1.00 34.24 726 GLU B CA 1
ATOM 15069 C C . GLU B 1 708 ? 6.317 115.797 63.081 1.00 30.61 726 GLU B C 1
ATOM 15070 O O . GLU B 1 708 ? 5.474 114.926 62.971 1.00 27.99 726 GLU B O 1
ATOM 15076 N N . THR B 1 709 ? 7.623 115.583 62.907 1.00 27.51 727 THR B N 1
ATOM 15077 C CA . THR B 1 709 ? 8.199 114.257 62.760 1.00 27.53 727 THR B CA 1
ATOM 15078 C C . THR B 1 709 ? 9.304 114.098 63.794 1.00 28.55 727 THR B C 1
ATOM 15079 O O . THR B 1 709 ? 9.789 115.085 64.348 1.00 27.19 727 THR B O 1
ATOM 15083 N N . SER B 1 710 ? 9.692 112.862 64.063 1.00 27.73 728 SER B N 1
ATOM 15084 C CA . SER B 1 710 ? 10.740 112.605 65.048 1.00 30.52 728 SER B CA 1
ATOM 15085 C C . SER B 1 710 ? 11.520 111.329 64.752 1.00 30.54 728 SER B C 1
ATOM 15086 O O . SER B 1 710 ? 11.045 110.441 64.034 1.00 32.00 728 SER B O 1
ATOM 15089 N N . PHE B 1 711 ? 12.725 111.277 65.302 1.00 28.71 729 PHE B N 1
ATOM 15090 C CA . PHE B 1 711 ? 13.633 110.135 65.191 1.00 30.11 729 PHE B CA 1
ATOM 15091 C C . PHE B 1 711 ? 14.345 110.079 66.531 1.00 31.01 729 PHE B C 1
ATOM 15092 O O . PHE B 1 711 ? 14.807 111.116 67.021 1.00 32.15 729 PHE B O 1
ATOM 15100 N N . THR B 1 712 ? 14.419 108.893 67.125 1.00 30.60 730 THR B N 1
ATOM 15101 C CA . THR B 1 712 ? 15.124 108.717 68.392 1.00 30.78 730 THR B CA 1
ATOM 15102 C C . THR B 1 712 ? 16.507 108.139 68.140 1.00 28.85 730 THR B C 1
ATOM 15103 O O . THR B 1 712 ? 16.659 106.972 67.789 1.00 29.16 730 THR B O 1
ATOM 15107 N N . TYR B 1 713 ? 17.511 108.987 68.314 1.00 27.58 731 TYR B N 1
ATOM 15108 C CA . TYR B 1 713 ? 18.904 108.605 68.176 1.00 28.39 731 TYR B CA 1
ATOM 15109 C C . TYR B 1 713 ? 19.218 107.641 69.317 1.00 29.11 731 TYR B C 1
ATOM 15110 O O . TYR B 1 713 ? 18.758 107.863 70.428 1.00 29.12 731 TYR B O 1
ATOM 15119 N N . TYR B 1 714 ? 20.017 106.611 69.035 1.00 28.88 732 TYR B N 1
ATOM 15120 C CA . TYR B 1 714 ? 20.300 105.510 69.969 1.00 29.69 732 TYR B CA 1
ATOM 15121 C C . TYR B 1 714 ? 21.765 105.099 69.906 1.00 31.86 732 TYR B C 1
ATOM 15122 O O . TYR B 1 714 ? 22.305 104.949 68.807 1.00 29.45 732 TYR B O 1
ATOM 15131 N N . GLU B 1 715 ? 22.387 104.904 71.080 1.00 30.30 733 GLU B N 1
ATOM 15132 C CA . GLU B 1 715 ? 23.716 104.294 71.201 1.00 30.11 733 GLU B CA 1
ATOM 15133 C C . GLU B 1 715 ? 23.692 103.262 72.332 1.00 29.63 733 GLU B C 1
ATOM 15134 O O . GLU B 1 715 ? 22.902 103.371 73.268 1.00 29.44 733 GLU B O 1
ATOM 15140 N N . ASP B 1 716 ? 24.576 102.276 72.223 1.00 29.42 734 ASP B N 1
ATOM 15141 C CA . ASP B 1 716 ? 24.901 101.344 73.310 1.00 28.99 734 ASP B CA 1
ATOM 15142 C C . ASP B 1 716 ? 26.285 100.762 73.017 1.00 29.28 734 ASP B C 1
ATOM 15143 O O . ASP B 1 716 ? 26.937 101.248 72.097 1.00 27.96 734 ASP B O 1
ATOM 15148 N N . ASP B 1 717 ? 26.745 99.736 73.742 1.00 28.90 735 ASP B N 1
ATOM 15149 C CA . ASP B 1 717 ? 28.101 99.223 73.489 1.00 30.24 735 ASP B CA 1
ATOM 15150 C C . ASP B 1 717 ? 28.274 98.474 72.153 1.00 30.17 735 ASP B C 1
ATOM 15151 O O . ASP B 1 717 ? 29.401 98.222 71.740 1.00 28.14 735 ASP B O 1
ATOM 15156 N N . GLY B 1 718 ? 27.176 98.121 71.492 1.00 29.77 736 GLY B N 1
ATOM 15157 C CA . GLY B 1 718 ? 27.246 97.440 70.196 1.00 29.96 736 GLY B CA 1
ATOM 15158 C C . GLY B 1 718 ? 27.677 95.979 70.221 1.00 30.15 736 GLY B C 1
ATOM 15159 O O . GLY B 1 718 ? 27.869 95.373 69.152 1.00 29.38 736 GLY B O 1
ATOM 15160 N N . SER B 1 719 ? 27.823 95.400 71.417 1.00 27.99 737 SER B N 1
ATOM 15161 C CA . SER B 1 719 ? 28.504 94.122 71.556 1.00 29.83 737 SER B CA 1
ATOM 15162 C C . SER B 1 719 ? 28.020 93.156 72.648 1.00 28.52 737 SER B C 1
ATOM 15163 O O . SER B 1 719 ? 28.332 91.973 72.567 1.00 28.85 737 SER B O 1
ATOM 15166 N N . SER B 1 720 ? 27.280 93.631 73.649 1.00 28.45 738 SER B N 1
ATOM 15167 C CA . SER B 1 720 ? 26.783 92.786 74.749 1.00 28.16 738 SER B CA 1
ATOM 15168 C C . SER B 1 720 ? 25.282 92.922 74.852 1.00 27.57 738 SER B C 1
ATOM 15169 O O . SER B 1 720 ? 24.678 93.747 74.160 1.00 27.29 738 SER B O 1
ATOM 15172 N N . TYR B 1 721 ? 24.687 92.144 75.755 1.00 28.26 739 TYR B N 1
ATOM 15173 C CA . TYR B 1 721 ? 23.276 92.295 76.098 1.00 30.04 739 TYR B CA 1
ATOM 15174 C C . TYR B 1 721 ? 23.001 93.256 77.284 1.00 30.02 739 TYR B C 1
ATOM 15175 O O . TYR B 1 721 ? 21.900 93.248 77.826 1.00 29.84 739 TYR B O 1
ATOM 15184 N N . ASP B 1 722 ? 23.968 94.114 77.627 1.00 32.93 740 ASP B N 1
ATOM 15185 C CA . ASP B 1 722 ? 23.780 95.188 78.651 1.00 32.33 740 ASP B CA 1
ATOM 15186 C C . ASP B 1 722 ? 22.573 96.071 78.386 1.00 32.63 740 ASP B C 1
ATOM 15187 O O . ASP B 1 722 ? 21.921 96.517 79.344 1.00 31.75 740 ASP B O 1
ATOM 15192 N N . TYR B 1 723 ? 22.227 96.285 77.108 1.00 31.34 741 TYR B N 1
ATOM 15193 C CA . TYR B 1 723 ? 21.032 97.058 76.770 1.00 30.34 741 TYR B CA 1
ATOM 15194 C C . TYR B 1 723 ? 19.753 96.491 77.369 1.00 31.56 741 TYR B C 1
ATOM 15195 O O . TYR B 1 723 ? 18.804 97.249 77.622 1.00 31.32 741 TYR B O 1
ATOM 15204 N N . GLU B 1 724 ? 19.697 95.176 77.582 1.00 33.14 742 GLU B N 1
ATOM 15205 C CA . GLU B 1 724 ? 18.502 94.564 78.191 1.00 34.51 742 GLU B CA 1
ATOM 15206 C C . GLU B 1 724 ? 18.187 95.067 79.607 1.00 35.64 742 GLU B C 1
ATOM 15207 O O . GLU B 1 724 ? 17.026 95.078 80.001 1.00 34.61 742 GLU B O 1
ATOM 15213 N N . SER B 1 725 ? 19.207 95.487 80.349 1.00 38.68 743 SER B N 1
ATOM 15214 C CA . SER B 1 725 ? 19.021 96.053 81.692 1.00 41.75 743 SER B CA 1
ATOM 15215 C C . SER B 1 725 ? 19.234 97.581 81.730 1.00 43.76 743 SER B C 1
ATOM 15216 O O . SER B 1 725 ? 19.662 98.127 82.745 1.00 46.23 743 SER B O 1
ATOM 15219 N N . GLY B 1 726 ? 18.916 98.262 80.620 1.00 42.41 744 GLY B N 1
ATOM 15220 C CA . GLY B 1 726 ? 18.914 99.726 80.547 1.00 40.04 744 GLY B CA 1
ATOM 15221 C C . GLY B 1 726 ? 20.212 100.417 80.175 1.00 38.83 744 GLY B C 1
ATOM 15222 O O . GLY B 1 726 ? 20.264 101.650 80.145 1.00 39.00 744 GLY B O 1
ATOM 15223 N N . SER B 1 727 ? 21.260 99.657 79.865 1.00 38.50 745 SER B N 1
ATOM 15224 C CA . SER B 1 727 ? 22.536 100.251 79.495 1.00 37.36 745 SER B CA 1
ATOM 15225 C C . SER B 1 727 ? 22.549 100.610 78.010 1.00 36.28 745 SER B C 1
ATOM 15226 O O . SER B 1 727 ? 23.156 99.936 77.162 1.00 34.73 745 SER B O 1
ATOM 15229 N N . SER B 1 728 ? 21.853 101.696 77.730 1.00 34.54 746 SER B N 1
ATOM 15230 C CA . SER B 1 728 ? 21.808 102.297 76.424 1.00 33.55 746 SER B CA 1
ATOM 15231 C C . SER B 1 728 ? 21.578 103.799 76.584 1.00 34.81 746 SER B C 1
ATOM 15232 O O . SER B 1 728 ? 21.405 104.301 77.706 1.00 32.94 746 SER B O 1
ATOM 15235 N N . PHE B 1 729 ? 21.629 104.511 75.467 1.00 33.53 747 PHE B N 1
ATOM 15236 C CA . PHE B 1 729 ? 21.462 105.956 75.448 1.00 32.88 747 PHE B CA 1
ATOM 15237 C C . PHE B 1 729 ? 20.487 106.285 74.333 1.00 33.90 747 PHE B C 1
ATOM 15238 O O . PHE B 1 729 ? 20.648 105.783 73.216 1.00 32.52 747 PHE B O 1
ATOM 15246 N N . GLU B 1 730 ? 19.498 107.128 74.619 1.00 33.90 748 GLU B N 1
ATOM 15247 C CA . GLU B 1 730 ? 18.663 107.674 73.559 1.00 35.43 748 GLU B CA 1
ATOM 15248 C C . GLU B 1 730 ? 18.352 109.148 73.713 1.00 34.87 748 GLU B C 1
ATOM 15249 O O . GLU B 1 730 ? 18.386 109.720 74.821 1.00 31.46 748 GLU B O 1
ATOM 15255 N N . GLN B 1 731 ? 18.024 109.759 72.581 1.00 31.87 749 GLN B N 1
ATOM 15256 C CA . GLN B 1 731 ? 17.732 111.175 72.544 1.00 32.42 749 GLN B CA 1
ATOM 15257 C C . GLN B 1 731 ? 16.787 111.430 71.384 1.00 32.05 749 GLN B C 1
ATOM 15258 O O . GLN B 1 731 ? 17.147 111.174 70.236 1.00 30.10 749 GLN B O 1
ATOM 15264 N N . ARG B 1 732 ? 15.575 111.882 71.699 1.00 33.23 750 ARG B N 1
ATOM 15265 C CA . ARG B 1 732 ? 14.523 112.117 70.704 1.00 33.16 750 ARG B CA 1
ATOM 15266 C C . ARG B 1 732 ? 14.763 113.457 69.986 1.00 34.26 750 ARG B C 1
ATOM 15267 O O . ARG B 1 732 ? 14.884 114.507 70.623 1.00 33.77 750 ARG B O 1
ATOM 15275 N N . LEU B 1 733 ? 14.875 113.393 68.662 1.00 32.17 751 LEU B N 1
ATOM 15276 C CA . LEU B 1 733 ? 15.037 114.555 67.800 1.00 32.75 751 LEU B CA 1
ATOM 15277 C C . LEU B 1 733 ? 13.707 114.744 67.076 1.00 31.23 751 LEU B C 1
ATOM 15278 O O . LEU B 1 733 ? 13.161 113.796 66.541 1.00 32.24 751 LEU B O 1
ATOM 15283 N N . ALA B 1 734 ? 13.170 115.953 67.092 1.00 30.87 752 ALA B N 1
ATOM 15284 C CA . ALA B 1 734 ? 11.890 116.239 66.461 1.00 30.21 752 ALA B CA 1
ATOM 15285 C C . ALA B 1 734 ? 11.971 117.529 65.684 1.00 30.14 752 ALA B C 1
ATOM 15286 O O . ALA B 1 734 ? 12.712 118.437 66.052 1.00 30.86 752 ALA B O 1
ATOM 15288 N N . ALA B 1 735 ? 11.190 117.624 64.622 1.00 29.41 753 ALA B N 1
ATOM 15289 C CA . ALA B 1 735 ? 11.266 118.773 63.729 1.00 29.97 753 ALA B CA 1
ATOM 15290 C C . ALA B 1 735 ? 9.897 119.119 63.176 1.00 30.47 753 ALA B C 1
ATOM 15291 O O . ALA B 1 735 ? 9.052 118.230 63.031 1.00 30.38 753 ALA B O 1
ATOM 15293 N N . GLN B 1 736 ? 9.690 120.402 62.874 1.00 30.02 754 GLN B N 1
ATOM 15294 C CA . GLN B 1 736 ? 8.472 120.878 62.218 1.00 30.70 754 GLN B CA 1
ATOM 15295 C C . GLN B 1 736 ? 8.723 122.150 61.410 1.00 31.05 754 GLN B C 1
ATOM 15296 O O . GLN B 1 736 ? 9.431 123.050 61.861 1.00 30.84 754 GLN B O 1
ATOM 15302 N N . ASP B 1 737 ? 8.149 122.205 60.207 1.00 29.99 755 ASP B N 1
ATOM 15303 C CA . ASP B 1 737 ? 8.166 123.391 59.378 1.00 32.10 755 ASP B CA 1
ATOM 15304 C C . ASP B 1 737 ? 6.947 124.239 59.768 1.00 33.58 755 ASP B C 1
ATOM 15305 O O . ASP B 1 737 ? 5.807 123.795 59.617 1.00 33.05 755 ASP B O 1
ATOM 15310 N N . LEU B 1 738 ? 7.194 125.440 60.279 1.00 36.12 756 LEU B N 1
ATOM 15311 C CA . LEU B 1 738 ? 6.126 126.326 60.763 1.00 37.69 756 LEU B CA 1
ATOM 15312 C C . LEU B 1 738 ? 5.901 127.419 59.720 1.00 39.04 756 LEU B C 1
ATOM 15313 O O . LEU B 1 738 ? 6.535 127.401 58.657 1.00 36.86 756 LEU B O 1
ATOM 15318 N N . SER B 1 739 ? 5.016 128.375 60.010 1.00 42.26 757 SER B N 1
ATOM 15319 C CA . SER B 1 739 ? 4.651 129.407 59.025 1.00 45.19 757 SER B CA 1
ATOM 15320 C C . SER B 1 739 ? 5.841 130.216 58.511 1.00 43.87 757 SER B C 1
ATOM 15321 O O . SER B 1 739 ? 5.963 130.428 57.306 1.00 43.83 757 SER B O 1
ATOM 15324 N N . SER B 1 740 ? 6.717 130.655 59.415 1.00 41.63 758 SER B N 1
ATOM 15325 C CA . SER B 1 740 ? 7.882 131.459 59.014 1.00 43.73 758 SER B CA 1
ATOM 15326 C C . SER B 1 740 ? 9.198 131.006 59.662 1.00 40.83 758 SER B C 1
ATOM 15327 O O . SER B 1 740 ? 10.177 131.756 59.699 1.00 40.34 758 SER B O 1
ATOM 15330 N N . SER B 1 741 ? 9.239 129.766 60.142 1.00 38.22 759 SER B N 1
ATOM 15331 C CA . SER B 1 741 ? 10.449 129.249 60.770 1.00 35.51 759 SER B CA 1
ATOM 15332 C C . SER B 1 741 ? 10.454 127.725 60.737 1.00 32.35 759 SER B C 1
ATOM 15333 O O . SER B 1 741 ? 9.460 127.101 60.357 1.00 32.94 759 SER B O 1
ATOM 15336 N N . VAL B 1 742 ? 11.587 127.149 61.114 1.00 30.43 760 VAL B N 1
ATOM 15337 C CA . VAL B 1 742 ? 11.677 125.725 61.403 1.00 31.00 760 VAL B CA 1
ATOM 15338 C C . VAL B 1 742 ? 12.023 125.596 62.884 1.00 30.88 760 VAL B C 1
ATOM 15339 O O . VAL B 1 742 ? 12.846 126.338 63.412 1.00 30.42 760 VAL B O 1
ATOM 15343 N N . ARG B 1 743 ? 11.372 124.651 63.541 1.00 31.98 761 ARG B N 1
ATOM 15344 C CA . ARG B 1 743 ? 11.609 124.347 64.941 1.00 33.78 761 ARG B CA 1
ATOM 15345 C C . ARG B 1 743 ? 12.125 122.913 65.027 1.00 31.11 761 ARG B C 1
ATOM 15346 O O . ARG B 1 743 ? 11.494 121.993 64.496 1.00 30.83 761 ARG B O 1
ATOM 15354 N N . VAL B 1 744 ? 13.268 122.732 65.689 1.00 29.52 762 VAL B N 1
ATOM 15355 C CA . VAL B 1 744 ? 13.861 121.420 65.921 1.00 31.40 762 VAL B CA 1
ATOM 15356 C C . VAL B 1 744 ? 14.061 121.255 67.420 1.00 33.42 762 VAL B C 1
ATOM 15357 O O . VAL B 1 744 ? 14.623 122.144 68.064 1.00 32.16 762 VAL B O 1
ATOM 15361 N N . GLU B 1 745 ? 13.570 120.149 67.973 1.00 34.76 763 GLU B N 1
ATOM 15362 C CA . GLU B 1 745 ? 13.771 119.841 69.388 1.00 38.44 763 GLU B CA 1
ATOM 15363 C C . GLU B 1 745 ? 14.749 118.690 69.555 1.00 35.45 763 GLU B C 1
ATOM 15364 O O . GLU B 1 745 ? 14.559 117.632 68.958 1.00 35.66 763 GLU B O 1
ATOM 15370 N N . VAL B 1 746 ? 15.791 118.901 70.359 1.00 33.00 764 VAL B N 1
ATOM 15371 C CA . VAL B 1 746 ? 16.668 117.828 70.811 1.00 33.18 764 VAL B CA 1
ATOM 15372 C C . VAL B 1 746 ? 16.287 117.533 72.261 1.00 34.05 764 VAL B C 1
ATOM 15373 O O . VAL B 1 746 ? 16.550 118.346 73.149 1.00 33.89 764 VAL B O 1
ATOM 15377 N N . GLY B 1 747 ? 15.651 116.388 72.485 1.00 32.27 765 GLY B N 1
ATOM 15378 C CA . GLY B 1 747 ? 15.182 115.989 73.807 1.00 33.82 765 GLY B CA 1
ATOM 15379 C C . GLY B 1 747 ? 16.324 115.757 74.768 1.00 33.68 765 GLY B C 1
ATOM 15380 O O . GLY B 1 747 ? 17.478 115.631 74.360 1.00 35.18 765 GLY B O 1
ATOM 15381 N N . ALA B 1 748 ? 16.006 115.699 76.055 1.00 35.47 766 ALA B N 1
ATOM 15382 C CA . ALA B 1 748 ? 16.999 115.366 77.062 1.00 36.38 766 ALA B CA 1
ATOM 15383 C C . ALA B 1 748 ? 17.475 113.945 76.803 1.00 36.49 766 ALA B C 1
ATOM 15384 O O . ALA B 1 748 ? 16.696 113.097 76.363 1.00 37.42 766 ALA B O 1
ATOM 15386 N N . GLY B 1 749 ? 18.747 113.684 77.077 1.00 38.82 767 GLY B N 1
ATOM 15387 C CA . GLY B 1 749 ? 19.290 112.322 76.981 1.00 41.47 767 GLY B CA 1
ATOM 15388 C C . GLY B 1 749 ? 18.623 111.407 77.997 1.00 42.64 767 GLY B C 1
ATOM 15389 O O . GLY B 1 749 ? 18.173 111.875 79.038 1.00 38.26 767 GLY B O 1
ATOM 15390 N N . SER B 1 750 ? 18.519 110.117 77.688 1.00 42.32 768 SER B N 1
ATOM 15391 C CA . SER B 1 750 ? 18.072 109.143 78.683 1.00 43.11 768 SER B CA 1
ATOM 15392 C C . SER B 1 750 ? 18.801 107.813 78.565 1.00 41.86 768 SER B C 1
ATOM 15393 O O . SER B 1 750 ? 19.333 107.467 77.506 1.00 39.85 768 SER B O 1
ATOM 15396 N N . GLY B 1 751 ? 18.810 107.077 79.674 1.00 40.44 769 GLY B N 1
ATOM 15397 C CA . GLY B 1 751 ? 19.512 105.802 79.790 1.00 39.29 769 GLY B CA 1
ATOM 15398 C C . GLY B 1 751 ? 20.860 106.019 80.445 1.00 39.92 769 GLY B C 1
ATOM 15399 O O . GLY B 1 751 ? 21.328 107.146 80.532 1.00 40.20 769 GLY B O 1
ATOM 15400 N N . SER B 1 752 ? 21.484 104.931 80.891 1.00 39.49 770 SER B N 1
ATOM 15401 C CA . SER B 1 752 ? 22.704 104.981 81.705 1.00 40.61 770 SER B CA 1
ATOM 15402 C C . SER B 1 752 ? 24.007 104.862 80.930 1.00 38.79 770 SER B C 1
ATOM 15403 O O . SER B 1 752 ? 25.078 105.059 81.499 1.00 36.71 770 SER B O 1
ATOM 15406 N N . TYR B 1 753 ? 23.945 104.515 79.647 1.00 38.03 771 TYR B N 1
ATOM 15407 C CA . TYR B 1 753 ? 25.164 104.364 78.863 1.00 35.83 771 TYR B CA 1
ATOM 15408 C C . TYR B 1 753 ? 25.707 105.749 78.500 1.00 36.30 771 TYR B C 1
ATOM 15409 O O . TYR B 1 753 ? 24.966 106.590 78.025 1.00 37.75 771 TYR B O 1
ATOM 15418 N N . THR B 1 754 ? 27.003 105.971 78.716 1.00 36.13 772 THR B N 1
ATOM 15419 C CA . THR B 1 754 ? 27.651 107.215 78.316 1.00 37.72 772 THR B CA 1
ATOM 15420 C C . THR B 1 754 ? 27.985 107.128 76.833 1.00 36.96 772 THR B C 1
ATOM 15421 O O . THR B 1 754 ? 28.861 106.349 76.454 1.00 34.73 772 THR B O 1
ATOM 15425 N N . PRO B 1 755 ? 27.294 107.922 75.991 1.00 37.17 773 PRO B N 1
ATOM 15426 C CA . PRO B 1 755 ? 27.528 107.774 74.557 1.00 37.10 773 PRO B CA 1
ATOM 15427 C C . PRO B 1 755 ? 28.810 108.457 74.107 1.00 36.64 773 PRO B C 1
ATOM 15428 O O . PRO B 1 755 ? 29.325 109.328 74.806 1.00 35.08 773 PRO B O 1
ATOM 15432 N N . ASP B 1 756 ? 29.323 108.030 72.958 1.00 33.10 774 ASP B N 1
ATOM 15433 C CA . ASP B 1 756 ? 30.466 108.664 72.334 1.00 33.98 774 ASP B CA 1
ATOM 15434 C C . ASP B 1 756 ? 30.156 110.037 71.734 1.00 32.61 774 ASP B C 1
ATOM 15435 O O . ASP B 1 756 ? 31.045 110.878 71.660 1.00 33.13 774 ASP B O 1
ATOM 15440 N N . VAL B 1 757 ? 28.937 110.241 71.244 1.00 30.99 775 VAL B N 1
ATOM 15441 C CA . VAL B 1 757 ? 28.580 111.514 70.616 1.00 32.56 775 VAL B CA 1
ATOM 15442 C C . VAL B 1 757 ? 28.693 112.687 71.620 1.00 33.65 775 VAL B C 1
ATOM 15443 O O . VAL B 1 757 ? 28.114 112.635 72.697 1.00 33.07 775 VAL B O 1
ATOM 15447 N N . GLN B 1 758 ? 29.452 113.712 71.240 1.00 35.50 776 GLN B N 1
ATOM 15448 C CA . GLN B 1 758 ? 29.586 114.968 72.001 1.00 34.60 776 GLN B CA 1
ATOM 15449 C C . GLN B 1 758 ? 28.775 116.122 71.386 1.00 32.86 776 GLN B C 1
ATOM 15450 O O . GLN B 1 758 ? 28.228 116.940 72.119 1.00 30.32 776 GLN B O 1
ATOM 15456 N N . HIS B 1 759 ? 28.667 116.175 70.055 1.00 31.49 777 HIS B N 1
ATOM 15457 C CA . HIS B 1 759 ? 27.863 117.199 69.375 1.00 32.51 777 HIS B CA 1
ATOM 15458 C C . HIS B 1 759 ? 27.020 116.626 68.250 1.00 31.46 777 HIS B C 1
ATOM 15459 O O . HIS B 1 759 ? 27.468 115.707 67.574 1.00 30.91 777 HIS B O 1
ATOM 15466 N N . TYR B 1 760 ? 25.810 117.157 68.064 1.00 28.41 778 TYR B N 1
ATOM 15467 C CA . TYR B 1 760 ? 25.075 116.972 66.800 1.00 30.15 778 TYR B CA 1
ATOM 15468 C C . TYR B 1 760 ? 25.332 118.192 65.907 1.00 29.31 778 TYR B C 1
ATOM 15469 O O . TYR B 1 760 ? 25.431 119.325 66.404 1.00 29.07 778 TYR B O 1
ATOM 15478 N N . VAL B 1 761 ? 25.493 117.963 64.606 1.00 28.19 779 VAL B N 1
ATOM 15479 C CA . VAL B 1 761 ? 25.406 119.027 63.619 1.00 27.80 779 VAL B CA 1
ATOM 15480 C C . VAL B 1 761 ? 24.109 118.793 62.861 1.00 29.83 779 VAL B C 1
ATOM 15481 O O . VAL B 1 761 ? 24.013 117.871 62.038 1.00 28.39 779 VAL B O 1
ATOM 15485 N N . LEU B 1 762 ? 23.112 119.616 63.170 1.00 28.25 780 LEU B N 1
ATOM 15486 C CA . LEU B 1 762 ? 21.847 119.587 62.484 1.00 29.49 780 LEU B CA 1
ATOM 15487 C C . LEU B 1 762 ? 22.060 120.266 61.134 1.00 28.93 780 LEU B C 1
ATOM 15488 O O . LEU B 1 762 ? 22.686 121.321 61.064 1.00 30.66 780 LEU B O 1
ATOM 15493 N N . LYS B 1 763 ? 21.572 119.641 60.064 1.00 27.51 781 LYS B N 1
ATOM 15494 C CA . LYS B 1 763 ? 21.608 120.225 58.728 1.00 26.70 781 LYS B CA 1
ATOM 15495 C C . LYS B 1 763 ? 20.164 120.320 58.316 1.00 26.29 781 LYS B C 1
ATOM 15496 O O . LYS B 1 763 ? 19.550 119.309 57.984 1.00 26.30 781 LYS B O 1
ATOM 15502 N N . ILE B 1 764 ? 19.620 121.534 58.389 1.00 25.44 782 ILE B N 1
ATOM 15503 C CA . ILE B 1 764 ? 18.193 121.771 58.262 1.00 26.32 782 ILE B CA 1
ATOM 15504 C C . ILE B 1 764 ? 17.964 122.296 56.860 1.00 26.14 782 ILE B C 1
ATOM 15505 O O . ILE B 1 764 ? 18.316 123.433 56.557 1.00 25.86 782 ILE B O 1
ATOM 15510 N N . HIS B 1 765 ? 17.379 121.457 56.010 1.00 25.72 783 HIS B N 1
ATOM 15511 C CA . HIS B 1 765 ? 17.255 121.752 54.583 1.00 26.15 783 HIS B CA 1
ATOM 15512 C C . HIS B 1 765 ? 15.987 122.531 54.288 1.00 27.76 783 HIS B C 1
ATOM 15513 O O . HIS B 1 765 ? 14.979 122.395 54.999 1.00 28.25 783 HIS B O 1
ATOM 15520 N N . GLY B 1 766 ? 16.045 123.352 53.239 1.00 28.18 784 GLY B N 1
ATOM 15521 C CA . GLY B 1 766 ? 14.893 124.127 52.789 1.00 30.30 784 GLY B CA 1
ATOM 15522 C C . GLY B 1 766 ? 14.802 125.554 53.322 1.00 31.73 784 GLY B C 1
ATOM 15523 O O . GLY B 1 766 ? 13.923 126.285 52.910 1.00 34.45 784 GLY B O 1
ATOM 15524 N N . ARG B 1 767 ? 15.707 125.954 54.215 1.00 30.72 785 ARG B N 1
ATOM 15525 C CA . ARG B 1 767 ? 15.762 127.331 54.722 1.00 30.64 785 ARG B CA 1
ATOM 15526 C C . ARG B 1 767 ? 17.203 127.663 55.075 1.00 28.98 785 ARG B C 1
ATOM 15527 O O . ARG B 1 767 ? 17.874 126.875 55.735 1.00 28.47 785 ARG B O 1
ATOM 15535 N N . ALA B 1 768 ? 17.690 128.804 54.612 1.00 28.47 786 ALA B N 1
ATOM 15536 C CA . ALA B 1 768 ? 18.943 129.371 55.121 1.00 29.94 786 ALA B CA 1
ATOM 15537 C C . ALA B 1 768 ? 18.528 130.509 56.048 1.00 31.12 786 ALA B C 1
ATOM 15538 O O . ALA B 1 768 ? 18.254 131.625 55.595 1.00 31.33 786 ALA B O 1
ATOM 15540 N N . GLY B 1 769 ? 18.431 130.212 57.341 1.00 30.42 787 GLY B N 1
ATOM 15541 C CA . GLY B 1 769 ? 17.966 131.199 58.303 1.00 29.96 787 GLY B CA 1
ATOM 15542 C C . GLY B 1 769 ? 18.839 132.443 58.371 1.00 30.31 787 GLY B C 1
ATOM 15543 O O . GLY B 1 769 ? 20.034 132.407 58.062 1.00 29.85 787 GLY B O 1
ATOM 15544 N N . SER B 1 770 ? 18.225 133.556 58.749 1.00 30.64 788 SER B N 1
ATOM 15545 C CA . SER B 1 770 ? 18.963 134.777 59.050 1.00 30.80 788 SER B CA 1
ATOM 15546 C C . SER B 1 770 ? 19.175 134.918 60.582 1.00 30.12 788 SER B C 1
ATOM 15547 O O . SER B 1 770 ? 19.988 135.739 61.029 1.00 28.62 788 SER B O 1
ATOM 15550 N N . ALA B 1 771 ? 18.467 134.098 61.361 1.00 29.41 789 ALA B N 1
ATOM 15551 C CA . ALA B 1 771 ? 18.608 134.069 62.813 1.00 29.20 789 ALA B CA 1
ATOM 15552 C C . ALA B 1 771 ? 18.327 132.664 63.356 1.00 29.65 789 ALA B C 1
ATOM 15553 O O . ALA B 1 771 ? 17.380 131.993 62.910 1.00 28.26 789 ALA B O 1
ATOM 15555 N N . VAL B 1 772 ? 19.140 132.233 64.323 1.00 28.94 790 VAL B N 1
ATOM 15556 C CA . VAL B 1 772 ? 18.948 130.944 64.979 1.00 27.96 790 VAL B CA 1
ATOM 15557 C C . VAL B 1 772 ? 19.085 131.108 66.484 1.00 28.36 790 VAL B C 1
ATOM 15558 O O . VAL B 1 772 ? 20.078 131.667 66.959 1.00 27.30 790 VAL B O 1
ATOM 15562 N N . THR B 1 773 ? 18.087 130.615 67.209 1.00 28.50 791 THR B N 1
ATOM 15563 C CA . THR B 1 773 ? 18.108 130.575 68.675 1.00 30.43 791 THR B CA 1
ATOM 15564 C C . THR B 1 773 ? 17.962 129.142 69.200 1.00 31.57 791 THR B C 1
ATOM 15565 O O . THR B 1 773 ? 17.363 128.284 68.542 1.00 30.79 791 THR B O 1
ATOM 15569 N N . ALA B 1 774 ? 18.541 128.905 70.376 1.00 30.54 792 ALA B N 1
ATOM 15570 C CA . ALA B 1 774 ? 18.332 127.704 71.173 1.00 32.09 792 ALA B CA 1
ATOM 15571 C C . ALA B 1 774 ? 17.759 128.173 72.509 1.00 33.39 792 ALA B C 1
ATOM 15572 O O . ALA B 1 774 ? 18.370 128.999 73.164 1.00 31.41 792 ALA B O 1
ATOM 15574 N N . GLY B 1 775 ? 16.583 127.668 72.887 1.00 35.50 793 GLY B N 1
ATOM 15575 C CA . GLY B 1 775 ? 15.847 128.163 74.054 1.00 37.43 793 GLY B CA 1
ATOM 15576 C C . GLY B 1 775 ? 15.645 129.678 74.094 1.00 38.92 793 GLY B C 1
ATOM 15577 O O . GLY B 1 775 ? 15.637 130.275 75.172 1.00 38.10 793 GLY B O 1
ATOM 15578 N N . GLY B 1 776 ? 15.481 130.300 72.927 1.00 37.37 794 GLY B N 1
ATOM 15579 C CA . GLY B 1 776 ? 15.320 131.758 72.832 1.00 37.31 794 GLY B CA 1
ATOM 15580 C C . GLY B 1 776 ? 16.595 132.590 72.845 1.00 35.09 794 GLY B C 1
ATOM 15581 O O . GLY B 1 776 ? 16.521 133.791 72.614 1.00 36.77 794 GLY B O 1
ATOM 15582 N N . SER B 1 777 ? 17.750 131.978 73.128 1.00 32.18 795 SER B N 1
ATOM 15583 C CA . SER B 1 777 ? 19.033 132.662 73.093 1.00 32.62 795 SER B CA 1
ATOM 15584 C C . SER B 1 777 ? 19.684 132.457 71.744 1.00 33.08 795 SER B C 1
ATOM 15585 O O . SER B 1 777 ? 19.749 131.337 71.262 1.00 33.71 795 SER B O 1
ATOM 15588 N N . ALA B 1 778 ? 20.185 133.540 71.159 1.00 31.96 796 ALA B N 1
ATOM 15589 C CA . ALA B 1 778 ? 20.890 133.502 69.887 1.00 31.08 796 ALA B CA 1
ATOM 15590 C C . ALA B 1 778 ? 22.092 132.612 70.011 1.00 32.54 796 ALA B C 1
ATOM 15591 O O . ALA B 1 778 ? 22.822 132.720 70.987 1.00 31.63 796 ALA B O 1
ATOM 15593 N N . LEU B 1 779 ? 22.294 131.730 69.028 1.00 31.26 797 LEU B N 1
ATOM 15594 C CA . LEU B 1 779 ? 23.525 130.956 68.927 1.00 31.22 797 LEU B CA 1
ATOM 15595 C C . LEU B 1 779 ? 24.542 131.768 68.155 1.00 31.26 797 LEU B C 1
ATOM 15596 O O . LEU B 1 779 ? 24.181 132.583 67.301 1.00 28.87 797 LEU B O 1
ATOM 15601 N N . THR B 1 780 ? 25.818 131.541 68.451 1.00 30.32 798 THR B N 1
ATOM 15602 C CA . THR B 1 780 ? 26.902 132.259 67.796 1.00 32.76 798 THR B CA 1
ATOM 15603 C C . THR B 1 780 ? 26.962 131.911 66.309 1.00 33.67 798 THR B C 1
ATOM 15604 O O . THR B 1 780 ? 27.045 130.728 65.957 1.00 32.22 798 THR B O 1
ATOM 15608 N N . GLY B 1 781 ? 26.921 132.932 65.450 1.00 31.42 799 GLY B N 1
ATOM 15609 C CA . GLY B 1 781 ? 26.984 132.719 63.998 1.00 32.44 799 GLY B CA 1
ATOM 15610 C C . GLY B 1 781 ? 28.408 132.494 63.514 1.00 33.34 799 GLY B C 1
ATOM 15611 O O . GLY B 1 781 ? 29.336 133.151 63.986 1.00 34.26 799 GLY B O 1
ATOM 15612 N N . TYR B 1 782 ? 28.585 131.560 62.583 1.00 33.49 800 TYR B N 1
ATOM 15613 C CA . TYR B 1 782 ? 29.878 131.279 61.964 1.00 33.94 800 TYR B CA 1
ATOM 15614 C C . TYR B 1 782 ? 29.724 131.426 60.457 1.00 35.13 800 TYR B C 1
ATOM 15615 O O . TYR B 1 782 ? 28.614 131.338 59.939 1.00 36.18 800 TYR B O 1
ATOM 15624 N N . GLY B 1 783 ? 30.833 131.688 59.772 1.00 36.59 801 GLY B N 1
ATOM 15625 C CA . GLY B 1 783 ? 30.817 132.050 58.339 1.00 38.09 801 GLY B CA 1
ATOM 15626 C C . GLY B 1 783 ? 30.493 130.929 57.359 1.00 39.67 801 GLY B C 1
ATOM 15627 O O . GLY B 1 783 ? 29.990 131.183 56.255 1.00 41.78 801 GLY B O 1
ATOM 15628 N N . ASP B 1 784 ? 30.798 129.697 57.754 1.00 40.81 802 ASP B N 1
ATOM 15629 C CA . ASP B 1 784 ? 30.530 128.514 56.940 1.00 43.01 802 ASP B CA 1
ATOM 15630 C C . ASP B 1 784 ? 30.587 127.259 57.810 1.00 41.86 802 ASP B C 1
ATOM 15631 O O . ASP B 1 784 ? 30.887 127.352 59.011 1.00 38.42 802 ASP B O 1
ATOM 15636 N N . LEU B 1 785 ? 30.305 126.098 57.212 1.00 39.27 803 LEU B N 1
ATOM 15637 C CA . LEU B 1 785 ? 30.251 124.841 57.959 1.00 39.35 803 LEU B CA 1
ATOM 15638 C C . LEU B 1 785 ? 31.581 124.501 58.623 1.00 39.21 803 LEU B C 1
ATOM 15639 O O . LEU B 1 785 ? 31.587 124.068 59.768 1.00 36.18 803 LEU B O 1
ATOM 15644 N N . GLN B 1 786 ? 32.690 124.692 57.902 1.00 41.76 804 GLN B N 1
ATOM 15645 C CA . GLN B 1 786 ? 34.033 124.363 58.423 1.00 42.96 804 GLN B CA 1
ATOM 15646 C C . GLN B 1 786 ? 34.375 125.165 59.686 1.00 41.75 804 GLN B C 1
ATOM 1564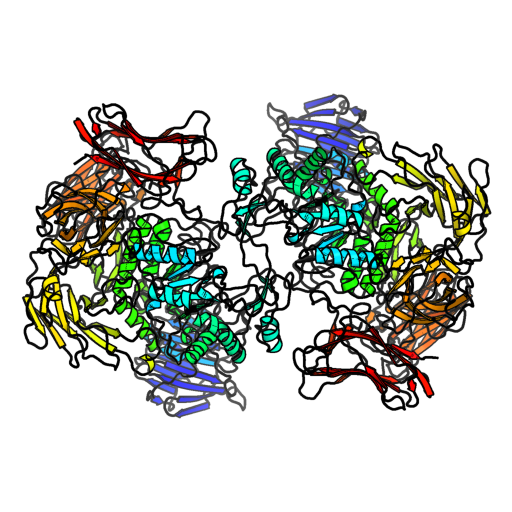7 O O . GLN B 1 786 ? 34.967 124.637 60.634 1.00 41.13 804 GLN B O 1
ATOM 15653 N N . ALA B 1 787 ? 34.018 126.446 59.673 1.00 40.24 805 ALA B N 1
ATOM 15654 C CA . ALA B 1 787 ? 34.222 127.312 60.823 1.00 40.54 805 ALA B CA 1
ATOM 15655 C C . ALA B 1 787 ? 33.397 126.822 62.021 1.00 39.59 805 ALA B C 1
ATOM 15656 O O . ALA B 1 787 ? 33.894 126.800 63.152 1.00 40.12 805 ALA B O 1
ATOM 15658 N N . LEU B 1 788 ? 32.145 126.426 61.761 1.00 36.53 806 LEU B N 1
ATOM 15659 C CA . LEU B 1 788 ? 31.265 125.884 62.796 1.00 36.56 806 LEU B CA 1
ATOM 15660 C C . LEU B 1 788 ? 31.816 124.583 63.392 1.00 37.33 806 LEU B C 1
ATOM 15661 O O . LEU B 1 788 ? 31.773 124.397 64.608 1.00 35.99 806 LEU B O 1
ATOM 15666 N N . GLN B 1 789 ? 32.319 123.697 62.528 1.00 38.66 807 GLN B N 1
ATOM 15667 C CA . GLN B 1 789 ? 32.910 122.417 62.960 1.00 40.77 807 GLN B CA 1
ATOM 15668 C C . GLN B 1 789 ? 34.159 122.640 63.806 1.00 39.65 807 GLN B C 1
ATOM 15669 O O . GLN B 1 789 ? 34.337 121.971 64.808 1.00 40.70 807 GLN B O 1
ATOM 15675 N N . ALA B 1 790 ? 34.993 123.592 63.395 1.00 40.64 808 ALA B N 1
ATOM 15676 C CA . ALA B 1 790 ? 36.197 123.997 64.140 1.00 44.65 808 ALA B CA 1
ATOM 15677 C C . ALA B 1 790 ? 35.917 124.564 65.546 1.00 46.52 808 ALA B C 1
ATOM 15678 O O . ALA B 1 790 ? 36.777 124.490 66.417 1.00 49.98 808 ALA B O 1
ATOM 15680 N N . ALA B 1 791 ? 34.730 125.129 65.757 1.00 47.39 809 ALA B N 1
ATOM 15681 C CA . ALA B 1 791 ? 34.384 125.752 67.031 1.00 48.52 809 ALA B CA 1
ATOM 15682 C C . ALA B 1 791 ? 34.028 124.724 68.092 1.00 47.84 809 ALA B C 1
ATOM 15683 O O . ALA B 1 791 ? 33.281 123.781 67.845 1.00 48.44 809 ALA B O 1
ATOM 15685 N N . SER B 1 792 ? 34.558 124.921 69.287 1.00 50.69 810 SER B N 1
ATOM 15686 C CA . SER B 1 792 ? 34.046 124.231 70.466 1.00 53.70 810 SER B CA 1
ATOM 15687 C C . SER B 1 792 ? 32.748 124.929 70.859 1.00 53.99 810 SER B C 1
ATOM 15688 O O . SER B 1 792 ? 32.570 126.125 70.606 1.00 57.83 810 SER B O 1
ATOM 15691 N N . GLY B 1 793 ? 31.831 124.182 71.455 1.00 56.24 811 GLY B N 1
ATOM 15692 C CA . GLY B 1 793 ? 30.553 124.744 71.880 1.00 53.28 811 GLY B CA 1
ATOM 15693 C C . GLY B 1 793 ? 29.626 124.990 70.708 1.00 52.42 811 GLY B C 1
ATOM 15694 O O . GLY B 1 793 ? 29.955 124.674 69.556 1.00 55.86 811 GLY B O 1
ATOM 15695 N N . SER B 1 794 ? 28.475 125.583 71.017 1.00 45.44 812 SER B N 1
ATOM 15696 C CA . SER B 1 794 ? 27.366 125.710 70.079 1.00 42.03 812 SER B CA 1
ATOM 15697 C C . SER B 1 794 ? 27.508 126.838 69.065 1.00 39.91 812 SER B C 1
ATOM 15698 O O . SER B 1 794 ? 28.337 127.743 69.223 1.00 36.56 812 SER B O 1
ATOM 15701 N N . GLY B 1 795 ? 26.678 126.778 68.025 1.00 33.68 813 GLY B N 1
ATOM 15702 C CA . GLY B 1 795 ? 26.761 127.732 66.938 1.00 32.03 813 GLY B CA 1
ATOM 15703 C C . GLY B 1 795 ? 25.896 127.362 65.754 1.00 30.39 813 GLY B C 1
ATOM 15704 O O . GLY B 1 795 ? 25.269 126.300 65.726 1.00 28.28 813 GLY B O 1
ATOM 15705 N N . TRP B 1 796 ? 25.880 128.246 64.776 1.00 28.13 814 TRP B N 1
ATOM 15706 C CA . TRP B 1 796 ? 25.147 128.005 63.551 1.00 28.27 814 TRP B CA 1
ATOM 15707 C C . TRP B 1 796 ? 25.847 128.626 62.379 1.00 27.62 814 TRP B C 1
ATOM 15708 O O . TRP B 1 796 ? 26.738 129.478 62.532 1.00 27.95 814 TRP B O 1
ATOM 15719 N N . ALA B 1 797 ? 25.451 128.172 61.203 1.00 27.42 815 ALA B N 1
ATOM 15720 C CA . ALA B 1 797 ? 25.931 128.735 59.947 1.00 27.99 815 ALA B CA 1
ATOM 15721 C C . ALA B 1 797 ? 24.895 128.402 58.889 1.00 28.16 815 ALA B C 1
ATOM 15722 O O . ALA B 1 797 ? 23.951 127.660 59.160 1.00 27.29 815 ALA B O 1
ATOM 15724 N N . SER B 1 798 ? 25.006 128.997 57.717 1.00 28.54 816 SER B N 1
ATOM 15725 C CA . SER B 1 798 ? 24.045 128.681 56.652 1.00 29.31 816 SER B CA 1
ATOM 15726 C C . SER B 1 798 ? 24.808 128.518 55.378 1.00 28.05 816 SER B C 1
ATOM 15727 O O . SER B 1 798 ? 25.962 128.885 55.300 1.00 27.77 816 SER B O 1
ATOM 15730 N N . GLY B 1 799 ? 24.157 127.937 54.392 1.00 27.43 817 GLY B N 1
ATOM 15731 C CA . GLY B 1 799 ? 24.803 127.720 53.128 1.00 29.45 817 GLY B CA 1
ATOM 15732 C C . GLY B 1 799 ? 23.847 127.224 52.076 1.00 28.94 817 GLY B C 1
ATOM 15733 O O . GLY B 1 799 ? 22.617 127.347 52.192 1.00 28.20 817 GLY B O 1
ATOM 15734 N N . ARG B 1 800 ? 24.452 126.651 51.050 1.00 29.73 818 ARG B N 1
ATOM 15735 C CA . ARG B 1 800 ? 23.737 126.036 49.966 1.00 29.25 818 ARG B CA 1
ATOM 15736 C C . ARG B 1 800 ? 24.297 124.633 49.761 1.00 28.98 818 ARG B C 1
ATOM 15737 O O . ARG B 1 800 ? 25.498 124.416 49.888 1.00 25.77 818 ARG B O 1
ATOM 15745 N N . ASP B 1 801 ? 23.421 123.685 49.442 1.00 26.98 819 ASP B N 1
ATOM 15746 C CA . ASP B 1 801 ? 23.855 122.347 49.070 1.00 27.75 819 ASP B CA 1
ATOM 15747 C C . ASP B 1 801 ? 22.989 121.849 47.908 1.00 26.09 819 ASP B C 1
ATOM 15748 O O . ASP B 1 801 ? 22.195 122.628 47.367 1.00 24.74 819 ASP B O 1
ATOM 15753 N N . ILE B 1 802 ? 23.130 120.576 47.534 1.00 26.98 820 ILE B N 1
ATOM 15754 C CA . ILE B 1 802 ? 22.370 119.986 46.398 1.00 27.38 820 ILE B CA 1
ATOM 15755 C C . ILE B 1 802 ? 20.842 120.207 46.529 1.00 27.83 820 ILE B C 1
ATOM 15756 O O . ILE B 1 802 ? 20.161 120.375 45.534 1.00 26.78 820 ILE B O 1
ATOM 15761 N N . TYR B 1 803 ? 20.326 120.244 47.764 1.00 27.10 821 TYR B N 1
ATOM 15762 C CA . TYR B 1 803 ? 18.888 120.363 48.007 1.00 27.63 821 TYR B CA 1
ATOM 15763 C C . TYR B 1 803 ? 18.413 121.819 48.007 1.00 28.58 821 TYR B C 1
ATOM 15764 O O . TYR B 1 803 ? 17.224 122.064 47.896 1.00 28.53 821 TYR B O 1
ATOM 15773 N N . GLY B 1 804 ? 19.348 122.767 48.107 1.00 28.51 822 GLY B N 1
ATOM 15774 C CA . GLY B 1 804 ? 19.060 124.188 48.102 1.00 27.97 822 GLY B CA 1
ATOM 15775 C C . GLY B 1 804 ? 19.600 124.837 49.376 1.00 27.32 822 GLY B C 1
ATOM 15776 O O . GLY B 1 804 ? 20.708 124.528 49.831 1.00 26.62 822 GLY B O 1
ATOM 15777 N N . ASP B 1 805 ? 18.807 125.729 49.953 1.00 27.83 823 ASP B N 1
ATOM 15778 C CA . ASP B 1 805 ? 19.210 126.452 51.159 1.00 27.88 823 ASP B CA 1
ATOM 15779 C C . ASP B 1 805 ? 19.310 125.494 52.336 1.00 25.64 823 ASP B C 1
ATOM 15780 O O . ASP B 1 805 ? 18.476 124.602 52.483 1.00 24.99 823 ASP B O 1
ATOM 15785 N N . VAL B 1 806 ? 20.307 125.705 53.187 1.00 25.72 824 VAL B N 1
ATOM 15786 C CA . VAL B 1 806 ? 20.508 124.879 54.362 1.00 25.56 824 VAL B CA 1
ATOM 15787 C C . VAL B 1 806 ? 20.998 125.746 55.524 1.00 25.69 824 VAL B C 1
ATOM 15788 O O . VAL B 1 806 ? 21.731 126.727 55.313 1.00 24.70 824 VAL B O 1
ATOM 15792 N N . THR B 1 807 ? 20.535 125.399 56.726 1.00 26.16 825 THR B N 1
ATOM 15793 C CA . THR B 1 807 ? 21.026 125.976 57.988 1.00 26.51 825 THR B CA 1
ATOM 15794 C C . THR B 1 807 ? 21.686 124.877 58.834 1.00 25.80 825 THR B C 1
ATOM 15795 O O . THR B 1 807 ? 21.083 123.836 59.083 1.00 25.90 825 THR B O 1
ATOM 15799 N N . TYR B 1 808 ? 22.923 125.126 59.260 1.00 24.99 826 TYR B N 1
ATOM 15800 C CA . TYR B 1 808 ? 23.681 124.226 60.112 1.00 25.45 826 TYR B CA 1
ATOM 15801 C C . TYR B 1 808 ? 23.596 124.716 61.547 1.00 27.07 826 TYR B C 1
ATOM 15802 O O . TYR B 1 808 ? 23.722 125.904 61.779 1.00 25.32 826 TYR B O 1
ATOM 15811 N N . VAL B 1 809 ? 23.416 123.799 62.493 1.00 28.12 827 VAL B N 1
ATOM 15812 C CA . VAL B 1 809 ? 23.287 124.141 63.923 1.00 28.69 827 VAL B CA 1
ATOM 15813 C C . VAL B 1 809 ? 24.027 123.072 64.730 1.00 29.45 827 VAL B C 1
ATOM 15814 O O . VAL B 1 809 ? 23.633 121.909 64.733 1.00 28.22 827 VAL B O 1
ATOM 15818 N N . LYS B 1 810 ? 25.110 123.468 65.386 1.00 29.26 828 LYS B N 1
ATOM 15819 C CA . LYS B 1 810 ? 25.931 122.563 66.181 1.00 31.78 828 LYS B CA 1
ATOM 15820 C C . LYS B 1 810 ? 25.525 122.737 67.644 1.00 34.81 828 LYS B C 1
ATOM 15821 O O . LYS B 1 810 ? 25.520 123.863 68.145 1.00 33.01 828 LYS B O 1
ATOM 15827 N N . LEU B 1 811 ? 25.160 121.637 68.298 1.00 35.15 829 LEU B N 1
ATOM 15828 C CA . LEU B 1 811 ? 24.649 121.636 69.676 1.00 37.35 829 LEU B CA 1
ATOM 15829 C C . LEU B 1 811 ? 25.294 120.507 70.452 1.00 36.03 829 LEU B C 1
ATOM 15830 O O . LEU B 1 811 ? 25.552 119.460 69.859 1.00 32.86 829 LEU B O 1
ATOM 15835 N N . PRO B 1 812 ? 25.459 120.662 71.785 1.00 36.32 830 PRO B N 1
ATOM 15836 C CA . PRO B 1 812 ? 25.949 119.512 72.553 1.00 35.66 830 PRO B CA 1
ATOM 15837 C C . PRO B 1 812 ? 24.913 118.399 72.600 1.00 32.87 830 PRO B C 1
ATOM 15838 O O . PRO B 1 812 ? 23.723 118.673 72.746 1.00 34.14 830 PRO B O 1
ATOM 15842 N N . ALA B 1 813 ? 25.370 117.161 72.426 1.00 33.62 831 ALA B N 1
ATOM 15843 C CA . ALA B 1 813 ? 24.544 115.968 72.622 1.00 34.31 831 ALA B CA 1
ATOM 15844 C C . ALA B 1 813 ? 24.517 115.592 74.096 1.00 35.73 831 ALA B C 1
ATOM 15845 O O . ALA B 1 813 ? 25.350 116.050 74.879 1.00 34.00 831 ALA B O 1
ATOM 15847 N N . ALA B 1 814 ? 23.554 114.754 74.459 1.00 34.31 832 ALA B N 1
ATOM 15848 C CA . ALA B 1 814 ? 23.482 114.146 75.793 1.00 37.41 832 ALA B CA 1
ATOM 15849 C C . ALA B 1 814 ? 23.322 115.135 76.941 1.00 39.96 832 ALA B C 1
ATOM 15850 O O . ALA B 1 814 ? 23.733 114.852 78.064 1.00 40.93 832 ALA B O 1
ATOM 15852 N N . SER B 1 815 ? 22.708 116.285 76.673 1.00 40.76 833 SER B N 1
ATOM 15853 C CA . SER B 1 815 ? 22.356 117.195 77.746 1.00 43.15 833 SER B CA 1
ATOM 15854 C C . SER B 1 815 ? 21.250 116.555 78.592 1.00 44.08 833 SER B C 1
ATOM 15855 O O . SER B 1 815 ? 20.424 115.774 78.087 1.00 42.32 833 SER B O 1
ATOM 15858 N N . GLY B 1 816 ? 21.240 116.906 79.876 1.00 43.01 834 GLY B N 1
ATOM 15859 C CA . GLY B 1 816 ? 20.141 116.561 80.764 1.00 41.01 834 GLY B CA 1
ATOM 15860 C C . GLY B 1 816 ? 18.862 117.345 80.509 1.00 41.20 834 GLY B C 1
ATOM 15861 O O . GLY B 1 816 ? 17.831 117.037 81.106 1.00 41.49 834 GLY B O 1
ATOM 15862 N N . SER B 1 817 ? 18.906 118.360 79.641 1.00 41.10 835 SER B N 1
ATOM 15863 C CA . SER B 1 817 ? 17.711 119.126 79.305 1.00 42.16 835 SER B CA 1
ATOM 15864 C C . SER B 1 817 ? 17.427 119.149 77.812 1.00 39.18 835 SER B C 1
ATOM 15865 O O . SER B 1 817 ? 18.347 119.108 76.977 1.00 37.00 835 SER B O 1
ATOM 15868 N N . ALA B 1 818 ? 16.143 119.269 77.500 1.00 36.80 836 ALA B N 1
ATOM 15869 C CA . ALA B 1 818 ? 15.700 119.504 76.135 1.00 38.99 836 ALA B CA 1
ATOM 15870 C C . ALA B 1 818 ? 16.233 120.851 75.625 1.00 40.42 836 ALA B C 1
ATOM 15871 O O . ALA B 1 818 ? 16.510 121.756 76.412 1.00 38.77 836 ALA B O 1
ATOM 15873 N N . THR B 1 819 ? 16.407 120.949 74.312 1.00 39.32 837 THR B N 1
ATOM 15874 C CA . THR B 1 819 ? 16.799 122.184 73.644 1.00 39.75 837 THR B CA 1
ATOM 15875 C C . THR B 1 819 ? 15.847 122.388 72.483 1.00 37.68 837 THR B C 1
ATOM 15876 O O . THR B 1 819 ? 15.693 121.490 71.654 1.00 36.09 837 THR B O 1
ATOM 15880 N N . VAL B 1 820 ? 15.199 123.548 72.428 1.00 35.82 838 VAL B N 1
ATOM 15881 C CA . VAL B 1 820 ? 14.337 123.906 71.302 1.00 36.13 838 VAL B CA 1
ATOM 15882 C C . VAL B 1 820 ? 15.080 124.912 70.411 1.00 35.64 838 VAL B C 1
ATOM 15883 O O . VAL B 1 820 ? 15.418 126.008 70.850 1.00 32.89 838 VAL B O 1
ATOM 15887 N N . VAL B 1 821 ? 15.355 124.511 69.174 1.00 31.86 839 VAL B N 1
ATOM 15888 C CA . VAL B 1 821 ? 16.042 125.339 68.199 1.00 30.69 839 VAL B CA 1
ATOM 15889 C C . VAL B 1 821 ? 15.003 125.936 67.271 1.00 32.43 839 VAL B C 1
ATOM 15890 O O . VAL B 1 821 ? 14.094 125.232 66.821 1.00 31.72 839 VAL B O 1
ATOM 15894 N N . GLU B 1 822 ? 15.146 127.227 66.984 1.00 33.38 840 GLU B N 1
ATOM 15895 C CA . GLU B 1 822 ? 14.274 127.909 66.052 1.00 36.07 840 GLU B CA 1
ATOM 15896 C C . GLU B 1 822 ? 15.120 128.601 64.989 1.00 32.92 840 GLU B C 1
ATOM 15897 O O . GLU B 1 822 ? 16.000 129.399 65.314 1.00 31.60 840 GLU B O 1
ATOM 15903 N N . VAL B 1 823 ? 14.881 128.245 63.728 1.00 31.71 841 VAL B N 1
ATOM 15904 C CA . VAL B 1 823 ? 15.559 128.847 62.593 1.00 31.19 841 VAL B CA 1
ATOM 15905 C C . VAL B 1 823 ? 14.547 129.757 61.916 1.00 32.28 841 VAL B C 1
ATOM 15906 O O . VAL B 1 823 ? 13.529 129.276 61.419 1.00 33.05 841 VAL B O 1
ATOM 15910 N N . SER B 1 824 ? 14.825 131.061 61.886 1.00 31.31 842 SER B N 1
ATOM 15911 C CA . SER B 1 824 ? 13.893 132.017 61.298 1.00 31.73 842 SER B CA 1
ATOM 15912 C C . SER B 1 824 ? 14.545 132.855 60.211 1.00 30.86 842 SER B C 1
ATOM 15913 O O . SER B 1 824 ? 15.782 132.916 60.068 1.00 30.72 842 SER B O 1
ATOM 15916 N N . GLY B 1 825 ? 13.688 133.467 59.411 1.00 31.16 843 GLY B N 1
ATOM 15917 C CA . GLY B 1 825 ? 14.117 134.327 58.332 1.00 32.21 843 GLY B CA 1
ATOM 15918 C C . GLY B 1 825 ? 14.692 133.543 57.165 1.00 32.38 843 GLY B C 1
ATOM 15919 O O . GLY B 1 825 ? 14.753 132.309 57.185 1.00 30.43 843 GLY B O 1
ATOM 15920 N N . SER B 1 826 ? 15.089 134.277 56.139 1.00 32.43 844 SER B N 1
ATOM 15921 C CA . SER B 1 826 ? 15.709 133.697 54.969 1.00 33.11 844 SER B CA 1
ATOM 15922 C C . SER B 1 826 ? 16.748 134.666 54.407 1.00 35.54 844 SER B C 1
ATOM 15923 O O . SER B 1 826 ? 16.402 135.777 54.004 1.00 37.42 844 SER B O 1
ATOM 15926 N N . ALA B 1 827 ? 18.010 134.236 54.407 1.00 34.35 845 ALA B N 1
ATOM 15927 C CA . ALA B 1 827 ? 19.129 134.944 53.783 1.00 36.15 845 ALA B CA 1
ATOM 15928 C C . ALA B 1 827 ? 19.929 133.925 52.960 1.00 34.65 845 ALA B C 1
ATOM 15929 O O . ALA B 1 827 ? 20.963 133.429 53.417 1.00 33.45 845 ALA B O 1
ATOM 15931 N N . PRO B 1 828 ? 19.445 133.591 51.758 1.00 34.89 846 PRO B N 1
ATOM 15932 C CA . PRO B 1 828 ? 20.138 132.574 50.950 1.00 36.52 846 PRO B CA 1
ATOM 15933 C C . PRO B 1 828 ? 21.605 132.911 50.697 1.00 37.14 846 PRO B C 1
ATOM 15934 O O . PRO B 1 828 ? 21.955 134.086 50.602 1.00 35.41 846 PRO B O 1
ATOM 15938 N N . SER B 1 829 ? 22.446 131.884 50.610 1.00 38.40 847 SER B N 1
ATOM 15939 C CA . SER B 1 829 ? 23.869 132.057 50.343 1.00 39.13 847 SER B CA 1
ATOM 15940 C C . SER B 1 829 ? 24.088 132.555 48.941 1.00 39.18 847 SER B C 1
ATOM 15941 O O . SER B 1 829 ? 23.346 132.203 48.029 1.00 38.90 847 SER B O 1
ATOM 15944 N N . ALA B 1 830 ? 25.130 133.363 48.777 1.00 40.08 848 ALA B N 1
ATOM 15945 C CA . ALA B 1 830 ? 25.562 133.816 47.456 1.00 41.16 848 ALA B CA 1
ATOM 15946 C C . ALA B 1 830 ? 26.639 132.892 46.864 1.00 38.68 848 ALA B C 1
ATOM 15947 O O . ALA B 1 830 ? 27.056 133.095 45.731 1.00 36.13 848 ALA B O 1
ATOM 15949 N N . ALA B 1 831 ? 27.074 131.888 47.628 1.00 36.53 849 ALA B N 1
ATOM 15950 C CA . ALA B 1 831 ? 28.085 130.927 47.186 1.00 37.75 849 ALA B CA 1
ATOM 15951 C C . ALA B 1 831 ? 27.735 130.299 45.840 1.00 36.59 849 ALA B C 1
ATOM 15952 O O . ALA B 1 831 ? 26.592 129.896 45.614 1.00 36.01 849 ALA B O 1
ATOM 15954 N N . THR B 1 832 ? 28.722 130.227 44.952 1.00 36.31 850 THR B N 1
ATOM 15955 C CA . THR B 1 832 ? 28.547 129.603 43.639 1.00 34.98 850 THR B CA 1
ATOM 15956 C C . THR B 1 832 ? 29.085 128.169 43.575 1.00 33.33 850 THR B C 1
ATOM 15957 O O . THR B 1 832 ? 28.773 127.459 42.617 1.00 32.15 850 THR B O 1
ATOM 15961 N N . HIS B 1 833 ? 29.859 127.762 44.588 1.00 31.41 851 HIS B N 1
ATOM 15962 C CA . HIS B 1 833 ? 30.521 126.463 44.647 1.00 31.58 851 HIS B CA 1
ATOM 15963 C C . HIS B 1 833 ? 30.338 125.803 46.007 1.00 31.95 851 HIS B C 1
ATOM 15964 O O . HIS B 1 833 ? 30.341 126.479 47.053 1.00 30.76 851 HIS B O 1
ATOM 15971 N N . ALA B 1 834 ? 30.207 124.476 45.981 1.00 31.54 852 ALA B N 1
ATOM 15972 C CA . ALA B 1 834 ? 30.328 123.647 47.171 1.00 31.22 852 ALA B CA 1
ATOM 15973 C C . ALA B 1 834 ? 31.810 123.405 47.373 1.00 31.59 852 ALA B C 1
ATOM 15974 O O . ALA B 1 834 ? 32.536 123.240 46.398 1.00 29.59 852 ALA B O 1
ATOM 15976 N N . ILE B 1 835 ? 32.253 123.357 48.627 1.00 30.73 853 ILE B N 1
ATOM 15977 C CA . ILE B 1 835 ? 33.656 123.070 48.938 1.00 31.25 853 ILE B CA 1
ATOM 15978 C C . ILE B 1 835 ? 33.759 121.695 49.608 1.00 31.24 853 ILE B C 1
ATOM 15979 O O . ILE B 1 835 ? 33.010 121.397 50.539 1.00 33.11 853 ILE B O 1
ATOM 15984 N N . TYR B 1 836 ? 34.651 120.855 49.090 1.00 26.53 854 TYR B N 1
ATOM 15985 C CA . TYR B 1 836 ? 34.952 119.560 49.677 1.00 27.43 854 TYR B CA 1
ATOM 15986 C C . TYR B 1 836 ? 36.385 119.573 50.181 1.00 28.41 854 TYR B C 1
ATOM 15987 O O . TYR B 1 836 ? 37.341 119.593 49.390 1.00 26.13 854 TYR B O 1
ATOM 15996 N N . GLU B 1 837 ? 36.537 119.573 51.500 1.00 28.73 855 GLU B N 1
ATOM 15997 C CA . GLU B 1 837 ? 37.849 119.455 52.113 1.00 30.93 855 GLU B CA 1
ATOM 15998 C C . GLU B 1 837 ? 38.368 118.017 51.918 1.00 31.56 855 GLU B C 1
ATOM 15999 O O . GLU B 1 837 ? 37.755 117.069 52.404 1.00 31.45 855 GLU B O 1
ATOM 16005 N N . VAL B 1 838 ? 39.475 117.846 51.193 1.00 28.79 856 VAL B N 1
ATOM 16006 C CA . VAL B 1 838 ? 39.904 116.496 50.811 1.00 29.25 856 VAL B CA 1
ATOM 16007 C C . VAL B 1 838 ? 40.470 115.666 51.971 1.00 29.36 856 VAL B C 1
ATOM 16008 O O . VAL B 1 838 ? 40.438 114.439 51.906 1.00 29.50 856 VAL B O 1
ATOM 16012 N N . GLU B 1 839 ? 40.942 116.316 53.038 1.00 29.17 857 GLU B N 1
ATOM 16013 C CA . GLU B 1 839 ? 41.272 115.612 54.275 1.00 29.67 857 GLU B CA 1
ATOM 16014 C C . GLU B 1 839 ? 40.092 114.838 54.914 1.00 31.30 857 GLU B C 1
ATOM 16015 O O . GLU B 1 839 ? 40.324 113.955 55.757 1.00 32.55 857 GLU B O 1
ATOM 16021 N N . ASP B 1 840 ? 38.856 115.195 54.568 1.00 31.42 858 ASP B N 1
ATOM 16022 C CA . ASP B 1 840 ? 37.666 114.450 55.009 1.00 32.11 858 ASP B CA 1
ATOM 16023 C C . ASP B 1 840 ? 37.250 113.384 54.011 1.00 31.74 858 ASP B C 1
ATOM 16024 O O . ASP B 1 840 ? 36.317 112.633 54.281 1.00 32.32 858 ASP B O 1
ATOM 16029 N N . ALA B 1 841 ? 37.926 113.298 52.870 1.00 29.32 859 ALA B N 1
ATOM 16030 C CA . ALA B 1 841 ? 37.472 112.446 51.776 1.00 29.31 859 ALA B CA 1
ATOM 16031 C C . ALA B 1 841 ? 38.155 111.076 51.868 1.00 28.45 859 ALA B C 1
ATOM 16032 O O . ALA B 1 841 ? 38.812 110.790 52.861 1.00 28.33 859 ALA B O 1
ATOM 16034 N N . SER B 1 842 ? 38.000 110.232 50.844 1.00 26.73 860 SER B N 1
ATOM 16035 C CA . SER B 1 842 ? 38.471 108.842 50.903 1.00 26.27 860 SER B CA 1
ATOM 16036 C C . SER B 1 842 ? 39.895 108.716 50.408 1.00 26.61 860 SER B C 1
ATOM 16037 O O . SER B 1 842 ? 40.163 108.937 49.219 1.00 25.80 860 SER B O 1
ATOM 16040 N N . ARG B 1 843 ? 40.779 108.303 51.304 1.00 26.89 861 ARG B N 1
ATOM 16041 C CA . ARG B 1 843 ? 42.194 108.134 50.987 1.00 28.36 861 ARG B CA 1
ATOM 16042 C C . ARG B 1 843 ? 42.503 106.676 50.732 1.00 28.46 861 ARG B C 1
ATOM 16043 O O . ARG B 1 843 ? 42.162 105.814 51.543 1.00 28.42 861 ARG B O 1
ATOM 16051 N N . SER B 1 844 ? 43.158 106.402 49.600 1.00 27.76 862 SER B N 1
ATOM 16052 C CA . SER B 1 844 ? 43.531 105.059 49.244 1.00 27.36 862 SER B CA 1
ATOM 16053 C C . SER B 1 844 ? 44.956 105.006 48.705 1.00 29.01 862 SER B C 1
ATOM 16054 O O . SER B 1 844 ? 45.619 106.038 48.500 1.00 26.98 862 SER B O 1
ATOM 16057 N N . GLY B 1 845 ? 45.425 103.785 48.500 1.00 29.15 863 GLY B N 1
ATOM 16058 C CA . GLY B 1 845 ? 46.726 103.534 47.889 1.00 30.69 863 GLY B CA 1
ATOM 16059 C C . GLY B 1 845 ? 46.909 102.076 47.540 1.00 33.06 863 GLY B C 1
ATOM 16060 O O . GLY B 1 845 ? 45.971 101.287 47.647 1.00 31.50 863 GLY B O 1
ATOM 16061 N N . ALA B 1 846 ? 48.124 101.722 47.127 1.00 32.91 864 ALA B N 1
ATOM 16062 C CA . ALA B 1 846 ? 48.428 100.369 46.695 1.00 32.84 864 ALA B CA 1
ATOM 16063 C C . ALA B 1 846 ? 48.423 99.331 47.833 1.00 32.42 864 ALA B C 1
ATOM 16064 O O . ALA B 1 846 ? 48.159 98.168 47.591 1.00 32.23 864 ALA B O 1
ATOM 16066 N N . THR B 1 847 ? 48.767 99.733 49.051 1.00 31.97 865 THR B N 1
ATOM 16067 C CA . THR B 1 847 ? 48.760 98.826 50.196 1.00 32.33 865 THR B CA 1
ATOM 16068 C C . THR B 1 847 ? 48.155 99.587 51.354 1.00 32.05 865 THR B C 1
ATOM 16069 O O . THR B 1 847 ? 48.057 100.815 51.281 1.00 33.18 865 THR B O 1
ATOM 16073 N N . PRO B 1 848 ? 47.766 98.883 52.436 1.00 31.44 866 PRO B N 1
ATOM 16074 C CA . PRO B 1 848 ? 47.192 99.560 53.600 1.00 32.95 866 PRO B CA 1
ATOM 16075 C C . PRO B 1 848 ? 48.092 100.623 54.252 1.00 33.03 866 PRO B C 1
ATOM 16076 O O . PRO B 1 848 ? 47.575 101.531 54.901 1.00 31.01 866 PRO B O 1
ATOM 16080 N N . THR B 1 849 ? 49.408 100.503 54.094 1.00 32.95 867 THR B N 1
ATOM 16081 C CA . THR B 1 849 ? 50.339 101.456 54.702 1.00 34.88 867 THR B CA 1
ATOM 16082 C C . THR B 1 849 ? 50.876 102.514 53.721 1.00 34.71 867 THR B C 1
ATOM 16083 O O . THR B 1 849 ? 51.662 103.374 54.131 1.00 35.82 867 THR B O 1
ATOM 16087 N N . THR B 1 850 ? 50.447 102.462 52.459 1.00 32.43 868 THR B N 1
ATOM 16088 C CA . THR B 1 850 ? 50.832 103.449 51.447 1.00 33.27 868 THR B CA 1
ATOM 16089 C C . THR B 1 850 ? 49.643 104.260 50.876 1.00 31.35 868 THR B C 1
ATOM 16090 O O . THR B 1 850 ? 49.669 104.736 49.728 1.00 30.45 868 THR B O 1
ATOM 16094 N N . ARG B 1 851 ? 48.624 104.462 51.703 1.00 30.26 869 ARG B N 1
ATOM 16095 C CA . ARG B 1 851 ? 47.504 105.322 51.324 1.00 31.16 869 ARG B CA 1
ATOM 16096 C C . ARG B 1 851 ? 47.899 106.791 51.447 1.00 31.20 869 ARG B C 1
ATOM 16097 O O . ARG B 1 851 ? 48.784 107.133 52.237 1.00 30.27 869 ARG B O 1
ATOM 16105 N N . ALA B 1 852 ? 47.224 107.652 50.687 1.00 28.46 870 ALA B N 1
ATOM 16106 C CA . ALA B 1 852 ? 47.302 109.098 50.921 1.00 28.15 870 ALA B CA 1
ATOM 16107 C C . ALA B 1 852 ? 47.062 109.423 52.399 1.00 28.95 870 ALA B C 1
ATOM 16108 O O . ALA B 1 852 ? 46.312 108.722 53.103 1.00 30.52 870 ALA B O 1
ATOM 16110 N N . GLY B 1 853 ? 47.746 110.458 52.875 1.00 29.55 871 GLY B N 1
ATOM 16111 C CA . GLY B 1 853 ? 47.764 110.825 54.287 1.00 29.24 871 GLY B CA 1
ATOM 16112 C C . GLY B 1 853 ? 47.051 112.128 54.556 1.00 30.32 871 GLY B C 1
ATOM 16113 O O . GLY B 1 853 ? 46.705 112.860 53.627 1.00 30.16 871 GLY B O 1
ATOM 16114 N N . ILE B 1 854 ? 46.817 112.396 55.840 1.00 30.61 872 ILE B N 1
ATOM 16115 C CA . ILE B 1 854 ? 46.326 113.684 56.308 1.00 32.99 872 ILE B CA 1
ATOM 16116 C C . ILE B 1 854 ? 47.488 114.380 57.016 1.00 33.31 872 ILE B C 1
ATOM 16117 O O . ILE B 1 854 ? 48.311 113.729 57.663 1.00 31.69 872 ILE B O 1
ATOM 16122 N N . ASN B 1 855 ? 47.566 115.697 56.876 1.00 33.82 873 ASN B N 1
ATOM 16123 C CA . ASN B 1 855 ? 48.599 116.455 57.582 1.00 32.87 873 ASN B CA 1
ATOM 16124 C C . ASN B 1 855 ? 48.228 117.915 57.789 1.00 33.00 873 ASN B C 1
ATOM 16125 O O . ASN B 1 855 ? 47.240 118.426 57.226 1.00 30.80 873 ASN B O 1
ATOM 16130 N N . THR B 1 856 ? 48.994 118.554 58.671 1.00 31.96 874 THR B N 1
ATOM 16131 C CA . THR B 1 856 ? 48.812 119.945 59.032 1.00 33.50 874 THR B CA 1
ATOM 16132 C C . THR B 1 856 ? 50.167 120.679 59.201 1.00 33.26 874 THR B C 1
ATOM 16133 O O . THR B 1 856 ? 50.217 121.743 59.801 1.00 35.46 874 THR B O 1
ATOM 16137 N N . ASN B 1 857 ? 51.229 120.142 58.609 1.00 34.53 875 ASN B N 1
ATOM 16138 C CA . ASN B 1 857 ? 52.601 120.582 58.876 1.00 34.39 875 ASN B CA 1
ATOM 16139 C C . ASN B 1 857 ? 53.137 121.635 57.884 1.00 35.99 875 ASN B C 1
ATOM 16140 O O . ASN B 1 857 ? 54.346 121.813 57.755 1.00 36.80 875 ASN B O 1
ATOM 16145 N N . HIS B 1 858 ? 52.230 122.294 57.163 1.00 35.33 876 HIS B N 1
ATOM 16146 C CA . HIS B 1 858 ? 52.527 123.507 56.407 1.00 34.70 876 HIS B CA 1
ATOM 16147 C C . HIS B 1 858 ? 51.323 124.385 56.616 1.00 34.78 876 HIS B C 1
ATOM 16148 O O . HIS B 1 858 ? 50.218 123.873 56.777 1.00 34.18 876 HIS B O 1
ATOM 16155 N N . SER B 1 859 ? 51.509 125.696 56.613 1.00 33.56 877 SER B N 1
ATOM 16156 C CA . SER B 1 859 ? 50.399 126.612 56.871 1.00 33.09 877 SER B CA 1
ATOM 16157 C C . SER B 1 859 ? 49.658 126.964 55.574 1.00 32.14 877 SER B C 1
ATOM 16158 O O . SER B 1 859 ? 50.110 126.635 54.469 1.00 30.69 877 SER B O 1
ATOM 16161 N N . GLY B 1 860 ? 48.519 127.625 55.732 1.00 32.75 878 GLY B N 1
ATOM 16162 C CA . GLY B 1 860 ? 47.785 128.216 54.618 1.00 33.86 878 GLY B CA 1
ATOM 16163 C C . GLY B 1 860 ? 46.637 127.378 54.083 1.00 33.54 878 GLY B C 1
ATOM 16164 O O . GLY B 1 860 ? 46.007 127.760 53.102 1.00 33.02 878 GLY B O 1
ATOM 16165 N N . TYR B 1 861 ? 46.351 126.255 54.740 1.00 34.34 879 TYR B N 1
ATOM 16166 C CA . TYR B 1 861 ? 45.292 125.336 54.303 1.00 32.65 879 TYR B CA 1
ATOM 16167 C C . TYR B 1 861 ? 43.955 125.760 54.873 1.00 34.40 879 TYR B C 1
ATOM 16168 O O . TYR B 1 861 ? 43.892 126.390 55.937 1.00 32.76 879 TYR B O 1
ATOM 16177 N N . SER B 1 862 ? 42.902 125.409 54.141 1.00 33.19 880 SER B N 1
ATOM 16178 C CA . SER B 1 862 ? 41.522 125.499 54.579 1.00 34.30 880 SER B CA 1
ATOM 16179 C C . SER B 1 862 ? 41.101 124.276 55.392 1.00 33.88 880 SER B C 1
ATOM 16180 O O . SER B 1 862 ? 41.662 123.188 55.241 1.00 31.60 880 SER B O 1
ATOM 16183 N N . GLY B 1 863 ? 40.092 124.457 56.241 1.00 34.91 881 GLY B N 1
ATOM 16184 C CA . GLY B 1 863 ? 39.555 123.365 57.060 1.00 36.81 881 GLY B CA 1
ATOM 16185 C C . GLY B 1 863 ? 40.530 122.847 58.105 1.00 36.39 881 GLY B C 1
ATOM 16186 O O . GLY B 1 863 ? 41.359 123.599 58.621 1.00 37.64 881 GLY B O 1
ATOM 16187 N N . SER B 1 864 ? 40.441 121.551 58.402 1.00 37.66 882 SER B N 1
ATOM 16188 C CA . SER B 1 864 ? 41.263 120.915 59.446 1.00 35.45 882 SER B CA 1
ATOM 16189 C C . SER B 1 864 ? 42.643 120.454 58.956 1.00 32.93 882 SER B C 1
ATOM 16190 O O . SER B 1 864 ? 43.502 120.099 59.753 1.00 31.58 882 SER B O 1
ATOM 16193 N N . GLY B 1 865 ? 42.881 120.471 57.647 1.00 30.15 883 GLY B N 1
ATOM 16194 C CA . GLY B 1 865 ? 44.172 120.044 57.122 1.00 27.38 883 GLY B CA 1
ATOM 16195 C C . GLY B 1 865 ? 44.209 119.938 55.613 1.00 27.53 883 GLY B C 1
ATOM 16196 O O . GLY B 1 865 ? 43.477 120.646 54.900 1.00 27.43 883 GLY B O 1
ATOM 16197 N N . PHE B 1 866 ? 45.075 119.052 55.138 1.00 27.90 884 PHE B N 1
ATOM 16198 C CA . PHE B 1 866 ? 45.234 118.768 53.721 1.00 28.59 884 PHE B CA 1
ATOM 16199 C C . PHE B 1 866 ? 45.713 117.322 53.520 1.00 28.39 884 PHE B C 1
ATOM 16200 O O . PHE B 1 866 ? 46.078 116.622 54.474 1.00 29.26 884 PHE B O 1
ATOM 16208 N N . VAL B 1 867 ? 45.738 116.890 52.269 1.00 27.09 885 VAL B N 1
ATOM 16209 C CA . VAL B 1 867 ? 46.153 115.545 51.933 1.00 27.95 885 VAL B CA 1
ATOM 16210 C C . VAL B 1 867 ? 47.554 115.572 51.371 1.00 28.24 885 VAL B C 1
ATOM 16211 O O . VAL B 1 867 ? 47.846 116.371 50.485 1.00 28.12 885 VAL B O 1
ATOM 16215 N N . ASP B 1 868 ? 48.394 114.701 51.916 1.00 28.02 886 ASP B N 1
ATOM 16216 C CA . ASP B 1 868 ? 49.753 114.487 51.457 1.00 30.98 886 ASP B CA 1
ATOM 16217 C C . ASP B 1 868 ? 49.973 112.977 51.219 1.00 30.39 886 ASP B C 1
ATOM 16218 O O . ASP B 1 868 ? 49.011 112.218 51.077 1.00 27.80 886 ASP B O 1
ATOM 16223 N N . LYS B 1 869 ? 51.236 112.553 51.160 1.00 32.47 887 LYS B N 1
ATOM 16224 C CA . LYS B 1 869 ? 51.626 111.207 50.780 1.00 33.17 887 LYS B CA 1
ATOM 16225 C C . LYS B 1 869 ? 51.073 110.855 49.391 1.00 33.62 887 LYS B C 1
ATOM 16226 O O . LYS B 1 869 ? 50.740 109.702 49.131 1.00 33.19 887 LYS B O 1
ATOM 16232 N N . LEU B 1 870 ? 50.997 111.845 48.500 1.00 31.76 888 LEU B N 1
ATOM 16233 C CA . LEU B 1 870 ? 50.648 111.602 47.098 1.00 30.85 888 LEU B CA 1
ATOM 16234 C C . LEU B 1 870 ? 51.947 111.480 46.309 1.00 31.23 888 LEU B C 1
ATOM 16235 O O . LEU B 1 870 ? 52.020 111.845 45.144 1.00 30.08 888 LEU B O 1
ATOM 16240 N N . ASP B 1 871 ? 52.965 110.924 46.966 1.00 35.57 889 ASP B N 1
ATOM 16241 C CA . ASP B 1 871 ? 54.303 110.739 46.417 1.00 35.70 889 ASP B CA 1
ATOM 16242 C C . ASP B 1 871 ? 54.748 109.262 46.475 1.00 37.82 889 ASP B C 1
ATOM 16243 O O . ASP B 1 871 ? 55.932 108.965 46.321 1.00 35.90 889 ASP B O 1
ATOM 16248 N N . VAL B 1 872 ? 53.805 108.342 46.702 1.00 36.89 890 VAL B N 1
ATOM 16249 C CA . VAL B 1 872 ? 54.033 106.901 46.567 1.00 37.87 890 VAL B CA 1
ATOM 16250 C C . VAL B 1 872 ? 53.047 106.444 45.497 1.00 36.47 890 VAL B C 1
ATOM 16251 O O . VAL B 1 872 ? 51.860 106.772 45.594 1.00 37.10 890 VAL B O 1
ATOM 16255 N N . PRO B 1 873 ? 53.524 105.749 44.443 1.00 36.40 891 PRO B N 1
ATOM 16256 C CA . PRO B 1 873 ? 52.629 105.369 43.341 1.00 35.27 891 PRO B CA 1
ATOM 16257 C C . PRO B 1 873 ? 51.341 104.694 43.817 1.00 35.28 891 PRO B C 1
ATOM 16258 O O . PRO B 1 873 ? 51.383 103.888 44.757 1.00 33.10 891 PRO B O 1
ATOM 16262 N N . GLY B 1 874 ? 50.219 105.083 43.208 1.00 33.86 892 GLY B N 1
ATOM 16263 C CA . GLY B 1 874 ? 48.896 104.552 43.551 1.00 32.80 892 GLY B CA 1
ATOM 16264 C C . GLY B 1 874 ? 48.141 105.335 44.602 1.00 30.97 892 GLY B C 1
ATOM 16265 O O . GLY B 1 874 ? 46.930 105.149 44.745 1.00 30.00 892 GLY B O 1
ATOM 16266 N N . ALA B 1 875 ? 48.819 106.229 45.329 1.00 29.26 893 ALA B N 1
ATOM 16267 C CA . ALA B 1 875 ? 48.152 107.026 46.354 1.00 29.73 893 ALA B CA 1
ATOM 16268 C C . ALA B 1 875 ? 47.073 107.893 45.713 1.00 27.63 893 ALA B C 1
ATOM 16269 O O . ALA B 1 875 ? 47.270 108.419 44.615 1.00 28.34 893 ALA B O 1
ATOM 16271 N N . ALA B 1 876 ? 45.924 108.006 46.376 1.00 27.22 894 ALA B N 1
ATOM 16272 C CA . ALA B 1 876 ? 44.779 108.715 45.790 1.00 26.77 894 ALA B CA 1
ATOM 16273 C C . ALA B 1 876 ? 43.844 109.247 46.849 1.00 26.21 894 ALA B C 1
ATOM 16274 O O . ALA B 1 876 ? 43.839 108.760 47.988 1.00 27.23 894 ALA B O 1
ATOM 16276 N N . VAL B 1 877 ? 43.086 110.273 46.478 1.00 24.35 895 VAL B N 1
ATOM 16277 C CA . VAL B 1 877 ? 41.974 110.754 47.302 1.00 25.74 895 VAL B CA 1
ATOM 16278 C C . VAL B 1 877 ? 40.747 110.895 46.402 1.00 26.20 895 VAL B C 1
ATOM 16279 O O . VAL B 1 877 ? 40.851 111.373 45.272 1.00 27.00 895 VAL B O 1
ATOM 16283 N N . THR B 1 878 ? 39.600 110.479 46.924 1.00 26.26 896 THR B N 1
ATOM 16284 C CA . THR B 1 878 ? 38.363 110.366 46.174 1.00 25.46 896 THR B CA 1
ATOM 16285 C C . THR B 1 878 ? 37.267 111.144 46.886 1.00 26.20 896 THR B C 1
ATOM 16286 O O . THR B 1 878 ? 36.979 110.871 48.062 1.00 26.70 896 THR B O 1
ATOM 16290 N N . VAL B 1 879 ? 36.658 112.093 46.164 1.00 24.92 897 VAL B N 1
ATOM 16291 C CA . VAL B 1 879 ? 35.562 112.922 46.661 1.00 25.72 897 VAL B CA 1
ATOM 16292 C C . VAL B 1 879 ? 34.282 112.450 46.012 1.00 25.79 897 VAL B C 1
ATOM 16293 O O . VAL B 1 879 ? 34.263 112.196 44.804 1.00 25.41 897 VAL B O 1
ATOM 16297 N N . TYR B 1 880 ? 33.221 112.299 46.813 1.00 25.06 898 TYR B N 1
ATOM 16298 C CA . TYR B 1 880 ? 31.875 112.034 46.283 1.00 24.96 898 TYR B CA 1
ATOM 16299 C C . TYR B 1 880 ? 31.111 113.343 46.219 1.00 24.98 898 TYR B C 1
ATOM 16300 O O . TYR B 1 880 ? 30.796 113.945 47.258 1.00 26.08 898 TYR B O 1
ATOM 16309 N N . ALA B 1 881 ? 30.860 113.813 44.997 1.00 24.65 899 ALA B N 1
ATOM 16310 C CA . ALA B 1 881 ? 30.238 115.114 44.757 1.00 25.47 899 ALA B CA 1
ATOM 16311 C C . ALA B 1 881 ? 28.973 114.949 43.945 1.00 25.18 899 ALA B C 1
ATOM 16312 O O . ALA B 1 881 ? 29.007 114.359 42.872 1.00 25.47 899 ALA B O 1
ATOM 16314 N N . ASN B 1 882 ? 27.881 115.510 44.452 1.00 25.04 900 ASN B N 1
ATOM 16315 C CA . ASN B 1 882 ? 26.589 115.488 43.783 1.00 26.27 900 ASN B CA 1
ATOM 16316 C C . ASN B 1 882 ? 26.434 116.659 42.812 1.00 27.46 900 ASN B C 1
ATOM 16317 O O . ASN B 1 882 ? 26.879 117.781 43.066 1.00 29.06 900 ASN B O 1
ATOM 16322 N N . ALA B 1 883 ? 25.794 116.359 41.692 1.00 26.81 901 ALA B N 1
ATOM 16323 C CA . ALA B 1 883 ? 25.477 117.314 40.650 1.00 27.46 901 ALA B CA 1
ATOM 16324 C C . ALA B 1 883 ? 23.978 117.199 40.363 1.00 26.25 901 ALA B C 1
ATOM 16325 O O . ALA B 1 883 ? 23.458 116.072 40.319 1.00 26.22 901 ALA B O 1
ATOM 16327 N N . PRO B 1 884 ? 23.280 118.342 40.153 1.00 24.80 902 PRO B N 1
ATOM 16328 C CA . PRO B 1 884 ? 21.830 118.284 39.939 1.00 24.42 902 PRO B CA 1
ATOM 16329 C C . PRO B 1 884 ? 21.450 117.763 38.553 1.00 24.40 902 PRO B C 1
ATOM 16330 O O . PRO B 1 884 ? 20.390 117.153 38.394 1.00 23.58 902 PRO B O 1
ATOM 16334 N N . VAL B 1 885 ? 22.318 118.019 37.573 1.00 24.42 903 VAL B N 1
ATOM 16335 C CA . VAL B 1 885 ? 22.143 117.587 36.196 1.00 24.53 903 VAL B CA 1
ATOM 16336 C C . VAL B 1 885 ? 23.511 117.188 35.630 1.00 24.51 903 VAL B C 1
ATOM 16337 O O . VAL B 1 885 ? 24.558 117.523 36.198 1.00 23.71 903 VAL B O 1
ATOM 16341 N N . SER B 1 886 ? 23.498 116.466 34.516 1.00 23.45 904 SER B N 1
ATOM 16342 C CA . SER B 1 886 ? 24.736 116.099 33.847 1.00 23.99 904 SER B CA 1
ATOM 16343 C C . SER B 1 886 ? 25.253 117.336 33.117 1.00 24.95 904 SER B C 1
ATOM 16344 O O . SER B 1 886 ? 24.460 118.166 32.664 1.00 25.30 904 SER B O 1
ATOM 16347 N N . GLY B 1 887 ? 26.567 117.462 32.987 1.00 25.14 905 GLY B N 1
ATOM 16348 C CA . GLY B 1 887 ? 27.133 118.565 32.224 1.00 25.53 905 GLY B CA 1
ATOM 16349 C C . GLY B 1 887 ? 28.563 118.896 32.553 1.00 25.03 905 GLY B C 1
ATOM 16350 O O . GLY B 1 887 ? 29.256 118.116 33.198 1.00 25.19 905 GLY B O 1
ATOM 16351 N N . ASP B 1 888 ? 28.985 120.074 32.096 1.00 26.74 906 ASP B N 1
ATOM 16352 C CA . ASP B 1 888 ? 30.336 120.609 32.340 1.00 26.56 906 ASP B CA 1
ATOM 16353 C C . ASP B 1 888 ? 30.383 121.381 33.653 1.00 25.42 906 ASP B C 1
ATOM 16354 O O . ASP B 1 888 ? 29.692 122.390 33.820 1.00 26.20 906 ASP B O 1
ATOM 16359 N N . TYR B 1 889 ? 31.237 120.926 34.551 1.00 23.76 907 TYR B N 1
ATOM 16360 C CA . TYR B 1 889 ? 31.487 121.573 35.821 1.00 24.99 907 TYR B CA 1
ATOM 16361 C C . TYR B 1 889 ? 32.985 121.907 35.932 1.00 25.23 907 TYR B C 1
ATOM 16362 O O . TYR B 1 889 ? 33.793 121.000 36.085 1.00 24.61 907 TYR B O 1
ATOM 16371 N N . PRO B 1 890 ? 33.355 123.199 35.826 1.00 25.27 908 PRO B N 1
ATOM 16372 C CA . PRO B 1 890 ? 34.739 123.613 36.103 1.00 25.29 908 PRO B CA 1
ATOM 16373 C C . PRO B 1 890 ? 35.053 123.476 37.581 1.00 24.40 908 PRO B C 1
ATOM 16374 O O . PRO B 1 890 ? 34.546 124.262 38.403 1.00 24.23 908 PRO B O 1
ATOM 16378 N N . VAL B 1 891 ? 35.823 122.448 37.917 1.00 23.78 909 VAL B N 1
ATOM 16379 C CA . VAL B 1 891 ? 36.104 122.123 39.302 1.00 24.96 909 VAL B CA 1
ATOM 16380 C C . VAL B 1 891 ? 37.485 122.663 39.667 1.00 26.42 909 VAL B C 1
ATOM 16381 O O . VAL B 1 891 ? 38.465 122.350 38.993 1.00 24.52 909 VAL B O 1
ATOM 16385 N N . GLU B 1 892 ? 37.546 123.444 40.750 1.00 27.77 910 GLU B N 1
ATOM 16386 C CA . GLU B 1 892 ? 38.800 123.992 41.247 1.00 30.09 910 GLU B CA 1
ATOM 16387 C C . GLU B 1 892 ? 39.480 123.018 42.193 1.00 29.47 910 GLU B C 1
ATOM 16388 O O . GLU B 1 892 ? 38.833 122.498 43.105 1.00 27.92 910 GLU B O 1
ATOM 16394 N N . LEU B 1 893 ? 40.787 122.820 42.008 1.00 27.09 911 LEU B N 1
ATOM 16395 C CA . LEU B 1 893 ? 41.606 122.034 42.903 1.00 26.73 911 LEU B CA 1
ATOM 16396 C C . LEU B 1 893 ? 42.578 122.983 43.597 1.00 28.57 911 LEU B C 1
ATOM 16397 O O . LEU B 1 893 ? 43.347 123.678 42.924 1.00 28.57 911 LEU B O 1
ATOM 16402 N N . ARG B 1 894 ? 42.520 123.032 44.925 1.00 27.41 912 ARG B N 1
ATOM 16403 C CA . ARG B 1 894 ? 43.450 123.838 45.733 1.00 27.73 912 ARG B CA 1
ATOM 16404 C C . ARG B 1 894 ? 44.614 122.952 46.174 1.00 27.72 912 ARG B C 1
ATOM 16405 O O . ARG B 1 894 ? 44.399 121.922 46.842 1.00 27.78 912 ARG B O 1
ATOM 16413 N N . TYR B 1 895 ? 45.842 123.346 45.816 1.00 25.97 913 TYR B N 1
ATOM 16414 C CA . TYR B 1 895 ? 47.004 122.495 46.005 1.00 26.51 913 TYR B CA 1
ATOM 16415 C C . TYR B 1 895 ? 48.251 123.309 46.358 1.00 27.29 913 TYR B C 1
ATOM 16416 O O . TYR B 1 895 ? 48.258 124.531 46.195 1.00 26.52 913 TYR B O 1
ATOM 16425 N N . ALA B 1 896 ? 49.277 122.605 46.834 1.00 26.67 914 ALA B N 1
ATOM 16426 C CA . ALA B 1 896 ? 50.600 123.172 47.105 1.00 27.40 914 ALA B CA 1
ATOM 16427 C C . ALA B 1 896 ? 51.641 122.347 46.366 1.00 27.72 914 ALA B C 1
ATOM 16428 O O . ALA B 1 896 ? 51.526 121.113 46.264 1.00 28.71 914 ALA B O 1
ATOM 16430 N N . ASN B 1 897 ? 52.623 123.046 45.797 1.00 27.13 915 ASN B N 1
ATOM 16431 C CA . ASN B 1 897 ? 53.740 122.428 45.102 1.00 27.53 915 ASN B CA 1
ATOM 16432 C C . ASN B 1 897 ? 54.994 123.267 45.383 1.00 30.48 915 ASN B C 1
ATOM 16433 O O . ASN B 1 897 ? 55.357 124.172 44.614 1.00 30.10 915 ASN B O 1
ATOM 16438 N N . GLY B 1 898 ? 55.632 122.942 46.498 1.00 31.78 916 GLY B N 1
ATOM 16439 C CA . GLY B 1 898 ? 56.885 123.546 46.911 1.00 33.28 916 GLY B CA 1
ATOM 16440 C C . GLY B 1 898 ? 58.125 122.909 46.322 1.00 33.36 916 GLY B C 1
ATOM 16441 O O . GLY B 1 898 ? 59.213 123.144 46.833 1.00 34.64 916 GLY B O 1
ATOM 16442 N N . SER B 1 899 ? 57.986 122.134 45.248 1.00 32.66 917 SER B N 1
ATOM 16443 C CA . SER B 1 899 ? 59.126 121.420 44.644 1.00 34.67 917 SER B CA 1
ATOM 16444 C C . SER B 1 899 ? 59.997 122.282 43.721 1.00 34.86 917 SER B C 1
ATOM 16445 O O . SER B 1 899 ? 61.078 121.864 43.357 1.00 34.58 917 SER B O 1
ATOM 16448 N N . GLY B 1 900 ? 59.490 123.432 43.280 1.00 35.76 918 GLY B N 1
ATOM 16449 C CA . GLY B 1 900 ? 60.206 124.301 42.332 1.00 37.09 918 GLY B CA 1
ATOM 16450 C C . GLY B 1 900 ? 59.948 124.035 40.854 1.00 37.75 918 GLY B C 1
ATOM 16451 O O . GLY B 1 900 ? 60.444 124.763 39.994 1.00 38.64 918 GLY B O 1
ATOM 16452 N N . SER B 1 901 ? 59.175 122.999 40.535 1.00 35.48 919 SER B N 1
ATOM 16453 C CA . SER B 1 901 ? 58.824 122.717 39.145 1.00 33.68 919 SER B CA 1
ATOM 16454 C C . SER B 1 901 ? 57.477 122.001 39.078 1.00 32.78 919 SER B C 1
ATOM 16455 O O . SER B 1 901 ? 56.991 121.479 40.078 1.00 29.88 919 SER B O 1
ATOM 16458 N N . ALA B 1 902 ? 56.906 121.977 37.878 1.00 31.92 920 ALA B N 1
ATOM 16459 C CA . ALA B 1 902 ? 55.592 121.388 37.649 1.00 32.76 920 ALA B CA 1
ATOM 16460 C C . ALA B 1 902 ? 55.545 119.919 38.070 1.00 30.82 920 ALA B C 1
ATOM 16461 O O . ALA B 1 902 ? 56.512 119.181 37.913 1.00 29.33 920 ALA B O 1
ATOM 16463 N N . LYS B 1 903 ? 54.421 119.506 38.647 1.00 31.38 921 LYS B N 1
ATOM 16464 C CA . LYS B 1 903 ? 54.213 118.113 39.043 1.00 29.70 921 LYS B CA 1
ATOM 16465 C C . LYS B 1 903 ? 52.852 117.673 38.519 1.00 31.01 921 LYS B C 1
ATOM 16466 O O . LYS B 1 903 ? 51.938 118.499 38.399 1.00 30.01 921 LYS B O 1
ATOM 16472 N N . THR B 1 904 ? 52.723 116.387 38.208 1.00 29.11 922 THR B N 1
ATOM 16473 C CA . THR B 1 904 ? 51.510 115.881 37.548 1.00 29.71 922 THR B CA 1
ATOM 16474 C C . THR B 1 904 ? 50.726 114.870 38.412 1.00 28.28 922 THR B C 1
ATOM 16475 O O . THR B 1 904 ? 51.293 114.126 39.212 1.00 29.73 922 THR B O 1
ATOM 16479 N N . LEU B 1 905 ? 49.417 114.866 38.207 1.00 28.25 923 LEU B N 1
ATOM 16480 C CA . LEU B 1 905 ? 48.482 114.019 38.930 1.00 28.59 923 LEU B CA 1
ATOM 16481 C C . LEU B 1 905 ? 47.332 113.718 37.968 1.00 29.71 923 LEU B C 1
ATOM 16482 O O . LEU B 1 905 ? 46.976 114.579 37.141 1.00 30.98 923 LEU B O 1
ATOM 16487 N N . SER B 1 906 ? 46.749 112.525 38.064 1.00 28.43 924 SER B N 1
ATOM 16488 C CA . SER B 1 906 ? 45.603 112.165 37.217 1.00 28.43 924 SER B CA 1
ATOM 16489 C C . SER B 1 906 ? 44.322 112.598 37.907 1.00 28.71 924 SER B C 1
ATOM 16490 O O . SER B 1 906 ? 44.229 112.500 39.124 1.00 29.54 924 SER B O 1
ATOM 16493 N N . VAL B 1 907 ? 43.365 113.127 37.140 1.00 28.61 925 VAL B N 1
ATOM 16494 C CA . VAL B 1 907 ? 41.985 113.254 37.624 1.00 28.06 925 VAL B CA 1
ATOM 16495 C C . VAL B 1 907 ? 41.119 112.220 36.906 1.00 26.78 925 VAL B C 1
ATOM 16496 O O . VAL B 1 907 ? 41.118 112.131 35.675 1.00 26.86 925 VAL B O 1
ATOM 16500 N N . TYR B 1 908 ? 40.440 111.400 37.708 1.00 27.01 926 TYR B N 1
ATOM 16501 C CA . TYR B 1 908 ? 39.473 110.418 37.217 1.00 27.19 926 TYR B CA 1
ATOM 16502 C C . TYR B 1 908 ? 38.088 110.847 37.634 1.00 26.53 926 TYR B C 1
ATOM 16503 O O . TYR B 1 908 ? 37.894 111.283 38.770 1.00 27.07 926 TYR B O 1
ATOM 16512 N N . VAL B 1 909 ? 37.114 110.696 36.738 1.00 25.14 927 VAL B N 1
ATOM 16513 C CA . VAL B 1 909 ? 35.729 110.995 37.066 1.00 25.10 927 VAL B CA 1
ATOM 16514 C C . VAL B 1 909 ? 34.908 109.762 36.692 1.00 24.82 927 VAL B C 1
ATOM 16515 O O . VAL B 1 909 ? 34.939 109.312 35.544 1.00 22.60 927 VAL B O 1
ATOM 16519 N N . ASN B 1 910 ? 34.193 109.200 37.666 1.00 24.36 928 ASN B N 1
ATOM 16520 C CA . ASN B 1 910 ? 33.365 108.015 37.438 1.00 23.74 928 ASN B CA 1
ATOM 16521 C C . ASN B 1 910 ? 34.144 106.894 36.730 1.00 22.95 928 ASN B C 1
ATOM 16522 O O . ASN B 1 910 ? 33.699 106.308 35.745 1.00 23.15 928 ASN B O 1
ATOM 16527 N N . ALA B 1 911 ? 35.341 106.655 37.259 1.00 24.12 929 ALA B N 1
ATOM 16528 C CA . ALA B 1 911 ? 36.261 105.600 36.822 1.00 25.92 929 ALA B CA 1
ATOM 16529 C C . ALA B 1 911 ? 36.868 105.761 35.426 1.00 26.19 929 ALA B C 1
ATOM 16530 O O . ALA B 1 911 ? 37.454 104.802 34.921 1.00 28.28 929 ALA B O 1
ATOM 16532 N N . ALA B 1 912 ? 36.764 106.948 34.828 1.00 26.47 930 ALA B N 1
ATOM 16533 C CA . ALA B 1 912 ? 37.433 107.262 33.550 1.00 28.35 930 ALA B CA 1
ATOM 16534 C C . ALA B 1 912 ? 38.523 108.321 33.799 1.00 29.41 930 ALA B C 1
ATOM 16535 O O . ALA B 1 912 ? 38.273 109.314 34.491 1.00 28.10 930 ALA B O 1
ATOM 16537 N N . ARG B 1 913 ? 39.712 108.113 33.233 1.00 29.64 931 ARG B N 1
ATOM 16538 C CA . ARG B 1 913 ? 40.796 109.102 33.327 1.00 31.11 931 ARG B CA 1
ATOM 16539 C C . ARG B 1 913 ? 40.457 110.307 32.445 1.00 31.41 931 ARG B C 1
ATOM 16540 O O . ARG B 1 913 ? 40.431 110.193 31.224 1.00 34.37 931 ARG B O 1
ATOM 16548 N N . VAL B 1 914 ? 40.165 111.446 33.065 1.00 29.06 932 VAL B N 1
ATOM 16549 C CA . VAL B 1 914 ? 39.727 112.638 32.343 1.00 29.62 932 VAL B CA 1
ATOM 16550 C C . VAL B 1 914 ? 40.935 113.446 31.856 1.00 30.30 932 VAL B C 1
ATOM 16551 O O . VAL B 1 914 ? 40.992 113.837 30.695 1.00 28.81 932 VAL B O 1
ATOM 16555 N N . GLN B 1 915 ? 41.903 113.688 32.735 1.00 30.40 933 GLN B N 1
ATOM 16556 C CA . GLN B 1 915 ? 43.059 114.485 32.358 1.00 32.64 933 GLN B CA 1
ATOM 16557 C C . GLN B 1 915 ? 44.235 114.228 33.276 1.00 31.08 933 GLN B C 1
ATOM 16558 O O . GLN B 1 915 ? 44.045 113.871 34.438 1.00 30.53 933 GLN B O 1
ATOM 16564 N N . GLN B 1 916 ? 45.449 114.413 32.753 1.00 30.20 934 GLN B N 1
ATOM 16565 C CA . GLN B 1 916 ? 46.625 114.598 33.600 1.00 29.36 934 GLN B CA 1
ATOM 16566 C C . GLN B 1 916 ? 46.709 116.079 33.927 1.00 28.44 934 GLN B C 1
ATOM 16567 O O . GLN B 1 916 ? 46.751 116.910 33.028 1.00 31.48 934 GLN B O 1
ATOM 16573 N N . LEU B 1 917 ? 46.702 116.420 35.207 1.00 28.01 935 LEU B N 1
ATOM 16574 C CA . LEU B 1 917 ? 46.808 117.805 35.622 1.00 28.71 935 LEU B CA 1
ATOM 16575 C C . LEU B 1 917 ? 48.280 118.160 35.687 1.00 30.18 935 LEU B C 1
ATOM 16576 O O . LEU B 1 917 ? 49.058 117.403 36.273 1.00 30.78 935 LEU B O 1
ATOM 16581 N N . SER B 1 918 ? 48.661 119.303 35.120 1.00 30.48 936 SER B N 1
ATOM 16582 C CA . SER B 1 918 ? 50.010 119.834 35.355 1.00 32.09 936 SER B CA 1
ATOM 16583 C C . SER B 1 918 ? 49.909 120.954 36.372 1.00 29.84 936 SER B C 1
ATOM 16584 O O . SER B 1 918 ? 49.318 121.997 36.093 1.00 32.34 936 SER B O 1
ATOM 16587 N N . LEU B 1 919 ? 50.470 120.714 37.549 1.00 28.62 937 LEU B N 1
ATOM 16588 C CA . LEU B 1 919 ? 50.298 121.578 38.695 1.00 29.57 937 LEU B CA 1
ATOM 16589 C C . LEU B 1 919 ? 51.596 122.358 38.894 1.00 28.77 937 LEU B C 1
ATOM 16590 O O . LEU B 1 919 ? 52.610 121.800 39.279 1.00 27.41 937 LEU B O 1
ATOM 16595 N N . ALA B 1 920 ? 51.529 123.656 38.638 1.00 31.34 938 ALA B N 1
ATOM 16596 C CA . ALA B 1 920 ? 52.710 124.513 38.608 1.00 30.24 938 ALA B CA 1
ATOM 16597 C C . ALA B 1 920 ? 53.265 124.743 40.004 1.00 30.05 938 ALA B C 1
ATOM 16598 O O . ALA B 1 920 ? 52.542 124.640 41.025 1.00 28.08 938 ALA B O 1
ATOM 16600 N N . ASP B 1 921 ? 54.563 125.012 40.047 1.00 29.31 939 ASP B N 1
ATOM 16601 C CA . ASP B 1 921 ? 55.243 125.475 41.259 1.00 30.64 939 ASP B CA 1
ATOM 16602 C C . ASP B 1 921 ? 54.415 126.530 41.987 1.00 29.19 939 ASP B C 1
ATOM 16603 O O . ASP B 1 921 ? 53.866 127.424 41.355 1.00 29.76 939 ASP B O 1
ATOM 16608 N N . THR B 1 922 ? 54.280 126.403 43.305 1.00 27.99 940 THR B N 1
ATOM 16609 C CA . THR B 1 922 ? 53.594 127.408 44.111 1.00 28.81 940 THR B CA 1
ATOM 16610 C C . THR B 1 922 ? 54.554 128.212 45.004 1.00 31.01 940 THR B C 1
ATOM 16611 O O . THR B 1 922 ? 54.101 129.036 45.793 1.00 32.19 940 THR B O 1
ATOM 16615 N N . GLY B 1 923 ? 55.859 127.952 44.900 1.00 33.19 941 GLY B N 1
ATOM 16616 C CA . GLY B 1 923 ? 56.882 128.757 45.556 1.00 35.58 941 GLY B CA 1
ATOM 16617 C C . GLY B 1 923 ? 57.364 128.142 46.851 1.00 36.98 941 GLY B C 1
ATOM 16618 O O . GLY B 1 923 ? 58.557 128.172 47.148 1.00 43.10 941 GLY B O 1
ATOM 16619 N N . ALA B 1 924 ? 56.433 127.604 47.627 1.00 34.53 942 ALA B N 1
ATOM 16620 C CA . ALA B 1 924 ? 56.730 126.946 48.899 1.00 34.90 942 ALA B CA 1
ATOM 16621 C C . ALA B 1 924 ? 55.576 126.009 49.258 1.00 33.04 942 ALA B C 1
ATOM 16622 O O . ALA B 1 924 ? 54.479 126.165 48.740 1.00 32.52 942 ALA B O 1
ATOM 16624 N N . TRP B 1 925 ? 55.816 125.081 50.174 1.00 32.48 943 TRP B N 1
ATOM 16625 C CA . TRP B 1 925 ? 54.754 124.180 50.658 1.00 33.63 943 TRP B CA 1
ATOM 16626 C C . TRP B 1 925 ? 53.656 124.890 51.463 1.00 35.01 943 TRP B C 1
ATOM 16627 O O . TRP B 1 925 ? 52.534 124.378 51.555 1.00 33.38 943 TRP B O 1
ATOM 16638 N N . SER B 1 926 ? 53.960 126.081 51.994 1.00 32.19 944 SER B N 1
ATOM 16639 C CA . SER B 1 926 ? 52.975 126.913 52.681 1.00 33.53 944 SER B CA 1
ATOM 16640 C C . SER B 1 926 ? 52.199 127.864 51.757 1.00 30.91 944 SER B C 1
ATOM 16641 O O . SER B 1 926 ? 51.428 128.692 52.234 1.00 30.29 944 SER B O 1
ATOM 16644 N N . GLN B 1 927 ? 52.400 127.759 50.443 1.00 31.95 945 GLN B N 1
ATOM 16645 C CA . GLN B 1 927 ? 51.743 128.628 49.489 1.00 33.13 945 GLN B CA 1
ATOM 16646 C C . GLN B 1 927 ? 50.913 127.759 48.557 1.00 31.50 945 GLN B C 1
ATOM 16647 O O . GLN B 1 927 ? 51.429 126.809 47.950 1.00 30.70 945 GLN B O 1
ATOM 16653 N N . TRP B 1 928 ? 49.643 128.113 48.426 1.00 30.26 946 TRP B N 1
ATOM 16654 C CA . TRP B 1 928 ? 48.656 127.265 47.784 1.00 30.73 946 TRP B CA 1
ATOM 16655 C C . TRP B 1 928 ? 48.136 127.917 46.522 1.00 29.22 946 TRP B C 1
ATOM 16656 O O . TRP B 1 928 ? 47.823 129.097 46.538 1.00 30.85 946 TRP B O 1
ATOM 16667 N N . GLY B 1 929 ? 48.076 127.157 45.428 1.00 28.33 947 GLY B N 1
ATOM 16668 C CA . GLY B 1 929 ? 47.499 127.611 44.157 1.00 28.57 947 GLY B CA 1
ATOM 16669 C C . GLY B 1 929 ? 46.181 126.920 43.844 1.00 28.41 947 GLY B C 1
ATOM 16670 O O . GLY B 1 929 ? 45.733 126.030 44.586 1.00 28.49 947 GLY B O 1
ATOM 16671 N N . THR B 1 930 ? 45.562 127.334 42.742 1.00 29.04 948 THR B N 1
ATOM 16672 C CA . THR B 1 930 ? 44.294 126.776 42.280 1.00 29.82 948 THR B CA 1
ATOM 16673 C C . THR B 1 930 ? 44.448 126.386 40.821 1.00 31.53 948 THR B C 1
ATOM 16674 O O . THR B 1 930 ? 45.034 127.132 40.043 1.00 31.08 948 THR B O 1
ATOM 16678 N N . GLN B 1 931 ? 43.981 125.192 40.466 1.00 28.36 949 GLN B N 1
ATOM 16679 C CA . GLN B 1 931 ? 43.916 124.761 39.079 1.00 31.45 949 GLN B CA 1
ATOM 16680 C C . GLN B 1 931 ? 42.478 124.316 38.809 1.00 29.48 949 GLN B C 1
ATOM 16681 O O . GLN B 1 931 ? 41.972 123.447 39.497 1.00 29.29 949 GLN B O 1
ATOM 16687 N N . THR B 1 932 ? 41.840 124.935 37.826 1.00 28.56 950 THR B N 1
ATOM 16688 C CA . THR B 1 932 ? 40.462 124.635 37.432 1.00 28.28 950 THR B CA 1
ATOM 16689 C C . THR B 1 932 ? 40.468 123.759 36.190 1.00 29.76 950 THR B C 1
ATOM 16690 O O . THR B 1 932 ? 41.225 124.012 35.259 1.00 27.07 950 THR B O 1
ATOM 16694 N N . THR B 1 933 ? 39.651 122.704 36.203 1.00 28.40 951 THR B N 1
ATOM 16695 C CA . THR B 1 933 ? 39.549 121.752 35.104 1.00 27.79 951 THR B CA 1
ATOM 16696 C C . THR B 1 933 ? 38.075 121.436 34.900 1.00 27.85 951 THR B C 1
ATOM 16697 O O . THR B 1 933 ? 37.358 121.179 35.878 1.00 26.59 951 THR B O 1
ATOM 16701 N N . THR B 1 934 ? 37.609 121.496 33.656 1.00 27.39 952 THR B N 1
ATOM 16702 C CA . THR B 1 934 ? 36.201 121.224 33.360 1.00 29.86 952 THR B CA 1
ATOM 16703 C C . THR B 1 934 ? 35.972 119.718 33.389 1.00 29.36 952 THR B C 1
ATOM 16704 O O . THR B 1 934 ? 36.560 118.979 32.600 1.00 27.73 952 THR B O 1
ATOM 16708 N N . LEU B 1 935 ? 35.140 119.262 34.324 1.00 27.99 953 LEU B N 1
ATOM 16709 C CA . LEU B 1 935 ? 34.883 117.836 34.486 1.00 26.33 953 LEU B CA 1
ATOM 16710 C C . LEU B 1 935 ? 33.513 117.449 33.921 1.00 24.51 953 LEU B C 1
ATOM 16711 O O . LEU B 1 935 ? 32.559 118.206 34.048 1.00 24.03 953 LEU B O 1
ATOM 16716 N N . PRO B 1 936 ? 33.433 116.292 33.256 1.00 24.26 954 PRO B N 1
ATOM 16717 C CA . PRO B 1 936 ? 32.148 115.809 32.779 1.00 25.11 954 PRO B CA 1
ATOM 16718 C C . PRO B 1 936 ? 31.428 115.081 33.913 1.00 24.46 954 PRO B C 1
ATOM 16719 O O . PRO B 1 936 ? 31.718 113.904 34.171 1.00 25.78 954 PRO B O 1
ATOM 16723 N N . LEU B 1 937 ? 30.541 115.782 34.601 1.00 23.70 955 LEU B N 1
ATOM 16724 C CA . LEU B 1 937 ? 29.768 115.161 35.679 1.00 25.31 955 LEU B CA 1
ATOM 16725 C C . LEU B 1 937 ? 28.418 114.677 35.148 1.00 25.09 955 LEU B C 1
ATOM 16726 O O . LEU B 1 937 ? 27.893 115.199 34.156 1.00 23.05 955 LEU B O 1
ATOM 16731 N N . THR B 1 938 ? 27.897 113.634 35.788 1.00 23.88 956 THR B N 1
ATOM 16732 C CA . THR B 1 938 ? 26.581 113.064 35.453 1.00 24.93 956 THR B CA 1
ATOM 16733 C C . THR B 1 938 ? 25.613 113.474 36.569 1.00 24.36 956 THR B C 1
ATOM 16734 O O . THR B 1 938 ? 26.050 113.777 37.694 1.00 23.66 956 THR B O 1
ATOM 16738 N N . ALA B 1 939 ? 24.321 113.506 36.268 1.00 22.33 957 ALA B N 1
ATOM 16739 C CA . ALA B 1 939 ? 23.325 113.848 37.288 1.00 24.15 957 ALA B CA 1
ATOM 16740 C C . ALA B 1 939 ? 23.418 112.875 38.472 1.00 23.81 957 ALA B C 1
ATOM 16741 O O . ALA B 1 939 ? 23.413 111.661 38.278 1.00 24.96 957 ALA B O 1
ATOM 16743 N N . GLY B 1 940 ? 23.478 113.427 39.681 1.00 23.90 958 GLY B N 1
ATOM 16744 C CA . GLY B 1 940 ? 23.581 112.630 40.902 1.00 23.77 958 GLY B CA 1
ATOM 16745 C C . GLY B 1 940 ? 25.007 112.547 41.396 1.00 23.82 958 GLY B C 1
ATOM 16746 O O . GLY B 1 940 ? 25.773 113.513 41.263 1.00 24.04 958 GLY B O 1
ATOM 16747 N N . GLN B 1 941 ? 25.342 111.416 42.010 1.00 23.07 959 GLN B N 1
ATOM 16748 C CA . GLN B 1 941 ? 26.647 111.216 42.600 1.00 23.57 959 GLN B CA 1
ATOM 16749 C C . GLN B 1 941 ? 27.706 111.113 41.526 1.00 23.11 959 GLN B C 1
ATOM 16750 O O . GLN B 1 941 ? 27.502 110.446 40.499 1.00 23.44 959 GLN B O 1
ATOM 16756 N N . ASN B 1 942 ? 28.833 111.765 41.774 1.00 23.84 960 ASN B N 1
ATOM 16757 C CA . ASN B 1 942 ? 30.020 111.607 40.932 1.00 23.18 960 ASN B CA 1
ATOM 16758 C C . ASN B 1 942 ? 31.203 111.220 41.785 1.00 24.26 960 ASN B C 1
ATOM 16759 O O . ASN B 1 942 ? 31.282 111.611 42.958 1.00 23.66 960 ASN B O 1
ATOM 16764 N N . ILE B 1 943 ? 32.128 110.475 41.189 1.00 22.94 961 ILE B N 1
ATOM 16765 C CA . ILE B 1 943 ? 33.280 109.926 41.892 1.00 24.25 961 ILE B CA 1
ATOM 16766 C C . ILE B 1 943 ? 34.499 110.623 41.279 1.00 25.11 961 ILE B C 1
ATOM 16767 O O . ILE B 1 943 ? 34.877 110.319 40.150 1.00 23.33 961 ILE B O 1
ATOM 16772 N N . ILE B 1 944 ? 35.069 111.564 42.026 1.00 24.40 962 ILE B N 1
ATOM 16773 C CA . ILE B 1 944 ? 36.161 112.416 41.533 1.00 25.13 962 ILE B CA 1
ATOM 16774 C C . ILE B 1 944 ? 37.432 112.030 42.287 1.00 24.64 962 ILE B C 1
ATOM 16775 O O . ILE B 1 944 ? 37.543 112.239 43.508 1.00 24.37 962 ILE B O 1
ATOM 16780 N N . THR B 1 945 ? 38.391 111.481 41.557 1.00 24.62 963 THR B N 1
ATOM 16781 C CA . THR B 1 945 ? 39.606 110.949 42.178 1.00 25.67 963 THR B CA 1
ATOM 16782 C C . THR B 1 945 ? 40.853 111.653 41.632 1.00 25.70 963 THR B C 1
ATOM 16783 O O . THR B 1 945 ? 40.994 111.810 40.423 1.00 24.61 963 THR B O 1
ATOM 16787 N N . TYR B 1 946 ? 41.708 112.090 42.555 1.00 24.95 964 TYR B N 1
ATOM 16788 C CA . TYR B 1 946 ? 43.014 112.655 42.253 1.00 26.70 964 TYR B CA 1
ATOM 16789 C C . TYR B 1 946 ? 44.049 111.638 42.694 1.00 26.34 964 TYR B C 1
ATOM 16790 O O . TYR B 1 946 ? 44.108 111.273 43.870 1.00 26.22 964 TYR B O 1
ATOM 16799 N N . LYS B 1 947 ? 44.843 111.161 41.743 1.00 27.37 965 LYS B N 1
ATOM 16800 C CA . LYS B 1 947 ? 45.686 109.990 41.947 1.00 28.76 965 LYS B CA 1
ATOM 16801 C C . LYS B 1 947 ? 47.087 110.179 41.370 1.00 28.73 965 LYS B C 1
ATOM 16802 O O . LYS B 1 947 ? 47.248 110.738 40.285 1.00 27.16 965 LYS B O 1
ATOM 16808 N N . TYR B 1 948 ? 48.072 109.668 42.097 1.00 27.53 966 TYR B N 1
ATOM 16809 C CA . TYR B 1 948 ? 49.422 109.495 41.586 1.00 28.29 966 TYR B CA 1
ATOM 16810 C C . TYR B 1 948 ? 49.436 108.184 40.815 1.00 29.59 966 TYR B C 1
ATOM 16811 O O . TYR B 1 948 ? 49.693 107.113 41.381 1.00 30.49 966 TYR B O 1
ATOM 16820 N N . ASP B 1 949 ? 49.166 108.289 39.519 1.00 31.30 967 ASP B N 1
ATOM 16821 C CA . ASP B 1 949 ? 49.145 107.134 38.618 1.00 35.30 967 ASP B CA 1
ATOM 16822 C C . ASP B 1 949 ? 50.489 107.062 37.902 1.00 36.34 967 ASP B C 1
ATOM 16823 O O . ASP B 1 949 ? 50.667 107.602 36.804 1.00 32.80 967 ASP B O 1
ATOM 16828 N N . SER B 1 950 ? 51.437 106.395 38.551 1.00 40.28 968 SER B N 1
ATOM 16829 C CA . SER B 1 950 ? 52.795 106.262 38.028 1.00 43.32 968 SER B CA 1
ATOM 16830 C C . SER B 1 950 ? 52.835 105.604 36.656 1.00 45.06 968 SER B C 1
ATOM 16831 O O . SER B 1 950 ? 53.572 106.041 35.774 1.00 45.80 968 SER B O 1
ATOM 16834 N N . ASP B 1 951 ? 52.022 104.575 36.462 1.00 47.71 969 ASP B N 1
ATOM 16835 C CA . ASP B 1 951 ? 51.965 103.893 35.164 1.00 49.87 969 ASP B CA 1
ATOM 16836 C C . ASP B 1 951 ? 51.510 104.799 34.023 1.00 46.76 969 ASP B C 1
ATOM 16837 O O . ASP B 1 951 ? 51.933 104.617 32.877 1.00 48.44 969 ASP B O 1
ATOM 16842 N N . ALA B 1 952 ? 50.688 105.797 34.338 1.00 41.90 970 ALA B N 1
ATOM 16843 C CA . ALA B 1 952 ? 50.303 106.805 33.354 1.00 39.04 970 ALA B CA 1
ATOM 16844 C C . ALA B 1 952 ? 51.345 107.926 33.177 1.00 38.12 970 ALA B C 1
ATOM 16845 O O . ALA B 1 952 ? 51.157 108.801 32.353 1.00 37.53 970 ALA B O 1
ATOM 16847 N N . GLY B 1 953 ? 52.438 107.900 33.932 1.00 37.91 971 GLY B N 1
ATOM 16848 C CA . GLY B 1 953 ? 53.505 108.889 33.765 1.00 38.91 971 GLY B CA 1
ATOM 16849 C C . GLY B 1 953 ? 53.359 110.101 34.657 1.00 36.61 971 GLY B C 1
ATOM 16850 O O . GLY B 1 953 ? 54.060 111.083 34.461 1.00 35.56 971 GLY B O 1
ATOM 16851 N N . ASP B 1 954 ? 52.449 110.035 35.637 1.00 34.48 972 ASP B N 1
ATOM 16852 C CA . ASP B 1 954 ? 52.299 111.093 36.633 1.00 32.70 972 ASP B CA 1
ATOM 16853 C C . ASP B 1 954 ? 53.556 111.107 37.494 1.00 31.79 972 ASP B C 1
ATOM 16854 O O . ASP B 1 954 ? 54.164 110.063 37.718 1.00 33.19 972 ASP B O 1
ATOM 16859 N N . THR B 1 955 ? 53.913 112.273 38.014 1.00 31.50 973 THR B N 1
ATOM 16860 C CA . THR B 1 955 ? 55.023 112.380 38.980 1.00 30.91 973 THR B CA 1
ATOM 16861 C C . THR B 1 955 ? 54.592 112.230 40.443 1.00 32.04 973 THR B C 1
ATOM 16862 O O . THR B 1 955 ? 55.406 111.860 41.314 1.00 32.09 973 THR B O 1
ATOM 16866 N N . GLY B 1 956 ? 53.332 112.554 40.734 1.00 28.52 974 GLY B N 1
ATOM 16867 C CA . GLY B 1 956 ? 52.904 112.734 42.118 1.00 29.65 974 GLY B CA 1
ATOM 16868 C C . GLY B 1 956 ? 53.613 113.924 42.739 1.00 28.56 974 GLY B C 1
ATOM 16869 O O . GLY B 1 956 ? 54.181 114.760 42.025 1.00 30.83 974 GLY B O 1
ATOM 16870 N N . GLY B 1 957 ? 53.572 114.015 44.061 1.00 29.71 975 GLY B N 1
ATOM 16871 C CA . GLY B 1 957 ? 54.386 114.973 44.796 1.00 30.15 975 GLY B CA 1
ATOM 16872 C C . GLY B 1 957 ? 53.809 116.365 44.983 1.00 30.88 975 GLY B C 1
ATOM 16873 O O . GLY B 1 957 ? 54.556 117.342 44.951 1.00 29.74 975 GLY B O 1
ATOM 16874 N N . VAL B 1 958 ? 52.493 116.452 45.205 1.00 29.45 976 VAL B N 1
ATOM 16875 C CA . VAL B 1 958 ? 51.824 117.687 45.635 1.00 28.27 976 VAL B CA 1
ATOM 16876 C C . VAL B 1 958 ? 50.954 117.423 46.861 1.00 29.32 976 VAL B C 1
ATOM 16877 O O . VAL B 1 958 ? 50.678 116.268 47.195 1.00 30.24 976 VAL B O 1
ATOM 16881 N N . ASN B 1 959 ? 50.523 118.491 47.529 1.00 28.48 977 ASN B N 1
ATOM 16882 C CA . ASN B 1 959 ? 49.529 118.380 48.586 1.00 29.09 977 ASN B CA 1
ATOM 16883 C C . ASN B 1 959 ? 48.234 119.000 48.106 1.00 28.98 977 ASN B C 1
ATOM 16884 O O . ASN B 1 959 ? 48.262 119.946 47.319 1.00 27.62 977 ASN B O 1
ATOM 16889 N N . LEU B 1 960 ? 47.109 118.454 48.578 1.00 27.80 978 LEU B N 1
ATOM 16890 C CA . LEU B 1 960 ? 45.784 118.871 48.131 1.00 27.15 978 LEU B CA 1
ATOM 16891 C C . LEU B 1 960 ? 44.966 119.346 49.314 1.00 28.55 978 LEU B C 1
ATOM 16892 O O . LEU B 1 960 ? 44.900 118.685 50.350 1.00 29.22 978 LEU B O 1
ATOM 16897 N N . ASP B 1 961 ? 44.317 120.487 49.152 1.00 28.24 979 ASP B N 1
ATOM 16898 C CA . ASP B 1 961 ? 43.638 121.143 50.256 1.00 29.36 979 ASP B CA 1
ATOM 16899 C C . ASP B 1 961 ? 42.131 120.915 50.183 1.00 27.74 979 ASP B C 1
ATOM 16900 O O . ASP B 1 961 ? 41.528 120.537 51.173 1.00 27.15 979 ASP B O 1
ATOM 16905 N N . TYR B 1 962 ? 41.549 121.159 49.015 1.00 27.10 980 TYR B N 1
ATOM 16906 C CA . TYR B 1 962 ? 40.119 121.024 48.783 1.00 26.78 980 TYR B CA 1
ATOM 16907 C C . TYR B 1 962 ? 39.795 121.093 47.305 1.00 26.87 980 TYR B C 1
ATOM 16908 O O . TYR B 1 962 ? 40.670 121.395 46.481 1.00 26.65 980 TYR B O 1
ATOM 16917 N N . ILE B 1 963 ? 38.549 120.768 46.965 1.00 26.23 981 ILE B N 1
ATOM 16918 C CA . ILE B 1 963 ? 38.006 121.096 45.644 1.00 26.18 981 ILE B CA 1
ATOM 16919 C C . ILE B 1 963 ? 36.779 121.955 45.804 1.00 26.27 981 ILE B C 1
ATOM 16920 O O . ILE B 1 963 ? 36.114 121.918 46.848 1.00 25.39 981 ILE B O 1
ATOM 16925 N N . ARG B 1 964 ? 36.497 122.752 44.781 1.00 26.70 982 ARG B N 1
ATOM 16926 C CA . ARG B 1 964 ? 35.283 123.535 44.726 1.00 28.00 982 ARG B CA 1
ATOM 16927 C C . ARG B 1 964 ? 34.526 123.139 43.476 1.00 28.47 982 ARG B C 1
ATOM 16928 O O . ARG B 1 964 ? 35.079 123.205 42.362 1.00 26.02 982 ARG B O 1
ATOM 16936 N N . VAL B 1 965 ? 33.279 122.697 43.679 1.00 27.16 983 VAL B N 1
ATOM 16937 C CA . VAL B 1 965 ? 32.423 122.226 42.611 1.00 27.53 983 VAL B CA 1
ATOM 16938 C C . VAL B 1 965 ? 31.254 123.190 42.486 1.00 27.00 983 VAL B C 1
ATOM 16939 O O . VAL B 1 965 ? 30.526 123.402 43.458 1.00 27.88 983 VAL B O 1
ATOM 16943 N N . PRO B 1 966 ? 31.063 123.776 41.300 1.00 26.56 984 PRO B N 1
ATOM 16944 C CA . PRO B 1 966 ? 29.941 124.699 41.124 1.00 27.95 984 PRO B CA 1
ATOM 16945 C C . PRO B 1 966 ? 28.567 124.034 41.289 1.00 28.21 984 PRO B C 1
ATOM 16946 O O . PRO B 1 966 ? 28.387 122.876 40.887 1.00 27.58 984 PRO B O 1
ATOM 16950 N N . PHE B 1 967 ? 27.612 124.776 41.866 1.00 28.83 985 PHE B N 1
ATOM 16951 C CA . PHE B 1 967 ? 26.250 124.274 42.061 1.00 28.54 985 PHE B CA 1
ATOM 16952 C C . PHE B 1 967 ? 25.512 124.085 40.738 1.00 30.04 985 PHE B C 1
ATOM 16953 O O . PHE B 1 967 ? 24.584 123.286 40.663 1.00 30.18 985 PHE B O 1
ATOM 16961 N N . ALA B 1 968 ? 25.921 124.827 39.707 1.00 28.36 986 ALA B N 1
ATOM 16962 C CA . ALA B 1 968 ? 25.310 124.736 38.386 1.00 30.30 986 ALA B CA 1
ATOM 16963 C C . ALA B 1 968 ? 26.419 124.512 37.379 1.00 29.09 986 ALA B C 1
ATOM 16964 O O . ALA B 1 968 ? 27.518 125.021 37.564 1.00 29.70 986 ALA B O 1
ATOM 16966 N N . PRO B 1 969 ? 26.151 123.748 36.323 1.00 29.77 987 PRO B N 1
ATOM 16967 C CA . PRO B 1 969 ? 27.164 123.610 35.278 1.00 28.64 987 PRO B CA 1
ATOM 16968 C C . PRO B 1 969 ? 27.188 124.817 34.349 1.00 29.81 987 PRO B C 1
ATOM 16969 O O . PRO B 1 969 ? 26.207 125.568 34.296 1.00 29.18 987 PRO B O 1
ATOM 16973 N N . THR B 1 970 ? 28.274 124.985 33.600 1.00 28.53 988 THR B N 1
ATOM 16974 C CA . THR B 1 970 ? 28.326 126.029 32.565 1.00 30.48 988 THR B CA 1
ATOM 16975 C C . THR B 1 970 ? 27.376 125.663 31.424 1.00 29.85 988 THR B C 1
ATOM 16976 O O . THR B 1 970 ? 26.773 126.538 30.806 1.00 29.90 988 THR B O 1
ATOM 16980 N N . GLN B 1 971 ? 27.263 124.367 31.142 1.00 28.05 989 GLN B N 1
ATOM 16981 C CA . GLN B 1 971 ? 26.251 123.851 30.222 1.00 29.41 989 GLN B CA 1
ATOM 16982 C C . GLN B 1 971 ? 25.877 122.417 30.600 1.00 28.30 989 GLN B C 1
ATOM 16983 O O . GLN B 1 971 ? 26.699 121.647 31.101 1.00 27.32 989 GLN B O 1
ATOM 16989 N N . ALA B 1 972 ? 24.616 122.098 30.369 1.00 27.54 990 ALA B N 1
ATOM 16990 C CA . ALA B 1 972 ? 24.022 120.851 30.813 1.00 27.96 990 ALA B CA 1
ATOM 16991 C C . ALA B 1 972 ? 23.778 119.972 29.599 1.00 26.78 990 ALA B C 1
ATOM 16992 O O . ALA B 1 972 ? 23.658 120.466 28.475 1.00 26.52 990 ALA B O 1
ATOM 16994 N N . GLU B 1 973 ? 23.712 118.673 29.838 1.00 26.73 991 GLU B N 1
ATOM 16995 C CA . GLU B 1 973 ? 23.381 117.717 28.806 1.00 27.31 991 GLU B CA 1
ATOM 16996 C C . GLU B 1 973 ? 22.398 116.688 29.342 1.00 27.30 991 GLU B C 1
ATOM 16997 O O . GLU B 1 973 ? 22.431 116.339 30.529 1.00 25.59 991 GLU B O 1
ATOM 17003 N N . TYR B 1 974 ? 21.523 116.231 28.448 1.00 25.42 992 TYR B N 1
ATOM 17004 C CA . TYR B 1 974 ? 20.530 115.218 28.738 1.00 25.52 992 TYR B CA 1
ATOM 17005 C C . TYR B 1 974 ? 20.598 114.170 27.637 1.00 25.47 992 TYR B C 1
ATOM 17006 O O . TYR B 1 974 ? 20.449 114.508 26.465 1.00 24.96 992 TYR B O 1
ATOM 17015 N N . ALA B 1 975 ? 20.813 112.913 28.003 1.00 22.89 993 ALA B N 1
ATOM 17016 C CA . ALA B 1 975 ? 20.888 111.838 27.023 1.00 24.30 993 ALA B CA 1
ATOM 17017 C C . ALA B 1 975 ? 19.507 111.459 26.465 1.00 25.25 993 ALA B C 1
ATOM 17018 O O . ALA B 1 975 ? 18.538 111.248 27.220 1.00 24.20 993 ALA B O 1
ATOM 17020 N N . ALA B 1 976 ? 19.406 111.388 25.134 1.00 23.35 994 ALA B N 1
ATOM 17021 C CA . ALA B 1 976 ? 18.155 110.998 24.488 1.00 23.91 994 ALA B CA 1
ATOM 17022 C C . ALA B 1 976 ? 17.718 109.613 24.921 1.00 23.90 994 ALA B C 1
ATOM 17023 O O . ALA B 1 976 ? 16.527 109.384 25.126 1.00 22.91 994 ALA B O 1
ATOM 17025 N N . GLU B 1 977 ? 18.680 108.695 25.071 1.00 23.89 995 GLU B N 1
ATOM 17026 C CA . GLU B 1 977 ? 18.368 107.303 25.452 1.00 24.78 995 GLU B CA 1
ATOM 17027 C C . GLU B 1 977 ? 17.725 107.186 26.834 1.00 24.23 995 GLU B C 1
ATOM 17028 O O . GLU B 1 977 ? 17.003 106.218 27.093 1.00 24.66 995 GLU B O 1
ATOM 17034 N N . SER B 1 978 ? 18.002 108.159 27.706 1.00 24.32 996 SER B N 1
ATOM 17035 C CA . SER B 1 978 ? 17.417 108.228 29.053 1.00 24.33 996 SER B CA 1
ATOM 17036 C C . SER B 1 978 ? 16.155 109.083 29.151 1.00 25.21 996 SER B C 1
ATOM 17037 O O . SER B 1 978 ? 15.575 109.205 30.228 1.00 24.82 996 SER B O 1
ATOM 17040 N N . ALA B 1 979 ? 15.706 109.655 28.036 1.00 24.36 997 ALA B N 1
ATOM 17041 C CA . ALA B 1 979 ? 14.513 110.480 28.024 1.00 26.02 997 ALA B CA 1
ATOM 17042 C C . ALA B 1 979 ? 13.283 109.581 28.038 1.00 25.83 997 ALA B C 1
ATOM 17043 O O . ALA B 1 979 ? 13.389 108.355 27.913 1.00 25.61 997 ALA B O 1
ATOM 17045 N N . LYS B 1 980 ? 12.123 110.195 28.186 1.00 27.68 998 LYS B N 1
ATOM 17046 C CA . LYS B 1 980 ? 10.871 109.462 28.131 1.00 30.63 998 LYS B CA 1
ATOM 17047 C C . LYS B 1 980 ? 10.502 109.237 26.667 1.00 28.11 998 LYS B C 1
ATOM 17048 O O . LYS B 1 980 ? 10.309 110.192 25.933 1.00 28.47 998 LYS B O 1
ATOM 17054 N N . LEU B 1 981 ? 10.400 107.973 26.273 1.00 27.05 999 LEU B N 1
ATOM 17055 C CA . LEU B 1 981 ? 10.154 107.590 24.888 1.00 28.82 999 LEU B CA 1
ATOM 17056 C C . LEU B 1 981 ? 8.734 107.058 24.724 1.00 31.24 999 LEU B C 1
ATOM 17057 O O . LEU B 1 981 ? 8.274 106.257 25.541 1.00 31.99 999 LEU B O 1
ATOM 17062 N N . TRP B 1 982 ? 8.054 107.511 23.671 1.00 31.14 1000 TRP B N 1
ATOM 17063 C CA . TRP B 1 982 ? 6.639 107.201 23.423 1.00 31.47 1000 TRP B CA 1
ATOM 17064 C C . TRP B 1 982 ? 6.470 106.971 21.928 1.00 30.67 1000 TRP B C 1
ATOM 17065 O O . TRP B 1 982 ? 7.326 107.363 21.133 1.00 27.92 1000 TRP B O 1
ATOM 17086 N N . GLY B 1 983 ? 5.381 106.299 21.562 1.00 29.30 1001 GLY B N 1
ATOM 17087 C CA . GLY B 1 983 ? 4.942 106.175 20.180 1.00 28.23 1001 GLY B CA 1
ATOM 17088 C C . GLY B 1 983 ? 5.867 105.389 19.268 1.00 28.91 1001 GLY B C 1
ATOM 17089 O O . GLY B 1 983 ? 5.831 105.571 18.063 1.00 27.89 1001 GLY B O 1
ATOM 17090 N N . GLY B 1 984 ? 6.683 104.514 19.853 1.00 27.29 1002 GLY B N 1
ATOM 17091 C CA . GLY B 1 984 ? 7.584 103.661 19.111 1.00 27.78 1002 GLY B CA 1
ATOM 17092 C C . GLY B 1 984 ? 9.040 104.066 19.192 1.00 27.58 1002 GLY B C 1
ATOM 17093 O O . GLY B 1 984 ? 9.901 103.292 18.817 1.00 25.88 1002 GLY B O 1
ATOM 17094 N N . ALA B 1 985 ? 9.324 105.270 19.666 1.00 28.01 1003 ALA B N 1
ATOM 17095 C CA . ALA B 1 985 ? 10.711 105.686 19.860 1.00 29.39 1003 ALA B CA 1
ATOM 17096 C C . ALA B 1 985 ? 11.389 104.666 20.768 1.00 29.78 1003 ALA B C 1
ATOM 17097 O O . ALA B 1 985 ? 10.781 104.180 21.736 1.00 30.18 1003 ALA B O 1
ATOM 17099 N N . GLY B 1 986 ? 12.612 104.284 20.419 1.00 27.24 1004 GLY B N 1
ATOM 17100 C CA . GLY B 1 986 ? 13.351 103.283 21.193 1.00 27.83 1004 GLY B CA 1
ATOM 17101 C C . GLY B 1 986 ? 14.829 103.594 21.202 1.00 27.41 1004 GLY B C 1
ATOM 17102 O O . GLY B 1 986 ? 15.272 104.513 20.512 1.00 27.01 1004 GLY B O 1
ATOM 17103 N N . THR B 1 987 ? 15.601 102.817 21.958 1.00 27.41 1005 THR B N 1
ATOM 17104 C CA . THR B 1 987 ? 17.059 103.017 21.996 1.00 27.36 1005 THR B CA 1
ATOM 17105 C C . THR B 1 987 ? 17.739 102.027 21.071 1.00 27.75 1005 THR B C 1
ATOM 17106 O O . THR B 1 987 ? 17.166 101.004 20.711 1.00 27.01 1005 THR B O 1
ATOM 17110 N N . SER B 1 988 ? 18.974 102.327 20.695 1.00 28.36 1006 SER B N 1
ATOM 17111 C CA . SER B 1 988 ? 19.704 101.499 19.750 1.00 27.89 1006 SER B CA 1
ATOM 17112 C C . SER B 1 988 ? 21.199 101.779 19.824 1.00 26.22 1006 SER B C 1
ATOM 17113 O O . SER B 1 988 ? 21.613 102.812 20.322 1.00 24.21 1006 SER B O 1
ATOM 17116 N N . GLN B 1 989 ? 21.991 100.819 19.359 1.00 25.36 1007 GLN B N 1
ATOM 17117 C CA . GLN B 1 989 ? 23.440 100.972 19.174 1.00 27.36 1007 GLN B CA 1
ATOM 17118 C C . GLN B 1 989 ? 23.835 100.556 17.754 1.00 27.51 1007 GLN B C 1
ATOM 17119 O O . GLN B 1 989 ? 25.002 100.240 17.516 1.00 30.94 1007 GLN B O 1
ATOM 17125 N N . ASP B 1 990 ? 22.888 100.558 16.815 1.00 29.69 1008 ASP B N 1
ATOM 17126 C CA . ASP B 1 990 ? 23.144 99.980 15.472 1.00 32.34 1008 ASP B CA 1
ATOM 17127 C C . ASP B 1 990 ? 23.699 100.962 14.417 1.00 31.27 1008 ASP B C 1
ATOM 17128 O O . ASP B 1 990 ? 23.717 100.644 13.230 1.00 32.51 1008 ASP B O 1
ATOM 17133 N N . HIS B 1 991 ? 24.121 102.148 14.851 1.00 29.40 1009 HIS B N 1
ATOM 17134 C CA . HIS B 1 991 ? 24.931 103.067 14.046 1.00 29.57 1009 HIS B CA 1
ATOM 17135 C C . HIS B 1 991 ? 26.085 103.548 14.905 1.00 31.15 1009 HIS B C 1
ATOM 17136 O O . HIS B 1 991 ? 26.073 103.366 16.123 1.00 27.18 1009 HIS B O 1
ATOM 17143 N N . TRP B 1 992 ? 27.088 104.144 14.260 1.00 29.08 1010 TRP B N 1
ATOM 17144 C CA . TRP B 1 992 ? 28.320 104.535 14.929 1.00 27.92 1010 TRP B CA 1
ATOM 17145 C C . TRP B 1 992 ? 28.316 105.994 15.367 1.00 26.08 1010 TRP B C 1
ATOM 17146 O O . TRP B 1 992 ? 27.515 106.796 14.910 1.00 27.49 1010 TRP B O 1
ATOM 17157 N N . PHE B 1 993 ? 29.246 106.315 16.262 1.00 25.99 1011 PHE B N 1
ATOM 17158 C CA . PHE B 1 993 ? 29.566 107.679 16.702 1.00 26.32 1011 PHE B CA 1
ATOM 17159 C C . PHE B 1 993 ? 28.504 108.382 17.552 1.00 27.31 1011 PHE B C 1
ATOM 17160 O O . PHE B 1 993 ? 28.537 109.602 17.702 1.00 26.97 1011 PHE B O 1
ATOM 17168 N N . TYR B 1 994 ? 27.599 107.612 18.152 1.00 26.43 1012 TYR B N 1
ATOM 17169 C CA . TYR B 1 994 ? 26.719 108.184 19.175 1.00 26.83 1012 TYR B CA 1
ATOM 17170 C C . TYR B 1 994 ? 27.569 108.449 20.435 1.00 25.97 1012 TYR B C 1
ATOM 17171 O O . TYR B 1 994 ? 28.642 107.853 20.624 1.00 27.04 1012 TYR B O 1
ATOM 17180 N N . LYS B 1 995 ? 27.089 109.362 21.269 1.00 28.66 1013 LYS B N 1
ATOM 17181 C CA . LYS B 1 995 ? 27.623 109.626 22.610 1.00 28.89 1013 LYS B CA 1
ATOM 17182 C C . LYS B 1 995 ? 26.801 108.889 23.664 1.00 32.27 1013 LYS B C 1
ATOM 17183 O O . LYS B 1 995 ? 25.630 108.561 23.441 1.00 29.73 1013 LYS B O 1
ATOM 17189 N N . GLY B 1 996 ? 27.411 108.627 24.812 1.00 30.62 1014 GLY B N 1
ATOM 17190 C CA . GLY B 1 996 ? 26.782 107.832 25.853 1.00 31.21 1014 GLY B CA 1
ATOM 17191 C C . GLY B 1 996 ? 26.600 106.384 25.474 1.00 31.17 1014 GLY B C 1
ATOM 17192 O O . GLY B 1 996 ? 27.295 105.851 24.595 1.00 31.38 1014 GLY B O 1
ATOM 17193 N N . ALA B 1 997 ? 25.662 105.731 26.141 1.00 29.06 1015 ALA B N 1
ATOM 17194 C CA . ALA B 1 997 ? 25.497 104.297 25.986 1.00 29.01 1015 ALA B CA 1
ATOM 17195 C C . ALA B 1 997 ? 24.660 103.928 24.758 1.00 28.35 1015 ALA B C 1
ATOM 17196 O O . ALA B 1 997 ? 24.683 102.785 24.347 1.00 29.66 1015 ALA B O 1
ATOM 17198 N N . ALA B 1 998 ? 23.925 104.883 24.185 1.00 27.15 1016 ALA B N 1
ATOM 17199 C CA . ALA B 1 998 ? 23.042 104.586 23.052 1.00 26.67 1016 ALA B CA 1
ATOM 17200 C C . ALA B 1 998 ? 22.573 105.862 22.372 1.00 24.18 1016 ALA B C 1
ATOM 17201 O O . ALA B 1 998 ? 23.035 106.957 22.688 1.00 25.56 1016 ALA B O 1
ATOM 17203 N N . PHE B 1 999 ? 21.660 105.701 21.421 1.00 24.70 1017 PHE B N 1
ATOM 17204 C CA . PHE B 1 999 ? 20.907 106.796 20.835 1.00 25.01 1017 PHE B CA 1
ATOM 17205 C C . PHE B 1 999 ? 19.450 106.347 20.676 1.00 23.79 1017 PHE B C 1
ATOM 17206 O O . PHE B 1 999 ? 19.134 105.194 20.929 1.00 23.34 1017 PHE B O 1
ATOM 17214 N N . VAL B 1 1000 ? 18.597 107.267 20.236 1.00 24.93 1018 VAL B N 1
ATOM 17215 C CA . VAL B 1 1000 ? 17.185 107.007 20.034 1.00 24.56 1018 VAL B CA 1
ATOM 17216 C C . VAL B 1 1000 ? 16.869 106.960 18.527 1.00 25.97 1018 VAL B C 1
ATOM 17217 O O . VAL B 1 1000 ? 17.237 107.871 17.766 1.00 25.76 1018 VAL B O 1
ATOM 17221 N N . ASP B 1 1001 ? 16.172 105.908 18.118 1.00 25.40 1019 ASP B N 1
ATOM 17222 C CA . ASP B 1 1001 ? 15.705 105.756 16.740 1.00 28.13 1019 ASP B CA 1
ATOM 17223 C C . ASP B 1 1001 ? 14.197 105.465 16.741 1.00 28.81 1019 ASP B C 1
ATOM 17224 O O . ASP B 1 1001 ? 13.520 105.683 17.756 1.00 26.12 1019 ASP B O 1
ATOM 17229 N N . ASN B 1 1002 ? 13.670 105.012 15.606 1.00 29.83 1020 ASN B N 1
ATOM 17230 C CA . ASN B 1 1002 ? 12.242 104.736 15.464 1.00 31.08 1020 ASN B CA 1
ATOM 17231 C C . ASN B 1 1002 ? 11.369 105.957 15.728 1.00 30.15 1020 ASN B C 1
ATOM 17232 O O . ASN B 1 1002 ? 10.309 105.853 16.371 1.00 31.33 1020 ASN B O 1
ATOM 17237 N N . LEU B 1 1003 ? 11.790 107.109 15.225 1.00 29.21 1021 LEU B N 1
ATOM 17238 C CA . LEU B 1 1003 ? 10.953 108.313 15.227 1.00 30.49 1021 LEU B CA 1
ATOM 17239 C C . LEU B 1 1003 ? 10.176 108.356 13.902 1.00 31.29 1021 LEU B C 1
ATOM 17240 O O . LEU B 1 1003 ? 10.183 109.344 13.175 1.00 32.02 1021 LEU B O 1
ATOM 17245 N N . THR B 1 1004 ? 9.494 107.251 13.637 1.00 30.47 1022 THR B N 1
ATOM 17246 C CA . THR B 1 1004 ? 8.892 106.947 12.347 1.00 33.67 1022 THR B CA 1
ATOM 17247 C C . THR B 1 1004 ? 7.369 106.944 12.469 1.00 33.54 1022 THR B C 1
ATOM 17248 O O . THR B 1 1004 ? 6.684 107.432 11.582 1.00 33.12 1022 THR B O 1
ATOM 17252 N N . GLY B 1 1005 ? 6.843 106.422 13.575 1.00 33.03 1023 GLY B N 1
ATOM 17253 C CA . GLY B 1 1005 ? 5.398 106.461 13.817 1.00 32.84 1023 GLY B CA 1
ATOM 17254 C C . GLY B 1 1005 ? 4.871 107.834 14.166 1.00 31.63 1023 GLY B C 1
ATOM 17255 O O . GLY B 1 1005 ? 5.592 108.677 14.718 1.00 31.68 1023 GLY B O 1
ATOM 17256 N N . VAL B 1 1006 ? 3.590 108.049 13.863 1.00 31.41 1024 VAL B N 1
ATOM 17257 C CA . VAL B 1 1006 ? 2.898 109.243 14.284 1.00 30.63 1024 VAL B CA 1
ATOM 17258 C C . VAL B 1 1006 ? 2.754 109.153 15.808 1.00 29.81 1024 VAL B C 1
ATOM 17259 O O . VAL B 1 1006 ? 2.224 108.167 16.332 1.00 30.33 1024 VAL B O 1
ATOM 17263 N N . GLY B 1 1007 ? 3.248 110.179 16.496 1.00 30.50 1025 GLY B N 1
ATOM 17264 C CA . GLY B 1 1007 ? 3.293 110.210 17.956 1.00 30.72 1025 GLY B CA 1
ATOM 17265 C C . GLY B 1 1007 ? 4.632 109.799 18.549 1.00 30.82 1025 GLY B C 1
ATOM 17266 O O . GLY B 1 1007 ? 4.806 109.869 19.767 1.00 31.30 1025 GLY B O 1
ATOM 17267 N N . ALA B 1 1008 ? 5.574 109.354 17.717 1.00 27.74 1026 ALA B N 1
ATOM 17268 C CA . ALA B 1 1008 ? 6.901 108.978 18.213 1.00 27.23 1026 ALA B CA 1
ATOM 17269 C C . ALA B 1 1008 ? 7.543 110.194 18.851 1.00 26.39 1026 ALA B C 1
ATOM 17270 O O . ALA B 1 1008 ? 7.521 111.272 18.272 1.00 25.69 1026 ALA B O 1
ATOM 17272 N N . GLU B 1 1009 ? 8.104 110.026 20.048 1.00 28.00 1027 GLU B N 1
ATOM 17273 C CA . GLU B 1 1009 ? 8.510 111.176 20.856 1.00 29.44 1027 GLU B CA 1
ATOM 17274 C C . GLU B 1 1009 ? 9.644 110.838 21.809 1.00 27.23 1027 GLU B C 1
ATOM 17275 O O . GLU B 1 1009 ? 9.706 109.728 22.319 1.00 25.79 1027 GLU B O 1
ATOM 17281 N N . ALA B 1 1010 ? 10.549 111.795 22.012 1.00 28.17 1028 ALA B N 1
ATOM 17282 C CA . ALA B 1 1010 ? 11.525 111.752 23.104 1.00 27.06 1028 ALA B CA 1
ATOM 17283 C C . ALA B 1 1010 ? 11.321 113.030 23.896 1.00 27.41 1028 ALA B C 1
ATOM 17284 O O . ALA B 1 1010 ? 11.431 114.127 23.340 1.00 26.14 1028 ALA B O 1
ATOM 17286 N N . SER B 1 1011 ? 10.999 112.885 25.185 1.00 25.53 1029 SER B N 1
ATOM 17287 C CA . SER B 1 1011 ? 10.704 114.017 26.057 1.00 25.82 1029 SER B CA 1
ATOM 17288 C C . SER B 1 1011 ? 11.726 114.135 27.191 1.00 25.58 1029 SER B C 1
ATOM 17289 O O . SER B 1 1011 ? 11.870 113.224 28.011 1.00 24.67 1029 SER B O 1
ATOM 17292 N N . PHE B 1 1012 ? 12.430 115.266 27.203 1.00 26.62 1030 PHE B N 1
ATOM 17293 C CA . PHE B 1 1012 ? 13.495 115.533 28.127 1.00 26.84 1030 PHE B CA 1
ATOM 17294 C C . PHE B 1 1012 ? 12.927 116.336 29.309 1.00 27.94 1030 PHE B C 1
ATOM 17295 O O . PHE B 1 1012 ? 12.091 117.214 29.122 1.00 28.32 1030 PHE B O 1
ATOM 17303 N N . ASP B 1 1013 ? 13.395 116.026 30.514 1.00 26.61 1031 ASP B N 1
ATOM 17304 C CA . ASP B 1 1013 ? 13.109 116.826 31.698 1.00 28.19 1031 ASP B CA 1
ATOM 17305 C C . ASP B 1 1013 ? 14.323 117.689 31.978 1.00 27.64 1031 ASP B C 1
ATOM 17306 O O . ASP B 1 1013 ? 15.359 117.185 32.398 1.00 29.33 1031 ASP B O 1
ATOM 17311 N N . VAL B 1 1014 ? 14.176 118.990 31.736 1.00 27.49 1032 VAL B N 1
ATOM 17312 C CA . VAL B 1 1014 ? 15.278 119.949 31.714 1.00 28.63 1032 VAL B CA 1
ATOM 17313 C C . VAL B 1 1014 ? 15.109 120.941 32.850 1.00 27.21 1032 VAL B C 1
ATOM 17314 O O . VAL B 1 1014 ? 14.037 121.521 33.005 1.00 28.48 1032 VAL B O 1
ATOM 17318 N N . TYR B 1 1015 ? 16.166 121.137 33.633 1.00 27.60 1033 TYR B N 1
ATOM 17319 C CA . TYR B 1 1015 ? 16.150 122.042 34.791 1.00 28.69 1033 TYR B CA 1
ATOM 17320 C C . TYR B 1 1015 ? 16.790 123.403 34.459 1.00 31.54 1033 TYR B C 1
ATOM 17321 O O . TYR B 1 1015 ? 17.869 123.478 33.851 1.00 29.00 1033 TYR B O 1
ATOM 17330 N N . ALA B 1 1016 ? 16.096 124.475 34.849 1.00 31.19 1034 ALA B N 1
ATOM 17331 C CA . ALA B 1 1016 ? 16.612 125.835 34.699 1.00 33.12 1034 ALA B CA 1
ATOM 17332 C C . ALA B 1 1016 ? 16.681 126.527 36.071 1.00 33.71 1034 ALA B C 1
ATOM 17333 O O . ALA B 1 1016 ? 15.782 126.336 36.898 1.00 32.44 1034 ALA B O 1
ATOM 17335 N N . PRO B 1 1017 ? 17.728 127.344 36.306 1.00 36.59 1035 PRO B N 1
ATOM 17336 C CA . PRO B 1 1017 ? 17.827 128.089 37.571 1.00 39.92 1035 PRO B CA 1
ATOM 17337 C C . PRO B 1 1017 ? 16.802 129.224 37.673 1.00 44.00 1035 PRO B C 1
ATOM 17338 O O . PRO B 1 1017 ? 16.295 129.499 38.767 1.00 42.74 1035 PRO B O 1
ATOM 17342 N N . SER B 1 1018 ? 16.491 129.859 36.541 1.00 42.22 1036 SER B N 1
ATOM 17343 C CA . SER B 1 1018 ? 15.546 130.971 36.500 1.00 42.72 1036 SER B CA 1
ATOM 17344 C C . SER B 1 1018 ? 14.792 130.989 35.174 1.00 41.76 1036 SER B C 1
ATOM 17345 O O . SER B 1 1018 ? 15.242 130.399 34.175 1.00 37.61 1036 SER B O 1
ATOM 17348 N N . ALA B 1 1019 ? 13.647 131.664 35.178 1.00 38.30 1037 ALA B N 1
ATOM 17349 C CA . ALA B 1 1019 ? 12.897 131.889 33.959 1.00 40.05 1037 ALA B CA 1
ATOM 17350 C C . ALA B 1 1019 ? 13.748 132.689 32.985 1.00 39.17 1037 ALA B C 1
ATOM 17351 O O . ALA B 1 1019 ? 14.513 133.560 33.389 1.00 40.08 1037 ALA B O 1
ATOM 17353 N N . GLY B 1 1020 ? 13.645 132.360 31.707 1.00 38.86 1038 GLY B N 1
ATOM 17354 C CA . GLY B 1 1020 ? 14.415 133.055 30.691 1.00 39.03 1038 GLY B CA 1
ATOM 17355 C C . GLY B 1 1020 ? 14.524 132.276 29.408 1.00 39.16 1038 GLY B C 1
ATOM 17356 O O . GLY B 1 1020 ? 13.942 131.199 29.273 1.00 39.06 1038 GLY B O 1
ATOM 17357 N N . THR B 1 1021 ? 15.279 132.837 28.469 1.00 37.15 1039 THR B N 1
ATOM 17358 C CA . THR B 1 1021 ? 15.543 132.193 27.203 1.00 37.93 1039 THR B CA 1
ATOM 17359 C C . THR B 1 1021 ? 16.852 131.436 27.311 1.00 35.40 1039 THR B C 1
ATOM 17360 O O . THR B 1 1021 ? 17.841 131.982 27.761 1.00 35.42 1039 THR B O 1
ATOM 17364 N N . TYR B 1 1022 ? 16.834 130.175 26.903 1.00 33.98 1040 TYR B N 1
ATOM 17365 C CA . TYR B 1 1022 ? 17.990 129.306 26.970 1.00 32.59 1040 TYR B CA 1
ATOM 17366 C C . TYR B 1 1022 ? 18.313 128.785 25.591 1.00 30.18 1040 TYR B C 1
ATOM 17367 O O . TYR B 1 1022 ? 17.423 128.577 24.770 1.00 30.47 1040 TYR B O 1
ATOM 17376 N N . ASN B 1 1023 ? 19.598 128.566 25.351 1.00 29.77 1041 ASN B N 1
ATOM 17377 C CA . ASN B 1 1023 ? 20.072 127.916 24.133 1.00 29.92 1041 ASN B CA 1
ATOM 17378 C C . ASN B 1 1023 ? 19.994 126.398 24.251 1.00 31.09 1041 ASN B C 1
ATOM 17379 O O . ASN B 1 1023 ? 20.318 125.837 25.306 1.00 31.30 1041 ASN B O 1
ATOM 17384 N N . LEU B 1 1024 ? 19.548 125.757 23.168 1.00 30.14 1042 LEU B N 1
ATOM 17385 C CA . LEU B 1 1024 ? 19.489 124.315 23.054 1.00 30.53 1042 LEU B CA 1
ATOM 17386 C C . LEU B 1 1024 ? 20.331 123.904 21.881 1.00 31.58 1042 LEU B C 1
ATOM 17387 O O . LEU B 1 1024 ? 20.401 124.628 20.884 1.00 34.12 1042 LEU B O 1
ATOM 17392 N N . SER B 1 1025 ? 20.953 122.737 21.995 1.00 29.27 1043 SER B N 1
ATOM 17393 C CA . SER B 1 1025 ? 21.602 122.073 20.889 1.00 29.29 1043 SER B CA 1
ATOM 17394 C C . SER B 1 1025 ? 21.230 120.593 20.900 1.00 28.95 1043 SER B C 1
ATOM 17395 O O . SER B 1 1025 ? 21.524 119.876 21.849 1.00 26.46 1043 SER B O 1
ATOM 17398 N N . LEU B 1 1026 ? 20.542 120.148 19.854 1.00 29.09 1044 LEU B N 1
ATOM 17399 C CA . LEU B 1 1026 ? 20.083 118.773 19.741 1.00 28.26 1044 LEU B CA 1
ATOM 17400 C C . LEU B 1 1026 ? 20.982 118.030 18.766 1.00 29.01 1044 LEU B C 1
ATOM 17401 O O . LEU B 1 1026 ? 21.075 118.416 17.588 1.00 27.95 1044 LEU B O 1
ATOM 17406 N N . ARG B 1 1027 ? 21.646 116.984 19.253 1.00 27.23 1045 ARG B N 1
ATOM 17407 C CA . ARG B 1 1027 ? 22.522 116.147 18.429 1.00 28.16 1045 ARG B CA 1
ATOM 17408 C C . ARG B 1 1027 ? 21.669 115.091 17.761 1.00 28.10 1045 ARG B C 1
ATOM 17409 O O . ARG B 1 1027 ? 20.962 114.355 18.440 1.00 27.64 1045 ARG B O 1
ATOM 17417 N N . TYR B 1 1028 ? 21.741 115.026 16.433 1.00 27.13 1046 TYR B N 1
ATOM 17418 C CA . TYR B 1 1028 ? 20.873 114.186 15.627 1.00 26.48 1046 TYR B CA 1
ATOM 17419 C C . TYR B 1 1028 ? 21.608 113.625 14.405 1.00 27.28 1046 TYR B C 1
ATOM 17420 O O . TYR B 1 1028 ? 22.640 114.154 13.982 1.00 26.36 1046 TYR B O 1
ATOM 17429 N N . ALA B 1 1029 ? 21.061 112.560 13.845 1.00 27.20 1047 ALA B N 1
ATOM 17430 C CA . ALA B 1 1029 ? 21.535 111.989 12.581 1.00 28.35 1047 ALA B CA 1
ATOM 17431 C C . ALA B 1 1029 ? 20.369 111.975 11.627 1.00 29.27 1047 ALA B C 1
ATOM 17432 O O . ALA B 1 1029 ? 19.223 111.768 12.046 1.00 28.72 1047 ALA B O 1
ATOM 17434 N N . ASN B 1 1030 ? 20.659 112.240 10.355 1.00 28.98 1048 ASN B N 1
ATOM 17435 C CA . ASN B 1 1030 ? 19.672 112.176 9.288 1.00 29.97 1048 ASN B CA 1
ATOM 17436 C C . ASN B 1 1030 ? 20.407 111.666 8.040 1.00 33.53 1048 ASN B C 1
ATOM 17437 O O . ASN B 1 1030 ? 20.995 112.441 7.301 1.00 33.90 1048 ASN B O 1
ATOM 17442 N N . GLY B 1 1031 ? 20.392 110.351 7.869 1.00 33.00 1049 GLY B N 1
ATOM 17443 C CA . GLY B 1 1031 ? 20.984 109.670 6.731 1.00 33.97 1049 GLY B CA 1
ATOM 17444 C C . GLY B 1 1031 ? 20.034 109.374 5.581 1.00 34.03 1049 GLY B C 1
ATOM 17445 O O . GLY B 1 1031 ? 20.365 108.548 4.727 1.00 35.80 1049 GLY B O 1
ATOM 17446 N N . THR B 1 1032 ? 18.858 110.011 5.560 1.00 34.41 1050 THR B N 1
ATOM 17447 C CA . THR B 1 1032 ? 17.872 109.797 4.495 1.00 37.09 1050 THR B CA 1
ATOM 17448 C C . THR B 1 1032 ? 18.290 110.467 3.178 1.00 38.84 1050 THR B C 1
ATOM 17449 O O . THR B 1 1032 ? 17.834 110.053 2.127 1.00 42.66 1050 THR B O 1
ATOM 17453 N N . GLY B 1 1033 ? 19.121 111.504 3.254 1.00 40.75 1051 GLY B N 1
ATOM 17454 C CA . GLY B 1 1033 ? 19.543 112.267 2.086 1.00 42.78 1051 GLY B CA 1
ATOM 17455 C C . GLY B 1 1033 ? 18.719 113.515 1.838 1.00 44.30 1051 GLY B C 1
ATOM 17456 O O . GLY B 1 1033 ? 19.025 114.277 0.927 1.00 44.09 1051 GLY B O 1
ATOM 17457 N N . SER B 1 1034 ? 17.675 113.747 2.629 1.00 40.54 1052 SER B N 1
ATOM 17458 C CA . SER B 1 1034 ? 16.939 114.990 2.515 1.00 40.59 1052 SER B CA 1
ATOM 17459 C C . SER B 1 1034 ? 16.451 115.474 3.865 1.00 41.00 1052 SER B C 1
ATOM 17460 O O . SER B 1 1034 ? 16.529 114.773 4.876 1.00 43.07 1052 SER B O 1
ATOM 17463 N N . THR B 1 1035 ? 15.965 116.699 3.852 1.00 40.15 1053 THR B N 1
ATOM 17464 C CA . THR B 1 1035 ? 15.536 117.389 5.047 1.00 40.85 1053 THR B CA 1
ATOM 17465 C C . THR B 1 1035 ? 14.337 116.692 5.686 1.00 37.77 1053 THR B C 1
ATOM 17466 O O . THR B 1 1035 ? 13.449 116.206 4.999 1.00 36.29 1053 THR B O 1
ATOM 17470 N N . LYS B 1 1036 ? 14.355 116.604 7.009 1.00 37.27 1054 LYS B N 1
ATOM 17471 C CA . LYS B 1 1036 ? 13.252 116.012 7.747 1.00 36.07 1054 LYS B CA 1
ATOM 17472 C C . LYS B 1 1036 ? 12.830 116.951 8.852 1.00 33.97 1054 LYS B C 1
ATOM 17473 O O . LYS B 1 1036 ? 13.576 117.848 9.210 1.00 34.74 1054 LYS B O 1
ATOM 17479 N N . THR B 1 1037 ? 11.632 116.741 9.388 1.00 32.67 1055 THR B N 1
ATOM 17480 C CA . THR B 1 1037 ? 11.108 117.601 10.433 1.00 33.09 1055 THR B CA 1
ATOM 17481 C C . THR B 1 1037 ? 10.599 116.820 11.641 1.00 31.01 1055 THR B C 1
ATOM 17482 O O . THR B 1 1037 ? 10.173 115.675 11.530 1.00 31.34 1055 THR B O 1
ATOM 17486 N N . LEU B 1 1038 ? 10.665 117.479 12.790 1.00 32.90 1056 LEU B N 1
ATOM 17487 C CA . LEU B 1 1038 ? 9.976 117.053 14.001 1.00 32.13 1056 LEU B CA 1
ATOM 17488 C C . LEU B 1 1038 ? 9.318 118.290 14.572 1.00 32.45 1056 LEU B C 1
ATOM 17489 O O . LEU B 1 1038 ? 9.573 119.403 14.116 1.00 34.65 1056 LEU B O 1
ATOM 17494 N N . SER B 1 1039 ? 8.471 118.094 15.573 1.00 31.22 1057 SER B N 1
ATOM 17495 C CA . SER B 1 1039 ? 7.895 119.194 16.333 1.00 32.31 1057 SER B CA 1
ATOM 17496 C C . SER B 1 1039 ? 8.579 119.276 17.695 1.00 31.79 1057 SER B C 1
ATOM 17497 O O . SER B 1 1039 ? 8.806 118.240 18.319 1.00 31.33 1057 SER B O 1
ATOM 17500 N N . ALA B 1 1040 ? 8.915 120.493 18.135 1.00 31.02 1058 ALA B N 1
ATOM 17501 C CA . ALA B 1 1040 ? 9.364 120.748 19.508 1.00 31.48 1058 ALA B CA 1
ATOM 17502 C C . ALA B 1 1040 ? 8.212 121.309 20.324 1.00 32.14 1058 ALA B C 1
ATOM 17503 O O . ALA B 1 1040 ? 7.562 122.253 19.887 1.00 33.42 1058 ALA B O 1
ATOM 17505 N N . ILE B 1 1041 ? 7.961 120.717 21.490 1.00 31.59 1059 ILE B N 1
ATOM 17506 C CA . ILE B 1 1041 ? 6.923 121.158 22.421 1.00 32.54 1059 ILE B CA 1
ATOM 17507 C C . ILE B 1 1041 ? 7.602 121.439 23.761 1.00 31.96 1059 ILE B C 1
ATOM 17508 O O . ILE B 1 1041 ? 8.198 120.534 24.363 1.00 33.80 1059 ILE B O 1
ATOM 17513 N N . VAL B 1 1042 ? 7.515 122.683 24.218 1.00 31.41 1060 VAL B N 1
ATOM 17514 C CA . VAL B 1 1042 ? 8.104 123.111 25.486 1.00 32.55 1060 VAL B CA 1
ATOM 17515 C C . VAL B 1 1042 ? 6.999 123.345 26.509 1.00 33.25 1060 VAL B C 1
ATOM 17516 O O . VAL B 1 1042 ? 6.090 124.133 26.264 1.00 34.12 1060 VAL B O 1
ATOM 17520 N N . ASN B 1 1043 ? 7.063 122.629 27.637 1.00 33.25 1061 ASN B N 1
ATOM 17521 C CA . ASN B 1 1043 ? 6.059 122.720 28.714 1.00 33.59 1061 ASN B CA 1
ATOM 17522 C C . ASN B 1 1043 ? 4.615 122.642 28.183 1.00 36.80 1061 ASN B C 1
ATOM 17523 O O . ASN B 1 1043 ? 3.755 123.421 28.584 1.00 36.79 1061 ASN B O 1
ATOM 17528 N N . GLY B 1 1044 ? 4.369 121.731 27.244 1.00 37.40 1062 GLY B N 1
ATOM 17529 C CA . GLY B 1 1044 ? 3.039 121.563 26.658 1.00 40.18 1062 GLY B CA 1
ATOM 17530 C C . GLY B 1 1044 ? 2.489 122.711 25.811 1.00 42.24 1062 GLY B C 1
ATOM 17531 O O . GLY B 1 1044 ? 1.313 122.686 25.451 1.00 46.00 1062 GLY B O 1
ATOM 17532 N N . GLY B 1 1045 ? 3.322 123.698 25.466 1.00 41.38 1063 GLY B N 1
ATOM 17533 C CA . GLY B 1 1045 ? 2.906 124.806 24.615 1.00 41.42 1063 GLY B CA 1
ATOM 17534 C C . GLY B 1 1045 ? 2.702 124.381 23.170 1.00 40.59 1063 GLY B C 1
ATOM 17535 O O . GLY B 1 1045 ? 2.728 123.194 22.849 1.00 41.86 1063 GLY B O 1
ATOM 17536 N N . ALA B 1 1046 ? 2.498 125.359 22.296 1.00 41.91 1064 ALA B N 1
ATOM 17537 C CA . ALA B 1 1046 ? 2.270 125.093 20.870 1.00 43.36 1064 ALA B CA 1
ATOM 17538 C C . ALA B 1 1046 ? 3.531 124.538 20.207 1.00 42.10 1064 ALA B C 1
ATOM 17539 O O . ALA B 1 1046 ? 4.637 124.998 20.488 1.00 41.78 1064 ALA B O 1
ATOM 17541 N N . ALA B 1 1047 ? 3.349 123.552 19.334 1.00 40.49 1065 ALA B N 1
ATOM 17542 C CA . ALA B 1 1047 ? 4.459 122.948 18.599 1.00 41.75 1065 ALA B CA 1
ATOM 17543 C C . ALA B 1 1047 ? 5.157 123.960 17.689 1.00 42.16 1065 ALA B C 1
ATOM 17544 O O . ALA B 1 1047 ? 4.493 124.742 17.012 1.00 45.33 1065 ALA B O 1
ATOM 17546 N N . SER B 1 1048 ? 6.489 123.969 17.710 1.00 40.45 1066 SER B N 1
ATOM 17547 C CA . SER B 1 1048 ? 7.285 124.654 16.693 1.00 38.82 1066 SER B CA 1
ATOM 17548 C C . SER B 1 1048 ? 7.960 123.577 15.840 1.00 39.93 1066 SER B C 1
ATOM 17549 O O . SER B 1 1048 ? 8.181 122.459 16.305 1.00 40.39 1066 SER B O 1
ATOM 17552 N N . THR B 1 1049 ? 8.262 123.907 14.589 1.00 37.33 1067 THR B N 1
ATOM 17553 C CA . THR B 1 1049 ? 8.845 122.953 13.657 1.00 37.46 1067 THR B CA 1
ATOM 17554 C C . THR B 1 1049 ? 10.354 122.974 13.782 1.00 37.24 1067 THR B C 1
ATOM 17555 O O . THR B 1 1049 ? 10.973 124.032 13.820 1.00 39.14 1067 THR B O 1
ATOM 17559 N N . VAL B 1 1050 ? 10.940 121.786 13.842 1.00 36.15 1068 VAL B N 1
ATOM 17560 C CA . VAL B 1 1050 ? 12.376 121.620 13.923 1.00 36.91 1068 VAL B CA 1
ATOM 17561 C C . VAL B 1 1050 ? 12.767 121.018 12.584 1.00 35.65 1068 VAL B C 1
ATOM 17562 O O . VAL B 1 1050 ? 12.377 119.891 12.289 1.00 34.40 1068 VAL B O 1
ATOM 17566 N N . THR B 1 1051 ? 13.510 121.781 11.780 1.00 36.12 1069 THR B N 1
ATOM 17567 C CA . THR B 1 1051 ? 13.919 121.356 10.436 1.00 36.28 1069 THR B CA 1
ATOM 17568 C C . THR B 1 1051 ? 15.337 120.806 10.477 1.00 34.85 1069 THR B C 1
ATOM 17569 O O . THR B 1 1051 ? 16.263 121.501 10.872 1.00 35.48 1069 THR B O 1
ATOM 17573 N N . LEU B 1 1052 ? 15.490 119.539 10.101 1.00 36.13 1070 LEU B N 1
ATOM 17574 C CA . LEU B 1 1052 ? 16.738 118.806 10.284 1.00 34.42 1070 LEU B CA 1
ATOM 17575 C C . LEU B 1 1052 ? 17.295 118.340 8.934 1.00 34.30 1070 LEU B C 1
ATOM 17576 O O . LEU B 1 1052 ? 16.836 117.358 8.333 1.00 33.12 1070 LEU B O 1
ATOM 17581 N N . THR B 1 1053 ? 18.321 119.046 8.491 1.00 35.53 1071 THR B N 1
ATOM 17582 C CA . THR B 1 1053 ? 19.005 118.740 7.237 1.00 38.10 1071 THR B CA 1
ATOM 17583 C C . THR B 1 1053 ? 19.817 117.454 7.334 1.00 38.21 1071 THR B C 1
ATOM 17584 O O . THR B 1 1053 ? 20.243 117.053 8.428 1.00 35.56 1071 THR B O 1
ATOM 17588 N N . SER B 1 1054 ? 20.001 116.805 6.182 1.00 36.31 1072 SER B N 1
ATOM 17589 C CA . SER B 1 1054 ? 20.821 115.613 6.056 1.00 37.71 1072 SER B CA 1
ATOM 17590 C C . SER B 1 1054 ? 22.163 116.014 5.455 1.00 42.67 1072 SER B C 1
ATOM 17591 O O . SER B 1 1054 ? 22.187 116.742 4.465 1.00 41.35 1072 SER B O 1
ATOM 17594 N N . PRO B 1 1055 ? 23.279 115.540 6.038 1.00 44.74 1073 PRO B N 1
ATOM 17595 C CA . PRO B 1 1055 ? 24.585 115.733 5.415 1.00 44.62 1073 PRO B CA 1
ATOM 17596 C C . PRO B 1 1055 ? 24.968 114.584 4.471 1.00 46.60 1073 PRO B C 1
ATOM 17597 O O . PRO B 1 1055 ? 26.130 114.477 4.083 1.00 52.34 1073 PRO B O 1
ATOM 17601 N N . GLY B 1 1056 ? 24.004 113.736 4.106 1.00 44.89 1074 GLY B N 1
ATOM 17602 C CA . GLY B 1 1056 ? 24.233 112.645 3.180 1.00 44.76 1074 GLY B CA 1
ATOM 17603 C C . GLY B 1 1056 ? 23.541 111.360 3.590 1.00 46.95 1074 GLY B C 1
ATOM 17604 O O . GLY B 1 1056 ? 22.747 111.323 4.542 1.00 43.03 1074 GLY B O 1
ATOM 17605 N N . MET B 1 1057 ? 23.876 110.313 2.846 1.00 44.30 1075 MET B N 1
ATOM 17606 C CA . MET B 1 1057 ? 23.345 108.979 3.006 1.00 47.11 1075 MET B CA 1
ATOM 17607 C C . MET B 1 1057 ? 24.310 108.222 3.898 1.00 45.58 1075 MET B C 1
ATOM 17608 O O . MET B 1 1057 ? 25.014 107.322 3.441 1.00 48.64 1075 MET B O 1
ATOM 17613 N N . ASN B 1 1058 ? 24.398 108.629 5.156 1.00 40.04 1076 ASN B N 1
ATOM 17614 C CA . ASN B 1 1058 ? 25.279 107.961 6.102 1.00 38.62 1076 ASN B CA 1
ATOM 17615 C C . ASN B 1 1058 ? 24.748 108.226 7.497 1.00 35.20 1076 ASN B C 1
ATOM 17616 O O . ASN B 1 1058 ? 24.766 109.369 7.969 1.00 31.75 1076 ASN B O 1
ATOM 17621 N N . TRP B 1 1059 ? 24.289 107.155 8.141 1.00 34.31 1077 TRP B N 1
ATOM 17622 C CA . TRP B 1 1059 ? 23.739 107.234 9.493 1.00 33.75 1077 TRP B CA 1
ATOM 17623 C C . TRP B 1 1059 ? 24.800 107.296 10.619 1.00 33.45 1077 TRP B C 1
ATOM 17624 O O . TRP B 1 1059 ? 24.425 107.367 11.793 1.00 31.54 1077 TRP B O 1
ATOM 17635 N N . ASN B 1 1060 ? 26.092 107.291 10.261 1.00 32.80 1078 ASN B N 1
ATOM 17636 C CA . ASN B 1 1060 ? 27.200 107.490 11.213 1.00 34.16 1078 ASN B CA 1
ATOM 17637 C C . ASN B 1 1060 ? 27.688 108.940 11.322 1.00 32.43 1078 ASN B C 1
ATOM 17638 O O . ASN B 1 1060 ? 28.722 109.194 11.963 1.00 31.91 1078 ASN B O 1
ATOM 17643 N N . LEU B 1 1061 ? 26.963 109.874 10.712 1.00 30.79 1079 LEU B N 1
ATOM 17644 C CA . LEU B 1 1061 ? 27.261 111.293 10.793 1.00 32.97 1079 LEU B CA 1
ATOM 17645 C C . LEU B 1 1061 ? 26.232 111.978 11.679 1.00 30.15 1079 LEU B C 1
ATOM 17646 O O . LEU B 1 1061 ? 25.029 111.861 11.430 1.00 31.25 1079 LEU B O 1
ATOM 17651 N N . TRP B 1 1062 ? 26.707 112.699 12.687 1.00 27.79 1080 TRP B N 1
ATOM 17652 C CA . TRP B 1 1062 ? 25.831 113.431 13.606 1.00 30.44 1080 TRP B CA 1
ATOM 17653 C C . TRP B 1 1062 ? 26.012 114.932 13.418 1.00 32.05 1080 TRP B C 1
ATOM 17654 O O . TRP B 1 1062 ? 27.086 115.374 13.031 1.00 33.62 1080 TRP B O 1
ATOM 17665 N N . ASN B 1 1063 ? 24.958 115.698 13.693 1.00 31.77 1081 ASN B N 1
ATOM 17666 C CA . ASN B 1 1063 ? 24.951 117.151 13.588 1.00 33.66 1081 ASN B CA 1
ATOM 17667 C C . ASN B 1 1063 ? 24.235 117.751 14.781 1.00 33.73 1081 ASN B C 1
ATOM 17668 O O . ASN B 1 1063 ? 23.466 117.062 15.455 1.00 32.31 1081 ASN B O 1
ATOM 17673 N N . GLU B 1 1064 ? 24.440 119.050 14.986 1.00 32.20 1082 GLU B N 1
ATOM 17674 C CA . GLU B 1 1064 ? 23.757 119.798 16.024 1.00 31.96 1082 GLU B CA 1
ATOM 17675 C C . GLU B 1 1064 ? 22.670 120.639 15.405 1.00 32.72 1082 GLU B C 1
ATOM 17676 O O . GLU B 1 1064 ? 22.907 121.319 14.414 1.00 32.81 1082 GLU B O 1
ATOM 17682 N N . HIS B 1 1065 ? 21.479 120.602 15.984 1.00 31.75 1083 HIS B N 1
ATOM 17683 C CA . HIS B 1 1065 ? 20.442 121.548 15.634 1.00 32.95 1083 HIS B CA 1
ATOM 17684 C C . HIS B 1 1065 ? 20.326 122.538 16.791 1.00 33.77 1083 HIS B C 1
ATOM 17685 O O . HIS B 1 1065 ? 20.004 122.130 17.912 1.00 32.83 1083 HIS B O 1
ATOM 17692 N N . THR B 1 1066 ? 20.587 123.820 16.508 1.00 32.36 1084 THR B N 1
ATOM 17693 C CA . THR B 1 1066 ? 20.537 124.890 17.498 1.00 33.58 1084 THR B CA 1
ATOM 17694 C C . THR B 1 1066 ? 19.191 125.613 17.461 1.00 36.44 1084 THR B C 1
ATOM 17695 O O . THR B 1 1066 ? 18.595 125.823 16.400 1.00 36.23 1084 THR B O 1
ATOM 17699 N N . MET B 1 1067 ? 18.704 125.965 18.641 1.00 36.50 1085 MET B N 1
ATOM 17700 C CA . MET B 1 1067 ? 17.431 126.668 18.782 1.00 36.91 1085 MET B CA 1
ATOM 17701 C C . MET B 1 1067 ? 17.417 127.273 20.181 1.00 37.17 1085 MET B C 1
ATOM 17702 O O . MET B 1 1067 ? 18.376 127.094 20.948 1.00 35.21 1085 MET B O 1
ATOM 17707 N N . THR B 1 1068 ? 16.375 128.032 20.489 1.00 34.90 1086 THR B N 1
ATOM 17708 C CA . THR B 1 1068 ? 16.199 128.585 21.823 1.00 35.98 1086 THR B CA 1
ATOM 17709 C C . THR B 1 1068 ? 14.856 128.140 22.337 1.00 36.22 1086 THR B C 1
ATOM 17710 O O . THR B 1 1068 ? 13.997 127.677 21.583 1.00 34.99 1086 THR B O 1
ATOM 17714 N N . ALA B 1 1069 ? 14.685 128.270 23.639 1.00 36.27 1087 ALA B N 1
ATOM 17715 C CA . ALA B 1 1069 ? 13.415 127.974 24.254 1.00 36.36 1087 ALA B CA 1
ATOM 17716 C C . ALA B 1 1069 ? 13.262 128.847 25.475 1.00 36.38 1087 ALA B C 1
ATOM 17717 O O . ALA B 1 1069 ? 14.253 129.223 26.114 1.00 38.12 1087 ALA B O 1
ATOM 17719 N N . THR B 1 1070 ? 12.019 129.180 25.782 1.00 35.60 1088 THR B N 1
ATOM 17720 C CA . THR B 1 1070 ? 11.699 129.923 26.983 1.00 35.67 1088 THR B CA 1
ATOM 17721 C C . THR B 1 1070 ? 11.363 128.905 28.062 1.00 33.83 1088 THR B C 1
ATOM 17722 O O . THR B 1 1070 ? 10.462 128.087 27.885 1.00 32.63 1088 THR B O 1
ATOM 17726 N N . LEU B 1 1071 ? 12.112 128.943 29.160 1.00 33.55 1089 LEU B N 1
ATOM 17727 C CA . LEU B 1 1071 ? 11.948 127.991 30.250 1.00 33.89 1089 LEU B CA 1
ATOM 17728 C C . LEU B 1 1071 ? 11.516 128.722 31.508 1.00 35.39 1089 LEU B C 1
ATOM 17729 O O . LEU B 1 1071 ? 11.766 129.920 31.651 1.00 35.19 1089 LEU B O 1
ATOM 17734 N N . THR B 1 1072 ? 10.866 127.986 32.408 1.00 36.51 1090 THR B N 1
ATOM 17735 C CA . THR B 1 1072 ? 10.580 128.461 33.764 1.00 38.80 1090 THR B CA 1
ATOM 17736 C C . THR B 1 1072 ? 11.621 127.926 34.737 1.00 38.88 1090 THR B C 1
ATOM 17737 O O . THR B 1 1072 ? 12.368 126.991 34.411 1.00 35.74 1090 THR B O 1
ATOM 17741 N N . ALA B 1 1073 ? 11.684 128.524 35.929 1.00 36.96 1091 ALA B N 1
ATOM 17742 C CA . ALA B 1 1073 ? 12.569 128.035 36.996 1.00 36.17 1091 ALA B CA 1
ATOM 17743 C C . ALA B 1 1073 ? 12.158 126.610 37.397 1.00 36.21 1091 ALA B C 1
ATOM 17744 O O . ALA B 1 1073 ? 10.972 126.318 37.479 1.00 35.46 1091 ALA B O 1
ATOM 17746 N N . GLY B 1 1074 ? 13.139 125.734 37.623 1.00 35.25 1092 GLY B N 1
ATOM 17747 C CA . GLY B 1 1074 ? 12.880 124.339 37.964 1.00 32.58 1092 GLY B CA 1
ATOM 17748 C C . GLY B 1 1074 ? 12.685 123.424 36.757 1.00 30.96 1092 GLY B C 1
ATOM 17749 O O . GLY B 1 1074 ? 13.320 123.604 35.727 1.00 27.01 1092 GLY B O 1
ATOM 17750 N N . ARG B 1 1075 ? 11.791 122.451 36.901 1.00 30.38 1093 ARG B N 1
ATOM 17751 C CA . ARG B 1 1075 ? 11.627 121.377 35.930 1.00 32.46 1093 ARG B CA 1
ATOM 17752 C C . ARG B 1 1075 ? 10.853 121.880 34.734 1.00 32.82 1093 ARG B C 1
ATOM 17753 O O . ARG B 1 1075 ? 9.860 122.565 34.902 1.00 33.67 1093 ARG B O 1
ATOM 17761 N N . ASN B 1 1076 ? 11.340 121.546 33.541 1.00 31.15 1094 ASN B N 1
ATOM 17762 C CA . ASN B 1 1076 ? 10.685 121.862 32.269 1.00 32.65 1094 ASN B CA 1
ATOM 17763 C C . ASN B 1 1076 ? 10.593 120.577 31.451 1.00 32.27 1094 ASN B C 1
ATOM 17764 O O . ASN B 1 1076 ? 11.421 119.685 31.615 1.00 31.73 1094 ASN B O 1
ATOM 17769 N N . THR B 1 1077 ? 9.601 120.466 30.577 1.00 30.62 1095 THR B N 1
ATOM 17770 C CA . THR B 1 1077 ? 9.574 119.367 29.611 1.00 31.53 1095 THR B CA 1
ATOM 17771 C C . THR B 1 1077 ? 9.890 119.941 28.233 1.00 31.82 1095 THR B C 1
ATOM 17772 O O . THR B 1 1077 ? 9.325 120.972 27.843 1.00 30.84 1095 THR B O 1
ATOM 17776 N N . ILE B 1 1078 ? 10.820 119.307 27.523 1.00 29.49 1096 ILE B N 1
ATOM 17777 C CA . ILE B 1 1078 ? 11.103 119.670 26.132 1.00 31.04 1096 ILE B CA 1
ATOM 17778 C C . ILE B 1 1078 ? 11.001 118.376 25.341 1.00 30.03 1096 ILE B C 1
ATOM 17779 O O . ILE B 1 1078 ? 11.808 117.466 25.551 1.00 27.15 1096 ILE B O 1
ATOM 17784 N N . SER B 1 1079 ? 9.983 118.287 24.482 1.00 30.94 1097 SER B N 1
ATOM 17785 C CA . SER B 1 1079 ? 9.691 117.078 23.699 1.00 32.10 1097 SER B CA 1
ATOM 17786 C C . SER B 1 1079 ? 9.951 117.290 22.242 1.00 30.49 1097 SER B C 1
ATOM 17787 O O . SER B 1 1079 ? 9.617 118.348 21.704 1.00 30.06 1097 SER B O 1
ATOM 17790 N N . PHE B 1 1080 ? 10.531 116.275 21.612 1.00 29.14 1098 PHE B N 1
ATOM 17791 C CA . PHE B 1 1080 ? 10.660 116.229 20.157 1.00 29.98 1098 PHE B CA 1
ATOM 17792 C C . PHE B 1 1080 ? 9.810 115.091 19.623 1.00 29.56 1098 PHE B C 1
ATOM 17793 O O . PHE B 1 1080 ? 10.042 113.935 19.961 1.00 29.05 1098 PHE B O 1
ATOM 17801 N N . ARG B 1 1081 ? 8.835 115.433 18.778 1.00 29.88 1099 ARG B N 1
ATOM 17802 C CA . ARG B 1 1081 ? 7.786 114.508 18.376 1.00 31.57 1099 ARG B CA 1
ATOM 17803 C C . ARG B 1 1081 ? 7.505 114.510 16.867 1.00 31.37 1099 ARG B C 1
ATOM 17804 O O . ARG B 1 1081 ? 7.530 115.555 16.232 1.00 30.30 1099 ARG B O 1
ATOM 17812 N N . ARG B 1 1082 ? 7.241 113.334 16.308 1.00 31.53 1100 ARG B N 1
ATOM 17813 C CA . ARG B 1 1082 ? 6.727 113.249 14.950 1.00 33.37 1100 ARG B CA 1
ATOM 17814 C C . ARG B 1 1082 ? 5.199 113.361 14.971 1.00 33.10 1100 ARG B C 1
ATOM 17815 O O . ARG B 1 1082 ? 4.503 112.357 15.097 1.00 31.32 1100 ARG B O 1
ATOM 17823 N N . ASN B 1 1083 ? 4.688 114.585 14.861 1.00 34.31 1101 ASN B N 1
ATOM 17824 C CA . ASN B 1 1083 ? 3.255 114.806 14.610 1.00 37.34 1101 ASN B CA 1
ATOM 17825 C C . ASN B 1 1083 ? 2.927 114.377 13.184 1.00 39.88 1101 ASN B C 1
ATOM 17826 O O . ASN B 1 1083 ? 3.843 114.205 12.368 1.00 38.10 1101 ASN B O 1
ATOM 17831 N N . SER B 1 1084 ? 1.642 114.193 12.881 1.00 39.33 1102 SER B N 1
ATOM 17832 C CA . SER B 1 1084 ? 1.238 113.634 11.579 1.00 41.58 1102 SER B CA 1
ATOM 17833 C C . SER B 1 1084 ? 1.796 114.422 10.389 1.00 41.16 1102 SER B C 1
ATOM 17834 O O . SER B 1 1084 ? 2.185 113.818 9.389 1.00 41.11 1102 SER B O 1
ATOM 17837 N N . GLY B 1 1085 ? 1.861 115.747 10.519 1.00 40.38 1103 GLY B N 1
ATOM 17838 C CA . GLY B 1 1085 ? 2.451 116.616 9.487 1.00 40.29 1103 GLY B CA 1
ATOM 17839 C C . GLY B 1 1085 ? 3.977 116.625 9.383 1.00 42.66 1103 GLY B C 1
ATOM 17840 O O . GLY B 1 1085 ? 4.531 117.186 8.431 1.00 42.95 1103 GLY B O 1
ATOM 17841 N N . ASN B 1 1086 ? 4.670 116.032 10.361 1.00 40.21 1104 ASN B N 1
ATOM 17842 C CA . ASN B 1 1086 ? 6.123 115.947 10.339 1.00 36.58 1104 ASN B CA 1
ATOM 17843 C C . ASN B 1 1086 ? 6.543 114.701 9.589 1.00 35.97 1104 ASN B C 1
ATOM 17844 O O . ASN B 1 1086 ? 5.807 113.717 9.529 1.00 33.60 1104 ASN B O 1
ATOM 17849 N N . SER B 1 1087 ? 7.759 114.734 9.054 1.00 36.01 1105 SER B N 1
ATOM 17850 C CA . SER B 1 1087 ? 8.311 113.601 8.313 1.00 37.51 1105 SER B CA 1
ATOM 17851 C C . SER B 1 1087 ? 9.056 112.601 9.221 1.00 36.68 1105 SER B C 1
ATOM 17852 O O . SER B 1 1087 ? 9.069 111.405 8.932 1.00 37.24 1105 SER B O 1
ATOM 17855 N N . GLY B 1 1088 ? 9.653 113.081 10.315 1.00 35.83 1106 GLY B N 1
ATOM 17856 C CA . GLY B 1 1088 ? 10.378 112.211 11.248 1.00 35.69 1106 GLY B CA 1
ATOM 17857 C C . GLY B 1 1088 ? 11.596 111.563 10.620 1.00 35.85 1106 GLY B C 1
ATOM 17858 O O . GLY B 1 1088 ? 12.327 112.211 9.872 1.00 37.54 1106 GLY B O 1
ATOM 17859 N N . ASN B 1 1089 ? 11.806 110.285 10.919 1.00 33.30 1107 ASN B N 1
ATOM 17860 C CA . ASN B 1 1089 ? 12.884 109.492 10.321 1.00 35.53 1107 ASN B CA 1
ATOM 17861 C C . ASN B 1 1089 ? 14.270 110.099 10.536 1.00 34.59 1107 ASN B C 1
ATOM 17862 O O . ASN B 1 1089 ? 15.100 110.130 9.615 1.00 32.14 1107 ASN B O 1
ATOM 17867 N N . VAL B 1 1090 ? 14.501 110.574 11.760 1.00 30.10 1108 VAL B N 1
ATOM 17868 C CA . VAL B 1 1090 ? 15.829 110.978 12.218 1.00 29.15 1108 VAL B CA 1
ATOM 17869 C C . VAL B 1 1090 ? 16.136 110.219 13.514 1.00 29.19 1108 VAL B C 1
ATOM 17870 O O . VAL B 1 1090 ? 15.222 109.663 14.137 1.00 28.86 1108 VAL B O 1
ATOM 17874 N N . ASN B 1 1091 ? 17.404 110.222 13.916 1.00 27.64 1109 ASN B N 1
ATOM 17875 C CA . ASN B 1 1091 ? 17.837 109.649 15.197 1.00 28.95 1109 ASN B CA 1
ATOM 17876 C C . ASN B 1 1091 ? 18.317 110.780 16.102 1.00 28.64 1109 ASN B C 1
ATOM 17877 O O . ASN B 1 1091 ? 18.933 111.745 15.635 1.00 28.79 1109 ASN B O 1
ATOM 17882 N N . LEU B 1 1092 ? 18.052 110.650 17.399 1.00 26.89 1110 LEU B N 1
ATOM 17883 C CA . LEU B 1 1092 ? 18.402 111.677 18.377 1.00 27.14 1110 LEU B CA 1
ATOM 17884 C C . LEU B 1 1092 ? 19.347 111.095 19.417 1.00 27.77 1110 LEU B C 1
ATOM 17885 O O . LEU B 1 1092 ? 19.207 109.950 19.823 1.00 25.98 1110 LEU B O 1
ATOM 17890 N N . ASP B 1 1093 ? 20.310 111.905 19.847 1.00 28.57 1111 ASP B N 1
ATOM 17891 C CA . ASP B 1 1093 ? 21.379 111.431 20.718 1.00 29.25 1111 ASP B CA 1
ATOM 17892 C C . ASP B 1 1093 ? 21.452 112.155 22.068 1.00 28.18 1111 ASP B C 1
ATOM 17893 O O . ASP B 1 1093 ? 21.636 111.504 23.105 1.00 28.74 1111 ASP B O 1
ATOM 17898 N N . ARG B 1 1094 ? 21.332 113.480 22.055 1.00 26.32 1112 ARG B N 1
ATOM 17899 C CA . ARG B 1 1094 ? 21.602 114.295 23.232 1.00 26.87 1112 ARG B CA 1
ATOM 17900 C C . ARG B 1 1094 ? 21.056 115.700 23.049 1.00 28.12 1112 ARG B C 1
ATOM 17901 O O . ARG B 1 1094 ? 21.130 116.268 21.942 1.00 28.33 1112 ARG B O 1
ATOM 17909 N N . LEU B 1 1095 ? 20.505 116.251 24.130 1.00 27.39 1113 LEU B N 1
ATOM 17910 C CA . LEU B 1 1095 ? 20.101 117.643 24.190 1.00 27.65 1113 LEU B CA 1
ATOM 17911 C C . LEU B 1 1095 ? 21.036 118.415 25.118 1.00 27.86 1113 LEU B C 1
ATOM 17912 O O . LEU B 1 1095 ? 21.192 118.043 26.284 1.00 27.70 1113 LEU B O 1
ATOM 17917 N N . ALA B 1 1096 ? 21.680 119.458 24.598 1.00 27.32 1114 ALA B N 1
ATOM 17918 C CA . ALA B 1 1096 ? 22.514 120.350 25.407 1.00 28.83 1114 ALA B CA 1
ATOM 17919 C C . ALA B 1 1096 ? 21.753 121.627 25.707 1.00 28.11 1114 ALA B C 1
ATOM 17920 O O . ALA B 1 1096 ? 20.988 122.098 24.869 1.00 29.92 1114 ALA B O 1
ATOM 17922 N N . VAL B 1 1097 ? 21.935 122.163 26.912 1.00 28.49 1115 VAL B N 1
ATOM 17923 C CA . VAL B 1 1097 ? 21.210 123.349 27.363 1.00 28.91 1115 VAL B CA 1
ATOM 17924 C C . VAL B 1 1097 ? 22.190 124.317 28.031 1.00 30.29 1115 VAL B C 1
ATOM 17925 O O . VAL B 1 1097 ? 23.006 123.921 28.876 1.00 28.52 1115 VAL B O 1
ATOM 17929 N N . SER B 1 1098 ? 22.104 125.587 27.654 1.00 30.64 1116 SER B N 1
ATOM 17930 C CA . SER B 1 1098 ? 22.924 126.617 28.257 1.00 31.68 1116 SER B CA 1
ATOM 17931 C C . SER B 1 1098 ? 22.296 127.998 28.176 1.00 32.74 1116 SER B C 1
ATOM 17932 O O . SER B 1 1098 ? 21.502 128.276 27.275 1.00 32.67 1116 SER B O 1
ATOM 17935 N N . ALA B 1 1099 ? 22.688 128.857 29.120 1.00 32.66 1117 ALA B N 1
ATOM 17936 C CA . ALA B 1 1099 ? 22.354 130.283 29.078 1.00 34.63 1117 ALA B CA 1
ATOM 17937 C C . ALA B 1 1099 ? 23.254 131.027 28.085 1.00 34.93 1117 ALA B C 1
ATOM 17938 O O . ALA B 1 1099 ? 22.871 132.090 27.604 1.00 37.21 1117 ALA B O 1
ATOM 17940 N N . SER B 1 1100 ? 24.439 130.474 27.800 1.00 36.04 1118 SER B N 1
ATOM 17941 C CA . SER B 1 1100 ? 25.399 131.044 26.835 1.00 38.31 1118 SER B CA 1
ATOM 17942 C C . SER B 1 1100 ? 25.398 130.197 25.579 1.00 38.73 1118 SER B C 1
ATOM 17943 O O . SER B 1 1100 ? 24.667 129.210 25.482 1.00 38.75 1118 SER B O 1
ATOM 17946 N N . ALA B 1 1101 ? 26.247 130.560 24.626 1.00 37.79 1119 ALA B N 1
ATOM 17947 C CA . ALA B 1 1101 ? 26.430 129.747 23.434 1.00 38.95 1119 ALA B CA 1
ATOM 17948 C C . ALA B 1 1101 ? 27.001 128.379 23.838 1.00 36.40 1119 ALA B C 1
ATOM 17949 O O . ALA B 1 1101 ? 27.893 128.293 24.685 1.00 36.24 1119 ALA B O 1
ATOM 17951 N N . ILE B 1 1102 ? 26.473 127.325 23.229 1.00 34.43 1120 ILE B N 1
ATOM 17952 C CA . ILE B 1 1102 ? 26.870 125.955 23.554 1.00 35.11 1120 ILE B CA 1
ATOM 17953 C C . ILE B 1 1102 ? 28.160 125.583 22.808 1.00 35.29 1120 ILE B C 1
ATOM 17954 O O . ILE B 1 1102 ? 28.276 125.799 21.598 1.00 33.63 1120 ILE B O 1
ATOM 17959 N N . THR B 1 1103 ? 29.114 125.029 23.545 1.00 32.85 1121 THR B N 1
ATOM 17960 C CA . THR B 1 1103 ? 30.400 124.586 22.997 1.00 34.55 1121 THR B CA 1
ATOM 17961 C C . THR B 1 1103 ? 30.546 123.092 23.243 1.00 33.79 1121 THR B C 1
ATOM 17962 O O . THR B 1 1103 ? 29.691 122.499 23.901 1.00 32.43 1121 THR B O 1
ATOM 17966 N N . THR B 1 1104 ? 31.632 122.489 22.756 1.00 32.64 1122 THR B N 1
ATOM 17967 C CA . THR B 1 1104 ? 31.846 121.051 22.923 1.00 33.65 1122 THR B CA 1
ATOM 17968 C C . THR B 1 1104 ? 31.842 120.629 24.395 1.00 32.58 1122 THR B C 1
ATOM 17969 O O . THR B 1 1104 ? 32.559 121.202 25.204 1.00 31.91 1122 THR B O 1
ATOM 17973 N N . LEU B 1 1105 ? 31.031 119.623 24.713 1.00 30.10 1123 LEU B N 1
ATOM 17974 C CA . LEU B 1 1105 ? 30.915 119.119 26.093 1.00 30.44 1123 LEU B CA 1
ATOM 17975 C C . LEU B 1 1105 ? 32.143 118.297 26.449 1.00 29.27 1123 LEU B C 1
ATOM 17976 O O . LEU B 1 1105 ? 32.695 117.575 25.597 1.00 26.88 1123 LEU B O 1
ATOM 17981 N N . ALA B 1 1106 ? 32.558 118.390 27.709 1.00 27.45 1124 ALA B N 1
ATOM 17982 C CA . ALA B 1 1106 ? 33.691 117.617 28.200 1.00 28.45 1124 ALA B CA 1
ATOM 17983 C C . ALA B 1 1106 ? 33.476 116.107 28.084 1.00 28.39 1124 ALA B C 1
ATOM 17984 O O . ALA B 1 1106 ? 34.441 115.370 27.926 1.00 29.92 1124 ALA B O 1
ATOM 17986 N N . SER B 1 1107 ? 32.221 115.656 28.156 1.00 26.58 1125 SER B N 1
ATOM 17987 C CA . SER B 1 1107 ? 31.874 114.240 27.978 1.00 27.78 1125 SER B CA 1
ATOM 17988 C C . SER B 1 1107 ? 31.955 113.735 26.523 1.00 28.15 1125 SER B C 1
ATOM 17989 O O . SER B 1 1107 ? 31.916 112.540 26.306 1.00 29.81 1125 SER B O 1
ATOM 17992 N N . GLU B 1 1108 ? 32.095 114.637 25.551 1.00 29.48 1126 GLU B N 1
ATOM 17993 C CA . GLU B 1 1108 ? 32.002 114.309 24.125 1.00 30.65 1126 GLU B CA 1
ATOM 17994 C C . GLU B 1 1108 ? 33.305 114.569 23.343 1.00 32.94 1126 GLU B C 1
ATOM 17995 O O . GLU B 1 1108 ? 33.268 114.733 22.124 1.00 35.33 1126 GLU B O 1
ATOM 18001 N N . ARG B 1 1109 ? 34.440 114.553 24.042 1.00 32.38 1127 ARG B N 1
ATOM 18002 C CA . ARG B 1 1109 ? 35.739 114.873 23.458 1.00 36.17 1127 ARG B CA 1
ATOM 18003 C C . ARG B 1 1109 ? 36.386 113.717 22.700 1.00 32.62 1127 ARG B C 1
ATOM 18004 O O . ARG B 1 1109 ? 37.254 113.961 21.873 1.00 30.33 1127 ARG B O 1
ATOM 18012 N N . ASN B 1 1110 ? 35.973 112.479 22.977 1.00 29.73 1128 ASN B N 1
ATOM 18013 C CA . ASN B 1 1110 ? 36.554 111.322 22.321 1.00 29.37 1128 ASN B CA 1
ATOM 18014 C C . ASN B 1 1110 ? 36.101 111.273 20.859 1.00 30.68 1128 ASN B C 1
ATOM 18015 O O . ASN B 1 1110 ? 34.903 111.236 20.573 1.00 27.61 1128 ASN B O 1
ATOM 18020 N N . LEU B 1 1111 ? 37.065 111.258 19.937 1.00 28.80 1129 LEU B N 1
ATOM 18021 C CA . LEU B 1 1111 ? 36.756 111.189 18.511 1.00 30.97 1129 LEU B CA 1
ATOM 18022 C C . LEU B 1 1111 ? 36.567 109.751 17.995 1.00 29.14 1129 LEU B C 1
ATOM 18023 O O . LEU B 1 1111 ? 36.084 109.563 16.887 1.00 28.38 1129 LEU B O 1
ATOM 18028 N N . LEU B 1 1112 ? 36.952 108.754 18.788 1.00 27.39 1130 LEU B N 1
ATOM 18029 C CA . LEU B 1 1112 ? 36.808 107.343 18.396 1.00 28.26 1130 LEU B CA 1
ATOM 18030 C C . LEU B 1 1112 ? 35.386 106.834 18.611 1.00 28.77 1130 LEU B C 1
ATOM 18031 O O . LEU B 1 1112 ? 34.672 107.326 19.474 1.00 29.61 1130 LEU B O 1
ATOM 18036 N N . ASP B 1 1113 ? 34.987 105.886 17.775 1.00 28.68 1131 ASP B N 1
ATOM 18037 C CA . ASP B 1 1113 ? 33.747 105.135 17.938 1.00 28.80 1131 ASP B CA 1
ATOM 18038 C C . ASP B 1 1113 ? 34.028 103.894 18.760 1.00 28.11 1131 ASP B C 1
ATOM 18039 O O . ASP B 1 1113 ? 35.034 103.215 18.530 1.00 27.41 1131 ASP B O 1
ATOM 18044 N N . ASN B 1 1114 ? 33.166 103.605 19.742 1.00 27.44 1132 ASN B N 1
ATOM 18045 C CA . ASN B 1 1114 ? 33.303 102.378 20.557 1.00 26.96 1132 ASN B CA 1
ATOM 18046 C C . ASN B 1 1114 ? 34.721 102.166 21.101 1.00 25.94 1132 ASN B C 1
ATOM 18047 O O . ASN B 1 1114 ? 35.240 101.042 21.126 1.00 25.65 1132 ASN B O 1
ATOM 18052 N N . GLY B 1 1115 ? 35.343 103.250 21.562 1.00 27.86 1133 GLY B N 1
ATOM 18053 C CA . GLY B 1 1115 ? 36.719 103.193 22.063 1.00 26.18 1133 GLY B CA 1
ATOM 18054 C C . GLY B 1 1115 ? 36.859 102.427 23.369 1.00 27.03 1133 GLY B C 1
ATOM 18055 O O . GLY B 1 1115 ? 37.953 101.981 23.716 1.00 25.76 1133 GLY B O 1
ATOM 18056 N N . ASP B 1 1116 ? 35.745 102.307 24.094 1.00 26.10 1134 ASP B N 1
ATOM 18057 C CA . ASP B 1 1116 ? 35.673 101.551 25.334 1.00 27.32 1134 ASP B CA 1
ATOM 18058 C C . ASP B 1 1116 ? 35.189 100.108 25.144 1.00 26.13 1134 ASP B C 1
ATOM 18059 O O . ASP B 1 1116 ? 35.069 99.369 26.130 1.00 26.32 1134 ASP B O 1
ATOM 18064 N N . PHE B 1 1117 ? 34.908 99.724 23.893 1.00 24.48 1135 PHE B N 1
ATOM 18065 C CA . PHE B 1 1117 ? 34.412 98.396 23.526 1.00 25.14 1135 PHE B CA 1
ATOM 18066 C C . PHE B 1 1117 ? 33.129 98.005 24.271 1.00 25.44 1135 PHE B C 1
ATOM 18067 O O . PHE B 1 1117 ? 32.882 96.820 24.511 1.00 26.12 1135 PHE B O 1
ATOM 18075 N N . GLU B 1 1118 ? 32.309 99.001 24.608 1.00 26.58 1136 GLU B N 1
ATOM 18076 C CA . GLU B 1 1118 ? 31.098 98.762 25.416 1.00 27.01 1136 GLU B CA 1
ATOM 18077 C C . GLU B 1 1118 ? 29.883 98.408 24.605 1.00 27.98 1136 GLU B C 1
ATOM 18078 O O . GLU B 1 1118 ? 28.872 97.979 25.159 1.00 28.52 1136 GLU B O 1
ATOM 18084 N N . ARG B 1 1119 ? 29.953 98.568 23.293 1.00 27.80 1137 ARG B N 1
ATOM 18085 C CA . ARG B 1 1119 ? 28.797 98.252 22.471 1.00 28.58 1137 ARG B CA 1
ATOM 18086 C C . ARG B 1 1119 ? 28.485 96.748 22.558 1.00 28.53 1137 ARG B C 1
ATOM 18087 O O . ARG B 1 1119 ? 29.392 95.919 22.594 1.00 28.45 1137 ARG B O 1
ATOM 18095 N N . ASP B 1 1120 ? 27.193 96.420 22.613 1.00 28.93 1138 ASP B N 1
ATOM 18096 C CA . ASP B 1 1120 ? 26.736 95.049 22.444 1.00 30.37 1138 ASP B CA 1
ATOM 18097 C C . ASP B 1 1120 ? 27.430 94.4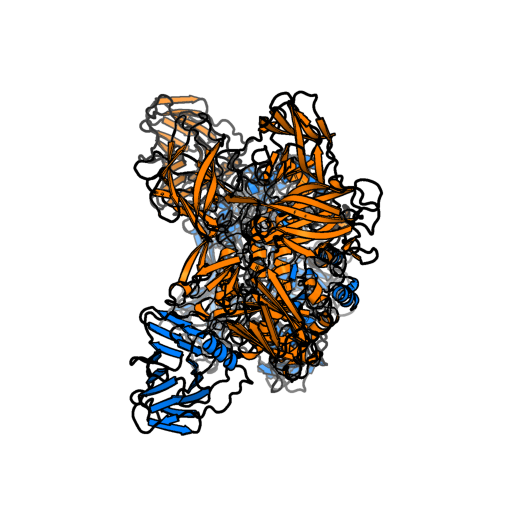54 21.213 1.00 29.44 1138 ASP B C 1
ATOM 18098 O O . ASP B 1 1120 ? 27.291 94.981 20.100 1.00 29.59 1138 ASP B O 1
ATOM 18103 N N . THR B 1 1121 ? 28.161 93.361 21.410 1.00 30.02 1139 THR B N 1
ATOM 18104 C CA . THR B 1 1121 ? 28.984 92.773 20.335 1.00 32.42 1139 THR B CA 1
ATOM 18105 C C . THR B 1 1121 ? 28.192 92.203 19.146 1.00 33.78 1139 THR B C 1
ATOM 18106 O O . THR B 1 1121 ? 28.782 91.837 18.139 1.00 35.51 1139 THR B O 1
ATOM 18110 N N . THR B 1 1122 ? 26.868 92.135 19.258 1.00 34.95 1140 THR B N 1
ATOM 18111 C CA . THR B 1 1122 ? 25.990 91.952 18.100 1.00 35.85 1140 THR B CA 1
ATOM 18112 C C . THR B 1 1122 ? 26.158 93.052 17.060 1.00 35.37 1140 THR B C 1
ATOM 18113 O O . THR B 1 1122 ? 25.918 92.809 15.889 1.00 34.60 1140 THR B O 1
ATOM 18117 N N . TYR B 1 1123 ? 26.536 94.258 17.482 1.00 34.22 1141 TYR B N 1
ATOM 18118 C CA . TYR B 1 1123 ? 26.692 95.389 16.558 1.00 34.81 1141 TYR B CA 1
ATOM 18119 C C . TYR B 1 1123 ? 28.159 95.710 16.344 1.00 35.16 1141 TYR B C 1
ATOM 18120 O O . TYR B 1 1123 ? 28.976 95.616 17.279 1.00 36.87 1141 TYR B O 1
ATOM 18129 N N . ASN B 1 1124 ? 28.497 96.055 15.105 1.00 33.57 1142 ASN B N 1
ATOM 18130 C CA . ASN B 1 1124 ? 29.878 96.392 14.771 1.00 32.80 1142 ASN B CA 1
ATOM 18131 C C . ASN B 1 1124 ? 30.180 97.864 15.114 1.00 30.79 1142 ASN B C 1
ATOM 18132 O O . ASN B 1 1124 ? 29.316 98.588 15.626 1.00 27.69 1142 ASN B O 1
ATOM 18137 N N . SER B 1 1125 ? 31.419 98.276 14.847 1.00 28.65 1143 SER B N 1
ATOM 18138 C CA . SER B 1 1125 ? 31.905 99.610 15.139 1.00 28.68 1143 SER B CA 1
ATOM 18139 C C . SER B 1 1125 ? 32.929 100.018 14.080 1.00 28.58 1143 SER B C 1
ATOM 18140 O O . SER B 1 1125 ? 33.222 99.246 13.187 1.00 27.46 1143 SER B O 1
ATOM 18143 N N . ASN B 1 1126 ? 33.485 101.219 14.219 1.00 29.17 1144 ASN B N 1
ATOM 18144 C CA . ASN B 1 1126 ? 34.513 101.724 13.296 1.00 29.69 1144 ASN B CA 1
ATOM 18145 C C . ASN B 1 1126 ? 35.862 101.023 13.483 1.00 30.24 1144 ASN B C 1
ATOM 18146 O O . ASN B 1 1126 ? 36.780 101.248 12.686 1.00 32.29 1144 ASN B O 1
ATOM 18151 N N . TRP B 1 1127 ? 35.994 100.178 14.513 1.00 29.60 1145 TRP B N 1
ATOM 18152 C CA . TRP B 1 1127 ? 37.162 99.293 14.639 1.00 30.33 1145 TRP B CA 1
ATOM 18153 C C . TRP B 1 1127 ? 37.162 98.282 13.495 1.00 30.81 1145 TRP B C 1
ATOM 18154 O O . TRP B 1 1127 ? 36.114 97.743 13.138 1.00 31.45 1145 TRP B O 1
ATOM 18165 N N . THR B 1 1128 ? 38.335 98.070 12.906 1.00 30.22 1146 THR B N 1
ATOM 18166 C CA . THR B 1 1128 ? 38.559 96.995 11.948 1.00 30.34 1146 THR B CA 1
ATOM 18167 C C . THR B 1 1128 ? 39.654 96.138 12.507 1.00 31.79 1146 THR B C 1
ATOM 18168 O O . THR B 1 1128 ? 40.404 96.572 13.393 1.00 31.84 1146 THR B O 1
ATOM 18172 N N . GLN B 1 1129 ? 39.761 94.912 12.013 1.00 31.49 1147 GLN B N 1
ATOM 18173 C CA . GLN B 1 1129 ? 40.798 94.017 12.508 1.00 32.80 1147 GLN B CA 1
ATOM 18174 C C . GLN B 1 1129 ? 41.601 93.465 11.355 1.00 32.66 1147 GLN B C 1
ATOM 18175 O O . GLN B 1 1129 ? 41.132 93.453 10.224 1.00 32.40 1147 GLN B O 1
ATOM 18181 N N . TRP B 1 1130 ? 42.809 93.014 11.664 1.00 33.29 1148 TRP B N 1
ATOM 18182 C CA . TRP B 1 1130 ? 43.665 92.341 10.691 1.00 33.84 1148 TRP B CA 1
ATOM 18183 C C . TRP B 1 1130 ? 44.397 91.187 11.364 1.00 34.58 1148 TRP B C 1
ATOM 18184 O O . TRP B 1 1130 ? 44.820 91.290 12.521 1.00 31.59 1148 TRP B O 1
ATOM 18195 N N . GLN B 1 1131 ? 44.572 90.101 10.611 1.00 33.74 1149 GLN B N 1
ATOM 18196 C CA . GLN B 1 1131 ? 45.508 89.050 10.974 1.00 35.83 1149 GLN B CA 1
ATOM 18197 C C . GLN B 1 1131 ? 46.061 88.414 9.683 1.00 37.24 1149 GLN B C 1
ATOM 18198 O O . GLN B 1 1131 ? 45.485 88.609 8.613 1.00 35.31 1149 GLN B O 1
ATOM 18204 N N . PRO B 1 1132 ? 47.172 87.661 9.773 1.00 39.99 1150 PRO B N 1
ATOM 18205 C CA . PRO B 1 1132 ? 47.689 87.049 8.541 1.00 41.51 1150 PRO B CA 1
ATOM 18206 C C . PRO B 1 1132 ? 46.660 86.165 7.828 1.00 43.79 1150 PRO B C 1
ATOM 18207 O O . PRO B 1 1132 ? 45.810 85.538 8.469 1.00 38.40 1150 PRO B O 1
ATOM 18211 N N . SER B 1 1133 ? 46.737 86.161 6.501 1.00 46.79 1151 SER B N 1
ATOM 18212 C CA . SER B 1 1133 ? 45.978 85.241 5.653 1.00 49.29 1151 SER B CA 1
ATOM 18213 C C . SER B 1 1133 ? 46.062 83.785 6.166 1.00 46.36 1151 SER B C 1
ATOM 18214 O O . SER B 1 1133 ? 47.138 83.299 6.534 1.00 46.26 1151 SER B O 1
ATOM 18217 N N . GLY B 1 1134 ? 44.917 83.112 6.241 1.00 44.43 1152 GLY B N 1
ATOM 18218 C CA . GLY B 1 1134 ? 44.851 81.747 6.765 1.00 45.08 1152 GLY B CA 1
ATOM 18219 C C . GLY B 1 1134 ? 44.887 81.590 8.286 1.00 46.72 1152 GLY B C 1
ATOM 18220 O O . GLY B 1 1134 ? 44.766 80.470 8.790 1.00 47.64 1152 GLY B O 1
ATOM 18221 N N . GLN B 1 1135 ? 45.045 82.685 9.030 1.00 42.96 1153 GLN B N 1
ATOM 18222 C CA . GLN B 1 1135 ? 45.122 82.602 10.484 1.00 42.27 1153 GLN B CA 1
ATOM 18223 C C . GLN B 1 1135 ? 43.751 82.951 11.063 1.00 39.85 1153 GLN B C 1
ATOM 18224 O O . GLN B 1 1135 ? 43.162 83.949 10.658 1.00 38.33 1153 GLN B O 1
ATOM 18230 N N . PRO B 1 1136 ? 43.238 82.132 12.001 1.00 39.85 1154 PRO B N 1
ATOM 18231 C CA . PRO B 1 1136 ? 42.019 82.562 12.700 1.00 39.21 1154 PRO B CA 1
ATOM 18232 C C . PRO B 1 1136 ? 42.260 83.849 13.500 1.00 37.87 1154 PRO B C 1
ATOM 18233 O O . PRO B 1 1136 ? 43.370 84.068 14.011 1.00 37.62 1154 PRO B O 1
ATOM 18237 N N . SER B 1 1137 ? 41.230 84.680 13.602 1.00 37.42 1155 SER B N 1
ATOM 18238 C CA . SER B 1 1137 ? 41.295 85.892 14.411 1.00 35.99 1155 SER B CA 1
ATOM 18239 C C . SER B 1 1137 ? 41.649 85.532 15.842 1.00 34.69 1155 SER B C 1
ATOM 18240 O O . SER B 1 1137 ? 41.088 84.585 16.396 1.00 33.02 1155 SER B O 1
ATOM 18243 N N . ALA B 1 1138 ? 42.590 86.267 16.437 1.00 32.08 1156 ALA B N 1
ATOM 18244 C CA . ALA B 1 1138 ? 42.858 86.147 17.871 1.00 29.38 1156 ALA B CA 1
ATOM 18245 C C . ALA B 1 1138 ? 42.125 87.218 18.693 1.00 27.95 1156 ALA B C 1
ATOM 18246 O O . ALA B 1 1138 ? 42.361 87.325 19.902 1.00 25.76 1156 ALA B O 1
ATOM 18248 N N . PHE B 1 1139 ? 41.243 87.984 18.047 1.00 28.24 1157 PHE B N 1
ATOM 18249 C CA . PHE B 1 1139 ? 40.607 89.171 18.633 1.00 28.72 1157 PHE B CA 1
ATOM 18250 C C . PHE B 1 1139 ? 39.124 88.927 18.926 1.00 29.50 1157 PHE B C 1
ATOM 18251 O O . PHE B 1 1139 ? 38.392 88.367 18.104 1.00 28.73 1157 PHE B O 1
ATOM 18259 N N . GLY B 1 1140 ? 38.695 89.382 20.095 1.00 28.69 1158 GLY B N 1
ATOM 18260 C CA . GLY B 1 1140 ? 37.282 89.493 20.399 1.00 28.38 1158 GLY B CA 1
ATOM 18261 C C . GLY B 1 1140 ? 37.040 90.529 21.481 1.00 27.68 1158 GLY B C 1
ATOM 18262 O O . GLY B 1 1140 ? 37.964 91.221 21.919 1.00 24.91 1158 GLY B O 1
ATOM 18263 N N . ILE B 1 1141 ? 35.785 90.637 21.901 1.00 27.11 1159 ILE B N 1
ATOM 18264 C CA . ILE B 1 1141 ? 35.399 91.561 22.964 1.00 27.38 1159 ILE B CA 1
ATOM 18265 C C . ILE B 1 1141 ? 34.432 90.805 23.864 1.00 28.60 1159 ILE B C 1
ATOM 18266 O O . ILE B 1 1141 ? 33.450 90.252 23.369 1.00 28.63 1159 ILE B O 1
ATOM 18271 N N . ASP B 1 1142 ? 34.739 90.761 25.161 1.00 28.71 1160 ASP B N 1
ATOM 18272 C CA . ASP B 1 1142 ? 33.784 90.293 26.182 1.00 29.55 1160 ASP B CA 1
ATOM 18273 C C . ASP B 1 1142 ? 34.187 90.849 27.555 1.00 29.17 1160 ASP B C 1
ATOM 18274 O O . ASP B 1 1142 ? 35.016 91.753 27.616 1.00 26.23 1160 ASP B O 1
ATOM 18279 N N . SER B 1 1143 ? 33.608 90.324 28.635 1.00 27.80 1161 SER B N 1
ATOM 18280 C CA . SER B 1 1143 ? 33.804 90.860 29.990 1.00 28.27 1161 SER B CA 1
ATOM 18281 C C . SER B 1 1143 ? 34.878 90.180 30.813 1.00 28.60 1161 SER B C 1
ATOM 18282 O O . SER B 1 1143 ? 35.278 90.719 31.869 1.00 28.59 1161 SER B O 1
ATOM 18285 N N . GLY B 1 1144 ? 35.329 89.005 30.370 1.00 29.33 1162 GLY B N 1
ATOM 18286 C CA . GLY B 1 1144 ? 36.270 88.191 31.147 1.00 31.61 1162 GLY B CA 1
ATOM 18287 C C . GLY B 1 1144 ? 35.664 87.529 32.396 1.00 33.66 1162 GLY B C 1
ATOM 18288 O O . GLY B 1 1144 ? 36.403 87.000 33.224 1.00 32.81 1162 GLY B O 1
ATOM 18289 N N . ASN B 1 1145 ? 34.329 87.525 32.513 1.00 34.65 1163 ASN B N 1
ATOM 18290 C CA . ASN B 1 1145 ? 33.668 87.042 33.737 1.00 36.71 1163 ASN B CA 1
ATOM 18291 C C . ASN B 1 1145 ? 33.601 85.498 33.779 1.00 35.75 1163 ASN B C 1
ATOM 18292 O O . ASN B 1 1145 ? 33.437 84.927 34.849 1.00 35.23 1163 ASN B O 1
ATOM 18297 N N . ALA B 1 1146 ? 33.745 84.846 32.622 1.00 34.52 1164 ALA B N 1
ATOM 18298 C CA . ALA B 1 1146 ? 33.856 83.383 32.540 1.00 34.30 1164 ALA B CA 1
ATOM 18299 C C . ALA B 1 1146 ? 35.143 82.811 33.158 1.00 36.06 1164 ALA B C 1
ATOM 18300 O O . ALA B 1 1146 ? 35.220 81.615 33.409 1.00 35.01 1164 ALA B O 1
ATOM 18302 N N . LEU B 1 1147 ? 36.150 83.651 33.395 1.00 35.44 1165 LEU B N 1
ATOM 18303 C CA . LEU B 1 1147 ? 37.452 83.196 33.875 1.00 36.32 1165 LEU B CA 1
ATOM 18304 C C . LEU B 1 1147 ? 37.484 83.183 35.397 1.00 34.44 1165 LEU B C 1
ATOM 18305 O O . LEU B 1 1147 ? 36.830 84.007 36.045 1.00 31.91 1165 LEU B O 1
ATOM 18310 N N . HIS B 1 1148 ? 38.260 82.266 35.969 1.00 33.86 1166 HIS B N 1
ATOM 18311 C CA . HIS B 1 1148 ? 38.413 82.171 37.428 1.00 35.07 1166 HIS B CA 1
ATOM 18312 C C . HIS B 1 1148 ? 39.895 82.233 37.766 1.00 38.75 1166 HIS B C 1
ATOM 18313 O O . HIS B 1 1148 ? 40.626 81.324 37.379 1.00 40.24 1166 HIS B O 1
ATOM 18320 N N . PRO B 1 1149 ? 40.361 83.323 38.414 1.00 40.72 1167 PRO B N 1
ATOM 18321 C CA . PRO B 1 1149 ? 39.614 84.547 38.739 1.00 41.44 1167 PRO B CA 1
ATOM 18322 C C . PRO B 1 1149 ? 39.303 85.383 37.485 1.00 41.30 1167 PRO B C 1
ATOM 18323 O O . PRO B 1 1149 ? 39.880 85.131 36.417 1.00 37.52 1167 PRO B O 1
ATOM 18327 N N . PRO B 1 1150 ? 38.374 86.352 37.603 1.00 41.99 1168 PRO B N 1
ATOM 18328 C CA . PRO B 1 1150 ? 38.048 87.207 36.455 1.00 40.90 1168 PRO B CA 1
ATOM 18329 C C . PRO B 1 1150 ? 39.258 88.012 35.919 1.00 37.66 1168 PRO B C 1
ATOM 18330 O O . PRO B 1 1150 ? 40.122 88.404 36.691 1.00 38.19 1168 PRO B O 1
ATOM 18334 N N . GLU B 1 1151 ? 39.321 88.196 34.603 1.00 35.50 1169 GLU B N 1
ATOM 18335 C CA . GLU B 1 1151 ? 40.250 89.145 33.963 1.00 33.08 1169 GLU B CA 1
ATOM 18336 C C . GLU B 1 1151 ? 39.341 90.218 33.379 1.00 30.20 1169 GLU B C 1
ATOM 18337 O O . GLU B 1 1151 ? 38.940 90.168 32.214 1.00 28.98 1169 GLU B O 1
ATOM 18343 N N . GLY B 1 1152 ? 38.971 91.168 34.223 1.00 30.34 1170 GLY B N 1
ATOM 18344 C CA . GLY B 1 1152 ? 37.858 92.074 33.920 1.00 29.12 1170 GLY B CA 1
ATOM 18345 C C . GLY B 1 1152 ? 38.241 93.224 32.999 1.00 30.29 1170 GLY B C 1
ATOM 18346 O O . GLY B 1 1152 ? 39.382 93.299 32.522 1.00 29.28 1170 GLY B O 1
ATOM 18347 N N . PRO B 1 1153 ? 37.292 94.134 32.741 1.00 28.75 1171 PRO B N 1
ATOM 18348 C CA . PRO B 1 1153 ? 37.563 95.339 31.962 1.00 27.77 1171 PRO B CA 1
ATOM 18349 C C . PRO B 1 1153 ? 38.288 96.378 32.792 1.00 27.93 1171 PRO B C 1
ATOM 18350 O O . PRO B 1 1153 ? 38.378 96.246 34.020 1.00 26.96 1171 PRO B O 1
ATOM 18354 N N . ALA B 1 1154 ? 38.835 97.395 32.130 1.00 27.68 1172 ALA B N 1
ATOM 18355 C CA . ALA B 1 1154 ? 39.383 98.547 32.843 1.00 26.78 1172 ALA B CA 1
ATOM 18356 C C . ALA B 1 1154 ? 38.233 99.411 33.395 1.00 27.55 1172 ALA B C 1
ATOM 18357 O O . ALA B 1 1154 ? 38.326 99.939 34.495 1.00 27.49 1172 ALA B O 1
ATOM 18359 N N . ARG B 1 1155 ? 37.178 99.578 32.598 1.00 27.01 1173 ARG B N 1
ATOM 18360 C CA . ARG B 1 1155 ? 36.010 100.375 32.982 1.00 26.91 1173 ARG B CA 1
ATOM 18361 C C . ARG B 1 1155 ? 34.768 99.741 32.379 1.00 26.69 1173 ARG B C 1
ATOM 18362 O O . ARG B 1 1155 ? 34.792 99.157 31.287 1.00 24.79 1173 ARG B O 1
ATOM 18370 N N . ARG B 1 1156 ? 33.672 99.875 33.114 1.00 25.49 1174 ARG B N 1
ATOM 18371 C CA . ARG B 1 1156 ? 32.379 99.381 32.705 1.00 24.11 1174 ARG B CA 1
ATOM 18372 C C . ARG B 1 1156 ? 32.379 97.842 32.498 1.00 24.24 1174 ARG B C 1
ATOM 18373 O O . ARG B 1 1156 ? 32.820 97.129 33.393 1.00 24.14 1174 ARG B O 1
ATOM 18381 N N . ASN B 1 1157 ? 31.889 97.333 31.366 1.00 24.81 1175 ASN B N 1
ATOM 18382 C CA . ASN B 1 1157 ? 31.520 95.920 31.240 1.00 26.35 1175 ASN B CA 1
ATOM 18383 C C . ASN B 1 1157 ? 32.423 95.075 30.345 1.00 26.83 1175 ASN B C 1
ATOM 18384 O O . ASN B 1 1157 ? 32.521 93.871 30.548 1.00 28.44 1175 ASN B O 1
ATOM 18389 N N . GLN B 1 1158 ? 33.087 95.698 29.377 1.00 26.39 1176 GLN B N 1
ATOM 18390 C CA . GLN B 1 1158 ? 33.745 94.955 28.305 1.00 25.46 1176 GLN B CA 1
ATOM 18391 C C . GLN B 1 1158 ? 35.144 95.495 27.996 1.00 26.20 1176 GLN B C 1
ATOM 18392 O O . GLN B 1 1158 ? 35.483 96.652 28.289 1.00 23.49 1176 GLN B O 1
ATOM 18398 N N . ARG B 1 1159 ? 35.955 94.632 27.395 1.00 26.15 1177 ARG B N 1
ATOM 18399 C CA . ARG B 1 1159 ? 37.263 95.041 26.909 1.00 27.00 1177 ARG B CA 1
ATOM 18400 C C . ARG B 1 1159 ? 37.659 94.130 25.767 1.00 26.75 1177 ARG B C 1
ATOM 18401 O O . ARG B 1 1159 ? 37.244 92.962 25.708 1.00 24.73 1177 ARG B O 1
ATOM 18409 N N . ALA B 1 1160 ? 38.454 94.672 24.848 1.00 26.17 1178 ALA B N 1
ATOM 18410 C CA . ALA B 1 1160 ? 38.988 93.870 23.751 1.00 25.44 1178 ALA B CA 1
ATOM 18411 C C . ALA B 1 1160 ? 40.054 92.949 24.300 1.00 25.63 1178 ALA B C 1
ATOM 18412 O O . ALA B 1 1160 ? 40.709 93.269 25.299 1.00 26.50 1178 ALA B O 1
ATOM 18414 N N . TYR B 1 1161 ? 40.205 91.787 23.670 1.00 26.94 1179 TYR B N 1
ATOM 18415 C CA . TYR B 1 1161 ? 41.286 90.867 23.983 1.00 28.51 1179 TYR B CA 1
ATOM 18416 C C . TYR B 1 1161 ? 41.951 90.389 22.694 1.00 28.25 1179 TYR B C 1
ATOM 18417 O O . TYR B 1 1161 ? 41.300 90.301 21.660 1.00 27.51 1179 TYR B O 1
ATOM 18426 N N . PHE B 1 1162 ? 43.256 90.137 22.779 1.00 29.46 1180 PHE B N 1
ATOM 18427 C CA . PHE B 1 1162 ? 43.991 89.338 21.799 1.00 29.89 1180 PHE B CA 1
ATOM 18428 C C . PHE B 1 1162 ? 44.423 88.128 22.579 1.00 29.09 1180 PHE B C 1
ATOM 18429 O O . PHE B 1 1162 ? 45.070 88.282 23.624 1.00 28.70 1180 PHE B O 1
ATOM 18437 N N . HIS B 1 1163 ? 44.080 86.937 22.081 1.00 28.79 1181 HIS B N 1
ATOM 18438 C CA . HIS B 1 1163 ? 44.556 85.695 22.675 1.00 30.83 1181 HIS B CA 1
ATOM 18439 C C . HIS B 1 1163 ? 44.476 84.526 21.695 1.00 30.00 1181 HIS B C 1
ATOM 18440 O O . HIS B 1 1163 ? 43.530 84.395 20.917 1.00 29.09 1181 HIS B O 1
ATOM 18447 N N . SER B 1 1164 ? 45.505 83.691 21.741 1.00 31.48 1182 SER B N 1
ATOM 18448 C CA . SER B 1 1164 ? 45.491 82.394 21.089 1.00 32.91 1182 SER B CA 1
ATOM 18449 C C . SER B 1 1164 ? 46.455 81.466 21.799 1.00 34.07 1182 SER B C 1
ATOM 18450 O O . SER B 1 1164 ? 47.411 81.913 22.439 1.00 33.71 1182 SER B O 1
ATOM 18453 N N . ASP B 1 1165 ? 46.180 80.172 21.693 1.00 35.12 1183 ASP B N 1
ATOM 18454 C CA . ASP B 1 1165 ? 47.092 79.144 22.195 1.00 37.46 1183 ASP B CA 1
ATOM 18455 C C . ASP B 1 1165 ? 48.145 78.772 21.140 1.00 38.18 1183 ASP B C 1
ATOM 18456 O O . ASP B 1 1165 ? 49.042 77.997 21.431 1.00 38.75 1183 ASP B O 1
ATOM 18461 N N . ASN B 1 1166 ? 47.996 79.283 19.917 1.00 37.46 1184 ASN B N 1
ATOM 18462 C CA . ASN B 1 1166 ? 49.019 79.156 18.874 1.00 38.34 1184 ASN B CA 1
ATOM 18463 C C . ASN B 1 1166 ? 49.712 80.500 18.639 1.00 39.14 1184 ASN B C 1
ATOM 18464 O O . ASN B 1 1166 ? 49.192 81.565 19.023 1.00 35.99 1184 ASN B O 1
ATOM 18469 N N . ALA B 1 1167 ? 50.863 80.444 17.969 1.00 36.98 1185 ALA B N 1
ATOM 18470 C CA . ALA B 1 1167 ? 51.540 81.638 17.481 1.00 35.63 1185 ALA B CA 1
ATOM 18471 C C . ALA B 1 1167 ? 50.565 82.464 16.677 1.00 33.91 1185 ALA B C 1
ATOM 18472 O O . ALA B 1 1167 ? 49.761 81.923 15.906 1.00 33.62 1185 ALA B O 1
ATOM 18474 N N . TYR B 1 1168 ? 50.586 83.778 16.895 1.00 33.57 1186 TYR B N 1
ATOM 18475 C CA . TYR B 1 1168 ? 49.674 84.663 16.176 1.00 31.22 1186 TYR B CA 1
ATOM 18476 C C . TYR B 1 1168 ? 50.217 86.066 15.992 1.00 30.88 1186 TYR B C 1
ATOM 18477 O O . TYR B 1 1168 ? 51.045 86.538 16.761 1.00 30.52 1186 TYR B O 1
ATOM 18486 N N . GLN B 1 1169 ? 49.724 86.704 14.947 1.00 31.15 1187 GLN B N 1
ATOM 18487 C CA . GLN B 1 1169 ? 49.788 88.133 14.799 1.00 33.00 1187 GLN B CA 1
ATOM 18488 C C . GLN B 1 1169 ? 48.351 88.622 14.740 1.00 31.37 1187 GLN B C 1
ATOM 18489 O O . GLN B 1 1169 ? 47.506 87.956 14.153 1.00 30.66 1187 GLN B O 1
ATOM 18495 N N . GLN B 1 1170 ? 48.102 89.798 15.319 1.00 30.59 1188 GLN B N 1
ATOM 18496 C CA . GLN B 1 1170 ? 46.766 90.387 15.349 1.00 30.74 1188 GLN B CA 1
ATOM 18497 C C . GLN B 1 1170 ? 46.873 91.889 15.525 1.00 29.26 1188 GLN B C 1
ATOM 18498 O O . GLN B 1 1170 ? 47.733 92.376 16.253 1.00 30.87 1188 GLN B O 1
ATOM 18504 N N . SER B 1 1171 ? 45.982 92.614 14.864 1.00 29.45 1189 SER B N 1
ATOM 18505 C CA . SER B 1 1171 ? 45.822 94.032 15.124 1.00 30.39 1189 SER B CA 1
ATOM 18506 C C . SER B 1 1171 ? 44.361 94.431 15.072 1.00 29.35 1189 SER B C 1
ATOM 18507 O O . SER B 1 1171 ? 43.537 93.752 14.463 1.00 29.21 1189 SER B O 1
ATOM 18510 N N . ILE B 1 1172 ? 44.055 95.547 15.725 1.00 28.91 1190 ILE B N 1
ATOM 18511 C CA . ILE B 1 1172 ? 42.838 96.292 15.442 1.00 28.62 1190 ILE B CA 1
ATOM 18512 C C . ILE B 1 1172 ? 43.210 97.730 15.122 1.00 27.84 1190 ILE B C 1
ATOM 18513 O O . ILE B 1 1172 ? 44.186 98.247 15.651 1.00 29.21 1190 ILE B O 1
ATOM 18518 N N . HIS B 1 1173 ? 42.418 98.363 14.269 1.00 28.50 1191 HIS B N 1
ATOM 18519 C CA . HIS B 1 1173 ? 42.641 99.744 13.870 1.00 29.92 1191 HIS B CA 1
ATOM 18520 C C . HIS B 1 1173 ? 41.337 100.495 13.752 1.00 29.76 1191 HIS B C 1
ATOM 18521 O O . HIS B 1 1173 ? 40.284 99.915 13.493 1.00 30.01 1191 HIS B O 1
ATOM 18528 N N . GLN B 1 1174 ? 41.422 101.802 13.942 1.00 29.85 1192 GLN B N 1
ATOM 18529 C CA . GLN B 1 1174 ? 40.315 102.668 13.694 1.00 30.15 1192 GLN B CA 1
ATOM 18530 C C . GLN B 1 1174 ? 40.830 103.979 13.081 1.00 29.79 1192 GLN B C 1
ATOM 18531 O O . GLN B 1 1174 ? 41.722 104.616 13.639 1.00 28.60 1192 GLN B O 1
ATOM 18537 N N . VAL B 1 1175 ? 40.211 104.390 11.975 1.00 29.38 1193 VAL B N 1
ATOM 18538 C CA . VAL B 1 1175 ? 40.550 105.626 11.283 1.00 30.33 1193 VAL B CA 1
ATOM 18539 C C . VAL B 1 1175 ? 39.406 106.632 11.443 1.00 30.27 1193 VAL B C 1
ATOM 18540 O O . VAL B 1 1175 ? 38.235 106.315 11.168 1.00 31.09 1193 VAL B O 1
ATOM 18544 N N . VAL B 1 1176 ? 39.741 107.838 11.894 1.00 30.11 1194 VAL B N 1
ATOM 18545 C CA . VAL B 1 1176 ? 38.768 108.928 11.999 1.00 31.58 1194 VAL B CA 1
ATOM 18546 C C . VAL B 1 1176 ? 39.302 110.250 11.421 1.00 32.88 1194 VAL B C 1
ATOM 18547 O O . VAL B 1 1176 ? 40.491 110.579 11.584 1.00 31.68 1194 VAL B O 1
ATOM 18551 N N . ASP B 1 1177 ? 38.410 111.000 10.772 1.00 33.42 1195 ASP B N 1
ATOM 18552 C CA . ASP B 1 1177 ? 38.681 112.371 10.369 1.00 36.36 1195 ASP B CA 1
ATOM 18553 C C . ASP B 1 1177 ? 38.662 113.231 11.616 1.00 38.36 1195 ASP B C 1
ATOM 18554 O O . ASP B 1 1177 ? 37.753 113.104 12.441 1.00 42.22 1195 ASP B O 1
ATOM 18559 N N . VAL B 1 1178 ? 39.661 114.085 11.781 1.00 36.65 1196 VAL B N 1
ATOM 18560 C CA . VAL B 1 1178 ? 39.676 115.009 12.915 1.00 37.45 1196 VAL B CA 1
ATOM 18561 C C . VAL B 1 1178 ? 38.832 116.244 12.614 1.00 39.00 1196 VAL B C 1
ATOM 18562 O O . VAL B 1 1178 ? 38.678 116.619 11.445 1.00 37.61 1196 VAL B O 1
ATOM 18566 N N . PRO B 1 1179 ? 38.234 116.855 13.663 1.00 39.30 1197 PRO B N 1
ATOM 18567 C CA . PRO B 1 1179 ? 37.384 118.034 13.431 1.00 38.46 1197 PRO B CA 1
ATOM 18568 C C . PRO B 1 1179 ? 38.168 119.281 13.033 1.00 38.42 1197 PRO B C 1
ATOM 18569 O O . PRO B 1 1179 ? 37.620 120.136 12.353 1.00 40.49 1197 PRO B O 1
ATOM 18573 N N . VAL B 1 1180 ? 39.406 119.392 13.508 1.00 36.75 1198 VAL B N 1
ATOM 18574 C CA . VAL B 1 1180 ? 40.290 120.521 13.234 1.00 37.22 1198 VAL B CA 1
ATOM 18575 C C . VAL B 1 1180 ? 41.647 119.984 12.756 1.00 35.83 1198 VAL B C 1
ATOM 18576 O O . VAL B 1 1180 ? 42.431 119.440 13.551 1.00 32.97 1198 VAL B O 1
ATOM 18580 N N . ASN B 1 1181 ? 41.927 120.163 11.466 1.00 35.41 1199 ASN B N 1
ATOM 18581 C CA . ASN B 1 1181 ? 43.243 119.806 10.893 1.00 36.38 1199 ASN B CA 1
ATOM 18582 C C . ASN B 1 1181 ? 44.303 120.817 11.331 1.00 36.83 1199 ASN B C 1
ATOM 18583 O O . ASN B 1 1181 ? 43.962 121.849 11.896 1.00 38.51 1199 ASN B O 1
ATOM 18588 N N . ASN B 1 1182 ? 45.582 120.499 11.118 1.00 37.67 1200 ASN B N 1
ATOM 18589 C CA . ASN B 1 1182 ? 46.710 121.358 11.512 1.00 39.53 1200 ASN B CA 1
ATOM 18590 C C . ASN B 1 1182 ? 46.654 121.663 12.997 1.00 40.09 1200 ASN B C 1
ATOM 18591 O O . ASN B 1 1182 ? 46.715 122.815 13.417 1.00 36.90 1200 ASN B O 1
ATOM 18596 N N . ALA B 1 1183 ? 46.510 120.596 13.778 1.00 37.97 1201 ALA B N 1
ATOM 18597 C CA . ALA B 1 1183 ? 46.364 120.696 15.215 1.00 36.27 1201 ALA B CA 1
ATOM 18598 C C . ALA B 1 1183 ? 46.840 119.410 15.881 1.00 35.63 1201 ALA B C 1
ATOM 18599 O O . ALA B 1 1183 ? 47.074 118.388 15.218 1.00 35.57 1201 ALA B O 1
ATOM 18601 N N . THR B 1 1184 ? 47.002 119.482 17.194 1.00 32.33 1202 THR B N 1
ATOM 18602 C CA . THR B 1 1184 ? 47.610 118.425 17.951 1.00 34.24 1202 THR B CA 1
ATOM 18603 C C . THR B 1 1184 ? 46.555 117.560 18.663 1.00 34.97 1202 THR B C 1
ATOM 18604 O O . THR B 1 1184 ? 45.633 118.078 19.321 1.00 31.20 1202 THR B O 1
ATOM 18608 N N . TYR B 1 1185 ? 46.720 116.248 18.526 1.00 33.53 1203 TYR B N 1
ATOM 18609 C CA . TYR B 1 1185 ? 45.843 115.262 19.157 1.00 33.84 1203 TYR B CA 1
ATOM 18610 C C . TYR B 1 1185 ? 46.650 114.313 20.062 1.00 34.47 1203 TYR B C 1
ATOM 18611 O O . TYR B 1 1185 ? 47.899 114.365 20.132 1.00 33.10 1203 TYR B O 1
ATOM 18620 N N . ARG B 1 1186 ? 45.921 113.461 20.778 1.00 34.11 1204 ARG B N 1
ATOM 18621 C CA . ARG B 1 1186 ? 46.494 112.645 21.831 1.00 32.87 1204 ARG B CA 1
ATOM 18622 C C . ARG B 1 1186 ? 45.698 111.348 21.928 1.00 31.80 1204 ARG B C 1
ATOM 18623 O O . ARG B 1 1186 ? 44.461 111.385 21.967 1.00 28.62 1204 ARG B O 1
ATOM 18631 N N . LEU B 1 1187 ? 46.418 110.227 21.929 1.00 29.63 1205 LEU B N 1
ATOM 18632 C CA . LEU B 1 1187 ? 45.838 108.900 22.072 1.00 30.26 1205 LEU B CA 1
ATOM 18633 C C . LEU B 1 1187 ? 46.129 108.442 23.480 1.00 28.74 1205 LEU B C 1
ATOM 18634 O O . LEU B 1 1187 ? 47.266 108.522 23.940 1.00 26.73 1205 LEU B O 1
ATOM 18639 N N . GLU B 1 1188 ? 45.090 107.967 24.159 1.00 28.08 1206 GLU B N 1
ATOM 18640 C CA . GLU B 1 1188 ? 45.249 107.350 25.477 1.00 28.67 1206 GLU B CA 1
ATOM 18641 C C . GLU B 1 1188 ? 44.458 106.036 25.499 1.00 28.30 1206 GLU B C 1
ATOM 18642 O O . GLU B 1 1188 ? 43.385 105.935 24.876 1.00 26.70 1206 GLU B O 1
ATOM 18648 N N . ALA B 1 1189 ? 44.991 105.043 26.197 1.00 27.64 1207 ALA B N 1
ATOM 18649 C CA . ALA B 1 1189 ? 44.281 103.787 26.403 1.00 29.22 1207 ALA B CA 1
ATOM 18650 C C . ALA B 1 1189 ? 44.744 103.088 27.661 1.00 29.99 1207 ALA B C 1
ATOM 18651 O O . ALA B 1 1189 ? 45.832 103.376 28.187 1.00 31.43 1207 ALA B O 1
ATOM 18653 N N . LYS B 1 1190 ? 43.917 102.149 28.116 1.00 28.04 1208 LYS B N 1
ATOM 18654 C CA . LYS B 1 1190 ? 44.322 101.181 29.139 1.00 29.06 1208 LYS B CA 1
ATOM 18655 C C . LYS B 1 1190 ? 44.706 99.873 28.466 1.00 29.10 1208 LYS B C 1
ATOM 18656 O O . LYS B 1 1190 ? 43.999 99.389 27.582 1.00 27.73 1208 LYS B O 1
ATOM 18662 N N . VAL B 1 1191 ? 45.842 99.315 28.867 1.00 28.49 1209 VAL B N 1
ATOM 18663 C CA . VAL B 1 1191 ? 46.302 98.042 28.326 1.00 29.86 1209 VAL B CA 1
ATOM 18664 C C . VAL B 1 1191 ? 46.776 97.150 29.452 1.00 29.09 1209 VAL B C 1
ATOM 18665 O O . VAL B 1 1191 ? 47.367 97.650 30.419 1.00 28.82 1209 VAL B O 1
ATOM 18669 N N . ARG B 1 1192 ? 46.489 95.852 29.334 1.00 28.71 1210 ARG B N 1
ATOM 18670 C CA . ARG B 1 1192 ? 46.986 94.834 30.264 1.00 30.05 1210 ARG B CA 1
ATOM 18671 C C . ARG B 1 1192 ? 47.532 93.656 29.474 1.00 29.60 1210 ARG B C 1
ATOM 18672 O O . ARG B 1 1192 ? 46.872 93.134 28.581 1.00 28.86 1210 ARG B O 1
ATOM 18680 N N . MET B 1 1193 ? 48.743 93.241 29.815 1.00 30.51 1211 MET B N 1
ATOM 18681 C CA . MET B 1 1193 ? 49.361 92.078 29.190 1.00 32.84 1211 MET B CA 1
ATOM 18682 C C . MET B 1 1193 ? 49.650 91.003 30.227 1.00 32.24 1211 MET B C 1
ATOM 18683 O O . MET B 1 1193 ? 50.153 91.298 31.304 1.00 30.99 1211 MET B O 1
ATOM 18688 N N . LYS B 1 1194 ? 49.334 89.757 29.873 1.00 35.28 1212 LYS B N 1
ATOM 18689 C CA . LYS B 1 1194 ? 49.567 88.586 30.727 1.00 36.84 1212 LYS B CA 1
ATOM 18690 C C . LYS B 1 1194 ? 50.104 87.423 29.904 1.00 34.81 1212 LYS B C 1
ATOM 18691 O O . LYS B 1 1194 ? 50.005 87.416 28.671 1.00 33.09 1212 LYS B O 1
ATOM 18697 N N . ASN B 1 1195 ? 50.611 86.415 30.609 1.00 34.34 1213 ASN B N 1
ATOM 18698 C CA . ASN B 1 1195 ? 50.983 85.129 30.012 1.00 34.52 1213 ASN B CA 1
ATOM 18699 C C . ASN B 1 1195 ? 52.269 85.300 29.174 1.00 34.55 1213 ASN B C 1
ATOM 18700 O O . ASN B 1 1195 ? 53.132 86.047 29.594 1.00 37.86 1213 ASN B O 1
ATOM 18705 N N . THR B 1 1196 ? 52.426 84.635 28.035 1.00 35.10 1214 THR B N 1
ATOM 18706 C CA . THR B 1 1196 ? 53.748 84.594 27.368 1.00 36.82 1214 THR B CA 1
ATOM 18707 C C . THR B 1 1196 ? 54.166 85.951 26.756 1.00 36.57 1214 THR B C 1
ATOM 18708 O O . THR B 1 1196 ? 53.368 86.612 26.088 1.00 35.59 1214 THR B O 1
ATOM 18712 N N . THR B 1 1197 ? 55.423 86.340 26.977 1.00 35.94 1215 THR B N 1
ATOM 18713 C CA . THR B 1 1197 ? 55.952 87.583 26.441 1.00 35.58 1215 THR B CA 1
ATOM 18714 C C . THR B 1 1197 ? 55.952 87.521 24.911 1.00 34.32 1215 THR B C 1
ATOM 18715 O O . THR B 1 1197 ? 56.476 86.583 24.344 1.00 36.35 1215 THR B O 1
ATOM 18719 N N . PRO B 1 1198 ? 55.350 88.512 24.237 1.00 33.14 1216 PRO B N 1
ATOM 18720 C CA . PRO B 1 1198 ? 55.316 88.431 22.781 1.00 34.03 1216 PRO B CA 1
ATOM 18721 C C . PRO B 1 1198 ? 56.622 88.947 22.142 1.00 34.39 1216 PRO B C 1
ATOM 18722 O O . PRO B 1 1198 ? 57.469 89.491 22.843 1.00 35.03 1216 PRO B O 1
ATOM 18726 N N . THR B 1 1199 ? 56.754 88.752 20.830 1.00 34.69 1217 THR B N 1
ATOM 18727 C CA . THR B 1 1199 ? 57.862 89.305 20.033 1.00 35.03 1217 THR B CA 1
ATOM 18728 C C . THR B 1 1199 ? 57.758 90.829 19.912 1.00 33.93 1217 THR B C 1
ATOM 18729 O O . THR B 1 1199 ? 58.741 91.549 20.069 1.00 34.15 1217 THR B O 1
ATOM 18733 N N . THR B 1 1200 ? 56.546 91.292 19.610 1.00 32.17 1218 THR B N 1
ATOM 18734 C CA . THR B 1 1200 ? 56.227 92.698 19.447 1.00 32.43 1218 THR B CA 1
ATOM 18735 C C . THR B 1 1200 ? 54.808 92.920 19.978 1.00 33.04 1218 THR B C 1
ATOM 18736 O O . THR B 1 1200 ? 53.933 92.060 19.790 1.00 33.57 1218 THR B O 1
ATOM 18740 N N . ALA B 1 1201 ? 54.608 94.043 20.661 1.00 31.07 1219 ALA B N 1
ATOM 18741 C CA . ALA B 1 1201 ? 53.286 94.461 21.156 1.00 31.07 1219 ALA B CA 1
ATOM 18742 C C . ALA B 1 1201 ? 53.306 95.967 21.388 1.00 31.99 1219 ALA B C 1
ATOM 18743 O O . ALA B 1 1201 ? 54.149 96.478 22.135 1.00 31.25 1219 ALA B O 1
ATOM 18745 N N . ARG B 1 1202 ? 52.391 96.676 20.737 1.00 30.88 1220 ARG B N 1
ATOM 18746 C CA . ARG B 1 1202 ? 52.419 98.129 20.790 1.00 29.86 1220 ARG B CA 1
ATOM 18747 C C . ARG B 1 1202 ? 51.115 98.796 20.433 1.00 28.97 1220 ARG B C 1
ATOM 18748 O O . ARG B 1 1202 ? 50.316 98.241 19.665 1.00 30.47 1220 ARG B O 1
ATOM 18756 N N . ALA B 1 1203 ? 50.936 100.010 20.958 1.00 28.96 1221 ALA B N 1
ATOM 18757 C CA . ALA B 1 1203 ? 49.954 100.957 20.445 1.00 27.82 1221 ALA B CA 1
ATOM 18758 C C . ALA B 1 1203 ? 50.592 101.668 19.242 1.00 27.66 1221 ALA B C 1
ATOM 18759 O O . ALA B 1 1203 ? 51.800 101.855 19.234 1.00 28.69 1221 ALA B O 1
ATOM 18761 N N . GLU B 1 1204 ? 49.779 102.045 18.255 1.00 27.54 1222 GLU B N 1
ATOM 18762 C CA . GLU B 1 1204 ? 50.238 102.683 17.009 1.00 29.22 1222 GLU B CA 1
ATOM 18763 C C . GLU B 1 1204 ? 49.399 103.893 16.619 1.00 28.38 1222 GLU B C 1
ATOM 18764 O O . GLU B 1 1204 ? 48.176 103.835 16.659 1.00 29.08 1222 GLU B O 1
ATOM 18770 N N . VAL B 1 1205 ? 50.061 104.980 16.222 1.00 26.75 1223 VAL B N 1
ATOM 18771 C CA . VAL B 1 1205 ? 49.413 106.119 15.588 1.00 27.14 1223 VAL B CA 1
ATOM 18772 C C . VAL B 1 1205 ? 50.040 106.341 14.207 1.00 27.24 1223 VAL B C 1
ATOM 18773 O O . VAL B 1 1205 ? 51.246 106.452 14.110 1.00 24.98 1223 VAL B O 1
ATOM 18777 N N . GLN B 1 1206 ? 49.219 106.454 13.173 1.00 29.60 1224 GLN B N 1
ATOM 18778 C CA . GLN B 1 1206 ? 49.723 106.663 11.806 1.00 31.72 1224 GLN B CA 1
ATOM 18779 C C . GLN B 1 1206 ? 48.707 107.344 10.900 1.00 32.92 1224 GLN B C 1
ATOM 18780 O O . GLN B 1 1206 ? 47.541 107.513 11.273 1.00 29.38 1224 GLN B O 1
ATOM 18786 N N . GLY B 1 1207 ? 49.168 107.771 9.715 1.00 30.24 1225 GLY B N 1
ATOM 18787 C CA . GLY B 1 1207 ? 48.299 108.382 8.711 1.00 29.34 1225 GLY B CA 1
ATOM 18788 C C . GLY B 1 1207 ? 47.900 109.818 9.006 1.00 28.77 1225 GLY B C 1
ATOM 18789 O O . GLY B 1 1207 ? 47.074 110.400 8.320 1.00 28.60 1225 GLY B O 1
ATOM 18790 N N . HIS B 1 1208 ? 48.525 110.394 10.015 1.00 28.76 1226 HIS B N 1
ATOM 18791 C CA . HIS B 1 1208 ? 48.241 111.738 10.474 1.00 30.99 1226 HIS B CA 1
ATOM 18792 C C . HIS B 1 1208 ? 49.017 112.806 9.668 1.00 33.46 1226 HIS B C 1
ATOM 18793 O O . HIS B 1 1208 ? 48.772 113.993 9.836 1.00 30.69 1226 HIS B O 1
ATOM 18800 N N . GLY B 1 1209 ? 49.936 112.370 8.804 1.00 32.86 1227 GLY B N 1
ATOM 18801 C CA . GLY B 1 1209 ? 50.787 113.274 8.040 1.00 34.00 1227 GLY B CA 1
ATOM 18802 C C . GLY B 1 1209 ? 52.255 113.093 8.362 1.00 35.86 1227 GLY B C 1
ATOM 18803 O O . GLY B 1 1209 ? 53.095 113.496 7.575 1.00 36.86 1227 GLY B O 1
ATOM 18804 N N . GLY B 1 1210 ? 52.560 112.497 9.518 1.00 35.41 1228 GLY B N 1
ATOM 18805 C CA . GLY B 1 1210 ? 53.926 112.171 9.912 1.00 34.95 1228 GLY B CA 1
ATOM 18806 C C . GLY B 1 1210 ? 54.192 110.679 9.843 1.00 34.81 1228 GLY B C 1
ATOM 18807 O O . GLY B 1 1210 ? 53.323 109.891 9.432 1.00 33.96 1228 GLY B O 1
ATOM 18808 N N . SER B 1 1211 ? 55.400 110.295 10.254 1.00 33.84 1229 SER B N 1
ATOM 18809 C CA . SER B 1 1211 ? 55.789 108.890 10.302 1.00 34.40 1229 SER B CA 1
ATOM 18810 C C . SER B 1 1211 ? 55.103 108.205 11.516 1.00 34.92 1229 SER B C 1
ATOM 18811 O O . SER B 1 1211 ? 54.683 108.893 12.467 1.00 32.01 1229 SER B O 1
ATOM 18814 N N . PRO B 1 1212 ? 54.958 106.871 11.469 1.00 35.87 1230 PRO B N 1
ATOM 18815 C CA . PRO B 1 1212 ? 54.231 106.154 12.544 1.00 36.41 1230 PRO B CA 1
ATOM 18816 C C . PRO B 1 1212 ? 54.818 106.328 13.938 1.00 35.27 1230 PRO B C 1
ATOM 18817 O O . PRO B 1 1212 ? 56.044 106.273 14.107 1.00 33.53 1230 PRO B O 1
ATOM 18821 N N . ILE B 1 1213 ? 53.943 106.508 14.929 1.00 33.06 1231 ILE B N 1
ATOM 18822 C CA . ILE B 1 1213 ? 54.361 106.640 16.329 1.00 32.18 1231 ILE B CA 1
ATOM 18823 C C . ILE B 1 1213 ? 53.916 105.377 17.073 1.00 32.04 1231 ILE B C 1
ATOM 18824 O O . ILE B 1 1213 ? 52.745 104.964 16.986 1.00 30.92 1231 ILE B O 1
ATOM 18829 N N . TYR B 1 1214 ? 54.855 104.757 17.770 1.00 31.36 1232 TYR B N 1
ATOM 18830 C CA . TYR B 1 1214 ? 54.622 103.484 18.437 1.00 33.44 1232 TYR B CA 1
ATOM 18831 C C . TYR B 1 1214 ? 54.907 103.641 19.917 1.00 34.17 1232 TYR B C 1
ATOM 18832 O O . TYR B 1 1214 ? 55.844 104.354 20.291 1.00 35.21 1232 TYR B O 1
ATOM 18841 N N . ALA B 1 1215 ? 54.091 102.987 20.748 1.00 31.64 1233 ALA B N 1
ATOM 18842 C CA . ALA B 1 1215 ? 54.348 102.863 22.179 1.00 31.71 1233 ALA B CA 1
ATOM 18843 C C . ALA B 1 1215 ? 54.272 101.387 22.546 1.00 32.34 1233 ALA B C 1
ATOM 18844 O O . ALA B 1 1215 ? 53.198 100.753 22.461 1.00 28.88 1233 ALA B O 1
ATOM 18846 N N . ASN B 1 1216 ? 55.416 100.840 22.943 1.00 31.99 1234 ASN B N 1
ATOM 18847 C CA . ASN B 1 1216 ? 55.526 99.419 23.260 1.00 32.45 1234 ASN B CA 1
ATOM 18848 C C . ASN B 1 1216 ? 54.778 99.097 24.546 1.00 32.65 1234 ASN B C 1
ATOM 18849 O O . ASN B 1 1216 ? 54.739 99.917 25.454 1.00 32.36 1234 ASN B O 1
ATOM 18854 N N . ILE B 1 1217 ? 54.164 97.917 24.578 1.00 33.30 1235 ILE B N 1
ATOM 18855 C CA . ILE B 1 1217 ? 53.397 97.421 25.717 1.00 33.00 1235 ILE B CA 1
ATOM 18856 C C . ILE B 1 1217 ? 54.199 96.290 26.331 1.00 33.98 1235 ILE B C 1
ATOM 18857 O O . ILE B 1 1217 ? 54.476 95.307 25.656 1.00 33.59 1235 ILE B O 1
ATOM 18862 N N . SER B 1 1218 ? 54.579 96.407 27.598 1.00 38.24 1236 SER B N 1
ATOM 18863 C CA . SER B 1 1218 ? 55.451 95.390 28.199 1.00 42.97 1236 SER B CA 1
ATOM 18864 C C . SER B 1 1218 ? 54.679 94.485 29.150 1.00 48.27 1236 SER B C 1
ATOM 18865 O O . SER B 1 1218 ? 53.684 94.903 29.733 1.00 49.60 1236 SER B O 1
ATOM 18868 N N . ASN B 1 1219 ? 55.164 93.246 29.288 1.00 53.05 1237 ASN B N 1
ATOM 18869 C CA . ASN B 1 1219 ? 54.410 92.138 29.901 1.00 58.01 1237 ASN B CA 1
ATOM 18870 C C . ASN B 1 1219 ? 54.396 92.256 31.432 1.00 57.77 1237 ASN B C 1
ATOM 18871 O O . ASN B 1 1219 ? 55.293 91.753 32.111 1.00 61.28 1237 ASN B O 1
ATOM 18876 N N . ASP B 1 1220 ? 53.372 92.913 31.967 1.00 58.71 1238 ASP B N 1
ATOM 18877 C CA . ASP B 1 1220 ? 53.329 93.221 33.399 1.00 61.09 1238 ASP B CA 1
ATOM 18878 C C . ASP B 1 1220 ? 52.273 92.497 34.228 1.00 55.75 1238 ASP B C 1
ATOM 18879 O O . ASP B 1 1220 ? 52.500 92.254 35.409 1.00 60.87 1238 ASP B O 1
ATOM 18884 N N . GLY B 1 1221 ? 51.141 92.128 33.634 1.00 55.56 1239 GLY B N 1
ATOM 18885 C CA . GLY B 1 1221 ? 50.068 91.427 34.364 1.00 48.14 1239 GLY B CA 1
ATOM 18886 C C . GLY B 1 1221 ? 48.920 92.319 34.798 1.00 47.98 1239 GLY B C 1
ATOM 18887 O O . GLY B 1 1221 ? 47.852 91.816 35.134 1.00 49.16 1239 GLY B O 1
ATOM 18888 N N . VAL B 1 1222 ? 49.124 93.641 34.763 1.00 43.21 1240 VAL B N 1
ATOM 18889 C CA . VAL B 1 1222 ? 48.187 94.613 35.336 1.00 42.11 1240 VAL B CA 1
ATOM 18890 C C . VAL B 1 1222 ? 47.779 95.672 34.312 1.00 39.79 1240 VAL B C 1
ATOM 18891 O O . VAL B 1 1222 ? 48.446 95.854 33.271 1.00 35.41 1240 VAL B O 1
ATOM 18895 N N . TRP B 1 1223 ? 46.672 96.353 34.603 1.00 35.15 1241 TRP B N 1
ATOM 18896 C CA . TRP B 1 1223 ? 46.180 97.442 33.754 1.00 35.29 1241 TRP B CA 1
ATOM 18897 C C . TRP B 1 1223 ? 47.148 98.620 33.859 1.00 37.10 1241 TRP B C 1
ATOM 18898 O O . TRP B 1 1223 ? 47.521 99.014 34.954 1.00 35.28 1241 TRP B O 1
ATOM 18909 N N . LYS B 1 1224 ? 47.567 99.147 32.714 1.00 36.48 1242 LYS B N 1
ATOM 18910 C CA . LYS B 1 1224 ? 48.426 100.324 32.649 1.00 37.69 1242 LYS B CA 1
ATOM 18911 C C . LYS B 1 1224 ? 47.860 101.304 31.653 1.00 36.08 1242 LYS B C 1
ATOM 18912 O O . LYS B 1 1224 ? 47.267 100.908 30.662 1.00 31.30 1242 LYS B O 1
ATOM 18918 N N . THR B 1 1225 ? 48.027 102.590 31.930 1.00 36.47 1243 THR B N 1
ATOM 18919 C CA . THR B 1 1225 ? 47.688 103.615 30.947 1.00 36.62 1243 THR B CA 1
ATOM 18920 C C . THR B 1 1225 ? 48.820 103.728 29.919 1.00 34.21 1243 THR B C 1
ATOM 18921 O O . THR B 1 1225 ? 49.986 103.717 30.283 1.00 35.92 1243 THR B O 1
ATOM 18925 N N . ILE B 1 1226 ? 48.456 103.846 28.647 1.00 33.89 1244 ILE B N 1
ATOM 18926 C CA . ILE B 1 1226 ? 49.409 104.097 27.569 1.00 34.46 1244 ILE B CA 1
ATOM 18927 C C . ILE B 1 1226 ? 49.004 105.395 26.863 1.00 32.17 1244 ILE B C 1
ATOM 18928 O O . ILE B 1 1226 ? 47.815 105.636 26.626 1.00 28.52 1244 ILE B O 1
ATOM 18933 N N . VAL B 1 1227 ? 49.989 106.260 26.601 1.00 30.32 1245 VAL B N 1
ATOM 18934 C CA . VAL B 1 1227 ? 49.753 107.564 26.005 1.00 31.73 1245 VAL B CA 1
ATOM 18935 C C . VAL B 1 1227 ? 50.706 107.803 24.822 1.00 32.51 1245 VAL B C 1
ATOM 18936 O O . VAL B 1 1227 ? 51.903 107.548 24.917 1.00 32.25 1245 VAL B O 1
ATOM 18940 N N . ILE B 1 1228 ? 50.143 108.262 23.713 1.00 31.58 1246 ILE B N 1
ATOM 18941 C CA . ILE B 1 1228 ? 50.903 108.838 22.604 1.00 31.91 1246 ILE B CA 1
ATOM 18942 C C . ILE B 1 1228 ? 50.360 110.261 22.446 1.00 31.82 1246 ILE B C 1
ATOM 18943 O O . ILE B 1 1228 ? 49.240 110.477 21.929 1.00 31.61 1246 ILE B O 1
ATOM 18948 N N . ASP B 1 1229 ? 51.149 111.219 22.929 1.00 32.62 1247 ASP B N 1
ATOM 18949 C CA . ASP B 1 1229 ? 50.805 112.645 22.934 1.00 36.10 1247 ASP B CA 1
ATOM 18950 C C . ASP B 1 1229 ? 51.466 113.324 21.709 1.00 38.88 1247 ASP B C 1
ATOM 18951 O O . ASP B 1 1229 ? 52.241 112.688 20.983 1.00 37.00 1247 ASP B O 1
ATOM 18956 N N . ASN B 1 1230 ? 51.148 114.596 21.476 1.00 38.81 1248 ASN B N 1
ATOM 18957 C CA . ASN B 1 1230 ? 51.785 115.410 20.420 1.00 39.91 1248 ASN B CA 1
ATOM 18958 C C . ASN B 1 1230 ? 51.637 114.810 19.029 1.00 38.21 1248 ASN B C 1
ATOM 18959 O O . ASN B 1 1230 ? 52.584 114.774 18.248 1.00 40.74 1248 ASN B O 1
ATOM 18964 N N . ILE B 1 1231 ? 50.435 114.345 18.715 1.00 35.08 1249 ILE B N 1
ATOM 18965 C CA . ILE B 1 1231 ? 50.142 113.853 17.380 1.00 34.76 1249 ILE B CA 1
ATOM 18966 C C . ILE B 1 1231 ? 49.825 115.101 16.558 1.00 35.79 1249 ILE B C 1
ATOM 18967 O O . ILE B 1 1231 ? 48.755 115.696 16.709 1.00 31.91 1249 ILE B O 1
ATOM 18972 N N . ASN B 1 1232 ? 50.764 115.515 15.710 1.00 34.78 1250 ASN B N 1
ATOM 18973 C CA . ASN B 1 1232 ? 50.586 116.718 14.909 1.00 37.73 1250 ASN B CA 1
ATOM 18974 C C . ASN B 1 1232 ? 49.904 116.330 13.620 1.00 37.29 1250 ASN B C 1
ATOM 18975 O O . ASN B 1 1232 ? 50.541 115.770 12.728 1.00 38.29 1250 ASN B O 1
ATOM 18980 N N . VAL B 1 1233 ? 48.604 116.597 13.533 1.00 33.46 1251 VAL B N 1
ATOM 18981 C CA . VAL B 1 1233 ? 47.793 116.126 12.409 1.00 34.79 1251 VAL B CA 1
ATOM 18982 C C . VAL B 1 1233 ? 47.723 117.174 11.318 1.00 35.32 1251 VAL B C 1
ATOM 18983 O O . VAL B 1 1233 ? 47.253 118.286 11.556 1.00 36.31 1251 VAL B O 1
ATOM 18987 N N . THR B 1 1234 ? 48.203 116.798 10.130 1.00 34.41 1252 THR B N 1
ATOM 18988 C CA . THR B 1 1234 ? 48.156 117.637 8.930 1.00 33.86 1252 THR B CA 1
ATOM 18989 C C . THR B 1 1234 ? 47.388 117.014 7.766 1.00 34.93 1252 THR B C 1
ATOM 18990 O O . THR B 1 1234 ? 46.963 117.722 6.857 1.00 35.26 1252 THR B O 1
ATOM 18994 N N . SER B 1 1235 ? 47.168 115.704 7.827 1.00 34.20 1253 SER B N 1
ATOM 18995 C CA . SER B 1 1235 ? 46.435 114.977 6.813 1.00 34.23 1253 SER B CA 1
ATOM 18996 C C . SER B 1 1235 ? 44.922 115.093 6.936 1.00 33.68 1253 SER B C 1
ATOM 18997 O O . SER B 1 1235 ? 44.217 114.660 6.038 1.00 32.18 1253 SER B O 1
ATOM 19000 N N . GLY B 1 1236 ? 44.416 115.618 8.050 1.00 33.56 1254 GLY B N 1
ATOM 19001 C CA . GLY B 1 1236 ? 42.964 115.627 8.296 1.00 34.81 1254 GLY B CA 1
ATOM 19002 C C . GLY B 1 1236 ? 42.388 114.349 8.913 1.00 35.68 1254 GLY B C 1
ATOM 19003 O O . GLY B 1 1236 ? 41.182 114.298 9.197 1.00 33.11 1254 GLY B O 1
ATOM 19004 N N . SER B 1 1237 ? 43.216 113.322 9.147 1.00 34.16 1255 SER B N 1
ATOM 19005 C CA . SER B 1 1237 ? 42.729 112.115 9.843 1.00 36.38 1255 SER B CA 1
ATOM 19006 C C . SER B 1 1237 ? 43.816 111.360 10.585 1.00 36.56 1255 SER B C 1
ATOM 19007 O O . SER B 1 1237 ? 45.009 111.642 10.426 1.00 34.61 1255 SER B O 1
ATOM 19010 N N . VAL B 1 1238 ? 43.393 110.431 11.442 1.00 34.49 1256 VAL B N 1
ATOM 19011 C CA . VAL B 1 1238 ? 44.315 109.656 12.279 1.00 34.49 1256 VAL B CA 1
ATOM 19012 C C . VAL B 1 1238 ? 43.888 108.195 12.283 1.00 33.10 1256 VAL B C 1
ATOM 19013 O O . VAL B 1 1238 ? 42.693 107.898 12.403 1.00 31.57 1256 VAL B O 1
ATOM 19017 N N . ASP B 1 1239 ? 44.864 107.298 12.158 1.00 32.91 1257 ASP B N 1
ATOM 19018 C CA . ASP B 1 1239 ? 44.659 105.849 12.318 1.00 33.71 1257 ASP B CA 1
ATOM 19019 C C . ASP B 1 1239 ? 45.285 105.482 13.652 1.00 32.42 1257 ASP B C 1
ATOM 19020 O O . ASP B 1 1239 ? 46.486 105.679 13.848 1.00 33.23 1257 ASP B O 1
ATOM 19025 N N . VAL B 1 1240 ? 44.477 104.934 14.557 1.00 30.56 1258 VAL B N 1
ATOM 19026 C CA . VAL B 1 1240 ? 44.960 104.464 15.859 1.00 30.95 1258 VAL B CA 1
ATOM 19027 C C . VAL B 1 1240 ? 44.775 102.964 15.893 1.00 30.14 1258 VAL B C 1
ATOM 19028 O O . VAL B 1 1240 ? 43.826 102.432 15.301 1.00 29.81 1258 VAL B O 1
ATOM 19032 N N . GLY B 1 1241 ? 45.680 102.277 16.566 1.00 30.29 1259 GLY B N 1
ATOM 19033 C CA . GLY B 1 1241 ? 45.589 100.830 16.629 1.00 31.67 1259 GLY B CA 1
ATOM 19034 C C . GLY B 1 1241 ? 46.524 100.163 17.601 1.00 29.02 1259 GLY B C 1
ATOM 19035 O O . GLY B 1 1241 ? 47.332 100.828 18.258 1.00 27.96 1259 GLY B O 1
ATOM 19036 N N . PHE B 1 1242 ? 46.404 98.833 17.647 1.00 28.59 1260 PHE B N 1
ATOM 19037 C CA . PHE B 1 1242 ? 47.164 97.972 18.544 1.00 28.88 1260 PHE B CA 1
ATOM 19038 C C . PHE B 1 1242 ? 47.583 96.720 17.794 1.00 30.40 1260 PHE B C 1
ATOM 19039 O O . PHE B 1 1242 ? 46.776 96.150 17.042 1.00 28.31 1260 PHE B O 1
ATOM 19047 N N . TYR B 1 1243 ? 48.825 96.290 18.009 1.00 30.18 1261 TYR B N 1
ATOM 19048 C CA . TYR B 1 1243 ? 49.407 95.171 17.257 1.00 30.34 1261 TYR B CA 1
ATOM 19049 C C . TYR B 1 1243 ? 50.181 94.258 18.173 1.00 29.34 1261 TYR B C 1
ATOM 19050 O O . TYR B 1 1243 ? 50.956 94.738 19.002 1.00 28.18 1261 TYR B O 1
ATOM 19059 N N . VAL B 1 1244 ? 49.999 92.947 17.996 1.00 29.61 1262 VAL B N 1
ATOM 19060 C CA . VAL B 1 1244 ? 50.775 91.946 18.719 1.00 30.64 1262 VAL B CA 1
ATOM 19061 C C . VAL B 1 1244 ? 51.301 90.901 17.742 1.00 30.97 1262 VAL B C 1
ATOM 19062 O O . VAL B 1 1244 ? 50.597 90.500 16.817 1.00 33.09 1262 VAL B O 1
ATOM 19066 N N . ASP B 1 1245 ? 52.544 90.493 17.965 1.00 30.88 1263 ASP B N 1
ATOM 19067 C CA . ASP B 1 1245 ? 53.170 89.354 17.289 1.00 31.73 1263 ASP B CA 1
ATOM 19068 C C . ASP B 1 1245 ? 53.632 88.451 18.429 1.00 30.68 1263 ASP B C 1
ATOM 19069 O O . ASP B 1 1245 ? 54.533 88.820 19.179 1.00 32.42 1263 ASP B O 1
ATOM 19074 N N . SER B 1 1246 ? 52.966 87.302 18.588 1.00 31.78 1264 SER B N 1
ATOM 19075 C CA . SER B 1 1246 ? 53.191 86.391 19.726 1.00 31.43 1264 SER B CA 1
ATOM 19076 C C . SER B 1 1246 ? 53.637 85.006 19.277 1.00 30.93 1264 SER B C 1
ATOM 19077 O O . SER B 1 1246 ? 53.126 84.486 18.288 1.00 33.65 1264 SER B O 1
ATOM 19080 N N . PRO B 1 1247 ? 54.555 84.376 20.029 1.00 34.00 1265 PRO B N 1
ATOM 19081 C CA . PRO B 1 1247 ? 54.867 82.969 19.767 1.00 36.97 1265 PRO B CA 1
ATOM 19082 C C . PRO B 1 1247 ? 53.741 82.013 20.224 1.00 39.67 1265 PRO B C 1
ATOM 19083 O O . PRO B 1 1247 ? 53.772 80.838 19.861 1.00 37.98 1265 PRO B O 1
ATOM 19087 N N . GLY B 1 1248 ? 52.762 82.521 20.988 1.00 38.50 1266 GLY B N 1
ATOM 19088 C CA . GLY B 1 1248 ? 51.623 81.736 21.479 1.00 37.17 1266 GLY B CA 1
ATOM 19089 C C . GLY B 1 1248 ? 51.342 82.060 22.928 1.00 36.17 1266 GLY B C 1
ATOM 19090 O O . GLY B 1 1248 ? 52.258 82.377 23.674 1.00 35.61 1266 GLY B O 1
ATOM 19091 N N . TYR B 1 1249 ? 50.068 82.000 23.318 1.00 37.23 1267 TYR B N 1
ATOM 19092 C CA . TYR B 1 1249 ? 49.624 82.248 24.706 1.00 38.36 1267 TYR B CA 1
ATOM 19093 C C . TYR B 1 1249 ? 49.850 83.665 25.256 1.00 37.96 1267 TYR B C 1
ATOM 19094 O O . TYR B 1 1249 ? 49.772 83.858 26.461 1.00 40.50 1267 TYR B O 1
ATOM 19103 N N . THR B 1 1250 ? 50.114 84.662 24.408 1.00 35.21 1268 THR B N 1
ATOM 19104 C CA . THR B 1 1250 ? 50.146 86.051 24.879 1.00 34.63 1268 THR B CA 1
ATOM 19105 C C . THR B 1 1250 ? 48.683 86.517 25.016 1.00 32.48 1268 THR B C 1
ATOM 19106 O O . THR B 1 1250 ? 47.888 86.306 24.100 1.00 31.35 1268 THR B O 1
ATOM 19110 N N . THR B 1 1251 ? 48.335 87.093 26.167 1.00 31.20 1269 THR B N 1
ATOM 19111 C CA . THR B 1 1251 ? 47.053 87.783 26.329 1.00 33.46 1269 THR B CA 1
ATOM 19112 C C . THR B 1 1251 ? 47.278 89.304 26.391 1.00 31.97 1269 THR B C 1
ATOM 19113 O O . THR B 1 1251 ? 48.032 89.786 27.235 1.00 30.76 1269 THR B O 1
ATOM 19117 N N . LEU B 1 1252 ? 46.628 90.035 25.482 1.00 30.74 1270 LEU B N 1
ATOM 19118 C CA . LEU B 1 1252 ? 46.537 91.494 25.556 1.00 29.97 1270 LEU B CA 1
ATOM 19119 C C . LEU B 1 1252 ? 45.085 91.890 25.768 1.00 28.61 1270 LEU B C 1
ATOM 19120 O O . LEU B 1 1252 ? 44.213 91.464 25.018 1.00 27.98 1270 LEU B O 1
ATOM 19125 N N . HIS B 1 1253 ? 44.837 92.715 26.780 1.00 27.14 1271 HIS B N 1
ATOM 19126 C CA . HIS B 1 1253 ? 43.551 93.384 26.944 1.00 26.83 1271 HIS B CA 1
ATOM 19127 C C . HIS B 1 1253 ? 43.709 94.868 26.648 1.00 25.91 1271 HIS B C 1
ATOM 19128 O O . HIS B 1 1253 ? 44.704 95.494 27.040 1.00 26.55 1271 HIS B O 1
ATOM 19135 N N . ILE B 1 1254 ? 42.719 95.417 25.958 1.00 24.70 1272 ILE B N 1
ATOM 19136 C CA . ILE B 1 1254 ? 42.711 96.799 25.565 1.00 24.85 1272 ILE B CA 1
ATOM 19137 C C . ILE B 1 1254 ? 41.362 97.379 25.964 1.00 24.79 1272 ILE B C 1
ATOM 19138 O O . ILE B 1 1254 ? 40.312 96.780 25.705 1.00 24.08 1272 ILE B O 1
ATOM 19143 N N . ASP B 1 1255 ? 41.400 98.551 26.579 1.00 24.89 1273 ASP B N 1
ATOM 19144 C CA . ASP B 1 1255 ? 40.163 99.234 26.967 1.00 25.26 1273 ASP B CA 1
ATOM 19145 C C . ASP B 1 1255 ? 40.303 100.756 27.009 1.00 25.09 1273 ASP B C 1
ATOM 19146 O O . ASP B 1 1255 ? 41.405 101.300 26.999 1.00 25.31 1273 ASP B O 1
ATOM 19151 N N . GLU B 1 1256 ? 39.167 101.442 27.048 1.00 26.60 1274 GLU B N 1
ATOM 19152 C CA . GLU B 1 1256 ? 39.113 102.876 27.321 1.00 26.83 1274 GLU B CA 1
ATOM 19153 C C . GLU B 1 1256 ? 40.049 103.679 26.400 1.00 26.10 1274 GLU B C 1
ATOM 19154 O O . GLU B 1 1256 ? 40.806 104.537 26.842 1.00 25.25 1274 GLU B O 1
ATOM 19160 N N . VAL B 1 1257 ? 39.959 103.387 25.108 1.00 25.36 1275 VAL B N 1
ATOM 19161 C CA . VAL B 1 1257 ? 40.789 104.060 24.101 1.00 24.75 1275 VAL B CA 1
ATOM 19162 C C . VAL B 1 1257 ? 40.136 105.398 23.775 1.00 25.03 1275 VAL B C 1
ATOM 19163 O O . VAL B 1 1257 ? 38.935 105.446 23.476 1.00 23.87 1275 VAL B O 1
ATOM 19167 N N . THR B 1 1258 ? 40.912 106.479 23.814 1.00 24.02 1276 THR B N 1
ATOM 19168 C CA . THR B 1 1258 ? 40.402 107.793 23.457 1.00 25.82 1276 THR B CA 1
ATOM 19169 C C . THR B 1 1258 ? 41.392 108.539 22.577 1.00 26.06 1276 THR B C 1
ATOM 19170 O O . THR B 1 1258 ? 42.598 108.424 22.767 1.00 27.61 1276 THR B O 1
ATOM 19174 N N . LEU B 1 1259 ? 40.852 109.286 21.621 1.00 27.87 1277 LEU B N 1
ATOM 19175 C CA . LEU B 1 1259 ? 41.600 110.214 20.780 1.00 27.93 1277 LEU B CA 1
ATOM 19176 C C . LEU B 1 1259 ? 40.937 111.568 20.962 1.00 27.18 1277 LEU B C 1
ATOM 19177 O O . LEU B 1 1259 ? 39.767 111.736 20.614 1.00 28.17 1277 LEU B O 1
ATOM 19182 N N . THR B 1 1260 ? 41.684 112.524 21.505 1.00 28.06 1278 THR B N 1
ATOM 19183 C CA . THR B 1 1260 ? 41.175 113.849 21.805 1.00 29.50 1278 THR B CA 1
ATOM 19184 C C . THR B 1 1260 ? 42.128 114.947 21.331 1.00 31.18 1278 THR B C 1
ATOM 19185 O O . THR B 1 1260 ? 43.337 114.725 21.196 1.00 28.94 1278 THR B O 1
ATOM 19189 N N . ARG B 1 1261 ? 41.557 116.127 21.086 1.00 33.83 1279 ARG B N 1
ATOM 19190 C CA . ARG B 1 1261 ? 42.321 117.357 20.863 1.00 37.39 1279 ARG B CA 1
ATOM 19191 C C . ARG B 1 1261 ? 43.185 117.608 22.090 1.00 40.10 1279 ARG B C 1
ATOM 19192 O O . ARG B 1 1261 ? 42.693 117.543 23.223 1.00 37.40 1279 ARG B O 1
ATOM 19200 N N . ALA B 1 1262 ? 44.476 117.848 21.876 1.00 42.53 1280 ALA B N 1
ATOM 19201 C CA . ALA B 1 1262 ? 45.416 117.933 22.985 1.00 52.37 1280 ALA B CA 1
ATOM 19202 C C . ALA B 1 1262 ? 45.389 119.361 23.513 1.00 65.06 1280 ALA B C 1
ATOM 19203 O O . ALA B 1 1262 ? 45.517 120.303 22.711 1.00 67.52 1280 ALA B O 1
ATOM 19205 N N . PRO B 1 1263 ? 45.211 119.532 24.850 1.00 75.58 1281 PRO B N 1
ATOM 19206 C CA . PRO B 1 1263 ? 45.266 120.891 25.404 1.00 80.04 1281 PRO B CA 1
ATOM 19207 C C . PRO B 1 1263 ? 46.676 121.484 25.296 1.00 83.45 1281 PRO B C 1
ATOM 19208 O O . PRO B 1 1263 ? 46.905 122.429 24.537 1.00 84.85 1281 PRO B O 1
#